Protein 8I79 (pdb70)

Sequence (2198 aa):
LPQEFPEVVPLNIGGAHFTTRLSTLRRYEDTMLAAMFSGRHYIPTDSEGRYFIDRDGTHFGDVLNFLRSGDLPPREHVRAVYKEAQYYAIGPLLEQLENMQPLKGEKVRQAFLGLMPYYKDHLERIVEIARLRAVQRKARFAKLKVCVFKEEVDVSFGPWEAVADVYDLLHCLVTDLSAQGLTVDHQCIGPIYEFKITWWDEKYVNSIWDLLKNAIQEIQRKNNSGLSFEELYRNAYTMVLHKHGEKLYTGLREVVTEHLINKVREDVLNSLNNNFLQTLNQAWNDHQTAMVMIRDILMYMDRVYVQQNNVENVYNLGLIIFRDQVVRYGCIRDHLRQTLLDMIARERKGEVVDRGAIRNACQMLMILGLEGRSVYEEDFEAPFLEMSAEFFQMESQKFLAENSASVYIKKVEARINEEIERVMHCLDKSTEEPIVKVVERELISKLPQEFPEVVPLNIGGAHFTTRLSTLRRYEDTMLAAMFSGRHYIPTDSEGRYFIDRDGTHFGDVLNFLRSGDLPPREHVRAVYKEAQYYAIGPLLEQLENMQPLKGEKVRQAFLGLMPYYKDHLERIVEIARLRAVQRKARFAKLKVCVFKEEVDVSFGPWEAVADVYDLLHCLVTDLSAQGLTVDHQCIGPIYEFKITWWDEKYVNSIWDLLKNAIQEIQRKNNSGLSFEELYRNAYTMVLHKHGEKLYTGLREVVTEHLINKVREDVLNSLNNNFLQTLNQAWNDHQTAMVMIRDILMYMDRVYVQQNNVENVYNLGLIIFRDQVVRYGCIRDHLRQTLLDMIARERKGEDRGAIRNACQMLMILGLEGRSVYEEDFEAPFLEMSAEFFQMESQKFLAENSASVYIKKVEARINEEIERVMHCLDKSTEEPIVKVVERELPQEFPEVVPLNIGGAHFTTRLSTLRRYEDTMLAAMFSGRHYIPTDSEGRYFIDRDGTHFGDVLNFLRSGDLPPREHVRAVYKEAQYYAIGPLLEQLENMQPLKGEKVRQAFLGLMPYYKDHLERIVEIARLRAVQRKARFAKLKVCVFKEEVDVSFGPWEAVADVYDLLHCLVTDLSAQGLTVDHQCIGPIYEFKITWWDEKYVNSIWDLLKNAIQEIQRKNNSGLSFEELYRNAYTMVLHKHGEKLYTGLREVVTEHLINKVREDVLNSLNNNFLQTLNQAWNDHQTAMVMIRDILMYMDRVYVQQNNVENVYNLGLIIFRDQVVRYGCIRDHLRQTLLDMIARERKGEVVDRGAIRNACQMLMILGLEGRSVYEEDFEAPFLEMSAEFFQMESQKFLAENSASVYIKKVEARINEEIERVMHCLDKSTEEPIVKVVERELPQEFPEVVPLNIGGAHFTTRLSTLRRYEDTMLAAMFSGRHYIPTDSEGRYFIDRDGTHFGDVLNFLRSGDLPPREHVRAVYKEAQYYAIGPLLEQLENMQPLKGEKVRQAFLGLMPYYKDHLERIVEIARLRAVQRKARFAKLKVCVFKEEVDVSFGPWEAVADVYDLLHCLVTDLSAQGLTVDHQCIGPIYEFKITWWDEKYVNSIWDLLKNAIQEIQRKNNSGLSFEELYRNAYTMVLHKHGEKLYTGLREVVTEHLINKVREDVLNSLNNNFLQTLNQAWNDHQTAMVMIRDILMYMDRVYVQQNNVENVYNLGLIIFRDQVVRYGCIRDHLRQTLLDMIARERKGEVVDRGAIRNACQMLMILGLEGRSVYEEDFEAPFLEMSAEFFQMESQKFSASVYIKKVEARINEEIERVMHCLDKSTEEPIVKVVERELISKLPQEFPEVVPLNIGGAHFTTRLSTLRRYEDTMLAAMFSGRHYIPTDSEGRYFIDRDGTHFGDVLNFLRSGDLPPREHVRAVYKEAQYYAIGPLLEQLENMQPLKGEKVRQAFLGLMPYYKDHLERIVEIARLRAVQRKARFAKLKVCVFKEEVDVSFGPWEAVADVYDLLHCLVTDLSAQGLTVDHQCIGPIYEFKITWWDEKYVNSIWDLLKNAIQEIQRKNNLSFEELYRNAYTMVLHKHGEKLYTGLREVVTEHLINKVREDVLNSLNNNFLQTLNQAWNDHQTAMVMIRDILMYMDRVYVQQNNVENVYNLGLIIFRDQVVRYGCIRDHLRQTLLDMIARERKGEVVDRGAIRNACQMLMILGLEGRSVYEEDFEAPFLEMSAEFFQMEIKKVEARINEEIERVMHCLDKSTEEPIVKVVEREL

Solvent-accessible surface area: 101714 Å² total; per-residue (Å²): 155,117,40,151,20,61,110,12,0,9,0,4,0,11,19,33,85,31,2,0,5,10,42,2,0,96,71,46,115,80,1,0,0,1,2,0,0,31,7,87,12,134,3,24,72,9,105,84,48,30,18,0,0,2,22,32,6,104,44,0,18,30,0,1,28,13,6,20,22,55,59,71,9,80,104,136,58,2,117,21,0,38,107,12,0,33,2,0,0,0,17,49,0,22,115,83,0,60,91,37,30,32,4,21,5,60,87,0,33,83,21,0,6,53,63,2,114,71,10,143,84,27,10,109,106,0,10,73,42,0,66,78,85,0,47,131,114,60,4,50,68,1,88,1,66,0,20,0,67,55,172,158,47,30,1,40,0,13,80,14,144,14,80,2,75,24,151,20,0,3,61,0,0,34,50,35,0,56,72,75,25,7,80,11,82,81,134,79,101,75,94,31,13,36,0,73,0,38,13,25,117,104,162,63,12,81,71,12,43,79,58,0,69,79,5,1,57,40,19,4,98,134,102,102,34,79,42,13,5,2,11,3,0,19,4,1,15,11,2,12,68,100,165,34,0,95,60,0,29,72,7,3,91,122,8,2,42,67,26,3,61,69,86,19,35,66,63,7,67,120,18,46,134,98,97,14,81,91,30,36,43,98,20,13,67,38,6,52,74,9,4,51,52,0,46,3,4,0,0,8,1,11,57,39,23,2,101,130,72,136,58,35,50,4,62,52,7,1,15,55,16,6,71,51,63,5,18,73,97,42,44,4,60,89,48,30,23,63,36,49,40,62,41,62,61,30,63,90,90,63,57,107,71,68,50,55,33,32,36,30,39,30,62,13,26,48,42,3,8,71,115,35,76,76,2,24,44,60,10,33,39,67,44,55,58,65,44,44,47,65,61,14,60,68,54,18,67,61,24,74,95,98,29,73,90,84,47,27,63,63,44,35,64,64,56,50,62,63,39,61,62,55,14,92,62,28,52,45,91,97,49,28,75,73,51,48,64,46,25,57,58,24,36,82,88,108,176,116,45,154,21,59,89,14,0,14,0,4,0,10,21,33,87,31,2,0,1,12,44,1,0,95,71,45,125,65,2,0,0,4,2,1,0,31,8,94,13,131,4,20,69,7,89,102,43,28,17,0,0,2,30,36,5,98,46,0,15,27,0,0,28,6,5,17,20,57,56,67,8,64,123,131,66,0,103,29,0,26,112,9,0,46,4,0,0,0,18,47,0,27,113,86,0,62,80,40,33,33,4,18,5,59,92,1,33,80,20,0,4,51,64,2,120,64,7,136,81,28,13,99,111,0,5,68,42,0,71,81,81,0,46,131,110,62,6,52,60,0,92,0,70,0,22,0,68,58,174,163,49,31,0,41,0,11,79,15,148,13,81,4,73,22,151,22,0,2,59,0,0,34,50,32,1,54,81,79,23,9,81,11,87,77,113,70,96,77,96,29,15,31,0,76,0,36,16,28,120,109,83,70,16,96,60,10,60,97,58,0,19,76,5,0,74,26,17,15,140,92,108,84,32,80,50,12,6,2,17,3,0,19,5,1,13,12,2,14,69,99,158,37,0,97,44,0,36,73,6,2,74,120,10,5,45,62,51,4,72,80,88,22,8,64,63,7,56,118,18,46,136,98,97,14,78,89,31,24,35,91,23,11,64,89,15,51,73,12,5,50,49,0,47,4,3,0,1,7,1,22,71,55,24,5,109,107,71,134,62,36,51,1,50,51,6,2,7,58,23,1,33,54,66,7,15,103,104,47,44,7,63,86,48,36,20,62,34,55,43,63,52,62,60,37,65,91,89,70,106,115,62,44,32,29,32,68,36,31,64,5,28,50,71,1,5,69,108,31,68,83,2,17,48,81,12,41,37,59,39,55,52,65,45,43,46,66,61,21,57,65,58,45,64,62,21,78,94,96,31,70,92,82,47,28,64,64,46,64,63,62,57,53,63,62,43,64,62,51,16,92,59,27,50,33,92,98,45,30,75,76,51,53,66,43,37,89,94,51,121,120,38,152,19,59,121,13,0,14,0,1,0,10,21,30,85,31,5,0,8,12,48,2,1,85,69,44,122,74,2,0,0,1,2,2,0,33,8,122,21,167,3,29,75,15,112,91,43,34,18,0,0,2,28,40,7,97,38,0,16,25,0,1,28,10,5,20,18,52,59,76,7,66,92,139,68,0,102,28,0,28,118,10,0,43,3,0,0,0,21,44,0,24,114,69,0,64,79,40,32,30,4,19,5,53,87,0,29,81,25,0,6,53,62,2,117,70,9,138,85,28,11,98,106,0,5,82,45,0,76,77,76,1,48,130,133,62,6,54,70,5,91,1,59,0,21,0,65,38,163,161,43,30,0,48,0,12,81,14,145,14,82,4,68,22,150,20,0,4,61,0,0,33,49,35,0,53,76,67,29,9,80,12,79,81,113,85,98,75,95,28,16,21,0,72,0,36,14,28,124,106,164,67,12,86,69,10,46,99,56,1,54,74,2,4,62,14,9,9,128,139,85,105,28,79,41,11,4,2,17,2,1,18,4,2,12,15,2,2,84,111,121,28,0,100,58,0,40,63,6,4,81,106,1,5,32,54,37,2,58,84,98,21,37,66,63,6,66,120,20,45,134,97,94,14,80,88,30,41,42,91,17,12,66,49,13,50,83,11,2,54,43,0,40,4,3,1,1,10,3,22,47,56,7,4,116,100,71,138,54,46,45,5,65,48,12,0,13,44,13,6,62,55,55,4,31,105,94,44,44,9,66,86,44,36,21,62,34,55,43,63,39,64,61,29,63,93,91,62,57,109,65,69,50,56,35,30,34,29,41,30,62,12,26,48,41,3,5,58,112,34,73,76,4,21,45,58,20,44,36,64,38,55,58,66,45,47,44,66,62,20,54,66,58,44,65,62,21,77,95,97,31,72,90,82,48,28,64,63,45,64,63,62,56,53,65,62,40,63,62,53,15,92,61,27,51,45,91,98,49,30,76,75,52,57,68,44,38,91,96,49,141,117,40,153,18,59,120,15,0,20,0,2,0,12,21,32,79,33,3,0,5,10,44,2,1,96,71,47,120,76,2,0,0,2,2,0,0,31,8,83,17,128,4,23,66,11,99,103,49,27,17,0,0,2,26,36,6,101,44,0,22,30,0,1,29,9,5,20,20,63,65,76,5,77,87,141,65,1,108,24,0,30,92,10,0,44,3,0,0,0,11,43,0,25,104,64,0,64,92,32,32,32,3,23,5,62,83,1,33,81,25,0,5,49,60,2,117,73,10,144,92,24,10,100,106,0,6,84,44,0,65,76,78,0,46,130,112,62,5,55,65,0,95,0,67,0,21,0,68,59,173,157,48,31,0,42,0,11,79,14,144,14,74,2,67,21,148,19,0,3,60,0,0,34,49,33,0,53,74,64,29,8,80,13,84,80,130,78,96,75,95,29,17,30,0,70,0,37,12,27,126,105,172,65,10,85,52,9,46,91,54,1,62,88,4,5,56,36,12,5,96,138,105,107,31,77,50,13,7,2,17,3,1,18,5,2,12,13,2,2,84,110,148,31,2,107,62,1,40,56,6,4,87,99,3,4,33,56,31,4,55,80,88,20,47,71,65,6,64,101,22,64,133,90,101,18,75,84,37,39,42,95,21,12,65,46,14,51,82,9,4,40,44,0,54,2,3,0,3,6,2,28,59,49,10,6,107,102,58,131,70,38,53,5,58,47,13,0,15,56,15,6,58,58,55,4,32,81,82,48,58,9,26,63,23,37,28,63,36,58,43,62,34,63,61,29,64,92,90,64,57,109,66,66,52,55,26,32,35,30,40,31,63,13,25,50,43,2,4,61,112,33,76,69,3,22,48,73,33,42,34,58,40,59,52,70,46,36,49,67,65,14,59,70,57,25,94,96,75,105,92,81,59,36,65,63,52,34,64,63,58,49,63,63,39,60,61,52,16,90,62,27,51,43,90,98,48,28,74,72,44,47,63,45,26,55,60,26,38,84,86,111,153,118,44,160,15,59,117,15,0,14,0,2,0,8,18,35,78,31,2,0,5,12,48,2,0,88,70,46,133,77,0,0,0,4,2,0,0,37,6,96,18,123,5,18,70,11,98,98,43,34,22,0,0,3,32,37,5,104,45,0,19,28,0,0,24,10,4,21,24,53,59,76,6,67,105,128,58,0,103,25,0,32,111,13,0,43,3,0,0,0,18,47,0,23,111,79,0,60,92,46,34,34,5,28,6,60,88,0,32,76,25,0,6,52,63,2,119,67,7,132,87,28,10,106,106,0,7,73,40,0,61,79,82,0,46,134,110,58,4,52,68,0,92,0,66,0,22,0,70,61,172,160,43,34,0,53,0,12,80,14,145,15,78,3,67,20,148,20,0,2,59,0,0,34,50,33,0,49,72,74,21,8,85,13,82,81,132,78,101,74,95,29,18,33,0,72,0,33,15,26,101,130,78,68,27,97,70,11,56,96,56,0,21,93,12,2,49,27,43,21,69,98,55,137,127,16,9,4,20,12,1,16,5,0,13,11,2,11,68,110,162,53,0,102,54,0,33,84,6,3,81,57,33,10,48,109,70,19,110,56,52,11,51,70,36,13,83,84,15,50,108,68,103,15,74,85,27,39,38,102,30,13,71,91,14,52,94,12,7,53,17,2,45,6,3,0,2,7,2,27,50,54,13,7,114,118,72,135,64,40,38,5,59,51,8,0,14,48,22,4,56,54,95,19,33,96,144,51,96,18,25,63,24,34,29,64,40,62,44,63,39,62,62,31,63,93,91,63,57,111,64,64,49,55,21,29,37,35,41,28,61,12,26,50,40,1,7,63,114,34,71,66,2,20,50,73,36,44,34,55,42,60,50,70,48,37,51,68,63,20,84,96,118,128,85,86,48,60,66,58,52,64,60,37,61,64,54,13,95,57,33,53,44,91,99,45,30,75,73,46,47,64,46,25,74,91,52,84

B-factor: mean 110.5, std 47.89, range [59.74, 233.87]

InterPro domains:
  IPR000210 BTB/POZ domain [SM00225] (51-149)
  IPR003131 Potassium channel tetramerisation-type BTB domain [PF02214] (53-138)
  IPR011333 SKP1/BTB/POZ domain superfamily [G3DSA:3.30.710.10] (47-147)
  IPR011333 SKP1/BTB/POZ domain superfamily [SSF54695] (51-144)
  IPR057890 KCTD7/14, C-terminal domain [PF25611] (152-288)
  IPR057891 KCTD7, BTB domain [cd18366] (48-139)

Organism: Mus musculus (NCBI:txid10090)

GO terms:
  GO:0005886 plasma membrane (C, IDA)
  GO:0030007 intracellular potassium ion homeostasis (P, IMP)
  GO:0032411 positive regulation of transporter activity (P, IMP)
  GO:0060081 membrane hyperpolarization (P, IMP)

Foldseek 3Di:
DQDDADQWAWAQEQNDTDIDGLCLQCVDCPWQSNVVSVRPDDFDDDVDRYTYDDHDDPPVVQVSVCSVDVDHDPLVCLVVVLVVCVVGVDVVNVVVSCVRPVNVVVVVVCVQCVQPPCVVVLLVQVVVVFVVVCVVVVHQKRKAKEDFDQCVHSGYDDHGDDDQDSVNVVVVSCVVVVVVVWDWDWDPPDVMIMIMTGND/DVVVLVVVLVVLLVQLLCLLVPDDGPDDLVSLLVSLLVCVVVVVVVVSVVSVVVSLCCCPVVPLLVVLVVCLPPPNLPSVLVVLVSLQVSLVSVCSSNVVCVVPVCVVVPHDGSNLVSLQCCCVRVVPDPVNLVSVQVVVLVVVVCVVVPHDDPLVSLQSVQVSQCSSDNNDCPRVCVRHVVSVLVSLLVVLLVVLVVCPVPHDPVSLVVVLVVVLVSLLVSCVRRHPPVCSVVSSVSSCCNNPVD/DQDDADQWAWAQEQNDTDIDGPCLQPVDCPWQSNVCSVRPDDFDDDVDRHTYDHHDDPCVVQVSVCSVDNDHDDPVCLVVVLVVCVVGVPVVSVVVSCVDPVNVVVVVVCVQVVQPPCLVVLLVQVVVVFVVVCVVVVHQKRKAKEDFDQCVHSGYDDHGDDPDDRVVVVVVSCVVCVVVVWDWDWDPPDVIIMIMTGND/DVVVLVVLLVVLLVQLLCLLVPDDGPDDLVVLLVSLLVCVVVVVVVVVVVSVVVSLCCCPVVNVLVVLVVCLPPPNLPSVLVNVVSLQSSQVSVCSSNVVCVVPVCVVVPHHGSNLVSLQVNCVPRVVPDVNLVSVQVVLLVVVVCLVVVHPLQSLQSVQVVQCVSDPVDNPSVCVRHVVSVLVSLLVVLVVVLVVCVVPPDPVRSVVVLVVVLVSLLVSCVRRHPPVCSVVSSVSSVVD/DQDDADQWAWAAEQNDTDIDGPCLQPVDCPWQSNVCSVRPDDFDDDPPRHTYDNHDPPCVVQVSVCSVDVDHDDPVCLVVVLVVCVVGVPVVNVVVSCVDDVNVVVVVVCVQCVQPPCLVVLLVQVVVVFVVVCVVVVHQKRKAKEDFDQCVHSGYDDHGDDPDDSVVVVVVSCVVCVVVVWDWDWDPPDVMIMIMTGND/DVVVLVVLVVVLLVQLLVLLVDDDGPDDLVVLLVSLLVCVVVVVVVVVVVSVVVSLCCCPQVPLVVVLVVCLPPPNLPSVLVVLVSLQSSQVSVCSSNVVCVVPVCVVVVNHGSNLVSLQCCCVRVNPDDVSLVSQQVVLLVVVVCVVVPHDDPLVSLQSVQVSQCSSDNNDCPSSCVRHVVSVLVSLLVVLVVQLVVCVVPPDPVRSVVSLVVVLVSLLVSCVRRHPPVCSVVSSVSSVVD/DQDDADQWAWAAEQNDTDIDGLCLQCVDCPWQSNVVSVRPDDFDDDVDRYTYDDHDCPCVVQVSVCSVDVDADDLVCLVVVCVVCVVGVPVVNVVVSCVDDVNVVVVVVCVQVVQPPCVVVLLVQVVVVFVVVCVVVVHQKRKAKEDFDQCVHSYYDDHGDDPDDSVVVVVVSCVVVVVVVWDWDWDPPDVMIMIMTGND/DVVVLVVLVVVVVCQLLVLLVPDDGPDDLVVLLVSLLVCVVVVNVVVVVVSVVVSLCCCPLVPLLVVLVVCLPPPNLPSVLVVLVSLQVSQVSVCSSNVVCVVPVCVVVPHDGSNLVSLQCCCVRVQPDDVSLVSVLVVLLVVVVCLVVPHDDDLVSLQSVQVSQCSSDPNDCCSCCVRNLVSVLVSLLVVLLVVLVVAVPVRLVVVLVVVLVSLLVSCVRRHPPVSSVVSSVSSCCNNPVD/DQDDADQWAWAQEQNDTDIDGPCLQCVDCPWQSNVVSVRPDDFDDDVDRYTYHNHDDPLVVQVSVVSVDPDHDDDVCLVVVLVVCVVGVPVVNVVVSCVDDVNVVVVVVCVFCVQPPCVVVLLVQVVVVFVVCCVVVVHQKRKAKEDFDQCVHSGYDDHGDDPDDSVVVVVVSCVVCVVVVWDWDWAPPDVMIMIMTGND/DVVVLVVLLVVLLVVLLCLLVVHDPDLVSLLVSLVVCVVVVVVVVSVVSVVVSLVVSCCVQVCVCQVVCLPPCNLVSVLVVLVSLQSSLVSVCSSNVVCVVPVCVVVVHDGSNLVSLQVCCVPQQVDDVSLVSVQVVLLVVVVCVVVPHDDDLVSLQSVQVSQCSSDPNDCCSCVVRNVVSVLVSLLVVLLVHVVRLVVVLVSLLVSCVRRHPPVCSVVSSVSSVVSD

Nearest PDB structures (foldseek):
  8i79-assembly1_J  TM=1.004E+00  e=1.387E-28  Homo sapiens
  8i79-assembly1_H  TM=9.990E-01  e=2.990E-25  Homo sapiens
  8i79-assembly1_E  TM=9.978E-01  e=1.149E-24  Homo sapiens
  6i2m-assembly1_B-2  TM=9.632E-01  e=4.170E-23  Homo sapiens
  4hxi-assembly1_B  TM=9.690E-01  e=6.832E-23  Homo sapiens

Structure (mmCIF, N/CA/C/O backbone):
data_8I79
#
_entry.id   8I79
#
_cell.length_a   1.00
_cell.length_b   1.00
_cell.length_c   1.00
_cell.angle_alpha   90.00
_cell.angle_beta   90.00
_cell.angle_gamma   90.00
#
_symmetry.space_group_name_H-M   'P 1'
#
loop_
_entity.id
_entity.type
_entity.pdbx_description
1 polymer 'BTB/POZ domain-containing protein KCTD7'
2 polymer Cullin-3
#
loop_
_atom_site.group_PDB
_atom_site.id
_atom_site.type_symbol
_atom_site.label_atom_id
_atom_site.label_alt_id
_atom_site.label_comp_id
_atom_site.label_asym_id
_atom_site.label_entity_id
_atom_site.label_seq_id
_atom_site.pdbx_PDB_ins_code
_atom_site.Cartn_x
_atom_site.Cartn_y
_atom_site.Cartn_z
_atom_site.occupancy
_atom_site.B_iso_or_equiv
_atom_site.auth_seq_id
_atom_site.auth_comp_id
_atom_site.auth_asym_id
_atom_site.auth_atom_id
_atom_site.pdbx_PDB_model_num
ATOM 1 N N . LEU A 1 53 ? 136.384 176.097 132.865 1.00 96.41 45 LEU F N 1
ATOM 2 C CA . LEU A 1 53 ? 136.245 174.869 132.091 1.00 96.41 45 LEU F CA 1
ATOM 3 C C . LEU A 1 53 ? 135.961 173.680 133.000 1.00 96.41 45 LEU F C 1
ATOM 4 O O . LEU A 1 53 ? 136.455 173.624 134.125 1.00 96.41 45 LEU F O 1
ATOM 9 N N . PRO A 1 54 ? 135.163 172.727 132.515 1.00 93.87 46 PRO F N 1
ATOM 10 C CA . PRO A 1 54 ? 134.938 171.497 133.285 1.00 93.87 46 PRO F CA 1
ATOM 11 C C . PRO A 1 54 ? 136.171 170.610 133.267 1.00 93.87 46 PRO F C 1
ATOM 12 O O . PRO A 1 54 ? 136.245 169.651 132.492 1.00 93.87 46 PRO F O 1
ATOM 16 N N . GLN A 1 55 ? 137.145 170.931 134.113 1.00 87.18 47 GLN F N 1
ATOM 17 C CA . GLN A 1 55 ? 138.425 170.239 134.088 1.00 87.18 47 GLN F CA 1
ATOM 18 C C . GLN A 1 55 ? 138.262 168.780 134.494 1.00 87.18 47 GLN F C 1
ATOM 19 O O . GLN A 1 55 ? 137.479 168.448 135.387 1.00 87.18 47 GLN F O 1
ATOM 25 N N . GLU A 1 56 ? 139.008 167.906 133.824 1.00 85.94 48 GLU F N 1
ATOM 26 C CA . GLU A 1 56 ? 138.969 166.473 134.079 1.00 85.94 48 GLU F CA 1
ATOM 27 C C . GLU A 1 56 ? 140.185 166.070 134.899 1.00 85.94 48 GLU F C 1
ATOM 28 O O . GLU A 1 56 ? 141.320 166.391 134.534 1.00 85.94 48 GLU F O 1
ATOM 34 N N . PHE A 1 57 ? 139.944 165.371 136.004 1.00 71.75 49 PHE F N 1
ATOM 35 C CA . PHE A 1 57 ? 141.019 164.979 136.894 1.00 71.75 49 PHE F CA 1
ATOM 36 C C . PHE A 1 57 ? 141.306 163.490 136.765 1.00 71.75 49 PHE F C 1
ATOM 37 O O . PHE A 1 57 ? 140.379 162.696 136.571 1.00 71.75 49 PHE F O 1
ATOM 45 N N . PRO A 1 58 ? 142.568 163.083 136.862 1.00 67.65 50 PRO F N 1
ATOM 46 C CA . PRO A 1 58 ? 142.879 161.652 136.849 1.00 67.65 50 PRO F CA 1
ATOM 47 C C . PRO A 1 58 ? 142.338 160.969 138.092 1.00 67.65 50 PRO F C 1
ATOM 48 O O . PRO A 1 58 ? 142.152 161.592 139.138 1.00 67.65 50 PRO F O 1
ATOM 52 N N . GLU A 1 59 ? 142.070 159.668 137.964 1.00 66.45 51 GLU F N 1
ATOM 53 C CA . GLU A 1 59 ? 141.575 158.914 139.111 1.00 66.45 51 GLU F CA 1
ATOM 54 C C . GLU A 1 59 ? 142.601 158.896 140.235 1.00 66.45 51 GLU F C 1
ATOM 55 O O . GLU A 1 59 ? 142.240 158.951 141.416 1.00 66.45 51 GLU F O 1
ATOM 61 N N . VAL A 1 60 ? 143.881 158.822 139.891 1.00 63.80 52 VAL F N 1
ATOM 62 C CA . VAL A 1 60 ? 144.970 158.990 140.843 1.00 63.80 52 VAL F CA 1
ATOM 63 C C . VAL A 1 60 ? 145.479 160.418 140.710 1.00 63.80 52 VAL F C 1
ATOM 64 O O . VAL A 1 60 ? 145.984 160.808 139.651 1.00 63.80 52 VAL F O 1
ATOM 68 N N . VAL A 1 61 ? 145.350 161.199 141.775 1.00 61.92 53 VAL F N 1
ATOM 69 C CA . VAL A 1 61 ? 145.625 162.632 141.745 1.00 61.92 53 VAL F CA 1
ATOM 70 C C . VAL A 1 61 ? 146.957 162.881 142.442 1.00 61.92 53 VAL F C 1
ATOM 71 O O . VAL A 1 61 ? 147.036 162.723 143.669 1.00 61.92 53 VAL F O 1
ATOM 75 N N . PRO A 1 62 ? 148.009 163.261 141.722 1.00 66.30 54 PRO F N 1
ATOM 76 C CA . PRO A 1 62 ? 149.233 163.704 142.394 1.00 66.30 54 PRO F CA 1
ATOM 77 C C . PRO A 1 62 ? 149.037 165.082 142.999 1.00 66.30 54 PRO F C 1
ATOM 78 O O . PRO A 1 62 ? 148.461 165.976 142.376 1.00 66.30 54 PRO F O 1
ATOM 82 N N . LEU A 1 63 ? 149.530 165.254 144.221 1.00 64.85 55 LEU F N 1
ATOM 83 C CA . LEU A 1 63 ? 149.308 166.485 144.964 1.00 64.85 55 LEU F CA 1
ATOM 84 C C . LEU A 1 63 ? 150.641 167.067 145.398 1.00 64.85 55 LEU F C 1
ATOM 85 O O . LEU A 1 63 ? 151.542 166.329 145.802 1.00 64.85 55 LEU F O 1
ATOM 90 N N . ASN A 1 64 ? 150.759 168.385 145.308 1.00 66.04 56 ASN F N 1
ATOM 91 C CA . ASN A 1 64 ? 151.926 169.119 145.779 1.00 66.04 56 ASN F CA 1
ATOM 92 C C . ASN A 1 64 ? 151.437 170.165 146.771 1.00 66.04 56 ASN F C 1
ATOM 93 O O . ASN A 1 64 ? 150.910 171.207 146.372 1.00 66.04 56 ASN F O 1
ATOM 98 N N . ILE A 1 65 ? 151.610 169.888 148.058 1.00 62.96 57 ILE F N 1
ATOM 99 C CA . ILE A 1 65 ? 151.103 170.742 149.124 1.00 62.96 57 ILE F CA 1
ATOM 100 C C . ILE A 1 65 ? 152.287 171.519 149.680 1.00 62.96 57 ILE F C 1
ATOM 101 O O . ILE A 1 65 ? 152.958 171.066 150.613 1.00 62.96 57 ILE F O 1
ATOM 106 N N . GLY A 1 66 ? 152.538 172.698 149.121 1.00 62.02 58 GLY F N 1
ATOM 107 C CA . GLY A 1 66 ? 153.630 173.532 149.596 1.00 62.02 58 GLY F CA 1
ATOM 108 C C . GLY A 1 66 ? 154.990 172.879 149.497 1.00 62.02 58 GLY F C 1
ATOM 109 O O . GLY A 1 66 ? 155.792 172.973 150.433 1.00 62.02 58 GLY F O 1
ATOM 110 N N . GLY A 1 67 ? 155.269 172.213 148.381 1.00 63.62 59 GLY F N 1
ATOM 111 C CA . GLY A 1 67 ? 156.528 171.530 148.191 1.00 63.62 59 GLY F CA 1
ATOM 112 C C . GLY A 1 67 ? 156.572 170.108 148.703 1.00 63.62 59 GLY F C 1
ATOM 113 O O . GLY A 1 67 ? 157.577 169.421 148.481 1.00 63.62 59 GLY F O 1
ATOM 114 N N . ALA A 1 68 ? 155.522 169.642 149.372 1.00 65.72 60 ALA F N 1
ATOM 115 C CA . ALA A 1 68 ? 155.440 168.277 149.871 1.00 65.72 60 ALA F CA 1
ATOM 116 C C . ALA A 1 68 ? 154.592 167.454 148.914 1.00 65.72 60 ALA F C 1
ATOM 117 O O . ALA A 1 68 ? 153.493 167.873 148.537 1.00 65.72 60 ALA F O 1
ATOM 119 N N . HIS A 1 69 ? 155.100 166.290 148.526 1.00 69.86 61 HIS F N 1
ATOM 120 C CA . HIS A 1 69 ? 154.474 165.466 147.500 1.00 69.86 61 HIS F CA 1
ATOM 121 C C . HIS A 1 69 ? 153.572 164.426 148.148 1.00 69.86 61 HIS F C 1
ATOM 122 O O . HIS A 1 69 ? 154.041 163.582 148.919 1.00 69.86 61 HIS F O 1
ATOM 129 N N . PHE A 1 70 ? 152.283 164.491 147.829 1.00 63.68 62 PHE F N 1
ATOM 130 C CA . PHE A 1 70 ? 151.305 163.496 148.237 1.00 63.68 62 PHE F CA 1
ATOM 131 C C . PHE A 1 70 ? 150.598 162.971 147.000 1.00 63.68 62 PHE F C 1
ATOM 132 O O . PHE A 1 70 ? 150.511 163.656 145.979 1.00 63.68 62 PHE F O 1
ATOM 140 N N . THR A 1 71 ? 150.104 161.743 147.093 1.00 64.92 63 THR F N 1
ATOM 141 C CA . THR A 1 71 ? 149.334 161.134 146.019 1.00 64.92 63 THR F CA 1
ATOM 142 C C . THR A 1 71 ? 148.116 160.463 146.627 1.00 64.92 63 THR F C 1
ATOM 143 O O . THR A 1 71 ? 148.239 159.703 147.591 1.00 64.92 63 THR F O 1
ATOM 147 N N . THR A 1 72 ? 146.944 160.750 146.071 1.00 61.64 64 THR F N 1
ATOM 148 C CA . THR A 1 72 ? 145.704 160.191 146.581 1.00 61.64 64 THR F CA 1
ATOM 149 C C . THR A 1 72 ? 144.724 160.017 145.434 1.00 61.64 64 THR F C 1
ATOM 150 O O . THR A 1 72 ? 144.859 160.631 144.374 1.00 61.64 64 THR F O 1
ATOM 154 N N . ARG A 1 73 ? 143.737 159.158 145.656 1.00 64.96 65 ARG F N 1
ATOM 155 C CA . ARG A 1 73 ? 142.711 158.914 144.659 1.00 64.96 65 ARG F CA 1
ATOM 156 C C . ARG A 1 73 ? 141.729 160.079 144.612 1.00 64.96 65 ARG F C 1
ATOM 157 O O . ARG A 1 73 ? 141.561 160.823 145.579 1.00 64.96 65 ARG F O 1
ATOM 165 N N . LEU A 1 74 ? 141.082 160.238 143.457 1.00 61.16 66 LEU F N 1
ATOM 166 C CA . LEU A 1 74 ? 140.106 161.311 143.302 1.00 61.16 66 LEU F CA 1
ATOM 167 C C . LEU A 1 74 ? 138.929 161.135 144.252 1.00 61.16 66 LEU F C 1
ATOM 168 O O . LEU A 1 74 ? 138.441 162.110 144.832 1.00 61.16 66 LEU F O 1
ATOM 173 N N . SER A 1 75 ? 138.456 159.899 144.417 1.00 63.18 67 SER F N 1
ATOM 174 C CA . SER A 1 75 ? 137.310 159.655 145.286 1.00 63.18 67 SER F CA 1
ATOM 175 C C . SER A 1 75 ? 137.625 160.001 146.735 1.00 63.18 67 SER F C 1
ATOM 176 O O . SER A 1 75 ? 136.724 160.346 147.507 1.00 63.18 67 SER F O 1
ATOM 179 N N . THR A 1 76 ? 138.896 159.901 147.128 1.00 61.48 68 THR F N 1
ATOM 180 C CA . THR A 1 76 ? 139.285 160.298 148.477 1.00 61.48 68 THR F CA 1
ATOM 181 C C . THR A 1 76 ? 139.089 161.793 148.689 1.00 61.48 68 THR F C 1
ATOM 182 O O . THR A 1 76 ? 138.589 162.220 149.736 1.00 61.48 68 THR F O 1
ATOM 186 N N . LEU A 1 77 ? 139.468 162.605 147.701 1.00 59.74 69 LEU F N 1
ATOM 187 C CA . LEU A 1 77 ? 139.331 164.052 147.836 1.00 59.74 69 LEU F CA 1
ATOM 188 C C . LEU A 1 77 ? 137.869 164.477 147.803 1.00 59.74 69 LEU F C 1
ATOM 189 O O . LEU A 1 77 ? 137.465 165.389 148.533 1.00 59.74 69 LEU F O 1
ATOM 194 N N . ARG A 1 78 ? 137.061 163.827 146.970 1.00 62.36 70 ARG F N 1
ATOM 195 C CA . ARG A 1 78 ? 135.644 164.137 146.843 1.00 62.36 70 ARG F CA 1
ATOM 196 C C . ARG A 1 78 ? 134.776 163.366 147.829 1.00 62.36 70 ARG F C 1
ATOM 197 O O . ARG A 1 78 ? 133.580 163.195 147.575 1.00 62.36 70 ARG F O 1
ATOM 205 N N . ARG A 1 79 ? 135.343 162.890 148.939 1.00 76.38 71 ARG F N 1
ATOM 206 C CA . ARG A 1 79 ? 134.582 162.032 149.842 1.00 76.38 71 ARG F CA 1
ATOM 207 C C . ARG A 1 79 ? 133.505 162.826 150.573 1.00 76.38 71 ARG F C 1
ATOM 208 O O . ARG A 1 79 ? 132.357 162.381 150.683 1.00 76.38 71 ARG F O 1
ATOM 216 N N . TYR A 1 80 ? 133.855 164.007 151.077 1.00 75.21 72 TYR F N 1
ATOM 217 C CA . TYR A 1 80 ? 132.900 164.924 151.687 1.00 75.21 72 TYR F CA 1
ATOM 218 C C . TYR A 1 80 ? 132.637 166.051 150.701 1.00 75.21 72 TYR F C 1
ATOM 219 O O . TYR A 1 80 ? 133.573 166.742 150.288 1.00 75.21 72 TYR F O 1
ATOM 228 N N . GLU A 1 81 ? 131.369 166.243 150.333 1.00 81.83 73 GLU F N 1
ATOM 229 C CA . GLU A 1 81 ? 131.054 167.168 149.248 1.00 81.83 73 GLU F CA 1
ATOM 230 C C . GLU A 1 81 ? 131.237 168.622 149.669 1.00 81.83 73 GLU F C 1
ATOM 231 O O . GLU A 1 81 ? 131.670 169.455 148.866 1.00 81.83 73 GLU F O 1
ATOM 237 N N . ASP A 1 82 ? 130.907 168.952 150.916 1.00 83.01 74 ASP F N 1
ATOM 238 C CA . ASP A 1 82 ? 131.070 170.317 151.415 1.00 83.01 74 ASP F CA 1
ATOM 239 C C . ASP A 1 82 ? 132.442 170.454 152.076 1.00 83.01 74 ASP F C 1
ATOM 240 O O . ASP A 1 82 ? 132.607 170.359 153.292 1.00 83.01 74 ASP F O 1
ATOM 245 N N . THR A 1 83 ? 133.445 170.683 151.232 1.00 72.43 75 THR F N 1
ATOM 246 C CA . THR A 1 83 ? 134.831 170.756 151.666 1.00 72.43 75 THR F CA 1
ATOM 247 C C . THR A 1 83 ? 135.613 171.586 150.658 1.00 72.43 75 THR F C 1
ATOM 248 O O . THR A 1 83 ? 135.227 171.687 149.491 1.00 72.43 75 THR F O 1
ATOM 252 N N . MET A 1 84 ? 136.705 172.203 151.121 1.00 69.72 76 MET F N 1
ATOM 253 C CA . MET A 1 84 ? 137.637 172.839 150.196 1.00 69.72 76 MET F CA 1
ATOM 254 C C . MET A 1 84 ? 138.109 171.868 149.128 1.00 69.72 76 MET F C 1
ATOM 255 O O . MET A 1 84 ? 138.149 172.212 147.944 1.00 69.72 76 MET F O 1
ATOM 260 N N . LEU A 1 85 ? 138.503 170.661 149.531 1.00 62.31 77 LEU F N 1
ATOM 261 C CA . LEU A 1 85 ? 139.099 169.725 148.586 1.00 62.31 77 LEU F CA 1
ATOM 262 C C . LEU A 1 85 ? 138.082 169.251 147.557 1.00 62.31 77 LEU F C 1
ATOM 263 O O . LEU A 1 85 ? 138.421 169.053 146.386 1.00 62.31 77 LEU F O 1
ATOM 268 N N . ALA A 1 86 ? 136.830 169.055 147.974 1.00 66.11 78 ALA F N 1
ATOM 269 C CA . ALA A 1 86 ? 135.799 168.647 147.028 1.00 66.11 78 ALA F CA 1
ATOM 270 C C . ALA A 1 86 ? 135.482 169.758 146.037 1.00 66.11 78 ALA F C 1
ATOM 271 O O . ALA A 1 86 ? 135.350 169.505 144.836 1.00 66.11 78 ALA F O 1
ATOM 273 N N . ALA A 1 87 ? 135.348 170.994 146.523 1.00 69.47 79 ALA F N 1
ATOM 274 C CA . ALA A 1 87 ? 135.050 172.113 145.633 1.00 69.47 79 ALA F CA 1
ATOM 275 C C . ALA A 1 87 ? 136.210 172.394 144.690 1.00 69.47 79 ALA F C 1
ATOM 276 O O . ALA A 1 87 ? 136.001 172.746 143.524 1.00 69.47 79 ALA F O 1
ATOM 278 N N . MET A 1 88 ? 137.439 172.255 145.186 1.00 66.54 80 MET F N 1
ATOM 279 C CA . MET A 1 88 ? 138.622 172.457 144.358 1.00 66.54 80 MET F CA 1
ATOM 280 C C . MET A 1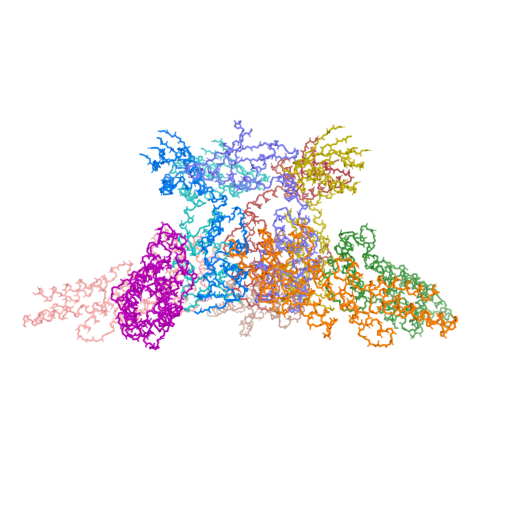 88 ? 138.704 171.421 143.249 1.00 66.54 80 MET F C 1
ATOM 281 O O . MET A 1 88 ? 139.054 171.746 142.109 1.00 66.54 80 MET F O 1
ATOM 286 N N . PHE A 1 89 ? 138.387 170.168 143.565 1.00 62.12 81 PHE F N 1
ATOM 287 C CA . PHE A 1 89 ? 138.467 169.070 142.615 1.00 62.12 81 PHE F CA 1
ATOM 288 C C . PHE A 1 89 ? 137.104 168.654 142.086 1.00 62.12 81 PHE F C 1
ATOM 289 O O . PHE A 1 89 ? 136.960 167.537 141.580 1.00 62.12 81 PHE F O 1
ATOM 297 N N . SER A 1 90 ? 136.099 169.524 142.196 1.00 70.85 82 SER F N 1
ATOM 298 C CA . SER A 1 90 ? 134.794 169.229 141.617 1.00 70.85 82 SER F CA 1
ATOM 299 C C . SER A 1 90 ? 134.816 169.378 140.103 1.00 70.85 82 SER F C 1
ATOM 300 O O . SER A 1 90 ? 133.921 168.879 139.411 1.00 70.85 82 SER F O 1
ATOM 303 N N . GLY A 1 91 ? 135.824 170.060 139.570 1.00 78.50 83 GLY F N 1
ATOM 304 C CA . GLY A 1 91 ? 135.944 170.290 138.146 1.00 78.50 83 GLY F CA 1
ATOM 305 C C . GLY A 1 91 ? 135.430 171.633 137.685 1.00 78.50 83 GLY F C 1
ATOM 306 O O . GLY A 1 91 ? 135.628 171.984 136.516 1.00 78.50 83 GLY F O 1
ATOM 307 N N . ARG A 1 92 ? 134.773 172.396 138.560 1.00 81.37 84 ARG F N 1
ATOM 308 C CA . ARG A 1 92 ? 134.248 173.695 138.157 1.00 81.37 84 ARG F CA 1
ATOM 309 C C . ARG A 1 92 ? 135.356 174.734 138.047 1.00 81.37 84 ARG F C 1
ATOM 310 O O . ARG A 1 92 ? 135.255 175.678 137.254 1.00 81.37 84 ARG F O 1
ATOM 318 N N . HIS A 1 93 ? 136.420 174.581 138.827 1.00 82.98 85 HIS F N 1
ATOM 319 C CA . HIS A 1 93 ? 137.496 175.557 138.882 1.00 82.98 85 HIS F CA 1
ATOM 320 C C . HIS A 1 93 ? 138.747 175.021 138.198 1.00 82.98 85 HIS F C 1
ATOM 321 O O . HIS A 1 93 ? 138.989 173.812 138.163 1.00 82.98 85 HIS F O 1
ATOM 328 N N . TYR A 1 94 ? 139.537 175.941 137.654 1.00 88.19 86 TYR F N 1
ATOM 329 C CA . TYR A 1 94 ? 140.796 175.592 137.011 1.00 88.19 86 TYR F CA 1
ATOM 330 C C . TYR A 1 94 ? 141.893 175.474 138.061 1.00 88.19 86 TYR F C 1
ATOM 331 O O . TYR A 1 94 ? 142.095 176.389 138.865 1.00 88.19 86 TYR F O 1
ATOM 340 N N . ILE A 1 95 ? 142.601 174.355 138.050 1.00 82.22 87 ILE F N 1
ATOM 341 C CA . ILE A 1 95 ? 143.625 174.043 139.045 1.00 82.22 87 ILE F CA 1
ATOM 342 C C . ILE A 1 95 ? 144.984 174.098 138.362 1.00 82.22 87 ILE F C 1
ATOM 343 O O . ILE A 1 95 ? 145.148 173.508 137.289 1.00 82.22 87 ILE F O 1
ATOM 348 N N . PRO A 1 96 ? 145.973 174.786 138.935 1.00 82.85 88 PRO F N 1
ATOM 349 C CA . PRO A 1 96 ? 147.262 174.928 138.249 1.00 82.85 88 PRO F CA 1
ATOM 350 C C . PRO A 1 96 ? 148.224 173.810 138.623 1.00 82.85 88 PRO F C 1
ATOM 351 O O . PRO A 1 96 ? 148.357 173.449 139.794 1.00 82.85 88 PRO F O 1
ATOM 355 N N . THR A 1 97 ? 148.900 173.272 137.616 1.00 83.75 89 THR F N 1
ATOM 356 C CA . THR A 1 97 ? 149.980 172.319 137.811 1.00 83.75 89 THR F CA 1
ATOM 357 C C . THR A 1 97 ? 151.305 173.064 137.944 1.00 83.75 89 THR F C 1
ATOM 358 O O . THR A 1 97 ? 151.424 174.240 137.593 1.00 83.75 89 THR F O 1
ATOM 362 N N . ASP A 1 98 ? 152.315 172.362 138.459 1.00 82.89 90 ASP F N 1
ATOM 363 C CA . ASP A 1 98 ? 153.595 172.976 138.809 1.00 82.89 90 ASP F CA 1
ATOM 364 C C . ASP A 1 98 ? 154.748 172.195 138.168 1.00 82.89 90 ASP F C 1
ATOM 365 O O . ASP A 1 98 ? 155.334 171.297 138.775 1.00 82.89 90 ASP F O 1
ATOM 370 N N . SER A 1 99 ? 155.076 172.549 136.925 1.00 88.49 91 SER F N 1
ATOM 371 C CA . SER A 1 99 ? 156.214 172.031 136.169 1.00 88.49 91 SER F CA 1
ATOM 372 C C . SER A 1 99 ? 156.136 170.527 135.948 1.00 88.49 91 SER F C 1
ATOM 373 O O . SER A 1 99 ? 157.051 169.954 135.345 1.00 88.49 91 SER F O 1
ATOM 376 N N . GLU A 1 100 ? 155.077 169.872 136.412 1.00 85.71 92 GLU F N 1
ATOM 377 C CA . GLU A 1 100 ? 154.911 168.432 136.302 1.00 85.71 92 GLU F CA 1
ATOM 378 C C . GLU A 1 100 ? 153.458 168.115 136.613 1.00 85.71 92 GLU F C 1
ATOM 379 O O . GLU A 1 100 ? 152.672 169.003 136.948 1.00 85.71 92 GLU F O 1
ATOM 385 N N . GLY A 1 101 ? 153.108 166.840 136.503 1.00 83.11 93 GLY F N 1
ATOM 386 C CA . GLY A 1 101 ? 151.720 166.457 136.662 1.00 83.11 93 GLY F CA 1
ATOM 387 C C . GLY A 1 101 ? 151.231 166.448 138.095 1.00 83.11 93 GLY F C 1
ATOM 388 O O . GLY A 1 101 ? 150.548 165.509 138.510 1.00 83.11 93 GLY F O 1
ATOM 389 N N . ARG A 1 102 ? 151.552 167.490 138.856 1.00 74.61 94 ARG F N 1
ATOM 390 C CA . ARG A 1 102 ? 151.118 167.621 140.238 1.00 74.61 94 ARG F CA 1
ATOM 391 C C . ARG A 1 102 ? 150.277 168.877 140.399 1.00 74.61 94 ARG F C 1
ATOM 392 O O . ARG A 1 102 ? 150.525 169.896 139.751 1.00 74.61 94 ARG F O 1
ATOM 400 N N . TYR A 1 103 ? 149.278 168.798 141.271 1.00 68.62 95 TYR F N 1
ATOM 401 C CA . TYR A 1 103 ? 148.382 169.913 141.531 1.00 68.62 95 TYR F CA 1
ATOM 402 C C . TYR A 1 103 ? 148.816 170.633 142.799 1.00 68.62 95 TYR F C 1
ATOM 403 O O . TYR A 1 103 ? 149.050 170.005 143.834 1.00 68.62 95 TYR F O 1
ATOM 412 N N . PHE A 1 104 ? 148.916 171.954 142.712 1.00 65.10 96 PHE F N 1
ATOM 413 C CA . PHE A 1 104 ? 149.559 172.761 143.738 1.00 65.10 96 PHE F CA 1
ATOM 414 C C . PHE A 1 104 ? 148.536 173.349 144.700 1.00 65.10 96 PHE F C 1
ATOM 415 O O . PHE A 1 104 ? 147.528 173.920 144.273 1.00 65.10 96 PHE F O 1
ATOM 423 N N . ILE A 1 105 ? 148.803 173.203 145.997 1.00 64.74 97 ILE F N 1
ATOM 424 C CA . ILE A 1 105 ? 148.079 173.900 147.054 1.00 64.74 97 ILE F CA 1
ATOM 425 C C . ILE A 1 105 ? 149.100 174.636 147.908 1.00 64.74 97 ILE F C 1
ATOM 426 O O . ILE A 1 105 ? 149.977 174.008 148.511 1.00 64.74 97 ILE F O 1
ATOM 431 N N . ASP A 1 106 ? 148.982 175.961 147.966 1.00 68.29 98 ASP F N 1
ATOM 432 C CA . ASP A 1 106 ? 149.953 176.794 148.678 1.00 68.29 98 ASP F CA 1
ATOM 433 C C . ASP A 1 106 ? 149.648 176.759 150.175 1.00 68.29 98 ASP F C 1
ATOM 434 O O . ASP A 1 106 ? 149.105 177.694 150.764 1.00 68.29 98 ASP F O 1
ATOM 439 N N . ARG A 1 107 ? 150.015 175.640 150.790 1.00 69.02 99 ARG F N 1
ATOM 440 C CA . ARG A 1 107 ? 149.784 175.426 152.209 1.00 69.02 99 ARG F CA 1
ATOM 441 C C . ARG A 1 107 ? 150.820 174.439 152.728 1.00 69.02 99 ARG F C 1
ATOM 442 O O . ARG A 1 107 ? 151.348 173.616 151.979 1.00 69.02 99 ARG F O 1
ATOM 450 N N . ASP A 1 108 ? 151.123 174.544 154.019 1.00 71.64 100 ASP F N 1
ATOM 451 C CA . ASP A 1 108 ? 152.083 173.641 154.638 1.00 71.64 100 ASP F CA 1
ATOM 452 C C . ASP A 1 108 ? 151.585 172.204 154.573 1.00 71.64 100 ASP F C 1
ATOM 453 O O . ASP A 1 108 ? 150.434 171.910 154.908 1.00 71.64 100 ASP F O 1
ATOM 458 N N . GLY A 1 109 ? 152.464 171.303 154.146 1.00 69.23 101 GLY F N 1
ATOM 459 C CA . GLY A 1 109 ? 152.126 169.908 153.971 1.00 69.23 101 GLY F CA 1
ATOM 460 C C . GLY A 1 109 ? 152.611 168.973 155.055 1.00 69.23 101 GLY F C 1
ATOM 461 O O . GLY A 1 109 ? 152.550 167.753 154.864 1.00 69.23 101 GLY F O 1
ATOM 462 N N . THR A 1 110 ? 153.096 169.495 156.183 1.00 69.12 102 THR F N 1
ATOM 463 C CA . THR A 1 110 ? 153.595 168.622 157.240 1.00 69.12 102 THR F CA 1
ATOM 464 C C . THR A 1 110 ? 152.480 167.768 157.828 1.00 69.12 102 THR F C 1
ATOM 465 O O . THR A 1 110 ? 152.661 166.565 158.048 1.00 69.12 102 THR F O 1
ATOM 469 N N . HIS A 1 111 ? 151.319 168.367 158.083 1.00 69.29 103 HIS F N 1
ATOM 470 C CA . HIS A 1 111 ? 150.198 167.666 158.694 1.00 69.29 103 HIS F CA 1
ATOM 471 C C . HIS A 1 111 ? 149.066 167.398 157.714 1.00 69.29 103 HIS F C 1
ATOM 472 O O . HIS A 1 111 ? 147.927 167.186 158.141 1.00 69.29 103 HIS F O 1
ATOM 479 N N . PHE A 1 112 ? 149.346 167.414 156.410 1.00 63.10 104 PHE F N 1
ATOM 480 C CA . PHE A 1 112 ? 148.334 167.030 155.435 1.00 63.10 104 PHE F CA 1
ATOM 481 C C . PHE A 1 112 ? 148.162 165.520 155.385 1.00 63.10 104 PHE F C 1
ATOM 482 O O . PHE A 1 112 ? 147.145 165.026 154.884 1.00 63.10 104 PHE F O 1
ATOM 490 N N . GLY A 1 113 ? 149.144 164.775 155.892 1.00 65.87 105 GLY F N 1
ATOM 491 C CA . GLY A 1 113 ? 149.015 163.330 155.935 1.00 65.87 105 GLY F CA 1
ATOM 492 C C . GLY A 1 113 ? 147.848 162.878 156.789 1.00 65.87 105 GLY F C 1
ATOM 493 O O . GLY A 1 113 ? 147.130 161.947 156.428 1.00 65.87 105 GLY F O 1
ATOM 494 N N . ASP A 1 114 ? 147.636 163.538 157.928 1.00 67.95 106 ASP F N 1
ATOM 495 C CA . ASP A 1 114 ? 146.519 163.173 158.793 1.00 67.95 106 ASP F CA 1
ATOM 496 C C . ASP A 1 114 ? 145.184 163.550 158.164 1.00 67.95 106 ASP F C 1
ATOM 497 O O . ASP A 1 114 ? 144.186 162.839 158.332 1.00 67.95 106 ASP F O 1
ATOM 502 N N . VAL A 1 115 ? 145.143 164.666 157.435 1.00 63.08 107 VAL F N 1
ATOM 503 C CA . VAL A 1 115 ? 143.930 165.040 156.714 1.00 63.08 107 VAL F CA 1
ATOM 504 C C . VAL A 1 115 ? 143.601 163.996 155.655 1.00 63.08 107 VAL F C 1
ATOM 505 O O . VAL A 1 115 ? 142.449 163.559 155.522 1.00 63.08 107 VAL F O 1
ATOM 509 N N . LEU A 1 116 ? 144.610 163.567 154.897 1.00 61.45 108 LEU F N 1
ATOM 510 C CA . LEU A 1 116 ? 144.391 162.529 153.897 1.00 61.45 108 LEU F CA 1
ATOM 511 C C . LEU A 1 116 ? 144.001 161.210 154.550 1.00 61.45 108 LEU F C 1
ATOM 512 O O . LEU A 1 116 ? 143.208 160.446 153.992 1.00 61.45 108 LEU F O 1
ATOM 517 N N . ASN A 1 117 ? 144.556 160.924 155.729 1.00 63.51 109 ASN F N 1
ATOM 518 C CA . ASN A 1 117 ? 144.189 159.712 156.451 1.00 63.51 109 ASN F CA 1
ATOM 519 C C . ASN A 1 117 ? 142.729 159.744 156.872 1.00 63.51 109 ASN F C 1
ATOM 520 O O . ASN A 1 117 ? 142.024 158.734 156.771 1.00 63.51 109 ASN F O 1
ATOM 525 N N . PHE A 1 118 ? 142.256 160.894 157.354 1.00 64.79 110 PHE F N 1
ATOM 526 C CA . PHE A 1 118 ? 140.849 161.004 157.722 1.00 64.79 110 PHE F CA 1
ATOM 527 C C . PHE A 1 118 ? 139.951 160.911 156.497 1.00 64.79 110 PHE F C 1
ATOM 528 O O . PHE A 1 118 ? 138.824 160.413 156.581 1.00 64.79 110 PHE F O 1
ATOM 536 N N . LEU A 1 119 ? 140.413 161.419 155.356 1.00 61.40 111 LEU F N 1
ATOM 537 C CA . LEU A 1 119 ? 139.615 161.281 154.143 1.00 61.40 111 LEU F CA 1
ATOM 538 C C . LEU A 1 119 ? 139.549 159.827 153.685 1.00 61.40 111 LEU F C 1
ATOM 539 O O . LEU A 1 119 ? 138.495 159.360 153.240 1.00 61.40 111 LEU F O 1
ATOM 544 N N . ARG A 1 120 ? 140.663 159.098 153.784 1.00 62.07 112 ARG F N 1
ATOM 545 C CA . ARG A 1 120 ? 140.681 157.695 153.376 1.00 62.07 112 ARG F CA 1
ATOM 546 C C . ARG A 1 120 ? 139.820 156.837 154.297 1.00 62.07 112 ARG F C 1
ATOM 547 O O . ARG A 1 120 ? 138.960 156.080 153.835 1.00 62.07 112 ARG F O 1
ATOM 555 N N . SER A 1 121 ? 140.039 156.947 155.605 1.00 70.53 113 SER F N 1
ATOM 556 C CA . SER A 1 121 ? 139.303 156.183 156.600 1.00 70.53 113 SER F CA 1
ATOM 557 C C . SER A 1 121 ? 139.033 157.084 157.794 1.00 70.53 113 SER F C 1
ATOM 558 O O . SER A 1 121 ? 139.504 158.218 157.856 1.00 70.53 113 SER F O 1
ATOM 561 N N . GLY A 1 122 ? 138.296 156.569 158.768 1.00 74.22 114 GLY F N 1
ATOM 562 C CA . GLY A 1 122 ? 137.954 157.384 159.917 1.00 74.22 114 GLY F CA 1
ATOM 563 C C . GLY A 1 122 ? 139.086 157.547 160.911 1.00 74.22 114 GLY F C 1
ATOM 564 O O . GLY A 1 122 ? 138.846 157.702 162.111 1.00 74.22 114 GLY F O 1
ATOM 565 N N . ASP A 1 123 ? 140.325 157.514 160.425 1.00 75.91 115 ASP F N 1
ATOM 566 C CA . ASP A 1 123 ? 141.480 157.639 161.302 1.00 75.91 115 ASP F CA 1
ATOM 567 C C . ASP A 1 123 ? 141.582 159.053 161.856 1.00 75.91 115 ASP F C 1
ATOM 568 O O . ASP A 1 123 ? 141.096 160.017 161.259 1.00 75.91 115 ASP F O 1
ATOM 573 N N . LEU A 1 124 ? 142.228 159.172 163.007 1.00 73.84 116 LEU F N 1
ATOM 574 C CA . LEU A 1 124 ? 142.351 160.426 163.729 1.00 73.84 116 LEU F CA 1
ATOM 575 C C . LEU A 1 124 ? 143.798 160.665 164.140 1.00 73.84 116 LEU F C 1
ATOM 576 O O . LEU A 1 124 ? 144.594 159.722 164.218 1.00 73.84 116 LEU F O 1
ATOM 581 N N . PRO A 1 125 ? 144.176 161.916 164.392 1.00 74.95 117 PRO F N 1
ATOM 582 C CA . PRO A 1 125 ? 145.567 162.232 164.742 1.00 74.95 117 PRO F CA 1
ATOM 583 C C . PRO A 1 125 ? 146.025 161.482 165.980 1.00 74.95 117 PRO F C 1
ATOM 584 O O . PRO A 1 125 ? 145.202 160.986 166.763 1.00 74.95 117 PRO F O 1
ATOM 588 N N . PRO A 1 126 ? 147.343 161.389 166.199 1.00 79.32 118 PRO F N 1
ATOM 589 C CA . PRO A 1 126 ? 147.861 160.554 167.289 1.00 79.32 118 PRO F CA 1
ATOM 590 C C . PRO A 1 126 ? 147.832 161.219 168.656 1.00 79.32 118 PRO F C 1
ATOM 591 O O . PRO A 1 126 ? 148.572 160.804 169.553 1.00 79.32 118 PRO F O 1
ATOM 595 N N . ARG A 1 127 ? 147.022 162.264 168.814 1.00 79.18 119 ARG F N 1
ATOM 596 C CA . ARG A 1 127 ? 146.771 163.010 170.043 1.00 79.18 119 ARG F CA 1
ATOM 597 C C . ARG A 1 127 ? 147.924 163.965 170.376 1.00 79.18 119 ARG F C 1
ATOM 598 O O . ARG A 1 127 ? 147.737 164.871 171.191 1.00 79.18 119 ARG F O 1
ATOM 606 N N . GLU A 1 128 ? 149.066 163.869 169.701 1.00 83.64 120 GLU F N 1
ATOM 607 C CA . GLU A 1 128 ? 150.089 164.899 169.781 1.00 83.64 120 GLU F CA 1
ATOM 608 C C . GLU A 1 128 ? 150.000 165.875 168.620 1.00 83.64 120 GLU F C 1
ATOM 609 O O . GLU A 1 128 ? 150.784 166.829 168.568 1.00 83.64 120 GLU F O 1
ATOM 615 N N . HIS A 1 129 ? 149.064 165.663 167.692 1.00 79.29 121 HIS F N 1
ATOM 616 C CA . HIS A 1 129 ? 148.896 166.514 166.521 1.00 79.29 121 HIS F CA 1
ATOM 617 C C . HIS A 1 129 ? 147.467 167.026 166.397 1.00 79.29 121 HIS F C 1
ATOM 618 O O . HIS A 1 129 ? 147.045 167.398 165.301 1.00 79.29 121 HIS F O 1
ATOM 625 N N . VAL A 1 130 ? 146.712 167.042 167.496 1.00 73.67 122 VAL F N 1
ATOM 626 C CA . VAL A 1 130 ? 145.311 167.443 167.432 1.00 73.67 122 VAL F CA 1
ATOM 627 C C . VAL A 1 130 ? 145.189 168.894 166.991 1.00 73.67 122 VAL F C 1
ATOM 628 O O . VAL A 1 130 ? 144.341 169.237 166.162 1.00 73.67 122 VAL F O 1
ATOM 632 N N . ARG A 1 131 ? 146.033 169.768 167.538 1.00 75.23 123 ARG F N 1
ATOM 633 C CA . ARG A 1 131 ? 145.912 171.193 167.250 1.00 75.23 123 ARG F CA 1
ATOM 634 C C . ARG A 1 131 ? 146.332 171.517 165.820 1.00 75.23 123 ARG F C 1
ATOM 635 O O . ARG A 1 131 ? 145.675 172.314 165.139 1.00 75.23 123 ARG F O 1
ATOM 643 N N . ALA A 1 132 ? 147.421 170.912 165.343 1.00 71.24 124 ALA F N 1
ATOM 644 C CA . ALA A 1 132 ? 147.887 171.192 163.989 1.00 71.24 124 ALA F CA 1
ATOM 645 C C . ALA A 1 132 ? 146.904 170.674 162.947 1.00 71.24 124 ALA F C 1
ATOM 646 O O . ALA A 1 132 ? 146.560 171.379 161.989 1.00 71.24 124 ALA F O 1
ATOM 648 N N . VAL A 1 133 ? 146.443 169.433 163.114 1.00 69.49 125 VAL F N 1
ATOM 649 C CA . VAL A 1 133 ? 145.445 168.895 162.199 1.00 69.49 125 VAL F CA 1
ATOM 650 C C . VAL A 1 133 ? 144.137 169.660 162.332 1.00 69.49 125 VAL F C 1
ATOM 651 O O . VAL A 1 133 ? 143.382 169.784 161.363 1.00 69.49 125 VAL F O 1
ATOM 655 N N . TYR A 1 134 ? 143.852 170.202 163.516 1.00 71.50 126 TYR F N 1
ATOM 656 C CA . TYR A 1 134 ? 142.672 171.043 163.676 1.00 71.50 126 TYR F CA 1
ATOM 657 C C . TYR A 1 134 ? 142.793 172.319 162.857 1.00 71.50 126 TYR F C 1
ATOM 658 O O . TYR A 1 134 ? 141.821 172.759 162.237 1.00 71.50 126 TYR F O 1
ATOM 667 N N . LYS A 1 135 ? 143.978 172.931 162.845 1.00 73.33 127 LYS F N 1
ATOM 668 C CA . LYS A 1 135 ? 144.197 174.097 161.991 1.00 73.33 127 LYS F CA 1
ATOM 669 C C . LYS A 1 135 ? 144.066 173.732 160.516 1.00 73.33 127 LYS F C 1
ATOM 670 O O . LYS A 1 135 ? 143.485 174.487 159.724 1.00 73.33 127 LYS F O 1
ATOM 676 N N . GLU A 1 136 ? 144.605 172.575 160.129 1.00 71.32 128 GLU F N 1
ATOM 677 C CA . GLU A 1 136 ? 144.474 172.133 158.743 1.00 71.32 128 GLU F CA 1
ATOM 678 C C . GLU A 1 136 ? 143.012 171.923 158.365 1.00 71.32 128 GLU F C 1
ATOM 679 O O . GLU A 1 136 ? 142.597 172.271 157.255 1.00 71.32 128 GLU F O 1
ATOM 685 N N . ALA A 1 137 ? 142.217 171.354 159.271 1.00 67.65 129 ALA F N 1
ATOM 686 C CA . ALA A 1 137 ? 140.803 171.137 158.987 1.00 67.65 129 ALA F CA 1
ATOM 687 C C . ALA A 1 137 ? 140.028 172.450 158.983 1.00 67.65 129 ALA F C 1
ATOM 688 O O . ALA A 1 137 ? 139.045 172.593 158.248 1.00 67.65 129 ALA F O 1
ATOM 690 N N . GLN A 1 138 ? 140.438 173.413 159.816 1.00 73.45 130 GLN F N 1
ATOM 691 C CA . GLN A 1 138 ? 139.951 174.781 159.663 1.00 73.45 130 GLN F CA 1
ATOM 692 C C . GLN A 1 138 ? 140.164 175.278 158.244 1.00 73.45 130 GLN F C 1
ATOM 693 O O . GLN A 1 138 ? 139.230 175.775 157.605 1.00 73.45 130 GLN F O 1
ATOM 699 N N . TYR A 1 139 ? 141.390 175.155 157.736 1.00 69.19 131 TYR F N 1
ATOM 700 C CA . TYR A 1 139 ? 141.679 175.690 156.410 1.00 69.19 131 TYR F CA 1
ATOM 701 C C . TYR A 1 139 ? 140.888 174.962 155.331 1.00 69.19 131 TYR F C 1
ATOM 702 O O . TYR A 1 139 ? 140.287 175.598 154.460 1.00 69.19 131 TYR F O 1
ATOM 711 N N . TYR A 1 140 ? 140.857 173.634 155.382 1.00 64.78 132 TYR F N 1
ATOM 712 C CA . TYR A 1 140 ? 140.211 172.834 154.351 1.00 64.78 132 TYR F CA 1
ATOM 713 C C . TYR A 1 140 ? 138.713 172.673 154.568 1.00 64.78 132 TYR F C 1
ATOM 714 O O . TYR A 1 140 ? 138.048 172.054 153.733 1.00 64.78 132 TYR F O 1
ATOM 723 N N . ALA A 1 141 ? 138.175 173.210 155.664 1.00 70.04 133 ALA F N 1
ATOM 724 C CA . ALA A 1 141 ? 136.735 173.226 155.925 1.00 70.04 133 ALA F CA 1
ATOM 725 C C . ALA A 1 141 ? 136.141 171.820 155.915 1.00 70.04 133 ALA F C 1
ATOM 726 O O . ALA A 1 141 ? 135.109 171.561 155.294 1.00 70.04 133 ALA F O 1
ATOM 728 N N . ILE A 1 142 ? 136.802 170.902 156.616 1.00 66.91 134 ILE F N 1
ATOM 729 C CA . ILE A 1 142 ? 136.312 169.536 156.762 1.00 66.91 134 ILE F CA 1
ATOM 730 C C . ILE A 1 142 ? 135.538 169.482 158.075 1.00 66.91 134 ILE F C 1
ATOM 731 O O . ILE A 1 142 ? 136.126 169.383 159.151 1.00 66.91 134 ILE F O 1
ATOM 736 N N . GLY A 1 143 ? 134.203 169.547 157.985 1.00 70.07 135 GLY F N 1
ATOM 737 C CA . GLY A 1 143 ? 133.361 169.567 159.158 1.00 70.07 135 GLY F CA 1
ATOM 738 C C . GLY A 1 143 ? 133.419 168.337 160.034 1.00 70.07 135 GLY F C 1
ATOM 739 O O . GLY A 1 143 ? 133.561 168.465 161.257 1.00 70.07 135 GLY F O 1
ATOM 740 N N . PRO A 1 144 ? 133.277 167.129 159.477 1.00 68.94 136 PRO F N 1
ATOM 741 C CA . PRO A 1 144 ? 133.398 165.928 160.321 1.00 68.94 136 PRO F CA 1
ATOM 742 C C . PRO A 1 144 ? 134.718 165.843 161.062 1.00 68.94 136 PRO F C 1
ATOM 743 O O . PRO A 1 144 ? 134.741 165.467 162.242 1.00 68.94 136 PRO F O 1
ATOM 747 N N . LEU A 1 145 ? 135.824 166.193 160.403 1.00 66.50 137 LEU F N 1
ATOM 748 C CA . LEU A 1 145 ? 137.114 166.176 161.081 1.00 66.50 137 LEU F CA 1
ATOM 749 C C . LEU A 1 145 ? 137.158 167.212 162.191 1.00 66.50 137 LEU F C 1
ATOM 750 O O . LEU A 1 145 ? 137.722 166.959 163.259 1.00 66.50 137 LEU F O 1
ATOM 755 N N . LEU A 1 146 ? 136.564 168.384 161.959 1.00 69.44 138 LEU F N 1
ATOM 756 C CA . LEU A 1 146 ? 136.521 169.405 163.001 1.00 69.44 138 LEU F CA 1
ATOM 757 C C . LEU A 1 146 ? 135.743 168.922 164.216 1.00 69.44 138 LEU F C 1
ATOM 758 O O . LEU A 1 146 ? 136.172 169.126 165.356 1.00 69.44 138 LEU F O 1
ATOM 763 N N . GLU A 1 147 ? 134.598 168.274 163.994 1.00 72.33 139 GLU F N 1
ATOM 764 C CA . GLU A 1 147 ? 133.821 167.749 165.113 1.00 72.33 139 GLU F CA 1
ATOM 765 C C . GLU A 1 147 ? 134.600 166.681 165.869 1.00 72.33 139 GLU F C 1
ATOM 766 O O . GLU A 1 147 ? 134.685 166.709 167.104 1.00 72.33 139 GLU F O 1
ATOM 772 N N . GLN A 1 148 ? 135.191 165.732 165.138 1.00 72.96 140 GLN F N 1
ATOM 773 C CA . GLN A 1 148 ? 135.922 164.651 165.788 1.00 72.96 140 GLN F CA 1
ATOM 774 C C . GLN A 1 148 ? 137.129 165.179 166.553 1.00 72.96 140 GLN F C 1
ATOM 775 O O . GLN A 1 148 ? 137.488 164.637 167.604 1.00 72.96 140 GLN F O 1
ATOM 781 N N . LEU A 1 149 ? 137.770 166.232 166.042 1.00 70.32 141 LEU F N 1
ATOM 782 C CA . LEU A 1 149 ? 138.944 166.779 166.710 1.00 70.32 141 LEU F CA 1
ATOM 783 C C . LEU A 1 149 ? 138.555 167.611 167.923 1.00 70.32 141 LEU F C 1
ATOM 784 O O . LEU A 1 149 ? 139.262 167.611 168.936 1.00 70.32 141 LEU F O 1
ATOM 789 N N . GLU A 1 150 ? 137.438 168.336 167.839 1.00 72.43 142 GLU F N 1
ATOM 790 C CA . GLU A 1 150 ? 136.946 169.063 169.003 1.00 72.43 142 GLU F CA 1
ATOM 791 C C . GLU A 1 150 ? 136.481 168.102 170.086 1.00 72.43 142 GLU F C 1
ATOM 792 O O . GLU A 1 150 ? 136.462 168.451 171.271 1.00 72.43 142 GLU F O 1
ATOM 798 N N . ASN A 1 151 ? 136.094 166.886 169.697 1.00 72.07 143 ASN F N 1
ATOM 799 C CA . ASN A 1 151 ? 135.760 165.871 170.689 1.00 72.07 143 ASN F CA 1
ATOM 800 C C . ASN A 1 151 ? 136.995 165.195 171.266 1.00 72.07 143 ASN F C 1
ATOM 801 O O . ASN A 1 151 ? 136.862 164.348 172.154 1.00 72.07 143 ASN F O 1
ATOM 806 N N . MET A 1 152 ? 138.185 165.522 170.772 1.00 71.17 144 MET F N 1
ATOM 807 C CA . MET A 1 152 ? 139.385 164.885 171.287 1.00 71.17 144 MET F CA 1
ATOM 808 C C . MET A 1 152 ? 140.061 165.801 172.307 1.00 71.17 144 MET F C 1
ATOM 809 O O . MET A 1 152 ? 139.881 167.020 172.300 1.00 71.17 144 MET F O 1
ATOM 814 N N . GLN A 1 153 ? 140.860 165.192 173.184 1.00 71.76 145 GLN F N 1
ATOM 815 C CA . GLN A 1 153 ? 141.156 165.806 174.479 1.00 71.76 145 GLN F CA 1
ATOM 816 C C . GLN A 1 153 ? 141.827 167.171 174.415 1.00 71.76 145 GLN F C 1
ATOM 817 O O . GLN A 1 153 ? 141.365 168.084 175.121 1.00 71.76 145 GLN F O 1
ATOM 823 N N . PRO A 1 154 ? 142.903 167.389 173.647 1.00 69.72 146 PRO F N 1
ATOM 824 C CA . PRO A 1 154 ? 143.591 168.690 173.746 1.00 69.72 146 PRO F CA 1
ATOM 825 C C . PRO A 1 154 ? 142.679 169.877 173.493 1.00 69.72 146 PRO F C 1
ATOM 826 O O . PRO A 1 154 ? 142.962 170.981 173.971 1.00 69.72 146 PRO F O 1
ATOM 830 N N . LEU A 1 155 ? 141.579 169.677 172.766 1.00 71.38 147 LEU F N 1
ATOM 831 C CA . LEU A 1 155 ? 140.645 170.766 172.513 1.00 71.38 147 LEU F CA 1
ATOM 832 C C . LEU A 1 155 ? 139.398 170.680 173.382 1.00 71.38 147 LEU F C 1
ATOM 833 O O . LEU A 1 155 ? 138.713 171.690 173.570 1.00 71.38 147 LEU F O 1
ATOM 838 N N . LYS A 1 156 ? 139.082 169.500 173.918 1.00 70.32 148 LYS F N 1
ATOM 839 C CA . LYS A 1 156 ? 137.866 169.354 174.713 1.00 70.32 148 LYS F CA 1
ATOM 840 C C . LYS A 1 156 ? 137.943 170.156 176.008 1.00 70.32 148 LYS F C 1
ATOM 841 O O . LYS A 1 156 ? 137.010 170.897 176.346 1.00 70.32 148 LYS F O 1
ATOM 847 N N . GLY A 1 157 ? 139.046 170.024 176.745 1.00 70.52 149 GLY F N 1
ATOM 848 C CA . GLY A 1 157 ? 139.214 170.825 177.945 1.00 70.52 149 GLY F CA 1
ATOM 849 C C . GLY A 1 157 ? 139.265 172.309 177.642 1.00 70.52 149 GLY F C 1
ATOM 850 O O . GLY A 1 157 ? 138.813 173.133 178.440 1.00 70.52 149 GLY F O 1
ATOM 851 N N . GLU A 1 158 ? 139.816 172.670 176.483 1.00 73.69 150 GLU F N 1
ATOM 852 C CA . GLU A 1 158 ? 139.842 174.073 176.086 1.00 73.69 150 GLU F CA 1
ATOM 853 C C . GLU A 1 158 ? 138.436 174.607 175.848 1.00 73.69 150 GLU F C 1
ATOM 854 O O . GLU A 1 158 ? 138.122 175.732 176.245 1.00 73.69 150 GLU F O 1
ATOM 860 N N . LYS A 1 159 ? 137.573 173.822 175.200 1.00 71.54 151 LYS F N 1
ATOM 861 C CA . LYS A 1 159 ? 136.180 174.241 175.058 1.00 71.54 151 LYS F CA 1
ATOM 862 C C . LYS A 1 159 ? 135.500 174.355 176.416 1.00 71.54 151 LYS F C 1
ATOM 863 O O . LYS A 1 159 ? 134.729 175.293 176.659 1.00 71.54 151 LYS F O 1
ATOM 869 N N . VAL A 1 160 ? 135.781 173.416 177.320 1.00 70.29 152 VAL F N 1
ATOM 870 C CA . VAL A 1 160 ? 135.156 173.470 178.639 1.00 70.29 152 VAL F CA 1
ATOM 871 C C . VAL A 1 160 ? 135.586 174.725 179.390 1.00 70.29 152 VAL F C 1
ATOM 872 O O . VAL A 1 160 ? 134.779 175.352 180.086 1.00 70.29 152 VAL F O 1
ATOM 876 N N . ARG A 1 161 ? 136.858 175.118 179.267 1.00 70.54 153 ARG F N 1
ATOM 877 C CA . ARG A 1 161 ? 137.308 176.318 179.970 1.00 70.54 153 ARG F CA 1
ATOM 878 C C . ARG A 1 161 ? 136.842 177.591 179.277 1.00 70.54 153 ARG F C 1
ATOM 879 O O . ARG A 1 161 ? 136.600 178.600 179.946 1.00 70.54 153 ARG F O 1
ATOM 887 N N . GLN A 1 162 ? 136.717 177.578 177.946 1.00 70.33 154 GLN F N 1
ATOM 888 C CA . GLN A 1 162 ? 136.126 178.718 177.253 1.00 70.33 154 GLN F CA 1
ATOM 889 C C . GLN A 1 162 ? 134.652 178.878 177.579 1.00 70.33 154 GLN F C 1
ATOM 890 O O . GLN A 1 162 ? 134.109 179.975 177.415 1.00 70.33 154 GLN F O 1
ATOM 896 N N . ALA A 1 163 ? 133.991 177.806 178.017 1.00 70.92 155 ALA F N 1
ATOM 897 C CA . ALA A 1 163 ? 132.637 177.946 178.543 1.00 70.92 155 ALA F CA 1
ATOM 898 C C . ALA A 1 163 ? 132.617 178.891 179.740 1.00 70.92 155 ALA F C 1
ATOM 899 O O . ALA A 1 163 ? 131.648 179.628 179.949 1.00 70.92 155 ALA F O 1
ATOM 901 N N . PHE A 1 164 ? 133.685 178.876 180.540 1.00 70.39 156 PHE F N 1
ATOM 902 C CA . PHE A 1 164 ? 133.780 179.786 181.678 1.00 70.39 156 PHE F CA 1
ATOM 903 C C . PHE A 1 164 ? 134.312 181.149 181.256 1.00 70.39 156 PHE F C 1
ATOM 904 O O . PHE A 1 164 ? 133.715 182.182 181.580 1.00 70.39 156 PHE F O 1
ATOM 912 N N . LEU A 1 165 ? 135.431 181.173 180.533 1.00 68.01 157 LEU F N 1
ATOM 913 C CA . LEU A 1 165 ? 136.048 182.422 180.108 1.00 68.01 157 LEU F CA 1
ATOM 914 C C . LEU A 1 165 ? 135.234 183.159 179.057 1.00 68.01 157 LEU F C 1
ATOM 915 O O . LEU A 1 165 ? 135.541 184.319 178.765 1.00 68.01 157 LEU F O 1
ATOM 920 N N . GLY A 1 166 ? 134.219 182.519 178.475 1.00 69.72 158 GLY F N 1
ATOM 921 C CA . GLY A 1 166 ? 133.348 183.223 177.553 1.00 69.72 158 GLY F CA 1
ATOM 922 C C . GLY A 1 166 ? 132.455 184.228 178.246 1.00 69.72 158 GLY F C 1
ATOM 923 O O . GLY A 1 166 ? 131.906 185.125 177.601 1.00 69.72 158 GLY F O 1
ATOM 924 N N . LEU A 1 167 ? 132.292 184.094 179.563 1.00 71.37 159 LEU F N 1
ATOM 925 C CA . LEU A 1 167 ? 131.590 185.102 180.344 1.00 71.37 159 LEU F CA 1
ATOM 926 C C . LEU A 1 167 ? 132.322 186.433 180.348 1.00 71.37 159 LEU F C 1
ATOM 927 O O . LEU A 1 167 ? 131.693 187.471 180.579 1.00 71.37 159 LEU F O 1
ATOM 932 N N . MET A 1 168 ? 133.630 186.423 180.106 1.00 69.70 160 MET F N 1
ATOM 933 C CA . MET A 1 168 ? 134.448 187.628 180.097 1.00 69.70 160 MET F CA 1
ATOM 934 C C . MET A 1 168 ? 135.093 187.750 178.724 1.00 69.70 160 MET F C 1
ATOM 935 O O . MET A 1 168 ? 136.140 187.118 178.477 1.00 69.70 160 MET F O 1
ATOM 940 N N . PRO A 1 169 ? 134.525 188.530 177.806 1.00 71.96 161 PRO F N 1
ATOM 941 C CA . PRO A 1 169 ? 135.126 188.695 176.476 1.00 71.96 161 PRO F CA 1
ATOM 942 C C . PRO A 1 169 ? 136.389 189.542 176.458 1.00 71.96 161 PRO F C 1
ATOM 943 O O . PRO A 1 169 ? 137.018 189.659 175.401 1.00 71.96 161 PRO F O 1
ATOM 947 N N . TYR A 1 170 ? 136.766 190.130 177.590 1.00 70.84 162 TYR F N 1
ATOM 948 C CA . TYR A 1 170 ? 137.954 190.960 177.704 1.00 70.84 162 TYR F CA 1
ATOM 949 C C . TYR A 1 170 ? 139.143 190.208 178.284 1.00 70.84 162 TYR F C 1
ATOM 950 O O . TYR A 1 170 ? 140.155 190.832 178.614 1.00 70.84 162 TYR F O 1
ATOM 959 N N . TYR A 1 171 ? 139.044 188.886 178.417 1.00 67.21 163 TYR F N 1
ATOM 960 C CA . TYR A 1 171 ? 140.087 188.118 179.089 1.00 67.21 163 TYR F CA 1
ATOM 961 C C . TYR A 1 171 ? 141.418 188.215 178.351 1.00 67.21 163 TYR F C 1
ATOM 962 O O . TYR A 1 171 ? 142.454 188.523 178.954 1.00 67.21 163 TYR F O 1
ATOM 971 N N . LYS A 1 172 ? 141.411 187.963 177.041 1.00 73.69 164 LYS F N 1
ATOM 972 C CA . LYS A 1 172 ? 142.660 187.970 176.285 1.00 73.69 164 LYS F CA 1
ATOM 973 C C . LYS A 1 172 ? 143.252 189.371 176.201 1.00 73.69 164 LYS F C 1
ATOM 974 O O . LYS A 1 172 ? 144.478 189.543 176.249 1.00 73.69 164 LYS F O 1
ATOM 980 N N . ASP A 1 173 ? 142.397 190.388 176.079 1.00 76.35 165 ASP F N 1
ATOM 981 C CA . ASP A 1 173 ? 142.883 191.763 176.093 1.00 76.35 165 ASP F CA 1
ATOM 982 C C . ASP A 1 173 ? 143.563 192.086 177.415 1.00 76.35 165 ASP F C 1
ATOM 983 O O . ASP A 1 173 ? 144.609 192.744 177.438 1.00 76.35 165 ASP F O 1
ATOM 988 N N . HIS A 1 174 ? 142.994 191.621 178.527 1.00 70.94 166 HIS F N 1
ATOM 989 C CA . HIS A 1 174 ? 143.605 191.888 179.823 1.00 70.94 166 HIS F CA 1
ATOM 990 C C . HIS A 1 174 ? 144.903 191.110 180.000 1.00 70.94 166 HIS F C 1
ATOM 991 O O . HIS A 1 174 ? 145.841 191.605 180.632 1.00 70.94 166 HIS F O 1
ATOM 998 N N . LEU A 1 175 ? 144.986 189.893 179.457 1.00 70.73 167 LEU F N 1
ATOM 999 C CA . LEU A 1 175 ? 146.263 189.181 179.479 1.00 70.73 167 LEU F CA 1
ATOM 1000 C C . LEU A 1 175 ? 147.333 189.941 178.708 1.00 70.73 167 LEU F C 1
ATOM 1001 O O . LEU A 1 175 ? 148.471 190.081 179.178 1.00 70.73 167 LEU F O 1
ATOM 1006 N N . GLU A 1 176 ? 146.990 190.430 177.515 1.00 75.40 168 GLU F N 1
ATOM 1007 C CA . GLU A 1 176 ? 147.958 191.196 176.739 1.00 75.40 168 GLU F CA 1
ATOM 1008 C C . GLU A 1 176 ? 148.353 192.473 177.467 1.00 75.40 168 GLU F C 1
ATOM 1009 O O . GLU A 1 176 ? 149.521 192.876 177.440 1.00 75.40 168 GLU F O 1
ATOM 1015 N N . ARG A 1 177 ? 147.393 193.119 178.134 1.00 74.74 169 ARG F N 1
ATOM 1016 C CA . ARG A 1 177 ? 147.710 194.298 178.932 1.00 74.74 169 ARG F CA 1
ATOM 1017 C C . ARG A 1 177 ? 148.667 193.957 180.064 1.00 74.74 169 ARG F C 1
ATOM 1018 O O . ARG A 1 177 ? 149.606 194.711 180.337 1.00 74.74 169 ARG F O 1
ATOM 1026 N N . ILE A 1 178 ? 148.441 192.831 180.742 1.00 69.19 170 ILE F N 1
ATOM 1027 C CA . ILE A 1 178 ? 149.328 192.422 181.829 1.00 69.19 170 ILE F CA 1
ATOM 1028 C C . ILE A 1 178 ? 150.744 192.231 181.307 1.00 69.19 170 ILE F C 1
ATOM 1029 O O . ILE A 1 178 ? 151.714 192.748 181.877 1.00 69.19 170 ILE F O 1
ATOM 1034 N N . VAL A 1 179 ? 150.880 191.494 180.203 1.00 68.75 171 VAL F N 1
ATOM 1035 C CA . VAL A 1 179 ? 152.208 191.209 179.664 1.00 68.75 171 VAL F CA 1
ATOM 1036 C C . VAL A 1 179 ? 152.899 192.498 179.236 1.00 68.75 171 VAL F C 1
ATOM 1037 O O . VAL A 1 179 ? 154.082 192.714 179.527 1.00 68.75 171 VAL F O 1
ATOM 1041 N N . GLU A 1 180 ? 152.172 193.377 178.541 1.00 71.08 172 GLU F N 1
ATOM 1042 C CA . GLU A 1 180 ? 152.783 194.608 178.052 1.00 71.08 172 GLU F CA 1
ATOM 1043 C C . GLU A 1 180 ? 153.167 195.539 179.195 1.00 71.08 172 GLU F C 1
ATOM 1044 O O . GLU A 1 180 ? 154.226 196.170 179.151 1.00 71.08 172 GLU F O 1
ATOM 1050 N N . ILE A 1 181 ? 152.323 195.642 180.224 1.00 68.79 173 ILE F N 1
ATOM 1051 C CA . ILE A 1 181 ? 152.648 196.494 181.364 1.00 68.79 173 ILE F CA 1
ATOM 1052 C C . ILE A 1 181 ? 153.874 195.964 182.092 1.00 68.79 173 ILE F C 1
ATOM 1053 O O . ILE A 1 181 ? 154.766 196.732 182.474 1.00 68.79 173 ILE F O 1
ATOM 1058 N N . ALA A 1 182 ? 153.945 194.645 182.293 1.00 67.89 174 ALA F N 1
ATOM 1059 C CA . ALA A 1 182 ? 155.117 194.070 182.943 1.00 67.89 174 ALA F CA 1
ATOM 1060 C C . ALA A 1 182 ? 156.378 194.315 182.124 1.00 67.89 174 ALA F C 1
ATOM 1061 O O . ALA A 1 182 ? 157.422 194.685 182.674 1.00 67.89 174 ALA F O 1
ATOM 1063 N N . ARG A 1 183 ? 156.299 194.124 180.805 1.00 68.66 175 ARG F N 1
ATOM 1064 C CA . ARG A 1 183 ? 157.465 194.351 179.958 1.00 68.66 175 ARG F CA 1
ATOM 1065 C C . ARG A 1 183 ? 157.902 195.809 179.994 1.00 68.66 175 ARG F C 1
ATOM 1066 O O . ARG A 1 183 ? 159.099 196.102 180.088 1.00 68.66 175 ARG F O 1
ATOM 1074 N N . LEU A 1 184 ? 156.947 196.738 179.919 1.00 69.00 176 LEU F N 1
ATOM 1075 C CA . LEU A 1 184 ? 157.292 198.154 179.955 1.00 69.00 176 LEU F CA 1
ATOM 1076 C C . LEU A 1 184 ? 157.930 198.532 181.281 1.00 69.00 176 LEU F C 1
ATOM 1077 O O . LEU A 1 184 ? 158.919 199.271 181.310 1.00 69.00 176 LEU F O 1
ATOM 1082 N N . ARG A 1 185 ? 157.382 198.038 182.392 1.00 68.28 177 ARG F N 1
ATOM 1083 C CA . ARG A 1 185 ? 157.957 198.359 183.693 1.00 68.28 177 ARG F CA 1
ATOM 1084 C C . ARG A 1 185 ? 159.368 197.800 183.821 1.00 68.28 177 ARG F C 1
ATOM 1085 O O . ARG A 1 185 ? 160.279 198.486 184.296 1.00 68.28 177 ARG F O 1
ATOM 1093 N N . ALA A 1 186 ? 159.570 196.554 183.387 1.00 68.16 178 ALA F N 1
ATOM 1094 C CA . ALA A 1 186 ? 160.893 195.950 183.487 1.00 68.16 178 ALA F CA 1
ATOM 1095 C C . ALA A 1 186 ? 161.907 196.677 182.613 1.00 68.16 178 ALA F C 1
ATOM 1096 O O . ALA A 1 186 ? 163.053 196.881 183.025 1.00 68.16 178 ALA F O 1
ATOM 1098 N N . VAL A 1 187 ? 161.512 197.067 181.399 1.00 68.47 179 VAL F N 1
ATOM 1099 C CA . VAL A 1 187 ? 162.450 197.738 180.502 1.00 68.47 179 VAL F CA 1
ATOM 1100 C C . VAL A 1 187 ? 162.764 199.143 181.001 1.00 68.47 179 VAL F C 1
ATOM 1101 O O . VAL A 1 187 ? 163.928 199.559 181.026 1.00 68.47 179 VAL F O 1
ATOM 1105 N N . GLN A 1 188 ? 161.738 199.897 181.403 1.00 73.39 180 GLN F N 1
ATOM 1106 C CA . GLN A 1 188 ? 161.962 201.263 181.862 1.00 73.39 180 GLN F CA 1
ATOM 1107 C C . GLN A 1 188 ? 162.774 201.292 183.148 1.00 73.39 180 GLN F C 1
ATOM 1108 O O . GLN A 1 188 ? 163.683 202.116 183.298 1.00 73.39 180 GLN F O 1
ATOM 1114 N N . ARG A 1 189 ? 162.461 200.406 184.092 1.00 73.99 181 ARG F N 1
ATOM 1115 C CA . ARG A 1 189 ? 163.198 200.363 185.345 1.00 73.99 181 ARG F CA 1
ATOM 1116 C C . ARG A 1 189 ? 164.499 199.582 185.242 1.00 73.99 181 ARG F C 1
ATOM 1117 O O . ARG A 1 189 ? 165.338 199.699 186.141 1.00 73.99 181 ARG F O 1
ATOM 1125 N N . LYS A 1 190 ? 164.686 198.804 184.176 1.00 71.49 182 LYS F N 1
ATOM 1126 C CA . LYS A 1 190 ? 165.849 197.934 184.008 1.00 71.49 182 LYS F CA 1
ATOM 1127 C C . LYS A 1 190 ? 165.949 196.935 185.162 1.00 71.49 182 LYS F C 1
ATOM 1128 O O . LYS A 1 190 ? 166.906 196.922 185.937 1.00 71.49 182 LYS F O 1
ATOM 1134 N N . ALA A 1 191 ? 164.925 196.089 185.259 1.00 69.98 183 ALA F N 1
ATOM 1135 C CA . ALA A 1 191 ? 164.835 195.070 186.293 1.00 69.98 183 ALA F CA 1
ATOM 1136 C C . ALA A 1 191 ? 164.668 193.709 185.639 1.00 69.98 183 ALA F C 1
ATOM 1137 O O . ALA A 1 191 ? 164.509 193.599 184.421 1.00 69.98 183 ALA F O 1
ATOM 1139 N N . ARG A 1 192 ? 164.719 192.663 186.465 1.00 70.65 184 ARG F N 1
ATOM 1140 C CA . ARG A 1 192 ? 164.441 191.325 185.957 1.00 70.65 184 ARG F CA 1
ATOM 1141 C C . ARG A 1 192 ? 162.971 190.966 186.125 1.00 70.65 184 ARG F C 1
ATOM 1142 O O . ARG A 1 192 ? 162.405 190.245 185.296 1.00 70.65 184 ARG F O 1
ATOM 1150 N N . PHE A 1 193 ? 162.335 191.456 187.185 1.00 69.80 185 PHE F N 1
ATOM 1151 C CA . PHE A 1 193 ? 160.943 191.147 187.471 1.00 69.80 185 PHE F CA 1
ATOM 1152 C C . PHE A 1 193 ? 160.131 192.429 187.554 1.00 69.80 185 PHE F C 1
ATOM 1153 O O . PHE A 1 193 ? 160.613 193.451 188.051 1.00 69.80 185 PHE F O 1
ATOM 1161 N N . ALA A 1 194 ? 158.900 192.368 187.059 1.00 68.40 186 ALA F N 1
ATOM 1162 C CA . ALA A 1 194 ? 157.950 193.466 187.156 1.00 68.40 186 ALA F CA 1
ATOM 1163 C C . ALA A 1 194 ? 156.724 192.989 187.915 1.00 68.40 186 ALA F C 1
ATOM 1164 O O . ALA A 1 194 ? 156.130 191.967 187.560 1.00 68.40 186 ALA F O 1
ATOM 1166 N N . LYS A 1 195 ? 156.347 193.725 188.953 1.00 72.14 187 LYS F N 1
ATOM 1167 C CA . LYS A 1 195 ? 155.200 193.386 189.779 1.00 72.14 187 LYS F CA 1
ATOM 1168 C C . LYS A 1 195 ? 154.044 194.323 189.469 1.00 72.14 187 LYS F C 1
ATOM 1169 O O . LYS A 1 195 ? 154.201 195.547 189.490 1.00 72.14 187 LYS F O 1
ATOM 1175 N N . LEU A 1 196 ? 152.882 193.742 189.185 1.00 72.11 188 LEU F N 1
ATOM 1176 C CA . LEU A 1 196 ? 151.688 194.512 188.880 1.00 72.11 188 LEU F CA 1
ATOM 1177 C C . LEU A 1 196 ? 150.520 193.948 189.671 1.00 72.11 188 LEU F C 1
ATOM 1178 O O . LEU A 1 196 ? 150.488 192.765 190.014 1.00 72.11 188 LEU F O 1
ATOM 1183 N N . LYS A 1 197 ? 149.555 194.814 189.957 1.00 78.05 189 LYS F N 1
ATOM 1184 C CA . LYS A 1 197 ? 148.420 194.475 190.803 1.00 78.05 189 LYS F CA 1
ATOM 1185 C C . LYS A 1 197 ? 147.194 194.211 189.942 1.00 78.05 189 LYS F C 1
ATOM 1186 O O . LYS A 1 197 ? 146.830 195.042 189.104 1.00 78.05 189 LYS F O 1
ATOM 1192 N N . VAL A 1 198 ? 146.564 193.059 190.149 1.00 73.40 190 VAL F N 1
ATOM 1193 C CA . VAL A 1 198 ? 145.328 192.716 189.461 1.00 73.40 190 VAL F CA 1
ATOM 1194 C C . VAL A 1 198 ? 144.234 192.535 190.501 1.00 73.40 190 VAL F C 1
ATOM 1195 O O . VAL A 1 198 ? 144.489 192.118 191.636 1.00 73.40 190 VAL F O 1
ATOM 1199 N N . CYS A 1 199 ? 143.009 192.876 190.115 1.00 75.72 191 CYS F N 1
ATOM 1200 C CA . CYS A 1 199 ? 141.849 192.776 190.988 1.00 75.72 191 CYS F CA 1
ATOM 1201 C C . CYS A 1 199 ? 140.871 191.774 190.400 1.00 75.72 191 CYS F C 1
ATOM 1202 O O . CYS A 1 199 ? 140.321 192.002 189.319 1.00 75.72 191 CYS F O 1
ATOM 1205 N N . VAL A 1 200 ? 140.652 190.675 191.113 1.00 71.68 192 VAL F N 1
ATOM 1206 C CA . VAL A 1 200 ? 139.746 189.618 190.682 1.00 71.68 192 VAL F CA 1
ATOM 1207 C C . VAL A 1 200 ? 138.634 189.523 191.715 1.00 71.68 192 VAL F C 1
ATOM 1208 O O . VAL A 1 200 ? 138.878 189.131 192.863 1.00 71.68 192 VAL F O 1
ATOM 1212 N N . PHE A 1 201 ? 137.419 189.887 191.317 1.00 77.17 193 PHE F N 1
ATOM 1213 C CA . PHE A 1 201 ? 136.244 189.778 192.172 1.00 77.17 193 PHE F CA 1
ATOM 1214 C C . PHE A 1 201 ? 135.151 189.053 191.403 1.00 77.17 193 PHE F C 1
ATOM 1215 O O . PHE A 1 201 ? 134.865 189.397 190.252 1.00 77.17 193 PHE F O 1
ATOM 1223 N N . LYS A 1 202 ? 134.556 188.039 192.033 1.00 79.21 194 LYS F N 1
ATOM 1224 C CA . LYS A 1 202 ? 133.525 187.257 191.359 1.00 79.21 194 LYS F CA 1
ATOM 1225 C C . LYS A 1 202 ? 132.211 188.023 191.273 1.00 79.21 194 LYS F C 1
ATOM 1226 O O . LYS A 1 202 ? 131.541 187.999 190.235 1.00 79.21 194 LYS F O 1
ATOM 1232 N N . GLU A 1 203 ? 131.825 188.703 192.346 1.00 86.59 195 GLU F N 1
ATOM 1233 C CA . GLU A 1 203 ? 130.566 189.439 192.366 1.00 86.59 195 GLU F CA 1
ATOM 1234 C C . GLU A 1 203 ? 130.801 190.937 192.208 1.00 86.59 195 GLU F C 1
ATOM 1235 O O . GLU A 1 203 ? 129.854 191.717 192.111 1.00 86.59 195 GLU F O 1
ATOM 1241 N N . GLU A 1 235 ? 143.671 201.766 191.520 1.00 89.76 227 GLU F N 1
ATOM 1242 C CA . GLU A 1 235 ? 145.117 201.601 191.597 1.00 89.76 227 GLU F CA 1
ATOM 1243 C C . GLU A 1 235 ? 145.546 200.272 190.988 1.00 89.76 227 GLU F C 1
ATOM 1244 O O . GLU A 1 235 ? 146.735 199.959 190.932 1.00 89.76 227 GLU F O 1
ATOM 1250 N N . VAL A 1 236 ? 144.570 199.493 190.534 1.00 82.51 228 VAL F N 1
ATOM 1251 C CA . VAL A 1 236 ? 144.843 198.190 189.938 1.00 82.51 228 VAL F CA 1
ATOM 1252 C C . VAL A 1 236 ? 145.156 198.376 188.459 1.00 82.51 228 VAL F C 1
ATOM 1253 O O . VAL A 1 236 ? 144.472 199.124 187.753 1.00 82.51 228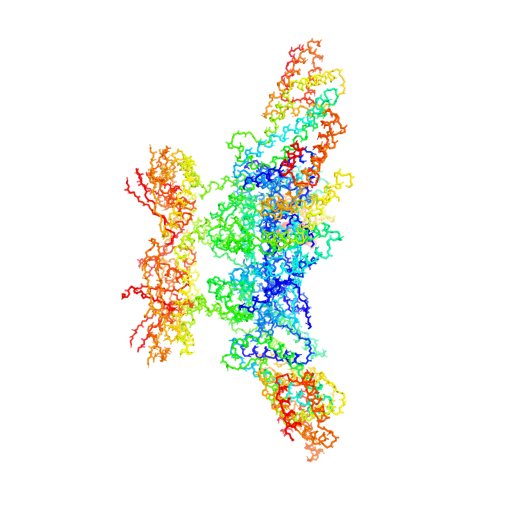 VAL F O 1
ATOM 1257 N N . ASP A 1 237 ? 146.222 197.723 187.995 1.00 79.44 229 ASP F N 1
ATOM 1258 C CA . ASP A 1 237 ? 146.603 197.837 186.593 1.00 79.44 229 ASP F CA 1
ATOM 1259 C C . ASP A 1 237 ? 145.599 197.138 185.687 1.00 79.44 229 ASP F C 1
ATOM 1260 O O . ASP A 1 237 ? 145.202 197.681 184.650 1.00 79.44 229 ASP F O 1
ATOM 1265 N N . VAL A 1 238 ? 145.179 195.933 186.063 1.00 73.62 230 VAL F N 1
ATOM 1266 C CA . VAL A 1 238 ? 144.253 195.127 185.276 1.00 73.62 230 VAL F CA 1
ATOM 1267 C C . VAL A 1 238 ? 143.190 194.573 186.211 1.00 73.62 230 VAL F C 1
ATOM 1268 O O . VAL A 1 238 ? 143.514 194.033 187.272 1.00 73.62 230 VAL F O 1
ATOM 1272 N N . SER A 1 239 ? 141.925 194.710 185.827 1.00 70.93 231 SER F N 1
ATOM 1273 C CA . SER A 1 239 ? 140.805 194.268 186.647 1.00 70.93 231 SER F CA 1
ATOM 1274 C C . SER A 1 239 ? 139.958 193.281 185.860 1.00 70.93 231 SER F C 1
ATOM 1275 O O . SER A 1 239 ? 139.680 193.503 184.677 1.00 70.93 231 SER F O 1
ATOM 1278 N N . PHE A 1 240 ? 139.553 192.196 186.514 1.00 66.59 232 PHE F N 1
ATOM 1279 C CA . PHE A 1 240 ? 138.665 191.201 185.924 1.00 66.59 232 PHE F CA 1
ATOM 1280 C C . PHE A 1 240 ? 137.306 191.294 186.603 1.00 66.59 232 PHE F C 1
ATOM 1281 O O . PHE A 1 240 ? 137.192 191.057 187.810 1.00 66.59 232 PHE F O 1
ATOM 1289 N N . GLY A 1 241 ? 136.280 191.618 185.821 1.00 76.57 233 GLY F N 1
ATOM 1290 C CA . GLY A 1 241 ? 134.995 191.992 186.356 1.00 76.57 233 GLY F CA 1
ATOM 1291 C C . GLY A 1 241 ? 134.183 190.820 186.861 1.00 76.57 233 GLY F C 1
ATOM 1292 O O . GLY A 1 241 ? 134.658 189.683 186.931 1.00 76.57 233 GLY F O 1
ATOM 1293 N N . PRO A 1 242 ? 132.932 191.086 187.232 1.00 77.41 234 PRO F N 1
ATOM 1294 C CA . PRO A 1 242 ? 132.093 190.028 187.801 1.00 77.41 234 PRO F CA 1
ATOM 1295 C C . PRO A 1 242 ? 131.679 189.011 186.750 1.00 77.41 234 PRO F C 1
ATOM 1296 O O . PRO A 1 242 ? 131.587 189.318 185.560 1.00 77.41 234 PRO F O 1
ATOM 1300 N N . TRP A 1 243 ? 131.432 187.787 187.207 1.00 76.48 235 TRP F N 1
ATOM 1301 C CA . TRP A 1 243 ? 130.930 186.719 186.359 1.00 76.48 235 TRP F CA 1
ATOM 1302 C C . TRP A 1 243 ? 129.990 185.847 187.176 1.00 76.48 235 TRP F C 1
ATOM 1303 O O . TRP A 1 243 ? 130.078 185.798 188.405 1.00 76.48 235 TRP F O 1
ATOM 1314 N N . GLU A 1 244 ? 129.082 185.165 186.484 1.00 81.99 236 GLU F N 1
ATOM 1315 C CA . GLU A 1 244 ? 128.116 184.275 187.118 1.00 81.99 236 GLU F CA 1
ATOM 1316 C C . GLU A 1 244 ? 128.413 182.849 186.680 1.00 81.99 236 GLU F C 1
ATOM 1317 O O . GLU A 1 244 ? 128.103 182.463 185.548 1.00 81.99 236 GLU F O 1
ATOM 1323 N N . ALA A 1 245 ? 129.011 182.074 187.576 1.00 75.40 237 ALA F N 1
ATOM 1324 C CA . ALA A 1 245 ? 129.351 180.677 187.335 1.00 75.40 237 ALA F CA 1
ATOM 1325 C C . ALA A 1 245 ? 129.658 180.052 188.688 1.00 75.40 237 ALA F C 1
ATOM 1326 O O . ALA A 1 245 ? 129.451 180.670 189.737 1.00 75.40 237 ALA F O 1
ATOM 1328 N N . VAL A 1 246 ? 130.152 178.813 188.662 1.00 74.11 238 VAL F N 1
ATOM 1329 C CA . VAL A 1 246 ? 130.576 178.141 189.884 1.00 74.11 238 VAL F CA 1
ATOM 1330 C C . VAL A 1 246 ? 132.087 178.110 190.030 1.00 74.11 238 VAL F C 1
ATOM 1331 O O . VAL A 1 246 ? 132.590 177.716 191.090 1.00 74.11 238 VAL F O 1
ATOM 1335 N N . ALA A 1 247 ? 132.827 178.506 188.999 1.00 73.56 239 ALA F N 1
ATOM 1336 C CA . ALA A 1 247 ? 134.270 178.638 189.126 1.00 73.56 239 ALA F CA 1
ATOM 1337 C C . ALA A 1 247 ? 134.603 179.778 190.078 1.00 73.56 239 ALA F C 1
ATOM 1338 O O . ALA A 1 247 ? 134.047 180.875 189.979 1.00 73.56 239 ALA F O 1
ATOM 1340 N N . ASP A 1 248 ? 135.522 179.517 191.001 1.00 77.35 240 ASP F N 1
ATOM 1341 C CA . ASP A 1 248 ? 135.820 180.450 192.073 1.00 77.35 240 ASP F CA 1
ATOM 1342 C C . ASP A 1 248 ? 136.770 181.543 191.591 1.00 77.35 240 ASP F C 1
ATOM 1343 O O . ASP A 1 248 ? 137.223 181.556 190.445 1.00 77.35 240 ASP F O 1
ATOM 1348 N N . VAL A 1 249 ? 137.067 182.484 192.490 1.00 74.82 241 VAL F N 1
ATOM 1349 C CA . VAL A 1 249 ? 138.060 183.513 192.196 1.00 74.82 241 VAL F CA 1
ATOM 1350 C C . VAL A 1 249 ? 139.423 182.877 191.971 1.00 74.82 241 VAL F C 1
ATOM 1351 O O . VAL A 1 249 ? 140.157 183.252 191.049 1.00 74.82 241 VAL F O 1
ATOM 1355 N N . TYR A 1 250 ? 139.779 181.896 192.803 1.00 75.55 242 TYR F N 1
ATOM 1356 C CA . TYR A 1 250 ? 141.064 181.224 192.652 1.00 75.55 242 TYR F CA 1
ATOM 1357 C C . TYR A 1 250 ? 141.132 180.422 191.362 1.00 75.55 242 TYR F C 1
ATOM 1358 O O . TYR A 1 250 ? 142.224 180.052 190.919 1.00 75.55 242 TYR F O 1
ATOM 1367 N N . ASP A 1 251 ? 139.981 180.130 190.753 1.00 72.81 243 ASP F N 1
ATOM 1368 C CA . ASP A 1 251 ? 139.984 179.384 189.501 1.00 72.81 243 ASP F CA 1
ATOM 1369 C C . ASP A 1 251 ? 140.399 180.270 188.335 1.00 72.81 243 ASP F C 1
ATOM 1370 O O . ASP A 1 251 ? 141.092 179.813 187.419 1.00 72.81 243 ASP F O 1
ATOM 1375 N N . LEU A 1 252 ? 139.979 181.537 188.345 1.00 68.61 244 LEU F N 1
ATOM 1376 C CA . LEU A 1 252 ? 140.435 182.468 187.319 1.00 68.61 244 LEU F CA 1
ATOM 1377 C C . LEU A 1 252 ? 141.930 182.722 187.438 1.00 68.61 244 LEU F C 1
ATOM 1378 O O . LEU A 1 252 ? 142.629 182.845 186.426 1.00 68.61 244 LEU F O 1
ATOM 1383 N N . LEU A 1 253 ? 142.439 182.812 188.668 1.00 67.28 245 LEU F N 1
ATOM 1384 C CA . LEU A 1 253 ? 143.873 182.990 188.857 1.00 67.28 245 LEU F CA 1
ATOM 1385 C C . LEU A 1 253 ? 144.646 181.794 188.320 1.00 67.28 245 LEU F C 1
ATOM 1386 O O . LEU A 1 253 ? 145.797 181.932 187.892 1.00 67.28 245 LEU F O 1
ATOM 1391 N N . HIS A 1 254 ? 144.034 180.609 188.340 1.00 67.61 246 HIS F N 1
ATOM 1392 C CA . HIS A 1 254 ? 144.645 179.461 187.681 1.00 67.61 246 HIS F CA 1
ATOM 1393 C C . HIS A 1 254 ? 144.658 179.648 186.171 1.00 67.61 246 HIS F C 1
ATOM 1394 O O . HIS A 1 254 ? 145.618 179.256 185.498 1.00 67.61 246 HIS F O 1
ATOM 1401 N N . CYS A 1 255 ? 143.597 180.240 185.619 1.00 65.80 247 CYS F N 1
ATOM 1402 C CA . CYS A 1 255 ? 143.581 180.550 184.194 1.00 65.80 247 CYS F CA 1
ATOM 1403 C C . CYS A 1 255 ? 144.646 181.580 183.845 1.00 65.80 247 CYS F C 1
ATOM 1404 O O . CYS A 1 255 ? 145.286 181.490 182.793 1.00 65.80 247 CYS F O 1
ATOM 1407 N N . LEU A 1 256 ? 144.843 182.573 184.713 1.00 64.14 248 LEU F N 1
ATOM 1408 C CA . LEU A 1 256 ? 145.846 183.599 184.452 1.00 64.14 248 LEU F CA 1
ATOM 1409 C C . LEU A 1 256 ? 147.252 183.016 184.479 1.00 64.14 248 LEU F C 1
ATOM 1410 O O . LEU A 1 256 ? 148.039 183.224 183.550 1.00 64.14 248 LEU F O 1
ATOM 1415 N N . VAL A 1 257 ? 147.584 182.277 185.538 1.00 64.17 249 VAL F N 1
ATOM 1416 C CA . VAL A 1 257 ? 148.943 181.772 185.693 1.00 64.17 249 VAL F CA 1
ATOM 1417 C C . VAL A 1 257 ? 149.267 180.744 184.617 1.00 64.17 249 VAL F C 1
ATOM 1418 O O . VAL A 1 257 ? 150.362 180.756 184.043 1.00 64.17 249 VAL F O 1
ATOM 1422 N N . THR A 1 258 ? 148.330 179.840 184.325 1.00 66.70 250 THR F N 1
ATOM 1423 C CA . THR A 1 258 ? 148.582 178.832 183.298 1.00 66.70 250 THR F CA 1
ATOM 1424 C C . THR A 1 258 ? 148.727 179.466 181.921 1.00 66.70 250 THR F C 1
ATOM 1425 O O . THR A 1 258 ? 149.588 179.062 181.133 1.00 66.70 250 THR F O 1
ATOM 1429 N N . ASP A 1 259 ? 147.885 180.453 181.607 1.00 67.63 251 ASP F N 1
ATOM 1430 C CA . ASP A 1 259 ? 147.975 181.105 180.305 1.00 67.63 251 ASP F CA 1
ATOM 1431 C C . ASP A 1 259 ? 149.262 181.907 180.174 1.00 67.63 251 ASP F C 1
ATOM 1432 O O . ASP A 1 259 ? 149.889 181.913 179.109 1.00 67.63 251 ASP F O 1
ATOM 1437 N N . LEU A 1 260 ? 149.669 182.598 181.241 1.00 65.56 252 LEU F N 1
ATOM 1438 C CA . LEU A 1 260 ? 150.918 183.350 181.196 1.00 65.56 252 LEU F CA 1
ATOM 1439 C C . LEU A 1 260 ? 152.121 182.419 181.139 1.00 65.56 252 LEU F C 1
ATOM 1440 O O . LEU A 1 260 ? 153.088 182.687 180.418 1.00 65.56 252 LEU F O 1
ATOM 1445 N N . SER A 1 261 ? 152.083 181.318 181.892 1.00 67.35 253 SER F N 1
ATOM 1446 C CA . SER A 1 261 ? 153.173 180.349 181.838 1.00 67.35 253 SER F CA 1
ATOM 1447 C C . SER A 1 261 ? 153.238 179.669 180.478 1.00 67.35 253 SER F C 1
ATOM 1448 O O . SER A 1 261 ? 154.326 179.335 179.996 1.00 67.35 253 SER F O 1
ATOM 1451 N N . ALA A 1 262 ? 152.083 179.441 179.849 1.00 68.31 254 ALA F N 1
ATOM 1452 C CA . ALA A 1 262 ? 152.075 178.892 178.497 1.00 68.31 254 ALA F CA 1
ATOM 1453 C C . ALA A 1 262 ? 152.728 179.853 177.514 1.00 68.31 254 ALA F C 1
ATOM 1454 O O . ALA A 1 262 ? 153.280 179.429 176.492 1.00 68.31 254 ALA F O 1
ATOM 1456 N N . GLN A 1 263 ? 152.668 181.153 177.802 1.00 69.00 255 GLN F N 1
ATOM 1457 C CA . GLN A 1 263 ? 153.362 182.141 176.988 1.00 69.00 255 GLN F CA 1
ATOM 1458 C C . GLN A 1 263 ? 154.860 182.163 177.251 1.00 69.00 255 GLN F C 1
ATOM 1459 O O . GLN A 1 263 ? 155.585 182.853 176.529 1.00 69.00 255 GLN F O 1
ATOM 1465 N N . GLY A 1 264 ? 155.335 181.436 178.260 1.00 70.69 256 GLY F N 1
ATOM 1466 C CA . GLY A 1 264 ? 156.741 181.378 178.589 1.00 70.69 256 GLY F CA 1
ATOM 1467 C C . GLY A 1 264 ? 157.150 182.191 179.797 1.00 70.69 256 GLY F C 1
ATOM 1468 O O . GLY A 1 264 ? 158.265 182.004 180.296 1.00 70.69 256 GLY F O 1
ATOM 1469 N N . LEU A 1 265 ? 156.288 183.076 180.285 1.00 69.61 257 LEU F N 1
ATOM 1470 C CA . LEU A 1 265 ? 156.638 183.907 181.426 1.00 69.61 257 LEU F CA 1
ATOM 1471 C C . LEU A 1 265 ? 156.677 183.080 182.706 1.00 69.61 257 LEU F C 1
ATOM 1472 O O . LEU A 1 265 ? 155.957 182.091 182.857 1.00 69.61 257 LEU F O 1
ATOM 1477 N N . THR A 1 266 ? 157.535 183.497 183.632 1.00 71.09 258 THR F N 1
ATOM 1478 C CA . THR A 1 266 ? 157.617 182.898 184.958 1.00 71.09 258 THR F CA 1
ATOM 1479 C C . THR A 1 266 ? 156.825 183.771 185.921 1.00 71.09 258 THR F C 1
ATOM 1480 O O . THR A 1 266 ? 157.291 184.844 186.315 1.00 71.09 258 THR F O 1
ATOM 1484 N N . VAL A 1 267 ? 155.640 183.308 186.305 1.00 71.96 259 VAL F N 1
ATOM 1485 C CA . VAL A 1 267 ? 154.659 184.134 186.995 1.00 71.96 259 VAL F CA 1
ATOM 1486 C C . VAL A 1 267 ? 154.418 183.587 188.393 1.00 71.96 259 VAL F C 1
ATOM 1487 O O . VAL A 1 267 ? 154.184 182.387 188.572 1.00 71.96 259 VAL F O 1
ATOM 1491 N N . ASP A 1 268 ? 154.478 184.476 189.381 1.00 78.10 260 ASP F N 1
ATOM 1492 C CA . ASP A 1 268 ? 154.083 184.179 190.748 1.00 78.10 260 ASP F CA 1
ATOM 1493 C C . ASP A 1 268 ? 153.088 185.233 191.204 1.00 78.10 260 ASP F C 1
ATOM 1494 O O . ASP A 1 268 ? 153.244 186.419 190.907 1.00 78.10 260 ASP F O 1
ATOM 1499 N N . HIS A 1 269 ? 152.062 184.798 191.929 1.00 78.36 261 HIS F N 1
ATOM 1500 C CA . HIS A 1 269 ? 151.021 185.703 192.388 1.00 78.36 261 HIS F CA 1
ATOM 1501 C C . HIS A 1 269 ? 150.852 185.586 193.894 1.00 78.36 261 HIS F C 1
ATOM 1502 O O . HIS A 1 269 ? 151.093 184.531 194.486 1.00 78.36 261 HIS F O 1
ATOM 1509 N N . GLN A 1 270 ? 150.436 186.692 194.506 1.00 86.46 262 GLN F N 1
ATOM 1510 C CA . GLN A 1 270 ? 150.242 186.762 195.945 1.00 86.46 262 GLN F CA 1
ATOM 1511 C C . GLN A 1 270 ? 149.082 187.703 196.230 1.00 86.46 262 GLN F C 1
ATOM 1512 O O . GLN A 1 270 ? 148.829 188.648 195.479 1.00 86.46 262 GLN F O 1
ATOM 1518 N N . CYS A 1 271 ? 148.378 187.439 197.327 1.00 85.60 263 CYS F N 1
ATOM 1519 C CA . CYS A 1 271 ? 147.247 188.259 197.746 1.00 85.60 263 CYS F CA 1
ATOM 1520 C C . CYS A 1 271 ? 147.768 189.370 198.650 1.00 85.60 263 CYS F C 1
ATOM 1521 O O . CYS A 1 271 ? 147.911 189.178 199.861 1.00 85.60 263 CYS F O 1
ATOM 1524 N N . ILE A 1 272 ? 148.050 190.532 198.058 1.00 89.48 264 ILE F N 1
ATOM 1525 C CA . ILE A 1 272 ? 148.585 191.647 198.832 1.00 89.48 264 ILE F CA 1
ATOM 1526 C C . ILE A 1 272 ? 147.522 192.211 199.768 1.00 89.48 264 ILE F C 1
ATOM 1527 O O . ILE A 1 272 ? 147.838 192.743 200.838 1.00 89.48 264 ILE F O 1
ATOM 1532 N N . GLY A 1 273 ? 146.253 192.101 199.389 1.00 90.78 265 GLY F N 1
ATOM 1533 C CA . GLY A 1 273 ? 145.167 192.598 200.213 1.00 90.78 265 GLY F CA 1
ATOM 1534 C C . GLY A 1 273 ? 144.664 193.963 199.786 1.00 90.78 265 GLY F C 1
ATOM 1535 O O . GLY A 1 273 ? 143.504 194.305 200.012 1.00 90.78 265 GLY F O 1
ATOM 1536 N N . PRO A 1 288 ? 139.681 192.789 196.912 1.00 83.60 280 PRO F N 1
ATOM 1537 C CA . PRO A 1 288 ? 140.716 191.772 196.693 1.00 83.60 280 PRO F CA 1
ATOM 1538 C C . PRO A 1 288 ? 141.671 192.153 195.570 1.00 83.60 280 PRO F C 1
ATOM 1539 O O . PRO A 1 288 ? 141.257 192.232 194.415 1.00 83.60 280 PRO F O 1
ATOM 1543 N N . ILE A 1 289 ? 142.935 192.391 195.908 1.00 80.07 281 ILE F N 1
ATOM 1544 C CA . ILE A 1 289 ? 143.964 192.748 194.939 1.00 80.07 281 ILE F CA 1
ATOM 1545 C C . ILE A 1 289 ? 145.066 191.704 195.006 1.00 80.07 281 ILE F C 1
ATOM 1546 O O . ILE A 1 289 ? 145.594 191.420 196.087 1.00 80.07 281 ILE F O 1
ATOM 1551 N N . TYR A 1 290 ? 145.410 191.136 193.855 1.00 77.43 282 TYR F N 1
ATOM 1552 C CA . TYR A 1 290 ? 146.434 190.106 193.751 1.00 77.43 282 TYR F CA 1
ATOM 1553 C C . TYR A 1 290 ? 147.630 190.684 193.012 1.00 77.43 282 TYR F C 1
ATOM 1554 O O . TYR A 1 290 ? 147.475 191.260 191.930 1.00 77.43 282 TYR F O 1
ATOM 1563 N N . GLU A 1 291 ? 148.814 190.540 193.595 1.00 78.45 283 GLU F N 1
ATOM 1564 C CA . GLU A 1 291 ? 150.033 191.051 192.989 1.00 78.45 283 GLU F CA 1
ATOM 1565 C C . GLU A 1 291 ? 150.714 189.959 192.178 1.00 78.45 283 GLU F C 1
ATOM 1566 O O . GLU A 1 291 ? 151.062 188.901 192.707 1.00 78.45 283 GLU F O 1
ATOM 1572 N N . PHE A 1 292 ? 150.908 190.225 190.890 1.00 70.62 284 PHE F N 1
ATOM 1573 C CA . PHE A 1 292 ? 151.530 189.284 189.971 1.00 70.62 284 PHE F CA 1
ATOM 1574 C C . PHE A 1 292 ? 152.963 189.717 189.708 1.00 70.62 284 PHE F C 1
ATOM 1575 O O . PHE A 1 292 ? 153.205 190.862 189.317 1.00 70.62 284 PHE F O 1
ATOM 1583 N N . LYS A 1 293 ? 153.906 188.806 189.918 1.00 73.37 285 LYS F N 1
ATOM 1584 C CA . LYS A 1 293 ? 155.311 189.055 189.635 1.00 73.37 285 LYS F CA 1
ATOM 1585 C C . LYS A 1 293 ? 155.765 188.178 188.478 1.00 73.37 285 LYS F C 1
ATOM 1586 O O . LYS A 1 293 ? 155.672 186.949 188.546 1.00 73.37 285 LYS F O 1
ATOM 1592 N N . ILE A 1 294 ? 156.264 188.813 187.423 1.00 67.30 286 ILE F N 1
ATOM 1593 C CA . ILE A 1 294 ? 156.721 188.125 186.223 1.00 67.30 286 ILE F CA 1
ATOM 1594 C C . ILE A 1 294 ? 158.229 188.293 186.139 1.00 67.30 286 ILE F C 1
ATOM 1595 O O . ILE A 1 294 ? 158.727 189.422 186.090 1.00 67.30 286 ILE F O 1
ATOM 1600 N N . THR A 1 295 ? 158.951 187.177 186.112 1.00 69.82 287 THR F N 1
ATOM 1601 C CA . THR A 1 295 ? 160.410 187.183 186.092 1.00 69.82 287 THR F CA 1
ATOM 1602 C C . THR A 1 295 ? 160.879 187.005 184.654 1.00 69.82 287 THR F C 1
ATOM 1603 O O . THR A 1 295 ? 160.721 185.929 184.069 1.00 69.82 287 THR F O 1
ATOM 1607 N N . TRP A 1 296 ? 161.455 188.065 184.087 1.00 67.59 288 TRP F N 1
ATOM 1608 C CA . TRP A 1 296 ? 161.899 188.014 182.699 1.00 67.59 288 TRP F CA 1
ATOM 1609 C C . TRP A 1 296 ? 163.204 187.244 182.559 1.00 67.59 288 TRP F C 1
ATOM 1610 O O . TRP A 1 296 ? 163.416 186.547 181.561 1.00 67.59 288 TRP F O 1
ATOM 1621 N N . TRP A 1 297 ? 164.087 187.357 183.544 1.00 69.79 289 TRP F N 1
ATOM 1622 C CA . TRP A 1 297 ? 165.372 186.675 183.501 1.00 69.79 289 TRP F CA 1
ATOM 1623 C C . TRP A 1 297 ? 165.964 186.549 184.896 1.00 69.79 289 TRP F C 1
ATOM 1624 O O . TRP A 1 297 ? 165.497 185.752 185.708 1.00 69.79 289 TRP F O 1
ATOM 1635 N N . ASP B 2 14 ? 156.052 127.174 157.847 1.00 127.50 26 ASP B N 1
ATOM 1636 C CA . ASP B 2 14 ? 157.455 127.026 158.212 1.00 127.50 26 ASP B CA 1
ATOM 1637 C C . ASP B 2 14 ? 158.171 126.054 157.280 1.00 127.50 26 ASP B C 1
ATOM 1638 O O . ASP B 2 14 ? 158.989 126.460 156.457 1.00 127.50 26 ASP B O 1
ATOM 1643 N N . GLU B 2 15 ? 157.848 124.766 157.414 1.00 126.73 27 GLU B N 1
ATOM 1644 C CA . GLU B 2 15 ? 158.550 123.744 156.645 1.00 126.73 27 GLU B CA 1
ATOM 1645 C C . GLU B 2 15 ? 158.197 123.816 155.164 1.00 126.73 27 GLU B C 1
ATOM 1646 O O . GLU B 2 15 ? 159.042 123.537 154.306 1.00 126.73 27 GLU B O 1
ATOM 1652 N N . LYS B 2 16 ? 156.952 124.173 154.842 1.00 123.44 28 LYS B N 1
ATOM 1653 C CA . LYS B 2 16 ? 156.542 124.226 153.440 1.00 123.44 28 LYS B CA 1
ATOM 1654 C C . LYS B 2 16 ? 157.262 125.342 152.687 1.00 123.44 28 LYS B C 1
ATOM 1655 O O . LYS B 2 16 ? 157.725 125.140 151.556 1.00 123.44 28 LYS B O 1
ATOM 1661 N N . TYR B 2 17 ? 157.382 126.522 153.300 1.00 113.96 29 TYR B N 1
ATOM 1662 C CA . TYR B 2 17 ? 158.135 127.606 152.679 1.00 113.96 29 TYR B CA 1
ATOM 1663 C C . TYR B 2 17 ? 159.607 127.242 152.549 1.00 113.96 29 TYR B C 1
ATOM 1664 O O . TYR B 2 17 ? 160.253 127.575 151.546 1.00 113.96 29 TYR B O 1
ATOM 1673 N N . VAL B 2 18 ? 160.154 126.569 153.563 1.00 119.41 30 VAL B N 1
ATOM 1674 C CA . VAL B 2 18 ? 161.544 126.133 153.511 1.00 119.41 30 VAL B CA 1
ATOM 1675 C C . VAL B 2 18 ? 161.754 125.181 152.344 1.00 119.41 30 VAL B C 1
ATOM 1676 O O . VAL B 2 18 ? 162.726 125.305 151.592 1.00 119.41 30 VAL B O 1
ATOM 1680 N N . ASN B 2 19 ? 160.837 124.229 152.160 1.00 121.59 31 ASN B N 1
ATOM 1681 C CA . ASN B 2 19 ? 160.945 123.302 151.038 1.00 121.59 31 ASN B CA 1
ATOM 1682 C C . ASN B 2 19 ? 160.819 124.028 149.705 1.00 121.59 31 ASN B C 1
ATOM 1683 O O . ASN B 2 19 ? 161.525 123.702 148.744 1.00 121.59 31 ASN B O 1
ATOM 1688 N N . SER B 2 20 ? 159.920 125.012 149.622 1.00 119.40 32 SER B N 1
ATOM 1689 C CA . SER B 2 20 ? 159.752 125.749 148.372 1.00 119.40 32 SER B CA 1
ATOM 1690 C C . SER B 2 20 ? 161.019 126.510 147.999 1.00 119.40 32 SER B C 1
ATOM 1691 O O . SER B 2 20 ? 161.501 126.420 146.860 1.00 119.40 32 SER B O 1
ATOM 1694 N N . ILE B 2 21 ? 161.589 127.253 148.949 1.00 115.70 33 ILE B N 1
ATOM 1695 C CA . ILE B 2 21 ? 162.788 128.022 148.633 1.00 115.70 33 ILE B CA 1
ATOM 1696 C C . ILE B 2 21 ? 163.994 127.103 148.488 1.00 115.70 33 ILE B C 1
ATOM 1697 O O . ILE B 2 21 ? 164.977 127.457 147.832 1.00 115.70 33 ILE B O 1
ATOM 1702 N N . TRP B 2 22 ? 163.938 125.902 149.067 1.00 119.66 34 TRP B N 1
ATOM 1703 C CA . TRP B 2 22 ? 164.991 124.931 148.796 1.00 119.66 34 TRP B CA 1
ATOM 1704 C C . TRP B 2 22 ? 164.902 124.414 147.372 1.00 119.66 34 TRP B C 1
ATOM 1705 O O . TRP B 2 22 ? 165.924 124.217 146.715 1.00 119.66 34 TRP B O 1
ATOM 1716 N N . ASP B 2 23 ? 163.689 124.158 146.885 1.00 121.16 35 ASP B N 1
ATOM 1717 C CA . ASP B 2 23 ? 163.537 123.815 145.477 1.00 121.16 35 ASP B CA 1
ATOM 1718 C C . ASP B 2 23 ? 164.073 124.939 144.604 1.00 121.16 35 ASP B C 1
ATOM 1719 O O . ASP B 2 23 ? 164.759 124.694 143.605 1.00 121.16 35 ASP B O 1
ATOM 1724 N N . LEU B 2 24 ? 163.795 126.183 144.997 1.00 117.05 36 LEU B N 1
ATOM 1725 C CA . LEU B 2 24 ? 164.322 127.340 144.278 1.00 117.05 36 LEU B CA 1
ATOM 1726 C C . LEU B 2 24 ? 165.850 127.336 144.257 1.00 117.05 36 LEU B C 1
ATOM 1727 O O . LEU B 2 24 ? 166.471 127.480 143.196 1.00 117.05 36 LEU B O 1
ATOM 1732 N N . LEU B 2 25 ? 166.473 127.163 145.427 1.00 115.31 37 LEU B N 1
ATOM 1733 C CA . LEU B 2 25 ? 167.931 127.195 145.523 1.00 115.31 37 LEU B CA 1
ATOM 1734 C C . LEU B 2 25 ? 168.570 126.024 144.791 1.00 115.31 37 LEU B C 1
ATOM 1735 O O . LEU B 2 25 ? 169.623 126.179 144.169 1.00 115.31 37 LEU B O 1
ATOM 1740 N N . LYS B 2 26 ? 167.971 124.837 144.883 1.00 120.19 38 LYS B N 1
ATOM 1741 C CA . LYS B 2 26 ? 168.495 123.675 144.177 1.00 120.19 38 LYS B CA 1
ATOM 1742 C C . LYS B 2 26 ? 168.406 123.867 142.672 1.00 120.19 38 LYS B C 1
ATOM 1743 O O . LYS B 2 26 ? 169.342 123.522 141.942 1.00 120.19 38 LYS B O 1
ATOM 1749 N N . ASN B 2 27 ? 167.288 124.413 142.189 1.00 121.65 39 ASN B N 1
ATOM 1750 C CA . ASN B 2 27 ? 167.182 124.723 140.770 1.00 121.65 39 ASN B CA 1
ATOM 1751 C C . ASN B 2 27 ? 168.242 125.733 140.357 1.00 121.65 39 ASN B C 1
ATOM 1752 O O . ASN B 2 27 ? 168.864 125.590 139.301 1.00 121.65 39 ASN B O 1
ATOM 1757 N N . ALA B 2 28 ? 168.472 126.755 141.186 1.00 120.79 40 ALA B N 1
ATOM 1758 C CA . ALA B 2 28 ? 169.493 127.749 140.867 1.00 120.79 40 ALA B CA 1
ATOM 1759 C C . ALA B 2 28 ? 170.887 127.133 140.838 1.00 120.79 40 ALA B C 1
ATOM 1760 O O . ALA B 2 28 ? 171.678 127.424 139.936 1.00 120.79 40 ALA B O 1
ATOM 1762 N N . ILE B 2 29 ? 171.205 126.279 141.813 1.00 118.64 41 ILE B N 1
ATOM 1763 C CA . ILE B 2 29 ? 172.527 125.658 141.869 1.00 118.64 41 ILE B CA 1
ATOM 1764 C C . ILE B 2 29 ? 172.739 124.743 140.671 1.00 118.64 41 ILE B C 1
ATOM 1765 O O . ILE B 2 29 ? 173.797 124.770 140.030 1.00 118.64 41 ILE B O 1
ATOM 1770 N N . GLN B 2 30 ? 171.738 123.923 140.346 1.00 125.17 42 GLN B N 1
ATOM 1771 C CA . GLN B 2 30 ? 171.840 123.057 139.177 1.00 125.17 42 GLN B CA 1
ATOM 1772 C C . GLN B 2 30 ? 171.991 123.880 137.905 1.00 125.17 42 GLN B C 1
ATOM 1773 O O . GLN B 2 30 ? 172.832 123.581 137.052 1.00 125.17 42 GLN B O 1
ATOM 1779 N N . GLU B 2 31 ? 171.195 124.941 137.776 1.00 126.29 43 GLU B N 1
ATOM 1780 C CA . GLU B 2 31 ? 171.223 125.770 136.579 1.00 126.29 43 GLU B CA 1
ATOM 1781 C C . GLU B 2 31 ? 172.554 126.500 136.440 1.00 126.29 43 GLU B C 1
ATOM 1782 O O . GLU B 2 31 ? 173.004 126.774 135.322 1.00 126.29 43 GLU B O 1
ATOM 1788 N N . ILE B 2 32 ? 173.196 126.826 137.564 1.00 122.90 44 ILE B N 1
ATOM 1789 C CA . ILE B 2 32 ? 174.555 127.359 137.521 1.00 122.90 44 ILE B CA 1
ATOM 1790 C C . ILE B 2 32 ? 175.532 126.279 137.077 1.00 122.90 44 ILE B C 1
ATOM 1791 O O . ILE B 2 32 ? 176.418 126.521 136.248 1.00 122.90 44 ILE B O 1
ATOM 1796 N N . GLN B 2 33 ? 175.381 125.067 137.616 1.00 128.13 45 GLN B N 1
ATOM 1797 C CA . GLN B 2 33 ? 176.293 123.978 137.283 1.00 128.13 45 GLN B CA 1
ATOM 1798 C C . GLN B 2 33 ? 176.219 123.601 135.809 1.00 128.13 45 GLN B C 1
ATOM 1799 O O . GLN B 2 33 ? 177.175 123.035 135.268 1.00 128.13 45 GLN B O 1
ATOM 1805 N N . ARG B 2 34 ? 175.105 123.902 135.143 1.00 129.30 46 ARG B N 1
ATOM 1806 C CA . ARG B 2 34 ? 174.942 123.625 133.723 1.00 129.30 46 ARG B CA 1
ATOM 1807 C C . ARG B 2 34 ? 175.324 124.815 132.848 1.00 129.30 46 ARG B C 1
ATOM 1808 O O . ARG B 2 34 ? 175.059 124.798 131.641 1.00 129.30 46 ARG B O 1
ATOM 1816 N N . LYS B 2 35 ? 175.934 125.847 133.437 1.00 129.63 47 LYS B N 1
ATOM 1817 C CA . LYS B 2 35 ? 176.512 126.969 132.691 1.00 129.63 47 LYS B CA 1
ATOM 1818 C C . LYS B 2 35 ? 175.468 127.695 131.844 1.00 129.63 47 LYS B C 1
ATOM 1819 O O . LYS B 2 35 ? 175.549 127.721 130.615 1.00 129.63 47 LYS B O 1
ATOM 1825 N N . ASN B 2 36 ? 174.479 128.289 132.505 1.00 130.79 48 ASN B N 1
ATOM 1826 C CA . ASN B 2 36 ? 173.481 129.114 131.843 1.00 130.79 48 ASN B CA 1
ATOM 1827 C C . ASN B 2 36 ? 173.170 130.320 132.721 1.00 130.79 48 ASN B C 1
ATOM 1828 O O . ASN B 2 36 ? 173.475 130.337 133.916 1.00 130.79 48 ASN B O 1
ATOM 1833 N N . ASN B 2 37 ? 172.566 131.338 132.112 1.00 127.49 49 ASN B N 1
ATOM 1834 C CA . ASN B 2 37 ? 172.223 132.547 132.850 1.00 127.49 49 ASN B CA 1
ATOM 1835 C C . ASN B 2 37 ? 171.125 132.262 133.868 1.00 127.49 49 ASN B C 1
ATOM 1836 O O . ASN B 2 37 ? 170.079 131.697 133.537 1.00 127.49 49 ASN B O 1
ATOM 1841 N N . SER B 2 38 ? 171.361 132.681 135.110 1.00 122.37 50 SER B N 1
ATOM 1842 C CA . SER B 2 38 ? 170.444 132.370 136.199 1.00 122.37 50 SER B CA 1
ATOM 1843 C C . SER B 2 38 ? 169.097 133.050 135.987 1.00 122.37 50 SER B C 1
ATOM 1844 O O . SER B 2 38 ? 169.032 134.236 135.648 1.00 122.37 50 SER B O 1
ATOM 1847 N N . GLY B 2 39 ? 168.019 132.291 136.189 1.00 116.83 51 GLY B N 1
ATOM 1848 C CA . GLY B 2 39 ? 166.691 132.872 136.092 1.00 116.83 51 GLY B CA 1
ATOM 1849 C C . GLY B 2 39 ? 166.424 133.899 137.175 1.00 116.83 51 GLY B C 1
ATOM 1850 O O . GLY B 2 39 ? 165.827 134.947 136.916 1.00 116.83 51 GLY B O 1
ATOM 1851 N N . LEU B 2 40 ? 166.861 133.616 138.398 1.00 105.92 52 LEU B N 1
ATOM 1852 C CA . LEU B 2 40 ? 166.683 134.531 139.514 1.00 105.92 52 LEU B CA 1
ATOM 1853 C C . LEU B 2 40 ? 167.871 135.487 139.597 1.00 105.92 52 LEU B C 1
ATOM 1854 O O . LEU B 2 40 ? 168.712 135.556 138.697 1.00 105.92 52 LEU B O 1
ATOM 1859 N N . SER B 2 41 ? 167.944 136.238 140.690 1.00 91.84 53 SER B N 1
ATOM 1860 C CA . SER B 2 41 ? 169.029 137.170 140.942 1.00 91.84 53 SER B CA 1
ATOM 1861 C C . SER B 2 41 ? 169.893 136.668 142.091 1.00 91.84 53 SER B C 1
ATOM 1862 O O . SER B 2 41 ? 169.520 135.749 142.826 1.00 91.84 53 SER B O 1
ATOM 1865 N N . PHE B 2 42 ? 171.067 137.285 142.231 1.00 83.82 54 PHE B N 1
ATOM 1866 C CA . PHE B 2 42 ? 171.969 136.924 143.319 1.00 83.82 54 PHE B CA 1
ATOM 1867 C C . PHE B 2 42 ? 171.346 137.218 144.677 1.00 83.82 54 PHE B C 1
ATOM 1868 O O . PHE B 2 42 ? 171.453 136.408 145.606 1.00 83.82 54 PHE B O 1
ATOM 1876 N N . GLU B 2 43 ? 170.690 138.373 144.810 1.00 83.82 55 GLU B N 1
ATOM 1877 C CA . GLU B 2 43 ? 170.230 138.818 146.121 1.00 83.82 55 GLU B CA 1
ATOM 1878 C C . GLU B 2 43 ? 169.122 137.921 146.657 1.00 83.82 55 GLU B C 1
ATOM 1879 O O . GLU B 2 43 ? 169.070 137.642 147.858 1.00 83.82 55 GLU B O 1
ATOM 1885 N N . GLU B 2 44 ? 168.231 137.450 145.781 1.00 86.69 56 GLU B N 1
ATOM 1886 C CA . GLU B 2 44 ? 167.151 136.577 146.230 1.00 86.69 56 GLU B CA 1
ATOM 1887 C C . GLU B 2 44 ? 167.685 135.248 146.751 1.00 86.69 56 GLU B C 1
ATOM 1888 O O . GLU B 2 44 ? 167.273 134.779 147.820 1.00 86.69 56 GLU B O 1
ATOM 1894 N N . LEU B 2 45 ? 168.601 134.622 146.008 1.00 88.40 57 LEU B N 1
ATOM 1895 C CA . LEU B 2 45 ? 169.183 133.361 146.456 1.00 88.40 57 LEU B CA 1
ATOM 1896 C C . LEU B 2 45 ? 169.987 133.549 147.735 1.00 88.40 57 LEU B C 1
ATOM 1897 O O . LEU B 2 45 ? 169.943 132.700 148.637 1.00 88.40 57 LEU B O 1
ATOM 1902 N N . TYR B 2 46 ? 170.734 134.651 147.830 1.00 83.82 58 TYR B N 1
ATOM 1903 C CA . TYR B 2 46 ? 171.473 134.922 149.056 1.00 83.82 58 TYR B CA 1
ATOM 1904 C C . TYR B 2 46 ? 170.531 135.092 150.239 1.00 83.82 58 TYR B C 1
ATOM 1905 O O . TYR B 2 46 ? 170.811 134.599 151.335 1.00 83.82 58 TYR B O 1
ATOM 1914 N N . ARG B 2 47 ? 169.416 135.802 150.044 1.00 83.82 59 ARG B N 1
ATOM 1915 C CA . ARG B 2 47 ? 168.451 135.967 151.125 1.00 83.82 59 ARG B CA 1
ATOM 1916 C C . ARG B 2 47 ? 167.856 134.629 151.534 1.00 83.82 59 ARG B C 1
ATOM 1917 O O . ARG B 2 47 ? 167.653 134.369 152.726 1.00 83.82 59 ARG B O 1
ATOM 1925 N N . ASN B 2 48 ? 167.562 133.769 150.556 1.00 92.66 60 ASN B N 1
ATOM 1926 C CA . ASN B 2 48 ? 167.036 132.447 150.877 1.00 92.66 60 ASN B CA 1
ATOM 1927 C C . ASN B 2 48 ? 168.023 131.654 151.725 1.00 92.66 60 ASN B C 1
ATOM 1928 O O . ASN B 2 48 ? 167.646 131.079 152.753 1.00 92.66 60 ASN B O 1
ATOM 1933 N N . ALA B 2 49 ? 169.296 131.632 151.323 1.00 91.35 61 ALA B N 1
ATOM 1934 C CA . ALA B 2 49 ? 170.303 130.907 152.097 1.00 91.35 61 ALA B CA 1
ATOM 1935 C C . ALA B 2 49 ? 170.487 131.513 153.484 1.00 91.35 61 ALA B C 1
ATOM 1936 O O . ALA B 2 49 ? 170.662 130.786 154.471 1.00 91.35 61 ALA B O 1
ATOM 1938 N N . TYR B 2 50 ? 170.466 132.843 153.576 1.00 90.02 62 TYR B N 1
ATOM 1939 C CA . TYR B 2 50 ? 170.630 133.516 154.858 1.00 90.02 62 TYR B CA 1
ATOM 1940 C C . TYR B 2 50 ? 169.484 133.180 155.807 1.00 90.02 62 TYR B C 1
ATOM 1941 O O . TYR B 2 50 ? 169.706 132.920 156.996 1.00 90.02 62 TYR B O 1
ATOM 1950 N N . THR B 2 51 ? 168.252 133.161 155.293 1.00 97.49 63 THR B N 1
ATOM 1951 C CA . THR B 2 51 ? 167.112 132.760 156.113 1.00 97.49 63 THR B CA 1
ATOM 1952 C C . THR B 2 51 ? 167.205 131.294 156.513 1.00 97.49 63 THR B C 1
ATOM 1953 O O . THR B 2 51 ? 166.845 130.928 157.638 1.00 97.49 63 THR B O 1
ATOM 1957 N N . MET B 2 52 ? 167.670 130.434 155.602 1.00 105.27 64 MET B N 1
ATOM 1958 C CA . MET B 2 52 ? 167.854 129.027 155.946 1.00 105.27 64 MET B CA 1
ATOM 1959 C C . MET B 2 52 ? 168.828 128.872 157.104 1.00 105.27 64 MET B C 1
ATOM 1960 O O . MET B 2 52 ? 168.590 128.093 158.033 1.00 105.27 64 MET B O 1
ATOM 1965 N N . VAL B 2 53 ? 169.943 129.601 157.055 1.00 103.33 65 VAL B N 1
ATOM 1966 C CA . VAL B 2 53 ? 170.947 129.478 158.107 1.00 103.33 65 VAL B CA 1
ATOM 1967 C C . VAL B 2 53 ? 170.432 130.070 159.416 1.00 103.33 65 VAL B C 1
ATOM 1968 O O . VAL B 2 53 ? 170.692 129.528 160.497 1.00 103.33 65 VAL B O 1
ATOM 1972 N N . LEU B 2 54 ? 169.691 131.182 159.346 1.00 103.82 66 LEU B N 1
ATOM 1973 C CA . LEU B 2 54 ? 169.184 131.799 160.570 1.00 103.82 66 LEU B CA 1
ATOM 1974 C C . LEU B 2 54 ? 168.252 130.863 161.328 1.00 103.82 66 LEU B C 1
ATOM 1975 O O . LEU B 2 54 ? 168.332 130.758 162.558 1.00 103.82 66 LEU B O 1
ATOM 1980 N N . HIS B 2 55 ? 167.361 130.179 160.617 1.00 110.19 67 HIS B N 1
ATOM 1981 C CA . HIS B 2 55 ? 166.397 129.284 161.240 1.00 110.19 67 HIS B CA 1
ATOM 1982 C C . HIS B 2 55 ? 166.984 127.913 161.552 1.00 110.19 67 HIS B C 1
ATOM 1983 O O . HIS B 2 55 ? 166.227 126.978 161.829 1.00 110.19 67 HIS B O 1
ATOM 1990 N N . LYS B 2 56 ? 168.312 127.784 161.521 1.00 113.90 68 LYS B N 1
ATOM 1991 C CA . LYS B 2 56 ? 169.005 126.532 161.829 1.00 113.90 68 LYS B CA 1
ATOM 1992 C C . LYS B 2 56 ? 168.550 125.398 160.913 1.00 113.90 68 LYS B C 1
ATOM 1993 O O . LYS B 2 56 ? 168.445 124.243 161.328 1.00 113.90 68 LYS B O 1
ATOM 1999 N N . HIS B 2 57 ? 168.274 125.735 159.654 1.00 117.08 69 HIS B N 1
ATOM 2000 C CA . HIS B 2 57 ? 168.055 124.748 158.605 1.00 117.08 69 HIS B CA 1
ATOM 2001 C C . HIS B 2 57 ? 169.287 124.578 157.727 1.00 117.08 69 HIS B C 1
ATOM 2002 O O . HIS B 2 57 ? 169.167 124.181 156.564 1.00 117.08 69 HIS B O 1
ATOM 2009 N N . GLY B 2 58 ? 170.470 124.880 158.263 1.00 120.56 70 GLY B N 1
ATOM 2010 C CA . GLY B 2 58 ? 171.681 124.762 157.472 1.00 120.56 70 GLY B CA 1
ATOM 2011 C C . GLY B 2 58 ? 172.053 123.327 157.159 1.00 120.56 70 GLY B C 1
ATOM 2012 O O . GLY B 2 58 ? 172.759 123.067 156.183 1.00 120.56 70 GLY B O 1
ATOM 2013 N N . GLU B 2 59 ? 171.587 122.379 157.976 1.00 122.12 71 GLU B N 1
ATOM 2014 C CA . GLU B 2 59 ? 171.885 120.974 157.720 1.00 122.12 71 GLU B CA 1
ATOM 2015 C C . GLU B 2 59 ? 171.295 120.518 156.394 1.00 122.12 71 GLU B C 1
ATOM 2016 O O . GLU B 2 59 ? 171.978 119.874 155.590 1.00 122.12 71 GLU B O 1
ATOM 2022 N N . LYS B 2 60 ? 170.025 120.842 156.149 1.00 123.86 72 LYS B N 1
ATOM 2023 C CA . LYS B 2 60 ? 169.357 120.375 154.939 1.00 123.86 72 LYS B CA 1
ATOM 2024 C C . LYS B 2 60 ? 169.923 121.046 153.692 1.00 123.86 72 LYS B C 1
ATOM 2025 O O . LYS B 2 60 ? 170.128 120.387 152.668 1.00 123.86 72 LYS B O 1
ATOM 2031 N N . LEU B 2 61 ? 170.184 122.354 153.758 1.00 124.57 73 LEU B N 1
ATOM 2032 C CA . LEU B 2 61 ? 170.825 123.046 152.641 1.00 124.57 73 LEU B CA 1
ATOM 2033 C C . LEU B 2 61 ? 172.220 122.489 152.376 1.00 124.57 73 LEU B C 1
ATOM 2034 O O . LEU B 2 61 ? 172.628 122.320 151.223 1.00 124.57 73 LEU B O 1
ATOM 2039 N N . TYR B 2 62 ? 172.966 122.207 153.444 1.00 127.55 74 TYR B N 1
ATOM 2040 C CA . TYR B 2 62 ? 174.315 121.662 153.322 1.00 127.55 74 TYR B CA 1
ATOM 2041 C C . TYR B 2 62 ? 174.297 120.288 152.658 1.00 127.55 74 TYR B C 1
ATOM 2042 O O . TYR B 2 62 ? 175.072 120.016 151.728 1.00 127.55 74 TYR B O 1
ATOM 2051 N N . THR B 2 63 ? 173.395 119.412 153.109 1.00 128.83 75 THR B N 1
ATOM 2052 C CA . THR B 2 63 ? 173.280 118.091 152.502 1.00 128.83 75 THR B CA 1
ATOM 2053 C C . THR B 2 63 ? 172.783 118.180 151.065 1.00 128.83 75 THR B C 1
ATOM 2054 O O . THR B 2 63 ? 173.207 117.395 150.213 1.00 128.83 75 THR B O 1
ATOM 2058 N N . GLY B 2 64 ? 171.883 119.121 150.774 1.00 128.59 76 GLY B N 1
ATOM 2059 C CA . GLY B 2 64 ? 171.441 119.298 149.401 1.00 128.59 76 GLY B CA 1
ATOM 2060 C C . GLY B 2 64 ? 172.555 119.779 148.494 1.00 128.59 76 GLY B C 1
ATOM 2061 O O . GLY B 2 64 ? 172.652 119.362 147.337 1.00 128.59 76 GLY B O 1
ATOM 2062 N N . LEU B 2 65 ? 173.408 120.667 149.005 1.00 128.45 77 LEU B N 1
ATOM 2063 C CA . LEU B 2 65 ? 174.585 121.079 148.249 1.00 128.45 77 LEU B CA 1
ATOM 2064 C C . LEU B 2 65 ? 175.495 119.892 147.972 1.00 128.45 77 LEU B C 1
ATOM 2065 O O . LEU B 2 65 ? 175.980 119.725 146.845 1.00 128.45 77 LEU B O 1
ATOM 2070 N N . ARG B 2 66 ? 175.736 119.053 148.986 1.00 130.59 78 ARG B N 1
ATOM 2071 C CA . ARG B 2 66 ? 176.517 117.842 148.744 1.00 130.59 78 ARG B CA 1
ATOM 2072 C C . ARG B 2 66 ? 175.865 116.957 147.692 1.00 130.59 78 ARG B C 1
ATOM 2073 O O . ARG B 2 66 ? 176.550 116.424 146.815 1.00 130.59 78 ARG B O 1
ATOM 2081 N N . GLU B 2 67 ? 174.544 116.787 147.761 1.00 134.53 79 GLU B N 1
ATOM 2082 C CA . GLU B 2 67 ? 173.865 115.929 146.795 1.00 134.53 79 GLU B CA 1
ATOM 2083 C C . GLU B 2 67 ? 174.001 116.473 145.380 1.00 134.53 79 GLU B C 1
ATOM 2084 O O . GLU B 2 67 ? 174.262 115.715 144.440 1.00 134.53 79 GLU B O 1
ATOM 2090 N N . VAL B 2 68 ? 173.848 117.787 145.208 1.00 132.84 80 VAL B N 1
ATOM 2091 C CA . VAL B 2 68 ? 173.923 118.363 143.869 1.00 132.84 80 VAL B CA 1
ATOM 2092 C C . VAL B 2 68 ? 175.347 118.292 143.327 1.00 132.84 80 VAL B C 1
ATOM 2093 O O . VAL B 2 68 ? 175.559 117.962 142.153 1.00 132.84 80 VAL B O 1
ATOM 2097 N N . VAL B 2 69 ? 176.348 118.592 144.161 1.00 135.61 81 VAL B N 1
ATOM 2098 C CA . VAL B 2 69 ? 177.726 118.538 143.673 1.00 135.61 81 VAL B CA 1
ATOM 2099 C C . VAL B 2 69 ? 178.135 117.097 143.383 1.00 135.61 81 VAL B C 1
ATOM 2100 O O . VAL B 2 69 ? 178.884 116.833 142.437 1.00 135.61 81 VAL B O 1
ATOM 2104 N N . THR B 2 70 ? 177.647 116.139 144.177 1.00 137.89 82 THR B N 1
ATOM 2105 C CA . THR B 2 70 ? 177.925 114.740 143.875 1.00 137.89 82 THR B CA 1
ATOM 2106 C C . THR B 2 70 ? 177.239 114.314 142.586 1.00 137.89 82 THR B C 1
ATOM 2107 O O . THR B 2 70 ? 177.820 113.579 141.787 1.00 137.89 82 THR B O 1
ATOM 2111 N N . GLU B 2 71 ? 176.012 114.783 142.354 1.00 141.52 83 GLU B N 1
ATOM 2112 C CA . GLU B 2 71 ? 175.345 114.498 141.090 1.00 141.52 83 GLU B CA 1
ATOM 2113 C C . GLU B 2 71 ? 176.128 115.069 139.916 1.00 141.52 83 GLU B C 1
ATOM 2114 O O . GLU B 2 71 ? 176.210 114.446 138.852 1.00 141.52 83 GLU B O 1
ATOM 2120 N N . HIS B 2 72 ? 176.714 116.252 140.092 1.00 140.74 84 HIS B N 1
ATOM 2121 C CA . HIS B 2 72 ? 177.465 116.874 139.011 1.00 140.74 84 HIS B CA 1
ATOM 2122 C C . HIS B 2 72 ? 178.884 116.334 138.877 1.00 140.74 84 HIS B C 1
ATOM 2123 O O . HIS B 2 72 ? 179.516 116.561 137.840 1.00 140.74 84 HIS B O 1
ATOM 2130 N N . LEU B 2 73 ? 179.401 115.622 139.880 1.00 144.64 85 LEU B N 1
ATOM 2131 C CA . LEU B 2 73 ? 180.754 115.094 139.750 1.00 144.64 85 LEU B CA 1
ATOM 2132 C C . LEU B 2 73 ? 180.751 113.584 139.551 1.00 144.64 85 LEU B C 1
ATOM 2133 O O . LEU B 2 73 ? 181.102 113.125 138.463 1.00 144.64 85 LEU B O 1
ATOM 2138 N N . ILE B 2 74 ? 180.234 112.836 140.531 1.00 146.56 86 ILE B N 1
ATOM 2139 C CA . ILE B 2 74 ? 180.238 111.376 140.468 1.00 146.56 86 ILE B CA 1
ATOM 2140 C C . ILE B 2 74 ? 179.409 110.890 139.289 1.00 146.56 86 ILE B C 1
ATOM 2141 O O . ILE B 2 74 ? 179.799 109.965 138.568 1.00 146.56 86 ILE B O 1
ATOM 2146 N N . ASN B 2 75 ? 178.248 111.501 139.081 1.00 146.06 87 ASN B N 1
ATOM 2147 C CA . ASN B 2 75 ? 177.347 111.010 138.054 1.00 146.06 87 ASN B CA 1
ATOM 2148 C C . ASN B 2 75 ? 177.567 111.676 136.703 1.00 146.06 87 ASN B C 1
ATOM 2149 O O . ASN B 2 75 ? 177.094 111.149 135.691 1.00 146.06 87 ASN B O 1
ATOM 2154 N N . LYS B 2 76 ? 178.277 112.806 136.651 1.00 149.54 88 LYS B N 1
ATOM 2155 C CA . LYS B 2 76 ? 178.508 113.493 135.383 1.00 149.54 88 LYS B CA 1
ATOM 2156 C C . LYS B 2 76 ? 179.973 113.490 134.965 1.00 149.54 88 LYS B C 1
ATOM 2157 O O . LYS B 2 76 ? 180.316 112.866 133.957 1.00 149.54 88 LYS B O 1
ATOM 2163 N N . VAL B 2 77 ? 180.871 114.102 135.739 1.00 152.38 89 VAL B N 1
ATOM 2164 C CA . VAL B 2 77 ? 182.222 114.302 135.222 1.00 152.38 89 VAL B CA 1
ATOM 2165 C C . VAL B 2 77 ? 183.081 113.085 135.520 1.00 152.38 89 VAL B C 1
ATOM 2166 O O . VAL B 2 77 ? 184.050 112.802 134.807 1.00 152.38 89 VAL B O 1
ATOM 2170 N N . ARG B 2 78 ? 182.725 112.332 136.561 1.00 153.46 90 ARG B N 1
ATOM 2171 C CA . ARG B 2 78 ? 183.375 111.053 136.808 1.00 153.46 90 ARG B CA 1
ATOM 2172 C C . ARG B 2 78 ? 183.169 110.109 135.631 1.00 153.46 90 ARG B C 1
ATOM 2173 O O . ARG B 2 78 ? 184.119 109.489 135.141 1.00 153.46 90 ARG B O 1
ATOM 2181 N N . GLU B 2 79 ? 181.934 110.015 135.134 1.00 154.70 91 GLU B N 1
ATOM 2182 C CA . GLU B 2 79 ? 181.695 109.154 133.983 1.00 154.70 91 GLU B CA 1
ATOM 2183 C C . GLU B 2 79 ? 182.224 109.791 132.701 1.00 154.70 91 GLU B C 1
ATOM 2184 O O . GLU B 2 79 ? 182.625 109.079 131.774 1.00 154.70 91 GLU B O 1
ATOM 2190 N N . ASP B 2 80 ? 182.256 111.128 132.633 1.00 155.89 92 ASP B N 1
ATOM 2191 C CA . ASP B 2 80 ? 182.867 111.776 131.474 1.00 155.89 92 ASP B CA 1
ATOM 2192 C C . ASP B 2 80 ? 184.342 111.419 131.350 1.00 155.89 92 ASP B C 1
ATOM 2193 O O . ASP B 2 80 ? 184.806 111.042 130.269 1.00 155.89 92 ASP B O 1
ATOM 2198 N N . VAL B 2 81 ? 185.097 111.524 132.446 1.00 158.08 93 VAL B N 1
ATOM 2199 C CA . VAL B 2 81 ? 186.511 111.167 132.395 1.00 158.08 93 VAL B CA 1
ATOM 2200 C C . VAL B 2 81 ? 186.674 109.661 132.214 1.00 158.08 93 VAL B C 1
ATOM 2201 O O . VAL B 2 81 ? 187.609 109.204 131.546 1.00 158.08 93 VAL B O 1
ATOM 2205 N N . LEU B 2 82 ? 185.769 108.863 132.794 1.00 158.23 94 LEU B N 1
ATOM 2206 C CA . LEU B 2 82 ? 185.807 107.424 132.546 1.00 158.23 94 LEU B CA 1
ATOM 2207 C C . LEU B 2 82 ? 185.511 107.103 131.084 1.00 158.23 94 LEU B C 1
ATOM 2208 O O . LEU B 2 82 ? 186.150 106.224 130.495 1.00 158.23 94 LEU B O 1
ATOM 2213 N N . ASN B 2 83 ? 184.544 107.797 130.483 1.00 158.84 95 ASN B N 1
ATOM 2214 C CA . ASN B 2 83 ? 184.232 107.588 129.073 1.00 158.84 95 ASN B CA 1
ATOM 2215 C C . ASN B 2 83 ? 185.147 108.362 128.133 1.00 158.84 95 ASN B C 1
ATOM 2216 O O . ASN B 2 83 ? 185.037 108.192 126.914 1.00 158.84 95 ASN B O 1
ATOM 2221 N N . SER B 2 84 ? 186.036 109.205 128.656 1.00 160.28 96 SER B N 1
ATOM 2222 C CA . SER B 2 84 ? 187.008 109.922 127.839 1.00 160.28 96 SER B CA 1
ATOM 2223 C C . SER B 2 84 ? 188.433 109.649 128.306 1.00 160.28 96 SER B C 1
ATOM 2224 O O . SER B 2 84 ? 189.252 110.566 128.399 1.00 160.28 96 SER B O 1
ATOM 2227 N N . LEU B 2 85 ? 188.738 108.386 128.614 1.00 162.01 97 LEU B N 1
ATOM 2228 C CA . LEU B 2 85 ? 190.091 108.031 129.027 1.00 162.01 97 LEU B CA 1
ATOM 2229 C C . LEU B 2 85 ? 191.091 108.254 127.900 1.00 162.01 97 LEU B C 1
ATOM 2230 O O . LEU B 2 85 ? 192.187 108.776 128.127 1.00 162.01 97 LEU B O 1
ATOM 2235 N N . ASN B 2 86 ? 190.731 107.871 126.676 1.00 161.96 98 ASN B N 1
ATOM 2236 C CA . ASN B 2 86 ? 191.624 107.991 125.533 1.00 161.96 98 ASN B CA 1
ATOM 2237 C C . ASN B 2 86 ? 191.257 109.136 124.600 1.00 161.96 98 ASN B C 1
ATOM 2238 O O . ASN B 2 86 ? 191.891 109.287 123.551 1.00 161.96 98 ASN B O 1
ATOM 2243 N N . ASN B 2 87 ? 190.258 109.943 124.947 1.00 160.83 99 ASN B N 1
ATOM 2244 C CA . ASN B 2 87 ? 189.828 111.066 124.116 1.00 160.83 99 ASN B CA 1
ATOM 2245 C C . ASN B 2 87 ? 190.080 112.359 124.883 1.00 160.83 99 ASN B C 1
ATOM 2246 O O . ASN B 2 87 ? 189.200 112.853 125.593 1.00 160.83 99 ASN B O 1
ATOM 2251 N N . ASN B 2 88 ? 191.286 112.906 124.729 1.00 157.86 100 ASN B N 1
ATOM 2252 C CA . ASN B 2 88 ? 191.674 114.170 125.356 1.00 157.86 100 ASN B CA 1
ATOM 2253 C C . ASN B 2 88 ? 191.472 114.119 126.869 1.00 157.86 100 ASN B C 1
ATOM 2254 O O . ASN B 2 88 ? 190.796 114.964 127.459 1.00 157.86 100 ASN B O 1
ATOM 2259 N N . PHE B 2 89 ? 192.072 113.104 127.497 1.00 158.10 101 PHE B N 1
ATOM 2260 C CA . PHE B 2 89 ? 191.907 112.912 128.936 1.00 158.10 101 PHE B CA 1
ATOM 2261 C C . PHE B 2 89 ? 192.393 114.125 129.719 1.00 158.10 101 PHE B C 1
ATOM 2262 O O . PHE B 2 89 ? 191.696 114.617 130.615 1.00 158.10 101 PHE B O 1
ATOM 2270 N N . LEU B 2 90 ? 193.585 114.627 129.392 1.00 154.48 102 LEU B N 1
ATOM 2271 C CA . LEU B 2 90 ? 194.082 115.825 130.058 1.00 154.48 102 LEU B CA 1
ATOM 2272 C C . LEU B 2 90 ? 193.214 117.035 129.730 1.00 154.48 102 LEU B C 1
ATOM 2273 O O . LEU B 2 90 ? 192.925 117.857 130.607 1.00 154.48 102 LEU B O 1
ATOM 2278 N N . GLN B 2 91 ? 192.769 117.148 128.476 1.00 152.44 103 GLN B N 1
ATOM 2279 C CA . GLN B 2 91 ? 191.939 118.283 128.086 1.00 152.44 103 GLN B CA 1
ATOM 2280 C C . GLN B 2 91 ? 190.585 118.246 128.786 1.00 152.44 103 GLN B C 1
ATOM 2281 O O . GLN B 2 91 ? 190.109 119.274 129.285 1.00 152.44 103 GLN B O 1
ATOM 2287 N N . THR B 2 92 ? 189.946 117.074 128.835 1.00 151.34 104 THR B N 1
ATOM 2288 C CA . THR B 2 92 ? 188.648 116.990 129.497 1.00 151.34 104 THR B CA 1
ATOM 2289 C C . THR B 2 92 ? 188.791 117.172 131.003 1.00 151.34 104 THR B C 1
ATOM 2290 O O . THR B 2 92 ? 187.910 117.751 131.649 1.00 151.34 104 THR B O 1
ATOM 2294 N N . LEU B 2 93 ? 189.903 116.707 131.579 1.00 146.90 105 LEU B N 1
ATOM 2295 C CA . LEU B 2 93 ? 190.144 116.944 132.998 1.00 146.90 105 LEU B CA 1
ATOM 2296 C C . LEU B 2 93 ? 190.318 118.431 133.279 1.00 146.90 105 LEU B C 1
ATOM 2297 O O . LEU B 2 93 ? 189.794 118.947 134.273 1.00 146.90 105 LEU B O 1
ATOM 2302 N N . ASN B 2 94 ? 191.042 119.139 132.408 1.00 145.17 106 ASN B N 1
ATOM 2303 C CA . ASN B 2 94 ? 191.200 120.581 132.574 1.00 145.17 106 ASN B CA 1
ATOM 2304 C C . ASN B 2 94 ? 189.867 121.305 132.432 1.00 145.17 106 ASN B C 1
ATOM 2305 O O . ASN B 2 94 ? 189.578 122.246 133.181 1.00 145.17 106 ASN B O 1
ATOM 2310 N N . GLN B 2 95 ? 189.047 120.889 131.464 1.00 142.01 107 GLN B N 1
ATOM 2311 C CA . GLN B 2 95 ? 187.734 121.504 131.294 1.00 142.01 107 GLN B CA 1
ATOM 2312 C C . GLN B 2 95 ? 186.860 121.282 132.522 1.00 142.01 107 GLN B C 1
ATOM 2313 O O . GLN B 2 95 ? 186.192 122.211 132.995 1.00 142.01 107 GLN B O 1
ATOM 2319 N N . ALA B 2 96 ? 186.864 120.058 133.056 1.00 138.97 108 ALA B N 1
ATOM 2320 C CA . ALA B 2 96 ? 186.100 119.772 134.264 1.00 138.97 108 ALA B CA 1
ATOM 2321 C C . ALA B 2 96 ? 186.617 120.581 135.444 1.00 138.97 108 ALA B C 1
ATOM 2322 O O . ALA B 2 96 ? 185.831 121.062 136.266 1.00 138.97 108 ALA B O 1
ATOM 2324 N N . TRP B 2 97 ? 187.938 120.741 135.545 1.00 135.94 109 TRP B N 1
ATOM 2325 C CA . TRP B 2 97 ? 188.509 121.528 136.633 1.00 135.94 109 TRP B CA 1
ATOM 2326 C C . TRP B 2 97 ? 188.083 122.987 136.545 1.00 135.94 109 TRP B C 1
ATOM 2327 O O . TRP B 2 97 ? 187.707 123.594 137.555 1.00 135.94 109 TRP B O 1
ATOM 2338 N N . ASN B 2 98 ? 188.137 123.568 135.346 1.00 133.72 110 ASN B N 1
ATOM 2339 C CA . ASN B 2 98 ? 187.716 124.956 135.182 1.00 133.72 110 ASN B CA 1
ATOM 2340 C C . ASN B 2 98 ? 186.236 125.121 135.502 1.00 133.72 110 ASN B C 1
ATOM 2341 O O . ASN B 2 98 ? 185.840 126.080 136.183 1.00 133.72 110 ASN B O 1
ATOM 2346 N N . ASP B 2 99 ? 185.404 124.192 135.023 1.00 130.60 111 ASP B N 1
ATOM 2347 C CA . ASP B 2 99 ? 183.976 124.262 135.309 1.00 130.60 111 ASP B CA 1
ATOM 2348 C C . ASP B 2 99 ? 183.711 124.150 136.803 1.00 130.60 111 ASP B C 1
ATOM 2349 O O . ASP B 2 99 ? 182.890 124.894 137.352 1.00 130.60 111 ASP B O 1
ATOM 2354 N N . HIS B 2 100 ? 184.406 123.233 137.479 1.00 124.57 112 HIS B N 1
ATOM 2355 C CA . HIS B 2 100 ? 184.232 123.077 138.917 1.00 124.57 112 HIS B CA 1
ATOM 2356 C C . HIS B 2 100 ? 184.643 124.339 139.659 1.00 124.57 112 HIS B C 1
ATOM 2357 O O . HIS B 2 100 ? 183.946 124.785 140.575 1.00 124.57 112 HIS B O 1
ATOM 2364 N N . GLN B 2 101 ? 185.774 124.934 139.277 1.00 125.06 113 GLN B N 1
ATOM 2365 C CA . GLN B 2 101 ? 186.229 126.139 139.963 1.00 125.06 113 GLN B CA 1
ATOM 2366 C C . GLN B 2 101 ? 185.231 127.277 139.796 1.00 125.06 113 GLN B C 1
ATOM 2367 O O . GLN B 2 101 ? 184.852 127.930 140.774 1.00 125.06 113 GLN B O 1
ATOM 2373 N N . THR B 2 102 ? 184.776 127.519 138.563 1.00 116.61 114 THR B N 1
ATOM 2374 C CA . THR B 2 102 ? 183.822 128.604 138.343 1.00 116.61 114 THR B CA 1
ATOM 2375 C C . THR B 2 102 ? 182.510 128.351 139.080 1.00 116.61 114 THR B C 1
ATOM 2376 O O . THR B 2 102 ? 181.972 129.253 139.746 1.00 116.61 114 THR B O 1
ATOM 2380 N N . ALA B 2 103 ? 181.984 127.128 138.981 1.00 112.06 115 ALA B N 1
ATOM 2381 C CA . ALA B 2 103 ? 180.729 126.811 139.645 1.00 112.06 115 ALA B CA 1
ATOM 2382 C C . ALA B 2 103 ? 180.848 126.970 141.152 1.00 112.06 115 ALA B C 1
ATOM 2383 O O . ALA B 2 103 ? 179.966 127.557 141.783 1.00 112.06 115 ALA B O 1
ATOM 2385 N N . MET B 2 104 ? 181.934 126.469 141.747 1.00 111.14 116 MET B N 1
ATOM 2386 C CA . MET B 2 104 ? 182.089 126.582 143.191 1.00 111.14 116 MET B CA 1
ATOM 2387 C C . MET B 2 104 ? 182.303 128.021 143.625 1.00 111.14 116 MET B C 1
ATOM 2388 O O . MET B 2 104 ? 181.876 128.399 144.718 1.00 111.14 116 MET B O 1
ATOM 2393 N N . VAL B 2 105 ? 182.937 128.847 142.789 1.00 104.15 117 VAL B N 1
ATOM 2394 C CA . VAL B 2 105 ? 183.027 130.267 143.116 1.00 104.15 117 VAL B CA 1
ATOM 2395 C C . VAL B 2 105 ? 181.636 130.882 143.184 1.00 104.15 117 VAL B C 1
ATOM 2396 O O . VAL B 2 105 ? 181.306 131.606 144.134 1.00 104.15 117 VAL B O 1
ATOM 2400 N N . MET B 2 106 ? 180.787 130.583 142.197 1.00 100.60 118 MET B N 1
ATOM 2401 C CA . MET B 2 106 ? 179.437 131.146 142.223 1.00 100.60 118 MET B CA 1
ATOM 2402 C C . MET B 2 106 ? 178.629 130.630 143.414 1.00 100.60 118 MET B C 1
ATOM 2403 O O . MET B 2 106 ? 177.941 131.407 144.088 1.00 100.60 118 MET B O 1
ATOM 2408 N N . ILE B 2 107 ? 178.708 129.327 143.698 1.00 98.87 119 ILE B N 1
ATOM 2409 C CA . ILE B 2 107 ? 177.963 128.776 144.830 1.00 98.87 119 ILE B CA 1
ATOM 2410 C C . ILE B 2 107 ? 178.461 129.362 146.144 1.00 98.87 119 ILE B C 1
ATOM 2411 O O . ILE B 2 107 ? 177.668 129.655 147.047 1.00 98.87 119 ILE B O 1
ATOM 2416 N N . ARG B 2 108 ? 179.777 129.535 146.283 1.00 98.62 120 ARG B N 1
ATOM 2417 C CA . ARG B 2 108 ? 180.312 130.142 147.494 1.00 98.62 120 ARG B CA 1
ATOM 2418 C C . ARG B 2 108 ? 179.832 131.578 147.631 1.00 98.62 120 ARG B C 1
ATOM 2419 O O . ARG B 2 108 ? 179.572 132.049 148.743 1.00 98.62 120 ARG B O 1
ATOM 2427 N N . ASP B 2 109 ? 179.703 132.290 146.507 1.00 90.83 121 ASP B N 1
ATOM 2428 C CA . ASP B 2 109 ? 179.117 133.626 146.547 1.00 90.83 121 ASP B CA 1
ATOM 2429 C C . ASP B 2 109 ? 177.675 133.577 147.035 1.00 90.83 121 ASP B C 1
ATOM 2430 O O . ASP B 2 109 ? 177.239 134.448 147.795 1.00 90.83 121 ASP B O 1
ATOM 2435 N N . ILE B 2 110 ? 176.917 132.568 146.603 1.00 89.06 122 ILE B N 1
ATOM 2436 C CA . ILE B 2 110 ? 175.515 132.465 147.005 1.00 89.06 122 ILE B CA 1
ATOM 2437 C C . ILE B 2 110 ? 175.394 132.181 148.501 1.00 89.06 122 ILE B C 1
ATOM 2438 O O . ILE B 2 110 ? 174.477 132.676 149.168 1.00 89.06 122 ILE B O 1
ATOM 2443 N N . LEU B 2 111 ? 176.318 131.400 149.055 1.00 97.29 123 LEU B N 1
ATOM 2444 C CA . LEU B 2 111 ? 176.195 130.858 150.407 1.00 97.29 123 LEU B CA 1
ATOM 2445 C C . LEU B 2 111 ? 177.257 131.406 151.360 1.00 97.29 123 LEU B C 1
ATOM 2446 O O . LEU B 2 111 ? 177.893 130.651 152.096 1.00 97.29 123 LEU B O 1
ATOM 2451 N N . MET B 2 112 ? 177.468 132.723 151.359 1.00 96.54 124 MET B N 1
ATOM 2452 C CA . MET B 2 112 ? 178.523 133.297 152.191 1.00 96.54 124 MET B CA 1
ATOM 2453 C C . MET B 2 112 ? 178.150 133.315 153.669 1.00 96.54 124 MET B C 1
ATOM 2454 O O . MET B 2 112 ? 179.028 133.212 154.533 1.00 96.54 124 MET B O 1
ATOM 2459 N N . TYR B 2 113 ? 176.863 133.465 153.992 1.00 96.80 125 TYR B N 1
ATOM 2460 C CA . TYR B 2 113 ? 176.476 133.426 155.400 1.00 96.80 125 TYR B CA 1
ATOM 2461 C C . TYR B 2 113 ? 176.727 132.052 156.003 1.00 96.80 125 TYR B C 1
ATOM 2462 O O . TYR B 2 113 ? 177.072 131.940 157.192 1.00 96.80 125 TYR B O 1
ATOM 2471 N N . MET B 2 114 ? 176.549 130.998 155.203 1.00 106.56 126 MET B N 1
ATOM 2472 C CA . MET B 2 114 ? 176.970 129.673 155.632 1.00 106.56 126 MET B CA 1
ATOM 2473 C C . MET B 2 114 ? 178.432 129.686 156.046 1.00 106.56 126 MET B C 1
ATOM 2474 O O . MET B 2 114 ? 178.767 129.240 157.147 1.00 106.56 126 MET B O 1
ATOM 2479 N N . ASP B 2 115 ? 179.298 130.267 155.209 1.00 106.94 127 ASP B N 1
ATOM 2480 C CA . ASP B 2 115 ? 180.713 130.383 155.546 1.00 106.94 127 ASP B CA 1
ATOM 2481 C C . ASP B 2 115 ? 180.917 131.167 156.833 1.00 106.94 127 ASP B C 1
ATOM 2482 O O . ASP B 2 115 ? 181.774 130.818 157.650 1.00 106.94 127 ASP B O 1
ATOM 2487 N N . ARG B 2 116 ? 180.151 132.241 157.021 1.00 100.94 128 ARG B N 1
ATOM 2488 C CA . ARG B 2 116 ? 180.355 133.090 158.190 1.00 100.94 128 ARG B CA 1
ATOM 2489 C C . ARG B 2 116 ? 180.037 132.356 159.482 1.00 100.94 128 ARG B C 1
ATOM 2490 O O . ARG B 2 116 ? 180.770 132.484 160.470 1.00 100.94 128 ARG B O 1
ATOM 2498 N N . VAL B 2 117 ? 178.952 131.586 159.507 1.00 110.60 129 VAL B N 1
ATOM 2499 C CA . VAL B 2 117 ? 178.574 130.960 160.773 1.00 110.60 129 VAL B CA 1
ATOM 2500 C C . VAL B 2 117 ? 178.489 129.437 160.681 1.00 110.60 129 VAL B C 1
ATOM 2501 O O . VAL B 2 117 ? 179.235 128.729 161.372 1.00 110.60 129 VAL B O 1
ATOM 2505 N N . TYR B 2 118 ? 177.646 128.926 159.779 1.00 117.33 130 TYR B N 1
ATOM 2506 C CA . TYR B 2 118 ? 177.188 127.543 159.880 1.00 117.33 130 TYR B CA 1
ATOM 2507 C C . TYR B 2 118 ? 178.337 126.555 159.772 1.00 117.33 130 TYR B C 1
ATOM 2508 O O . TYR B 2 118 ? 178.427 125.608 160.561 1.00 117.33 130 TYR B O 1
ATOM 2517 N N . VAL B 2 119 ? 179.225 126.753 158.798 1.00 120.39 131 VAL B N 1
ATOM 2518 C CA . VAL B 2 119 ? 180.338 125.828 158.621 1.00 120.39 131 VAL B CA 1
ATOM 2519 C C . VAL B 2 119 ? 181.434 126.077 159.643 1.00 120.39 131 VAL B C 1
ATOM 2520 O O . VAL B 2 119 ? 182.352 125.257 159.774 1.00 120.39 131 VAL B O 1
ATOM 2524 N N . GLN B 2 120 ? 181.348 127.174 160.396 1.00 120.92 132 GLN B N 1
ATOM 2525 C CA . GLN B 2 120 ? 182.355 127.518 161.390 1.00 120.92 132 GLN B CA 1
ATOM 2526 C C . GLN B 2 120 ? 182.018 127.017 162.787 1.00 120.92 132 GLN B C 1
ATOM 2527 O O . GLN B 2 120 ? 182.940 126.721 163.554 1.00 120.92 132 GLN B O 1
ATOM 2533 N N . GLN B 2 121 ? 180.738 126.911 163.148 1.00 122.82 133 GLN B N 1
ATOM 2534 C CA . GLN B 2 121 ? 180.426 126.190 164.379 1.00 122.82 133 GLN B CA 1
ATOM 2535 C C . GLN B 2 121 ? 180.659 124.693 164.245 1.00 122.82 133 GLN B C 1
ATOM 2536 O O . GLN B 2 121 ? 180.982 124.030 165.234 1.00 122.82 133 GLN B O 1
ATOM 2542 N N . ASN B 2 122 ? 180.501 124.144 163.039 1.00 125.21 134 ASN B N 1
ATOM 2543 C CA . ASN B 2 122 ? 180.834 122.746 162.799 1.00 125.21 134 ASN B CA 1
ATOM 2544 C C . ASN B 2 122 ? 182.314 122.539 162.504 1.00 125.21 134 ASN B C 1
ATOM 2545 O O . ASN B 2 122 ? 182.738 121.389 162.345 1.00 125.21 134 ASN B O 1
ATOM 2550 N N . ASN B 2 123 ? 183.095 123.617 162.408 1.00 126.51 135 ASN B N 1
ATOM 2551 C CA . ASN B 2 123 ? 184.537 123.581 162.171 1.00 126.51 135 ASN B CA 1
ATOM 2552 C C . ASN B 2 123 ? 184.906 122.949 160.834 1.00 126.51 135 ASN B C 1
ATOM 2553 O O . ASN B 2 123 ? 186.082 122.666 160.585 1.00 126.51 135 ASN B O 1
ATOM 2558 N N . VAL B 2 124 ? 183.923 122.720 159.961 1.00 126.92 136 VAL B N 1
ATOM 2559 C CA . VAL B 2 124 ? 184.212 122.159 158.648 1.00 126.92 136 VAL B CA 1
ATOM 2560 C C . VAL B 2 124 ? 184.835 123.232 157.756 1.00 126.92 136 VAL B C 1
ATOM 2561 O O . VAL B 2 124 ? 184.694 124.438 157.986 1.00 126.92 136 VAL B O 1
ATOM 2565 N N . GLU B 2 125 ? 185.565 122.781 156.739 1.00 129.07 137 GLU B N 1
ATOM 2566 C CA . GLU B 2 125 ? 186.165 123.692 155.778 1.00 129.07 137 GLU B CA 1
ATOM 2567 C C . GLU B 2 125 ? 185.081 124.380 154.945 1.00 129.07 137 GLU B C 1
ATOM 2568 O O . GLU B 2 125 ? 183.971 123.869 154.772 1.00 129.07 137 GLU B O 1
ATOM 2570 N N . ASN B 2 126 ? 185.425 125.552 154.413 1.00 127.31 138 ASN B N 1
ATOM 2571 C CA . ASN B 2 126 ? 184.457 126.393 153.721 1.00 127.31 138 ASN B CA 1
ATOM 2572 C C . ASN B 2 126 ? 183.949 125.724 152.444 1.00 127.31 138 ASN B C 1
ATOM 2573 O O . ASN B 2 126 ? 184.401 124.646 152.050 1.00 127.31 138 ASN B O 1
ATOM 2578 N N . VAL B 2 127 ? 182.996 126.395 151.790 1.00 122.38 139 VAL B N 1
ATOM 2579 C CA . VAL B 2 127 ? 182.321 125.809 150.631 1.00 122.38 139 VAL B CA 1
ATOM 2580 C C . VAL B 2 127 ? 183.307 125.559 149.498 1.00 122.38 139 VAL B C 1
ATOM 2581 O O . VAL B 2 127 ? 183.260 124.519 148.835 1.00 122.38 139 VAL B O 1
ATOM 2585 N N . TYR B 2 128 ? 184.201 126.514 149.239 1.00 127.07 140 TYR B N 1
ATOM 2586 C CA . TYR B 2 128 ? 185.217 126.275 148.218 1.00 127.07 140 TYR B CA 1
ATOM 2587 C C . TYR B 2 128 ? 186.183 125.182 148.652 1.00 127.07 140 TYR B C 1
ATOM 2588 O O . TYR B 2 128 ? 186.547 124.312 147.852 1.00 127.07 140 TYR B O 1
ATOM 2597 N N . ASN B 2 129 ? 186.607 125.205 149.918 1.00 130.81 141 ASN B N 1
ATOM 2598 C CA . ASN B 2 129 ? 187.452 124.129 150.425 1.00 130.81 141 ASN B CA 1
ATOM 2599 C C . ASN B 2 129 ? 186.704 122.804 150.436 1.00 130.81 141 ASN B C 1
ATOM 2600 O O . ASN B 2 129 ? 187.288 121.753 150.153 1.00 130.81 141 ASN B O 1
ATOM 2605 N N . LEU B 2 130 ? 185.411 122.831 150.768 1.00 131.52 142 LEU B N 1
ATOM 2606 C CA . LEU B 2 130 ? 184.616 121.610 150.707 1.00 131.52 142 LEU B CA 1
ATOM 2607 C C . LEU B 2 130 ? 184.558 121.065 149.288 1.00 131.52 142 LEU B C 1
ATOM 2608 O O . LEU B 2 130 ? 184.681 119.855 149.077 1.00 131.52 142 LEU B O 1
ATOM 2613 N N . GLY B 2 131 ? 184.358 121.941 148.304 1.00 133.95 143 GLY B N 1
ATOM 2614 C CA . GLY B 2 131 ? 184.337 121.495 146.922 1.00 133.95 143 GLY B CA 1
ATOM 2615 C C . GLY B 2 131 ? 185.680 120.956 146.475 1.00 133.95 143 GLY B C 1
ATOM 2616 O O . GLY B 2 131 ? 185.746 119.980 145.725 1.00 133.95 143 GLY B O 1
ATOM 2617 N N . LEU B 2 132 ? 186.768 121.575 146.939 1.00 137.06 144 LEU B N 1
ATOM 2618 C CA . LEU B 2 132 ? 188.099 121.058 146.637 1.00 137.06 144 LEU B CA 1
ATOM 2619 C C . LEU B 2 132 ? 188.299 119.671 147.234 1.00 137.06 144 LEU B C 1
ATOM 2620 O O . LEU B 2 132 ? 188.843 118.777 146.577 1.00 137.06 144 LEU B O 1
ATOM 2625 N N . ILE B 2 133 ? 187.866 119.476 148.481 1.00 138.40 145 ILE B N 1
ATOM 2626 C CA . ILE B 2 133 ? 188.006 118.175 149.129 1.00 138.40 145 ILE B CA 1
ATOM 2627 C C . ILE B 2 133 ? 187.156 117.124 148.427 1.00 138.40 145 ILE B C 1
ATOM 2628 O O . ILE B 2 133 ? 187.601 115.992 148.217 1.00 138.40 145 ILE B O 1
ATOM 2633 N N . ILE B 2 134 ? 185.917 117.468 148.067 1.00 138.77 146 ILE B N 1
ATOM 2634 C CA . ILE B 2 134 ? 185.071 116.520 147.345 1.00 138.77 146 ILE B CA 1
ATOM 2635 C C . ILE B 2 134 ? 185.694 116.165 146.005 1.00 138.77 146 ILE B C 1
ATOM 2636 O O . ILE B 2 134 ? 185.737 114.992 145.617 1.00 138.77 146 ILE B O 1
ATOM 2641 N N . PHE B 2 135 ? 186.187 117.169 145.276 1.00 140.65 147 PHE B N 1
ATOM 2642 C CA . PHE B 2 135 ? 186.860 116.900 144.013 1.00 140.65 147 PHE B CA 1
ATOM 2643 C C . PHE B 2 135 ? 188.030 115.950 144.208 1.00 140.65 147 PHE B C 1
ATOM 2644 O O . PHE B 2 135 ? 188.117 114.919 143.532 1.00 140.65 147 PHE B O 1
ATOM 2652 N N . ARG B 2 136 ? 188.913 116.250 145.162 1.00 146.74 148 ARG B N 1
ATOM 2653 C CA . ARG B 2 136 ? 190.085 115.405 145.358 1.00 146.74 148 ARG B CA 1
ATOM 2654 C C . ARG B 2 136 ? 189.670 113.983 145.733 1.00 146.74 148 ARG B C 1
ATOM 2655 O O . ARG B 2 136 ? 190.006 113.030 145.018 1.00 146.74 148 ARG B O 1
ATOM 2663 N N . ASP B 2 137 ? 188.835 113.841 146.769 1.00 145.94 149 ASP B N 1
ATOM 2664 C CA . ASP B 2 137 ? 188.408 112.522 147.237 1.00 145.94 149 ASP B CA 1
ATOM 2665 C C . ASP B 2 137 ? 187.774 111.704 146.120 1.00 145.94 149 ASP B C 1
ATOM 2666 O O . ASP B 2 137 ? 188.117 110.531 145.924 1.00 145.94 149 ASP B O 1
ATOM 2671 N N . GLN B 2 138 ? 186.856 112.308 145.366 1.00 146.26 150 GLN B N 1
ATOM 2672 C CA . GLN B 2 138 ? 186.042 111.520 144.452 1.00 146.26 150 GLN B CA 1
ATOM 2673 C C . GLN B 2 138 ? 186.710 111.379 143.094 1.00 146.26 150 GLN B C 1
ATOM 2674 O O . GLN B 2 138 ? 186.984 110.260 142.647 1.00 146.26 150 GLN B O 1
ATOM 2680 N N . VAL B 2 139 ? 186.996 112.495 142.430 1.00 148.87 151 VAL B N 1
ATOM 2681 C CA . VAL B 2 139 ? 187.524 112.467 141.072 1.00 148.87 151 VAL B CA 1
ATOM 2682 C C . VAL B 2 139 ? 189.016 112.778 141.014 1.00 148.87 151 VAL B C 1
ATOM 2683 O O . VAL B 2 139 ? 189.510 113.199 139.957 1.00 148.87 151 VAL B O 1
ATOM 2687 N N . VAL B 2 140 ? 189.763 112.576 142.101 1.00 152.73 152 VAL B N 1
ATOM 2688 C CA . VAL B 2 140 ? 191.218 112.553 142.008 1.00 152.73 152 VAL B CA 1
ATOM 2689 C C . VAL B 2 140 ? 191.727 111.209 142.516 1.00 152.73 152 VAL B C 1
ATOM 2690 O O . VAL B 2 140 ? 192.670 110.640 141.957 1.00 152.73 152 VAL B O 1
ATOM 2694 N N . ARG B 2 141 ? 191.101 110.689 143.572 1.00 155.86 153 ARG B N 1
ATOM 2695 C CA . ARG B 2 141 ? 191.558 109.490 144.267 1.00 155.86 153 ARG B CA 1
ATOM 2696 C C . ARG B 2 141 ? 190.957 108.183 143.754 1.00 155.86 153 ARG B C 1
ATOM 2697 O O . ARG B 2 141 ? 191.168 107.143 144.386 1.00 155.86 153 ARG B O 1
ATOM 2705 N N . TYR B 2 142 ? 190.222 108.188 142.646 1.00 161.70 154 TYR B N 1
ATOM 2706 C CA . TYR B 2 142 ? 189.767 106.912 142.109 1.00 161.70 154 TYR B CA 1
ATOM 2707 C C . TYR B 2 142 ? 190.929 106.177 141.453 1.00 161.70 154 TYR B C 1
ATOM 2708 O O . TYR B 2 142 ? 191.730 106.772 140.730 1.00 161.70 154 TYR B O 1
ATOM 2717 N N . GLY B 2 143 ? 191.001 104.865 141.689 1.00 165.01 155 GLY B N 1
ATOM 2718 C CA . GLY B 2 143 ? 192.151 104.102 141.229 1.00 165.01 155 GLY B CA 1
ATOM 2719 C C . GLY B 2 143 ? 192.334 104.139 139.724 1.00 165.01 155 GLY B C 1
ATOM 2720 O O . GLY B 2 143 ? 193.453 104.313 139.231 1.00 165.01 155 GLY B O 1
ATOM 2721 N N . CYS B 2 144 ? 191.242 103.976 138.973 1.00 166.08 156 CYS B N 1
ATOM 2722 C CA . CYS B 2 144 ? 191.342 103.958 137.517 1.00 166.08 156 CYS B CA 1
ATOM 2723 C C . CYS B 2 144 ? 191.871 105.281 136.979 1.00 166.08 156 CYS B C 1
ATOM 2724 O O . CYS B 2 144 ? 192.801 105.304 136.162 1.00 166.08 156 CYS B O 1
ATOM 2727 N N . ILE B 2 145 ? 191.299 106.396 137.435 1.00 164.42 157 ILE B N 1
ATOM 2728 C CA . ILE B 2 145 ? 191.736 107.694 136.935 1.00 164.42 157 ILE B CA 1
ATOM 2729 C C . ILE B 2 145 ? 193.136 108.020 137.440 1.00 164.42 157 ILE B C 1
ATOM 2730 O O . ILE B 2 145 ? 193.919 108.667 136.740 1.00 164.42 157 ILE B O 1
ATOM 2735 N N . ARG B 2 146 ? 193.486 107.565 138.650 1.00 165.61 158 ARG B N 1
ATOM 2736 C CA . ARG B 2 146 ? 194.860 107.735 139.121 1.00 165.61 158 ARG B CA 1
ATOM 2737 C C . ARG B 2 146 ? 195.856 107.030 138.211 1.00 165.61 158 ARG B C 1
ATOM 2738 O O . ARG B 2 146 ? 196.855 107.627 137.792 1.00 165.61 158 ARG B O 1
ATOM 2746 N N . ASP B 2 147 ? 195.617 105.752 137.905 1.00 168.81 159 ASP B N 1
ATOM 2747 C CA . ASP B 2 147 ? 196.573 105.044 137.060 1.00 168.81 159 ASP B CA 1
ATOM 2748 C C . ASP B 2 147 ? 196.606 105.640 135.660 1.00 168.81 159 ASP B C 1
ATOM 2749 O O . ASP B 2 147 ? 197.678 105.741 135.051 1.00 168.81 159 ASP B O 1
ATOM 2754 N N . HIS B 2 148 ? 195.451 106.065 135.139 1.00 166.74 160 HIS B N 1
ATOM 2755 C CA . HIS B 2 148 ? 195.444 106.660 133.807 1.00 166.74 160 HIS B CA 1
ATOM 2756 C C . HIS B 2 148 ? 196.191 107.989 133.780 1.00 166.74 160 HIS B C 1
ATOM 2757 O O . HIS B 2 148 ? 196.932 108.265 132.830 1.00 166.74 160 HIS B O 1
ATOM 2764 N N . LEU B 2 149 ? 196.012 108.832 134.802 1.00 169.25 161 LEU B N 1
ATOM 2765 C CA . LEU B 2 149 ? 196.713 110.111 134.818 1.00 169.25 161 LEU B CA 1
ATOM 2766 C C . LEU B 2 149 ? 198.207 109.909 135.024 1.00 169.25 161 LEU B C 1
ATOM 2767 O O . LEU B 2 149 ? 199.023 110.625 134.433 1.00 169.25 161 LEU B O 1
ATOM 2772 N N . ARG B 2 150 ? 198.586 108.933 135.853 1.00 170.87 162 ARG B N 1
ATOM 2773 C CA . ARG B 2 150 ? 200.001 108.615 136.009 1.00 170.87 162 ARG B CA 1
ATOM 2774 C C . ARG B 2 150 ? 200.601 108.146 134.691 1.00 170.87 162 ARG B C 1
ATOM 2775 O O . ARG B 2 150 ? 201.698 108.573 134.312 1.00 170.87 162 ARG B O 1
ATOM 2777 N N . GLN B 2 151 ? 199.886 107.276 133.970 1.00 173.15 163 GLN B N 1
ATOM 2778 C CA . GLN B 2 151 ? 200.372 106.804 132.678 1.00 173.15 163 GLN B CA 1
ATOM 2779 C C . GLN B 2 151 ? 200.486 107.946 131.677 1.00 173.15 163 GLN B C 1
ATOM 2780 O O . GLN B 2 151 ? 201.468 108.026 130.932 1.00 173.15 163 GLN B O 1
ATOM 2782 N N . THR B 2 152 ? 199.492 108.837 131.641 1.00 174.07 164 THR B N 1
ATOM 2783 C CA . THR B 2 152 ? 199.532 109.957 130.706 1.00 174.07 164 THR B CA 1
ATOM 2784 C C . THR B 2 152 ? 200.683 110.903 131.023 1.00 174.07 164 THR B C 1
ATOM 2785 O O . THR B 2 152 ? 201.391 111.357 130.115 1.00 174.07 164 THR B O 1
ATOM 2787 N N . LEU B 2 153 ? 200.887 111.213 132.306 1.00 175.60 165 LEU B N 1
ATOM 2788 C CA . LEU B 2 153 ? 201.993 112.082 132.692 1.00 175.60 165 LEU B CA 1
ATOM 2789 C C . LEU B 2 153 ? 203.336 111.442 132.366 1.00 175.60 165 LEU B C 1
ATOM 2790 O O . LEU B 2 153 ? 204.246 112.114 131.864 1.00 175.60 165 LEU B O 1
ATOM 2792 N N . LEU B 2 154 ? 203.478 110.143 132.641 1.00 177.59 166 LEU B N 1
ATOM 2793 C CA . LEU B 2 154 ? 204.723 109.453 132.322 1.00 177.59 166 LEU B CA 1
ATOM 2794 C C . LEU B 2 154 ? 204.973 109.435 130.820 1.00 177.59 166 LEU B C 1
ATOM 2795 O O . LEU B 2 154 ? 206.108 109.632 130.372 1.00 177.59 166 LEU B O 1
ATOM 2797 N N . ASP B 2 155 ? 203.926 109.199 130.027 1.00 177.96 167 ASP B N 1
ATOM 2798 C CA . ASP B 2 155 ? 204.079 109.191 128.576 1.00 177.96 167 ASP B CA 1
ATOM 2799 C C . ASP B 2 155 ? 204.470 110.567 128.056 1.00 177.96 167 ASP B C 1
ATOM 2800 O O . ASP B 2 155 ? 205.324 110.683 127.171 1.00 177.96 167 ASP B O 1
ATOM 2802 N N . MET B 2 156 ? 203.854 111.623 128.593 1.00 179.76 168 MET B N 1
ATOM 2803 C CA . MET B 2 156 ? 204.217 112.976 128.182 1.00 179.76 168 MET B CA 1
ATOM 2804 C C . MET B 2 156 ? 205.661 113.294 128.549 1.00 179.76 168 MET B C 1
ATOM 2805 O O . MET B 2 156 ? 206.399 113.886 127.750 1.00 179.76 168 MET B O 1
ATOM 2807 N N . ILE B 2 157 ? 206.084 112.904 129.754 1.00 179.51 169 ILE B N 1
ATOM 2808 C CA . ILE B 2 157 ? 207.459 113.152 130.180 1.00 179.51 169 ILE B CA 1
ATOM 2809 C C . ILE B 2 157 ? 208.439 112.396 129.291 1.00 179.51 169 ILE B C 1
ATOM 2810 O O . ILE B 2 157 ? 209.481 112.932 128.895 1.00 179.51 169 ILE B O 1
ATOM 2812 N N . ALA B 2 158 ? 208.126 111.138 128.971 1.00 180.32 170 ALA B N 1
ATOM 2813 C CA . ALA B 2 158 ? 209.000 110.351 128.106 1.00 180.32 170 ALA B CA 1
ATOM 2814 C C . ALA B 2 158 ? 209.068 110.942 126.704 1.00 180.32 170 ALA B C 1
ATOM 2815 O O . ALA B 2 158 ? 210.144 110.992 126.096 1.00 180.32 170 ALA B O 1
ATOM 2817 N N . ARG B 2 159 ? 207.929 111.390 126.171 1.00 181.20 171 ARG B N 1
ATOM 2818 C CA . ARG B 2 159 ? 207.918 112.005 124.849 1.00 181.20 171 ARG B CA 1
ATOM 2819 C C . ARG B 2 159 ? 208.743 113.284 124.831 1.00 181.20 171 ARG B C 1
ATOM 2820 O O . ARG B 2 159 ? 209.472 113.548 123.867 1.00 181.20 171 ARG B O 1
ATOM 2822 N N . GLU B 2 160 ? 208.637 114.096 125.886 1.00 181.33 172 GLU B N 1
ATOM 2823 C CA . GLU B 2 160 ? 209.472 115.288 125.981 1.00 181.33 172 GLU B CA 1
ATOM 2824 C C . GLU B 2 160 ? 210.948 114.917 126.056 1.00 181.33 172 GLU B C 1
ATOM 2825 O O . GLU B 2 160 ? 211.790 115.551 125.408 1.00 181.33 172 GLU B O 1
ATOM 2827 N N . ARG B 2 161 ? 211.282 113.893 126.845 1.00 181.74 173 ARG B N 1
ATOM 2828 C CA . ARG B 2 161 ? 212.663 113.430 126.919 1.00 181.74 173 ARG B CA 1
ATOM 2829 C C . ARG B 2 161 ? 213.118 112.833 125.592 1.00 181.74 173 ARG B C 1
ATOM 2830 O O . ARG B 2 161 ? 214.254 113.058 125.159 1.00 181.74 173 ARG B O 1
ATOM 2832 N N . LYS B 2 162 ? 212.245 112.068 124.933 1.00 181.94 174 LYS B N 1
ATOM 2833 C CA . LYS B 2 162 ? 212.587 111.449 123.659 1.00 181.94 174 LYS B CA 1
ATOM 2834 C C . LYS B 2 162 ? 212.666 112.450 122.514 1.00 181.94 174 LYS B C 1
ATOM 2835 O O . LYS B 2 162 ? 213.113 112.080 121.423 1.00 181.94 174 LYS B O 1
ATOM 2837 N N . GLY B 2 163 ? 212.249 113.696 122.730 1.00 182.24 175 GLY B N 1
ATOM 2838 C CA . GLY B 2 163 ? 212.274 114.713 121.703 1.00 182.24 175 GLY B CA 1
ATOM 2839 C C . GLY B 2 163 ? 210.925 115.047 121.103 1.00 182.24 175 GLY B C 1
ATOM 2840 O O . GLY B 2 163 ? 210.815 116.057 120.397 1.00 182.24 175 GLY B O 1
ATOM 2841 N N . GLU B 2 164 ? 209.903 114.233 121.356 1.00 181.80 176 GLU B N 1
ATOM 2842 C CA . GLU B 2 164 ? 208.568 114.541 120.863 1.00 181.80 176 GLU B CA 1
ATOM 2843 C C . GLU B 2 164 ? 208.036 115.802 121.532 1.00 181.80 176 GLU B C 1
ATOM 2844 O O . GLU B 2 164 ? 208.289 116.052 122.714 1.00 181.80 176 GLU B O 1
ATOM 2846 N N . VAL B 2 165 ? 207.294 116.598 120.768 1.00 180.76 177 VAL B N 1
ATOM 2847 C CA . VAL B 2 165 ? 206.769 117.878 121.228 1.00 180.76 177 VAL B CA 1
ATOM 2848 C C . VAL B 2 165 ? 205.306 117.693 121.601 1.00 180.76 177 VAL B C 1
ATOM 2849 O O . VAL B 2 165 ? 204.498 117.247 120.777 1.00 180.76 177 VAL B O 1
ATOM 2851 N N . VAL B 2 166 ? 204.967 118.037 122.844 1.00 179.81 178 VAL B N 1
ATOM 2852 C CA . VAL B 2 166 ? 203.605 117.956 123.348 1.00 179.81 178 VAL B CA 1
ATOM 2853 C C . VAL B 2 166 ? 203.230 119.308 123.940 1.00 179.81 178 VAL B C 1
ATOM 2854 O O . VAL B 2 166 ? 204.057 120.212 124.059 1.00 179.81 178 VAL B O 1
ATOM 2856 N N . ASP B 2 167 ? 201.959 119.435 124.313 1.00 179.12 179 ASP B N 1
ATOM 2857 C CA . ASP B 2 167 ? 201.454 120.681 124.880 1.00 179.12 179 ASP B CA 1
ATOM 2858 C C . ASP B 2 167 ? 201.994 120.851 126.294 1.00 179.12 179 ASP B C 1
ATOM 2859 O O . ASP B 2 167 ? 201.491 120.235 127.239 1.00 179.12 179 ASP B O 1
ATOM 2861 N N . ARG B 2 168 ? 203.025 121.687 126.442 1.00 178.26 180 ARG B N 1
ATOM 2862 C CA . ARG B 2 168 ? 203.573 121.953 127.767 1.00 178.26 180 ARG B CA 1
ATOM 2863 C C . ARG B 2 168 ? 202.595 122.740 128.628 1.00 178.26 180 ARG B C 1
ATOM 2864 O O . ARG B 2 168 ? 202.554 122.549 129.850 1.00 178.26 180 ARG B O 1
ATOM 2866 N N . GLY B 2 169 ? 201.807 123.626 128.016 1.00 175.36 181 GLY B N 1
ATOM 2867 C CA . GLY B 2 169 ? 200.817 124.369 128.778 1.00 175.36 181 GLY B CA 1
ATOM 2868 C C . GLY B 2 169 ? 199.748 123.474 129.372 1.00 175.36 181 GLY B C 1
ATOM 2869 O O . GLY B 2 169 ? 199.271 123.714 130.483 1.00 175.36 181 GLY B O 1
ATOM 2870 N N . ALA B 2 170 ? 199.359 122.427 128.642 1.00 172.94 182 ALA B N 1
ATOM 2871 C CA . ALA B 2 170 ? 198.383 121.480 129.173 1.00 172.94 182 ALA B CA 1
ATOM 2872 C C . ALA B 2 170 ? 198.933 120.744 130.389 1.00 172.94 182 ALA B C 1
ATOM 2873 O O . ALA B 2 170 ? 198.222 120.551 131.383 1.00 172.94 182 ALA B O 1
ATOM 2875 N N . ILE B 2 171 ? 200.200 120.329 130.331 1.00 172.89 183 ILE B N 1
ATOM 2876 C CA . ILE B 2 171 ? 200.807 119.655 131.474 1.00 172.89 183 ILE B CA 1
ATOM 2877 C C . ILE B 2 171 ? 200.953 120.617 132.646 1.00 172.89 183 ILE B C 1
ATOM 2878 O O . ILE B 2 171 ? 200.794 120.228 133.809 1.00 172.89 183 ILE B O 1
ATOM 2880 N N . ARG B 2 172 ? 201.258 121.886 132.364 1.00 172.82 184 ARG B N 1
ATOM 2881 C CA . ARG B 2 172 ? 201.322 122.883 133.429 1.00 172.82 184 ARG B CA 1
ATOM 2882 C C . ARG B 2 172 ? 199.959 123.076 134.084 1.00 172.82 184 ARG B C 1
ATOM 2883 O O . ARG B 2 172 ? 199.862 123.197 135.310 1.00 172.82 184 ARG B O 1
ATOM 2885 N N . ASN B 2 173 ? 198.896 123.112 133.278 1.00 166.44 185 ASN B N 1
ATOM 2886 C CA . ASN B 2 173 ? 197.548 123.221 133.828 1.00 166.44 185 ASN B CA 1
ATOM 2887 C C . ASN B 2 173 ? 197.198 122.001 134.671 1.00 166.44 185 ASN B C 1
ATOM 2888 O O . ASN B 2 173 ? 196.571 122.126 135.729 1.00 166.44 185 ASN B O 1
ATOM 2890 N N . ALA B 2 174 ? 197.589 120.810 134.211 1.00 164.61 186 ALA B N 1
ATOM 2891 C CA . ALA B 2 174 ? 197.347 119.600 134.991 1.00 164.61 186 ALA B CA 1
ATOM 2892 C C . ALA B 2 174 ? 198.093 119.643 136.319 1.00 164.61 186 ALA B C 1
ATOM 2893 O O . ALA B 2 174 ? 197.553 119.244 137.358 1.00 164.61 186 ALA B O 1
ATOM 2895 N N . CYS B 2 175 ? 199.339 120.122 136.304 1.00 164.71 187 CYS B N 1
ATOM 2896 C CA . CYS B 2 175 ? 200.100 120.249 137.542 1.00 164.71 187 CYS B CA 1
ATOM 2897 C C . CYS B 2 175 ? 199.458 121.261 138.482 1.00 164.71 187 CYS B C 1
ATOM 2898 O O . CYS B 2 175 ? 199.414 121.049 139.700 1.00 164.71 187 CYS B O 1
ATOM 2900 N N . GLN B 2 176 ? 198.962 122.373 137.935 1.00 161.55 188 GLN B N 1
ATOM 2901 C CA . GLN B 2 176 ? 198.278 123.363 138.761 1.00 161.55 188 GLN B CA 1
ATOM 2902 C C . GLN B 2 176 ? 197.013 122.782 139.381 1.00 161.55 188 GLN B C 1
ATOM 2903 O O . GLN B 2 176 ? 196.711 123.038 140.552 1.00 161.55 188 GLN B O 1
ATOM 2905 N N . MET B 2 177 ? 196.257 122.002 138.605 1.00 155.61 189 MET B N 1
ATOM 2906 C CA . MET B 2 177 ? 195.066 121.351 139.141 1.00 155.61 189 MET B CA 1
ATOM 2907 C C . MET B 2 177 ? 195.427 120.363 140.243 1.00 155.61 189 MET B C 1
ATOM 2908 O O . MET B 2 177 ? 194.749 120.295 141.274 1.00 155.61 189 MET B O 1
ATOM 2910 N N . LEU B 2 178 ? 196.493 119.586 140.040 1.00 159.94 190 LEU B N 1
ATOM 2911 C CA . LEU B 2 178 ? 196.912 118.623 141.054 1.00 159.94 190 LEU B CA 1
ATOM 2912 C C . LEU B 2 178 ? 197.358 119.323 142.332 1.00 159.94 190 LEU B C 1
ATOM 2913 O O . LEU B 2 178 ? 197.052 118.865 143.439 1.00 159.94 190 LEU B O 1
ATOM 2915 N N . MET B 2 179 ? 198.089 120.432 142.199 1.00 158.11 191 MET B N 1
ATOM 2916 C CA . MET B 2 179 ? 198.555 121.159 143.376 1.00 158.11 191 MET B CA 1
ATOM 2917 C C . MET B 2 179 ? 197.390 121.743 144.167 1.00 158.11 191 MET B C 1
ATOM 2918 O O . MET B 2 179 ? 197.395 121.713 145.403 1.00 158.11 191 MET B O 1
ATOM 2920 N N . ILE B 2 180 ? 196.382 122.278 143.474 1.00 155.31 192 ILE B N 1
ATOM 2921 C CA . ILE B 2 180 ? 195.238 122.901 144.130 1.00 155.31 192 ILE B CA 1
ATOM 2922 C C . ILE B 2 180 ? 194.191 121.889 144.563 1.00 155.31 192 ILE B C 1
ATOM 2923 O O . ILE B 2 180 ? 193.271 122.246 145.310 1.00 155.31 192 ILE B O 1
ATOM 2925 N N . LEU B 2 181 ? 194.296 120.636 144.111 1.00 155.32 193 LEU B N 1
ATOM 2926 C CA . LEU B 2 181 ? 193.329 119.622 144.522 1.00 155.32 193 LEU B CA 1
ATOM 2927 C C . LEU B 2 181 ? 193.408 119.363 146.021 1.00 155.32 193 LEU B C 1
ATOM 2928 O O . LEU B 2 181 ? 192.379 119.191 146.684 1.00 155.32 193 LEU B O 1
ATOM 2930 N N . GLY B 2 182 ? 194.619 119.327 146.573 1.00 159.32 194 GLY B N 1
ATOM 2931 C CA . GLY B 2 182 ? 194.771 119.187 148.006 1.00 159.32 194 GLY B CA 1
ATOM 2932 C C . GLY B 2 182 ? 194.431 120.471 148.740 1.00 159.32 194 GLY B C 1
ATOM 2933 O O . GLY B 2 182 ? 194.473 121.567 148.184 1.00 159.32 194 GLY B O 1
ATOM 2934 N N . LEU B 2 183 ? 194.092 120.325 150.018 1.00 161.30 195 LEU B N 1
ATOM 2935 C CA . LEU B 2 183 ? 193.696 121.462 150.845 1.00 161.30 195 LEU B CA 1
ATOM 2936 C C . LEU B 2 183 ? 194.945 122.246 151.225 1.00 161.30 195 LEU B C 1
ATOM 2937 O O . LEU B 2 183 ? 195.474 122.097 152.329 1.00 161.30 195 LEU B O 1
ATOM 2939 N N . GLU B 2 184 ? 195.412 123.091 150.303 1.00 163.59 196 GLU B N 1
ATOM 2940 C CA . GLU B 2 184 ? 196.597 123.925 150.514 1.00 163.59 196 GLU B CA 1
ATOM 2941 C C . GLU B 2 184 ? 197.801 123.083 150.927 1.00 163.59 196 GLU B C 1
ATOM 2942 O O . GLU B 2 184 ? 198.579 123.459 151.806 1.00 163.59 196 GLU B O 1
ATOM 2944 N N . GLY B 2 185 ? 197.954 121.934 150.286 1.00 167.64 197 GLY B N 1
ATOM 2945 C CA . GLY B 2 185 ? 199.045 121.032 150.602 1.00 167.64 197 GLY B CA 1
ATOM 2946 C C . GLY B 2 185 ? 199.547 120.333 149.359 1.00 167.64 197 GLY B C 1
ATOM 2947 O O . GLY B 2 185 ? 198.820 120.160 148.379 1.00 167.64 197 GLY B O 1
ATOM 2948 N N . ARG B 2 186 ? 200.813 119.926 149.412 1.00 171.14 198 ARG B N 1
ATOM 2949 C CA . ARG B 2 186 ? 201.459 119.225 148.313 1.00 171.14 198 ARG B CA 1
ATOM 2950 C C . ARG B 2 186 ? 201.249 117.718 148.374 1.00 171.14 198 ARG B C 1
ATOM 2951 O O . ARG B 2 186 ? 201.787 116.996 147.529 1.00 171.14 198 ARG B O 1
ATOM 2953 N N . SER B 2 187 ? 200.487 117.232 149.356 1.00 171.98 199 SER B N 1
ATOM 2954 C CA . SER B 2 187 ? 200.266 115.795 149.488 1.00 171.98 199 SER B CA 1
ATOM 2955 C C . SER B 2 187 ? 199.529 115.236 148.277 1.00 171.98 199 SER B C 1
ATOM 2956 O O . SER B 2 187 ? 199.862 114.155 147.778 1.00 171.98 199 SER B O 1
ATOM 2958 N N . VAL B 2 188 ? 198.517 115.960 147.793 1.00 170.56 200 VAL B N 1
ATOM 2959 C CA . VAL B 2 188 ? 197.739 115.472 146.659 1.00 170.56 200 VAL B CA 1
ATOM 2960 C C . VAL B 2 188 ? 198.612 115.355 145.418 1.00 170.56 200 VAL B C 1
ATOM 2961 O O . VAL B 2 188 ? 198.662 114.298 144.778 1.00 170.56 200 VAL B O 1
ATOM 2963 N N . TYR B 2 189 ? 199.334 116.425 145.075 1.00 174.03 201 TYR B N 1
ATOM 2964 C CA . TYR B 2 189 ? 200.186 116.400 143.890 1.00 174.03 201 TYR B CA 1
ATOM 2965 C C . TYR B 2 189 ? 201.268 115.338 144.022 1.00 174.03 201 TYR B C 1
ATOM 2966 O O . TYR B 2 189 ? 201.545 114.593 143.072 1.00 174.03 201 TYR B O 1
ATOM 2968 N N . GLU B 2 190 ? 201.886 115.251 145.203 1.00 177.62 202 GLU B N 1
ATOM 2969 C CA . GLU B 2 190 ? 202.903 114.232 145.434 1.00 177.62 202 GLU B CA 1
ATOM 2970 C C . GLU B 2 190 ? 202.344 112.839 145.185 1.00 177.62 202 GLU B C 1
ATOM 2971 O O . GLU B 2 190 ? 202.721 112.185 144.207 1.00 177.62 202 GLU B O 1
ATOM 2973 N N . GLU B 2 191 ? 201.373 112.419 146.001 1.00 176.17 203 GLU B N 1
ATOM 2974 C CA . GLU B 2 191 ? 200.881 111.046 145.950 1.00 176.17 203 GLU B CA 1
ATOM 2975 C C . GLU B 2 191 ? 200.171 110.750 144.634 1.00 176.17 203 GLU B C 1
ATOM 2976 O O . GLU B 2 191 ? 199.934 109.585 144.296 1.00 176.17 203 GLU B O 1
ATOM 2978 N N . ASP B 2 192 ? 199.819 111.788 143.874 1.00 178.40 204 ASP B N 1
ATOM 2979 C CA . ASP B 2 192 ? 199.168 111.586 142.590 1.00 178.40 204 ASP B CA 1
ATOM 2980 C C . ASP B 2 192 ? 200.145 111.416 141.436 1.00 178.40 204 ASP B C 1
ATOM 2981 O O . ASP B 2 192 ? 199.961 110.502 140.625 1.00 178.40 204 ASP B O 1
ATOM 2983 N N . PHE B 2 193 ? 201.173 112.259 141.336 1.00 185.84 205 PHE B N 1
ATOM 2984 C CA . PHE B 2 193 ? 202.047 112.198 140.172 1.00 185.84 205 PHE B CA 1
ATOM 2985 C C . PHE B 2 193 ? 203.521 112.097 140.545 1.00 185.84 205 PHE B C 1
ATOM 2986 O O . PHE B 2 193 ? 204.288 111.418 139.856 1.00 185.84 205 PHE B O 1
ATOM 2988 N N . GLU B 2 194 ? 203.927 112.762 141.631 1.00 190.06 206 GLU B N 1
ATOM 2989 C CA . GLU B 2 194 ? 205.353 112.946 141.886 1.00 190.06 206 GLU B CA 1
ATOM 2990 C C . GLU B 2 194 ? 206.049 111.617 142.145 1.00 190.06 206 GLU B C 1
ATOM 2991 O O . GLU B 2 194 ? 207.146 111.375 141.631 1.00 190.06 206 GLU B O 1
ATOM 2993 N N . ALA B 2 195 ? 205.430 110.745 142.941 1.00 193.42 207 ALA B N 1
ATOM 2994 C CA . ALA B 2 195 ? 206.007 109.423 143.160 1.00 193.42 207 ALA B CA 1
ATOM 2995 C C . ALA B 2 195 ? 206.130 108.628 141.868 1.00 193.42 207 ALA B C 1
ATOM 2996 O O . ALA B 2 195 ? 207.226 108.106 141.598 1.00 193.42 207 ALA B O 1
ATOM 2998 N N . PRO B 2 196 ? 205.084 108.489 141.048 1.00 195.14 208 PRO B N 1
ATOM 2999 C CA . PRO B 2 196 ? 205.287 107.870 139.728 1.00 195.14 208 PRO B CA 1
ATOM 3000 C C . PRO B 2 196 ? 206.273 108.635 138.865 1.00 195.14 208 PRO B C 1
ATOM 3001 O O . PRO B 2 196 ? 207.081 108.021 138.158 1.00 195.14 208 PRO B O 1
ATOM 3003 N N . PHE B 2 197 ? 206.238 109.970 138.918 1.00 197.80 209 PHE B N 1
ATOM 3004 C CA . PHE B 2 197 ? 207.204 110.764 138.166 1.00 197.80 209 PHE B CA 1
ATOM 3005 C C . PHE B 2 197 ? 208.618 110.543 138.685 1.00 197.80 209 PHE B C 1
ATOM 3006 O O . PHE B 2 197 ? 209.564 110.437 137.898 1.00 197.80 209 PHE B O 1
ATOM 3008 N N . LEU B 2 198 ? 208.781 110.472 140.008 1.00 200.28 210 LEU B N 1
ATOM 3009 C CA . LEU B 2 198 ? 210.101 110.219 140.577 1.00 200.28 210 LEU B CA 1
ATOM 3010 C C . LEU B 2 198 ? 210.624 108.851 140.156 1.00 200.28 210 LEU B C 1
ATOM 3011 O O . LEU B 2 198 ? 211.797 108.707 139.800 1.00 200.28 210 LEU B O 1
ATOM 3013 N N . GLU B 2 199 ? 209.760 107.832 140.185 1.00 203.86 211 GLU B N 1
ATOM 3014 C CA . GLU B 2 199 ? 210.182 106.495 139.779 1.00 203.86 211 GLU B CA 1
ATOM 3015 C C . GLU B 2 199 ? 210.549 106.450 138.299 1.00 203.86 211 GLU B C 1
ATOM 3016 O O . GLU B 2 199 ? 211.561 105.843 137.922 1.00 203.86 211 GLU B O 1
ATOM 3018 N N . MET B 2 200 ? 209.740 107.085 137.446 1.00 206.24 212 MET B N 1
ATOM 3019 C CA . MET B 2 200 ? 210.042 107.108 136.019 1.00 206.24 212 MET B CA 1
ATOM 3020 C C . MET B 2 200 ? 211.346 107.844 135.744 1.00 206.24 212 MET B C 1
ATOM 3021 O O . MET B 2 200 ? 212.163 107.395 134.931 1.00 206.24 212 MET B O 1
ATOM 3023 N N . SER B 2 201 ? 211.560 108.980 136.415 1.00 208.71 213 SER B N 1
ATOM 3024 C CA . SER B 2 201 ? 212.803 109.721 136.245 1.00 208.71 213 SER B CA 1
ATOM 3025 C C . SER B 2 201 ? 213.996 108.910 136.730 1.00 208.71 213 SER B C 1
ATOM 3026 O O . SER B 2 201 ? 215.061 108.931 136.107 1.00 208.71 213 SER B O 1
ATOM 3028 N N . ALA B 2 202 ? 213.838 108.190 137.844 1.00 211.64 214 ALA B N 1
ATOM 3029 C CA . ALA B 2 202 ? 214.924 107.357 138.346 1.00 211.64 214 ALA B CA 1
ATOM 3030 C C . ALA B 2 202 ? 215.271 106.250 137.360 1.00 211.64 214 ALA B C 1
ATOM 3031 O O . ALA B 2 202 ? 216.451 105.989 137.104 1.00 211.64 214 ALA B O 1
ATOM 3033 N N . GLU B 2 203 ? 214.258 105.593 136.790 1.00 213.96 215 GLU B N 1
ATOM 3034 C CA . GLU B 2 203 ? 214.520 104.538 135.812 1.00 213.96 215 GLU B CA 1
ATOM 3035 C C . GLU B 2 203 ? 215.189 105.101 134.562 1.00 213.96 215 GLU B C 1
ATOM 3036 O O . GLU B 2 203 ? 216.153 104.521 134.038 1.00 213.96 215 GLU B O 1
ATOM 3038 N N . PHE B 2 204 ? 214.691 106.239 134.070 1.00 216.23 216 PHE B N 1
ATOM 3039 C CA . PHE B 2 204 ? 215.275 106.854 132.883 1.00 216.23 216 PHE B CA 1
ATOM 3040 C C . PHE B 2 204 ? 216.719 107.268 133.131 1.00 216.23 216 PHE B C 1
ATOM 3041 O O . PHE B 2 204 ? 217.584 107.064 132.273 1.00 216.23 216 PHE B O 1
ATOM 3043 N N . PHE B 2 205 ? 217.001 107.844 134.302 1.00 218.87 217 PHE B N 1
ATOM 3044 C CA . PHE B 2 205 ? 218.364 108.253 134.619 1.00 218.87 217 PHE B CA 1
ATOM 3045 C C . PHE B 2 205 ? 219.273 107.046 134.808 1.00 218.87 217 PHE B C 1
ATOM 3046 O O . PHE B 2 205 ? 220.450 107.087 134.438 1.00 218.87 217 PHE B O 1
ATOM 3048 N N . GLN B 2 206 ? 218.748 105.960 135.381 1.00 219.03 218 GLN B N 1
ATOM 3049 C CA . GLN B 2 206 ? 219.543 104.745 135.526 1.00 219.03 218 GLN B CA 1
ATOM 3050 C C . GLN B 2 206 ? 219.929 104.178 134.167 1.00 219.03 218 GLN B C 1
ATOM 3051 O O . GLN B 2 206 ? 221.069 103.741 133.969 1.00 219.03 218 GLN B O 1
ATOM 3053 N N . MET B 2 207 ? 218.989 104.169 133.218 1.00 220.97 219 MET B N 1
ATOM 3054 C CA . MET B 2 207 ? 219.324 103.730 131.866 1.00 220.97 219 MET B CA 1
ATOM 3055 C C . MET B 2 207 ? 220.315 104.683 131.201 1.00 220.97 219 MET B C 1
ATOM 3056 O O . MET B 2 207 ? 221.288 104.245 130.569 1.00 220.97 219 MET B O 1
ATOM 3058 N N . GLU B 2 208 ? 220.089 105.992 131.346 1.00 222.60 220 GLU B N 1
ATOM 3059 C CA . GLU B 2 208 ? 220.902 106.976 130.641 1.00 222.60 220 GLU B CA 1
ATOM 3060 C C . GLU B 2 208 ? 222.325 107.018 131.180 1.00 222.60 220 GLU B C 1
ATOM 3061 O O . GLU B 2 208 ? 223.266 107.296 130.432 1.00 222.60 220 GLU B O 1
ATOM 3063 N N . SER B 2 209 ? 222.505 106.755 132.476 1.00 224.45 221 SER B N 1
ATOM 3064 C CA . SER B 2 209 ? 223.848 106.743 133.047 1.00 224.45 221 SER B CA 1
ATOM 3065 C C . SER B 2 209 ? 224.695 105.646 132.416 1.00 224.45 221 SER B C 1
ATOM 3066 O O . SER B 2 209 ? 225.832 105.887 131.996 1.00 224.45 221 SER B O 1
ATOM 3068 N N . GLN B 2 210 ? 224.147 104.431 132.331 1.00 225.24 222 GLN B N 1
ATOM 3069 C CA . GLN B 2 210 ? 224.861 103.342 131.674 1.00 225.24 222 GLN B CA 1
ATOM 3070 C C . GLN B 2 210 ? 225.078 103.639 130.196 1.00 225.24 222 GLN B C 1
ATOM 3071 O O . GLN B 2 210 ? 226.160 103.372 129.657 1.00 225.24 222 GLN B O 1
ATOM 3073 N N . LYS B 2 211 ? 224.065 104.199 129.526 1.00 225.95 223 LYS B N 1
ATOM 3074 C CA . LYS B 2 211 ? 224.208 104.509 128.106 1.00 225.95 223 LYS B CA 1
ATOM 3075 C C . LYS B 2 211 ? 225.332 105.512 127.867 1.00 225.95 223 LYS B C 1
ATOM 3076 O O . LYS B 2 211 ? 226.144 105.339 126.950 1.00 225.95 223 LYS B O 1
ATOM 3078 N N . PHE B 2 212 ? 225.404 106.560 128.691 1.00 226.91 224 PHE B N 1
ATOM 3079 C CA . PHE B 2 212 ? 226.434 107.577 128.517 1.00 226.91 224 PHE B CA 1
ATOM 3080 C C . PHE B 2 212 ? 227.806 107.051 128.917 1.00 226.91 224 PHE B C 1
ATOM 3081 O O . PHE B 2 212 ? 228.816 107.397 128.294 1.00 226.91 224 PHE B O 1
ATOM 3083 N N . LEU B 2 213 ? 227.868 106.219 129.960 1.00 227.51 225 LEU B N 1
ATOM 3084 C CA . LEU B 2 213 ? 229.143 105.636 130.362 1.00 227.51 225 LEU B CA 1
ATOM 3085 C C . LEU B 2 213 ? 229.701 104.741 129.264 1.00 227.51 225 LEU B C 1
ATOM 3086 O O . LEU B 2 213 ? 230.908 104.746 128.995 1.00 227.51 225 LEU B O 1
ATOM 3088 N N . ALA B 2 214 ? 228.833 103.960 128.617 1.00 227.61 226 ALA B N 1
ATOM 3089 C CA . ALA B 2 214 ? 229.294 103.083 127.547 1.00 227.61 226 ALA B CA 1
ATOM 3090 C C . ALA B 2 214 ? 229.648 103.869 126.289 1.00 227.61 226 ALA B C 1
ATOM 3091 O O . ALA B 2 214 ? 230.684 103.614 125.664 1.00 227.61 226 ALA B O 1
ATOM 3093 N N . GLU B 2 215 ? 228.805 104.830 125.903 1.00 228.17 227 GLU B N 1
ATOM 3094 C CA . GLU B 2 215 ? 228.984 105.490 124.613 1.00 228.17 227 GLU B CA 1
ATOM 3095 C C . GLU B 2 215 ? 229.944 106.671 124.704 1.00 228.17 227 GLU B C 1
ATOM 3096 O O . GLU B 2 215 ? 230.719 106.919 123.773 1.00 228.17 227 GLU B O 1
ATOM 3098 N N . ASN B 2 216 ? 229.911 107.411 125.809 1.00 229.08 228 ASN B N 1
ATOM 3099 C CA . ASN B 2 216 ? 230.616 108.679 125.913 1.00 229.08 228 ASN B CA 1
ATOM 3100 C C . ASN B 2 216 ? 231.799 108.569 126.866 1.00 229.08 228 ASN B C 1
ATOM 3101 O O . ASN B 2 216 ? 231.811 107.752 127.791 1.00 229.08 228 ASN B O 1
ATOM 3103 N N . SER B 2 217 ? 232.802 109.412 126.623 1.00 229.74 229 SER B N 1
ATOM 3104 C CA . SER B 2 217 ? 233.970 109.481 127.486 1.00 229.74 229 SER B CA 1
ATOM 3105 C C . SER B 2 217 ? 233.653 110.296 128.739 1.00 229.74 229 SER B C 1
ATOM 3106 O O . SER B 2 217 ? 232.535 110.778 128.934 1.00 229.74 229 SER B O 1
ATOM 3108 N N . ALA B 2 218 ? 234.668 110.454 129.595 1.00 229.92 230 ALA B N 1
ATOM 3109 C CA . ALA B 2 218 ? 234.462 111.114 130.882 1.00 229.92 230 ALA B CA 1
ATOM 3110 C C . ALA B 2 218 ? 233.957 112.542 130.707 1.00 229.92 230 ALA B C 1
ATOM 3111 O O . ALA B 2 218 ? 232.936 112.923 131.293 1.00 229.92 230 ALA B O 1
ATOM 3113 N N . SER B 2 219 ? 234.653 113.346 129.900 1.00 229.65 231 SER B N 1
ATOM 3114 C CA . SER B 2 219 ? 234.184 114.701 129.629 1.00 229.65 231 SER B CA 1
ATOM 3115 C C . SER B 2 219 ? 232.860 114.683 128.876 1.00 229.65 231 SER B C 1
ATOM 3116 O O . SER B 2 219 ? 231.964 115.488 129.160 1.00 229.65 231 SER B O 1
ATOM 3118 N N . VAL B 2 220 ? 232.719 113.769 127.914 1.00 228.97 232 VAL B N 1
ATOM 3119 C CA . VAL B 2 220 ? 231.471 113.661 127.164 1.00 228.97 232 VAL B CA 1
ATOM 3120 C C . VAL B 2 220 ? 230.334 113.217 128.078 1.00 228.97 232 VAL B C 1
ATOM 3121 O O . VAL B 2 220 ? 229.203 113.704 127.964 1.00 228.97 232 VAL B O 1
ATOM 3123 N N . TYR B 2 221 ? 230.610 112.282 128.992 1.00 228.81 233 TYR B N 1
ATOM 3124 C CA . TYR B 2 221 ? 229.585 111.860 129.944 1.00 228.81 233 TYR B CA 1
ATOM 3125 C C . TYR B 2 221 ? 229.190 113.002 130.872 1.00 228.81 233 TYR B C 1
ATOM 3126 O O . TYR B 2 221 ? 228.011 113.158 131.208 1.00 228.81 233 TYR B O 1
ATOM 3128 N N . ILE B 2 222 ? 230.165 113.806 131.303 1.00 228.88 234 ILE B N 1
ATOM 3129 C CA . ILE B 2 222 ? 229.857 114.961 132.144 1.00 228.88 234 ILE B CA 1
ATOM 3130 C C . ILE B 2 222 ? 228.984 115.952 131.385 1.00 228.88 234 ILE B C 1
ATOM 3131 O O . ILE B 2 222 ? 228.020 116.503 131.934 1.00 228.88 234 ILE B O 1
ATOM 3133 N N . LYS B 2 223 ? 229.310 116.198 130.114 1.00 228.38 235 LYS B N 1
ATOM 3134 C CA . LYS B 2 223 ? 228.497 117.098 129.300 1.00 228.38 235 LYS B CA 1
ATOM 3135 C C . LYS B 2 223 ? 227.084 116.555 129.120 1.00 228.38 235 LYS B C 1
ATOM 3136 O O . LYS B 2 223 ? 226.109 117.313 129.173 1.00 228.38 235 LYS B O 1
ATOM 3138 N N . LYS B 2 224 ? 226.955 115.244 128.904 1.00 227.45 236 LYS B N 1
ATOM 3139 C CA . LYS B 2 224 ? 225.633 114.640 128.758 1.00 227.45 236 LYS B CA 1
ATOM 3140 C C . LYS B 2 224 ? 224.829 114.751 130.047 1.00 227.45 236 LYS B C 1
ATOM 3141 O O . LYS B 2 224 ? 223.622 115.018 130.014 1.00 227.45 236 LYS B O 1
ATOM 3143 N N . VAL B 2 225 ? 225.479 114.543 131.194 1.00 226.43 237 VAL B N 1
ATOM 3144 C CA . VAL B 2 225 ? 224.791 114.671 132.477 1.00 226.43 237 VAL B CA 1
ATOM 3145 C C . VAL B 2 225 ? 224.341 116.109 132.698 1.00 226.43 237 VAL B C 1
ATOM 3146 O O . VAL B 2 225 ? 223.232 116.361 133.184 1.00 226.43 237 VAL B O 1
ATOM 3148 N N . GLU B 2 226 ? 225.197 117.075 132.352 1.00 225.49 238 GLU B N 1
ATOM 3149 C CA . GLU B 2 226 ? 224.817 118.479 132.478 1.00 225.49 238 GLU B CA 1
ATOM 3150 C C . GLU B 2 226 ? 223.644 118.815 131.566 1.00 225.49 238 GLU B C 1
ATOM 3151 O O . GLU B 2 226 ? 222.730 119.549 131.962 1.00 225.49 238 GLU B O 1
ATOM 3153 N N . ALA B 2 227 ? 223.654 118.290 130.339 1.00 224.21 239 ALA B N 1
ATOM 3154 C CA . ALA B 2 227 ? 222.541 118.520 129.423 1.00 224.21 239 ALA B CA 1
ATOM 3155 C C . ALA B 2 227 ? 221.251 117.909 129.955 1.00 224.21 239 ALA B C 1
ATOM 3156 O O . ALA B 2 227 ? 220.179 118.514 129.847 1.00 224.21 239 ALA B O 1
ATOM 3158 N N . ARG B 2 228 ? 221.335 116.707 130.530 1.00 222.73 240 ARG B N 1
ATOM 3159 C CA . ARG B 2 228 ? 220.152 116.078 131.109 1.00 222.73 240 ARG B CA 1
ATOM 3160 C C . ARG B 2 228 ? 219.621 116.883 132.288 1.00 222.73 240 ARG B C 1
ATOM 3161 O O . ARG B 2 228 ? 218.404 117.041 132.445 1.00 222.73 240 ARG B O 1
ATOM 3163 N N . ILE B 2 229 ? 220.519 117.399 133.130 1.00 221.04 241 ILE B N 1
ATOM 3164 C CA . ILE B 2 229 ? 220.095 118.221 134.261 1.00 221.04 241 ILE B CA 1
ATOM 3165 C C . ILE B 2 229 ? 219.425 119.499 133.770 1.00 221.04 241 ILE B C 1
ATOM 3166 O O . ILE B 2 229 ? 218.398 119.927 134.311 1.00 221.04 241 ILE B O 1
ATOM 3168 N N . ASN B 2 230 ? 220.000 120.131 132.744 1.00 219.63 242 ASN B N 1
ATOM 3169 C CA . ASN B 2 230 ? 219.400 121.340 132.187 1.00 219.63 242 ASN B CA 1
ATOM 3170 C C . ASN B 2 230 ? 218.029 121.050 131.588 1.00 219.63 242 ASN B C 1
ATOM 3171 O O . ASN B 2 230 ? 217.095 121.844 131.745 1.00 219.63 242 ASN B O 1
ATOM 3173 N N . GLU B 2 231 ? 217.892 119.919 130.892 1.00 218.04 243 GLU B N 1
ATOM 3174 C CA . GLU B 2 231 ? 216.600 119.546 130.327 1.00 218.04 243 GLU B CA 1
ATOM 3175 C C . GLU B 2 231 ? 215.572 119.292 131.421 1.00 218.04 243 GLU B C 1
ATOM 3176 O O . GLU B 2 231 ? 214.407 119.684 131.292 1.00 218.04 243 GLU B O 1
ATOM 3178 N N . GLU B 2 232 ? 215.983 118.630 132.506 1.00 215.30 244 GLU B N 1
ATOM 3179 C CA . GLU B 2 232 ? 215.074 118.405 133.625 1.00 215.30 244 GLU B CA 1
ATOM 3180 C C . GLU B 2 232 ? 214.646 119.722 134.260 1.00 215.30 244 GLU B C 1
ATOM 3181 O O . GLU B 2 232 ? 213.474 119.900 134.608 1.00 215.30 244 GLU B O 1
ATOM 3183 N N . ILE B 2 233 ? 215.586 120.657 134.416 1.00 213.06 245 ILE B N 1
ATOM 3184 C CA . ILE B 2 233 ? 215.253 121.962 134.982 1.00 213.06 245 ILE B CA 1
ATOM 3185 C C . ILE B 2 233 ? 214.279 122.705 134.077 1.00 213.06 245 ILE B C 1
ATOM 3186 O O . ILE B 2 233 ? 213.320 123.329 134.549 1.00 213.06 245 ILE B O 1
ATOM 3188 N N . GLU B 2 234 ? 214.515 122.660 132.763 1.00 210.64 246 GLU B N 1
ATOM 3189 C CA . GLU B 2 234 ? 213.614 123.318 131.823 1.00 210.64 246 GLU B CA 1
ATOM 3190 C C . GLU B 2 234 ? 212.224 122.695 131.860 1.00 210.64 246 GLU B C 1
ATOM 3191 O O . GLU B 2 234 ? 211.215 123.408 131.815 1.00 210.64 246 GLU B O 1
ATOM 3193 N N . ARG B 2 235 ? 212.151 121.364 131.940 1.00 208.27 247 ARG B N 1
ATOM 3194 C CA . ARG B 2 235 ? 210.856 120.696 132.027 1.00 208.27 247 ARG B CA 1
ATOM 3195 C C . ARG B 2 235 ? 210.132 121.065 133.315 1.00 208.27 247 ARG B C 1
ATOM 3196 O O . ARG B 2 235 ? 208.912 121.264 133.316 1.00 208.27 247 ARG B O 1
ATOM 3198 N N . VAL B 2 236 ? 210.869 121.157 134.424 1.00 207.10 248 VAL B N 1
ATOM 3199 C CA . VAL B 2 236 ? 210.263 121.556 135.692 1.00 207.10 248 VAL B CA 1
ATOM 3200 C C . VAL B 2 236 ? 209.726 122.978 135.599 1.00 207.10 248 VAL B C 1
ATOM 3201 O O . VAL B 2 236 ? 208.627 123.281 136.077 1.00 207.10 248 VAL B O 1
ATOM 3203 N N . MET B 2 237 ? 210.500 123.875 134.985 1.00 205.09 249 MET B N 1
ATOM 3204 C CA . MET B 2 237 ? 210.071 125.263 134.851 1.00 205.09 249 MET B CA 1
ATOM 3205 C C . MET B 2 237 ? 208.847 125.381 133.950 1.00 205.09 249 MET B C 1
ATOM 3206 O O . MET B 2 237 ? 207.947 126.189 134.209 1.00 205.09 249 MET B O 1
ATOM 3208 N N . HIS B 2 238 ? 208.795 124.582 132.882 1.00 201.52 250 HIS B N 1
ATOM 3209 C CA . HIS B 2 238 ? 207.735 124.748 131.893 1.00 201.52 250 HIS B CA 1
ATOM 3210 C C . HIS B 2 238 ? 206.447 124.053 132.318 1.00 201.52 250 HIS B C 1
ATOM 3211 O O . HIS B 2 238 ? 205.377 124.673 132.324 1.00 201.52 250 HIS B O 1
ATOM 3213 N N . CYS B 2 239 ? 206.522 122.768 132.676 1.00 196.94 251 CYS B N 1
ATOM 3214 C CA . CYS B 2 239 ? 205.322 121.971 132.906 1.00 196.94 251 CYS B CA 1
ATOM 3215 C C . CYS B 2 239 ? 205.414 121.116 134.166 1.00 196.94 251 CYS B C 1
ATOM 3216 O O . CYS B 2 239 ? 205.053 119.935 134.131 1.00 196.94 251 CYS B O 1
ATOM 3218 N N . LEU B 2 240 ? 205.887 121.678 135.276 1.00 205.27 252 LEU B N 1
ATOM 3219 C CA . LEU B 2 240 ? 205.941 120.946 136.533 1.00 205.27 252 LEU B CA 1
ATOM 3220 C C . LEU B 2 240 ? 205.978 121.939 137.686 1.00 205.27 252 LEU B C 1
ATOM 3221 O O . LEU B 2 240 ? 206.203 123.137 137.498 1.00 205.27 252 LEU B O 1
ATOM 3223 N N . ASP B 2 241 ? 205.745 121.423 138.890 1.00 212.28 253 ASP B N 1
ATOM 3224 C CA . ASP B 2 241 ? 205.761 122.260 140.081 1.00 212.28 253 ASP B CA 1
ATOM 3225 C C . ASP B 2 241 ? 207.180 122.712 140.401 1.00 212.28 253 ASP B C 1
ATOM 3226 O O . ASP B 2 241 ? 208.139 121.945 140.273 1.00 212.28 253 ASP B O 1
ATOM 3228 N N . LYS B 2 242 ? 207.310 123.972 140.822 1.00 215.61 254 LYS B N 1
ATOM 3229 C CA . LYS B 2 242 ? 208.624 124.508 141.160 1.00 215.61 254 LYS B CA 1
ATOM 3230 C C . LYS B 2 242 ? 209.129 123.950 142.485 1.00 215.61 254 LYS B C 1
ATOM 3231 O O . LYS B 2 242 ? 210.339 123.784 142.674 1.00 215.61 254 LYS B O 1
ATOM 3233 N N . SER B 2 243 ? 208.217 123.665 143.418 1.00 216.90 255 SER B N 1
ATOM 3234 C CA . SER B 2 243 ? 208.625 123.163 144.727 1.00 216.90 255 SER B CA 1
ATOM 3235 C C . SER B 2 243 ? 209.288 121.795 144.619 1.00 216.90 255 SER B C 1
ATOM 3236 O O . SER B 2 243 ? 210.287 121.526 145.295 1.00 216.90 255 SER B O 1
ATOM 3238 N N . THR B 2 244 ? 208.748 120.918 143.774 1.00 218.36 256 THR B N 1
ATOM 3239 C CA . THR B 2 244 ? 209.276 119.568 143.623 1.00 218.36 256 THR B CA 1
ATOM 3240 C C . THR B 2 244 ? 210.433 119.486 142.636 1.00 218.36 256 THR B C 1
ATOM 3241 O O . THR B 2 244 ? 210.970 118.392 142.430 1.00 218.36 256 THR B O 1
ATOM 3243 N N . GLU B 2 245 ? 210.822 120.605 142.020 1.00 219.75 257 GLU B N 1
ATOM 3244 C CA . GLU B 2 245 ? 211.915 120.579 141.052 1.00 219.75 257 GLU B CA 1
ATOM 3245 C C . GLU B 2 245 ? 213.232 120.181 141.707 1.00 219.75 257 GLU B C 1
ATOM 3246 O O . GLU B 2 245 ? 214.020 119.427 141.123 1.00 219.75 257 GLU B O 1
ATOM 3248 N N . GLU B 2 246 ? 213.495 120.689 142.911 1.00 221.13 258 GLU B N 1
ATOM 3249 C CA . GLU B 2 246 ? 214.757 120.386 143.579 1.00 221.13 258 GLU B CA 1
ATOM 3250 C C . GLU B 2 246 ? 214.932 118.904 143.881 1.00 221.13 258 GLU B C 1
ATOM 3251 O O . GLU B 2 246 ? 216.025 118.374 143.612 1.00 221.13 258 GLU B O 1
ATOM 3253 N N . PRO B 2 247 ? 213.952 118.198 144.454 1.00 221.94 259 PRO B N 1
ATOM 3254 C CA . PRO B 2 247 ? 214.139 116.753 144.671 1.00 221.94 259 PRO B CA 1
ATOM 3255 C C . PRO B 2 247 ? 214.344 115.975 143.384 1.00 221.94 259 PRO B C 1
ATOM 3256 O O . PRO B 2 247 ? 215.151 115.037 143.351 1.00 221.94 259 PRO B O 1
ATOM 3258 N N . ILE B 2 248 ? 213.640 116.349 142.313 1.00 222.47 260 ILE B N 1
ATOM 3259 C CA . ILE B 2 248 ? 213.810 115.665 141.035 1.00 222.47 260 ILE B CA 1
ATOM 3260 C C . ILE B 2 248 ? 215.216 115.890 140.496 1.00 222.47 260 ILE B C 1
ATOM 3261 O O . ILE B 2 248 ? 215.864 114.960 139.998 1.00 222.47 260 ILE B O 1
ATOM 3263 N N . VAL B 2 249 ? 215.709 117.127 140.586 1.00 223.20 261 VAL B N 1
ATOM 3264 C CA . VAL B 2 249 ? 217.061 117.428 140.123 1.00 223.20 261 VAL B CA 1
ATOM 3265 C C . VAL B 2 249 ? 218.089 116.663 140.945 1.00 223.20 261 VAL B C 1
ATOM 3266 O O . VAL B 2 249 ? 219.069 116.135 140.405 1.00 223.20 261 VAL B O 1
ATOM 3268 N N . LYS B 2 250 ? 217.887 116.596 142.263 1.00 223.87 262 LYS B N 1
ATOM 3269 C CA . LYS B 2 250 ? 218.815 115.861 143.117 1.00 223.87 262 LYS B CA 1
ATOM 3270 C C . LYS B 2 250 ? 218.827 114.377 142.772 1.00 223.87 262 LYS B C 1
ATOM 3271 O O . LYS B 2 250 ? 219.895 113.757 142.706 1.00 223.87 262 LYS B O 1
ATOM 3273 N N . VAL B 2 251 ? 217.649 113.792 142.542 1.00 224.01 263 VAL B N 1
ATOM 3274 C CA . VAL B 2 251 ? 217.577 112.377 142.187 1.00 224.01 263 VAL B CA 1
ATOM 3275 C C . VAL B 2 251 ? 218.250 112.128 140.843 1.00 224.01 263 VAL B C 1
ATOM 3276 O O . VAL B 2 251 ? 218.970 111.137 140.666 1.00 224.01 263 VAL B O 1
ATOM 3278 N N . VAL B 2 252 ? 218.023 113.020 139.875 1.00 224.81 264 VAL B N 1
ATOM 3279 C CA . VAL B 2 252 ? 218.640 112.867 138.560 1.00 224.81 264 VAL B CA 1
ATOM 3280 C C . VAL B 2 252 ? 220.156 112.955 138.667 1.00 224.81 264 VAL B C 1
ATOM 3281 O O . VAL B 2 252 ? 220.884 112.173 138.042 1.00 224.81 264 VAL B O 1
ATOM 3283 N N . GLU B 2 253 ? 220.658 113.909 139.456 1.00 225.48 265 GLU B N 1
ATOM 3284 C CA . GLU B 2 253 ? 222.100 114.041 139.633 1.00 225.48 265 GLU B CA 1
ATOM 3285 C C . GLU B 2 253 ? 222.688 112.817 140.323 1.00 225.48 265 GLU B C 1
ATOM 3286 O O . GLU B 2 253 ? 223.767 112.343 139.948 1.00 225.48 265 GLU B O 1
ATOM 3288 N N . ARG B 2 254 ? 221.996 112.294 141.338 1.00 226.09 266 ARG B N 1
ATOM 3289 C CA . ARG B 2 254 ? 222.493 111.119 142.047 1.00 226.09 266 ARG B CA 1
ATOM 3290 C C . ARG B 2 254 ? 222.534 109.900 141.132 1.00 226.09 266 ARG B C 1
ATOM 3291 O O . ARG B 2 254 ? 223.503 109.132 141.143 1.00 226.09 266 ARG B O 1
ATOM 3293 N N . GLU B 2 255 ? 221.487 109.706 140.329 1.00 225.97 267 GLU B N 1
ATOM 3294 C CA . GLU B 2 255 ? 221.430 108.530 139.466 1.00 225.97 267 GLU B CA 1
ATOM 3295 C C . GLU B 2 255 ? 222.419 108.640 138.311 1.00 225.97 267 GLU B C 1
ATOM 3296 O O . GLU B 2 255 ? 223.047 107.648 137.923 1.00 225.97 267 GLU B O 1
ATOM 3298 N N . LEU B 2 256 ? 222.567 109.839 137.743 1.00 227.13 268 LEU B N 1
ATOM 3299 C CA . LEU B 2 256 ? 223.423 109.998 136.571 1.00 227.13 268 LEU B CA 1
ATOM 3300 C C . LEU B 2 256 ? 224.901 110.002 136.946 1.00 227.13 268 LEU B C 1
ATOM 3301 O O . LEU B 2 256 ? 225.731 109.447 136.216 1.00 227.13 268 LEU B O 1
ATOM 3303 N N . ILE B 2 257 ? 225.251 110.618 138.072 1.00 227.85 269 ILE B N 1
ATOM 3304 C CA . ILE B 2 257 ? 226.649 110.830 138.424 1.00 227.85 269 ILE B CA 1
ATOM 3305 C C . ILE B 2 257 ? 227.173 109.829 139.447 1.00 227.85 269 ILE B C 1
ATOM 3306 O O . ILE B 2 257 ? 228.288 109.315 139.264 1.00 227.85 269 ILE B O 1
ATOM 3308 N N . SER B 2 258 ? 226.422 109.532 140.509 1.00 227.45 270 SER B N 1
ATOM 3309 C CA . SER B 2 258 ? 226.934 108.663 141.561 1.00 227.45 270 SER B CA 1
ATOM 3310 C C . SER B 2 258 ? 226.862 107.186 141.200 1.00 227.45 270 SER B C 1
ATOM 3311 O O . SER B 2 258 ? 227.394 106.356 141.946 1.00 227.45 270 SER B O 1
ATOM 3313 N N . LYS B 2 259 ? 226.226 106.839 140.087 1.00 226.52 271 LYS B N 1
ATOM 3314 C CA . LYS B 2 259 ? 226.146 105.446 139.659 1.00 226.52 271 LYS B CA 1
ATOM 3315 C C . LYS B 2 259 ? 227.358 105.066 138.815 1.00 226.52 271 LYS B C 1
ATOM 3316 O O . LYS B 2 259 ? 228.479 104.994 139.319 1.00 226.52 271 LYS B O 1
ATOM 3318 N N . LEU C 1 53 ? 142.180 141.533 132.545 1.00 99.07 45 LEU A N 1
ATOM 3319 C CA . LEU C 1 53 ? 143.391 141.127 131.840 1.00 99.07 45 LEU A CA 1
ATOM 3320 C C . LEU C 1 53 ? 144.445 140.619 132.813 1.00 99.07 45 LEU A C 1
ATOM 3321 O O . LEU C 1 53 ? 144.629 141.192 133.886 1.00 99.07 45 LEU A O 1
ATOM 3326 N N . PRO C 1 54 ? 145.139 139.541 132.443 1.00 96.65 46 PRO A N 1
ATOM 3327 C CA . PRO C 1 54 ? 146.259 139.075 133.270 1.00 96.65 46 PRO A CA 1
ATOM 3328 C C . PRO C 1 54 ? 147.441 140.021 133.159 1.00 96.65 46 PRO A C 1
ATOM 3329 O O . PRO C 1 54 ? 148.133 140.044 132.137 1.00 96.65 46 PRO A O 1
ATOM 3333 N N . GLN C 1 55 ? 147.681 140.806 134.205 1.00 88.24 47 GLN A N 1
ATOM 3334 C CA . GLN C 1 55 ? 148.703 141.840 134.139 1.00 88.24 47 GLN A CA 1
ATOM 3335 C C . GLN C 1 55 ? 150.064 141.266 134.508 1.00 88.24 47 GLN A C 1
ATOM 3336 O O . GLN C 1 55 ? 150.188 140.496 135.464 1.00 88.24 47 GLN A O 1
ATOM 3342 N N . GLU C 1 56 ? 151.085 141.640 133.742 1.00 87.06 48 GLU A N 1
ATOM 3343 C CA . GLU C 1 56 ? 152.445 141.174 133.973 1.00 87.06 48 GLU A CA 1
ATOM 3344 C C . GLU C 1 56 ? 153.183 142.194 134.830 1.00 87.06 48 GLU A C 1
ATOM 3345 O O . GLU C 1 56 ? 153.265 143.373 134.469 1.00 87.06 48 GLU A O 1
ATOM 3351 N N . PHE C 1 57 ? 153.716 141.741 135.958 1.00 72.36 49 PHE A N 1
ATOM 3352 C CA . PHE C 1 57 ? 154.397 142.626 136.882 1.00 72.36 49 PHE A CA 1
ATOM 3353 C C . PHE C 1 57 ? 155.906 142.460 136.768 1.00 72.36 49 PHE A C 1
ATOM 3354 O O . PHE C 1 57 ? 156.392 141.339 136.584 1.00 72.36 49 PHE A O 1
ATOM 3362 N N . PRO C 1 58 ? 156.668 143.545 136.864 1.00 67.54 50 PRO A N 1
ATOM 3363 C CA . PRO C 1 58 ? 158.127 143.417 136.864 1.00 67.54 50 PRO A CA 1
ATOM 3364 C C . PRO C 1 58 ? 158.606 142.689 138.106 1.00 67.54 50 PRO A C 1
ATOM 3365 O O . PRO C 1 58 ? 157.952 142.700 139.151 1.00 67.54 50 PRO A O 1
ATOM 3369 N N . GLU C 1 59 ? 159.762 142.035 137.981 1.00 66.39 51 GLU A N 1
ATOM 3370 C CA . GLU C 1 59 ? 160.324 141.333 139.130 1.00 66.39 51 GLU A CA 1
ATOM 3371 C C . GLU C 1 59 ? 160.666 142.306 140.250 1.00 66.39 51 GLU A C 1
ATOM 3372 O O . GLU C 1 59 ? 160.496 141.989 141.431 1.00 66.39 51 GLU A O 1
ATOM 3378 N N . VAL C 1 60 ? 161.151 143.491 139.899 1.00 62.43 52 VAL A N 1
ATOM 3379 C CA . VAL C 1 60 ? 161.384 144.568 140.853 1.00 62.43 52 VAL A CA 1
ATOM 3380 C C . VAL C 1 60 ? 160.202 145.522 140.753 1.00 62.43 52 VAL A C 1
ATOM 3381 O O . VAL C 1 60 ? 160.072 146.265 139.775 1.00 62.43 52 VAL A O 1
ATOM 3385 N N . VAL C 1 61 ? 159.334 145.505 141.760 1.00 60.44 53 VAL A N 1
ATOM 3386 C CA . VAL C 1 61 ? 158.105 146.293 141.732 1.00 60.44 53 VAL A CA 1
ATOM 3387 C C . VAL C 1 61 ? 158.331 147.635 142.417 1.00 60.44 53 VAL A C 1
ATOM 3388 O O . VAL C 1 61 ? 158.629 147.673 143.618 1.00 60.44 53 VAL A O 1
ATOM 3392 N N . PRO C 1 62 ? 158.206 148.751 141.704 1.00 63.78 54 PRO A N 1
ATOM 3393 C CA . PRO C 1 62 ? 158.194 150.054 142.376 1.00 63.78 54 PRO A CA 1
ATOM 3394 C C . PRO C 1 62 ? 156.832 150.336 142.983 1.00 63.78 54 PRO A C 1
ATOM 3395 O O . PRO C 1 62 ? 155.806 150.069 142.353 1.00 63.78 54 PRO A O 1
ATOM 3399 N N . LEU C 1 63 ? 156.800 150.869 144.200 1.00 63.52 55 LEU A N 1
ATOM 3400 C CA . LEU C 1 63 ? 155.554 151.056 144.926 1.00 63.52 55 LEU A CA 1
ATOM 3401 C C . LEU C 1 63 ? 155.398 152.511 145.332 1.00 63.52 55 LEU A C 1
ATOM 3402 O O . LEU C 1 63 ? 156.379 153.187 145.653 1.00 63.52 55 LEU A O 1
ATOM 3407 N N . ASN C 1 64 ? 154.158 152.983 145.317 1.00 65.55 56 ASN A N 1
ATOM 3408 C CA . ASN C 1 64 ? 153.803 154.323 145.764 1.00 65.55 56 ASN A CA 1
ATOM 3409 C C . ASN C 1 64 ? 152.674 154.175 146.774 1.00 65.55 56 ASN A C 1
ATOM 3410 O O . ASN C 1 64 ? 151.537 153.872 146.400 1.00 65.55 56 ASN A O 1
ATOM 3415 N N . ILE C 1 65 ? 152.983 154.385 148.047 1.00 62.48 57 ILE A N 1
ATOM 3416 C CA . ILE C 1 65 ? 152.034 154.170 149.131 1.00 62.48 57 ILE A CA 1
ATOM 3417 C C . ILE C 1 65 ? 151.645 155.544 149.659 1.00 62.48 57 ILE A C 1
ATOM 3418 O O . ILE C 1 65 ? 152.276 156.068 150.582 1.00 62.48 57 ILE A O 1
ATOM 3423 N N . GLY C 1 66 ? 150.593 156.123 149.088 1.00 62.29 58 GLY A N 1
ATOM 3424 C CA . GLY C 1 66 ? 150.131 157.431 149.526 1.00 62.29 58 GLY A CA 1
ATOM 3425 C C . GLY C 1 66 ? 151.183 158.514 149.436 1.00 62.29 58 GLY A C 1
ATOM 3426 O O . GLY C 1 66 ? 151.313 159.327 150.359 1.00 62.29 58 GLY A O 1
ATOM 3427 N N . GLY C 1 67 ? 151.940 158.543 148.344 1.00 64.72 59 GLY A N 1
ATOM 3428 C CA . GLY C 1 67 ? 153.003 159.508 148.176 1.00 64.72 59 GLY A CA 1
ATOM 3429 C C . GLY C 1 67 ? 154.352 159.080 148.706 1.00 64.72 59 GLY A C 1
ATOM 3430 O O . GLY C 1 67 ? 155.331 159.813 148.517 1.00 64.72 59 GLY A O 1
ATOM 3431 N N . ALA C 1 68 ? 154.442 157.924 149.356 1.00 65.45 60 ALA A N 1
ATOM 3432 C CA . ALA C 1 68 ? 155.698 157.393 149.866 1.00 65.45 60 ALA A CA 1
ATOM 3433 C C . ALA C 1 68 ? 156.216 156.339 148.900 1.00 65.45 60 ALA A C 1
ATOM 3434 O O . ALA C 1 68 ? 155.465 155.450 148.488 1.00 65.45 60 ALA A O 1
ATOM 3436 N N . HIS C 1 69 ? 157.492 156.439 148.543 1.00 68.52 61 HIS A N 1
ATOM 3437 C CA . HIS C 1 69 ? 158.084 155.596 147.514 1.00 68.52 61 HIS A CA 1
ATOM 3438 C C . HIS C 1 69 ? 158.805 154.417 148.154 1.00 68.52 61 HIS A C 1
ATOM 3439 O O . HIS C 1 69 ? 159.751 154.604 148.925 1.00 68.52 61 HIS A O 1
ATOM 3446 N N . PHE C 1 70 ? 158.357 153.208 147.825 1.00 62.27 62 PHE A N 1
ATOM 3447 C CA . PHE C 1 70 ? 159.017 151.977 148.223 1.00 62.27 62 PHE A CA 1
ATOM 3448 C C . PHE C 1 70 ? 159.291 151.144 146.983 1.00 62.27 62 PHE A C 1
ATOM 3449 O O . PHE C 1 70 ? 158.579 151.242 145.982 1.00 62.27 62 PHE A O 1
ATOM 3457 N N . THR C 1 71 ? 160.341 150.334 147.049 1.00 63.63 63 THR A N 1
ATOM 3458 C CA . THR C 1 71 ? 160.673 149.406 145.979 1.00 63.63 63 THR A CA 1
ATOM 3459 C C . THR C 1 71 ? 160.930 148.043 146.596 1.00 63.63 63 THR A C 1
ATOM 3460 O O . THR C 1 71 ? 161.682 147.932 147.568 1.00 63.63 63 THR A O 1
ATOM 3464 N N . THR C 1 72 ? 160.304 147.012 146.039 1.00 61.76 64 THR A N 1
ATOM 3465 C CA . THR C 1 72 ? 160.449 145.664 146.559 1.00 61.76 64 THR A CA 1
ATOM 3466 C C . THR C 1 72 ? 160.300 144.669 145.420 1.00 61.76 64 THR A C 1
ATOM 3467 O O . THR C 1 72 ? 159.733 144.983 144.372 1.00 61.76 64 THR A O 1
ATOM 3471 N N . ARG C 1 73 ? 160.831 143.470 145.631 1.00 65.31 65 ARG A N 1
ATOM 3472 C CA . ARG C 1 73 ? 160.724 142.423 144.631 1.00 65.31 65 ARG A CA 1
ATOM 3473 C C . ARG C 1 73 ? 159.306 141.861 144.600 1.00 65.31 65 ARG A C 1
ATOM 3474 O O . ARG C 1 73 ? 158.564 141.923 145.581 1.00 65.31 65 ARG A O 1
ATOM 3482 N N . LEU C 1 74 ? 158.932 141.310 143.444 1.00 62.42 66 LEU A N 1
ATOM 3483 C CA . LEU C 1 74 ? 157.616 140.695 143.316 1.00 62.42 66 LEU A CA 1
ATOM 3484 C C . LEU C 1 74 ? 157.468 139.492 144.234 1.00 62.42 66 LEU A C 1
ATOM 3485 O O . LEU C 1 74 ? 156.362 139.200 144.699 1.00 62.42 66 LEU A O 1
ATOM 3490 N N . SER C 1 75 ? 158.563 138.781 144.499 1.00 65.37 67 SER A N 1
ATOM 3491 C CA . SER C 1 75 ? 158.501 137.625 145.385 1.00 65.37 67 SER A CA 1
ATOM 3492 C C . SER C 1 75 ? 158.136 138.038 146.804 1.00 65.37 67 SER A C 1
ATOM 3493 O O . SER C 1 75 ? 157.441 137.302 147.513 1.00 65.37 67 SER A O 1
ATOM 3496 N N . THR C 1 76 ? 158.612 139.205 147.240 1.00 62.61 68 THR A N 1
ATOM 3497 C CA . THR C 1 76 ? 158.299 139.682 148.582 1.00 62.61 68 THR A CA 1
ATOM 3498 C C . THR C 1 76 ? 156.807 139.933 148.749 1.00 62.61 68 THR A C 1
ATOM 3499 O O . THR C 1 76 ? 156.222 139.584 149.781 1.00 62.61 68 THR A O 1
ATOM 3503 N N . LEU C 1 77 ? 156.169 140.527 147.739 1.00 60.90 69 LEU A N 1
ATOM 3504 C CA . LEU C 1 77 ? 154.747 140.835 147.841 1.00 60.90 69 LEU A CA 1
ATOM 3505 C C . LEU C 1 77 ? 153.898 139.570 147.801 1.00 60.90 69 LEU A C 1
ATOM 3506 O O . LEU C 1 77 ? 152.872 139.485 148.484 1.00 60.90 69 LEU A O 1
ATOM 3511 N N . ARG C 1 78 ? 154.309 138.578 147.015 1.00 62.53 70 ARG A N 1
ATOM 3512 C CA . ARG C 1 78 ? 153.586 137.321 146.894 1.00 62.53 70 ARG A CA 1
ATOM 3513 C C . ARG C 1 78 ? 154.059 136.271 147.889 1.00 62.53 70 ARG A C 1
ATOM 3514 O O . ARG C 1 78 ? 153.781 135.084 147.694 1.00 62.53 70 ARG A O 1
ATOM 3522 N N . ARG C 1 79 ? 154.773 136.673 148.942 1.00 77.30 71 ARG A N 1
ATOM 3523 C CA . ARG C 1 79 ? 155.353 135.696 149.859 1.00 77.30 71 ARG A CA 1
ATOM 3524 C C . ARG C 1 79 ? 154.269 134.917 150.593 1.00 77.30 71 ARG A C 1
ATOM 3525 O O . ARG C 1 79 ? 154.350 133.690 150.723 1.00 77.30 71 ARG A O 1
ATOM 3533 N N . TYR C 1 80 ? 153.241 135.610 151.075 1.00 75.57 72 TYR A N 1
ATOM 3534 C CA . TYR C 1 80 ? 152.086 134.979 151.700 1.00 75.57 72 TYR A CA 1
ATOM 3535 C C . TYR C 1 80 ? 150.939 135.008 150.703 1.00 75.57 72 TYR A C 1
ATOM 3536 O O . TYR C 1 80 ? 150.548 136.083 150.240 1.00 75.57 72 TYR A O 1
ATOM 3545 N N . GLU C 1 81 ? 150.401 133.832 150.380 1.00 83.78 73 GLU A N 1
ATOM 3546 C CA . GLU C 1 81 ? 149.417 133.738 149.305 1.00 83.78 73 GLU A CA 1
ATOM 3547 C C . GLU C 1 81 ? 148.112 134.434 149.669 1.00 83.78 73 GLU A C 1
ATOM 3548 O O . GLU C 1 81 ? 147.459 135.029 148.805 1.00 83.78 73 GLU A O 1
ATOM 3554 N N . ASP C 1 82 ? 147.709 134.365 150.934 1.00 86.59 74 ASP A N 1
ATOM 3555 C CA . ASP C 1 82 ? 146.430 134.926 151.364 1.00 86.59 74 ASP A CA 1
ATOM 3556 C C . ASP C 1 82 ? 146.677 136.263 152.051 1.00 86.59 74 ASP A C 1
ATOM 3557 O O . ASP C 1 82 ? 146.686 136.361 153.278 1.00 86.59 74 ASP A O 1
ATOM 3562 N N . THR C 1 83 ? 146.863 137.312 151.251 1.00 72.17 75 THR A N 1
ATOM 3563 C CA . THR C 1 83 ? 147.027 138.668 151.760 1.00 72.17 75 THR A CA 1
ATOM 3564 C C . THR C 1 83 ? 146.457 139.643 150.741 1.00 72.17 75 THR A C 1
ATOM 3565 O O . THR C 1 83 ? 146.151 139.266 149.608 1.00 72.17 75 THR A O 1
ATOM 3569 N N . MET C 1 84 ? 146.306 140.901 151.160 1.00 69.78 76 MET A N 1
ATOM 3570 C CA . MET C 1 84 ? 145.956 141.951 150.209 1.00 69.78 76 MET A CA 1
ATOM 3571 C C . MET C 1 84 ? 147.013 142.095 149.127 1.00 69.78 76 MET A C 1
ATOM 3572 O O . MET C 1 84 ? 146.684 142.234 147.946 1.00 69.78 76 MET A O 1
ATOM 3577 N N . LEU C 1 85 ? 148.289 142.091 149.514 1.00 62.93 77 LEU A N 1
ATOM 3578 C CA . LEU C 1 85 ? 149.351 142.361 148.553 1.00 62.93 77 LEU A CA 1
ATOM 3579 C C . LEU C 1 85 ? 149.497 141.223 147.553 1.00 62.93 77 LEU A C 1
ATOM 3580 O O . LEU C 1 85 ? 149.839 141.453 146.388 1.00 62.93 77 LEU A O 1
ATOM 3585 N N . ALA C 1 86 ? 149.252 139.987 147.988 1.00 66.40 78 ALA A N 1
ATOM 3586 C CA . ALA C 1 86 ? 149.316 138.862 147.063 1.00 66.40 78 ALA A CA 1
ATOM 3587 C C . ALA C 1 86 ? 148.168 138.900 146.067 1.00 66.40 78 ALA A C 1
ATOM 3588 O O . ALA C 1 86 ? 148.377 138.713 144.864 1.00 66.40 78 ALA A O 1
ATOM 3590 N N . ALA C 1 87 ? 146.945 139.136 146.549 1.00 69.39 79 ALA A N 1
ATOM 3591 C CA . ALA C 1 87 ? 145.793 139.198 145.655 1.00 69.39 79 ALA A CA 1
ATOM 3592 C C . ALA C 1 87 ? 145.898 140.380 144.702 1.00 69.39 79 ALA A C 1
ATOM 3593 O O . ALA C 1 87 ? 145.526 140.278 143.528 1.00 69.39 79 ALA A O 1
ATOM 3595 N N . MET C 1 88 ? 146.395 141.513 145.197 1.00 67.34 80 MET A N 1
ATOM 3596 C CA . MET C 1 88 ? 146.568 142.697 144.365 1.00 67.34 80 MET A CA 1
ATOM 3597 C C . MET C 1 88 ? 147.583 142.454 143.258 1.00 67.34 80 MET A C 1
ATOM 3598 O O . MET C 1 88 ? 147.372 142.865 142.113 1.00 67.34 80 MET A O 1
ATOM 3603 N N . PHE C 1 89 ? 148.688 141.786 143.581 1.00 63.08 81 PHE A N 1
ATOM 3604 C CA . PHE C 1 89 ? 149.758 141.528 142.631 1.00 63.08 81 PHE A CA 1
ATOM 3605 C C . PHE C 1 89 ? 149.752 140.097 142.113 1.00 63.08 81 PHE A C 1
ATOM 3606 O O . PHE C 1 89 ? 150.761 139.642 141.569 1.00 63.08 81 PHE A O 1
ATOM 3614 N N . SER C 1 90 ? 148.640 139.378 142.277 1.00 70.57 82 SER A N 1
ATOM 3615 C CA . SER C 1 90 ? 148.538 138.034 141.720 1.00 70.57 82 SER A CA 1
ATOM 3616 C C . SER C 1 90 ? 148.473 138.068 140.201 1.00 70.57 82 SER A C 1
ATOM 3617 O O . SER C 1 90 ? 148.919 137.128 139.533 1.00 70.57 82 SER A O 1
ATOM 3620 N N . GLY C 1 91 ? 147.918 139.137 139.638 1.00 78.42 83 GLY A N 1
ATOM 3621 C CA . GLY C 1 91 ? 147.768 139.267 138.204 1.00 78.42 83 GLY A CA 1
ATOM 3622 C C . GLY C 1 91 ? 146.343 139.185 137.712 1.00 78.42 83 GLY A C 1
ATOM 3623 O O . GLY C 1 91 ? 146.115 139.329 136.506 1.00 78.42 83 GLY A O 1
ATOM 3624 N N . ARG C 1 92 ? 145.376 138.959 138.598 1.00 82.36 84 ARG A N 1
ATOM 3625 C CA . ARG C 1 92 ? 143.973 138.895 138.219 1.00 82.36 84 ARG A CA 1
ATOM 3626 C C . ARG C 1 92 ? 143.286 140.252 138.249 1.00 82.36 84 ARG A C 1
ATOM 3627 O O . ARG C 1 92 ? 142.129 140.351 137.829 1.00 82.36 84 ARG A O 1
ATOM 3635 N N . HIS C 1 93 ? 143.963 141.290 138.727 1.00 83.76 85 HIS A N 1
ATOM 3636 C CA . HIS C 1 93 ? 143.376 142.613 138.865 1.00 83.76 85 HIS A CA 1
ATOM 3637 C C . HIS C 1 93 ? 144.254 143.635 138.162 1.00 83.76 85 HIS A C 1
ATOM 3638 O O . HIS C 1 93 ? 145.477 143.486 138.113 1.00 83.76 85 HIS A O 1
ATOM 3645 N N . TYR C 1 94 ? 143.622 144.671 137.618 1.00 87.72 86 TYR A N 1
ATOM 3646 C CA . TYR C 1 94 ? 144.336 145.764 136.975 1.00 87.72 86 TYR A CA 1
ATOM 3647 C C . TYR C 1 94 ? 144.761 146.768 138.039 1.00 87.72 86 TYR A C 1
ATOM 3648 O O . TYR C 1 94 ? 143.932 147.237 138.826 1.00 87.72 86 TYR A O 1
ATOM 3657 N N . ILE C 1 95 ? 146.044 147.095 138.059 1.00 82.44 87 ILE A N 1
ATOM 3658 C CA . ILE C 1 95 ? 146.632 147.976 139.065 1.00 82.44 87 ILE A CA 1
ATOM 3659 C C . ILE C 1 95 ? 146.986 149.296 138.393 1.00 82.44 87 ILE A C 1
ATOM 3660 O O . ILE C 1 95 ? 147.642 149.287 137.345 1.00 82.44 87 ILE A O 1
ATOM 3665 N N . PRO C 1 96 ? 146.579 150.439 138.950 1.00 82.83 88 PRO A N 1
ATOM 3666 C CA . PRO C 1 96 ? 146.840 151.730 138.299 1.00 82.83 88 PRO A CA 1
ATOM 3667 C C . PRO C 1 96 ? 148.220 152.262 138.659 1.00 82.83 88 PRO A C 1
ATOM 3668 O O . PRO C 1 96 ? 148.604 152.289 139.830 1.00 82.83 88 PRO A O 1
ATOM 3672 N N . THR C 1 97 ? 148.968 152.682 137.643 1.00 83.86 89 THR A N 1
ATOM 3673 C CA . THR C 1 97 ? 150.193 153.427 137.867 1.00 83.86 89 THR A CA 1
ATOM 3674 C C . THR C 1 97 ? 149.879 154.916 137.983 1.00 83.86 89 THR A C 1
ATOM 3675 O O . THR C 1 97 ? 148.795 155.378 137.618 1.00 83.86 89 THR A O 1
ATOM 3679 N N . ASP C 1 98 ? 150.846 155.675 138.499 1.00 81.84 90 ASP A N 1
ATOM 3680 C CA . ASP C 1 98 ? 150.646 157.089 138.811 1.00 81.84 90 ASP A CA 1
ATOM 3681 C C . ASP C 1 98 ? 151.762 157.929 138.179 1.00 81.84 90 ASP A C 1
ATOM 3682 O O . ASP C 1 98 ? 152.770 158.242 138.815 1.00 81.84 90 ASP A O 1
ATOM 3687 N N . SER C 1 99 ? 151.567 158.304 136.915 1.00 86.10 91 SER A N 1
ATOM 3688 C CA . SER C 1 99 ? 152.442 159.200 136.162 1.00 86.10 91 SER A CA 1
ATOM 3689 C C . SER C 1 99 ? 153.880 158.705 136.091 1.00 86.10 91 SER A C 1
ATOM 3690 O O . SER C 1 99 ? 154.761 159.445 135.637 1.00 86.10 91 SER A O 1
ATOM 3693 N N . GLU C 1 100 ? 154.140 157.476 136.521 1.00 84.66 92 GLU A N 1
ATOM 3694 C CA . GLU C 1 100 ? 155.478 156.903 136.549 1.00 84.66 92 GLU A CA 1
ATOM 3695 C C . GLU C 1 100 ? 155.330 155.393 136.444 1.00 84.66 92 GLU A C 1
ATOM 3696 O O . GLU C 1 100 ? 154.269 154.877 136.084 1.00 84.66 92 GLU A O 1
ATOM 3702 N N . GLY C 1 101 ? 156.405 154.684 136.756 1.00 79.79 93 GLY A N 1
ATOM 3703 C CA . GLY C 1 101 ? 156.295 153.250 136.888 1.00 79.79 93 GLY A CA 1
ATOM 3704 C C . GLY C 1 101 ? 155.760 152.784 138.219 1.00 79.79 93 GLY A C 1
ATOM 3705 O O . GLY C 1 101 ? 155.516 151.588 138.397 1.00 79.79 93 GLY A O 1
ATOM 3706 N N . ARG C 1 102 ? 155.564 153.706 139.159 1.00 71.99 94 ARG A N 1
ATOM 3707 C CA . ARG C 1 102 ? 155.126 153.344 140.498 1.00 71.99 94 ARG A CA 1
ATOM 3708 C C . ARG C 1 102 ? 153.722 152.757 140.469 1.00 71.99 94 ARG A C 1
ATOM 3709 O O . ARG C 1 102 ? 152.877 153.164 139.669 1.00 71.99 94 ARG A O 1
ATOM 3717 N N . TYR C 1 103 ? 153.480 151.788 141.344 1.00 67.58 95 TYR A N 1
ATOM 3718 C CA . TYR C 1 103 ? 152.145 151.255 141.561 1.00 67.58 95 TYR A CA 1
ATOM 3719 C C . TYR C 1 103 ? 151.552 151.869 142.821 1.00 67.58 95 TYR A C 1
ATOM 3720 O O . TYR C 1 103 ? 152.216 151.973 143.855 1.00 67.58 95 TYR A O 1
ATOM 3729 N N . PHE C 1 104 ? 150.291 152.275 142.729 1.00 64.74 96 PHE A N 1
ATOM 3730 C CA . PHE C 1 104 ? 149.678 153.147 143.720 1.00 64.74 96 PHE A CA 1
ATOM 3731 C C . PHE C 1 104 ? 148.789 152.362 144.674 1.00 64.74 96 PHE A C 1
ATOM 3732 O O . PHE C 1 104 ? 147.903 151.620 144.239 1.00 64.74 96 PHE A O 1
ATOM 3740 N N . ILE C 1 105 ? 149.035 152.532 145.971 1.00 64.32 97 ILE A N 1
ATOM 3741 C CA . ILE C 1 105 ? 148.144 152.080 147.033 1.00 64.32 97 ILE A CA 1
ATOM 3742 C C . ILE C 1 105 ? 147.794 153.290 147.884 1.00 64.32 97 ILE A C 1
ATOM 3743 O O . ILE C 1 105 ? 148.688 153.955 148.419 1.00 64.32 97 ILE A O 1
ATOM 3748 N N . ASP C 1 106 ? 146.498 153.573 148.015 1.00 66.75 98 ASP A N 1
ATOM 3749 C CA . ASP C 1 106 ? 146.035 154.789 148.683 1.00 66.75 98 ASP A CA 1
ATOM 3750 C C . ASP C 1 106 ? 145.968 154.543 150.187 1.00 66.75 98 ASP A C 1
ATOM 3751 O O . ASP C 1 106 ? 144.907 154.322 150.772 1.00 66.75 98 ASP A O 1
ATOM 3756 N N . ARG C 1 107 ? 147.136 154.592 150.822 1.00 67.44 99 ARG A N 1
ATOM 3757 C CA . ARG C 1 107 ? 147.212 154.501 152.273 1.00 67.44 99 ARG A CA 1
ATOM 3758 C C . ARG C 1 107 ? 148.494 155.168 152.744 1.00 67.44 99 ARG A C 1
ATOM 3759 O O . ARG C 1 107 ? 149.403 155.436 151.956 1.00 67.44 99 ARG A O 1
ATOM 3767 N N . ASP C 1 108 ? 148.548 155.442 154.045 1.00 71.10 100 ASP A N 1
ATOM 3768 C CA . ASP C 1 108 ? 149.731 156.045 154.639 1.00 71.10 100 ASP A CA 1
ATOM 3769 C C . ASP C 1 108 ? 150.908 155.080 154.579 1.00 71.10 100 ASP A C 1
ATOM 3770 O O . ASP C 1 108 ? 150.790 153.906 154.938 1.00 71.10 100 ASP A O 1
ATOM 3775 N N . GLY C 1 109 ? 152.054 155.587 154.128 1.00 69.30 101 GLY A N 1
ATOM 3776 C CA . GLY C 1 109 ? 153.247 154.780 153.984 1.00 69.30 101 GLY A CA 1
ATOM 3777 C C . GLY C 1 109 ? 154.275 154.919 155.081 1.00 69.30 101 GLY A C 1
ATOM 3778 O O . GLY C 1 109 ? 155.411 154.462 154.900 1.00 69.30 101 GLY A O 1
ATOM 3779 N N . THR C 1 110 ? 153.934 155.537 156.214 1.00 69.02 102 THR A N 1
ATOM 3780 C CA . THR C 1 110 ? 154.913 155.711 157.281 1.00 69.02 102 THR A CA 1
ATOM 3781 C C . THR C 1 110 ? 155.348 154.371 157.859 1.00 69.02 102 THR A C 1
ATOM 3782 O O . THR C 1 110 ? 156.541 154.143 158.087 1.00 69.02 102 THR A O 1
ATOM 3786 N N . HIS C 1 111 ? 154.396 153.468 158.097 1.00 70.15 103 HIS A N 1
ATOM 3787 C CA . HIS C 1 111 ? 154.684 152.171 158.694 1.00 70.15 103 HIS A CA 1
ATOM 3788 C C . HIS C 1 111 ? 154.545 151.027 157.697 1.00 70.15 103 HIS A C 1
ATOM 3789 O O . HIS C 1 111 ? 154.367 149.875 158.104 1.00 70.15 103 HIS A O 1
ATOM 3796 N N . PHE C 1 112 ? 154.610 151.321 156.398 1.00 63.83 104 PHE A N 1
ATOM 3797 C CA . PHE C 1 112 ? 154.676 150.253 155.408 1.00 63.83 104 PHE A CA 1
ATOM 3798 C C . PHE C 1 112 ? 156.067 149.642 155.349 1.00 63.83 104 PHE A C 1
ATOM 3799 O O . PHE C 1 112 ? 156.233 148.520 154.856 1.00 63.83 104 PHE A O 1
ATOM 3807 N N . GLY C 1 113 ? 157.074 150.366 155.838 1.00 65.56 105 GLY A N 1
ATOM 3808 C CA . GLY C 1 113 ? 158.416 149.816 155.874 1.00 65.56 105 GLY A CA 1
ATOM 3809 C C . GLY C 1 113 ? 158.507 148.571 156.732 1.00 65.56 105 GLY A C 1
ATOM 3810 O O . GLY C 1 113 ? 159.173 147.603 156.367 1.00 65.56 105 GLY A O 1
ATOM 3811 N N . ASP C 1 114 ? 157.824 148.570 157.878 1.00 67.69 106 ASP A N 1
ATOM 3812 C CA . ASP C 1 114 ? 157.839 147.394 158.741 1.00 67.69 106 ASP A CA 1
ATOM 3813 C C . ASP C 1 114 ? 157.064 146.239 158.118 1.00 67.69 106 ASP A C 1
ATOM 3814 O O . ASP C 1 114 ? 157.424 145.071 158.304 1.00 67.69 106 ASP A O 1
ATOM 3819 N N . VAL C 1 115 ? 155.999 146.543 157.374 1.00 64.16 107 VAL A N 1
ATOM 3820 C CA . VAL C 1 115 ? 155.271 145.498 156.661 1.00 64.16 107 VAL A CA 1
ATOM 3821 C C . VAL C 1 115 ? 156.168 144.844 155.618 1.00 64.16 107 VAL A C 1
ATOM 3822 O O . VAL C 1 115 ? 156.231 143.611 155.511 1.00 64.16 107 VAL A O 1
ATOM 3826 N N . LEU C 1 116 ? 156.886 145.658 154.841 1.00 61.12 108 LEU A N 1
ATOM 3827 C CA . LEU C 1 116 ? 157.827 145.105 153.874 1.00 61.12 108 LEU A CA 1
ATOM 3828 C C . LEU C 1 116 ? 158.939 144.331 154.567 1.00 61.12 108 LEU A C 1
ATOM 3829 O O . LEU C 1 116 ? 159.384 143.294 154.065 1.00 61.12 108 LEU A O 1
ATOM 3834 N N . ASN C 1 117 ? 159.405 144.821 155.718 1.00 62.72 109 ASN A N 1
ATOM 3835 C CA . ASN C 1 117 ? 160.448 144.117 156.454 1.00 62.72 109 ASN A CA 1
ATOM 3836 C C . ASN C 1 117 ? 159.975 142.741 156.890 1.00 62.72 109 ASN A C 1
ATOM 3837 O O . ASN C 1 117 ? 160.719 141.761 156.782 1.00 62.72 109 ASN A O 1
ATOM 3842 N N . PHE C 1 118 ? 158.741 142.645 157.388 1.00 64.15 110 PHE A N 1
ATOM 3843 C CA . PHE C 1 118 ? 158.204 141.339 157.750 1.00 64.15 110 PHE A CA 1
ATOM 3844 C C . PHE C 1 118 ? 158.056 140.439 156.534 1.00 64.15 110 PHE A C 1
ATOM 3845 O O . PHE C 1 118 ? 158.330 139.237 156.617 1.00 64.15 110 PHE A O 1
ATOM 3853 N N . LEU C 1 119 ? 157.608 140.988 155.405 1.00 61.35 111 LEU A N 1
ATOM 3854 C CA . LEU C 1 119 ? 157.466 140.158 154.213 1.00 61.35 111 LEU A CA 1
ATOM 3855 C C . LEU C 1 119 ? 158.812 139.635 153.723 1.00 61.35 111 LEU A C 1
ATOM 3856 O O . LEU C 1 119 ? 158.904 138.491 153.267 1.00 61.35 111 LEU A O 1
ATOM 3861 N N . ARG C 1 120 ? 159.863 140.455 153.801 1.00 62.10 112 ARG A N 1
ATOM 3862 C CA . ARG C 1 120 ? 161.191 140.001 153.396 1.00 62.10 112 ARG A CA 1
ATOM 3863 C C . ARG C 1 120 ? 161.713 138.913 154.327 1.00 62.10 112 ARG A C 1
ATOM 3864 O O . ARG C 1 120 ? 162.191 137.870 153.867 1.00 62.10 112 ARG A O 1
ATOM 3872 N N . SER C 1 121 ? 161.630 139.138 155.636 1.00 67.62 113 SER A N 1
ATOM 3873 C CA . SER C 1 121 ? 162.058 138.166 156.631 1.00 67.62 113 SER A CA 1
ATOM 3874 C C . SER C 1 121 ? 161.237 138.380 157.892 1.00 67.62 113 SER A C 1
ATOM 3875 O O . SER C 1 121 ? 160.645 139.440 158.091 1.00 67.62 113 SER A O 1
ATOM 3878 N N . GLY C 1 122 ? 161.229 137.380 158.764 1.00 71.97 114 GLY A N 1
ATOM 3879 C CA . GLY C 1 122 ? 160.385 137.471 159.939 1.00 71.97 114 GLY A CA 1
ATOM 3880 C C . GLY C 1 122 ? 160.899 138.471 160.953 1.00 71.97 114 GLY A C 1
ATOM 3881 O O . GLY C 1 122 ? 161.308 138.098 162.056 1.00 71.97 114 GLY A O 1
ATOM 3882 N N . ASP C 1 123 ? 160.876 139.750 160.588 1.00 74.16 115 ASP A N 1
ATOM 3883 C CA . ASP C 1 123 ? 161.378 140.833 161.423 1.00 74.16 115 ASP A CA 1
ATOM 3884 C C . ASP C 1 123 ? 160.200 141.542 162.072 1.00 74.16 115 ASP A C 1
ATOM 3885 O O . ASP C 1 123 ? 159.257 141.943 161.382 1.00 74.16 115 ASP A O 1
ATOM 3890 N N . LEU C 1 124 ? 160.256 141.699 163.378 1.00 74.17 116 LEU A N 1
ATOM 3891 C CA . LEU C 1 124 ? 159.126 142.348 164.020 1.00 74.17 116 LEU A CA 1
ATOM 3892 C C . LEU C 1 124 ? 159.472 143.787 164.393 1.00 74.17 116 LEU A C 1
ATOM 3893 O O . LEU C 1 124 ? 160.638 144.109 164.638 1.00 74.17 116 LEU A O 1
ATOM 3898 N N . PRO C 1 125 ? 158.478 144.669 164.435 1.00 75.15 117 PRO A N 1
ATOM 3899 C CA . PRO C 1 125 ? 158.740 146.075 164.753 1.00 75.15 117 PRO A CA 1
ATOM 3900 C C . PRO C 1 125 ? 159.102 146.246 166.216 1.00 75.15 117 PRO A C 1
ATOM 3901 O O . PRO C 1 125 ? 158.877 145.339 167.030 1.00 75.15 117 PRO A O 1
ATOM 3905 N N . PRO C 1 126 ? 159.673 147.388 166.590 1.00 79.54 118 PRO A N 1
ATOM 3906 C CA . PRO C 1 126 ? 159.867 147.687 168.013 1.00 79.54 118 PRO A CA 1
ATOM 3907 C C . PRO C 1 126 ? 158.530 147.854 168.721 1.00 79.54 118 PRO A C 1
ATOM 3908 O O . PRO C 1 126 ? 157.466 147.908 168.104 1.00 79.54 118 PRO A O 1
ATOM 3912 N N . ARG C 1 127 ? 158.600 147.939 170.051 1.00 82.26 119 ARG A N 1
ATOM 3913 C CA . ARG C 1 127 ? 157.383 147.973 170.858 1.00 82.26 119 ARG A CA 1
ATOM 3914 C C . ARG C 1 127 ? 156.537 149.203 170.554 1.00 82.26 119 ARG A C 1
ATOM 3915 O O . ARG C 1 127 ? 155.304 149.127 170.516 1.00 82.26 119 ARG A O 1
ATOM 3923 N N . GLU C 1 128 ? 157.179 150.352 170.343 1.00 85.42 120 GLU A N 1
ATOM 3924 C CA . GLU C 1 128 ? 156.417 151.573 170.100 1.00 85.42 120 GLU A CA 1
ATOM 3925 C C . GLU C 1 128 ? 155.716 151.538 168.746 1.00 85.42 120 GLU A C 1
ATOM 3926 O O . GLU C 1 128 ? 154.739 152.264 168.531 1.00 85.42 120 GLU A O 1
ATOM 3932 N N . HIS C 1 129 ? 156.194 150.703 167.821 1.00 80.18 121 HIS A N 1
ATOM 3933 C CA . HIS C 1 129 ? 155.558 150.622 166.510 1.00 80.18 121 HIS A CA 1
ATOM 3934 C C . HIS C 1 129 ? 154.662 149.398 166.379 1.00 80.18 121 HIS A C 1
ATOM 3935 O O . HIS C 1 129 ? 154.207 149.088 165.275 1.00 80.18 121 HIS A O 1
ATOM 3942 N N . VAL C 1 130 ? 154.402 148.686 167.477 1.00 74.01 122 VAL A N 1
ATOM 3943 C CA . VAL C 1 130 ? 153.590 147.473 167.399 1.00 74.01 122 VAL A CA 1
ATOM 3944 C C . VAL C 1 130 ? 152.174 147.804 166.944 1.00 74.01 122 VAL A C 1
ATOM 3945 O O . VAL C 1 130 ? 151.596 147.108 166.104 1.00 74.01 122 VAL A O 1
ATOM 3949 N N . ARG C 1 131 ? 151.597 148.876 167.487 1.00 74.34 123 ARG A N 1
ATOM 3950 C CA . ARG C 1 131 ? 150.185 149.157 167.241 1.00 74.34 123 ARG A CA 1
ATOM 3951 C C . ARG C 1 131 ? 149.949 149.683 165.828 1.00 74.34 123 ARG A C 1
ATOM 3952 O O . ARG C 1 131 ? 148.986 149.282 165.160 1.00 74.34 123 ARG A O 1
ATOM 3960 N N . ALA C 1 132 ? 150.811 150.583 165.351 1.00 71.73 124 ALA A N 1
ATOM 3961 C CA . ALA C 1 132 ? 150.644 151.115 164.002 1.00 71.73 124 ALA A CA 1
ATOM 3962 C C . ALA C 1 132 ? 150.853 150.034 162.948 1.00 71.73 124 ALA A C 1
ATOM 3963 O O . ALA C 1 132 ? 150.071 149.921 161.994 1.00 71.73 124 ALA A O 1
ATOM 3965 N N . VAL C 1 133 ? 151.907 149.231 163.100 1.00 69.60 125 VAL A N 1
ATOM 3966 C CA . VAL C 1 133 ? 152.123 148.127 162.174 1.00 69.60 125 VAL A CA 1
ATOM 3967 C C . VAL C 1 133 ? 151.014 147.095 162.313 1.00 69.60 125 VAL A C 1
ATOM 3968 O O . VAL C 1 133 ? 150.674 146.409 161.346 1.00 69.60 125 VAL A O 1
ATOM 3972 N N . TYR C 1 134 ? 150.413 146.982 163.497 1.00 71.34 126 TYR A N 1
ATOM 3973 C CA . TYR C 1 134 ? 149.263 146.102 163.659 1.00 71.34 126 TYR A CA 1
ATOM 3974 C C . TYR C 1 134 ? 148.086 146.588 162.826 1.00 71.34 126 TYR A C 1
ATOM 3975 O O . TYR C 1 134 ? 147.414 145.796 162.160 1.00 71.34 126 TYR A O 1
ATOM 3984 N N . LYS C 1 135 ? 147.831 147.897 162.844 1.00 73.90 127 LYS A N 1
ATOM 3985 C CA . LYS C 1 135 ? 146.768 148.453 162.009 1.00 73.90 127 LYS A CA 1
ATOM 3986 C C . LYS C 1 135 ? 147.061 148.229 160.530 1.00 73.90 127 LYS A C 1
ATOM 3987 O O . LYS C 1 135 ? 146.163 147.876 159.750 1.00 73.90 127 LYS A O 1
ATOM 3993 N N . GLU C 1 136 ? 148.317 148.428 160.129 1.00 70.87 128 GLU A N 1
ATOM 3994 C CA . GLU C 1 136 ? 148.698 148.176 158.742 1.00 70.87 128 GLU A CA 1
ATOM 3995 C C . GLU C 1 136 ? 148.474 146.716 158.367 1.00 70.87 128 GLU A C 1
ATOM 3996 O O . GLU C 1 136 ? 147.984 146.416 157.273 1.00 70.87 128 GLU A O 1
ATOM 4002 N N . ALA C 1 137 ? 148.822 145.793 159.265 1.00 67.23 129 ALA A N 1
ATOM 4003 C CA . ALA C 1 137 ? 148.627 144.374 158.991 1.00 67.23 129 ALA A CA 1
ATOM 4004 C C . ALA C 1 137 ? 147.147 144.026 158.896 1.00 67.23 129 ALA A C 1
ATOM 4005 O O . ALA C 1 137 ? 146.757 143.180 158.085 1.00 67.23 129 ALA A O 1
ATOM 4007 N N . GLN C 1 138 ? 146.308 144.655 159.725 1.00 71.97 130 GLN A N 1
ATOM 4008 C CA . GLN C 1 138 ? 144.868 144.460 159.575 1.00 71.97 130 GLN A CA 1
ATOM 4009 C C . GLN C 1 138 ? 144.394 144.926 158.209 1.00 71.97 130 GLN A C 1
ATOM 4010 O O . GLN C 1 138 ? 143.595 144.244 157.559 1.00 71.97 130 GLN A O 1
ATOM 4016 N N . TYR C 1 139 ? 144.866 146.090 157.757 1.00 68.91 131 TYR A N 1
ATOM 4017 C CA . TYR C 1 139 ? 144.447 146.562 156.441 1.00 68.91 131 TYR A CA 1
ATOM 4018 C C . TYR C 1 139 ? 144.897 145.610 155.342 1.00 68.91 131 TYR A C 1
ATOM 4019 O O . TYR C 1 139 ? 144.112 145.260 154.455 1.00 68.91 131 TYR A O 1
ATOM 4028 N N . TYR C 1 140 ? 146.150 145.171 155.389 1.00 64.87 132 TYR A N 1
ATOM 4029 C CA . TYR C 1 140 ? 146.704 144.314 154.350 1.00 64.87 132 TYR A CA 1
ATOM 4030 C C . TYR C 1 140 ? 146.381 142.842 154.556 1.00 64.87 132 TYR A C 1
ATOM 4031 O O . TYR C 1 140 ? 146.774 142.017 153.726 1.00 64.87 132 TYR A O 1
ATOM 4040 N N . ALA C 1 141 ? 145.678 142.499 155.636 1.00 69.78 133 ALA A N 1
ATOM 4041 C CA . ALA C 1 141 ? 145.213 141.135 155.888 1.00 69.78 133 ALA A CA 1
ATOM 4042 C C . ALA C 1 141 ? 146.367 140.138 155.907 1.00 69.78 133 ALA A C 1
ATOM 4043 O O . ALA C 1 141 ? 146.290 139.054 155.326 1.00 69.78 133 ALA A O 1
ATOM 4045 N N . ILE C 1 142 ? 147.449 140.505 156.584 1.00 67.33 134 ILE A N 1
ATOM 4046 C CA . ILE C 1 142 ? 148.607 139.635 156.750 1.00 67.33 134 ILE A CA 1
ATOM 4047 C C . ILE C 1 142 ? 148.421 138.900 158.071 1.00 67.33 134 ILE A C 1
ATOM 4048 O O . ILE C 1 142 ? 148.751 139.422 159.138 1.00 67.33 134 ILE A O 1
ATOM 4053 N N . GLY C 1 143 ? 147.890 137.672 158.002 1.00 69.69 135 GLY A N 1
ATOM 4054 C CA . GLY C 1 143 ? 147.605 136.894 159.185 1.00 69.69 135 GLY A CA 1
ATOM 4055 C C . GLY C 1 143 ? 148.790 136.566 160.064 1.00 69.69 135 GLY A C 1
ATOM 4056 O O . GLY C 1 143 ? 148.714 136.752 161.286 1.00 69.69 135 GLY A O 1
ATOM 4057 N N . PRO C 1 144 ? 149.898 136.058 159.511 1.00 68.88 136 PRO A N 1
ATOM 4058 C CA . PRO C 1 144 ? 151.074 135.806 160.360 1.00 68.88 136 PRO A CA 1
ATOM 4059 C C . PRO C 1 144 ? 151.577 137.045 161.076 1.00 68.88 136 PRO A C 1
ATOM 4060 O O . PRO C 1 144 ? 151.944 136.967 162.256 1.00 68.88 136 PRO A O 1
ATOM 4064 N N . LEU C 1 145 ? 151.592 138.193 160.397 1.00 66.56 137 LEU A N 1
ATOM 4065 C CA . LEU C 1 145 ? 152.005 139.425 161.057 1.00 66.56 137 LEU A CA 1
ATOM 4066 C C . LEU C 1 145 ? 151.052 139.780 162.187 1.00 66.56 137 LEU A C 1
ATOM 4067 O O . LEU C 1 145 ? 151.486 140.222 163.255 1.00 66.56 137 LEU A O 1
ATOM 4072 N N . LEU C 1 146 ? 149.749 139.580 161.974 1.00 69.61 138 LEU A N 1
ATOM 4073 C CA . LEU C 1 146 ? 148.781 139.850 163.031 1.00 69.61 138 LEU A CA 1
ATOM 4074 C C . LEU C 1 146 ? 149.024 138.959 164.241 1.00 69.61 138 LEU A C 1
ATOM 4075 O O . LEU C 1 146 ? 148.961 139.424 165.383 1.00 69.61 138 LEU A O 1
ATOM 4080 N N . GLU C 1 147 ? 149.314 137.675 164.012 1.00 73.53 139 GLU A N 1
ATOM 4081 C CA . GLU C 1 147 ? 149.591 136.780 165.133 1.00 73.53 139 GLU A CA 1
ATOM 4082 C C . GLU C 1 147 ? 150.841 137.208 165.893 1.00 73.53 139 GLU A C 1
ATOM 4083 O O . GLU C 1 147 ? 150.813 137.343 167.125 1.00 73.53 139 GLU A O 1
ATOM 4089 N N . GLN C 1 148 ? 151.945 137.439 165.178 1.00 73.56 140 GLN A N 1
ATOM 4090 C CA . GLN C 1 148 ? 153.185 137.803 165.860 1.00 73.56 140 GLN A CA 1
ATOM 4091 C C . GLN C 1 148 ? 153.053 139.139 166.579 1.00 73.56 140 GLN A C 1
ATOM 4092 O O . GLN C 1 148 ? 153.675 139.344 167.627 1.00 73.56 140 GLN A O 1
ATOM 4098 N N . LEU C 1 149 ? 152.254 140.060 166.040 1.00 70.72 141 LEU A N 1
ATOM 4099 C CA . LEU C 1 149 ? 152.044 141.337 166.705 1.00 70.72 141 LEU A CA 1
ATOM 4100 C C . LEU C 1 149 ? 151.093 141.236 167.888 1.00 70.72 141 LEU A C 1
ATOM 4101 O O . LEU C 1 149 ? 151.216 142.029 168.825 1.00 70.72 141 LEU A O 1
ATOM 4106 N N . GLU C 1 150 ? 150.154 140.294 167.870 1.00 74.09 142 GLU A N 1
ATOM 4107 C CA . GLU C 1 150 ? 149.307 140.039 169.025 1.00 74.09 142 GLU A CA 1
ATOM 4108 C C . GLU C 1 150 ? 150.016 139.233 170.101 1.00 74.09 142 GLU A C 1
ATOM 4109 O O . GLU C 1 150 ? 149.516 139.159 171.227 1.00 74.09 142 GLU A O 1
ATOM 4115 N N . ASN C 1 151 ? 151.158 138.624 169.786 1.00 74.95 143 ASN A N 1
ATOM 4116 C CA . ASN C 1 151 ? 152.001 138.009 170.803 1.00 74.95 143 ASN A CA 1
ATOM 4117 C C . ASN C 1 151 ? 153.097 138.942 171.304 1.00 74.95 143 ASN A C 1
ATOM 4118 O O . ASN C 1 151 ? 154.033 138.479 171.961 1.00 74.95 143 ASN A O 1
ATOM 4123 N N . MET C 1 152 ? 153.013 140.234 171.004 1.00 71.77 144 MET A N 1
ATOM 4124 C CA . MET C 1 152 ? 153.942 141.218 171.536 1.00 71.77 144 MET A CA 1
ATOM 4125 C C . MET C 1 152 ? 153.249 142.081 172.585 1.00 71.77 144 MET A C 1
ATOM 4126 O O . MET C 1 152 ? 152.024 142.210 172.606 1.00 71.77 144 MET A O 1
ATOM 4131 N N . GLN C 1 153 ? 154.060 142.678 173.458 1.00 71.12 145 GLN A N 1
ATOM 4132 C CA . GLN C 1 153 ? 153.541 143.184 174.727 1.00 71.12 145 GLN A CA 1
ATOM 4133 C C . GLN C 1 153 ? 152.467 144.260 174.614 1.00 71.12 145 GLN A C 1
ATOM 4134 O O . GLN C 1 153 ? 151.459 144.147 175.334 1.00 71.12 145 GLN A O 1
ATOM 4140 N N . PRO C 1 154 ? 152.601 145.310 173.793 1.00 69.03 146 PRO A N 1
ATOM 4141 C CA . PRO C 1 154 ? 151.566 146.359 173.814 1.00 69.03 146 PRO A CA 1
ATOM 4142 C C . PRO C 1 154 ? 150.170 145.829 173.542 1.00 69.03 146 PRO A C 1
ATOM 4143 O O . PRO C 1 154 ? 149.187 146.416 174.008 1.00 69.03 146 PRO A O 1
ATOM 4147 N N . LEU C 1 155 ? 150.057 144.723 172.810 1.00 70.89 147 LEU A N 1
ATOM 4148 C CA . LEU C 1 155 ? 148.761 144.122 172.532 1.00 70.89 147 LEU A CA 1
ATOM 4149 C C . LEU C 1 155 ? 148.478 142.895 173.387 1.00 70.89 147 LEU A C 1
ATOM 4150 O O . LEU C 1 155 ? 147.310 142.544 173.580 1.00 70.89 147 LEU A O 1
ATOM 4155 N N . LYS C 1 156 ? 149.512 142.234 173.910 1.00 69.91 148 LYS A N 1
ATOM 4156 C CA . LYS C 1 156 ? 149.287 141.035 174.712 1.00 69.91 148 LYS A CA 1
ATOM 4157 C C . LYS C 1 156 ? 148.534 141.359 175.998 1.00 69.91 148 LYS A C 1
ATOM 4158 O O . LYS C 1 156 ? 147.536 140.704 176.327 1.00 69.91 148 LYS A O 1
ATOM 4164 N N . GLY C 1 157 ? 148.990 142.374 176.733 1.00 69.71 149 GLY A N 1
ATOM 4165 C CA . GLY C 1 157 ? 148.277 142.780 177.932 1.00 69.71 149 GLY A CA 1
ATOM 4166 C C . GLY C 1 157 ? 146.885 143.299 177.630 1.00 69.71 149 GLY A C 1
ATOM 4167 O O . GLY C 1 157 ? 145.960 143.126 178.427 1.00 69.71 149 GLY A O 1
ATOM 4168 N N . GLU C 1 158 ? 146.718 143.945 176.476 1.00 72.38 150 GLU A N 1
ATOM 4169 C CA . GLU C 1 158 ? 145.397 144.423 176.086 1.00 72.38 150 GLU A CA 1
ATOM 4170 C C . GLU C 1 158 ? 144.439 143.264 175.842 1.00 72.38 150 GLU A C 1
ATOM 4171 O O . GLU C 1 158 ? 143.274 143.323 176.244 1.00 72.38 150 GLU A O 1
ATOM 4177 N N . LYS C 1 159 ? 144.907 142.201 175.185 1.00 71.38 151 LYS A N 1
ATOM 4178 C CA . LYS C 1 159 ? 144.073 141.009 175.038 1.00 71.38 151 LYS A CA 1
ATOM 4179 C C . LYS C 1 159 ? 143.765 140.380 176.392 1.00 71.38 151 LYS A C 1
ATOM 4180 O O . LYS C 1 159 ? 142.636 139.934 176.639 1.00 71.38 151 LYS A O 1
ATOM 4186 N N . VAL C 1 160 ? 144.753 140.342 177.287 1.00 69.43 152 VAL A N 1
ATOM 4187 C CA . VAL C 1 160 ? 144.521 139.753 178.603 1.00 69.43 152 VAL A CA 1
ATOM 4188 C C . VAL C 1 160 ? 143.453 140.531 179.363 1.00 69.43 152 VAL A C 1
ATOM 4189 O O . VAL C 1 160 ? 142.587 139.939 180.019 1.00 69.43 152 VAL A O 1
ATOM 4193 N N . ARG C 1 161 ? 143.489 141.865 179.292 1.00 70.13 153 ARG A N 1
ATOM 4194 C CA . ARG C 1 161 ? 142.486 142.653 180.006 1.00 70.13 153 ARG A CA 1
ATOM 4195 C C . ARG C 1 161 ? 141.138 142.614 179.295 1.00 70.13 153 ARG A C 1
ATOM 4196 O O . ARG C 1 161 ? 140.090 142.705 179.942 1.00 70.13 153 ARG A O 1
ATOM 4204 N N . GLN C 1 162 ? 141.141 142.491 177.965 1.00 70.48 154 GLN A N 1
ATOM 4205 C CA . GLN C 1 162 ? 139.892 142.324 177.234 1.00 70.48 154 GLN A CA 1
ATOM 4206 C C . GLN C 1 162 ? 139.233 140.994 177.550 1.00 70.48 154 GLN A C 1
ATOM 4207 O O . GLN C 1 162 ? 138.020 140.853 177.365 1.00 70.48 154 GLN A O 1
ATOM 4213 N N . ALA C 1 163 ? 140.012 140.011 178.004 1.00 70.13 155 ALA A N 1
ATOM 4214 C CA . ALA C 1 163 ? 139.417 138.781 178.515 1.00 70.13 155 ALA A CA 1
ATOM 4215 C C . ALA C 1 163 ? 138.510 139.073 179.705 1.00 70.13 155 ALA A C 1
ATOM 4216 O O . ALA C 1 163 ? 137.466 138.434 179.878 1.00 70.13 155 ALA A O 1
ATOM 4218 N N . PHE C 1 164 ? 138.900 140.036 180.544 1.00 70.48 156 PHE A N 1
ATOM 4219 C CA . PHE C 1 164 ? 138.072 140.416 181.685 1.00 70.48 156 PHE A CA 1
ATOM 4220 C C . PHE C 1 164 ? 136.944 141.349 181.261 1.00 70.48 156 PHE A C 1
ATOM 4221 O O . PHE C 1 164 ? 135.774 141.110 181.580 1.00 70.48 156 PHE A O 1
ATOM 4229 N N . LEU C 1 165 ? 137.276 142.418 180.539 1.00 68.23 157 LEU A N 1
ATOM 4230 C CA . LEU C 1 165 ? 136.279 143.376 180.078 1.00 68.23 157 LEU A CA 1
ATOM 4231 C C . LEU C 1 165 ? 135.345 142.800 179.024 1.00 68.23 157 LEU A C 1
ATOM 4232 O O . LEU C 1 165 ? 134.332 143.433 178.710 1.00 68.23 157 LEU A O 1
ATOM 4237 N N . GLY C 1 166 ? 135.657 141.630 178.468 1.00 69.94 158 GLY A N 1
ATOM 4238 C CA . GLY C 1 166 ? 134.741 140.999 177.535 1.00 69.94 158 GLY A CA 1
ATOM 4239 C C . GLY C 1 166 ? 133.490 140.475 178.207 1.00 69.94 158 GLY A C 1
ATOM 4240 O O . GLY C 1 166 ? 132.482 140.226 177.541 1.00 69.94 158 GLY A O 1
ATOM 4241 N N . LEU C 1 167 ? 133.537 140.292 179.527 1.00 71.68 159 LEU A N 1
ATOM 4242 C CA . LEU C 1 167 ? 132.353 139.924 180.290 1.00 71.68 159 LEU A CA 1
ATOM 4243 C C . LEU C 1 167 ? 131.296 141.017 180.283 1.00 71.68 159 LEU A C 1
ATOM 4244 O O . LEU C 1 167 ? 130.122 140.725 180.532 1.00 71.68 159 LEU A O 1
ATOM 4249 N N . MET C 1 168 ? 131.686 142.261 180.013 1.00 68.57 160 MET A N 1
ATOM 4250 C CA . MET C 1 168 ? 130.776 143.400 180.005 1.00 68.57 160 MET A CA 1
ATOM 4251 C C . MET C 1 168 ? 130.867 144.072 178.643 1.00 68.57 160 MET A C 1
ATOM 4252 O O . MET C 1 168 ? 131.783 144.889 178.420 1.00 68.57 160 MET A O 1
ATOM 4257 N N . PRO C 1 169 ? 129.967 143.772 177.709 1.00 71.05 161 PRO A N 1
ATOM 4258 C CA . PRO C 1 169 ? 129.996 144.424 176.394 1.00 71.05 161 PRO A CA 1
ATOM 4259 C C . PRO C 1 169 ? 129.559 145.880 176.404 1.00 71.05 161 PRO A C 1
ATOM 4260 O O . PRO C 1 169 ? 129.606 146.529 175.353 1.00 71.05 161 PRO A O 1
ATOM 4264 N N . TYR C 1 170 ? 129.140 146.402 177.554 1.00 69.80 162 TYR A N 1
ATOM 4265 C CA . TYR C 1 170 ? 128.719 147.786 177.701 1.00 69.80 162 TYR A CA 1
ATOM 4266 C C . TYR C 1 170 ? 129.801 148.664 178.312 1.00 69.80 162 TYR A C 1
ATOM 4267 O O . TYR C 1 170 ? 129.508 149.784 178.738 1.00 69.80 162 TYR A O 1
ATOM 4276 N N . TYR C 1 171 ? 131.038 148.173 178.384 1.00 67.27 163 TYR A N 1
ATOM 4277 C CA . TYR C 1 171 ? 132.088 148.906 179.080 1.00 67.27 163 TYR A CA 1
ATOM 4278 C C . TYR C 1 171 ? 132.423 150.215 178.375 1.00 67.27 163 TYR A C 1
ATOM 4279 O O . TYR C 1 171 ? 132.456 151.278 179.008 1.00 67.27 163 TYR A O 1
ATOM 4288 N N . LYS C 1 172 ? 132.669 150.164 177.065 1.00 74.39 164 LYS A N 1
ATOM 4289 C CA . LYS C 1 172 ? 133.050 151.369 176.336 1.00 74.39 164 LYS A CA 1
ATOM 4290 C C . LYS C 1 172 ? 131.908 152.371 176.239 1.00 74.39 164 LYS A C 1
ATOM 4291 O O . LYS C 1 172 ? 132.143 153.584 176.314 1.00 74.39 164 LYS A O 1
ATOM 4297 N N . ASP C 1 173 ? 130.674 151.889 176.086 1.00 76.91 165 ASP A N 1
ATOM 4298 C CA . ASP C 1 173 ? 129.527 152.789 176.109 1.00 76.91 165 ASP A CA 1
ATOM 4299 C C . ASP C 1 173 ? 129.428 153.508 177.445 1.00 76.91 165 ASP A C 1
ATOM 4300 O O . ASP C 1 173 ? 129.104 154.699 177.492 1.00 76.91 165 ASP A O 1
ATOM 4305 N N . HIS C 1 174 ? 129.693 152.799 178.542 1.00 70.67 166 HIS A N 1
ATOM 4306 C CA . HIS C 1 174 ? 129.627 153.424 179.857 1.00 70.67 166 HIS A CA 1
ATOM 4307 C C . HIS C 1 174 ? 130.771 154.409 180.064 1.00 70.67 166 HIS A C 1
ATOM 4308 O O . HIS C 1 174 ? 130.583 155.461 180.687 1.00 70.67 166 HIS A O 1
ATOM 4315 N N . LEU C 1 175 ? 131.963 154.102 179.541 1.00 70.57 167 LEU A N 1
ATOM 4316 C CA . LEU C 1 175 ? 133.032 155.098 179.571 1.00 70.57 167 LEU A CA 1
ATOM 4317 C C . LEU C 1 175 ? 132.620 156.364 178.839 1.00 70.57 167 LEU A C 1
ATOM 4318 O O . LEU C 1 175 ? 132.818 157.476 179.345 1.00 70.57 167 LEU A O 1
ATOM 4323 N N . GLU C 1 176 ? 132.054 156.218 177.640 1.00 75.04 168 GLU A N 1
ATOM 4324 C CA . GLU C 1 176 ? 131.594 157.397 176.918 1.00 75.04 168 GLU A CA 1
ATOM 4325 C C . GLU C 1 176 ? 130.561 158.154 177.737 1.00 75.04 168 GLU A C 1
ATOM 4326 O O . GLU C 1 176 ? 130.764 159.329 178.061 1.00 75.04 168 GLU A O 1
ATOM 4332 N N . ARG C 1 177 ? 129.519 157.460 178.202 1.00 74.82 169 ARG A N 1
ATOM 4333 C CA . ARG C 1 177 ? 128.499 158.115 179.013 1.00 74.82 169 ARG A CA 1
ATOM 4334 C C . ARG C 1 177 ? 129.130 158.907 180.149 1.00 74.82 169 ARG A C 1
ATOM 4335 O O . ARG C 1 177 ? 128.745 160.053 180.394 1.00 74.82 169 ARG A O 1
ATOM 4343 N N . ILE C 1 178 ? 130.142 158.342 180.808 1.00 68.47 170 ILE A N 1
ATOM 4344 C CA . ILE C 1 178 ? 130.858 159.078 181.849 1.00 68.47 170 ILE A CA 1
ATOM 4345 C C . ILE C 1 178 ? 131.456 160.360 181.280 1.00 68.47 170 ILE A C 1
ATOM 4346 O O . ILE C 1 178 ? 131.303 161.448 181.852 1.00 68.47 170 ILE A O 1
ATOM 4351 N N . VAL C 1 179 ? 132.144 160.251 180.141 1.00 69.23 171 VAL A N 1
ATOM 4352 C CA . VAL C 1 179 ? 132.893 161.396 179.620 1.00 69.23 171 VAL A CA 1
ATOM 4353 C C . VAL C 1 179 ? 131.952 162.530 179.221 1.00 69.23 171 VAL A C 1
ATOM 4354 O O . VAL C 1 179 ? 132.145 163.683 179.624 1.00 69.23 171 VAL A O 1
ATOM 4358 N N . GLU C 1 180 ? 130.923 162.229 178.423 1.00 72.09 172 GLU A N 1
ATOM 4359 C CA . GLU C 1 180 ? 130.013 163.302 178.023 1.00 72.09 172 GLU A CA 1
ATOM 4360 C C . GLU C 1 180 ? 129.103 163.766 179.157 1.00 72.09 172 GLU A C 1
ATOM 4361 O O . GLU C 1 180 ? 128.681 164.925 179.157 1.00 72.09 172 GLU A O 1
ATOM 4367 N N . ILE C 1 181 ? 128.807 162.927 180.151 1.00 68.62 173 ILE A N 1
ATOM 4368 C CA . ILE C 1 181 ? 128.068 163.441 181.304 1.00 68.62 173 ILE A CA 1
ATOM 4369 C C . ILE C 1 181 ? 128.912 164.454 182.067 1.00 68.62 173 ILE A C 1
ATOM 4370 O O . ILE C 1 181 ? 128.428 165.531 182.443 1.00 68.62 173 ILE A O 1
ATOM 4375 N N . ALA C 1 182 ? 130.190 164.137 182.294 1.00 67.46 174 ALA A N 1
ATOM 4376 C CA . ALA C 1 182 ? 131.076 165.089 182.956 1.00 67.46 174 ALA A CA 1
ATOM 4377 C C . ALA C 1 182 ? 131.230 166.363 182.136 1.00 67.46 174 ALA A C 1
ATOM 4378 O O . ALA C 1 182 ? 131.204 167.471 182.685 1.00 67.46 174 ALA A O 1
ATOM 4380 N N . ARG C 1 183 ? 131.387 166.225 180.817 1.00 67.84 175 ARG A N 1
ATOM 4381 C CA . ARG C 1 183 ? 131.519 167.398 179.960 1.00 67.84 175 ARG A CA 1
ATOM 4382 C C . ARG C 1 183 ? 130.269 168.265 180.005 1.00 67.84 175 ARG A C 1
ATOM 4383 O O . ARG C 1 183 ? 130.362 169.494 180.104 1.00 67.84 175 ARG A O 1
ATOM 4391 N N . LEU C 1 184 ? 129.089 167.647 179.929 1.00 67.78 176 LEU A N 1
ATOM 4392 C CA . LEU C 1 184 ? 127.849 168.408 179.970 1.00 67.78 176 LEU A CA 1
ATOM 4393 C C . LEU C 1 184 ? 127.693 169.130 181.296 1.00 67.78 176 LEU A C 1
ATOM 4394 O O . LEU C 1 184 ? 127.298 170.299 181.327 1.00 67.78 176 LEU A O 1
ATOM 4399 N N . ARG C 1 185 ? 127.998 168.455 182.407 1.00 67.82 177 ARG A N 1
ATOM 4400 C CA . ARG C 1 185 ? 127.883 169.116 183.702 1.00 67.82 177 ARG A CA 1
ATOM 4401 C C . ARG C 1 185 ? 128.849 170.288 183.813 1.00 67.82 177 ARG A C 1
ATOM 4402 O O . ARG C 1 185 ? 128.466 171.377 184.259 1.00 67.82 177 ARG A O 1
ATOM 4410 N N . ALA C 1 186 ? 130.101 170.092 183.396 1.00 67.19 178 ALA A N 1
ATOM 4411 C CA . ALA C 1 186 ? 131.086 171.163 183.496 1.00 67.19 178 ALA A CA 1
ATOM 4412 C C . ALA C 1 186 ? 130.710 172.350 182.620 1.00 67.19 178 ALA A C 1
ATOM 4413 O O . ALA C 1 186 ? 130.867 173.503 183.031 1.00 67.19 178 ALA A O 1
ATOM 4415 N N . VAL C 1 187 ? 130.222 172.094 181.404 1.00 67.69 179 VAL A N 1
ATOM 4416 C CA . VAL C 1 187 ? 129.864 173.192 180.510 1.00 67.69 179 VAL A CA 1
ATOM 4417 C C . VAL C 1 187 ? 128.617 173.912 181.008 1.00 67.69 179 VAL A C 1
ATOM 4418 O O . VAL C 1 187 ? 128.561 175.147 181.018 1.00 67.69 179 VAL A O 1
ATOM 4422 N N . GLN C 1 188 ? 127.597 173.158 181.426 1.00 73.08 180 GLN A N 1
ATOM 4423 C CA . GLN C 1 188 ? 126.352 173.773 181.870 1.00 73.08 180 GLN A CA 1
ATOM 4424 C C . GLN C 1 188 ? 126.558 174.597 183.132 1.00 73.08 180 GLN A C 1
ATOM 4425 O O . GLN C 1 188 ? 126.036 175.712 183.244 1.00 73.08 180 GLN A O 1
ATOM 4431 N N . ARG C 1 189 ? 127.305 174.068 184.097 1.00 73.90 181 ARG A N 1
ATOM 4432 C CA . ARG C 1 189 ? 127.561 174.798 185.329 1.00 73.90 181 ARG A CA 1
ATOM 4433 C C . ARG C 1 189 ? 128.710 175.787 185.207 1.00 73.90 181 ARG A C 1
ATOM 4434 O O . ARG C 1 189 ? 128.848 176.657 186.072 1.00 73.90 181 ARG A O 1
ATOM 4442 N N . LYS C 1 190 ? 129.520 175.687 184.152 1.00 71.64 182 LYS A N 1
ATOM 4443 C CA . LYS C 1 190 ? 130.724 176.499 183.982 1.00 71.64 182 LYS A CA 1
ATOM 4444 C C . LYS C 1 190 ? 131.687 176.293 185.153 1.00 71.64 182 LYS A C 1
ATOM 4445 O O . LYS C 1 190 ? 132.006 177.212 185.908 1.00 71.64 182 LYS A O 1
ATOM 4451 N N . ALA C 1 191 ? 132.145 175.051 185.289 1.00 69.50 183 ALA A N 1
ATOM 4452 C CA . ALA C 1 191 ? 133.097 174.661 186.316 1.00 69.50 183 ALA A CA 1
ATOM 4453 C C . ALA C 1 191 ? 134.347 174.100 185.658 1.00 69.50 183 ALA A C 1
ATOM 4454 O O . ALA C 1 191 ? 134.399 173.909 184.441 1.00 69.50 183 ALA A O 1
ATOM 4456 N N . ARG C 1 192 ? 135.368 173.850 186.478 1.00 71.04 184 ARG A N 1
ATOM 4457 C CA . ARG C 1 192 ? 136.570 173.205 185.961 1.00 71.04 184 ARG A CA 1
ATOM 4458 C C . ARG C 1 192 ? 136.469 171.690 186.063 1.00 71.04 184 ARG A C 1
ATOM 4459 O O . ARG C 1 192 ? 137.035 170.968 185.235 1.00 71.04 184 ARG A O 1
ATOM 4467 N N . PHE C 1 193 ? 135.753 171.190 187.065 1.00 68.77 185 PHE A N 1
ATOM 4468 C CA . PHE C 1 193 ? 135.643 169.762 187.313 1.00 68.77 185 PHE A CA 1
ATOM 4469 C C . PHE C 1 193 ? 134.181 169.358 187.420 1.00 68.77 185 PHE A C 1
ATOM 4470 O O . PHE C 1 193 ? 133.330 170.161 187.813 1.00 68.77 185 PHE A O 1
ATOM 4478 N N . ALA C 1 194 ? 133.897 168.112 187.058 1.00 67.22 186 ALA A N 1
ATOM 4479 C CA . ALA C 1 194 ? 132.567 167.538 187.167 1.00 67.22 186 ALA A CA 1
ATOM 4480 C C . ALA C 1 194 ? 132.639 166.252 187.973 1.00 67.22 186 ALA A C 1
ATOM 4481 O O . ALA C 1 194 ? 133.476 165.387 187.704 1.00 67.22 186 ALA A O 1
ATOM 4483 N N . LYS C 1 195 ? 131.758 166.128 188.959 1.00 71.12 187 LYS A N 1
ATOM 4484 C CA . LYS C 1 195 ? 131.727 164.972 189.841 1.00 71.12 187 LYS A CA 1
ATOM 4485 C C . LYS C 1 195 ? 130.483 164.148 189.553 1.00 71.12 187 LYS A C 1
ATOM 4486 O O . LYS C 1 195 ? 129.361 164.657 189.616 1.00 71.12 187 LYS A O 1
ATOM 4492 N N . LEU C 1 196 ? 130.687 162.871 189.241 1.00 70.76 188 LEU A N 1
ATOM 4493 C CA . LEU C 1 196 ? 129.591 161.969 188.928 1.00 70.76 188 LEU A CA 1
ATOM 4494 C C . LEU C 1 196 ? 129.763 160.680 189.714 1.00 70.76 188 LEU A C 1
ATOM 4495 O O . LEU C 1 196 ? 130.883 160.266 190.021 1.00 70.76 188 LEU A O 1
ATOM 4500 N N . LYS C 1 197 ? 128.638 160.050 190.036 1.00 76.50 189 LYS A N 1
ATOM 4501 C CA . LYS C 1 197 ? 128.610 158.862 190.877 1.00 76.50 189 LYS A CA 1
ATOM 4502 C C . LYS C 1 197 ? 128.459 157.629 189.999 1.00 76.50 189 LYS A C 1
ATOM 4503 O O . LYS C 1 197 ? 127.556 157.570 189.158 1.00 76.50 189 LYS A O 1
ATOM 4509 N N . VAL C 1 198 ? 129.339 156.650 190.191 1.00 72.40 190 VAL A N 1
ATOM 4510 C CA . VAL C 1 198 ? 129.268 155.379 189.485 1.00 72.40 190 VAL A CA 1
ATOM 4511 C C . VAL C 1 198 ? 129.150 154.263 190.512 1.00 72.40 190 VAL A C 1
ATOM 4512 O O . VAL C 1 198 ? 129.728 154.342 191.601 1.00 72.40 190 VAL A O 1
ATOM 4516 N N . CYS C 1 199 ? 128.371 153.240 190.177 1.00 74.82 191 CYS A N 1
ATOM 4517 C CA . CYS C 1 199 ? 128.164 152.087 191.039 1.00 74.82 191 CYS A CA 1
ATOM 4518 C C . CYS C 1 199 ? 128.831 150.871 190.418 1.00 74.82 191 CYS A C 1
ATOM 4519 O O . CYS C 1 199 ? 128.463 150.454 189.315 1.00 74.82 191 CYS A O 1
ATOM 4522 N N . VAL C 1 200 ? 129.804 150.305 191.124 1.00 70.78 192 VAL A N 1
ATOM 4523 C CA . VAL C 1 200 ? 130.514 149.112 190.681 1.00 70.78 192 VAL A CA 1
ATOM 4524 C C . VAL C 1 200 ? 130.262 148.025 191.712 1.00 70.78 192 VAL A C 1
ATOM 4525 O O . VAL C 1 200 ? 130.738 148.117 192.850 1.00 70.78 192 VAL A O 1
ATOM 4529 N N . PHE C 1 201 ? 129.514 146.997 191.322 1.00 76.03 193 PHE A N 1
ATOM 4530 C CA . PHE C 1 201 ? 129.260 145.841 192.172 1.00 76.03 193 PHE A CA 1
ATOM 4531 C C . PHE C 1 201 ? 129.641 144.587 191.402 1.00 76.03 193 PHE A C 1
ATOM 4532 O O . PHE C 1 201 ? 129.225 144.409 190.253 1.00 76.03 193 PHE A O 1
ATOM 4540 N N . LYS C 1 202 ? 130.446 143.730 192.031 1.00 78.25 194 LYS A N 1
ATOM 4541 C CA . LYS C 1 202 ? 130.905 142.520 191.359 1.00 78.25 194 LYS A CA 1
ATOM 4542 C C . LYS C 1 202 ? 129.800 141.477 191.274 1.00 78.25 194 LYS A C 1
ATOM 4543 O O . LYS C 1 202 ? 129.637 140.820 190.240 1.00 78.25 194 LYS A O 1
ATOM 4549 N N . GLU C 1 203 ? 129.034 141.308 192.346 1.00 86.28 195 GLU A N 1
ATOM 4550 C CA . GLU C 1 203 ? 127.968 140.315 192.371 1.00 86.28 195 GLU A CA 1
ATOM 4551 C C . GLU C 1 203 ? 126.596 140.979 192.327 1.00 86.28 195 GLU A C 1
ATOM 4552 O O . GLU C 1 203 ? 125.571 140.302 192.258 1.00 86.28 195 GLU A O 1
ATOM 4558 N N . GLU C 1 235 ? 120.264 156.453 191.538 1.00 89.36 227 GLU A N 1
ATOM 4559 C CA . GLU C 1 235 ? 120.811 157.803 191.586 1.00 89.36 227 GLU A CA 1
ATOM 4560 C C . GLU C 1 235 ? 122.219 157.837 191.006 1.00 89.36 227 GLU A C 1
ATOM 4561 O O . GLU C 1 235 ? 122.917 158.845 191.103 1.00 89.36 227 GLU A O 1
ATOM 4567 N N . VAL C 1 236 ? 122.630 156.727 190.401 1.00 82.12 228 VAL A N 1
ATOM 4568 C CA . VAL C 1 236 ? 123.961 156.588 189.825 1.00 82.12 228 VAL A CA 1
ATOM 4569 C C . VAL C 1 236 ? 123.891 156.941 188.348 1.00 82.12 228 VAL A C 1
ATOM 4570 O O . VAL C 1 236 ? 122.982 156.500 187.634 1.00 82.12 228 VAL A O 1
ATOM 4574 N N . ASP C 1 237 ? 124.848 157.748 187.890 1.00 78.76 229 ASP A N 1
ATOM 4575 C CA . ASP C 1 237 ? 124.875 158.139 186.487 1.00 78.76 229 ASP A CA 1
ATOM 4576 C C . ASP C 1 237 ? 125.239 156.958 185.598 1.00 78.76 229 ASP A C 1
ATOM 4577 O O . ASP C 1 237 ? 124.599 156.719 184.568 1.00 78.76 229 ASP A O 1
ATOM 4582 N N . VAL C 1 238 ? 126.268 156.209 185.985 1.00 73.72 230 VAL A N 1
ATOM 4583 C CA . VAL C 1 238 ? 126.782 155.085 185.212 1.00 73.72 230 VAL A CA 1
ATOM 4584 C C . VAL C 1 238 ? 126.979 153.908 186.155 1.00 73.72 230 VAL A C 1
ATOM 4585 O O . VAL C 1 238 ? 127.578 154.060 187.223 1.00 73.72 230 VAL A O 1
ATOM 4589 N N . SER C 1 239 ? 126.473 152.742 185.768 1.00 71.09 231 SER A N 1
ATOM 4590 C CA . SER C 1 239 ? 126.538 151.545 186.594 1.00 71.09 231 SER A CA 1
ATOM 4591 C C . SER C 1 239 ? 127.209 150.419 185.822 1.00 71.09 231 SER A C 1
ATOM 4592 O O . SER C 1 239 ? 126.859 150.159 184.666 1.00 71.09 231 SER A O 1
ATOM 4595 N N . PHE C 1 240 ? 128.169 149.753 186.462 1.00 65.46 232 PHE A N 1
ATOM 4596 C CA . PHE C 1 240 ? 128.847 148.594 185.890 1.00 65.46 232 PHE A CA 1
ATOM 4597 C C . PHE C 1 240 ? 128.354 147.345 186.609 1.00 65.46 232 PHE A C 1
ATOM 4598 O O . PHE C 1 240 ? 128.605 147.166 187.804 1.00 65.46 232 PHE A O 1
ATOM 4606 N N . GLY C 1 241 ? 127.670 146.475 185.871 1.00 75.42 233 GLY A N 1
ATOM 4607 C CA . GLY C 1 241 ? 126.925 145.389 186.458 1.00 75.42 233 GLY A CA 1
ATOM 4608 C C . GLY C 1 241 ? 127.785 144.227 186.903 1.00 75.42 233 GLY A C 1
ATOM 4609 O O . GLY C 1 241 ? 129.015 144.316 186.963 1.00 75.42 233 GLY A O 1
ATOM 4610 N N . PRO C 1 242 ? 127.143 143.108 187.231 1.00 76.27 234 PRO A N 1
ATOM 4611 C CA . PRO C 1 242 ? 127.881 141.971 187.787 1.00 76.27 234 PRO A CA 1
ATOM 4612 C C . PRO C 1 242 ? 128.710 141.264 186.727 1.00 76.27 234 PRO A C 1
ATOM 4613 O O . PRO C 1 242 ? 128.422 141.338 185.531 1.00 76.27 234 PRO A O 1
ATOM 4617 N N . TRP C 1 243 ? 129.750 140.575 187.185 1.00 75.97 235 TRP A N 1
ATOM 4618 C CA . TRP C 1 243 ? 130.599 139.767 186.326 1.00 75.97 235 TRP A CA 1
ATOM 4619 C C . TRP C 1 243 ? 131.139 138.596 187.131 1.00 75.97 235 TRP A C 1
ATOM 4620 O O . TRP C 1 243 ? 131.234 138.661 188.359 1.00 75.97 235 TRP A O 1
ATOM 4631 N N . GLU C 1 244 ? 131.488 137.521 186.431 1.00 83.36 236 GLU A N 1
ATOM 4632 C CA . GLU C 1 244 ? 132.033 136.319 187.056 1.00 83.36 236 GLU A CA 1
ATOM 4633 C C . GLU C 1 244 ? 133.492 136.186 186.636 1.00 83.36 236 GLU A C 1
ATOM 4634 O O . GLU C 1 244 ? 133.792 135.695 185.543 1.00 83.36 236 GLU A O 1
ATOM 4640 N N . ALA C 1 245 ? 134.392 136.627 187.508 1.00 74.83 237 ALA A N 1
ATOM 4641 C CA . ALA C 1 245 ? 135.826 136.550 187.273 1.00 74.83 237 ALA A CA 1
ATOM 4642 C C . ALA C 1 245 ? 136.520 136.679 188.619 1.00 74.83 237 ALA A C 1
ATOM 4643 O O . ALA C 1 245 ? 135.879 136.903 189.648 1.00 74.83 237 ALA A O 1
ATOM 4645 N N . VAL C 1 246 ? 137.845 136.522 188.607 1.00 73.65 238 VAL A N 1
ATOM 4646 C CA . VAL C 1 246 ? 138.606 136.670 189.847 1.00 73.65 238 VAL A CA 1
ATOM 4647 C C . VAL C 1 246 ? 139.107 138.087 190.058 1.00 73.65 238 VAL A C 1
ATOM 4648 O O . VAL C 1 246 ? 139.669 138.381 191.120 1.00 73.65 238 VAL A O 1
ATOM 4652 N N . ALA C 1 247 ? 138.928 138.972 189.082 1.00 73.52 239 ALA A N 1
ATOM 4653 C CA . ALA C 1 247 ? 139.231 140.379 189.289 1.00 73.52 239 ALA A CA 1
ATOM 4654 C C . ALA C 1 247 ? 138.218 141.003 190.243 1.00 73.52 239 ALA A C 1
ATOM 4655 O O . ALA C 1 247 ? 137.012 140.765 190.147 1.00 73.52 239 ALA A O 1
ATOM 4657 N N . ASP C 1 248 ? 138.720 141.817 191.165 1.00 77.09 240 ASP A N 1
ATOM 4658 C CA . ASP C 1 248 ? 137.903 142.433 192.195 1.00 77.09 240 ASP A CA 1
ATOM 4659 C C . ASP C 1 248 ? 137.269 143.718 191.671 1.00 77.09 240 ASP A C 1
ATOM 4660 O O . ASP C 1 248 ? 137.426 144.095 190.508 1.00 77.09 240 ASP A O 1
ATOM 4665 N N . VAL C 1 249 ? 136.528 144.393 192.552 1.00 74.28 241 VAL A N 1
ATOM 4666 C CA . VAL C 1 249 ? 135.908 145.663 192.189 1.00 74.28 241 VAL A CA 1
ATOM 4667 C C . VAL C 1 249 ? 136.972 146.708 191.882 1.00 74.28 241 VAL A C 1
ATOM 4668 O O . VAL C 1 249 ? 136.861 147.461 190.908 1.00 74.28 241 VAL A O 1
ATOM 4672 N N . TYR C 1 250 ? 138.024 146.763 192.701 1.00 75.52 242 TYR A N 1
ATOM 4673 C CA . TYR C 1 250 ? 139.033 147.805 192.541 1.00 75.52 242 TYR A CA 1
ATOM 4674 C C . TYR C 1 250 ? 139.819 147.627 191.250 1.00 75.52 242 TYR A C 1
ATOM 4675 O O . TYR C 1 250 ? 140.473 148.564 190.779 1.00 75.52 242 TYR A O 1
ATOM 4684 N N . ASP C 1 251 ? 139.780 146.428 190.668 1.00 72.71 243 ASP A N 1
ATOM 4685 C CA . ASP C 1 251 ? 140.466 146.210 189.400 1.00 72.71 243 ASP A CA 1
ATOM 4686 C C . ASP C 1 251 ? 139.708 146.853 188.248 1.00 72.71 243 ASP A C 1
ATOM 4687 O O . ASP C 1 251 ? 140.321 147.362 187.304 1.00 72.71 243 ASP A O 1
ATOM 4692 N N . LEU C 1 252 ? 138.375 146.829 188.298 1.00 69.24 244 LEU A N 1
ATOM 4693 C CA . LEU C 1 252 ? 137.593 147.566 187.311 1.00 69.24 244 LEU A CA 1
ATOM 4694 C C . LEU C 1 252 ? 137.833 149.063 187.437 1.00 69.24 244 LEU A C 1
ATOM 4695 O O . LEU C 1 252 ? 137.925 149.772 186.429 1.00 69.24 244 LEU A O 1
ATOM 4700 N N . LEU C 1 253 ? 137.919 149.564 188.670 1.00 66.66 245 LEU A N 1
ATOM 4701 C CA . LEU C 1 253 ? 138.204 150.979 188.875 1.00 66.66 245 LEU A CA 1
ATOM 4702 C C . LEU C 1 253 ? 139.577 151.344 188.331 1.00 66.66 245 LEU A C 1
ATOM 4703 O O . LEU C 1 253 ? 139.804 152.483 187.911 1.00 66.66 245 LEU A O 1
ATOM 4708 N N . HIS C 1 254 ? 140.510 150.391 188.341 1.00 67.54 246 HIS A N 1
ATOM 4709 C CA . HIS C 1 254 ? 141.791 150.616 187.682 1.00 67.54 246 HIS A CA 1
ATOM 4710 C C . HIS C 1 254 ? 141.615 150.691 186.171 1.00 67.54 246 HIS A C 1
ATOM 4711 O O . HIS C 1 254 ? 142.293 151.476 185.499 1.00 67.54 246 HIS A O 1
ATOM 4718 N N . CYS C 1 255 ? 140.713 149.876 185.617 1.00 64.90 247 CYS A N 1
ATOM 4719 C CA . CYS C 1 255 ? 140.395 149.977 184.196 1.00 64.90 247 CYS A CA 1
ATOM 4720 C C . CYS C 1 255 ? 139.733 151.309 183.873 1.00 64.90 247 CYS A C 1
ATOM 4721 O O . CYS C 1 255 ? 140.003 151.906 182.826 1.00 64.90 247 CYS A O 1
ATOM 4724 N N . LEU C 1 256 ? 138.849 151.785 184.754 1.00 62.87 248 LEU A N 1
ATOM 4725 C CA . LEU C 1 256 ? 138.173 153.055 184.510 1.00 62.87 248 LEU A CA 1
ATOM 4726 C C . LEU C 1 256 ? 139.161 154.212 184.505 1.00 62.87 248 LEU A C 1
ATOM 4727 O O . LEU C 1 256 ? 139.194 155.012 183.565 1.00 62.87 248 LEU A O 1
ATOM 4732 N N . VAL C 1 257 ? 139.979 154.313 185.552 1.00 63.16 249 VAL A N 1
ATOM 4733 C CA . VAL C 1 257 ? 140.886 155.447 185.680 1.00 63.16 249 VAL A CA 1
ATOM 4734 C C . VAL C 1 257 ? 141.947 155.421 184.588 1.00 63.16 249 VAL A C 1
ATOM 4735 O O . VAL C 1 257 ? 142.256 156.454 183.983 1.00 63.16 249 VAL A O 1
ATOM 4739 N N . THR C 1 258 ? 142.521 154.248 184.312 1.00 65.16 250 THR A N 1
ATOM 4740 C CA . THR C 1 258 ? 143.566 154.167 183.295 1.00 65.16 250 THR A CA 1
ATOM 4741 C C . THR C 1 258 ? 143.021 154.484 181.908 1.00 65.16 250 THR A C 1
ATOM 4742 O O . THR C 1 258 ? 143.673 155.185 181.128 1.00 65.16 250 THR A O 1
ATOM 4746 N N . ASP C 1 259 ? 141.834 153.971 181.579 1.00 66.27 251 ASP A N 1
ATOM 4747 C CA . ASP C 1 259 ? 141.243 154.273 180.280 1.00 66.27 251 ASP A CA 1
ATOM 4748 C C . ASP C 1 259 ? 140.894 155.749 180.163 1.00 66.27 251 ASP A C 1
ATOM 4749 O O . ASP C 1 259 ? 141.108 156.361 179.111 1.00 66.27 251 ASP A O 1
ATOM 4754 N N . LEU C 1 260 ? 140.348 156.336 181.230 1.00 63.06 252 LEU A N 1
ATOM 4755 C CA . LEU C 1 260 ? 140.043 157.762 181.210 1.00 63.06 252 LEU A CA 1
ATOM 4756 C C . LEU C 1 260 ? 141.316 158.598 181.166 1.00 63.06 252 LEU A C 1
ATOM 4757 O O . LEU C 1 260 ? 141.374 159.617 180.470 1.00 63.06 252 LEU A O 1
ATOM 4762 N N . SER C 1 261 ? 142.348 158.183 181.904 1.00 64.88 253 SER A N 1
ATOM 4763 C CA . SER C 1 261 ? 143.621 158.896 181.858 1.00 64.88 253 SER A CA 1
ATOM 4764 C C . SER C 1 261 ? 144.288 158.748 180.498 1.00 64.88 253 SER A C 1
ATOM 4765 O O . SER C 1 261 ? 144.952 159.675 180.023 1.00 64.88 253 SER A O 1
ATOM 4768 N N . ALA C 1 262 ? 144.133 157.585 179.859 1.00 65.08 254 ALA A N 1
ATOM 4769 C CA . ALA C 1 262 ? 144.659 157.412 178.510 1.00 65.08 254 ALA A CA 1
ATOM 4770 C C . ALA C 1 262 ? 143.963 158.333 177.520 1.00 65.08 254 ALA A C 1
ATOM 4771 O O . ALA C 1 262 ? 144.502 158.609 176.443 1.00 65.08 254 ALA A O 1
ATOM 4773 N N . GLN C 1 263 ? 142.767 158.812 177.862 1.00 65.93 255 GLN A N 1
ATOM 4774 C CA . GLN C 1 263 ? 142.070 159.780 177.028 1.00 65.93 255 GLN A CA 1
ATOM 4775 C C . GLN C 1 263 ? 142.511 161.209 177.299 1.00 65.93 255 GLN A C 1
ATOM 4776 O O . GLN C 1 263 ? 141.966 162.128 176.683 1.00 65.93 255 GLN A O 1
ATOM 4782 N N . GLY C 1 264 ? 143.460 161.419 178.207 1.00 69.77 256 GLY A N 1
ATOM 4783 C CA . GLY C 1 264 ? 143.936 162.742 178.544 1.00 69.77 256 GLY A CA 1
ATOM 4784 C C . GLY C 1 264 ? 143.238 163.386 179.721 1.00 69.77 256 GLY A C 1
ATOM 4785 O O . GLY C 1 264 ? 143.657 164.466 180.152 1.00 69.77 256 GLY A O 1
ATOM 4786 N N . LEU C 1 265 ? 142.192 162.762 180.250 1.00 67.88 257 LEU A N 1
ATOM 4787 C CA . LEU C 1 265 ? 141.449 163.328 181.362 1.00 67.88 257 LEU A CA 1
ATOM 4788 C C . LEU C 1 265 ? 142.211 163.156 182.670 1.00 67.88 257 LEU A C 1
ATOM 4789 O O . LEU C 1 265 ? 142.984 162.211 182.845 1.00 67.88 257 LEU A O 1
ATOM 4794 N N . THR C 1 266 ? 141.984 164.087 183.592 1.00 70.66 258 THR A N 1
ATOM 4795 C CA . THR C 1 266 ? 142.527 164.013 184.944 1.00 70.66 258 THR A CA 1
ATOM 4796 C C . THR C 1 266 ? 141.416 163.525 185.864 1.00 70.66 258 THR A C 1
ATOM 4797 O O . THR C 1 266 ? 140.503 164.284 186.201 1.00 70.66 258 THR A O 1
ATOM 4801 N N . VAL C 1 267 ? 141.496 162.263 186.275 1.00 70.72 259 VAL A N 1
ATOM 4802 C CA . VAL C 1 267 ? 140.405 161.590 186.965 1.00 70.72 259 VAL A CA 1
ATOM 4803 C C . VAL C 1 267 ? 140.859 161.176 188.356 1.00 70.72 259 VAL A C 1
ATOM 4804 O O . VAL C 1 267 ? 141.918 160.561 188.518 1.00 70.72 259 VAL A O 1
ATOM 4808 N N . ASP C 1 268 ? 140.053 161.519 189.356 1.00 77.27 260 ASP A N 1
ATOM 4809 C CA . ASP C 1 268 ? 140.233 161.047 190.719 1.00 77.27 260 ASP A CA 1
ATOM 4810 C C . ASP C 1 268 ? 138.926 160.440 191.202 1.00 77.27 260 ASP A C 1
ATOM 4811 O O . ASP C 1 268 ? 137.850 161.001 190.984 1.00 77.27 260 ASP A O 1
ATOM 4816 N N . HIS C 1 269 ? 139.022 159.291 191.864 1.00 76.58 261 HIS A N 1
ATOM 4817 C CA . HIS C 1 269 ? 137.842 158.594 192.350 1.00 76.58 261 HIS A CA 1
ATOM 4818 C C . HIS C 1 269 ? 137.935 158.404 193.855 1.00 76.58 261 HIS A C 1
ATOM 4819 O O . HIS C 1 269 ? 139.015 158.148 194.395 1.00 76.58 261 HIS A O 1
ATOM 4826 N N . GLN C 1 270 ? 136.795 158.543 194.525 1.00 84.37 262 GLN A N 1
ATOM 4827 C CA . GLN C 1 270 ? 136.706 158.394 195.968 1.00 84.37 262 GLN A CA 1
ATOM 4828 C C . GLN C 1 270 ? 135.407 157.676 196.303 1.00 84.37 262 GLN A C 1
ATOM 4829 O O . GLN C 1 270 ? 134.367 157.912 195.684 1.00 84.37 262 GLN A O 1
ATOM 4835 N N . CYS C 1 271 ? 135.474 156.791 197.293 1.00 82.83 263 CYS A N 1
ATOM 4836 C CA . CYS C 1 271 ? 134.335 155.967 197.684 1.00 82.83 263 CYS A CA 1
ATOM 4837 C C . CYS C 1 271 ? 133.436 156.782 198.605 1.00 82.83 263 CYS A C 1
ATOM 4838 O O . CYS C 1 271 ? 133.675 156.851 199.815 1.00 82.83 263 CYS A O 1
ATOM 4841 N N . ILE C 1 272 ? 132.402 157.399 198.030 1.00 87.46 264 ILE A N 1
ATOM 4842 C CA . ILE C 1 272 ? 131.486 158.210 198.825 1.00 87.46 264 ILE A CA 1
ATOM 4843 C C . ILE C 1 272 ? 130.645 157.329 199.742 1.00 87.46 264 ILE A C 1
ATOM 4844 O O . ILE C 1 272 ? 130.203 157.767 200.811 1.00 87.46 264 ILE A O 1
ATOM 4849 N N . GLY C 1 273 ? 130.412 156.081 199.348 1.00 89.03 265 GLY A N 1
ATOM 4850 C CA . GLY C 1 273 ? 129.625 155.164 200.151 1.00 89.03 265 GLY A CA 1
ATOM 4851 C C . GLY C 1 273 ? 128.137 155.254 199.883 1.00 89.03 265 GLY A C 1
ATOM 4852 O O . GLY C 1 273 ? 127.413 154.267 200.008 1.00 89.03 265 GLY A O 1
ATOM 4853 N N . PRO C 1 288 ? 127.667 149.994 196.980 1.00 82.12 280 PRO A N 1
ATOM 4854 C CA . PRO C 1 288 ? 128.961 150.639 196.735 1.00 82.12 280 PRO A CA 1
ATOM 4855 C C . PRO C 1 288 ? 128.876 151.684 195.631 1.00 82.12 280 PRO A C 1
ATOM 4856 O O . PRO C 1 288 ? 128.689 151.329 194.470 1.00 82.12 280 PRO A O 1
ATOM 4860 N N . ILE C 1 289 ? 129.008 152.958 195.988 1.00 79.36 281 ILE A N 1
ATOM 4861 C CA . ILE C 1 289 ? 128.940 154.056 195.033 1.00 79.36 281 ILE A CA 1
ATOM 4862 C C . ILE C 1 289 ? 130.272 154.788 195.056 1.00 79.36 281 ILE A C 1
ATOM 4863 O O . ILE C 1 289 ? 130.720 155.239 196.116 1.00 79.36 281 ILE A O 1
ATOM 4868 N N . TYR C 1 290 ? 130.899 154.907 193.890 1.00 76.20 282 TYR A N 1
ATOM 4869 C CA . TYR C 1 290 ? 132.186 155.570 193.746 1.00 76.20 282 TYR A CA 1
ATOM 4870 C C . TYR C 1 290 ? 131.989 156.875 192.993 1.00 76.20 282 TYR A C 1
ATOM 4871 O O . TYR C 1 290 ? 131.293 156.908 191.974 1.00 76.20 282 TYR A O 1
ATOM 4880 N N . GLU C 1 291 ? 132.589 157.946 193.500 1.00 77.77 283 GLU A N 1
ATOM 4881 C CA . GLU C 1 291 ? 132.439 159.263 192.904 1.00 77.77 283 GLU A CA 1
ATOM 4882 C C . GLU C 1 291 ? 133.696 159.638 192.131 1.00 77.77 283 GLU A C 1
ATOM 4883 O O . GLU C 1 291 ? 134.797 159.660 192.686 1.00 77.77 283 GLU A O 1
ATOM 4889 N N . PHE C 1 292 ? 133.522 159.936 190.848 1.00 69.21 284 PHE A N 1
ATOM 4890 C CA . PHE C 1 292 ? 134.623 160.265 189.953 1.00 69.21 284 PHE A CA 1
ATOM 4891 C C . PHE C 1 292 ? 134.656 161.767 189.719 1.00 69.21 284 PHE A C 1
ATOM 4892 O O . PHE C 1 292 ? 133.641 162.362 189.345 1.00 69.21 284 PHE A O 1
ATOM 4900 N N . LYS C 1 293 ? 135.817 162.376 189.938 1.00 72.71 285 LYS A N 1
ATOM 4901 C CA . LYS C 1 293 ? 136.021 163.796 189.688 1.00 72.71 285 LYS A CA 1
ATOM 4902 C C . LYS C 1 293 ? 136.962 163.967 188.506 1.00 72.71 285 LYS A C 1
ATOM 4903 O O . LYS C 1 293 ? 138.134 163.588 188.582 1.00 72.71 285 LYS A O 1
ATOM 4909 N N . ILE C 1 294 ? 136.452 164.547 187.424 1.00 66.55 286 ILE A N 1
ATOM 4910 C CA . ILE C 1 294 ? 137.223 164.773 186.208 1.00 66.55 286 ILE A CA 1
ATOM 4911 C C . ILE C 1 294 ? 137.489 166.265 186.099 1.00 66.55 286 ILE A C 1
ATOM 4912 O O . ILE C 1 294 ? 136.548 167.060 186.009 1.00 66.55 286 ILE A O 1
ATOM 4917 N N . THR C 1 295 ? 138.764 166.643 186.099 1.00 68.81 287 THR A N 1
ATOM 4918 C CA . THR C 1 295 ? 139.171 168.043 186.051 1.00 68.81 287 THR A CA 1
ATOM 4919 C C . THR C 1 295 ? 139.522 168.401 184.612 1.00 68.81 287 THR A C 1
ATOM 4920 O O . THR C 1 295 ? 140.467 167.850 184.039 1.00 68.81 287 THR A O 1
ATOM 4924 N N . TRP C 1 296 ? 138.755 169.323 184.030 1.00 67.44 288 TRP A N 1
ATOM 4925 C CA . TRP C 1 296 ? 138.980 169.709 182.642 1.00 67.44 288 TRP A CA 1
ATOM 4926 C C . TRP C 1 296 ? 140.116 170.714 182.525 1.00 67.44 288 TRP A C 1
ATOM 4927 O O . TRP C 1 296 ? 140.852 170.723 181.532 1.00 67.44 288 TRP A O 1
ATOM 4938 N N . TRP C 1 297 ? 140.274 171.570 183.528 1.00 70.41 289 TRP A N 1
ATOM 4939 C CA . TRP C 1 297 ? 141.335 172.566 183.522 1.00 70.41 289 TRP A CA 1
ATOM 4940 C C . TRP C 1 297 ? 141.635 173.039 184.937 1.00 70.41 289 TRP A C 1
ATOM 4941 O O . TRP C 1 297 ? 142.384 172.396 185.670 1.00 70.41 289 TRP A O 1
ATOM 4952 N N . ASP D 2 14 ? 195.293 145.264 158.077 1.00 125.64 26 ASP C N 1
ATOM 4953 C CA . ASP D 2 14 ? 195.793 146.599 158.380 1.00 125.64 26 ASP C CA 1
ATOM 4954 C C . ASP D 2 14 ? 196.870 147.019 157.385 1.00 125.64 26 ASP C C 1
ATOM 4955 O O . ASP D 2 14 ? 196.622 147.830 156.494 1.00 125.64 26 ASP C O 1
ATOM 4960 N N . GLU D 2 15 ? 198.070 146.457 157.546 1.00 124.41 27 GLU C N 1
ATOM 4961 C CA . GLU D 2 15 ? 199.178 146.811 156.665 1.00 124.41 27 GLU C CA 1
ATOM 4962 C C . GLU D 2 15 ? 198.945 146.306 155.246 1.00 124.41 27 GLU C C 1
ATOM 4963 O O . GLU D 2 15 ? 199.478 146.871 154.285 1.00 124.41 27 GLU C O 1
ATOM 4969 N N . LYS D 2 16 ? 198.159 145.238 155.095 1.00 119.34 28 LYS C N 1
ATOM 4970 C CA . LYS D 2 16 ? 197.863 144.725 153.760 1.00 119.34 28 LYS C CA 1
ATOM 4971 C C . LYS D 2 16 ? 197.091 145.747 152.935 1.00 119.34 28 LYS C C 1
ATOM 4972 O O . LYS D 2 16 ? 197.381 145.947 151.749 1.00 119.34 28 LYS C O 1
ATOM 4974 N N . TYR D 2 17 ? 196.101 146.401 153.545 1.00 112.61 29 TYR C N 1
ATOM 4975 C CA . TYR D 2 17 ? 195.355 147.444 152.846 1.00 112.61 29 TYR C CA 1
ATOM 4976 C C . TYR D 2 17 ? 196.192 148.708 152.695 1.00 112.61 29 TYR C C 1
ATOM 4977 O O . TYR D 2 17 ? 196.056 149.437 151.703 1.00 112.61 29 TYR C O 1
ATOM 4986 N N . VAL D 2 18 ? 197.057 148.985 153.674 1.00 118.24 30 VAL C N 1
ATOM 4987 C CA . VAL D 2 18 ? 197.935 150.149 153.597 1.00 118.24 30 VAL C CA 1
ATOM 4988 C C . VAL D 2 18 ? 198.863 150.034 152.396 1.00 118.24 30 VAL C C 1
ATOM 4989 O O . VAL D 2 18 ? 199.082 151.007 151.667 1.00 118.24 30 VAL C O 1
ATOM 4993 N N . ASN D 2 19 ? 199.420 148.843 152.170 1.00 120.63 31 ASN C N 1
ATOM 4994 C CA . ASN D 2 19 ? 200.290 148.645 151.016 1.00 120.63 31 ASN C CA 1
ATOM 4995 C C . ASN D 2 19 ? 199.532 148.853 149.712 1.00 120.63 31 ASN C C 1
ATOM 4996 O O . ASN D 2 19 ? 200.060 149.450 148.768 1.00 120.63 31 ASN C O 1
ATOM 5001 N N . SER D 2 20 ? 198.290 148.369 149.641 1.00 118.86 32 SER C N 1
ATOM 5002 C CA . SER D 2 20 ? 197.504 148.533 148.421 1.00 118.86 32 SER C CA 1
ATOM 5003 C C . SER D 2 20 ? 197.204 150.002 148.144 1.00 118.86 32 SER C C 1
ATOM 5004 O O . SER D 2 20 ? 197.357 150.472 147.009 1.00 118.86 32 SER C O 1
ATOM 5007 N N . ILE D 2 21 ? 196.781 150.747 149.169 1.00 115.74 33 ILE C N 1
ATOM 5008 C CA . ILE D 2 21 ? 196.463 152.155 148.942 1.00 115.74 33 ILE C CA 1
ATOM 5009 C C . ILE D 2 21 ? 197.729 152.952 148.659 1.00 115.74 33 ILE C C 1
ATOM 5010 O O . ILE D 2 21 ? 197.698 153.930 147.907 1.00 115.74 33 ILE C O 1
ATOM 5015 N N . TRP D 2 22 ? 198.863 152.557 149.246 1.00 119.06 34 TRP C N 1
ATOM 5016 C CA . TRP D 2 22 ? 200.111 153.229 148.901 1.00 119.06 34 TRP C CA 1
ATOM 5017 C C . TRP D 2 22 ? 200.507 152.945 147.461 1.00 119.06 34 TRP C C 1
ATOM 5018 O O . TRP D 2 22 ? 201.002 153.833 146.767 1.00 119.06 34 TRP C O 1
ATOM 5029 N N . ASP D 2 23 ? 200.319 151.710 146.997 1.00 121.27 35 ASP C N 1
ATOM 5030 C CA . ASP D 2 23 ? 200.604 151.417 145.598 1.00 121.27 35 ASP C CA 1
ATOM 5031 C C . ASP D 2 23 ? 199.717 152.267 144.700 1.00 121.27 35 ASP C C 1
ATOM 5032 O O . ASP D 2 23 ? 200.183 152.834 143.704 1.00 121.27 35 ASP C O 1
ATOM 5037 N N . LEU D 2 24 ? 198.441 152.397 145.066 1.00 117.08 36 LEU C N 1
ATOM 5038 C CA . LEU D 2 24 ? 197.520 153.225 144.294 1.00 117.08 36 LEU C CA 1
ATOM 5039 C C . LEU D 2 24 ? 197.962 154.687 144.276 1.00 117.08 36 LEU C C 1
ATOM 5040 O O . LEU D 2 24 ? 197.993 155.323 143.214 1.00 117.08 36 LEU C O 1
ATOM 5045 N N . LEU D 2 25 ? 198.323 155.231 145.441 1.00 114.67 37 LEU C N 1
ATOM 5046 C CA . LEU D 2 25 ? 198.734 156.630 145.520 1.00 114.67 37 LEU C CA 1
ATOM 5047 C C . LEU D 2 25 ? 200.051 156.871 144.796 1.00 114.67 37 LEU C C 1
ATOM 5048 O O . LEU D 2 25 ? 200.230 157.915 144.166 1.00 114.67 37 LEU C O 1
ATOM 5053 N N . LYS D 2 26 ? 200.997 155.937 144.901 1.00 117.65 38 LYS C N 1
ATOM 5054 C CA . LYS D 2 26 ? 202.264 156.081 144.197 1.00 117.65 38 LYS C CA 1
ATOM 5055 C C . LYS D 2 26 ? 202.058 156.029 142.693 1.00 117.65 38 LYS C C 1
ATOM 5056 O O . LYS D 2 26 ? 202.683 156.791 141.948 1.00 117.65 38 LYS C O 1
ATOM 5058 N N . ASN D 2 27 ? 201.179 155.140 142.226 1.00 120.84 39 ASN C N 1
ATOM 5059 C CA . ASN D 2 27 ? 200.845 155.123 140.808 1.00 120.84 39 ASN C CA 1
ATOM 5060 C C . ASN D 2 27 ? 200.222 156.444 140.380 1.00 120.84 39 ASN C C 1
ATOM 5061 O O . ASN D 2 27 ? 200.571 156.987 139.327 1.00 120.84 39 ASN C O 1
ATOM 5066 N N . ALA D 2 28 ? 199.308 156.984 141.192 1.00 119.47 40 ALA C N 1
ATOM 5067 C CA . ALA D 2 28 ? 198.682 158.259 140.854 1.00 119.47 40 ALA C CA 1
ATOM 5068 C C . ALA D 2 28 ? 199.699 159.394 140.824 1.00 119.47 40 ALA C C 1
ATOM 5069 O O . ALA D 2 28 ? 199.673 160.232 139.917 1.00 119.47 40 ALA C O 1
ATOM 5071 N N . ILE D 2 29 ? 200.601 159.438 141.806 1.00 117.40 41 ILE C N 1
ATOM 5072 C CA . ILE D 2 29 ? 201.609 160.494 141.859 1.00 117.40 41 ILE C CA 1
ATOM 5073 C C . ILE D 2 29 ? 202.551 160.394 140.668 1.00 117.40 41 ILE C C 1
ATOM 5074 O O . ILE D 2 29 ? 202.858 161.399 140.019 1.00 117.40 41 ILE C O 1
ATOM 5079 N N . GLN D 2 30 ? 203.018 159.184 140.356 1.00 123.60 42 GLN C N 1
ATOM 5080 C CA . GLN D 2 30 ? 203.901 159.004 139.209 1.00 123.60 42 GLN C CA 1
ATOM 5081 C C . GLN D 2 30 ? 203.193 159.379 137.915 1.00 123.60 42 GLN C C 1
ATOM 5082 O O . GLN D 2 30 ? 203.786 159.994 137.022 1.00 123.60 42 GLN C O 1
ATOM 5088 N N . GLU D 2 31 ? 201.915 159.018 137.800 1.00 124.30 43 GLU C N 1
ATOM 5089 C CA . GLU D 2 31 ? 201.153 159.311 136.594 1.00 124.30 43 GLU C CA 1
ATOM 5090 C C . GLU D 2 31 ? 200.913 160.808 136.439 1.00 124.30 43 GLU C C 1
ATOM 5091 O O . GLU D 2 31 ? 200.894 161.327 135.317 1.00 124.30 43 GLU C O 1
ATOM 5097 N N . ILE D 2 32 ? 200.723 161.518 137.554 1.00 121.74 44 ILE C N 1
ATOM 5098 C CA . ILE D 2 32 ? 200.635 162.975 137.507 1.00 121.74 44 ILE C CA 1
ATOM 5099 C C . ILE D 2 32 ? 201.974 163.572 137.099 1.00 121.74 44 ILE C C 1
ATOM 5100 O O . ILE D 2 32 ? 202.041 164.479 136.260 1.00 121.74 44 ILE C O 1
ATOM 5105 N N . GLN D 2 33 ? 203.063 163.053 137.669 1.00 125.46 45 GLN C N 1
ATOM 5106 C CA . GLN D 2 33 ? 204.390 163.603 137.420 1.00 125.46 45 GLN C CA 1
ATOM 5107 C C . GLN D 2 33 ? 204.835 163.386 135.979 1.00 125.46 45 GLN C C 1
ATOM 5108 O O . GLN D 2 33 ? 205.832 163.973 135.545 1.00 125.46 45 GLN C O 1
ATOM 5114 N N . ARG D 2 34 ? 204.121 162.550 135.227 1.00 126.31 46 ARG C N 1
ATOM 5115 C CA . ARG D 2 34 ? 204.368 162.367 133.804 1.00 126.31 46 ARG C CA 1
ATOM 5116 C C . ARG D 2 34 ? 203.359 163.112 132.936 1.00 126.31 46 ARG C C 1
ATOM 5117 O O . ARG D 2 34 ? 203.280 162.852 131.730 1.00 126.31 46 ARG C O 1
ATOM 5125 N N . LYS D 2 35 ? 202.586 164.025 133.529 1.00 125.77 47 LYS C N 1
ATOM 5126 C CA . LYS D 2 35 ? 201.714 164.941 132.788 1.00 125.77 47 LYS C CA 1
ATOM 5127 C C . LYS D 2 35 ? 200.680 164.196 131.947 1.00 125.77 47 LYS C C 1
ATOM 5128 O O . LYS D 2 35 ? 200.690 164.260 130.716 1.00 125.77 47 LYS C O 1
ATOM 5130 N N . ASN D 2 36 ? 199.779 163.482 132.614 1.00 127.11 48 ASN C N 1
ATOM 5131 C CA . ASN D 2 36 ? 198.686 162.783 131.959 1.00 127.11 48 ASN C CA 1
ATOM 5132 C C . ASN D 2 36 ? 197.456 162.787 132.859 1.00 127.11 48 ASN C C 1
ATOM 5133 O O . ASN D 2 36 ? 197.547 163.004 134.071 1.00 127.11 48 ASN C O 1
ATOM 5138 N N . ASN D 2 37 ? 196.296 162.551 132.249 1.00 124.20 49 ASN C N 1
ATOM 5139 C CA . ASN D 2 37 ? 195.046 162.536 133.000 1.00 124.20 49 ASN C CA 1
ATOM 5140 C C . ASN D 2 37 ? 194.997 161.340 133.943 1.00 124.20 49 ASN C C 1
ATOM 5141 O O . ASN D 2 37 ? 195.207 160.195 133.534 1.00 124.20 49 ASN C O 1
ATOM 5146 N N . SER D 2 38 ? 194.694 161.611 135.211 1.00 120.60 50 SER C N 1
ATOM 5147 C CA . SER D 2 38 ? 194.682 160.564 136.224 1.00 120.60 50 SER C CA 1
ATOM 5148 C C . SER D 2 38 ? 193.547 159.581 135.971 1.00 120.60 50 SER C C 1
ATOM 5149 O O . SER D 2 38 ? 192.422 159.980 135.654 1.00 120.60 50 SER C O 1
ATOM 5152 N N . GLY D 2 39 ? 193.847 158.289 136.113 1.00 114.63 51 GLY C N 1
ATOM 5153 C CA . GLY D 2 39 ? 192.810 157.281 135.969 1.00 114.63 51 GLY C CA 1
ATOM 5154 C C . GLY D 2 39 ? 191.758 157.370 137.058 1.00 114.63 51 GLY C C 1
ATOM 5155 O O . GLY D 2 39 ? 190.564 157.199 136.796 1.00 114.63 51 GLY C O 1
ATOM 5156 N N . LEU D 2 40 ? 192.182 157.640 138.290 1.00 104.04 52 LEU C N 1
ATOM 5157 C CA . LEU D 2 40 ? 191.266 157.763 139.410 1.00 104.04 52 LEU C CA 1
ATOM 5158 C C . LEU D 2 40 ? 190.720 159.185 139.504 1.00 104.04 52 LEU C C 1
ATOM 5159 O O . LEU D 2 40 ? 190.860 160.001 138.590 1.00 104.04 52 LEU C O 1
ATOM 5164 N N . SER D 2 41 ? 190.087 159.480 140.632 1.00 91.05 53 SER C N 1
ATOM 5165 C CA . SER D 2 41 ? 189.521 160.788 140.914 1.00 91.05 53 SER C CA 1
ATOM 5166 C C . SER D 2 41 ? 190.265 161.443 142.071 1.00 91.05 53 SER C C 1
ATOM 5167 O O . SER D 2 41 ? 191.030 160.803 142.798 1.00 91.05 53 SER C O 1
ATOM 5170 N N . PHE D 2 42 ? 190.034 162.747 142.225 1.00 83.82 54 PHE C N 1
ATOM 5171 C CA . PHE D 2 42 ? 190.651 163.490 143.318 1.00 83.82 54 PHE C CA 1
ATOM 5172 C C . PHE D 2 42 ? 190.187 162.975 144.674 1.00 83.82 54 PHE C C 1
ATOM 5173 O O . PHE D 2 42 ? 190.993 162.830 145.602 1.00 83.82 54 PHE C O 1
ATOM 5181 N N . GLU D 2 43 ? 188.889 162.692 144.807 1.00 83.82 55 GLU C N 1
ATOM 5182 C CA . GLU D 2 43 ? 188.328 162.379 146.117 1.00 83.82 55 GLU C CA 1
ATOM 5183 C C . GLU D 2 43 ? 188.859 161.056 146.653 1.00 83.82 55 GLU C C 1
ATOM 5184 O O . GLU D 2 43 ? 189.113 160.930 147.855 1.00 83.82 55 GLU C O 1
ATOM 5190 N N . GLU D 2 44 ? 189.039 160.060 145.783 1.00 87.15 56 GLU C N 1
ATOM 5191 C CA . GLU D 2 44 ? 189.532 158.765 146.242 1.00 87.15 56 GLU C CA 1
ATOM 5192 C C . GLU D 2 44 ? 190.964 158.864 146.755 1.00 87.15 56 GLU C C 1
ATOM 5193 O O . GLU D 2 44 ? 191.291 158.321 147.819 1.00 87.15 56 GLU C O 1
ATOM 5199 N N . LEU D 2 45 ? 191.832 159.557 146.015 1.00 88.59 57 LEU C N 1
ATOM 5200 C CA . LEU D 2 45 ? 193.209 159.738 146.462 1.00 88.59 57 LEU C CA 1
ATOM 5201 C C . LEU D 2 45 ? 193.270 160.563 147.741 1.00 88.59 57 LEU C C 1
ATOM 5202 O O . LEU D 2 45 ? 194.065 160.266 148.645 1.00 88.59 57 LEU C O 1
ATOM 5207 N N . TYR D 2 46 ? 192.439 161.604 147.836 1.00 83.82 58 TYR C N 1
ATOM 5208 C CA . TYR D 2 46 ? 192.399 162.389 149.062 1.00 83.82 58 TYR C CA 1
ATOM 5209 C C . TYR D 2 46 ? 191.966 161.534 150.243 1.00 83.82 58 TYR C C 1
ATOM 5210 O O . TYR D 2 46 ? 192.528 161.647 151.337 1.00 83.82 58 TYR C O 1
ATOM 5219 N N . ARG D 2 47 ? 190.956 160.681 150.047 1.00 84.15 59 ARG C N 1
ATOM 5220 C CA . ARG D 2 47 ? 190.507 159.810 151.126 1.00 84.15 59 ARG C CA 1
ATOM 5221 C C . ARG D 2 47 ? 191.601 158.838 151.536 1.00 84.15 59 ARG C C 1
ATOM 5222 O O . ARG D 2 47 ? 191.784 158.566 152.727 1.00 84.15 59 ARG C O 1
ATOM 5230 N N . ASN D 2 48 ? 192.336 158.297 150.561 1.00 92.72 60 ASN C N 1
ATOM 5231 C CA . ASN D 2 48 ? 193.432 157.391 150.889 1.00 92.72 60 ASN C CA 1
ATOM 5232 C C . ASN D 2 48 ? 194.490 158.090 151.733 1.00 92.72 60 ASN C C 1
ATOM 5233 O O . ASN D 2 48 ? 194.927 157.558 152.763 1.00 92.72 60 ASN C O 1
ATOM 5238 N N . ALA D 2 49 ? 194.900 159.293 151.324 1.00 91.79 61 ALA C N 1
ATOM 5239 C CA . ALA D 2 49 ? 195.902 160.029 152.094 1.00 91.79 61 ALA C CA 1
ATOM 5240 C C . ALA D 2 49 ? 195.387 160.387 153.483 1.00 91.79 61 ALA C C 1
ATOM 5241 O O . ALA D 2 49 ? 196.127 160.299 154.470 1.00 91.79 61 ALA C O 1
ATOM 5243 N N . TYR D 2 50 ? 194.122 160.799 153.577 1.00 91.31 62 TYR C N 1
ATOM 5244 C CA . TYR D 2 50 ? 193.541 161.177 154.861 1.00 91.31 62 TYR C CA 1
ATOM 5245 C C . TYR D 2 50 ? 193.464 159.985 155.808 1.00 91.31 62 TYR C C 1
ATOM 5246 O O . TYR D 2 50 ? 193.771 160.107 157.000 1.00 91.31 62 TYR C O 1
ATOM 5255 N N . THR D 2 51 ? 193.071 158.817 155.292 1.00 98.99 63 THR C N 1
ATOM 5256 C CA . THR D 2 51 ? 193.049 157.613 156.115 1.00 98.99 63 THR C CA 1
ATOM 5257 C C . THR D 2 51 ? 194.453 157.215 156.548 1.00 98.99 63 THR C C 1
ATOM 5258 O O . THR D 2 51 ? 194.657 156.780 157.688 1.00 98.99 63 THR C O 1
ATOM 5262 N N . MET D 2 52 ? 195.434 157.346 155.651 1.00 107.29 64 MET C N 1
ATOM 5263 C CA . MET D 2 52 ? 196.811 157.046 156.030 1.00 107.29 64 MET C CA 1
ATOM 5264 C C . MET D 2 52 ? 197.286 157.951 157.156 1.00 107.29 64 MET C C 1
ATOM 5265 O O . MET D 2 52 ? 197.926 157.490 158.107 1.00 107.29 64 MET C O 1
ATOM 5270 N N . VAL D 2 53 ? 196.985 159.245 157.065 1.00 105.69 65 VAL C N 1
ATOM 5271 C CA . VAL D 2 53 ? 197.434 160.171 158.098 1.00 105.69 65 VAL C CA 1
ATOM 5272 C C . VAL D 2 53 ? 196.707 159.905 159.413 1.00 105.69 65 VAL C C 1
ATOM 5273 O O . VAL D 2 53 ? 197.294 160.029 160.494 1.00 105.69 65 VAL C O 1
ATOM 5277 N N . LEU D 2 54 ? 195.423 159.539 159.348 1.00 106.11 66 LEU C N 1
ATOM 5278 C CA . LEU D 2 54 ? 194.692 159.230 160.576 1.00 106.11 66 LEU C CA 1
ATOM 5279 C C . LEU D 2 54 ? 195.300 158.040 161.307 1.00 106.11 66 LEU C C 1
ATOM 5280 O O . LEU D 2 54 ? 195.467 158.072 162.531 1.00 106.11 66 LEU C O 1
ATOM 5285 N N . HIS D 2 55 ? 195.635 156.980 160.576 1.00 112.94 67 HIS C N 1
ATOM 5286 C CA . HIS D 2 55 ? 196.174 155.765 161.168 1.00 112.94 67 HIS C CA 1
ATOM 5287 C C . HIS D 2 55 ? 197.671 155.855 161.435 1.00 112.94 67 HIS C C 1
ATOM 5288 O O . HIS D 2 55 ? 198.314 154.820 161.639 1.00 112.94 67 HIS C O 1
ATOM 5295 N N . LYS D 2 56 ? 198.232 157.066 161.432 1.00 117.28 68 LYS C N 1
ATOM 5296 C CA . LYS D 2 56 ? 199.651 157.292 161.709 1.00 117.28 68 LYS C CA 1
ATOM 5297 C C . LYS D 2 56 ? 200.535 156.516 160.737 1.00 117.28 68 LYS C C 1
ATOM 5298 O O . LYS D 2 56 ? 201.632 156.074 161.081 1.00 117.28 68 LYS C O 1
ATOM 5304 N N . HIS D 2 57 ? 200.045 156.347 159.509 1.00 119.63 69 HIS C N 1
ATOM 5305 C CA . HIS D 2 57 ? 200.822 155.774 158.419 1.00 119.63 69 HIS C CA 1
ATOM 5306 C C . HIS D 2 57 ? 201.432 156.855 157.539 1.00 119.63 69 HIS C C 1
ATOM 5307 O O . HIS D 2 57 ? 201.799 156.586 156.391 1.00 119.63 69 HIS C O 1
ATOM 5314 N N . GLY D 2 58 ? 201.542 158.079 158.057 1.00 123.02 70 GLY C N 1
ATOM 5315 C CA . GLY D 2 58 ? 202.055 159.172 157.253 1.00 123.02 70 GLY C CA 1
ATOM 5316 C C . GLY D 2 58 ? 203.528 159.038 156.934 1.00 123.02 70 GLY C C 1
ATOM 5317 O O . GLY D 2 58 ? 204.020 159.668 155.996 1.00 123.02 70 GLY C O 1
ATOM 5318 N N . GLU D 2 59 ? 204.254 158.228 157.707 1.00 124.88 71 GLU C N 1
ATOM 5319 C CA . GLU D 2 59 ? 205.666 158.003 157.417 1.00 124.88 71 GLU C CA 1
ATOM 5320 C C . GLU D 2 59 ? 205.851 157.318 156.069 1.00 124.88 71 GLU C C 1
ATOM 5321 O O . GLU D 2 59 ? 206.704 157.724 155.272 1.00 124.88 71 GLU C O 1
ATOM 5327 N N . LYS D 2 60 ? 205.059 156.279 155.796 1.00 126.67 72 LYS C N 1
ATOM 5328 C CA . LYS D 2 60 ? 205.189 155.569 154.527 1.00 126.67 72 LYS C CA 1
ATOM 5329 C C . LYS D 2 60 ? 204.864 156.479 153.351 1.00 126.67 72 LYS C C 1
ATOM 5330 O O . LYS D 2 60 ? 205.616 156.530 152.371 1.00 126.67 72 LYS C O 1
ATOM 5332 N N . LEU D 2 61 ? 203.761 157.224 153.443 1.00 125.93 73 LEU C N 1
ATOM 5333 C CA . LEU D 2 61 ? 203.378 158.138 152.370 1.00 125.93 73 LEU C CA 1
ATOM 5334 C C . LEU D 2 61 ? 204.420 159.234 152.182 1.00 125.93 73 LEU C C 1
ATOM 5335 O O . LEU D 2 61 ? 204.754 159.603 151.053 1.00 125.93 73 LEU C O 1
ATOM 5340 N N . TYR D 2 62 ? 204.943 159.765 153.286 1.00 129.92 74 TYR C N 1
ATOM 5341 C CA . TYR D 2 62 ? 205.913 160.853 153.227 1.00 129.92 74 TYR C CA 1
ATOM 5342 C C . TYR D 2 62 ? 207.217 160.394 152.582 1.00 129.92 74 TYR C C 1
ATOM 5343 O O . TYR D 2 62 ? 207.752 161.058 151.682 1.00 129.92 74 TYR C O 1
ATOM 5352 N N . THR D 2 63 ? 207.735 159.243 153.021 1.00 130.62 75 THR C N 1
ATOM 5353 C CA . THR D 2 63 ? 208.959 158.713 152.433 1.00 130.62 75 THR C CA 1
ATOM 5354 C C . THR D 2 63 ? 208.747 158.315 150.980 1.00 130.62 75 THR C C 1
ATOM 5355 O O . THR D 2 63 ? 209.648 158.482 150.154 1.00 130.62 75 THR C O 1
ATOM 5359 N N . GLY D 2 64 ? 207.569 157.787 150.644 1.00 129.50 76 GLY C N 1
ATOM 5360 C CA . GLY D 2 64 ? 207.292 157.462 149.256 1.00 129.50 76 GLY C CA 1
ATOM 5361 C C . GLY D 2 64 ? 207.202 158.692 148.375 1.00 129.50 76 GLY C C 1
ATOM 5362 O O . GLY D 2 64 ? 207.627 158.671 147.218 1.00 129.50 76 GLY C O 1
ATOM 5363 N N . LEU D 2 65 ? 206.629 159.775 148.903 1.00 129.37 77 LEU C N 1
ATOM 5364 C CA . LEU D 2 65 ? 206.638 161.041 148.182 1.00 129.37 77 LEU C CA 1
ATOM 5365 C C . LEU D 2 65 ? 208.062 161.510 147.935 1.00 129.37 77 LEU C C 1
ATOM 5366 O O . LEU D 2 65 ? 208.402 161.921 146.819 1.00 129.37 77 LEU C O 1
ATOM 5371 N N . ARG D 2 66 ? 208.911 161.451 148.967 1.00 132.37 78 ARG C N 1
ATOM 5372 C CA . ARG D 2 66 ? 210.328 161.743 148.763 1.00 132.37 78 ARG C CA 1
ATOM 5373 C C . ARG D 2 66 ? 210.930 160.867 147.674 1.00 132.37 78 ARG C C 1
ATOM 5374 O O . ARG D 2 66 ? 211.644 161.364 146.799 1.00 132.37 78 ARG C O 1
ATOM 5382 N N . GLU D 2 67 ? 210.659 159.563 147.711 1.00 135.42 79 GLU C N 1
ATOM 5383 C CA . GLU D 2 67 ? 211.263 158.659 146.738 1.00 135.42 79 GLU C CA 1
ATOM 5384 C C . GLU D 2 67 ? 210.825 159.004 145.320 1.00 135.42 79 GLU C C 1
ATOM 5385 O O . GLU D 2 67 ? 211.647 159.055 144.399 1.00 135.42 79 GLU C O 1
ATOM 5391 N N . VAL D 2 68 ? 209.533 159.272 145.131 1.00 132.40 80 VAL C N 1
ATOM 5392 C CA . VAL D 2 68 ? 209.027 159.551 143.790 1.00 132.40 80 VAL C CA 1
ATOM 5393 C C . VAL D 2 68 ? 209.553 160.888 143.279 1.00 132.40 80 VAL C C 1
ATOM 5394 O O . VAL D 2 68 ? 209.962 161.003 142.116 1.00 132.40 80 VAL C O 1
ATOM 5398 N N . VAL D 2 69 ? 209.562 161.921 144.130 1.00 135.85 81 VAL C N 1
ATOM 5399 C CA . VAL D 2 69 ? 210.044 163.221 143.670 1.00 135.85 81 VAL C CA 1
ATOM 5400 C C . VAL D 2 69 ? 211.545 163.174 143.411 1.00 135.85 81 VAL C C 1
ATOM 5401 O O . VAL D 2 69 ? 212.043 163.810 142.478 1.00 135.85 81 VAL C O 1
ATOM 5405 N N . THR D 2 70 ? 212.293 162.416 144.217 1.00 137.64 82 THR C N 1
ATOM 5406 C CA . THR D 2 70 ? 213.720 162.269 143.954 1.00 137.64 82 THR C CA 1
ATOM 5407 C C . THR D 2 70 ? 213.958 161.512 142.657 1.00 137.64 82 THR C C 1
ATOM 5408 O O . THR D 2 70 ? 214.859 161.858 141.890 1.00 137.64 82 THR C O 1
ATOM 5412 N N . GLU D 2 71 ? 213.152 160.484 142.388 1.00 141.89 83 GLU C N 1
ATOM 5413 C CA . GLU D 2 71 ? 213.284 159.761 141.129 1.00 141.89 83 GLU C CA 1
ATOM 5414 C C . GLU D 2 71 ? 212.987 160.680 139.952 1.00 141.89 83 GLU C C 1
ATOM 5415 O O . GLU D 2 71 ? 213.633 160.587 138.903 1.00 141.89 83 GLU C O 1
ATOM 5421 N N . HIS D 2 72 ? 212.015 161.575 140.104 1.00 141.16 84 HIS C N 1
ATOM 5422 C CA . HIS D 2 72 ? 211.704 162.490 139.013 1.00 141.16 84 HIS C CA 1
ATOM 5423 C C . HIS D 2 72 ? 212.643 163.688 138.936 1.00 141.16 84 HIS C C 1
ATOM 5424 O O . HIS D 2 72 ? 212.652 164.371 137.908 1.00 141.16 84 HIS C O 1
ATOM 5431 N N . LEU D 2 73 ? 213.428 163.969 139.977 1.00 145.09 85 LEU C N 1
ATOM 5432 C CA . LEU D 2 73 ? 214.351 165.091 139.860 1.00 145.09 85 LEU C CA 1
ATOM 5433 C C . LEU D 2 73 ? 215.778 164.624 139.611 1.00 145.09 85 LEU C C 1
ATOM 5434 O O . LEU D 2 73 ? 216.291 164.836 138.512 1.00 145.09 85 LEU C O 1
ATOM 5439 N N . ILE D 2 74 ? 216.359 163.878 140.555 1.00 147.44 86 ILE C N 1
ATOM 5440 C CA . ILE D 2 74 ? 217.747 163.442 140.424 1.00 147.44 86 ILE C CA 1
ATOM 5441 C C . ILE D 2 74 ? 217.902 162.483 139.256 1.00 147.44 86 ILE C C 1
ATOM 5442 O O . ILE D 2 74 ? 218.872 162.560 138.492 1.00 147.44 86 ILE C O 1
ATOM 5447 N N . ASN D 2 75 ? 216.957 161.566 139.096 1.00 146.79 87 ASN C N 1
ATOM 5448 C CA . ASN D 2 75 ? 217.080 160.548 138.068 1.00 146.79 87 ASN C CA 1
ATOM 5449 C C . ASN D 2 75 ? 216.506 160.980 136.726 1.00 146.79 87 ASN C C 1
ATOM 5450 O O . ASN D 2 75 ? 216.859 160.381 135.706 1.00 146.79 87 ASN C O 1
ATOM 5455 N N . LYS D 2 76 ? 215.649 162.004 136.690 1.00 150.11 88 LYS C N 1
ATOM 5456 C CA . LYS D 2 76 ? 215.063 162.447 135.428 1.00 150.11 88 LYS C CA 1
ATOM 5457 C C . LYS D 2 76 ? 215.514 163.845 135.025 1.00 150.11 88 LYS C C 1
ATOM 5458 O O . LYS D 2 76 ? 216.191 163.993 134.004 1.00 150.11 88 LYS C O 1
ATOM 5464 N N . VAL D 2 77 ? 215.234 164.878 135.823 1.00 153.39 89 VAL C N 1
ATOM 5465 C CA . VAL D 2 77 ? 215.443 166.233 135.319 1.00 153.39 89 VAL C CA 1
ATOM 5466 C C . VAL D 2 77 ? 216.860 166.694 135.620 1.00 153.39 89 VAL C C 1
ATOM 5467 O O . VAL D 2 77 ? 217.411 167.546 134.915 1.00 153.39 89 VAL C O 1
ATOM 5471 N N . ARG D 2 78 ? 217.484 166.122 136.651 1.00 154.53 90 ARG C N 1
ATOM 5472 C CA . ARG D 2 78 ? 218.901 166.382 136.870 1.00 154.53 90 ARG C CA 1
ATOM 5473 C C . ARG D 2 78 ? 219.721 165.896 135.684 1.00 154.53 90 ARG C C 1
ATOM 5474 O O . ARG D 2 78 ? 220.604 166.606 135.193 1.00 154.53 90 ARG C O 1
ATOM 5476 N N . GLU D 2 79 ? 219.422 164.698 135.182 1.00 156.54 91 GLU C N 1
ATOM 5477 C CA . GLU D 2 79 ? 220.151 164.216 134.015 1.00 156.54 91 GLU C CA 1
ATOM 5478 C C . GLU D 2 79 ? 219.688 164.922 132.744 1.00 156.54 91 GLU C C 1
ATOM 5479 O O . GLU D 2 79 ? 220.474 165.094 131.807 1.00 156.54 91 GLU C O 1
ATOM 5485 N N . ASP D 2 80 ? 218.422 165.355 132.694 1.00 158.20 92 ASP C N 1
ATOM 5486 C CA . ASP D 2 80 ? 217.978 166.149 131.550 1.00 158.20 92 ASP C CA 1
ATOM 5487 C C . ASP D 2 80 ? 218.761 167.452 131.439 1.00 158.20 92 ASP C C 1
ATOM 5488 O O . ASP D 2 80 ? 219.218 167.815 130.351 1.00 158.20 92 ASP C O 1
ATOM 5493 N N . VAL D 2 81 ? 218.929 168.168 132.552 1.00 161.08 93 VAL C N 1
ATOM 5494 C CA . VAL D 2 81 ? 219.699 169.407 132.510 1.00 161.08 93 VAL C CA 1
ATOM 5495 C C . VAL D 2 81 ? 221.183 169.107 132.315 1.00 161.08 93 VAL C C 1
ATOM 5496 O O . VAL D 2 81 ? 221.905 169.881 131.677 1.00 161.08 93 VAL C O 1
ATOM 5500 N N . LEU D 2 82 ? 221.662 167.977 132.848 1.00 161.42 94 LEU C N 1
ATOM 5501 C CA . LEU D 2 82 ? 223.050 167.590 132.610 1.00 161.42 94 LEU C CA 1
ATOM 5502 C C . LEU D 2 82 ? 223.277 167.191 131.157 1.00 161.42 94 LEU C C 1
ATOM 5503 O O . LEU D 2 82 ? 224.312 167.527 130.570 1.00 161.42 94 LEU C O 1
ATOM 5508 N N . ASN D 2 83 ? 222.329 166.469 130.559 1.00 161.99 95 ASN C N 1
ATOM 5509 C CA . ASN D 2 83 ? 222.458 166.068 129.162 1.00 161.99 95 ASN C CA 1
ATOM 5510 C C . ASN D 2 83 ? 221.976 167.132 128.185 1.00 161.99 95 ASN C C 1
ATOM 5511 O O . ASN D 2 83 ? 222.050 166.911 126.971 1.00 161.99 95 ASN C O 1
ATOM 5516 N N . SER D 2 84 ? 221.482 168.269 128.672 1.00 164.49 96 SER C N 1
ATOM 5517 C CA . SER D 2 84 ? 221.083 169.381 127.817 1.00 164.49 96 SER C CA 1
ATOM 5518 C C . SER D 2 84 ? 221.751 170.681 128.252 1.00 164.49 96 SER C C 1
ATOM 5519 O O . SER D 2 84 ? 221.116 171.738 128.275 1.00 164.49 96 SER C O 1
ATOM 5522 N N . LEU D 2 85 ? 223.035 170.611 128.612 1.00 167.49 97 LEU C N 1
ATOM 5523 C CA . LEU D 2 85 ? 223.768 171.818 128.979 1.00 167.49 97 LEU C CA 1
ATOM 5524 C C . LEU D 2 85 ? 223.883 172.777 127.802 1.00 167.49 97 LEU C C 1
ATOM 5525 O O . LEU D 2 85 ? 223.702 173.990 127.959 1.00 167.49 97 LEU C O 1
ATOM 5530 N N . ASN D 2 86 ? 224.181 172.257 126.614 1.00 167.27 98 ASN C N 1
ATOM 5531 C CA . ASN D 2 86 ? 224.361 173.083 125.428 1.00 167.27 98 ASN C CA 1
ATOM 5532 C C . ASN D 2 86 ? 223.160 173.058 124.493 1.00 167.27 98 ASN C C 1
ATOM 5533 O O . ASN D 2 86 ? 223.240 173.611 123.392 1.00 167.27 98 ASN C O 1
ATOM 5538 N N . ASN D 2 87 ? 222.055 172.437 124.896 1.00 166.37 99 ASN C N 1
ATOM 5539 C CA . ASN D 2 87 ? 220.850 172.349 124.076 1.00 166.37 99 ASN C CA 1
ATOM 5540 C C . ASN D 2 87 ? 219.685 172.943 124.861 1.00 166.37 99 ASN C C 1
ATOM 5541 O O . ASN D 2 87 ? 218.980 172.227 125.578 1.00 166.37 99 ASN C O 1
ATOM 5546 N N . ASN D 2 88 ? 219.489 174.255 124.714 1.00 164.01 100 ASN C N 1
ATOM 5547 C CA . ASN D 2 88 ? 218.380 174.967 125.349 1.00 164.01 100 ASN C CA 1
ATOM 5548 C C . ASN D 2 88 ? 218.373 174.752 126.860 1.00 164.01 100 ASN C C 1
ATOM 5549 O O . ASN D 2 88 ? 217.352 174.395 127.451 1.00 164.01 100 ASN C O 1
ATOM 5554 N N . PHE D 2 89 ? 219.531 174.976 127.490 1.00 163.99 101 PHE C N 1
ATOM 5555 C CA . PHE D 2 89 ? 219.655 174.776 128.932 1.00 163.99 101 PHE C CA 1
ATOM 5556 C C . PHE D 2 89 ? 218.637 175.607 129.702 1.00 163.99 101 PHE C C 1
ATOM 5557 O O . PHE D 2 89 ? 217.912 175.082 130.555 1.00 163.99 101 PHE C O 1
ATOM 5565 N N . LEU D 2 90 ? 218.563 176.906 129.411 1.00 160.23 102 LEU C N 1
ATOM 5566 C CA . LEU D 2 90 ? 217.580 177.754 130.076 1.00 160.23 102 LEU C CA 1
ATOM 5567 C C . LEU D 2 90 ? 216.158 177.354 129.695 1.00 160.23 102 LEU C C 1
ATOM 5568 O O . LEU D 2 90 ? 215.258 177.351 130.542 1.00 160.23 102 LEU C O 1
ATOM 5573 N N . GLN D 2 91 ? 215.941 176.989 128.429 1.00 158.19 103 GLN C N 1
ATOM 5574 C CA . GLN D 2 91 ? 214.605 176.603 127.983 1.00 158.19 103 GLN C CA 1
ATOM 5575 C C . GLN D 2 91 ? 214.149 175.307 128.646 1.00 158.19 103 GLN C C 1
ATOM 5576 O O . GLN D 2 91 ? 213.017 175.217 129.141 1.00 158.19 103 GLN C O 1
ATOM 5582 N N . THR D 2 92 ? 215.017 174.291 128.674 1.00 157.06 104 THR C N 1
ATOM 5583 C CA . THR D 2 92 ? 214.639 173.037 129.316 1.00 157.06 104 THR C CA 1
ATOM 5584 C C . THR D 2 92 ? 214.498 173.217 130.822 1.00 157.06 104 THR C C 1
ATOM 5585 O O . THR D 2 92 ? 213.648 172.578 131.452 1.00 157.06 104 THR C O 1
ATOM 5589 N N . LEU D 2 93 ? 215.312 174.094 131.416 1.00 153.30 105 LEU C N 1
ATOM 5590 C CA . LEU D 2 93 ? 215.171 174.377 132.838 1.00 153.30 105 LEU C CA 1
ATOM 5591 C C . LEU D 2 93 ? 213.826 175.029 133.133 1.00 153.30 105 LEU C C 1
ATOM 5592 O O . LEU D 2 93 ? 213.168 174.692 134.122 1.00 153.30 105 LEU C O 1
ATOM 5597 N N . ASN D 2 94 ? 213.397 175.960 132.276 1.00 151.35 106 ASN C N 1
ATOM 5598 C CA . ASN D 2 94 ? 212.093 176.589 132.457 1.00 151.35 106 ASN C CA 1
ATOM 5599 C C . ASN D 2 94 ? 210.962 175.581 132.291 1.00 151.35 106 ASN C C 1
ATOM 5600 O O . ASN D 2 94 ? 209.982 175.606 133.046 1.00 151.35 106 ASN C O 1
ATOM 5605 N N . GLN D 2 95 ? 211.071 174.693 131.298 1.00 147.65 107 GLN C N 1
ATOM 5606 C CA . GLN D 2 95 ? 210.051 173.661 131.126 1.00 147.65 107 GLN C CA 1
ATOM 5607 C C . GLN D 2 95 ? 209.977 172.749 132.344 1.00 147.65 107 GLN C C 1
ATOM 5608 O O . GLN D 2 95 ? 208.880 172.428 132.825 1.00 147.65 107 GLN C O 1
ATOM 5614 N N . ALA D 2 96 ? 211.135 172.330 132.859 1.00 143.91 108 ALA C N 1
ATOM 5615 C CA . ALA D 2 96 ? 211.158 171.494 134.052 1.00 143.91 108 ALA C CA 1
ATOM 5616 C C . ALA D 2 96 ? 210.569 172.230 135.245 1.00 143.91 108 ALA C C 1
ATOM 5617 O O . ALA D 2 96 ? 209.851 171.636 136.054 1.00 143.91 108 ALA C O 1
ATOM 5619 N N . TRP D 2 97 ? 210.855 173.528 135.366 1.00 140.89 109 TRP C N 1
ATOM 5620 C CA . TRP D 2 97 ? 210.314 174.307 136.474 1.00 140.89 109 TRP C CA 1
ATOM 5621 C C . TRP D 2 97 ? 208.795 174.393 136.400 1.00 140.89 109 TRP C C 1
ATOM 5622 O O . TRP D 2 97 ? 208.102 174.218 137.409 1.00 140.89 109 TRP C O 1
ATOM 5633 N N . ASN D 2 98 ? 208.257 174.667 135.210 1.00 138.16 110 ASN C N 1
ATOM 5634 C CA . ASN D 2 98 ? 206.807 174.754 135.065 1.00 138.16 110 ASN C CA 1
ATOM 5635 C C . ASN D 2 98 ? 206.142 173.415 135.360 1.00 138.16 110 ASN C C 1
ATOM 5636 O O . ASN D 2 98 ? 205.125 173.355 136.068 1.00 138.16 110 ASN C O 1
ATOM 5641 N N . ASP D 2 99 ? 206.711 172.326 134.835 1.00 133.99 111 ASP C N 1
ATOM 5642 C CA . ASP D 2 99 ? 206.141 171.007 135.088 1.00 133.99 111 ASP C CA 1
ATOM 5643 C C . ASP D 2 99 ? 206.211 170.654 136.568 1.00 133.99 111 ASP C C 1
ATOM 5644 O O . ASP D 2 99 ? 205.262 170.088 137.125 1.00 133.99 111 ASP C O 1
ATOM 5649 N N . HIS D 2 100 ? 207.325 170.987 137.224 1.00 126.83 112 HIS C N 1
ATOM 5650 C CA . HIS D 2 100 ? 207.458 170.731 138.652 1.00 126.83 112 HIS C CA 1
ATOM 5651 C C . HIS D 2 100 ? 206.431 171.517 139.451 1.00 126.83 112 HIS C C 1
ATOM 5652 O O . HIS D 2 100 ? 205.829 170.990 140.392 1.00 126.83 112 HIS C O 1
ATOM 5659 N N . GLN D 2 101 ? 206.221 172.786 139.100 1.00 128.03 113 GLN C N 1
ATOM 5660 C CA . GLN D 2 101 ? 205.244 173.590 139.827 1.00 128.03 113 GLN C CA 1
ATOM 5661 C C . GLN D 2 101 ? 203.843 173.015 139.677 1.00 128.03 113 GLN C C 1
ATOM 5662 O O . GLN D 2 101 ? 203.107 172.886 140.661 1.00 128.03 113 GLN C O 1
ATOM 5668 N N . THR D 2 102 ? 203.461 172.643 138.452 1.00 118.48 114 THR C N 1
ATOM 5669 C CA . THR D 2 102 ? 202.131 172.071 138.253 1.00 118.48 114 THR C CA 1
ATOM 5670 C C . THR D 2 102 ? 201.969 170.758 139.015 1.00 118.48 114 THR C C 1
ATOM 5671 O O . THR D 2 102 ? 200.949 170.536 139.690 1.00 118.48 114 THR C O 1
ATOM 5675 N N . ALA D 2 103 ? 202.968 169.876 138.922 1.00 114.35 115 ALA C N 1
ATOM 5676 C CA . ALA D 2 103 ? 202.887 168.591 139.603 1.00 114.35 115 ALA C CA 1
ATOM 5677 C C . ALA D 2 103 ? 202.814 168.767 141.113 1.00 114.35 115 ALA C C 1
ATOM 5678 O O . ALA D 2 103 ? 202.030 168.085 141.781 1.00 114.35 115 ALA C O 1
ATOM 5680 N N . MET D 2 104 ? 203.612 169.682 141.670 1.00 113.26 116 MET C N 1
ATOM 5681 C CA . MET D 2 104 ? 203.572 169.901 143.110 1.00 113.26 116 MET C CA 1
ATOM 5682 C C . MET D 2 104 ? 202.261 170.532 143.547 1.00 113.26 116 MET C C 1
ATOM 5683 O O . MET D 2 104 ? 201.776 170.238 144.642 1.00 113.26 116 MET C O 1
ATOM 5688 N N . VAL D 2 105 ? 201.665 171.389 142.715 1.00 106.32 117 VAL C N 1
ATOM 5689 C CA . VAL D 2 105 ? 200.356 171.937 143.059 1.00 106.32 117 VAL C CA 1
ATOM 5690 C C . VAL D 2 105 ? 199.318 170.826 143.141 1.00 106.32 117 VAL C C 1
ATOM 5691 O O . VAL D 2 105 ? 198.550 170.743 144.109 1.00 106.32 117 VAL C O 1
ATOM 5695 N N . MET D 2 106 ? 199.295 169.937 142.143 1.00 102.42 118 MET C N 1
ATOM 5696 C CA . MET D 2 106 ? 198.328 168.840 142.182 1.00 102.42 118 MET C CA 1
ATOM 5697 C C . MET D 2 106 ? 198.581 167.909 143.366 1.00 102.42 118 MET C C 1
ATOM 5698 O O . MET D 2 106 ? 197.637 167.480 144.043 1.00 102.42 118 MET C O 1
ATOM 5703 N N . ILE D 2 107 ? 199.847 167.592 143.638 1.00 100.70 119 ILE C N 1
ATOM 5704 C CA . ILE D 2 107 ? 200.167 166.689 144.740 1.00 100.70 119 ILE C CA 1
ATOM 5705 C C . ILE D 2 107 ? 199.797 167.316 146.080 1.00 100.70 119 ILE C C 1
ATOM 5706 O O . ILE D 2 107 ? 199.275 166.638 146.973 1.00 100.70 119 ILE C O 1
ATOM 5711 N N . ARG D 2 108 ? 200.056 168.616 146.244 1.00 101.33 120 ARG C N 1
ATOM 5712 C CA . ARG D 2 108 ? 199.636 169.305 147.458 1.00 101.33 120 ARG C CA 1
ATOM 5713 C C . ARG D 2 108 ? 198.121 169.300 147.593 1.00 101.33 120 ARG C C 1
ATOM 5714 O O . ARG D 2 108 ? 197.591 169.214 148.706 1.00 101.33 120 ARG C O 1
ATOM 5722 N N . ASP D 2 109 ? 197.408 169.402 146.469 1.00 92.51 121 ASP C N 1
ATOM 5723 C CA . ASP D 2 109 ? 195.956 169.271 146.509 1.00 92.51 121 ASP C CA 1
ATOM 5724 C C . ASP D 2 109 ? 195.546 167.896 147.018 1.00 92.51 121 ASP C C 1
ATOM 5725 O O . ASP D 2 109 ? 194.603 167.773 147.807 1.00 92.51 121 ASP C O 1
ATOM 5730 N N . ILE D 2 110 ? 196.243 166.848 146.575 1.00 90.72 122 ILE C N 1
ATOM 5731 C CA . ILE D 2 110 ? 195.890 165.491 146.988 1.00 90.72 122 ILE C CA 1
ATOM 5732 C C . ILE D 2 110 ? 196.234 165.259 148.457 1.00 90.72 122 ILE C C 1
ATOM 5733 O O . ILE D 2 110 ? 195.468 164.631 149.197 1.00 90.72 122 ILE C O 1
ATOM 5738 N N . LEU D 2 111 ? 197.379 165.772 148.908 1.00 99.51 123 LEU C N 1
ATOM 5739 C CA . LEU D 2 111 ? 197.907 165.486 150.239 1.00 99.51 123 LEU C CA 1
ATOM 5740 C C . LEU D 2 111 ? 197.682 166.633 151.219 1.00 99.51 123 LEU C C 1
ATOM 5741 O O . LEU D 2 111 ? 198.576 166.959 152.006 1.00 99.51 123 LEU C O 1
ATOM 5746 N N . MET D 2 112 ? 196.505 167.259 151.184 1.00 100.00 124 MET C N 1
ATOM 5747 C CA . MET D 2 112 ? 196.290 168.475 151.963 1.00 100.00 124 MET C CA 1
ATOM 5748 C C . MET D 2 112 ? 196.164 168.183 153.456 1.00 100.00 124 MET C C 1
ATOM 5749 O O . MET D 2 112 ? 196.591 168.992 154.290 1.00 100.00 124 MET C O 1
ATOM 5754 N N . TYR D 2 113 ? 195.581 167.038 153.820 1.00 98.68 125 TYR C N 1
ATOM 5755 C CA . TYR D 2 113 ? 195.491 166.696 155.237 1.00 98.68 125 TYR C CA 1
ATOM 5756 C C . TYR D 2 113 ? 196.872 166.497 155.847 1.00 98.68 125 TYR C C 1
ATOM 5757 O O . TYR D 2 113 ? 197.073 166.759 157.043 1.00 98.68 125 TYR C O 1
ATOM 5766 N N . MET D 2 114 ? 197.831 166.032 155.044 1.00 109.44 126 MET C N 1
ATOM 5767 C CA . MET D 2 114 ? 199.212 165.996 155.504 1.00 109.44 126 MET C CA 1
ATOM 5768 C C . MET D 2 114 ? 199.674 167.385 155.918 1.00 109.44 126 MET C C 1
ATOM 5769 O O . MET D 2 114 ? 200.203 167.557 157.019 1.00 109.44 126 MET C O 1
ATOM 5774 N N . ASP D 2 115 ? 199.418 168.393 155.080 1.00 109.32 127 ASP C N 1
ATOM 5775 C CA . ASP D 2 115 ? 199.728 169.771 155.447 1.00 109.32 127 ASP C CA 1
ATOM 5776 C C . ASP D 2 115 ? 199.020 170.168 156.733 1.00 109.32 127 ASP C C 1
ATOM 5777 O O . ASP D 2 115 ? 199.597 170.846 157.590 1.00 109.32 127 ASP C O 1
ATOM 5782 N N . ARG D 2 116 ? 197.760 169.760 156.878 1.00 102.71 128 ARG C N 1
ATOM 5783 C CA . ARG D 2 116 ? 196.986 170.182 158.039 1.00 102.71 128 ARG C CA 1
ATOM 5784 C C . ARG D 2 116 ? 197.554 169.641 159.344 1.00 102.71 128 ARG C C 1
ATOM 5785 O O . ARG D 2 116 ? 197.585 170.363 160.346 1.00 102.71 128 ARG C O 1
ATOM 5793 N N . VAL D 2 117 ? 197.998 168.386 159.367 1.00 112.13 129 VAL C N 1
ATOM 5794 C CA . VAL D 2 117 ? 198.422 167.822 160.648 1.00 112.13 129 VAL C CA 1
ATOM 5795 C C . VAL D 2 117 ? 199.850 167.275 160.640 1.00 112.13 129 VAL C C 1
ATOM 5796 O O . VAL D 2 117 ? 200.649 167.609 161.523 1.00 112.13 129 VAL C O 1
ATOM 5800 N N . TYR D 2 118 ? 200.186 166.439 159.655 1.00 120.91 130 TYR C N 1
ATOM 5801 C CA . TYR D 2 118 ? 201.392 165.619 159.757 1.00 120.91 130 TYR C CA 1
ATOM 5802 C C . TYR D 2 118 ? 202.657 166.468 159.730 1.00 120.91 130 TYR C C 1
ATOM 5803 O O . TYR D 2 118 ? 203.521 166.338 160.605 1.00 120.91 130 TYR C O 1
ATOM 5812 N N . VAL D 2 119 ? 202.787 167.346 158.735 1.00 124.14 131 VAL C N 1
ATOM 5813 C CA . VAL D 2 119 ? 203.993 168.162 158.651 1.00 124.14 131 VAL C CA 1
ATOM 5814 C C . VAL D 2 119 ? 203.959 169.282 159.682 1.00 124.14 131 VAL C C 1
ATOM 5815 O O . VAL D 2 119 ? 205.006 169.837 160.035 1.00 124.14 131 VAL C O 1
ATOM 5819 N N . GLN D 2 120 ? 202.772 169.634 160.178 1.00 125.65 132 GLN C N 1
ATOM 5820 C CA . GLN D 2 120 ? 202.674 170.700 161.169 1.00 125.65 132 GLN C CA 1
ATOM 5821 C C . GLN D 2 120 ? 203.170 170.222 162.528 1.00 125.65 132 GLN C C 1
ATOM 5822 O O . GLN D 2 120 ? 203.880 170.955 163.226 1.00 125.65 132 GLN C O 1
ATOM 5828 N N . GLN D 2 121 ? 202.812 168.996 162.922 1.00 126.57 133 GLN C N 1
ATOM 5829 C CA . GLN D 2 121 ? 203.238 168.504 164.230 1.00 126.57 133 GLN C CA 1
ATOM 5830 C C . GLN D 2 121 ? 204.719 168.136 164.226 1.00 126.57 133 GLN C C 1
ATOM 5831 O O . GLN D 2 121 ? 205.354 168.085 165.286 1.00 126.57 133 GLN C O 1
ATOM 5837 N N . ASN D 2 122 ? 205.284 167.871 163.047 1.00 128.24 134 ASN C N 1
ATOM 5838 C CA . ASN D 2 122 ? 206.730 167.757 162.888 1.00 128.24 134 ASN C CA 1
ATOM 5839 C C . ASN D 2 122 ? 207.408 169.101 162.665 1.00 128.24 134 ASN C C 1
ATOM 5840 O O . ASN D 2 122 ? 208.640 169.141 162.563 1.00 128.24 134 ASN C O 1
ATOM 5845 N N . ASN D 2 123 ? 206.640 170.185 162.569 1.00 130.36 135 ASN C N 1
ATOM 5846 C CA . ASN D 2 123 ? 207.120 171.532 162.269 1.00 130.36 135 ASN C CA 1
ATOM 5847 C C . ASN D 2 123 ? 207.784 171.632 160.900 1.00 130.36 135 ASN C C 1
ATOM 5848 O O . ASN D 2 123 ? 208.370 172.672 160.576 1.00 130.36 135 ASN C O 1
ATOM 5853 N N . VAL D 2 124 ? 207.709 170.576 160.086 1.00 131.03 136 VAL C N 1
ATOM 5854 C CA . VAL D 2 124 ? 208.263 170.628 158.739 1.00 131.03 136 VAL C CA 1
ATOM 5855 C C . VAL D 2 124 ? 207.370 171.487 157.846 1.00 131.03 136 VAL C C 1
ATOM 5856 O O . VAL D 2 124 ? 206.152 171.583 158.036 1.00 131.03 136 VAL C O 1
ATOM 5860 N N . GLU D 2 125 ? 207.993 172.132 156.864 1.00 133.26 137 GLU C N 1
ATOM 5861 C CA . GLU D 2 125 ? 207.264 172.980 155.935 1.00 133.26 137 GLU C CA 1
ATOM 5862 C C . GLU D 2 125 ? 206.311 172.150 155.073 1.00 133.26 137 GLU C C 1
ATOM 5863 O O . GLU D 2 125 ? 206.391 170.920 155.012 1.00 133.26 137 GLU C O 1
ATOM 5865 N N . ASN D 2 126 ? 205.398 172.848 154.400 1.00 130.69 138 ASN C N 1
ATOM 5866 C CA . ASN D 2 126 ? 204.355 172.195 153.623 1.00 130.69 138 ASN C CA 1
ATOM 5867 C C . ASN D 2 126 ? 204.938 171.470 152.412 1.00 130.69 138 ASN C C 1
ATOM 5868 O O . ASN D 2 126 ? 206.135 171.543 152.124 1.00 130.69 138 ASN C O 1
ATOM 5873 N N . VAL D 2 127 ? 204.062 170.763 151.695 1.00 125.29 139 VAL C N 1
ATOM 5874 C CA . VAL D 2 127 ? 204.459 169.951 150.549 1.00 125.29 139 VAL C CA 1
ATOM 5875 C C . VAL D 2 127 ? 205.032 170.815 149.434 1.00 125.29 139 VAL C C 1
ATOM 5876 O O . VAL D 2 127 ? 206.005 170.425 148.784 1.00 125.29 139 VAL C O 1
ATOM 5880 N N . TYR D 2 128 ? 204.431 171.978 149.178 1.00 129.39 140 TYR C N 1
ATOM 5881 C CA . TYR D 2 128 ? 204.996 172.854 148.156 1.00 129.39 140 TYR C CA 1
ATOM 5882 C C . TYR D 2 128 ? 206.335 173.427 148.604 1.00 129.39 140 TYR C C 1
ATOM 5883 O O . TYR D 2 128 ? 207.292 173.474 147.822 1.00 129.39 140 TYR C O 1
ATOM 5892 N N . ASN D 2 129 ? 206.427 173.857 149.865 1.00 134.54 141 ASN C N 1
ATOM 5893 C CA . ASN D 2 129 ? 207.717 174.281 150.400 1.00 134.54 141 ASN C CA 1
ATOM 5894 C C . ASN D 2 129 ? 208.704 173.120 150.431 1.00 134.54 141 ASN C C 1
ATOM 5895 O O . ASN D 2 129 ? 209.901 173.309 150.194 1.00 134.54 141 ASN C O 1
ATOM 5900 N N . LEU D 2 130 ? 208.217 171.909 150.716 1.00 135.05 142 LEU C N 1
ATOM 5901 C CA . LEU D 2 130 ? 209.077 170.731 150.649 1.00 135.05 142 LEU C CA 1
ATOM 5902 C C . LEU D 2 130 ? 209.635 170.539 149.246 1.00 135.05 142 LEU C C 1
ATOM 5903 O O . LEU D 2 130 ? 210.826 170.258 149.077 1.00 135.05 142 LEU C O 1
ATOM 5908 N N . GLY D 2 131 ? 208.786 170.681 148.229 1.00 138.50 143 GLY C N 1
ATOM 5909 C CA . GLY D 2 131 ? 209.252 170.544 146.861 1.00 138.50 143 GLY C CA 1
ATOM 5910 C C . GLY D 2 131 ? 210.235 171.630 146.477 1.00 138.50 143 GLY C C 1
ATOM 5911 O O . GLY D 2 131 ? 211.204 171.376 145.761 1.00 138.50 143 GLY C O 1
ATOM 5912 N N . LEU D 2 132 ? 210.000 172.857 146.950 1.00 142.37 144 LEU C N 1
ATOM 5913 C CA . LEU D 2 132 ? 210.947 173.938 146.692 1.00 142.37 144 LEU C CA 1
ATOM 5914 C C . LEU D 2 132 ? 212.303 173.655 147.328 1.00 142.37 144 LEU C C 1
ATOM 5915 O O . LEU D 2 132 ? 213.346 173.846 146.691 1.00 142.37 144 LEU C O 1
ATOM 5920 N N . ILE D 2 133 ? 212.306 173.198 148.583 1.00 144.10 145 ILE C N 1
ATOM 5921 C CA . ILE D 2 133 ? 213.560 172.879 149.258 1.00 144.10 145 ILE C CA 1
ATOM 5922 C C . ILE D 2 133 ? 214.286 171.751 148.539 1.00 144.10 145 ILE C C 1
ATOM 5923 O O . ILE D 2 133 ? 215.492 171.841 148.275 1.00 144.10 145 ILE C O 1
ATOM 5928 N N . ILE D 2 134 ? 213.567 170.679 148.200 1.00 144.61 146 ILE C N 1
ATOM 5929 C CA . ILE D 2 134 ? 214.196 169.572 147.490 1.00 144.61 146 ILE C CA 1
ATOM 5930 C C . ILE D 2 134 ? 214.766 170.045 146.163 1.00 144.61 146 ILE C C 1
ATOM 5931 O O . ILE D 2 134 ? 215.915 169.742 145.825 1.00 144.61 146 ILE C O 1
ATOM 5936 N N . PHE D 2 135 ? 213.991 170.815 145.399 1.00 148.13 147 PHE C N 1
ATOM 5937 C CA . PHE D 2 135 ? 214.453 171.214 144.078 1.00 148.13 147 PHE C CA 1
ATOM 5938 C C . PHE D 2 135 ? 215.687 172.098 144.182 1.00 148.13 147 PHE C C 1
ATOM 5939 O O . PHE D 2 135 ? 216.690 171.848 143.502 1.00 148.13 147 PHE C O 1
ATOM 5947 N N . ARG D 2 136 ? 215.662 173.101 145.067 1.00 151.48 148 ARG C N 1
ATOM 5948 C CA . ARG D 2 136 ? 216.808 173.996 145.165 1.00 151.48 148 ARG C CA 1
ATOM 5949 C C . ARG D 2 136 ? 218.043 173.244 145.645 1.00 151.48 148 ARG C C 1
ATOM 5950 O O . ARG D 2 136 ? 219.106 173.328 145.018 1.00 151.48 148 ARG C O 1
ATOM 5958 N N . ASP D 2 137 ? 217.913 172.455 146.717 1.00 151.89 149 ASP C N 1
ATOM 5959 C CA . ASP D 2 137 ? 219.073 171.746 147.248 1.00 151.89 149 ASP C CA 1
ATOM 5960 C C . ASP D 2 137 ? 219.651 170.770 146.231 1.00 151.89 149 ASP C C 1
ATOM 5961 O O . ASP D 2 137 ? 220.858 170.787 145.963 1.00 151.89 149 ASP C O 1
ATOM 5966 N N . GLN D 2 138 ? 218.813 169.906 145.652 1.00 151.68 150 GLN C N 1
ATOM 5967 C CA . GLN D 2 138 ? 219.341 168.881 144.759 1.00 151.68 150 GLN C CA 1
ATOM 5968 C C . GLN D 2 138 ? 219.845 169.464 143.444 1.00 151.68 150 GLN C C 1
ATOM 5969 O O . GLN D 2 138 ? 220.968 169.160 143.026 1.00 151.68 150 GLN C O 1
ATOM 5975 N N . VAL D 2 139 ? 219.051 170.300 142.772 1.00 156.72 151 VAL C N 1
ATOM 5976 C CA . VAL D 2 139 ? 219.396 170.761 141.431 1.00 156.72 151 VAL C CA 1
ATOM 5977 C C . VAL D 2 139 ? 220.124 172.096 141.424 1.00 156.72 151 VAL C C 1
ATOM 5978 O O . VAL D 2 139 ? 221.147 172.219 140.729 1.00 156.72 151 VAL C O 1
ATOM 5982 N N . VAL D 2 140 ? 219.646 173.097 142.163 1.00 159.16 152 VAL C N 1
ATOM 5983 C CA . VAL D 2 140 ? 220.256 174.420 142.117 1.00 159.16 152 VAL C CA 1
ATOM 5984 C C . VAL D 2 140 ? 221.628 174.452 142.786 1.00 159.16 152 VAL C C 1
ATOM 5985 O O . VAL D 2 140 ? 222.536 175.127 142.275 1.00 159.16 152 VAL C O 1
ATOM 5989 N N . ARG D 2 141 ? 221.814 173.738 143.895 1.00 161.66 153 ARG C N 1
ATOM 5990 C CA . ARG D 2 141 ? 223.119 173.584 144.524 1.00 161.66 153 ARG C CA 1
ATOM 5991 C C . ARG D 2 141 ? 223.991 172.540 143.838 1.00 161.66 153 ARG C C 1
ATOM 5992 O O . ARG D 2 141 ? 225.152 172.372 144.226 1.00 161.66 153 ARG C O 1
ATOM 6000 N N . TYR D 2 142 ? 223.465 171.829 142.843 1.00 166.47 154 TYR C N 1
ATOM 6001 C CA . TYR D 2 142 ? 224.272 170.870 142.100 1.00 166.47 154 TYR C CA 1
ATOM 6002 C C . TYR D 2 142 ? 225.367 171.617 141.349 1.00 166.47 154 TYR C C 1
ATOM 6003 O O . TYR D 2 142 ? 225.101 172.628 140.694 1.00 166.47 154 TYR C O 1
ATOM 6012 N N . GLY D 2 143 ? 226.601 171.115 141.449 1.00 171.74 155 GLY C N 1
ATOM 6013 C CA . GLY D 2 143 ? 227.746 171.885 140.987 1.00 171.74 155 GLY C CA 1
ATOM 6014 C C . GLY D 2 143 ? 227.712 172.195 139.502 1.00 171.74 155 GLY C C 1
ATOM 6015 O O . GLY D 2 143 ? 227.919 173.342 139.095 1.00 171.74 155 GLY C O 1
ATOM 6016 N N . CYS D 2 144 ? 227.454 171.180 138.672 1.00 173.78 156 CYS C N 1
ATOM 6017 C CA . CYS D 2 144 ? 227.475 171.391 137.228 1.00 173.78 156 CYS C CA 1
ATOM 6018 C C . CYS D 2 144 ? 226.369 172.344 136.794 1.00 173.78 156 CYS C C 1
ATOM 6019 O O . CYS D 2 144 ? 226.607 173.267 136.004 1.00 173.78 156 CYS C O 1
ATOM 6022 N N . ILE D 2 145 ? 225.154 172.137 137.307 1.00 173.32 157 ILE C N 1
ATOM 6023 C CA . ILE D 2 145 ? 224.049 173.033 136.984 1.00 173.32 157 ILE C CA 1
ATOM 6024 C C . ILE D 2 145 ? 224.348 174.440 137.480 1.00 173.32 157 ILE C C 1
ATOM 6025 O O . ILE D 2 145 ? 224.065 175.426 136.793 1.00 173.32 157 ILE C O 1
ATOM 6027 N N . ARG D 2 146 ? 224.935 174.552 138.674 1.00 174.91 158 ARG C N 1
ATOM 6028 C CA . ARG D 2 146 ? 225.310 175.858 139.209 1.00 174.91 158 ARG C CA 1
ATOM 6029 C C . ARG D 2 146 ? 226.266 176.596 138.278 1.00 174.91 158 ARG C C 1
ATOM 6030 O O . ARG D 2 146 ? 226.014 177.748 137.896 1.00 174.91 158 ARG C O 1
ATOM 6038 N N . ASP D 2 147 ? 227.371 175.949 137.897 1.00 175.27 159 ASP C N 1
ATOM 6039 C CA . ASP D 2 147 ? 228.360 176.646 137.083 1.00 175.27 159 ASP C CA 1
ATOM 6040 C C . ASP D 2 147 ? 227.812 176.959 135.697 1.00 175.27 159 ASP C C 1
ATOM 6041 O O . ASP D 2 147 ? 228.070 178.041 135.155 1.00 175.27 159 ASP C O 1
ATOM 6046 N N . HIS D 2 148 ? 227.044 176.038 135.107 1.00 173.12 160 HIS C N 1
ATOM 6047 C CA . HIS D 2 148 ? 226.508 176.305 133.777 1.00 173.12 160 HIS C CA 1
ATOM 6048 C C . HIS D 2 148 ? 225.465 177.415 133.812 1.00 173.12 160 HIS C C 1
ATOM 6049 O O . HIS D 2 148 ? 225.397 178.235 132.890 1.00 173.12 160 HIS C O 1
ATOM 6056 N N . LEU D 2 149 ? 224.642 177.462 134.863 1.00 175.30 161 LEU C N 1
ATOM 6057 C CA . LEU D 2 149 ? 223.674 178.545 134.991 1.00 175.30 161 LEU C CA 1
ATOM 6058 C C . LEU D 2 149 ? 224.373 179.884 135.164 1.00 175.30 161 LEU C C 1
ATOM 6059 O O . LEU D 2 149 ? 223.971 180.886 134.560 1.00 175.30 161 LEU C O 1
ATOM 6061 N N . ARG D 2 150 ? 225.427 179.922 135.984 1.00 177.55 162 ARG C N 1
ATOM 6062 C CA . ARG D 2 150 ? 226.184 181.159 136.149 1.00 177.55 162 ARG C CA 1
ATOM 6063 C C . ARG D 2 150 ? 226.797 181.602 134.826 1.00 177.55 162 ARG C C 1
ATOM 6064 O O . ARG D 2 150 ? 226.734 182.783 134.461 1.00 177.55 162 ARG C O 1
ATOM 6066 N N . GLN D 2 151 ? 227.387 180.658 134.087 1.00 178.90 163 GLN C N 1
ATOM 6067 C CA . GLN D 2 151 ? 227.997 180.990 132.804 1.00 178.90 163 GLN C CA 1
ATOM 6068 C C . GLN D 2 151 ? 226.959 181.489 131.806 1.00 178.90 163 GLN C C 1
ATOM 6069 O O . GLN D 2 151 ? 227.206 182.458 131.081 1.00 178.90 163 GLN C O 1
ATOM 6071 N N . THR D 2 152 ? 225.794 180.838 131.751 1.00 179.02 164 THR C N 1
ATOM 6072 C CA . THR D 2 152 ? 224.750 181.260 130.823 1.00 179.02 164 THR C CA 1
ATOM 6073 C C . THR D 2 152 ? 224.224 182.645 131.175 1.00 179.02 164 THR C C 1
ATOM 6074 O O . THR D 2 152 ? 224.002 183.476 130.286 1.00 179.02 164 THR C O 1
ATOM 6076 N N . LEU D 2 153 ? 224.015 182.913 132.467 1.00 179.73 165 LEU C N 1
ATOM 6077 C CA . LEU D 2 153 ? 223.553 184.233 132.881 1.00 179.73 165 LEU C CA 1
ATOM 6078 C C . LEU D 2 153 ? 224.582 185.304 132.541 1.00 179.73 165 LEU C C 1
ATOM 6079 O O . LEU D 2 153 ? 224.234 186.384 132.047 1.00 179.73 165 LEU C O 1
ATOM 6081 N N . LEU D 2 154 ? 225.863 185.017 132.790 1.00 180.96 166 LEU C N 1
ATOM 6082 C CA . LEU D 2 154 ? 226.910 185.980 132.466 1.00 180.96 166 LEU C CA 1
ATOM 6083 C C . LEU D 2 154 ? 226.988 186.227 130.965 1.00 180.96 166 LEU C C 1
ATOM 6084 O O . LEU D 2 154 ? 227.155 187.370 130.525 1.00 180.96 166 LEU C O 1
ATOM 6086 N N . ASP D 2 155 ? 226.871 185.165 130.163 1.00 181.30 167 ASP C N 1
ATOM 6087 C CA . ASP D 2 155 ? 226.914 185.321 128.713 1.00 181.30 167 ASP C CA 1
ATOM 6088 C C . ASP D 2 155 ? 225.728 186.132 128.210 1.00 181.30 167 ASP C C 1
ATOM 6089 O O . ASP D 2 155 ? 225.878 186.979 127.322 1.00 181.30 167 ASP C O 1
ATOM 6091 N N . MET D 2 156 ? 224.538 185.885 128.763 1.00 182.40 168 MET C N 1
ATOM 6092 C CA . MET D 2 156 ? 223.366 186.663 128.374 1.00 182.40 168 MET C CA 1
ATOM 6093 C C . MET D 2 156 ? 223.533 188.130 128.745 1.00 182.40 168 MET C C 1
ATOM 6094 O O . MET D 2 156 ? 223.188 189.021 127.959 1.00 182.40 168 MET C O 1
ATOM 6096 N N . ILE D 2 157 ? 224.066 188.401 129.939 1.00 182.79 169 ILE C N 1
ATOM 6097 C CA . ILE D 2 157 ? 224.288 189.783 130.359 1.00 182.79 169 ILE C CA 1
ATOM 6098 C C . ILE D 2 157 ? 225.295 190.465 129.441 1.00 182.79 169 ILE C C 1
ATOM 6099 O O . ILE D 2 157 ? 225.113 191.623 129.045 1.00 182.79 169 ILE C O 1
ATOM 6101 N N . ALA D 2 158 ? 226.376 189.761 129.092 1.00 182.85 170 ALA C N 1
ATOM 6102 C CA . ALA D 2 158 ? 227.382 190.335 128.204 1.00 182.85 170 ALA C CA 1
ATOM 6103 C C . ALA D 2 158 ? 226.810 190.601 126.817 1.00 182.85 170 ALA C C 1
ATOM 6104 O O . ALA D 2 158 ? 227.102 191.636 126.205 1.00 182.85 170 ALA C O 1
ATOM 6106 N N . ARG D 2 159 ? 226.001 189.674 126.299 1.00 183.82 171 ARG C N 1
ATOM 6107 C CA . ARG D 2 159 ? 225.379 189.876 124.995 1.00 183.82 171 ARG C CA 1
ATOM 6108 C C . ARG D 2 159 ? 224.427 191.064 125.018 1.00 183.82 171 ARG C C 1
ATOM 6109 O O . ARG D 2 159 ? 224.370 191.842 124.058 1.00 183.82 171 ARG C O 1
ATOM 6111 N N . GLU D 2 160 ? 223.663 191.215 126.103 1.00 183.50 172 GLU C N 1
ATOM 6112 C CA . GLU D 2 160 ? 222.791 192.378 126.233 1.00 183.50 172 GLU C CA 1
ATOM 6113 C C . GLU D 2 160 ? 223.601 193.667 126.285 1.00 183.50 172 GLU C C 1
ATOM 6114 O O . GLU D 2 160 ? 223.221 194.673 125.674 1.00 183.50 172 GLU C O 1
ATOM 6116 N N . ARG D 2 161 ? 224.719 193.657 127.014 1.00 183.93 173 ARG C N 1
ATOM 6117 C CA . ARG D 2 161 ? 225.595 194.824 127.045 1.00 183.93 173 ARG C CA 1
ATOM 6118 C C . ARG D 2 161 ? 226.184 195.104 125.668 1.00 183.93 173 ARG C C 1
ATOM 6119 O O . ARG D 2 161 ? 226.282 196.264 125.250 1.00 183.93 173 ARG C O 1
ATOM 6121 N N . LYS D 2 162 ? 226.584 194.053 124.949 1.00 184.13 174 LYS C N 1
ATOM 6122 C CA . LYS D 2 162 ? 227.121 194.213 123.603 1.00 184.13 174 LYS C CA 1
ATOM 6123 C C . LYS D 2 162 ? 226.042 194.501 122.567 1.00 184.13 174 LYS C C 1
ATOM 6124 O O . LYS D 2 162 ? 226.379 194.817 121.421 1.00 184.13 174 LYS C O 1
ATOM 6126 N N . GLY D 2 163 ? 224.768 194.399 122.935 1.00 184.45 175 GLY C N 1
ATOM 6127 C CA . GLY D 2 163 ? 223.682 194.647 122.012 1.00 184.45 175 GLY C CA 1
ATOM 6128 C C . GLY D 2 163 ? 223.141 193.428 121.303 1.00 184.45 175 GLY C C 1
ATOM 6129 O O . GLY D 2 163 ? 222.295 193.576 120.413 1.00 184.45 175 GLY C O 1
ATOM 6130 N N . GLU D 2 164 ? 223.595 192.232 121.663 1.00 184.64 176 GLU C N 1
ATOM 6131 C CA . GLU D 2 164 ? 223.116 191.009 121.030 1.00 184.64 176 GLU C CA 1
ATOM 6132 C C . GLU D 2 164 ? 222.325 190.157 122.016 1.00 184.64 176 GLU C C 1
ATOM 6133 O O . GLU D 2 164 ? 221.879 190.645 123.054 1.00 184.64 176 GLU C O 1
ATOM 6135 N N . ASP D 2 167 ? 217.041 185.422 125.076 1.00 182.93 179 ASP C N 1
ATOM 6136 C CA . ASP D 2 167 ? 215.982 186.424 125.082 1.00 182.93 179 ASP C CA 1
ATOM 6137 C C . ASP D 2 167 ? 215.819 187.040 126.468 1.00 182.93 179 ASP C C 1
ATOM 6138 O O . ASP D 2 167 ? 216.097 186.396 127.480 1.00 182.93 179 ASP C O 1
ATOM 6140 N N . ARG D 2 168 ? 215.371 188.297 126.502 1.00 183.02 180 ARG C N 1
ATOM 6141 C CA . ARG D 2 168 ? 215.156 188.971 127.779 1.00 183.02 180 ARG C CA 1
ATOM 6142 C C . ARG D 2 168 ? 214.053 188.295 128.582 1.00 183.02 180 ARG C C 1
ATOM 6143 O O . ARG D 2 168 ? 214.146 188.187 129.811 1.00 183.02 180 ARG C O 1
ATOM 6145 N N . GLY D 2 169 ? 212.996 187.838 127.906 1.00 180.18 181 GLY C N 1
ATOM 6146 C CA . GLY D 2 169 ? 211.909 187.177 128.610 1.00 180.18 181 GLY C CA 1
ATOM 6147 C C . GLY D 2 169 ? 212.342 185.890 129.285 1.00 180.18 181 GLY C C 1
ATOM 6148 O O . GLY D 2 169 ? 211.910 185.586 130.399 1.00 180.18 181 GLY C O 1
ATOM 6149 N N . ALA D 2 170 ? 213.199 185.114 128.620 1.00 177.94 182 ALA C N 1
ATOM 6150 C CA . ALA D 2 170 ? 213.698 183.882 129.222 1.00 177.94 182 ALA C CA 1
ATOM 6151 C C . ALA D 2 170 ? 214.552 184.173 130.452 1.00 177.94 182 ALA C C 1
ATOM 6152 O O . ALA D 2 170 ? 214.474 183.457 131.458 1.00 177.94 182 ALA C O 1
ATOM 6154 N N . ILE D 2 171 ? 215.376 185.220 130.389 1.00 178.69 183 ILE C N 1
ATOM 6155 C CA . ILE D 2 171 ? 216.182 185.594 131.548 1.00 178.69 183 ILE C CA 1
ATOM 6156 C C . ILE D 2 171 ? 215.288 186.076 132.683 1.00 178.69 183 ILE C C 1
ATOM 6157 O O . ILE D 2 171 ? 215.564 185.823 133.861 1.00 178.69 183 ILE C O 1
ATOM 6159 N N . ARG D 2 172 ? 214.202 186.777 132.348 1.00 178.49 184 ARG C N 1
ATOM 6160 C CA . ARG D 2 172 ? 213.237 187.175 133.370 1.00 178.49 184 ARG C CA 1
ATOM 6161 C C . ARG D 2 172 ? 212.578 185.956 134.006 1.00 178.49 184 ARG C C 1
ATOM 6162 O O . ARG D 2 172 ? 212.341 185.929 135.219 1.00 178.49 184 ARG C O 1
ATOM 6164 N N . ASN D 2 173 ? 212.260 184.945 133.195 1.00 173.37 185 ASN C N 1
ATOM 6165 C CA . ASN D 2 173 ? 211.708 183.706 133.733 1.00 173.37 185 ASN C CA 1
ATOM 6166 C C . ASN D 2 173 ? 212.695 183.033 134.678 1.00 173.37 185 ASN C C 1
ATOM 6167 O O . ASN D 2 173 ? 212.311 182.549 135.748 1.00 173.37 185 ASN C O 1
ATOM 6172 N N . ALA D 2 174 ? 213.972 182.996 134.295 1.00 171.92 186 ALA C N 1
ATOM 6173 C CA . ALA D 2 174 ? 214.993 182.411 135.160 1.00 171.92 186 ALA C CA 1
ATOM 6174 C C . ALA D 2 174 ? 215.133 183.195 136.460 1.00 171.92 186 ALA C C 1
ATOM 6175 O O . ALA D 2 174 ? 215.349 182.612 137.529 1.00 171.92 186 ALA C O 1
ATOM 6177 N N . CYS D 2 175 ? 215.034 184.524 136.384 1.00 174.52 187 CYS C N 1
ATOM 6178 C CA . CYS D 2 175 ? 215.107 185.341 137.591 1.00 174.52 187 CYS C CA 1
ATOM 6179 C C . CYS D 2 175 ? 213.917 185.084 138.508 1.00 174.52 187 CYS C C 1
ATOM 6180 O O . CYS D 2 175 ? 214.078 184.971 139.728 1.00 174.52 187 CYS C O 1
ATOM 6183 N N . GLN D 2 176 ? 212.712 184.993 137.938 1.00 168.39 188 GLN C N 1
ATOM 6184 C CA . GLN D 2 176 ? 211.534 184.679 138.743 1.00 168.39 188 GLN C CA 1
ATOM 6185 C C . GLN D 2 176 ? 211.658 183.297 139.370 1.00 168.39 188 GLN C C 1
ATOM 6186 O O . GLN D 2 176 ? 211.229 183.079 140.509 1.00 168.39 188 GLN C O 1
ATOM 6188 N N . MET D 2 177 ? 212.230 182.348 138.626 1.00 161.76 189 MET C N 1
ATOM 6189 C CA . MET D 2 177 ? 212.583 181.048 139.185 1.00 161.76 189 MET C CA 1
ATOM 6190 C C . MET D 2 177 ? 213.472 181.197 140.414 1.00 161.76 189 MET C C 1
ATOM 6191 O O . MET D 2 177 ? 213.074 180.839 141.531 1.00 161.76 189 MET C O 1
ATOM 6196 N N . LEU D 2 178 ? 214.662 181.772 140.231 1.00 166.34 190 LEU C N 1
ATOM 6197 C CA . LEU D 2 178 ? 215.641 181.829 141.313 1.00 166.34 190 LEU C CA 1
ATOM 6198 C C . LEU D 2 178 ? 215.125 182.652 142.489 1.00 166.34 190 LEU C C 1
ATOM 6199 O O . LEU D 2 178 ? 215.593 182.489 143.622 1.00 166.34 190 LEU C O 1
ATOM 6204 N N . MET D 2 179 ? 214.164 183.544 142.240 1.00 163.92 191 MET C N 1
ATOM 6205 C CA . MET D 2 179 ? 213.567 184.307 143.330 1.00 163.92 191 MET C CA 1
ATOM 6206 C C . MET D 2 179 ? 212.737 183.414 144.245 1.00 163.92 191 MET C C 1
ATOM 6207 O O . MET D 2 179 ? 212.665 183.651 145.456 1.00 163.92 191 MET C O 1
ATOM 6209 N N . ILE D 2 180 ? 212.098 182.381 143.684 1.00 159.85 192 ILE C N 1
ATOM 6210 C CA . ILE D 2 180 ? 211.174 181.556 144.455 1.00 159.85 192 ILE C CA 1
ATOM 6211 C C . ILE D 2 180 ? 211.779 180.215 144.856 1.00 159.85 192 ILE C C 1
ATOM 6212 O O . ILE D 2 180 ? 211.182 179.496 145.669 1.00 159.85 192 ILE C O 1
ATOM 6217 N N . LEU D 2 181 ? 212.959 179.861 144.336 1.00 158.89 193 LEU C N 1
ATOM 6218 C CA . LEU D 2 181 ? 213.662 178.699 144.885 1.00 158.89 193 LEU C CA 1
ATOM 6219 C C . LEU D 2 181 ? 213.965 178.868 146.370 1.00 158.89 193 LEU C C 1
ATOM 6220 O O . LEU D 2 181 ? 214.145 177.877 147.087 1.00 158.89 193 LEU C O 1
ATOM 6225 N N . GLY D 2 182 ? 214.030 180.105 146.851 1.00 163.62 194 GLY C N 1
ATOM 6226 C CA . GLY D 2 182 ? 214.211 180.330 148.270 1.00 163.62 194 GLY C CA 1
ATOM 6227 C C . GLY D 2 182 ? 212.928 180.111 149.049 1.00 163.62 194 GLY C C 1
ATOM 6228 O O . GLY D 2 182 ? 211.822 180.282 148.539 1.00 163.62 194 GLY C O 1
ATOM 6229 N N . LEU D 2 183 ? 213.085 179.722 150.311 1.00 166.85 195 LEU C N 1
ATOM 6230 C CA . LEU D 2 183 ? 211.946 179.552 151.210 1.00 166.85 195 LEU C CA 1
ATOM 6231 C C . LEU D 2 183 ? 211.471 180.938 151.623 1.00 166.85 195 LEU C C 1
ATOM 6232 O O . LEU D 2 183 ? 211.709 181.380 152.750 1.00 166.85 195 LEU C O 1
ATOM 6234 N N . GLU D 2 184 ? 210.797 181.626 150.700 1.00 169.09 196 GLU C N 1
ATOM 6235 C CA . GLU D 2 184 ? 210.412 183.027 150.874 1.00 169.09 196 GLU C CA 1
ATOM 6236 C C . GLU D 2 184 ? 211.630 183.887 151.198 1.00 169.09 196 GLU C C 1
ATOM 6237 O O . GLU D 2 184 ? 211.578 184.792 152.034 1.00 169.09 196 GLU C O 1
ATOM 6239 N N . GLY D 2 185 ? 212.735 183.599 150.526 1.00 171.08 197 GLY C N 1
ATOM 6240 C CA . GLY D 2 185 ? 213.972 184.323 150.751 1.00 171.08 197 GLY C CA 1
ATOM 6241 C C . GLY D 2 185 ? 214.765 184.438 149.468 1.00 171.08 197 GLY C C 1
ATOM 6242 O O . GLY D 2 185 ? 214.627 183.625 148.551 1.00 171.08 197 GLY C O 1
ATOM 6243 N N . ARG D 2 186 ? 215.607 185.466 149.414 1.00 174.57 198 ARG C N 1
ATOM 6244 C CA . ARG D 2 186 ? 216.422 185.753 148.242 1.00 174.57 198 ARG C CA 1
ATOM 6245 C C . ARG D 2 186 ? 217.850 185.237 148.370 1.00 174.57 198 ARG C C 1
ATOM 6246 O O . ARG D 2 186 ? 218.717 185.662 147.600 1.00 174.57 198 ARG C O 1
ATOM 6248 N N . SER D 2 187 ? 218.113 184.339 149.322 1.00 175.14 199 SER C N 1
ATOM 6249 C CA . SER D 2 187 ? 219.471 183.836 149.511 1.00 175.14 199 SER C CA 1
ATOM 6250 C C . SER D 2 187 ? 219.946 183.062 148.289 1.00 175.14 199 SER C C 1
ATOM 6251 O O . SER D 2 187 ? 221.064 183.274 147.800 1.00 175.14 199 SER C O 1
ATOM 6254 N N . VAL D 2 188 ? 219.104 182.161 147.776 1.00 173.23 200 VAL C N 1
ATOM 6255 C CA . VAL D 2 188 ? 219.472 181.386 146.596 1.00 173.23 200 VAL C CA 1
ATOM 6256 C C . VAL D 2 188 ? 219.722 182.304 145.406 1.00 173.23 200 VAL C C 1
ATOM 6257 O O . VAL D 2 188 ? 220.760 182.203 144.739 1.00 173.23 200 VAL C O 1
ATOM 6261 N N . TYR D 2 189 ? 218.801 183.236 145.147 1.00 176.69 201 TYR C N 1
ATOM 6262 C CA . TYR D 2 189 ? 218.959 184.146 144.019 1.00 176.69 201 TYR C CA 1
ATOM 6263 C C . TYR D 2 189 ? 220.228 184.968 144.170 1.00 176.69 201 TYR C C 1
ATOM 6264 O O . TYR D 2 189 ? 221.017 185.092 143.227 1.00 176.69 201 TYR C O 1
ATOM 6266 N N . GLU D 2 190 ? 220.463 185.499 145.373 1.00 179.50 202 GLU C N 1
ATOM 6267 C CA . GLU D 2 190 ? 221.680 186.261 145.622 1.00 179.50 202 GLU C CA 1
ATOM 6268 C C . GLU D 2 190 ? 222.921 185.438 145.307 1.00 179.50 202 GLU C C 1
ATOM 6269 O O . GLU D 2 190 ? 223.610 185.713 144.319 1.00 179.50 202 GLU C O 1
ATOM 6271 N N . GLU D 2 191 ? 223.168 184.372 146.073 1.00 176.96 203 GLU C N 1
ATOM 6272 C CA . GLU D 2 191 ? 224.466 183.706 146.007 1.00 176.96 203 GLU C CA 1
ATOM 6273 C C . GLU D 2 191 ? 224.586 182.823 144.768 1.00 176.96 203 GLU C C 1
ATOM 6274 O O . GLU D 2 191 ? 225.635 182.211 144.534 1.00 176.96 203 GLU C O 1
ATOM 6280 N N . ASP D 2 192 ? 223.532 182.746 143.954 1.00 177.74 204 ASP C N 1
ATOM 6281 C CA . ASP D 2 192 ? 223.601 181.984 142.717 1.00 177.74 204 ASP C CA 1
ATOM 6282 C C . ASP D 2 192 ? 223.646 182.843 141.461 1.00 177.74 204 ASP C C 1
ATOM 6283 O O . ASP D 2 192 ? 224.194 182.395 140.449 1.00 177.74 204 ASP C O 1
ATOM 6288 N N . PHE D 2 193 ? 223.091 184.054 141.483 1.00 186.60 205 PHE C N 1
ATOM 6289 C CA . PHE D 2 193 ? 223.158 184.899 140.300 1.00 186.60 205 PHE C CA 1
ATOM 6290 C C . PHE D 2 193 ? 223.862 186.216 140.597 1.00 186.60 205 PHE C C 1
ATOM 6291 O O . PHE D 2 193 ? 224.776 186.609 139.866 1.00 186.60 205 PHE C O 1
ATOM 6293 N N . GLU D 2 194 ? 223.457 186.890 141.677 1.00 191.39 206 GLU C N 1
ATOM 6294 C CA . GLU D 2 194 ? 223.877 188.272 141.884 1.00 191.39 206 GLU C CA 1
ATOM 6295 C C . GLU D 2 194 ? 225.380 188.374 142.100 1.00 191.39 206 GLU C C 1
ATOM 6296 O O . GLU D 2 194 ? 226.032 189.261 141.538 1.00 191.39 206 GLU C O 1
ATOM 6298 N N . ALA D 2 195 ? 225.949 187.478 142.905 1.00 194.75 207 ALA C N 1
ATOM 6299 C CA . ALA D 2 195 ? 227.386 187.531 143.157 1.00 194.75 207 ALA C CA 1
ATOM 6300 C C . ALA D 2 195 ? 228.208 187.364 141.887 1.00 194.75 207 ALA C C 1
ATOM 6301 O O . ALA D 2 195 ? 229.073 188.220 141.626 1.00 194.75 207 ALA C O 1
ATOM 6303 N N . PRO D 2 196 ? 228.008 186.323 141.073 1.00 196.80 208 PRO C N 1
ATOM 6304 C CA . PRO D 2 196 ? 228.668 186.309 139.758 1.00 196.80 208 PRO C CA 1
ATOM 6305 C C . PRO D 2 196 ? 228.272 187.492 138.895 1.00 196.80 208 PRO C C 1
ATOM 6306 O O . PRO D 2 196 ? 229.119 188.058 138.190 1.00 196.80 208 PRO C O 1
ATOM 6308 N N . PHE D 2 197 ? 226.999 187.895 138.950 1.00 199.25 209 PHE C N 1
ATOM 6309 C CA . PHE D 2 197 ? 226.567 189.080 138.217 1.00 199.25 209 PHE C CA 1
ATOM 6310 C C . PHE D 2 197 ? 227.246 190.332 138.750 1.00 199.25 209 PHE C C 1
ATOM 6311 O O . PHE D 2 197 ? 227.643 191.202 137.970 1.00 199.25 209 PHE C O 1
ATOM 6313 N N . LEU D 2 198 ? 227.387 190.445 140.074 1.00 201.77 210 LEU C N 1
ATOM 6314 C CA . LEU D 2 198 ? 228.070 191.604 140.642 1.00 201.77 210 LEU C CA 1
ATOM 6315 C C . LEU D 2 198 ? 229.527 191.656 140.203 1.00 201.77 210 LEU C C 1
ATOM 6316 O O . LEU D 2 198 ? 230.033 192.724 139.843 1.00 201.77 210 LEU C O 1
ATOM 6318 N N . GLU D 2 199 ? 230.216 190.512 140.218 1.00 205.60 211 GLU C N 1
ATOM 6319 C CA . GLU D 2 199 ? 231.615 190.491 139.796 1.00 205.60 211 GLU C CA 1
ATOM 6320 C C . GLU D 2 199 ? 231.757 190.836 138.317 1.00 205.60 211 GLU C C 1
ATOM 6321 O O . GLU D 2 199 ? 232.627 191.634 137.938 1.00 205.60 211 GLU C O 1
ATOM 6323 N N . MET D 2 200 ? 230.912 190.246 137.466 1.00 208.23 212 MET C N 1
ATOM 6324 C CA . MET D 2 200 ? 230.973 190.544 136.039 1.00 208.23 212 MET C CA 1
ATOM 6325 C C . MET D 2 200 ? 230.649 192.007 135.769 1.00 208.23 212 MET C C 1
ATOM 6326 O O . MET D 2 200 ? 231.297 192.650 134.934 1.00 208.23 212 MET C O 1
ATOM 6328 N N . SER D 2 201 ? 229.648 192.550 136.466 1.00 210.44 213 SER C N 1
ATOM 6329 C CA . SER D 2 201 ? 229.290 193.951 136.293 1.00 210.44 213 SER C CA 1
ATOM 6330 C C . SER D 2 201 ? 230.414 194.866 136.755 1.00 210.44 213 SER C C 1
ATOM 6331 O O . SER D 2 201 ? 230.679 195.892 136.124 1.00 210.44 213 SER C O 1
ATOM 6333 N N . ALA D 2 202 ? 231.085 194.516 137.854 1.00 213.15 214 ALA C N 1
ATOM 6334 C CA . ALA D 2 202 ? 232.206 195.325 138.320 1.00 213.15 214 ALA C CA 1
ATOM 6335 C C . ALA D 2 202 ? 233.348 195.317 137.312 1.00 213.15 214 ALA C C 1
ATOM 6336 O O . ALA D 2 202 ? 233.932 196.366 137.016 1.00 213.15 214 ALA C O 1
ATOM 6338 N N . GLU D 2 203 ? 233.675 194.142 136.765 1.00 215.41 215 GLU C N 1
ATOM 6339 C CA . GLU D 2 203 ? 234.739 194.072 135.765 1.00 215.41 215 GLU C CA 1
ATOM 6340 C C . GLU D 2 203 ? 234.375 194.863 134.512 1.00 215.41 215 GLU C C 1
ATOM 6341 O O . GLU D 2 203 ? 235.198 195.625 133.983 1.00 215.41 215 GLU C O 1
ATOM 6343 N N . PHE D 2 204 ? 233.140 194.701 134.028 1.00 217.71 216 PHE C N 1
ATOM 6344 C CA . PHE D 2 204 ? 232.703 195.426 132.841 1.00 217.71 216 PHE C CA 1
ATOM 6345 C C . PHE D 2 204 ? 232.679 196.928 133.088 1.00 217.71 216 PHE C C 1
ATOM 6346 O O . PHE D 2 204 ? 233.048 197.711 132.207 1.00 217.71 216 PHE C O 1
ATOM 6348 N N . PHE D 2 205 ? 232.245 197.348 134.279 1.00 220.30 217 PHE C N 1
ATOM 6349 C CA . PHE D 2 205 ? 232.214 198.768 134.606 1.00 220.30 217 PHE C CA 1
ATOM 6350 C C . PHE D 2 205 ? 233.619 199.344 134.685 1.00 220.30 217 PHE C C 1
ATOM 6351 O O . PHE D 2 205 ? 233.858 200.466 134.232 1.00 220.30 217 PHE C O 1
ATOM 6353 N N . GLN D 2 206 ? 234.564 198.593 135.256 1.00 221.52 218 GLN C N 1
ATOM 6354 C CA . GLN D 2 206 ? 235.946 199.062 135.292 1.00 221.52 218 GLN C CA 1
ATOM 6355 C C . GLN D 2 206 ? 236.509 199.216 133.884 1.00 221.52 218 GLN C C 1
ATOM 6356 O O . GLN D 2 206 ? 237.139 200.234 133.565 1.00 221.52 218 GLN C O 1
ATOM 6358 N N . MET D 2 207 ? 236.275 198.221 133.022 1.00 223.31 219 MET C N 1
ATOM 6359 C CA . MET D 2 207 ? 236.768 198.309 131.650 1.00 223.31 219 MET C CA 1
ATOM 6360 C C . MET D 2 207 ? 236.133 199.479 130.905 1.00 223.31 219 MET C C 1
ATOM 6361 O O . MET D 2 207 ? 236.824 200.232 130.206 1.00 223.31 219 MET C O 1
ATOM 6363 N N . GLU D 2 208 ? 234.817 199.654 131.052 1.00 224.69 220 GLU C N 1
ATOM 6364 C CA . GLU D 2 208 ? 234.124 200.735 130.360 1.00 224.69 220 GLU C CA 1
ATOM 6365 C C . GLU D 2 208 ? 234.561 202.097 130.882 1.00 224.69 220 GLU C C 1
ATOM 6366 O O . GLU D 2 208 ? 234.692 203.050 130.108 1.00 224.69 220 GLU C O 1
ATOM 6368 N N . SER D 2 209 ? 234.781 202.213 132.194 1.00 226.04 221 SER C N 1
ATOM 6369 C CA . SER D 2 209 ? 235.254 203.470 132.759 1.00 226.04 221 SER C CA 1
ATOM 6370 C C . SER D 2 209 ? 236.648 203.807 132.253 1.00 226.04 221 SER C C 1
ATOM 6371 O O . SER D 2 209 ? 236.931 204.964 131.921 1.00 226.04 221 SER C O 1
ATOM 6373 N N . GLN D 2 210 ? 237.536 202.810 132.185 1.00 227.43 222 GLN C N 1
ATOM 6374 C CA . GLN D 2 210 ? 238.863 203.054 131.629 1.00 227.43 222 GLN C CA 1
ATOM 6375 C C . GLN D 2 210 ? 238.773 203.497 130.173 1.00 227.43 222 GLN C C 1
ATOM 6376 O O . GLN D 2 210 ? 239.438 204.458 129.765 1.00 227.43 222 GLN C O 1
ATOM 6378 N N . LYS D 2 211 ? 237.938 202.819 129.380 1.00 228.55 223 LYS C N 1
ATOM 6379 C CA . LYS D 2 211 ? 237.795 203.179 127.972 1.00 228.55 223 LYS C CA 1
ATOM 6380 C C . LYS D 2 211 ? 237.234 204.588 127.812 1.00 228.55 223 LYS C C 1
ATOM 6381 O O . LYS D 2 211 ? 237.697 205.355 126.959 1.00 228.55 223 LYS C O 1
ATOM 6383 N N . PHE D 2 212 ? 236.235 204.946 128.622 1.00 229.95 224 PHE C N 1
ATOM 6384 C CA . PHE D 2 212 ? 235.626 206.268 128.514 1.00 229.95 224 PHE C CA 1
ATOM 6385 C C . PHE D 2 212 ? 236.585 207.359 128.971 1.00 229.95 224 PHE C C 1
ATOM 6386 O O . PHE D 2 212 ? 236.623 208.446 128.383 1.00 229.95 224 PHE C O 1
ATOM 6388 N N . LEU D 2 213 ? 237.363 207.094 130.022 1.00 230.34 225 LEU C N 1
ATOM 6389 C CA . LEU D 2 213 ? 238.358 208.064 130.466 1.00 230.34 225 LEU C CA 1
ATOM 6390 C C . LEU D 2 213 ? 239.432 208.263 129.405 1.00 230.34 225 LEU C C 1
ATOM 6391 O O . LEU D 2 213 ? 239.906 209.383 129.185 1.00 230.34 225 LEU C O 1
ATOM 6393 N N . ALA D 2 214 ? 239.831 207.179 128.735 1.00 230.72 226 ALA C N 1
ATOM 6394 C CA . ALA D 2 214 ? 240.852 207.292 127.700 1.00 230.72 226 ALA C CA 1
ATOM 6395 C C . ALA D 2 214 ? 240.325 208.013 126.463 1.00 230.72 226 ALA C C 1
ATOM 6396 O O . ALA D 2 214 ? 241.045 208.813 125.853 1.00 230.72 226 ALA C O 1
ATOM 6398 N N . GLU D 2 215 ? 239.075 207.747 126.076 1.00 231.60 227 GLU C N 1
ATOM 6399 C CA . GLU D 2 215 ? 238.593 208.229 124.784 1.00 231.60 227 GLU C CA 1
ATOM 6400 C C . GLU D 2 215 ? 237.705 209.461 124.926 1.00 231.60 227 GLU C C 1
ATOM 6401 O O . GLU D 2 215 ? 237.797 210.392 124.118 1.00 231.60 227 GLU C O 1
ATOM 6403 N N . ASN D 2 216 ? 236.842 209.490 125.938 1.00 232.14 228 ASN C N 1
ATOM 6404 C CA . ASN D 2 216 ? 235.802 210.502 126.041 1.00 232.14 228 ASN C CA 1
ATOM 6405 C C . ASN D 2 216 ? 236.227 211.623 126.982 1.00 232.14 228 ASN C C 1
ATOM 6406 O O . ASN D 2 216 ? 236.991 211.417 127.929 1.00 232.14 228 ASN C O 1
ATOM 6408 N N . SER D 2 217 ? 235.716 212.821 126.702 1.00 233.41 229 SER C N 1
ATOM 6409 C CA . SER D 2 217 ? 235.972 213.977 127.544 1.00 233.41 229 SER C CA 1
ATOM 6410 C C . SER D 2 217 ? 235.106 213.917 128.802 1.00 233.41 229 SER C C 1
ATOM 6411 O O . SER D 2 217 ? 234.320 212.989 129.004 1.00 233.41 229 SER C O 1
ATOM 6413 N N . ALA D 2 218 ? 235.258 214.935 129.655 1.00 233.48 230 ALA C N 1
ATOM 6414 C CA . ALA D 2 218 ? 234.555 214.944 130.936 1.00 233.48 230 ALA C CA 1
ATOM 6415 C C . ALA D 2 218 ? 233.044 214.888 130.747 1.00 233.48 230 ALA C C 1
ATOM 6416 O O . ALA D 2 218 ? 232.368 214.036 131.337 1.00 233.48 230 ALA C O 1
ATOM 6418 N N . SER D 2 219 ? 232.495 215.784 129.924 1.00 233.87 231 SER C N 1
ATOM 6419 C CA . SER D 2 219 ? 231.066 215.733 129.630 1.00 233.87 231 SER C CA 1
ATOM 6420 C C . SER D 2 219 ? 230.705 214.455 128.883 1.00 233.87 231 SER C C 1
ATOM 6421 O O . SER D 2 219 ? 229.666 213.841 129.154 1.00 233.87 231 SER C O 1
ATOM 6423 N N . VAL D 2 220 ? 231.554 214.040 127.940 1.00 233.21 232 VAL C N 1
ATOM 6424 C CA . VAL D 2 220 ? 231.301 212.809 127.198 1.00 233.21 232 VAL C CA 1
ATOM 6425 C C . VAL D 2 220 ? 231.364 211.601 128.126 1.00 233.21 232 VAL C C 1
ATOM 6426 O O . VAL D 2 220 ? 230.555 210.672 128.012 1.00 233.21 232 VAL C O 1
ATOM 6428 N N . TYR D 2 221 ? 232.327 211.588 129.052 1.00 232.83 233 TYR C N 1
ATOM 6429 C CA . TYR D 2 221 ? 232.408 210.490 130.013 1.00 232.83 233 TYR C CA 1
ATOM 6430 C C . TYR D 2 221 ? 231.189 210.466 130.927 1.00 232.83 233 TYR C C 1
ATOM 6431 O O . TYR D 2 221 ? 230.678 209.392 131.263 1.00 232.83 233 TYR C O 1
ATOM 6433 N N . ILE D 2 222 ? 230.714 211.642 131.346 1.00 232.52 234 ILE C N 1
ATOM 6434 C CA . ILE D 2 222 ? 229.512 211.703 132.174 1.00 232.52 234 ILE C CA 1
ATOM 6435 C C . ILE D 2 222 ? 228.311 211.165 131.408 1.00 232.52 234 ILE C C 1
ATOM 6436 O O . ILE D 2 222 ? 227.490 210.416 131.953 1.00 232.52 234 ILE C O 1
ATOM 6438 N N . LYS D 2 223 ? 228.186 211.542 130.133 1.00 232.20 235 LYS C N 1
ATOM 6439 C CA . LYS D 2 223 ? 227.090 211.036 129.312 1.00 232.20 235 LYS C CA 1
ATOM 6440 C C . LYS D 2 223 ? 227.181 209.524 129.140 1.00 232.20 235 LYS C C 1
ATOM 6441 O O . LYS D 2 223 ? 226.162 208.825 129.186 1.00 232.20 235 LYS C O 1
ATOM 6443 N N . LYS D 2 224 ? 228.393 209.002 128.937 1.00 230.98 236 LYS C N 1
ATOM 6444 C CA . LYS D 2 224 ? 228.569 207.559 128.799 1.00 230.98 236 LYS C CA 1
ATOM 6445 C C . LYS D 2 224 ? 228.206 206.832 130.088 1.00 230.98 236 LYS C C 1
ATOM 6446 O O . LYS D 2 224 ? 227.582 205.765 130.054 1.00 230.98 236 LYS C O 1
ATOM 6448 N N . VAL D 2 225 ? 228.595 207.391 131.236 1.00 229.91 237 VAL C N 1
ATOM 6449 C CA . VAL D 2 225 ? 228.253 206.779 132.518 1.00 229.91 237 VAL C CA 1
ATOM 6450 C C . VAL D 2 225 ? 226.744 206.793 132.729 1.00 229.91 237 VAL C C 1
ATOM 6451 O O . VAL D 2 225 ? 226.161 205.816 133.215 1.00 229.91 237 VAL C O 1
ATOM 6453 N N . GLU D 2 226 ? 226.090 207.902 132.375 1.00 228.94 238 GLU C N 1
ATOM 6454 C CA . GLU D 2 226 ? 224.637 207.972 132.490 1.00 228.94 238 GLU C CA 1
ATOM 6455 C C . GLU D 2 226 ? 223.962 206.956 131.577 1.00 228.94 238 GLU C C 1
ATOM 6456 O O . GLU D 2 226 ? 222.978 206.316 131.967 1.00 228.94 238 GLU C O 1
ATOM 6458 N N . ALA D 2 227 ? 224.475 206.797 130.355 1.00 227.14 239 ALA C N 1
ATOM 6459 C CA . ALA D 2 227 ? 223.921 205.805 129.439 1.00 227.14 239 ALA C CA 1
ATOM 6460 C C . ALA D 2 227 ? 224.102 204.393 129.980 1.00 227.14 239 ALA C C 1
ATOM 6461 O O . ALA D 2 227 ? 223.198 203.558 129.870 1.00 227.14 239 ALA C O 1
ATOM 6463 N N . ARG D 2 228 ? 225.269 204.105 130.562 1.00 225.40 240 ARG C N 1
ATOM 6464 C CA . ARG D 2 228 ? 225.498 202.790 131.155 1.00 225.40 240 ARG C CA 1
ATOM 6465 C C . ARG D 2 228 ? 224.555 202.540 132.325 1.00 225.40 240 ARG C C 1
ATOM 6466 O O . ARG D 2 228 ? 224.026 201.434 132.481 1.00 225.40 240 ARG C O 1
ATOM 6468 N N . ILE D 2 229 ? 224.333 203.559 133.159 1.00 223.51 241 ILE C N 1
ATOM 6469 C CA . ILE D 2 229 ? 223.411 203.416 134.283 1.00 223.51 241 ILE C CA 1
ATOM 6470 C C . ILE D 2 229 ? 221.993 203.170 133.783 1.00 223.51 241 ILE C C 1
ATOM 6471 O O . ILE D 2 229 ? 221.263 202.330 134.324 1.00 223.51 241 ILE C O 1
ATOM 6473 N N . ASN D 2 230 ? 221.579 203.903 132.746 1.00 221.92 242 ASN C N 1
ATOM 6474 C CA . ASN D 2 230 ? 220.247 203.706 132.182 1.00 221.92 242 ASN C CA 1
ATOM 6475 C C . ASN D 2 230 ? 220.102 202.311 131.586 1.00 221.92 242 ASN C C 1
ATOM 6476 O O . ASN D 2 230 ? 219.055 201.671 131.733 1.00 221.92 242 ASN C O 1
ATOM 6478 N N . GLU D 2 231 ? 221.142 201.827 130.902 1.00 220.21 243 GLU C N 1
ATOM 6479 C CA . GLU D 2 231 ? 221.102 200.478 130.346 1.00 220.21 243 GLU C CA 1
ATOM 6480 C C . GLU D 2 231 ? 221.016 199.430 131.449 1.00 220.21 243 GLU C C 1
ATOM 6481 O O . GLU D 2 231 ? 220.284 198.443 131.320 1.00 220.21 243 GLU C O 1
ATOM 6483 N N . GLU D 2 232 ? 221.762 199.627 132.539 1.00 217.62 244 GLU C N 1
ATOM 6484 C CA . GLU D 2 232 ? 221.683 198.702 133.665 1.00 217.62 244 GLU C CA 1
ATOM 6485 C C . GLU D 2 232 ? 220.292 198.707 134.285 1.00 217.62 244 GLU C C 1
ATOM 6486 O O . GLU D 2 232 ? 219.757 197.650 134.639 1.00 217.62 244 GLU C O 1
ATOM 6488 N N . ILE D 2 233 ? 219.688 199.890 134.421 1.00 215.15 245 ILE C N 1
ATOM 6489 C CA . ILE D 2 233 ? 218.339 199.981 134.975 1.00 215.15 245 ILE C CA 1
ATOM 6490 C C . ILE D 2 233 ? 217.339 199.280 134.064 1.00 215.15 245 ILE C C 1
ATOM 6491 O O . ILE D 2 233 ? 216.441 198.569 134.531 1.00 215.15 245 ILE C O 1
ATOM 6493 N N . GLU D 2 234 ? 217.470 199.479 132.750 1.00 212.97 246 GLU C N 1
ATOM 6494 C CA . GLU D 2 234 ? 216.577 198.817 131.804 1.00 212.97 246 GLU C CA 1
ATOM 6495 C C . GLU D 2 234 ? 216.739 197.303 131.857 1.00 212.97 246 GLU C C 1
ATOM 6496 O O . GLU D 2 234 ? 215.749 196.563 131.807 1.00 212.97 246 GLU C O 1
ATOM 6498 N N . ARG D 2 235 ? 217.981 196.824 131.957 1.00 210.22 247 ARG C N 1
ATOM 6499 C CA . ARG D 2 235 ? 218.216 195.387 132.063 1.00 210.22 247 ARG C CA 1
ATOM 6500 C C . ARG D 2 235 ? 217.627 194.828 133.351 1.00 210.22 247 ARG C C 1
ATOM 6501 O O . ARG D 2 235 ? 217.067 193.726 133.360 1.00 210.22 247 ARG C O 1
ATOM 6503 N N . VAL D 2 236 ? 217.748 195.572 134.452 1.00 208.23 248 VAL C N 1
ATOM 6504 C CA . VAL D 2 236 ? 217.164 195.136 135.718 1.00 208.23 248 VAL C CA 1
ATOM 6505 C C . VAL D 2 236 ? 215.647 195.060 135.603 1.00 208.23 248 VAL C C 1
ATOM 6506 O O . VAL D 2 236 ? 215.015 194.113 136.084 1.00 208.23 248 VAL C O 1
ATOM 6508 N N . MET D 2 237 ? 215.041 196.065 134.969 1.00 206.87 249 MET C N 1
ATOM 6509 C CA . MET D 2 237 ? 213.590 196.082 134.815 1.00 206.87 249 MET C CA 1
ATOM 6510 C C . MET D 2 237 ? 213.113 194.940 133.924 1.00 206.87 249 MET C C 1
ATOM 6511 O O . MET D 2 237 ? 212.065 194.336 134.180 1.00 206.87 249 MET C O 1
ATOM 6513 N N . HIS D 2 238 ? 213.870 194.631 132.870 1.00 203.05 250 HIS C N 1
ATOM 6514 C CA . HIS D 2 238 ? 213.399 193.657 131.890 1.00 203.05 250 HIS C CA 1
ATOM 6515 C C . HIS D 2 238 ? 213.665 192.225 132.340 1.00 203.05 250 HIS C C 1
ATOM 6516 O O . HIS D 2 238 ? 212.750 191.393 132.346 1.00 203.05 250 HIS C O 1
ATOM 6518 N N . CYS D 2 239 ? 214.907 191.914 132.720 1.00 197.84 251 CYS C N 1
ATOM 6519 C CA . CYS D 2 239 ? 215.304 190.533 132.965 1.00 197.84 251 CYS C CA 1
ATOM 6520 C C . CYS D 2 239 ? 216.136 190.352 134.230 1.00 197.84 251 CYS C C 1
ATOM 6521 O O . CYS D 2 239 ? 217.093 189.569 134.216 1.00 197.84 251 CYS C O 1
ATOM 6523 N N . LEU D 2 240 ? 215.809 191.046 135.318 1.00 203.21 252 LEU C N 1
ATOM 6524 C CA . LEU D 2 240 ? 216.516 190.874 136.578 1.00 203.21 252 LEU C CA 1
ATOM 6525 C C . LEU D 2 240 ? 215.579 191.201 137.732 1.00 203.21 252 LEU C C 1
ATOM 6526 O O . LEU D 2 240 ? 214.501 191.772 137.547 1.00 203.21 252 LEU C O 1
ATOM 6528 N N . ASP D 2 241 ? 216.000 190.817 138.935 1.00 206.99 253 ASP C N 1
ATOM 6529 C CA . ASP D 2 241 ? 215.199 191.069 140.124 1.00 206.99 253 ASP C CA 1
ATOM 6530 C C . ASP D 2 241 ? 215.161 192.559 140.442 1.00 206.99 253 ASP C C 1
ATOM 6531 O O . ASP D 2 241 ? 216.172 193.259 140.346 1.00 206.99 253 ASP C O 1
ATOM 6533 N N . LYS D 2 242 ? 213.976 193.041 140.824 1.00 210.47 254 LYS C N 1
ATOM 6534 C CA . LYS D 2 242 ? 213.832 194.449 141.183 1.00 210.47 254 LYS C CA 1
ATOM 6535 C C . LYS D 2 242 ? 214.499 194.753 142.519 1.00 210.47 254 LYS C C 1
ATOM 6536 O O . LYS D 2 242 ? 215.046 195.845 142.711 1.00 210.47 254 LYS C O 1
ATOM 6538 N N . SER D 2 243 ? 214.456 193.803 143.457 1.00 211.47 255 SER C N 1
ATOM 6539 C CA . SER D 2 243 ? 215.044 194.032 144.773 1.00 211.47 255 SER C CA 1
ATOM 6540 C C . SER D 2 243 ? 216.556 194.203 144.686 1.00 211.47 255 SER C C 1
ATOM 6541 O O . SER D 2 243 ? 217.130 195.065 145.362 1.00 211.47 255 SER C O 1
ATOM 6543 N N . THR D 2 244 ? 217.217 193.396 143.860 1.00 212.52 256 THR C N 1
ATOM 6544 C CA . THR D 2 244 ? 218.666 193.441 143.719 1.00 212.52 256 THR C CA 1
ATOM 6545 C C . THR D 2 244 ? 219.135 194.489 142.719 1.00 212.52 256 THR C C 1
ATOM 6546 O O . THR D 2 244 ? 220.346 194.630 142.516 1.00 212.52 256 THR C O 1
ATOM 6548 N N . GLU D 2 245 ? 218.212 195.216 142.086 1.00 214.55 257 GLU C N 1
ATOM 6549 C CA . GLU D 2 245 ? 218.603 196.227 141.109 1.00 214.55 257 GLU C CA 1
ATOM 6550 C C . GLU D 2 245 ? 219.412 197.345 141.756 1.00 214.55 257 GLU C C 1
ATOM 6551 O O . GLU D 2 245 ? 220.407 197.811 141.187 1.00 214.55 257 GLU C O 1
ATOM 6553 N N . GLU D 2 246 ? 218.996 197.794 142.940 1.00 215.91 258 GLU C N 1
ATOM 6554 C CA . GLU D 2 246 ? 219.698 198.891 143.600 1.00 215.91 258 GLU C CA 1
ATOM 6555 C C . GLU D 2 246 ? 221.146 198.560 143.932 1.00 215.91 258 GLU C C 1
ATOM 6556 O O . GLU D 2 246 ? 222.021 199.402 143.659 1.00 215.91 258 GLU C O 1
ATOM 6558 N N . PRO D 2 247 ? 221.470 197.402 144.516 1.00 217.11 259 PRO C N 1
ATOM 6559 C CA . PRO D 2 247 ? 222.887 197.114 144.807 1.00 217.11 259 PRO C CA 1
ATOM 6560 C C . PRO D 2 247 ? 223.762 197.073 143.565 1.00 217.11 259 PRO C C 1
ATOM 6561 O O . PRO D 2 247 ? 224.934 197.468 143.619 1.00 217.11 259 PRO C O 1
ATOM 6563 N N . ILE D 2 248 ? 223.223 196.599 142.441 1.00 217.74 260 ILE C N 1
ATOM 6564 C CA . ILE D 2 248 ? 224.003 196.546 141.208 1.00 217.74 260 ILE C CA 1
ATOM 6565 C C . ILE D 2 248 ? 224.255 197.950 140.674 1.00 217.74 260 ILE C C 1
ATOM 6566 O O . ILE D 2 248 ? 225.342 198.251 140.163 1.00 217.74 260 ILE C O 1
ATOM 6568 N N . VAL D 2 249 ? 223.255 198.829 140.777 1.00 218.77 261 VAL C N 1
ATOM 6569 C CA . VAL D 2 249 ? 223.394 200.187 140.256 1.00 218.77 261 VAL C CA 1
ATOM 6570 C C . VAL D 2 249 ? 224.464 200.951 141.024 1.00 218.77 261 VAL C C 1
ATOM 6571 O O . VAL D 2 249 ? 225.255 201.699 140.436 1.00 218.77 261 VAL C O 1
ATOM 6573 N N . LYS D 2 250 ? 224.500 200.786 142.348 1.00 219.31 262 LYS C N 1
ATOM 6574 C CA . LYS D 2 250 ? 225.484 201.497 143.158 1.00 219.31 262 LYS C CA 1
ATOM 6575 C C . LYS D 2 250 ? 226.905 201.083 142.794 1.00 219.31 262 LYS C C 1
ATOM 6576 O O . LYS D 2 250 ? 227.807 201.926 142.730 1.00 219.31 262 LYS C O 1
ATOM 6578 N N . VAL D 2 251 ? 227.124 199.788 142.559 1.00 219.28 263 VAL C N 1
ATOM 6579 C CA . VAL D 2 251 ? 228.452 199.316 142.174 1.00 219.28 263 VAL C CA 1
ATOM 6580 C C . VAL D 2 251 ? 228.841 199.873 140.811 1.00 219.28 263 VAL C C 1
ATOM 6581 O O . VAL D 2 251 ? 230.008 200.207 140.570 1.00 219.28 263 VAL C O 1
ATOM 6583 N N . VAL D 2 252 ? 227.875 199.973 139.895 1.00 220.08 264 VAL C N 1
ATOM 6584 C CA . VAL D 2 252 ? 228.154 200.526 138.572 1.00 220.08 264 VAL C CA 1
ATOM 6585 C C . VAL D 2 252 ? 228.569 201.987 138.680 1.00 220.08 264 VAL C C 1
ATOM 6586 O O . VAL D 2 252 ? 229.525 202.427 138.029 1.00 220.08 264 VAL C O 1
ATOM 6588 N N . GLU D 2 253 ? 227.854 202.765 139.497 1.00 219.97 265 GLU C N 1
ATOM 6589 C CA . GLU D 2 253 ? 228.208 204.169 139.680 1.00 219.97 265 GLU C CA 1
ATOM 6590 C C . GLU D 2 253 ? 229.555 204.314 140.377 1.00 219.97 265 GLU C C 1
ATOM 6591 O O . GLU D 2 253 ? 230.352 205.193 140.027 1.00 219.97 265 GLU C O 1
ATOM 6593 N N . ARG D 2 254 ? 229.824 203.466 141.373 1.00 220.28 266 ARG C N 1
ATOM 6594 C CA . ARG D 2 254 ? 231.092 203.542 142.091 1.00 220.28 266 ARG C CA 1
ATOM 6595 C C . ARG D 2 254 ? 232.269 203.240 141.172 1.00 220.28 266 ARG C C 1
ATOM 6596 O O . ARG D 2 254 ? 233.300 203.921 141.225 1.00 220.28 266 ARG C O 1
ATOM 6598 N N . GLU D 2 255 ? 232.136 202.225 140.324 1.00 220.60 267 GLU C N 1
ATOM 6599 C CA . GLU D 2 255 ? 233.206 201.851 139.407 1.00 220.60 267 GLU C CA 1
ATOM 6600 C C . GLU D 2 255 ? 233.235 202.775 138.195 1.00 220.60 267 GLU C C 1
ATOM 6601 O O . GLU D 2 255 ? 234.059 202.610 137.296 1.00 220.60 267 GLU C O 1
ATOM 6603 N N . LEU E 1 53 ? 167.263 192.892 132.641 1.00 95.70 45 LEU D N 1
ATOM 6604 C CA . LEU E 1 53 ? 166.039 192.669 131.881 1.00 95.70 45 LEU D CA 1
ATOM 6605 C C . LEU E 1 53 ? 164.887 192.303 132.809 1.00 95.70 45 LEU D C 1
ATOM 6606 O O . LEU E 1 53 ? 165.096 191.653 133.831 1.00 95.70 45 LEU D O 1
ATOM 6608 N N . PRO E 1 54 ? 163.669 192.722 132.455 1.00 94.33 46 PRO D N 1
ATOM 6609 C CA . PRO E 1 54 ? 162.508 192.382 133.289 1.00 94.33 46 PRO D CA 1
ATOM 6610 C C . PRO E 1 54 ? 162.169 190.905 133.202 1.00 94.33 46 PRO D C 1
ATOM 6611 O O . PRO E 1 54 ? 161.645 190.438 132.185 1.00 94.33 46 PRO D O 1
ATOM 6615 N N . GLN E 1 55 ? 162.464 190.161 134.263 1.00 86.81 47 GLN D N 1
ATOM 6616 C CA . GLN E 1 55 ? 162.236 188.724 134.253 1.00 86.81 47 GLN D CA 1
ATOM 6617 C C . GLN E 1 55 ? 160.781 188.411 134.576 1.00 86.81 47 GLN D C 1
ATOM 6618 O O . GLN E 1 55 ? 160.172 189.035 135.449 1.00 86.81 47 GLN D O 1
ATOM 6624 N N . GLU E 1 56 ? 160.223 187.440 133.860 1.00 85.67 48 GLU D N 1
ATOM 6625 C CA . GLU E 1 56 ? 158.850 187.001 134.063 1.00 85.67 48 GLU D CA 1
ATOM 6626 C C . GLU E 1 56 ? 158.847 185.711 134.870 1.00 85.67 48 GLU D C 1
ATOM 6627 O O . GLU E 1 56 ? 159.530 184.746 134.509 1.00 85.67 48 GLU D O 1
ATOM 6633 N N . PHE E 1 57 ? 158.083 185.697 135.959 1.00 71.84 49 PHE D N 1
ATOM 6634 C CA . PHE E 1 57 ? 158.042 184.539 136.831 1.00 71.84 49 PHE D CA 1
ATOM 6635 C C . PHE E 1 57 ? 156.718 183.802 136.684 1.00 71.84 49 PHE D C 1
ATOM 6636 O O . PHE E 1 57 ? 155.686 184.430 136.428 1.00 71.84 49 PHE D O 1
ATOM 6644 N N . PRO E 1 58 ? 156.715 182.481 136.834 1.00 68.09 50 PRO D N 1
ATOM 6645 C CA . PRO E 1 58 ? 155.447 181.749 136.837 1.00 68.09 50 PRO D CA 1
ATOM 6646 C C . PRO E 1 58 ? 154.625 182.101 138.063 1.00 68.09 50 PRO D C 1
ATOM 6647 O O . PRO E 1 58 ? 155.155 182.521 139.093 1.00 68.09 50 PRO D O 1
ATOM 6651 N N . GLU E 1 59 ? 153.307 181.939 137.939 1.00 67.89 51 GLU D N 1
ATOM 6652 C CA . GLU E 1 59 ? 152.435 182.196 139.080 1.00 67.89 51 GLU D CA 1
ATOM 6653 C C . GLU E 1 59 ? 152.734 181.233 140.220 1.00 67.89 51 GLU D C 1
ATOM 6654 O O . GLU E 1 59 ? 152.678 181.612 141.394 1.00 67.89 51 GLU D O 1
ATOM 6660 N N . VAL E 1 60 ? 153.048 179.984 139.893 1.00 63.68 52 VAL D N 1
ATOM 6661 C CA . VAL E 1 60 ? 153.547 179.019 140.864 1.00 63.68 52 VAL D CA 1
ATOM 6662 C C . VAL E 1 60 ? 155.065 178.999 140.738 1.00 63.68 52 VAL D C 1
ATOM 6663 O O . VAL E 1 60 ? 155.605 178.536 139.730 1.00 63.68 52 VAL D O 1
ATOM 6667 N N . VAL E 1 61 ? 155.755 179.499 141.755 1.00 61.27 53 VAL D N 1
ATOM 6668 C CA . VAL E 1 61 ? 157.203 179.684 141.715 1.00 61.27 53 VAL D CA 1
ATOM 6669 C C . VAL E 1 61 ? 157.859 178.464 142.351 1.00 61.27 53 VAL D C 1
ATOM 6670 O O . VAL E 1 61 ? 157.688 178.245 143.558 1.00 61.27 53 VAL D O 1
ATOM 6674 N N . PRO E 1 62 ? 158.598 177.654 141.593 1.00 65.20 54 PRO D N 1
ATOM 6675 C CA . PRO E 1 62 ? 159.364 176.557 142.197 1.00 65.20 54 PRO D CA 1
ATOM 6676 C C . PRO E 1 62 ? 160.627 177.101 142.849 1.00 65.20 54 PRO D C 1
ATOM 6677 O O . PRO E 1 62 ? 161.335 177.921 142.263 1.00 65.20 54 PRO D O 1
ATOM 6681 N N . LEU E 1 63 ? 160.917 176.635 144.061 1.00 63.89 55 LEU D N 1
ATOM 6682 C CA . LEU E 1 63 ? 162.009 177.183 144.852 1.00 63.89 55 LEU D CA 1
ATOM 6683 C C . LEU E 1 63 ? 162.980 176.091 145.271 1.00 63.89 55 LEU D C 1
ATOM 6684 O O . LEU E 1 63 ? 162.571 174.983 145.626 1.00 63.89 55 LEU D O 1
ATOM 6689 N N . ASN E 1 64 ? 164.268 176.415 145.225 1.00 65.71 56 ASN D N 1
ATOM 6690 C CA . ASN E 1 64 ? 165.330 175.572 145.759 1.00 65.71 56 ASN D CA 1
ATOM 6691 C C . ASN E 1 64 ? 166.122 176.398 146.760 1.00 65.71 56 ASN D C 1
ATOM 6692 O O . ASN E 1 64 ? 166.781 177.370 146.378 1.00 65.71 56 ASN D O 1
ATOM 6697 N N . ILE E 1 65 ? 166.059 176.017 148.028 1.00 62.25 57 ILE D N 1
ATOM 6698 C CA . ILE E 1 65 ? 166.682 176.777 149.109 1.00 62.25 57 ILE D CA 1
ATOM 6699 C C . ILE E 1 65 ? 167.810 175.912 149.657 1.00 62.25 57 ILE D C 1
ATOM 6700 O O . ILE E 1 65 ? 167.617 175.124 150.587 1.00 62.25 57 ILE D O 1
ATOM 6705 N N . GLY E 1 66 ? 169.003 176.068 149.094 1.00 60.98 58 GLY D N 1
ATOM 6706 C CA . GLY E 1 66 ? 170.152 175.303 149.552 1.00 60.98 58 GLY D CA 1
ATOM 6707 C C . GLY E 1 66 ? 169.965 173.804 149.477 1.00 60.98 58 GLY D C 1
ATOM 6708 O O . GLY E 1 66 ? 170.359 173.084 150.402 1.00 60.98 58 GLY D O 1
ATOM 6709 N N . GLY E 1 67 ? 169.368 173.316 148.394 1.00 63.14 59 GLY D N 1
ATOM 6710 C CA . GLY E 1 67 ? 169.095 171.905 148.241 1.00 63.14 59 GLY D CA 1
ATOM 6711 C C . GLY E 1 67 ? 167.759 171.448 148.782 1.00 63.14 59 GLY D C 1
ATOM 6712 O O . GLY E 1 67 ? 167.389 170.288 148.565 1.00 63.14 59 GLY D O 1
ATOM 6713 N N . ALA E 1 68 ? 167.025 172.315 149.472 1.00 65.09 60 ALA D N 1
ATOM 6714 C CA . ALA E 1 68 ? 165.702 171.995 149.987 1.00 65.09 60 ALA D CA 1
ATOM 6715 C C . ALA E 1 68 ? 164.657 172.442 148.977 1.00 65.09 60 ALA D C 1
ATOM 6716 O O . ALA E 1 68 ? 164.759 173.537 148.416 1.00 65.09 60 ALA D O 1
ATOM 6718 N N . HIS E 1 69 ? 163.661 171.596 148.746 1.00 69.09 61 HIS D N 1
ATOM 6719 C CA . HIS E 1 69 ? 162.681 171.809 147.691 1.00 69.09 61 HIS D CA 1
ATOM 6720 C C . HIS E 1 69 ? 161.406 172.404 148.274 1.00 69.09 61 HIS D C 1
ATOM 6721 O O . HIS E 1 69 ? 160.742 171.772 149.102 1.00 69.09 61 HIS D O 1
ATOM 6728 N N . PHE E 1 70 ? 161.069 173.614 147.834 1.00 63.45 62 PHE D N 1
ATOM 6729 C CA . PHE E 1 70 ? 159.849 174.298 148.229 1.00 63.45 62 PHE D CA 1
ATOM 6730 C C . PHE E 1 70 ? 159.131 174.800 146.987 1.00 63.45 62 PHE D C 1
ATOM 6731 O O . PHE E 1 70 ? 159.743 174.999 145.936 1.00 63.45 62 PHE D O 1
ATOM 6739 N N . THR E 1 71 ? 157.826 174.998 147.118 1.00 64.38 63 THR D N 1
ATOM 6740 C CA . THR E 1 71 ? 157.006 175.541 146.047 1.00 64.38 63 THR D CA 1
ATOM 6741 C C . THR E 1 71 ? 155.986 176.493 146.648 1.00 64.38 63 THR D C 1
ATOM 6742 O O . THR E 1 71 ? 155.352 176.178 147.658 1.00 64.38 63 THR D O 1
ATOM 6746 N N . THR E 1 72 ? 155.837 177.659 146.028 1.00 62.77 64 THR D N 1
ATOM 6747 C CA . THR E 1 72 ? 154.917 178.668 146.525 1.00 62.77 64 THR D CA 1
ATOM 6748 C C . THR E 1 72 ? 154.494 179.556 145.367 1.00 62.77 64 THR D C 1
ATOM 6749 O O . THR E 1 72 ? 155.108 179.549 144.298 1.00 62.77 64 THR D O 1
ATOM 6753 N N . ARG E 1 73 ? 153.427 180.312 145.586 1.00 66.04 65 ARG D N 1
ATOM 6754 C CA . ARG E 1 73 ? 152.921 181.221 144.571 1.00 66.04 65 ARG D CA 1
ATOM 6755 C C . ARG E 1 73 ? 153.731 182.509 144.558 1.00 66.04 65 ARG D C 1
ATOM 6756 O O . ARG E 1 73 ? 154.354 182.892 145.549 1.00 66.04 65 ARG D O 1
ATOM 6764 N N . LEU E 1 74 ? 153.716 183.178 143.405 1.00 61.50 66 LEU D N 1
ATOM 6765 C CA . LEU E 1 74 ? 154.393 184.464 143.290 1.00 61.50 66 LEU D CA 1
ATOM 6766 C C . LEU E 1 74 ? 153.782 185.501 144.220 1.00 61.50 66 LEU D C 1
ATOM 6767 O O . LEU E 1 74 ? 154.491 186.376 144.724 1.00 61.50 66 LEU D O 1
ATOM 6772 N N . SER E 1 75 ? 152.472 185.420 144.455 1.00 64.24 67 SER D N 1
ATOM 6773 C CA . SER E 1 75 ? 151.816 186.360 145.356 1.00 64.24 67 SER D CA 1
ATOM 6774 C C . SER E 1 75 ? 152.338 186.216 146.778 1.00 64.24 67 SER D C 1
ATOM 6775 O O . SER E 1 75 ? 152.463 187.208 147.505 1.00 64.24 67 SER D O 1
ATOM 6778 N N . THR E 1 76 ? 152.630 184.985 147.199 1.00 62.76 68 THR D N 1
ATOM 6779 C CA . THR E 1 76 ? 153.158 184.760 148.540 1.00 62.76 68 THR D CA 1
ATOM 6780 C C . THR E 1 76 ? 154.510 185.436 148.723 1.00 62.76 68 THR D C 1
ATOM 6781 O O . THR E 1 76 ? 154.768 186.057 149.760 1.00 62.76 68 THR D O 1
ATOM 6785 N N . LEU E 1 77 ? 155.383 185.337 147.720 1.00 60.89 69 LEU D N 1
ATOM 6786 C CA . LEU E 1 77 ? 156.713 185.925 147.835 1.00 60.89 69 LEU D CA 1
ATOM 6787 C C . LEU E 1 77 ? 156.655 187.447 147.795 1.00 60.89 69 LEU D C 1
ATOM 6788 O O . LEU E 1 77 ? 157.454 188.121 148.455 1.00 60.89 69 LEU D O 1
ATOM 6793 N N . ARG E 1 78 ? 155.718 188.006 147.031 1.00 62.72 70 ARG D N 1
ATOM 6794 C CA . ARG E 1 78 ? 155.584 189.447 146.870 1.00 62.72 70 ARG D CA 1
ATOM 6795 C C . ARG E 1 78 ? 154.604 190.058 147.865 1.00 62.72 70 ARG D C 1
ATOM 6796 O O . ARG E 1 78 ? 154.110 191.165 147.633 1.00 62.72 70 ARG D O 1
ATOM 6804 N N . ARG E 1 79 ? 154.304 189.359 148.961 1.00 77.71 71 ARG D N 1
ATOM 6805 C CA . ARG E 1 79 ? 153.262 189.828 149.870 1.00 77.71 71 ARG D CA 1
ATOM 6806 C C . ARG E 1 79 ? 153.694 191.099 150.594 1.00 77.71 71 ARG D C 1
ATOM 6807 O O . ARG E 1 79 ? 152.912 192.048 150.725 1.00 77.71 71 ARG D O 1
ATOM 6815 N N . TYR E 1 80 ? 154.936 191.140 151.068 1.00 75.60 72 TYR D N 1
ATOM 6816 C CA . TYR E 1 80 ? 155.520 192.338 151.660 1.00 75.60 72 TYR D CA 1
ATOM 6817 C C . TYR E 1 80 ? 156.510 192.919 150.662 1.00 75.60 72 TYR D C 1
ATOM 6818 O O . TYR E 1 80 ? 157.482 192.253 150.296 1.00 75.60 72 TYR D O 1
ATOM 6827 N N . GLU E 1 81 ? 156.272 194.161 150.236 1.00 80.25 73 GLU D N 1
ATOM 6828 C CA . GLU E 1 81 ? 157.065 194.731 149.151 1.00 80.25 73 GLU D CA 1
ATOM 6829 C C . GLU E 1 81 ? 158.501 195.006 149.582 1.00 80.25 73 GLU D C 1
ATOM 6830 O O . GLU E 1 81 ? 159.435 194.825 148.792 1.00 80.25 73 GLU D O 1
ATOM 6836 N N . ASP E 1 82 ? 158.700 195.454 150.819 1.00 83.36 74 ASP D N 1
ATOM 6837 C CA . ASP E 1 82 ? 160.045 195.722 151.326 1.00 83.36 74 ASP D CA 1
ATOM 6838 C C . ASP E 1 82 ? 160.590 194.466 152.009 1.00 83.36 74 ASP D C 1
ATOM 6839 O O . ASP E 1 82 ? 160.545 194.301 153.228 1.00 83.36 74 ASP D O 1
ATOM 6844 N N . THR E 1 83 ? 161.117 193.568 151.181 1.00 73.13 75 THR D N 1
ATOM 6845 C CA . THR E 1 83 ? 161.619 192.285 151.648 1.00 73.13 75 THR D CA 1
ATOM 6846 C C . THR E 1 83 ? 162.632 191.774 150.633 1.00 73.13 75 THR D C 1
ATOM 6847 O O . THR E 1 83 ? 162.597 192.148 149.459 1.00 73.13 75 THR D O 1
ATOM 6851 N N . MET E 1 84 ? 163.560 190.933 151.102 1.00 70.99 76 MET D N 1
ATOM 6852 C CA . MET E 1 84 ? 164.451 190.234 150.181 1.00 70.99 76 MET D CA 1
ATOM 6853 C C . MET E 1 84 ? 163.673 189.468 149.125 1.00 70.99 76 MET D C 1
ATOM 6854 O O . MET E 1 84 ? 164.010 189.519 147.939 1.00 70.99 76 MET D O 1
ATOM 6859 N N . LEU E 1 85 ? 162.646 188.729 149.542 1.00 62.55 77 LEU D N 1
ATOM 6860 C CA . LEU E 1 85 ? 161.947 187.852 148.612 1.00 62.55 77 LEU D CA 1
ATOM 6861 C C . LEU E 1 85 ? 161.156 188.652 147.585 1.00 62.55 77 LEU D C 1
ATOM 6862 O O . LEU E 1 85 ? 161.020 188.231 146.432 1.00 62.55 77 LEU D O 1
ATOM 6867 N N . ALA E 1 86 ? 160.623 189.806 147.984 1.00 65.58 78 ALA D N 1
ATOM 6868 C CA . ALA E 1 86 ? 159.922 190.655 147.028 1.00 65.58 78 ALA D CA 1
ATOM 6869 C C . ALA E 1 86 ? 160.893 191.312 146.058 1.00 65.58 78 ALA D C 1
ATOM 6870 O O . ALA E 1 86 ? 160.638 191.353 144.851 1.00 65.58 78 ALA D O 1
ATOM 6872 N N . ALA E 1 87 ? 162.010 191.837 146.569 1.00 68.81 79 ALA D N 1
ATOM 6873 C CA . ALA E 1 87 ? 162.987 192.494 145.705 1.00 68.81 79 ALA D CA 1
ATOM 6874 C C . ALA E 1 87 ? 163.608 191.511 144.724 1.00 68.81 79 ALA D C 1
ATOM 6875 O O . ALA E 1 87 ? 163.835 191.845 143.556 1.00 68.81 79 ALA D O 1
ATOM 6877 N N . MET E 1 88 ? 163.903 190.296 145.189 1.00 67.59 80 MET D N 1
ATOM 6878 C CA . MET E 1 88 ? 164.452 189.266 144.317 1.00 67.59 80 MET D CA 1
ATOM 6879 C C . MET E 1 88 ? 163.472 188.893 143.217 1.00 67.59 80 MET D C 1
ATOM 6880 O O . MET E 1 88 ? 163.853 188.778 142.048 1.00 67.59 80 MET D O 1
ATOM 6885 N N . PHE E 1 89 ? 162.203 188.713 143.569 1.00 62.47 81 PHE D N 1
ATOM 6886 C CA . PHE E 1 89 ? 161.177 188.296 142.627 1.00 62.47 81 PHE D CA 1
ATOM 6887 C C . PHE E 1 89 ? 160.356 189.463 142.099 1.00 62.47 81 PHE D C 1
ATOM 6888 O O . PHE E 1 89 ? 159.267 189.245 141.562 1.00 62.47 81 PHE D O 1
ATOM 6896 N N . SER E 1 90 ? 160.851 190.693 142.247 1.00 70.18 82 SER D N 1
ATOM 6897 C CA . SER E 1 90 ? 160.159 191.845 141.683 1.00 70.18 82 SER D CA 1
ATOM 6898 C C . SER E 1 90 ? 160.269 191.879 140.166 1.00 70.18 82 SER D C 1
ATOM 6899 O O . SER E 1 90 ? 159.453 192.525 139.501 1.00 70.18 82 SER D O 1
ATOM 6902 N N . GLY E 1 91 ? 161.263 191.199 139.604 1.00 77.31 83 GLY D N 1
ATOM 6903 C CA . GLY E 1 91 ? 161.486 191.202 138.177 1.00 77.31 83 GLY D CA 1
ATOM 6904 C C . GLY E 1 91 ? 162.589 192.119 137.705 1.00 77.31 83 GLY D C 1
ATOM 6905 O O . GLY E 1 91 ? 162.885 192.135 136.505 1.00 77.31 83 GLY D O 1
ATOM 6906 N N . ARG E 1 92 ? 163.205 192.882 138.604 1.00 79.54 84 ARG D N 1
ATOM 6907 C CA . ARG E 1 92 ? 164.292 193.777 138.238 1.00 79.54 84 ARG D CA 1
ATOM 6908 C C . ARG E 1 92 ? 165.654 193.097 138.248 1.00 79.54 84 ARG D C 1
ATOM 6909 O O . ARG E 1 92 ? 166.639 193.716 137.835 1.00 79.54 84 ARG D O 1
ATOM 6917 N N . HIS E 1 93 ? 165.733 191.850 138.700 1.00 81.06 85 HIS D N 1
ATOM 6918 C CA . HIS E 1 93 ? 166.994 191.136 138.813 1.00 81.06 85 HIS D CA 1
ATOM 6919 C C . HIS E 1 93 ? 166.891 189.799 138.098 1.00 81.06 85 HIS D C 1
ATOM 6920 O O . HIS E 1 93 ? 165.795 189.276 137.880 1.00 81.06 85 HIS D O 1
ATOM 6927 N N . TYR E 1 94 ? 168.045 189.253 137.728 1.00 87.73 86 TYR D N 1
ATOM 6928 C CA . TYR E 1 94 ? 168.113 187.962 137.057 1.00 87.73 86 TYR D CA 1
ATOM 6929 C C . TYR E 1 94 ? 168.485 186.888 138.072 1.00 87.73 86 TYR D C 1
ATOM 6930 O O . TYR E 1 94 ? 169.504 187.003 138.760 1.00 87.73 86 TYR D O 1
ATOM 6939 N N . ILE E 1 95 ? 167.665 185.852 138.160 1.00 82.69 87 ILE D N 1
ATOM 6940 C CA . ILE E 1 95 ? 167.805 184.798 139.163 1.00 82.69 87 ILE D CA 1
ATOM 6941 C C . ILE E 1 95 ? 168.177 183.502 138.454 1.00 82.69 87 ILE D C 1
ATOM 6942 O O . ILE E 1 95 ? 167.517 183.135 137.475 1.00 82.69 87 ILE D O 1
ATOM 6947 N N . PRO E 1 96 ? 169.213 182.794 138.902 1.00 82.46 88 PRO D N 1
ATOM 6948 C CA . PRO E 1 96 ? 169.610 181.556 138.224 1.00 82.46 88 PRO D CA 1
ATOM 6949 C C . PRO E 1 96 ? 168.628 180.425 138.481 1.00 82.46 88 PRO D C 1
ATOM 6950 O O . PRO E 1 96 ? 167.931 180.397 139.497 1.00 82.46 88 PRO D O 1
ATOM 6954 N N . THR E 1 97 ? 168.588 179.481 137.544 1.00 83.09 89 THR D N 1
ATOM 6955 C CA . THR E 1 97 ? 167.807 178.258 137.674 1.00 83.09 89 THR D CA 1
ATOM 6956 C C . THR E 1 97 ? 168.761 177.073 137.695 1.00 83.09 89 THR D C 1
ATOM 6957 O O . THR E 1 97 ? 169.699 177.013 136.893 1.00 83.09 89 THR D O 1
ATOM 6961 N N . ASP E 1 98 ? 168.523 176.134 138.610 1.00 83.15 90 ASP D N 1
ATOM 6962 C CA . ASP E 1 98 ? 169.490 175.072 138.894 1.00 83.15 90 ASP D CA 1
ATOM 6963 C C . ASP E 1 98 ? 169.142 173.795 138.125 1.00 83.15 90 ASP D C 1
ATOM 6964 O O . ASP E 1 98 ? 168.817 172.749 138.690 1.00 83.15 90 ASP D O 1
ATOM 6969 N N . SER E 1 99 ? 169.200 173.908 136.797 1.00 91.58 91 SER D N 1
ATOM 6970 C CA . SER E 1 99 ? 169.208 172.755 135.900 1.00 91.58 91 SER D CA 1
ATOM 6971 C C . SER E 1 99 ? 167.900 171.971 135.902 1.00 91.58 91 SER D C 1
ATOM 6972 O O . SER E 1 99 ? 167.760 170.998 135.155 1.00 91.58 91 SER D O 1
ATOM 6975 N N . GLU E 1 100 ? 166.941 172.373 136.730 1.00 85.43 92 GLU D N 1
ATOM 6976 C CA . GLU E 1 100 ? 165.649 171.704 136.787 1.00 85.43 92 GLU D CA 1
ATOM 6977 C C . GLU E 1 100 ? 164.485 172.677 136.888 1.00 85.43 92 GLU D C 1
ATOM 6978 O O . GLU E 1 100 ? 163.370 172.256 137.213 1.00 85.43 92 GLU D O 1
ATOM 6984 N N . GLY E 1 101 ? 164.714 173.958 136.617 1.00 80.76 93 GLY D N 1
ATOM 6985 C CA . GLY E 1 101 ? 163.667 174.952 136.655 1.00 80.76 93 GLY D CA 1
ATOM 6986 C C . GLY E 1 101 ? 163.450 175.607 137.998 1.00 80.76 93 GLY D C 1
ATOM 6987 O O . GLY E 1 101 ? 162.694 176.582 138.076 1.00 80.76 93 GLY D O 1
ATOM 6988 N N . ARG E 1 102 ? 164.082 175.109 139.055 1.00 72.42 94 ARG D N 1
ATOM 6989 C CA . ARG E 1 102 ? 163.936 175.722 140.363 1.00 72.42 94 ARG D CA 1
ATOM 6990 C C . ARG E 1 102 ? 164.713 177.031 140.421 1.00 72.42 94 ARG D C 1
ATOM 6991 O O . ARG E 1 102 ? 165.654 177.257 139.660 1.00 72.42 94 ARG D O 1
ATOM 6999 N N . TYR E 1 103 ? 164.304 177.902 141.336 1.00 66.99 95 TYR D N 1
ATOM 7000 C CA . TYR E 1 103 ? 164.998 179.157 141.580 1.00 66.99 95 TYR D CA 1
ATOM 7001 C C . TYR E 1 103 ? 165.835 179.014 142.842 1.00 66.99 95 TYR D C 1
ATOM 7002 O O . TYR E 1 103 ? 165.318 178.630 143.895 1.00 66.99 95 TYR D O 1
ATOM 7011 N N . PHE E 1 104 ? 167.122 179.323 142.732 1.00 64.81 96 PHE D N 1
ATOM 7012 C CA . PHE E 1 104 ? 168.104 178.951 143.740 1.00 64.81 96 PHE D CA 1
ATOM 7013 C C . PHE E 1 104 ? 168.364 180.095 144.710 1.00 64.81 96 PHE D C 1
ATOM 7014 O O . PHE E 1 104 ? 168.563 181.240 144.293 1.00 64.81 96 PHE D O 1
ATOM 7022 N N . ILE E 1 105 ? 168.352 179.775 146.002 1.00 64.48 97 ILE D N 1
ATOM 7023 C CA . ILE E 1 105 ? 168.794 180.672 147.062 1.00 64.48 97 ILE D CA 1
ATOM 7024 C C . ILE E 1 105 ? 169.812 179.923 147.908 1.00 64.48 97 ILE D C 1
ATOM 7025 O O . ILE E 1 105 ? 169.477 178.913 148.536 1.00 64.48 97 ILE D O 1
ATOM 7030 N N . ASP E 1 106 ? 171.049 180.418 147.930 1.00 67.21 98 ASP D N 1
ATOM 7031 C CA . ASP E 1 106 ? 172.134 179.749 148.649 1.00 67.21 98 ASP D CA 1
ATOM 7032 C C . ASP E 1 106 ? 171.981 180.043 150.137 1.00 67.21 98 ASP D C 1
ATOM 7033 O O . ASP E 1 106 ? 172.694 180.857 150.726 1.00 67.21 98 ASP D O 1
ATOM 7038 N N . ARG E 1 107 ? 171.024 179.355 150.751 1.00 67.44 99 ARG D N 1
ATOM 7039 C CA . ARG E 1 107 ? 170.723 179.545 152.160 1.00 67.44 99 ARG D CA 1
ATOM 7040 C C . ARG E 1 107 ? 170.140 178.250 152.705 1.00 67.44 99 ARG D C 1
ATOM 7041 O O . ARG E 1 107 ? 169.572 177.445 151.964 1.00 67.44 99 ARG D O 1
ATOM 7049 N N . ASP E 1 108 ? 170.302 178.050 154.010 1.00 70.18 100 ASP D N 1
ATOM 7050 C CA . ASP E 1 108 ? 169.774 176.853 154.647 1.00 70.18 100 ASP D CA 1
ATOM 7051 C C . ASP E 1 108 ? 168.253 176.836 154.575 1.00 70.18 100 ASP D C 1
ATOM 7052 O O . ASP E 1 108 ? 167.583 177.800 154.955 1.00 70.18 100 ASP D O 1
ATOM 7057 N N . GLY E 1 109 ? 167.708 175.725 154.090 1.00 68.40 101 GLY D N 1
ATOM 7058 C CA . GLY E 1 109 ? 166.281 175.566 153.917 1.00 68.40 101 GLY D CA 1
ATOM 7059 C C . GLY E 1 109 ? 165.567 174.843 155.035 1.00 68.40 101 GLY D C 1
ATOM 7060 O O . GLY E 1 109 ? 164.414 174.438 154.849 1.00 68.40 101 GLY D O 1
ATOM 7061 N N . THR E 1 110 ? 166.212 174.657 156.189 1.00 69.08 102 THR D N 1
ATOM 7062 C CA . THR E 1 110 ? 165.581 173.920 157.278 1.00 69.08 102 THR D CA 1
ATOM 7063 C C . THR E 1 110 ? 164.354 174.650 157.808 1.00 69.08 102 THR D C 1
ATOM 7064 O O . THR E 1 110 ? 163.286 174.049 157.966 1.00 69.08 102 THR D O 1
ATOM 7068 N N . HIS E 1 111 ? 164.484 175.947 158.081 1.00 70.49 103 HIS D N 1
ATOM 7069 C CA . HIS E 1 111 ? 163.408 176.733 158.669 1.00 70.49 103 HIS D CA 1
ATOM 7070 C C . HIS E 1 111 ? 162.796 177.724 157.690 1.00 70.49 103 HIS D C 1
ATOM 7071 O O . HIS E 1 111 ? 162.157 178.688 158.120 1.00 70.49 103 HIS D O 1
ATOM 7078 N N . PHE E 1 112 ? 162.978 177.517 156.385 1.00 63.65 104 PHE D N 1
ATOM 7079 C CA . PHE E 1 112 ? 162.303 178.365 155.411 1.00 63.65 104 PHE D CA 1
ATOM 7080 C C . PHE E 1 112 ? 160.819 178.039 155.328 1.00 63.65 104 PHE D C 1
ATOM 7081 O O . PHE E 1 112 ? 160.032 178.844 154.815 1.00 63.65 104 PHE D O 1
ATOM 7089 N N . GLY E 1 113 ? 160.420 176.868 155.826 1.00 66.50 105 GLY D N 1
ATOM 7090 C CA . GLY E 1 113 ? 159.008 176.532 155.856 1.00 66.50 105 GLY D CA 1
ATOM 7091 C C . GLY E 1 113 ? 158.203 177.486 156.714 1.00 66.50 105 GLY D C 1
ATOM 7092 O O . GLY E 1 113 ? 157.096 177.880 156.348 1.00 66.50 105 GLY D O 1
ATOM 7093 N N . ASP E 1 114 ? 158.751 177.881 157.864 1.00 67.92 106 ASP D N 1
ATOM 7094 C CA . ASP E 1 114 ? 158.050 178.827 158.726 1.00 67.92 106 ASP D CA 1
ATOM 7095 C C . ASP E 1 114 ? 158.009 180.217 158.105 1.00 67.92 106 ASP D C 1
ATOM 7096 O O . ASP E 1 114 ? 157.041 180.963 158.294 1.00 67.92 106 ASP D O 1
ATOM 7101 N N . VAL E 1 115 ? 159.052 180.586 157.359 1.00 64.52 107 VAL D N 1
ATOM 7102 C CA . VAL E 1 115 ? 159.030 181.853 156.635 1.00 64.52 107 VAL D CA 1
ATOM 7103 C C . VAL E 1 115 ? 157.922 181.846 155.591 1.00 64.52 107 VAL D C 1
ATOM 7104 O O . VAL E 1 115 ? 157.155 182.810 155.467 1.00 64.52 107 VAL D O 1
ATOM 7108 N N . LEU E 1 116 ? 157.807 180.751 154.836 1.00 63.09 108 LEU D N 1
ATOM 7109 C CA . LEU E 1 116 ? 156.716 180.641 153.874 1.00 63.09 108 LEU D CA 1
ATOM 7110 C C . LEU E 1 116 ? 155.363 180.633 154.571 1.00 63.09 108 LEU D C 1
ATOM 7111 O O . LEU E 1 116 ? 154.386 181.171 154.042 1.00 63.09 108 LEU D O 1
ATOM 7116 N N . ASN E 1 117 ? 155.283 180.020 155.753 1.00 63.95 109 ASN D N 1
ATOM 7117 C CA . ASN E 1 117 ? 154.030 180.012 156.501 1.00 63.95 109 ASN D CA 1
ATOM 7118 C C . ASN E 1 117 ? 153.625 181.420 156.911 1.00 63.95 109 ASN D C 1
ATOM 7119 O O . ASN E 1 117 ? 152.447 181.784 156.825 1.00 63.95 109 ASN D O 1
ATOM 7124 N N . PHE E 1 118 ? 154.584 182.225 157.369 1.00 65.48 110 PHE D N 1
ATOM 7125 C CA . PHE E 1 118 ? 154.267 183.601 157.731 1.00 65.48 110 PHE D CA 1
ATOM 7126 C C . PHE E 1 118 ? 153.940 184.436 156.501 1.00 65.48 110 PHE D C 1
ATOM 7127 O O . PHE E 1 118 ? 153.211 185.430 156.591 1.00 65.48 110 PHE D O 1
ATOM 7135 N N . LEU E 1 119 ? 154.498 184.077 155.347 1.00 62.35 111 LEU D N 1
ATOM 7136 C CA . LEU E 1 119 ? 154.146 184.805 154.134 1.00 62.35 111 LEU D CA 1
ATOM 7137 C C . LEU E 1 119 ? 152.745 184.441 153.655 1.00 62.35 111 LEU D C 1
ATOM 7138 O O . LEU E 1 119 ? 152.025 185.293 153.123 1.00 62.35 111 LEU D O 1
ATOM 7143 N N . ARG E 1 120 ? 152.340 183.183 153.836 1.00 63.24 112 ARG D N 1
ATOM 7144 C CA . ARG E 1 120 ? 151.005 182.759 153.424 1.00 63.24 112 ARG D CA 1
ATOM 7145 C C . ARG E 1 120 ? 149.941 183.302 154.370 1.00 63.24 112 ARG D C 1
ATOM 7146 O O . ARG E 1 120 ? 149.059 184.064 153.960 1.00 63.24 112 ARG D O 1
ATOM 7154 N N . SER E 1 121 ? 150.006 182.913 155.640 1.00 70.24 113 SER D N 1
ATOM 7155 C CA . SER E 1 121 ? 149.090 183.372 156.673 1.00 70.24 113 SER D CA 1
ATOM 7156 C C . SER E 1 121 ? 149.891 184.094 157.749 1.00 70.24 113 SER D C 1
ATOM 7157 O O . SER E 1 121 ? 151.090 184.328 157.606 1.00 70.24 113 SER D O 1
ATOM 7160 N N . GLY E 1 122 ? 149.227 184.439 158.844 1.00 72.72 114 GLY D N 1
ATOM 7161 C CA . GLY E 1 122 ? 149.913 185.098 159.937 1.00 72.72 114 GLY D CA 1
ATOM 7162 C C . GLY E 1 122 ? 150.531 184.113 160.905 1.00 72.72 114 GLY D C 1
ATOM 7163 O O . GLY E 1 122 ? 150.862 184.472 162.039 1.00 72.72 114 GLY D O 1
ATOM 7164 N N . ASP E 1 123 ? 150.684 182.865 160.466 1.00 76.45 115 ASP D N 1
ATOM 7165 C CA . ASP E 1 123 ? 151.158 181.805 161.344 1.00 76.45 115 ASP D CA 1
ATOM 7166 C C . ASP E 1 123 ? 152.555 182.112 161.866 1.00 76.45 115 ASP D C 1
ATOM 7167 O O . ASP E 1 123 ? 153.410 182.628 161.142 1.00 76.45 115 ASP D O 1
ATOM 7172 N N . LEU E 1 124 ? 152.782 181.785 163.132 1.00 74.28 116 LEU D N 1
ATOM 7173 C CA . LEU E 1 124 ? 154.048 182.019 163.796 1.00 74.28 116 LEU D CA 1
ATOM 7174 C C . LEU E 1 124 ? 154.689 180.698 164.209 1.00 74.28 116 LEU D C 1
ATOM 7175 O O . LEU E 1 124 ? 153.987 179.713 164.457 1.00 74.28 116 LEU D O 1
ATOM 7180 N N . PRO E 1 125 ? 156.015 180.642 164.285 1.00 74.57 117 PRO D N 1
ATOM 7181 C CA . PRO E 1 125 ? 156.694 179.381 164.584 1.00 74.57 117 PRO D CA 1
ATOM 7182 C C . PRO E 1 125 ? 156.411 178.926 166.002 1.00 74.57 117 PRO D C 1
ATOM 7183 O O . PRO E 1 125 ? 156.021 179.734 166.858 1.00 74.57 117 PRO D O 1
ATOM 7187 N N . PRO E 1 126 ? 156.583 177.639 166.289 1.00 78.12 118 PRO D N 1
ATOM 7188 C CA . PRO E 1 126 ? 156.477 177.168 167.672 1.00 78.12 118 PRO D CA 1
ATOM 7189 C C . PRO E 1 126 ? 157.582 177.755 168.539 1.00 78.12 118 PRO D C 1
ATOM 7190 O O . PRO E 1 126 ? 158.457 178.491 168.083 1.00 78.12 118 PRO D O 1
ATOM 7194 N N . ARG E 1 127 ? 157.527 177.403 169.824 1.00 80.94 119 ARG D N 1
ATOM 7195 C CA . ARG E 1 127 ? 158.412 178.020 170.807 1.00 80.94 119 ARG D CA 1
ATOM 7196 C C . ARG E 1 127 ? 159.876 177.720 170.510 1.00 80.94 119 ARG D C 1
ATOM 7197 O O . ARG E 1 127 ? 160.735 178.599 170.638 1.00 80.94 119 ARG D O 1
ATOM 7205 N N . GLU E 1 128 ? 160.180 176.482 170.122 1.00 85.50 120 GLU D N 1
ATOM 7206 C CA . GLU E 1 128 ? 161.566 176.091 169.885 1.00 85.50 120 GLU D CA 1
ATOM 7207 C C . GLU E 1 128 ? 162.143 176.805 168.669 1.00 85.50 120 GLU D C 1
ATOM 7208 O O . GLU E 1 128 ? 163.328 177.156 168.642 1.00 85.50 120 GLU D O 1
ATOM 7214 N N . HIS E 1 129 ? 161.316 177.028 167.646 1.00 79.95 121 HIS D N 1
ATOM 7215 C CA . HIS E 1 129 ? 161.829 177.525 166.375 1.00 79.95 121 HIS D CA 1
ATOM 7216 C C . HIS E 1 129 ? 161.851 179.044 166.311 1.00 79.95 121 HIS D C 1
ATOM 7217 O O . HIS E 1 129 ? 162.087 179.612 165.241 1.00 79.95 121 HIS D O 1
ATOM 7224 N N . VAL E 1 130 ? 161.598 179.721 167.431 1.00 74.21 122 VAL D N 1
ATOM 7225 C CA . VAL E 1 130 ? 161.538 181.181 167.417 1.00 74.21 122 VAL D CA 1
ATOM 7226 C C . VAL E 1 130 ? 162.880 181.767 167.000 1.00 74.21 122 VAL D C 1
ATOM 7227 O O . VAL E 1 130 ? 162.950 182.673 166.164 1.00 74.21 122 VAL D O 1
ATOM 7231 N N . ARG E 1 131 ? 163.968 181.247 167.568 1.00 75.12 123 ARG D N 1
ATOM 7232 C CA . ARG E 1 131 ? 165.277 181.851 167.346 1.00 75.12 123 ARG D CA 1
ATOM 7233 C C . ARG E 1 131 ? 165.793 181.570 165.938 1.00 75.12 123 ARG D C 1
ATOM 7234 O O . ARG E 1 131 ? 166.340 182.463 165.280 1.00 75.12 123 ARG D O 1
ATOM 7242 N N . ALA E 1 132 ? 165.626 180.338 165.455 1.00 71.66 124 ALA D N 1
ATOM 7243 C CA . ALA E 1 132 ? 166.084 180.009 164.109 1.00 71.66 124 ALA D CA 1
ATOM 7244 C C . ALA E 1 132 ? 165.290 180.751 163.043 1.00 71.66 124 ALA D C 1
ATOM 7245 O O . ALA E 1 132 ? 165.871 181.270 162.081 1.00 71.66 124 ALA D O 1
ATOM 7247 N N . VAL E 1 133 ? 163.966 180.813 163.189 1.00 69.96 125 VAL D N 1
ATOM 7248 C CA . VAL E 1 133 ? 163.166 181.568 162.233 1.00 69.96 125 VAL D CA 1
ATOM 7249 C C . VAL E 1 133 ? 163.459 183.056 162.352 1.00 69.96 125 VAL D C 1
ATOM 7250 O O . VAL E 1 133 ? 163.373 183.790 161.365 1.00 69.96 125 VAL D O 1
ATOM 7254 N N . TYR E 1 134 ? 163.820 183.528 163.546 1.00 71.87 126 TYR D N 1
ATOM 7255 C CA . TYR E 1 134 ? 164.263 184.910 163.682 1.00 71.87 126 TYR D CA 1
ATOM 7256 C C . TYR E 1 134 ? 165.534 185.158 162.883 1.00 71.87 126 TYR D C 1
ATOM 7257 O O . TYR E 1 134 ? 165.661 186.181 162.201 1.00 71.87 126 TYR D O 1
ATOM 7266 N N . LYS E 1 135 ? 166.482 184.222 162.949 1.00 73.91 127 LYS D N 1
ATOM 7267 C CA . LYS E 1 135 ? 167.699 184.344 162.154 1.00 73.91 127 LYS D CA 1
ATOM 7268 C C . LYS E 1 135 ? 167.383 184.350 160.663 1.00 73.91 127 LYS D C 1
ATOM 7269 O O . LYS E 1 135 ? 167.977 185.117 159.898 1.00 73.91 127 LYS D O 1
ATOM 7275 N N . GLU E 1 136 ? 166.455 183.493 160.233 1.00 71.82 128 GLU D N 1
ATOM 7276 C CA . GLU E 1 136 ? 166.072 183.458 158.823 1.00 71.82 128 GLU D CA 1
ATOM 7277 C C . GLU E 1 136 ? 165.415 184.767 158.394 1.00 71.82 128 GLU D C 1
ATOM 7278 O O . GLU E 1 136 ? 165.723 185.312 157.327 1.00 71.82 128 GLU D O 1
ATOM 7284 N N . ALA E 1 137 ? 164.502 185.286 159.217 1.00 67.58 129 ALA D N 1
ATOM 7285 C CA . ALA E 1 137 ? 163.805 186.522 158.882 1.00 67.58 129 ALA D CA 1
ATOM 7286 C C . ALA E 1 137 ? 164.759 187.705 158.858 1.00 67.58 129 ALA D C 1
ATOM 7287 O O . ALA E 1 137 ? 164.551 188.665 158.108 1.00 67.58 129 ALA D O 1
ATOM 7289 N N . GLN E 1 138 ? 165.805 187.664 159.686 1.00 72.31 130 GLN D N 1
ATOM 7290 C CA . GLN E 1 138 ? 166.836 188.691 159.605 1.00 72.31 130 GLN D CA 1
ATOM 7291 C C . GLN E 1 138 ? 167.506 188.682 158.239 1.00 72.31 130 GLN D C 1
ATOM 7292 O O . GLN E 1 138 ? 167.726 189.740 157.640 1.00 72.31 130 GLN D O 1
ATOM 7298 N N . TYR E 1 139 ? 167.838 187.494 157.731 1.00 69.72 131 TYR D N 1
ATOM 7299 C CA . TYR E 1 139 ? 168.444 187.401 156.408 1.00 69.72 131 TYR D CA 1
ATOM 7300 C C . TYR E 1 139 ? 167.485 187.881 155.328 1.00 69.72 131 TYR D C 1
ATOM 7301 O O . TYR E 1 139 ? 167.879 188.635 154.433 1.00 69.72 131 TYR D O 1
ATOM 7310 N N . TYR E 1 140 ? 166.224 187.468 155.399 1.00 65.87 132 TYR D N 1
ATOM 7311 C CA . TYR E 1 140 ? 165.250 187.815 154.373 1.00 65.87 132 TYR D CA 1
ATOM 7312 C C . TYR E 1 140 ? 164.638 189.194 154.578 1.00 65.87 132 TYR D C 1
ATOM 7313 O O . TYR E 1 140 ? 163.834 189.624 153.747 1.00 65.87 132 TYR D O 1
ATOM 7322 N N . ALA E 1 141 ? 165.002 189.890 155.657 1.00 70.93 133 ALA D N 1
ATOM 7323 C CA . ALA E 1 141 ? 164.567 191.265 155.909 1.00 70.93 133 ALA D CA 1
ATOM 7324 C C . ALA E 1 141 ? 163.046 191.385 155.939 1.00 70.93 133 ALA D C 1
ATOM 7325 O O . ALA E 1 141 ? 162.471 192.339 155.411 1.00 70.93 133 ALA D O 1
ATOM 7327 N N . ILE E 1 142 ? 162.385 190.414 156.564 1.00 68.11 134 ILE D N 1
ATOM 7328 C CA . ILE E 1 142 ? 160.934 190.430 156.720 1.00 68.11 134 ILE D CA 1
ATOM 7329 C C . ILE E 1 142 ? 160.632 191.164 158.022 1.00 68.11 134 ILE D C 1
ATOM 7330 O O . ILE E 1 142 ? 160.762 190.603 159.109 1.00 68.11 134 ILE D O 1
ATOM 7335 N N . GLY E 1 143 ? 160.226 192.437 157.911 1.00 71.19 135 GLY D N 1
ATOM 7336 C CA . GLY E 1 143 ? 159.995 193.271 159.067 1.00 71.19 135 GLY D CA 1
ATOM 7337 C C . GLY E 1 143 ? 158.898 192.821 160.005 1.00 71.19 135 GLY D C 1
ATOM 7338 O O . GLY E 1 143 ? 159.142 192.692 161.212 1.00 71.19 135 GLY D O 1
ATOM 7339 N N . PRO E 1 144 ? 157.673 192.587 159.519 1.00 70.14 136 PRO D N 1
ATOM 7340 C CA . PRO E 1 144 ? 156.614 192.113 160.426 1.00 70.14 136 PRO D CA 1
ATOM 7341 C C . PRO E 1 144 ? 156.962 190.816 161.129 1.00 70.14 136 PRO D C 1
ATOM 7342 O O . PRO E 1 144 ? 156.642 190.651 162.313 1.00 70.14 136 PRO D O 1
ATOM 7346 N N . LEU E 1 145 ? 157.611 189.886 160.427 1.00 67.75 137 LEU D N 1
ATOM 7347 C CA . LEU E 1 145 ? 158.042 188.655 161.076 1.00 67.75 137 LEU D CA 1
ATOM 7348 C C . LEU E 1 145 ? 159.031 188.946 162.191 1.00 67.75 137 LEU D C 1
ATOM 7349 O O . LEU E 1 145 ? 158.947 188.354 163.271 1.00 67.75 137 LEU D O 1
ATOM 7354 N N . LEU E 1 146 ? 159.968 189.867 161.956 1.00 70.62 138 LEU D N 1
ATOM 7355 C CA . LEU E 1 146 ? 160.925 190.227 162.996 1.00 70.62 138 LEU D CA 1
ATOM 7356 C C . LEU E 1 146 ? 160.226 190.831 164.205 1.00 70.62 138 LEU D C 1
ATOM 7357 O O . LEU E 1 146 ? 160.570 190.516 165.349 1.00 70.62 138 LEU D O 1
ATOM 7362 N N . GLU E 1 147 ? 159.239 191.700 163.974 1.00 74.59 139 GLU D N 1
ATOM 7363 C CA . GLU E 1 147 ? 158.498 192.290 165.085 1.00 74.59 139 GLU D CA 1
ATOM 7364 C C . GLU E 1 147 ? 157.771 191.220 165.890 1.00 74.59 139 GLU D C 1
ATOM 7365 O O . GLU E 1 147 ? 157.881 191.165 167.122 1.00 74.59 139 GLU D O 1
ATOM 7371 N N . GLN E 1 148 ? 157.026 190.350 165.205 1.00 72.84 140 GLN D N 1
ATOM 7372 C CA . GLN E 1 148 ? 156.227 189.355 165.912 1.00 72.84 140 GLN D CA 1
ATOM 7373 C C . GLN E 1 148 ? 157.103 188.305 166.582 1.00 72.84 140 GLN D C 1
ATOM 7374 O O . GLN E 1 148 ? 156.683 187.676 167.559 1.00 72.84 140 GLN D O 1
ATOM 7380 N N . LEU E 1 149 ? 158.319 188.092 166.073 1.00 70.17 141 LEU D N 1
ATOM 7381 C CA . LEU E 1 149 ? 159.229 187.154 166.720 1.00 70.17 141 LEU D CA 1
ATOM 7382 C C . LEU E 1 149 ? 159.918 187.778 167.924 1.00 70.17 141 LEU D C 1
ATOM 7383 O O . LEU E 1 149 ? 160.096 187.111 168.948 1.00 70.17 141 LEU D O 1
ATOM 7388 N N . GLU E 1 150 ? 160.319 189.048 167.825 1.00 73.30 142 GLU D N 1
ATOM 7389 C CA . GLU E 1 150 ? 160.834 189.762 168.985 1.00 73.30 142 GLU D CA 1
ATOM 7390 C C . GLU E 1 150 ? 159.775 189.964 170.053 1.00 73.30 142 GLU D C 1
ATOM 7391 O O . GLU E 1 150 ? 160.125 190.220 171.209 1.00 73.30 142 GLU D O 1
ATOM 7397 N N . ASN E 1 151 ? 158.499 189.865 169.696 1.00 72.82 143 ASN D N 1
ATOM 7398 C CA . ASN E 1 151 ? 157.417 189.931 170.665 1.00 72.82 143 ASN D CA 1
ATOM 7399 C C . ASN E 1 151 ? 157.107 188.580 171.295 1.00 72.82 143 ASN D C 1
ATOM 7400 O O . ASN E 1 151 ? 156.200 188.497 172.129 1.00 72.82 143 ASN D O 1
ATOM 7405 N N . MET E 1 152 ? 157.825 187.527 170.921 1.00 71.15 144 MET D N 1
ATOM 7406 C CA . MET E 1 152 ? 157.585 186.194 171.451 1.00 71.15 144 MET D CA 1
ATOM 7407 C C . MET E 1 152 ? 158.656 185.854 172.484 1.00 71.15 144 MET D C 1
ATOM 7408 O O . MET E 1 152 ? 159.733 186.450 172.517 1.00 71.15 144 MET D O 1
ATOM 7413 N N . GLN E 1 153 ? 158.346 184.870 173.331 1.00 71.55 145 GLN D N 1
ATOM 7414 C CA . GLN E 1 153 ? 159.018 184.767 174.627 1.00 71.55 145 GLN D CA 1
ATOM 7415 C C . GLN E 1 153 ? 160.529 184.594 174.559 1.00 71.55 145 GLN D C 1
ATOM 7416 O O . GLN E 1 153 ? 161.235 185.326 175.275 1.00 71.55 145 GLN D O 1
ATOM 7422 N N . PRO E 1 154 ? 161.097 183.668 173.773 1.00 69.58 146 PRO D N 1
ATOM 7423 C CA . PRO E 1 154 ? 162.558 183.486 173.843 1.00 69.58 146 PRO D CA 1
ATOM 7424 C C . PRO E 1 154 ? 163.332 184.758 173.561 1.00 69.58 146 PRO D C 1
ATOM 7425 O O . PRO E 1 154 ? 164.431 184.942 174.096 1.00 69.58 146 PRO D O 1
ATOM 7429 N N . LEU E 1 155 ? 162.777 185.657 172.748 1.00 70.99 147 LEU D N 1
ATOM 7430 C CA . LEU E 1 155 ? 163.476 186.898 172.439 1.00 70.99 147 LEU D CA 1
ATOM 7431 C C . LEU E 1 155 ? 162.989 188.048 173.311 1.00 70.99 147 LEU D C 1
ATOM 7432 O O . LEU E 1 155 ? 163.716 189.024 173.515 1.00 70.99 147 LEU D O 1
ATOM 7437 N N . LYS E 1 156 ? 161.771 187.952 173.847 1.00 69.68 148 LYS D N 1
ATOM 7438 C CA . LYS E 1 156 ? 161.246 189.042 174.666 1.00 69.68 148 LYS D CA 1
ATOM 7439 C C . LYS E 1 156 ? 162.019 189.175 175.975 1.00 69.68 148 LYS D C 1
ATOM 7440 O O . LYS E 1 156 ? 162.422 190.281 176.362 1.00 69.68 148 LYS D O 1
ATOM 7446 N N . GLY E 1 157 ? 162.247 188.057 176.665 1.00 70.44 149 GLY D N 1
ATOM 7447 C CA . GLY E 1 157 ? 163.051 188.102 177.875 1.00 70.44 149 GLY D CA 1
ATOM 7448 C C . GLY E 1 157 ? 164.480 188.529 177.605 1.00 70.44 149 GLY D C 1
ATOM 7449 O O . GLY E 1 157 ? 165.098 189.220 178.419 1.00 70.44 149 GLY D O 1
ATOM 7450 N N . GLU E 1 158 ? 165.026 188.126 176.456 1.00 72.87 150 GLU D N 1
ATOM 7451 C CA . GLU E 1 158 ? 166.377 188.544 176.103 1.00 72.87 150 GLU D CA 1
ATOM 7452 C C . GLU E 1 158 ? 166.446 190.044 175.853 1.00 72.87 150 GLU D C 1
ATOM 7453 O O . GLU E 1 158 ? 167.424 190.693 176.231 1.00 72.87 150 GLU D O 1
ATOM 7459 N N . LYS E 1 159 ? 165.425 190.618 175.213 1.00 70.97 151 LYS D N 1
ATOM 7460 C CA . LYS E 1 159 ? 165.381 192.071 175.067 1.00 70.97 151 LYS D CA 1
ATOM 7461 C C . LYS E 1 159 ? 165.285 192.755 176.425 1.00 70.97 151 LYS D C 1
ATOM 7462 O O . LYS E 1 159 ? 165.951 193.770 176.670 1.00 70.97 151 LYS D O 1
ATOM 7468 N N . VAL E 1 160 ? 164.474 192.203 177.328 1.00 69.56 152 VAL D N 1
ATOM 7469 C CA . VAL E 1 160 ? 164.351 192.801 178.654 1.00 69.56 152 VAL D CA 1
ATOM 7470 C C . VAL E 1 160 ? 165.687 192.767 179.391 1.00 69.56 152 VAL D C 1
ATOM 7471 O O . VAL E 1 160 ? 166.052 193.729 180.076 1.00 69.56 152 VAL D O 1
ATOM 7475 N N . ARG E 1 161 ? 166.440 191.669 179.267 1.00 69.65 153 ARG D N 1
ATOM 7476 C CA . ARG E 1 161 ? 167.725 191.603 179.963 1.00 69.65 153 ARG D CA 1
ATOM 7477 C C . ARG E 1 161 ? 168.790 192.447 179.272 1.00 69.65 153 ARG D C 1
ATOM 7478 O O . ARG E 1 161 ? 169.670 192.994 179.945 1.00 69.65 153 ARG D O 1
ATOM 7486 N N . GLN E 1 162 ? 168.740 192.567 177.942 1.00 69.67 154 GLN D N 1
ATOM 7487 C CA . GLN E 1 162 ? 169.651 193.469 177.247 1.00 69.67 154 GLN D CA 1
ATOM 7488 C C . GLN E 1 162 ? 169.360 194.922 177.572 1.00 69.67 154 GLN D C 1
ATOM 7489 O O . GLN E 1 162 ? 170.235 195.774 177.391 1.00 69.67 154 GLN D O 1
ATOM 7495 N N . ALA E 1 163 ? 168.144 195.227 178.027 1.00 69.34 155 ALA D N 1
ATOM 7496 C CA . ALA E 1 163 ? 167.889 196.557 178.568 1.00 69.34 155 ALA D CA 1
ATOM 7497 C C . ALA E 1 163 ? 168.786 196.833 179.769 1.00 69.34 155 ALA D C 1
ATOM 7498 O O . ALA E 1 163 ? 169.327 197.936 179.908 1.00 69.34 155 ALA D O 1
ATOM 7500 N N . PHE E 1 164 ? 168.951 195.844 180.650 1.00 69.44 156 PHE D N 1
ATOM 7501 C CA . PHE E 1 164 ? 169.865 195.993 181.778 1.00 69.44 156 PHE D CA 1
ATOM 7502 C C . PHE E 1 164 ? 171.318 195.979 181.321 1.00 69.44 156 PHE D C 1
ATOM 7503 O O . PHE E 1 164 ? 172.111 196.842 181.713 1.00 69.44 156 PHE D O 1
ATOM 7511 N N . LEU E 1 165 ? 171.686 195.006 180.489 1.00 66.73 157 LEU D N 1
ATOM 7512 C CA . LEU E 1 165 ? 173.075 194.853 180.074 1.00 66.73 157 LEU D CA 1
ATOM 7513 C C . LEU E 1 165 ? 173.494 195.858 179.013 1.00 66.73 157 LEU D C 1
ATOM 7514 O O . LEU E 1 165 ? 174.675 195.897 178.657 1.00 66.73 157 LEU D O 1
ATOM 7519 N N . GLY E 1 166 ? 172.563 196.657 178.491 1.00 69.06 158 GLY D N 1
ATOM 7520 C CA . GLY E 1 166 ? 172.942 197.707 177.563 1.00 69.06 158 GLY D CA 1
ATOM 7521 C C . GLY E 1 166 ? 173.711 198.827 178.231 1.00 69.06 158 GLY D C 1
ATOM 7522 O O . GLY E 1 166 ? 174.420 199.583 177.561 1.00 69.06 158 GLY D O 1
ATOM 7523 N N . LEU E 1 167 ? 173.581 198.953 179.553 1.00 70.90 159 LEU D N 1
ATOM 7524 C CA . LEU E 1 167 ? 174.374 199.925 180.294 1.00 70.90 159 LEU D CA 1
ATOM 7525 C C . LEU E 1 167 ? 175.853 199.574 180.283 1.00 70.90 159 LEU D C 1
ATOM 7526 O O . LEU E 1 167 ? 176.686 200.424 180.615 1.00 70.90 159 LEU D O 1
ATOM 7531 N N . MET E 1 168 ? 176.190 198.345 179.922 1.00 67.25 160 MET D N 1
ATOM 7532 C CA . MET E 1 168 ? 177.564 197.852 179.957 1.00 67.25 160 MET D CA 1
ATOM 7533 C C . MET E 1 168 ? 177.939 197.287 178.598 1.00 67.25 160 MET D C 1
ATOM 7534 O O . MET E 1 168 ? 177.725 196.085 178.351 1.00 67.25 160 MET D O 1
ATOM 7539 N N . PRO E 1 169 ? 178.489 198.092 177.685 1.00 69.77 161 PRO D N 1
ATOM 7540 C CA . PRO E 1 169 ? 178.867 197.562 176.365 1.00 69.77 161 PRO D CA 1
ATOM 7541 C C . PRO E 1 169 ? 180.039 196.599 176.408 1.00 69.77 161 PRO D C 1
ATOM 7542 O O . PRO E 1 169 ? 180.316 195.945 175.394 1.00 69.77 161 PRO D O 1
ATOM 7546 N N . TYR E 1 170 ? 180.735 196.494 177.535 1.00 69.29 162 TYR D N 1
ATOM 7547 C CA . TYR E 1 170 ? 181.880 195.610 177.680 1.00 69.29 162 TYR D CA 1
ATOM 7548 C C . TYR E 1 170 ? 181.511 194.255 178.266 1.00 69.29 162 TYR D C 1
ATOM 7549 O O . TYR E 1 170 ? 182.406 193.471 178.591 1.00 69.29 162 TYR D O 1
ATOM 7558 N N . TYR E 1 171 ? 180.218 193.964 178.408 1.00 66.22 163 TYR D N 1
ATOM 7559 C CA . TYR E 1 171 ? 179.797 192.751 179.100 1.00 66.22 163 TYR D CA 1
ATOM 7560 C C . TYR E 1 171 ? 180.275 191.494 178.382 1.00 66.22 163 TYR D C 1
ATOM 7561 O O . TYR E 1 171 ? 180.880 190.612 179.001 1.00 66.22 163 TYR D O 1
ATOM 7570 N N . LYS E 1 172 ? 180.016 191.392 177.078 1.00 73.21 164 LYS D N 1
ATOM 7571 C CA . LYS E 1 172 ? 180.409 190.196 176.340 1.00 73.21 164 LYS D CA 1
ATOM 7572 C C . LYS E 1 172 ? 181.922 190.053 176.240 1.00 73.21 164 LYS D C 1
ATOM 7573 O O . LYS E 1 172 ? 182.440 188.930 176.298 1.00 73.21 164 LYS D O 1
ATOM 7579 N N . ASP E 1 173 ? 182.641 191.168 176.102 1.00 75.84 165 ASP D N 1
ATOM 7580 C CA . ASP E 1 173 ? 184.098 191.115 176.114 1.00 75.84 165 ASP D CA 1
ATOM 7581 C C . ASP E 1 173 ? 184.610 190.566 177.437 1.00 75.84 165 ASP D C 1
ATOM 7582 O O . ASP E 1 173 ? 185.552 189.768 177.466 1.00 75.84 165 ASP D O 1
ATOM 7587 N N . HIS E 1 174 ? 183.996 190.978 178.548 1.00 70.53 166 HIS D N 1
ATOM 7588 C CA . HIS E 1 174 ? 184.436 190.486 179.848 1.00 70.53 166 HIS D CA 1
ATOM 7589 C C . HIS E 1 174 ? 184.060 189.023 180.052 1.00 70.53 166 HIS D C 1
ATOM 7590 O O . HIS E 1 174 ? 184.811 188.274 180.685 1.00 70.53 166 HIS D O 1
ATOM 7597 N N . LEU E 1 175 ? 182.909 188.589 179.531 1.00 70.40 167 LEU D N 1
ATOM 7598 C CA . LEU E 1 175 ? 182.597 187.161 179.576 1.00 70.40 167 LEU D CA 1
ATOM 7599 C C . LEU E 1 175 ? 183.639 186.349 178.824 1.00 70.40 167 LEU D C 1
ATOM 7600 O O . LEU E 1 175 ? 184.140 185.335 179.334 1.00 70.40 167 LEU D O 1
ATOM 7605 N N . GLU E 1 176 ? 183.982 186.778 177.608 1.00 74.32 168 GLU D N 1
ATOM 7606 C CA . GLU E 1 176 ? 185.040 186.089 176.884 1.00 74.32 168 GLU D CA 1
ATOM 7607 C C . GLU E 1 176 ? 186.325 186.075 177.699 1.00 74.32 168 GLU D C 1
ATOM 7608 O O . GLU E 1 176 ? 186.850 185.000 178.006 1.00 74.32 168 GLU D O 1
ATOM 7614 N N . ARG E 1 177 ? 186.766 187.246 178.167 1.00 74.22 169 ARG D N 1
ATOM 7615 C CA . ARG E 1 177 ? 187.983 187.319 178.967 1.00 74.22 169 ARG D CA 1
ATOM 7616 C C . ARG E 1 177 ? 187.952 186.321 180.114 1.00 74.22 169 ARG D C 1
ATOM 7617 O O . ARG E 1 177 ? 188.941 185.631 180.361 1.00 74.22 169 ARG D O 1
ATOM 7625 N N . ILE E 1 178 ? 186.818 186.205 180.804 1.00 69.14 170 ILE D N 1
ATOM 7626 C CA . ILE E 1 178 ? 186.695 185.196 181.853 1.00 69.14 170 ILE D CA 1
ATOM 7627 C C . ILE E 1 178 ? 186.973 183.811 181.288 1.00 69.14 170 ILE D C 1
ATOM 7628 O O . ILE E 1 178 ? 187.745 183.029 181.862 1.00 69.14 170 ILE D O 1
ATOM 7633 N N . VAL E 1 179 ? 186.371 183.497 180.138 1.00 69.34 171 VAL D N 1
ATOM 7634 C CA . VAL E 1 179 ? 186.504 182.149 179.586 1.00 69.34 171 VAL D CA 1
ATOM 7635 C C . VAL E 1 179 ? 187.957 181.835 179.239 1.00 69.34 171 VAL D C 1
ATOM 7636 O O . VAL E 1 179 ? 188.475 180.776 179.610 1.00 69.34 171 VAL D O 1
ATOM 7640 N N . GLU E 1 180 ? 188.644 182.737 178.528 1.00 71.97 172 GLU D N 1
ATOM 7641 C CA . GLU E 1 180 ? 190.029 182.420 178.167 1.00 71.97 172 GLU D CA 1
ATOM 7642 C C . GLU E 1 180 ? 190.996 182.514 179.345 1.00 71.97 172 GLU D C 1
ATOM 7643 O O . GLU E 1 180 ? 191.966 181.755 179.389 1.00 71.97 172 GLU D O 1
ATOM 7649 N N . ILE E 1 181 ? 190.784 183.402 180.318 1.00 68.59 173 ILE D N 1
ATOM 7650 C CA . ILE E 1 181 ? 191.662 183.332 181.487 1.00 68.59 173 ILE D CA 1
ATOM 7651 C C . ILE E 1 181 ? 191.498 181.996 182.198 1.00 68.59 173 ILE D C 1
ATOM 7652 O O . ILE E 1 181 ? 192.489 181.359 182.579 1.00 68.59 173 ILE D O 1
ATOM 7657 N N . ALA E 1 182 ? 190.257 181.526 182.354 1.00 67.69 174 ALA D N 1
ATOM 7658 C CA . ALA E 1 182 ? 190.050 180.212 182.956 1.00 67.69 174 ALA D CA 1
ATOM 7659 C C . ALA E 1 182 ? 190.716 179.117 182.128 1.00 67.69 174 ALA D C 1
ATOM 7660 O O . ALA E 1 182 ? 191.369 178.221 182.673 1.00 67.69 174 ALA D O 1
ATOM 7662 N N . ARG E 1 183 ? 190.571 179.184 180.802 1.00 68.03 175 ARG D N 1
ATOM 7663 C CA . ARG E 1 183 ? 191.113 178.135 179.945 1.00 68.03 175 ARG D CA 1
ATOM 7664 C C . ARG E 1 183 ? 192.635 178.098 179.991 1.00 68.03 175 ARG D C 1
ATOM 7665 O O . ARG E 1 183 ? 193.228 177.025 180.140 1.00 68.03 175 ARG D O 1
ATOM 7673 N N . LEU E 1 184 ? 193.288 179.254 179.846 1.00 68.69 176 LEU D N 1
ATOM 7674 C CA . LEU E 1 184 ? 194.745 179.286 179.920 1.00 68.69 176 LEU D CA 1
ATOM 7675 C C . LEU E 1 184 ? 195.251 178.879 181.295 1.00 68.69 176 LEU D C 1
ATOM 7676 O O . LEU E 1 184 ? 196.267 178.187 181.396 1.00 68.69 176 LEU D O 1
ATOM 7681 N N . ARG E 1 185 ? 194.573 179.291 182.369 1.00 67.59 177 ARG D N 1
ATOM 7682 C CA . ARG E 1 185 ? 195.017 178.857 183.690 1.00 67.59 177 ARG D CA 1
ATOM 7683 C C . ARG E 1 185 ? 194.928 177.343 183.826 1.00 67.59 177 ARG D C 1
ATOM 7684 O O . ARG E 1 185 ? 195.878 176.691 184.278 1.00 67.59 177 ARG D O 1
ATOM 7692 N N . ALA E 1 186 ? 193.803 176.759 183.410 1.00 66.70 178 ALA D N 1
ATOM 7693 C CA . ALA E 1 186 ? 193.640 175.314 183.525 1.00 66.70 178 ALA D CA 1
ATOM 7694 C C . ALA E 1 186 ? 194.649 174.570 182.661 1.00 66.70 178 ALA D C 1
ATOM 7695 O O . ALA E 1 186 ? 195.186 173.539 183.076 1.00 66.70 178 ALA D O 1
ATOM 7697 N N . VAL E 1 187 ? 194.910 175.065 181.450 1.00 67.46 179 VAL D N 1
ATOM 7698 C CA . VAL E 1 187 ? 195.843 174.384 180.556 1.00 67.46 179 VAL D CA 1
ATOM 7699 C C . VAL E 1 187 ? 197.271 174.494 181.078 1.00 67.46 179 VAL D C 1
ATOM 7700 O O . VAL E 1 187 ? 198.004 173.500 181.131 1.00 67.46 179 VAL D O 1
ATOM 7704 N N . GLN E 1 188 ? 197.691 175.699 181.469 1.00 71.88 180 GLN D N 1
ATOM 7705 C CA . GLN E 1 188 ? 199.064 175.907 181.914 1.00 71.88 180 GLN D CA 1
ATOM 7706 C C . GLN E 1 188 ? 199.345 175.163 183.212 1.00 71.88 180 GLN D C 1
ATOM 7707 O O . GLN E 1 188 ? 200.399 174.536 183.363 1.00 71.88 180 GLN D O 1
ATOM 7713 N N . ARG E 1 189 ? 198.418 175.224 184.168 1.00 74.07 181 ARG D N 1
ATOM 7714 C CA . ARG E 1 189 ? 198.606 174.491 185.411 1.00 74.07 181 ARG D CA 1
ATOM 7715 C C . ARG E 1 189 ? 198.264 173.014 185.282 1.00 74.07 181 ARG D C 1
ATOM 7716 O O . ARG E 1 189 ? 198.641 172.234 186.161 1.00 74.07 181 ARG D O 1
ATOM 7724 N N . LYS E 1 190 ? 197.582 172.617 184.207 1.00 70.88 182 LYS D N 1
ATOM 7725 C CA . LYS E 1 190 ? 197.112 171.246 184.012 1.00 70.88 182 LYS D CA 1
ATOM 7726 C C . LYS E 1 190 ? 196.199 170.820 185.163 1.00 70.88 182 LYS D C 1
ATOM 7727 O O . LYS E 1 190 ? 196.475 169.876 185.904 1.00 70.88 182 LYS D O 1
ATOM 7733 N N . ALA E 1 191 ? 195.094 171.549 185.296 1.00 69.79 183 ALA D N 1
ATOM 7734 C CA . ALA E 1 191 ? 194.100 171.309 186.329 1.00 69.79 183 ALA D CA 1
ATOM 7735 C C . ALA E 1 191 ? 192.775 170.942 185.683 1.00 69.79 183 ALA D C 1
ATOM 7736 O O . ALA E 1 191 ? 192.633 170.953 184.458 1.00 69.79 183 ALA D O 1
ATOM 7738 N N . ARG E 1 192 ? 191.801 170.599 186.526 1.00 71.75 184 ARG D N 1
ATOM 7739 C CA . ARG E 1 192 ? 190.448 170.392 186.025 1.00 71.75 184 ARG D CA 1
ATOM 7740 C C . ARG E 1 192 ? 189.618 171.661 186.149 1.00 71.75 184 ARG D C 1
ATOM 7741 O O . ARG E 1 192 ? 188.726 171.909 185.331 1.00 71.75 184 ARG D O 1
ATOM 7749 N N . PHE E 1 193 ? 189.897 172.478 187.161 1.00 69.06 185 PHE D N 1
ATOM 7750 C CA . PHE E 1 193 ? 189.138 173.690 187.420 1.00 69.06 185 PHE D CA 1
ATOM 7751 C C . PHE E 1 193 ? 190.072 174.888 187.495 1.00 69.06 185 PHE D C 1
ATOM 7752 O O . PHE E 1 193 ? 191.218 174.769 187.937 1.00 69.06 185 PHE D O 1
ATOM 7760 N N . ALA E 1 194 ? 189.574 176.037 187.052 1.00 67.15 186 ALA D N 1
ATOM 7761 C CA . ALA E 1 194 ? 190.297 177.297 187.127 1.00 67.15 186 ALA D CA 1
ATOM 7762 C C . ALA E 1 194 ? 189.490 178.279 187.959 1.00 67.15 186 ALA D C 1
ATOM 7763 O O . ALA E 1 194 ? 188.292 178.459 187.721 1.00 67.15 186 ALA D O 1
ATOM 7765 N N . LYS E 1 195 ? 190.143 178.910 188.928 1.00 71.16 187 LYS D N 1
ATOM 7766 C CA . LYS E 1 195 ? 189.498 179.863 189.819 1.00 71.16 187 LYS D CA 1
ATOM 7767 C C . LYS E 1 195 ? 190.012 181.260 189.513 1.00 71.16 187 LYS D C 1
ATOM 7768 O O . LYS E 1 195 ? 191.221 181.504 189.563 1.00 71.16 187 LYS D O 1
ATOM 7774 N N . LEU E 1 196 ? 189.095 182.171 189.201 1.00 70.87 188 LEU D N 1
ATOM 7775 C CA . LEU E 1 196 ? 189.445 183.549 188.901 1.00 70.87 188 LEU D CA 1
ATOM 7776 C C . LEU E 1 196 ? 188.533 184.479 189.685 1.00 70.87 188 LEU D C 1
ATOM 7777 O O . LEU E 1 196 ? 187.386 184.141 189.985 1.00 70.87 188 LEU D O 1
ATOM 7782 N N . LYS E 1 197 ? 189.056 185.654 190.015 1.00 75.52 189 LYS D N 1
ATOM 7783 C CA . LYS E 1 197 ? 188.351 186.627 190.837 1.00 75.52 189 LYS D CA 1
ATOM 7784 C C . LYS E 1 197 ? 187.760 187.718 189.958 1.00 75.52 189 LYS D C 1
ATOM 7785 O O . LYS E 1 197 ? 188.442 188.245 189.074 1.00 75.52 189 LYS D O 1
ATOM 7791 N N . VAL E 1 198 ? 186.495 188.051 190.200 1.00 73.00 190 VAL D N 1
ATOM 7792 C CA . VAL E 1 198 ? 185.813 189.130 189.498 1.00 73.00 190 VAL D CA 1
ATOM 7793 C C . VAL E 1 198 ? 185.256 190.099 190.530 1.00 73.00 190 VAL D C 1
ATOM 7794 O O . VAL E 1 198 ? 184.831 189.690 191.617 1.00 73.00 190 VAL D O 1
ATOM 7798 N N . CYS E 1 199 ? 185.287 191.385 190.201 1.00 75.45 191 CYS D N 1
ATOM 7799 C CA . CYS E 1 199 ? 184.787 192.439 191.073 1.00 75.45 191 CYS D CA 1
ATOM 7800 C C . CYS E 1 199 ? 183.534 193.032 190.448 1.00 75.45 191 CYS D C 1
ATOM 7801 O O . CYS E 1 199 ? 183.587 193.569 189.337 1.00 75.45 191 CYS D O 1
ATOM 7804 N N . VAL E 1 200 ? 182.415 192.937 191.159 1.00 71.73 192 VAL D N 1
ATOM 7805 C CA . VAL E 1 200 ? 181.137 193.471 190.703 1.00 71.73 192 VAL D CA 1
ATOM 7806 C C . VAL E 1 200 ? 180.674 194.486 191.736 1.00 71.73 192 VAL D C 1
ATOM 7807 O O . VAL E 1 200 ? 180.442 194.135 192.899 1.00 71.73 192 VAL D O 1
ATOM 7811 N N . PHE E 1 201 ? 180.537 195.741 191.316 1.00 76.89 193 PHE D N 1
ATOM 7812 C CA . PHE E 1 201 ? 180.062 196.810 192.185 1.00 76.89 193 PHE D CA 1
ATOM 7813 C C . PHE E 1 201 ? 179.043 197.640 191.422 1.00 76.89 193 PHE D C 1
ATOM 7814 O O . PHE E 1 201 ? 179.277 198.003 190.265 1.00 76.89 193 PHE D O 1
ATOM 7822 N N . LYS E 1 202 ? 177.909 197.925 192.064 1.00 79.17 194 LYS D N 1
ATOM 7823 C CA . LYS E 1 202 ? 176.868 198.708 191.410 1.00 79.17 194 LYS D CA 1
ATOM 7824 C C . LYS E 1 202 ? 177.257 200.178 191.312 1.00 79.17 194 LYS D C 1
ATOM 7825 O O . LYS E 1 202 ? 177.061 200.808 190.268 1.00 79.17 194 LYS D O 1
ATOM 7831 N N . GLU E 1 203 ? 177.804 200.739 192.385 1.00 88.11 195 GLU D N 1
ATOM 7832 C CA . GLU E 1 203 ? 178.228 202.135 192.386 1.00 88.11 195 GLU D CA 1
ATOM 7833 C C . GLU E 1 203 ? 179.734 202.252 192.182 1.00 88.11 195 GLU D C 1
ATOM 7834 O O . GLU E 1 203 ? 180.326 203.298 192.447 1.00 88.11 195 GLU D O 1
ATOM 7840 N N . GLU E 1 235 ? 194.223 193.250 191.519 1.00 90.06 227 GLU D N 1
ATOM 7841 C CA . GLU E 1 235 ? 194.361 191.804 191.640 1.00 90.06 227 GLU D CA 1
ATOM 7842 C C . GLU E 1 235 ? 193.134 191.096 191.082 1.00 90.06 227 GLU D C 1
ATOM 7843 O O . GLU E 1 235 ? 193.028 189.871 191.145 1.00 90.06 227 GLU D O 1
ATOM 7849 N N . VAL E 1 236 ? 192.210 191.877 190.533 1.00 82.24 228 VAL D N 1
ATOM 7850 C CA . VAL E 1 236 ? 190.967 191.349 189.984 1.00 82.24 228 VAL D CA 1
ATOM 7851 C C . VAL E 1 236 ? 191.163 191.099 188.495 1.00 82.24 228 VAL D C 1
ATOM 7852 O O . VAL E 1 236 ? 191.581 191.995 187.755 1.00 82.24 228 VAL D O 1
ATOM 7856 N N . ASP E 1 237 ? 190.860 189.877 188.056 1.00 79.26 229 ASP D N 1
ATOM 7857 C CA . ASP E 1 237 ? 191.060 189.519 186.657 1.00 79.26 229 ASP D CA 1
ATOM 7858 C C . ASP E 1 237 ? 190.082 190.257 185.752 1.00 79.26 229 ASP D C 1
ATOM 7859 O O . ASP E 1 237 ? 190.475 190.842 184.736 1.00 79.26 229 ASP D O 1
ATOM 7864 N N . VAL E 1 238 ? 188.799 190.240 186.106 1.00 73.46 230 VAL D N 1
ATOM 7865 C CA . VAL E 1 238 ? 187.742 190.839 185.299 1.00 73.46 230 VAL D CA 1
ATOM 7866 C C . VAL E 1 238 ? 186.861 191.680 186.209 1.00 73.46 230 VAL D C 1
ATOM 7867 O O . VAL E 1 238 ? 186.390 191.196 187.241 1.00 73.46 230 VAL D O 1
ATOM 7871 N N . SER E 1 239 ? 186.628 192.932 185.828 1.00 70.87 231 SER D N 1
ATOM 7872 C CA . SER E 1 239 ? 185.853 193.864 186.636 1.00 70.87 231 SER D CA 1
ATOM 7873 C C . SER E 1 239 ? 184.649 194.351 185.845 1.00 70.87 231 SER D C 1
ATOM 7874 O O . SER E 1 239 ? 184.775 194.694 184.665 1.00 70.87 231 SER D O 1
ATOM 7877 N N . PHE E 1 240 ? 183.487 194.378 186.495 1.00 65.94 232 PHE D N 1
ATOM 7878 C CA . PHE E 1 240 ? 182.256 194.893 185.906 1.00 65.94 232 PHE D CA 1
ATOM 7879 C C . PHE E 1 240 ? 181.899 196.205 186.591 1.00 65.94 232 PHE D C 1
ATOM 7880 O O . PHE E 1 240 ? 181.581 196.221 187.785 1.00 65.94 232 PHE D O 1
ATOM 7888 N N . GLY E 1 241 ? 181.929 197.293 185.827 1.00 76.17 233 GLY D N 1
ATOM 7889 C CA . GLY E 1 241 ? 181.888 198.624 186.383 1.00 76.17 233 GLY D CA 1
ATOM 7890 C C . GLY E 1 241 ? 180.517 199.047 186.862 1.00 76.17 233 GLY D C 1
ATOM 7891 O O . GLY E 1 241 ? 179.572 198.255 186.907 1.00 76.17 233 GLY D O 1
ATOM 7892 N N . PRO E 1 242 ? 180.391 200.318 187.239 1.00 76.02 234 PRO D N 1
ATOM 7893 C CA . PRO E 1 242 ? 179.124 200.799 187.796 1.00 76.02 234 PRO D CA 1
ATOM 7894 C C . PRO E 1 242 ? 178.042 200.894 186.733 1.00 76.02 234 PRO D C 1
ATOM 7895 O O . PRO E 1 242 ? 178.321 201.060 185.544 1.00 76.02 234 PRO D O 1
ATOM 7899 N N . TRP E 1 243 ? 176.794 200.784 187.179 1.00 75.39 235 TRP D N 1
ATOM 7900 C CA . TRP E 1 243 ? 175.636 200.934 186.315 1.00 75.39 235 TRP D CA 1
ATOM 7901 C C . TRP E 1 243 ? 174.511 201.579 187.109 1.00 75.39 235 TRP D C 1
ATOM 7902 O O . TRP E 1 243 ? 174.465 201.480 188.338 1.00 75.39 235 TRP D O 1
ATOM 7913 N N . GLU E 1 244 ? 173.605 202.243 186.398 1.00 82.15 236 GLU D N 1
ATOM 7914 C CA . GLU E 1 244 ? 172.454 202.898 187.009 1.00 82.15 236 GLU D CA 1
ATOM 7915 C C . GLU E 1 244 ? 171.197 202.150 186.587 1.00 82.15 236 GLU D C 1
ATOM 7916 O O . GLU E 1 244 ? 170.711 202.325 185.465 1.00 82.15 236 GLU D O 1
ATOM 7922 N N . ALA E 1 245 ? 170.680 201.322 187.487 1.00 74.58 237 ALA D N 1
ATOM 7923 C CA . ALA E 1 245 ? 169.475 200.540 187.252 1.00 74.58 237 ALA D CA 1
ATOM 7924 C C . ALA E 1 245 ? 168.974 200.069 188.608 1.00 74.58 237 ALA D C 1
ATOM 7925 O O . ALA E 1 245 ? 169.561 200.381 189.647 1.00 74.58 237 ALA D O 1
ATOM 7927 N N . VAL E 1 246 ? 167.870 199.316 188.591 1.00 74.03 238 VAL D N 1
ATOM 7928 C CA . VAL E 1 246 ? 167.336 198.753 189.826 1.00 74.03 238 VAL D CA 1
ATOM 7929 C C . VAL E 1 246 ? 167.739 197.299 190.018 1.00 74.03 238 VAL D C 1
ATOM 7930 O O . VAL E 1 246 ? 167.385 196.698 191.042 1.00 74.03 238 VAL D O 1
ATOM 7934 N N . ALA E 1 247 ? 168.463 196.713 189.070 1.00 73.18 239 ALA D N 1
ATOM 7935 C CA . ALA E 1 247 ? 169.005 195.380 189.258 1.00 73.18 239 ALA D CA 1
ATOM 7936 C C . ALA E 1 247 ? 170.235 195.437 190.159 1.00 73.18 239 ALA D C 1
ATOM 7937 O O . ALA E 1 247 ? 171.137 196.257 189.976 1.00 73.18 239 ALA D O 1
ATOM 7939 N N . ASP E 1 248 ? 170.267 194.538 191.137 1.00 76.08 240 ASP D N 1
ATOM 7940 C CA . ASP E 1 248 ? 171.293 194.538 192.165 1.00 76.08 240 ASP D CA 1
ATOM 7941 C C . ASP E 1 248 ? 172.556 193.856 191.649 1.00 76.08 240 ASP D C 1
ATOM 7942 O O . ASP E 1 248 ? 172.638 193.417 190.500 1.00 76.08 240 ASP D O 1
ATOM 7947 N N . VAL E 1 249 ? 173.562 193.778 192.522 1.00 74.05 241 VAL D N 1
ATOM 7948 C CA . VAL E 1 249 ? 174.807 193.102 192.172 1.00 74.05 241 VAL D CA 1
ATOM 7949 C C . VAL E 1 249 ? 174.552 191.624 191.913 1.00 74.05 241 VAL D C 1
ATOM 7950 O O . VAL E 1 249 ? 175.093 191.041 190.966 1.00 74.05 241 VAL D O 1
ATOM 7954 N N . TYR E 1 250 ? 173.714 190.999 192.742 1.00 74.37 242 TYR D N 1
ATOM 7955 C CA . TYR E 1 250 ? 173.460 189.570 192.606 1.00 74.37 242 TYR D CA 1
ATOM 7956 C C . TYR E 1 250 ? 172.734 189.242 191.310 1.00 74.37 242 TYR D C 1
ATOM 7957 O O . TYR E 1 250 ? 172.750 188.089 190.867 1.00 74.37 242 TYR D O 1
ATOM 7966 N N . ASP E 1 251 ? 172.086 190.231 190.692 1.00 72.02 243 ASP D N 1
ATOM 7967 C CA . ASP E 1 251 ? 171.417 189.981 189.420 1.00 72.02 243 ASP D CA 1
ATOM 7968 C C . ASP E 1 251 ? 172.422 189.902 188.281 1.00 72.02 243 ASP D C 1
ATOM 7969 O O . ASP E 1 251 ? 172.221 189.152 187.319 1.00 72.02 243 ASP D O 1
ATOM 7974 N N . LEU E 1 252 ? 173.507 190.674 188.363 1.00 69.15 244 LEU D N 1
ATOM 7975 C CA . LEU E 1 252 ? 174.578 190.533 187.383 1.00 69.15 244 LEU D CA 1
ATOM 7976 C C . LEU E 1 252 ? 175.232 189.163 187.485 1.00 69.15 244 LEU D C 1
ATOM 7977 O O . LEU E 1 252 ? 175.554 188.544 186.465 1.00 69.15 244 LEU D O 1
ATOM 7982 N N . LEU E 1 253 ? 175.450 188.680 188.709 1.00 66.65 245 LEU D N 1
ATOM 7983 C CA . LEU E 1 253 ? 176.035 187.355 188.883 1.00 66.65 245 LEU D CA 1
ATOM 7984 C C . LEU E 1 253 ? 175.127 186.278 188.308 1.00 66.65 245 LEU D C 1
ATOM 7985 O O . LEU E 1 253 ? 175.603 185.230 187.861 1.00 66.65 245 LEU D O 1
ATOM 7990 N N . HIS E 1 254 ? 173.815 186.515 188.316 1.00 66.59 246 HIS D N 1
ATOM 7991 C CA . HIS E 1 254 ? 172.906 185.609 187.625 1.00 66.59 246 HIS D CA 1
ATOM 7992 C C . HIS E 1 254 ? 173.138 185.650 186.121 1.00 66.59 246 HIS D C 1
ATOM 7993 O O . HIS E 1 254 ? 173.075 184.615 185.449 1.00 66.59 246 HIS D O 1
ATOM 8000 N N . CYS E 1 255 ? 173.398 186.839 185.572 1.00 64.85 247 CYS D N 1
ATOM 8001 C CA . CYS E 1 255 ? 173.718 186.943 184.152 1.00 64.85 247 CYS D CA 1
ATOM 8002 C C . CYS E 1 255 ? 175.028 186.239 183.830 1.00 64.85 247 CYS D C 1
ATOM 8003 O O . CYS E 1 255 ? 175.155 185.600 182.781 1.00 64.85 247 CYS D O 1
ATOM 8006 N N . LEU E 1 256 ? 176.021 186.357 184.714 1.00 63.25 248 LEU D N 1
ATOM 8007 C CA . LEU E 1 256 ? 177.308 185.719 184.459 1.00 63.25 248 LEU D CA 1
ATOM 8008 C C . LEU E 1 256 ? 177.189 184.202 184.471 1.00 63.25 248 LEU D C 1
ATOM 8009 O O . LEU E 1 256 ? 177.645 183.532 183.539 1.00 63.25 248 LEU D O 1
ATOM 8014 N N . VAL E 1 257 ? 176.577 183.642 185.515 1.00 63.66 249 VAL D N 1
ATOM 8015 C CA . VAL E 1 257 ? 176.515 182.191 185.643 1.00 63.66 249 VAL D CA 1
ATOM 8016 C C . VAL E 1 257 ? 175.623 181.590 184.564 1.00 63.66 249 VAL D C 1
ATOM 8017 O O . VAL E 1 257 ? 175.960 180.559 183.972 1.00 63.66 249 VAL D O 1
ATOM 8021 N N . THR E 1 258 ? 174.478 182.217 184.288 1.00 65.75 250 THR D N 1
ATOM 8022 C CA . THR E 1 258 ? 173.586 181.691 183.257 1.00 65.75 250 THR D CA 1
ATOM 8023 C C . THR E 1 258 ? 174.231 181.752 181.879 1.00 65.75 250 THR D C 1
ATOM 8024 O O . THR E 1 258 ? 174.118 180.805 181.093 1.00 65.75 250 THR D O 1
ATOM 8028 N N . ASP E 1 259 ? 174.903 182.860 181.563 1.00 66.51 251 ASP D N 1
ATOM 8029 C CA . ASP E 1 259 ? 175.565 182.972 180.267 1.00 66.51 251 ASP D CA 1
ATOM 8030 C C . ASP E 1 259 ? 176.724 181.992 180.154 1.00 66.51 251 ASP D C 1
ATOM 8031 O O . ASP E 1 259 ? 176.925 181.382 179.098 1.00 66.51 251 ASP D O 1
ATOM 8036 N N . LEU E 1 260 ? 177.503 181.835 181.226 1.00 63.88 252 LEU D N 1
ATOM 8037 C CA . LEU E 1 260 ? 178.605 180.881 181.199 1.00 63.88 252 LEU D CA 1
ATOM 8038 C C . LEU E 1 260 ? 178.091 179.448 181.152 1.00 63.88 252 LEU D C 1
ATOM 8039 O O . LEU E 1 260 ? 178.661 178.599 180.459 1.00 63.88 252 LEU D O 1
ATOM 8044 N N . SER E 1 261 ? 177.014 179.158 181.885 1.00 65.70 253 SER D N 1
ATOM 8045 C CA . SER E 1 261 ? 176.418 177.826 181.825 1.00 65.70 253 SER D CA 1
ATOM 8046 C C . SER E 1 261 ? 175.806 177.556 180.458 1.00 65.70 253 SER D C 1
ATOM 8047 O O . SER E 1 261 ? 175.859 176.426 179.961 1.00 65.70 253 SER D O 1
ATOM 8050 N N . ALA E 1 262 ? 175.212 178.578 179.838 1.00 66.74 254 ALA D N 1
ATOM 8051 C CA . ALA E 1 262 ? 174.678 178.414 178.489 1.00 66.74 254 ALA D CA 1
ATOM 8052 C C . ALA E 1 262 ? 175.789 178.114 177.494 1.00 66.74 254 ALA D C 1
ATOM 8053 O O . ALA E 1 262 ? 175.538 177.562 176.417 1.00 66.74 254 ALA D O 1
ATOM 8055 N N . GLN E 1 263 ? 177.026 178.475 177.834 1.00 67.21 255 GLN D N 1
ATOM 8056 C CA . GLN E 1 263 ? 178.171 178.129 177.006 1.00 67.21 255 GLN D CA 1
ATOM 8057 C C . GLN E 1 263 ? 178.640 176.700 177.233 1.00 67.21 255 GLN D C 1
ATOM 8058 O O . GLN E 1 263 ? 179.593 176.271 176.578 1.00 67.21 255 GLN D O 1
ATOM 8064 N N . GLY E 1 264 ? 178.005 175.964 178.143 1.00 68.47 256 GLY D N 1
ATOM 8065 C CA . GLY E 1 264 ? 178.384 174.604 178.453 1.00 68.47 256 GLY D CA 1
ATOM 8066 C C . GLY E 1 264 ? 179.315 174.463 179.635 1.00 68.47 256 GLY D C 1
ATOM 8067 O O . GLY E 1 264 ? 179.553 173.336 180.085 1.00 68.47 256 GLY D O 1
ATOM 8068 N N . LEU E 1 265 ? 179.842 175.567 180.150 1.00 67.10 257 LEU D N 1
ATOM 8069 C CA . LEU E 1 265 ? 180.764 175.539 181.272 1.00 67.10 257 LEU D CA 1
ATOM 8070 C C . LEU E 1 265 ? 180.023 175.226 182.569 1.00 67.10 257 LEU D C 1
ATOM 8071 O O . LEU E 1 265 ? 178.818 175.451 182.698 1.00 67.10 257 LEU D O 1
ATOM 8076 N N . THR E 1 266 ? 180.765 174.695 183.536 1.00 69.22 258 THR D N 1
ATOM 8077 C CA . THR E 1 266 ? 180.254 174.422 184.874 1.00 69.22 258 THR D CA 1
ATOM 8078 C C . THR E 1 266 ? 180.843 175.452 185.826 1.00 69.22 258 THR D C 1
ATOM 8079 O O . THR E 1 266 ? 182.040 175.409 186.124 1.00 69.22 258 THR D O 1
ATOM 8083 N N . VAL E 1 267 ? 180.004 176.363 186.312 1.00 71.10 259 VAL D N 1
ATOM 8084 C CA . VAL E 1 267 ? 180.472 177.552 187.010 1.00 71.10 259 VAL D CA 1
ATOM 8085 C C . VAL E 1 267 ? 179.905 177.594 188.421 1.00 71.10 259 VAL D C 1
ATOM 8086 O O . VAL E 1 267 ? 178.709 177.383 188.641 1.00 71.10 259 VAL D O 1
ATOM 8090 N N . ASP E 1 268 ? 180.784 177.871 189.382 1.00 77.37 260 ASP D N 1
ATOM 8091 C CA . ASP E 1 268 ? 180.402 178.132 190.761 1.00 77.37 260 ASP D CA 1
ATOM 8092 C C . ASP E 1 268 ? 181.083 179.413 191.214 1.00 77.37 260 ASP D C 1
ATOM 8093 O O . ASP E 1 268 ? 182.216 179.698 190.820 1.00 77.37 260 ASP D O 1
ATOM 8098 N N . HIS E 1 269 ? 180.389 180.186 192.044 1.00 78.35 261 HIS D N 1
ATOM 8099 C CA . HIS E 1 269 ? 180.919 181.451 192.528 1.00 78.35 261 HIS D CA 1
ATOM 8100 C C . HIS E 1 269 ? 180.672 181.591 194.022 1.00 78.35 261 HIS D C 1
ATOM 8101 O O . HIS E 1 269 ? 179.739 181.004 194.574 1.00 78.35 261 HIS D O 1
ATOM 8108 N N . GLN E 1 270 ? 181.529 182.376 194.670 1.00 85.16 262 GLN D N 1
ATOM 8109 C CA . GLN E 1 270 ? 181.384 182.690 196.083 1.00 85.16 262 GLN D CA 1
ATOM 8110 C C . GLN E 1 270 ? 182.013 184.050 196.342 1.00 85.16 262 GLN D C 1
ATOM 8111 O O . GLN E 1 270 ? 182.837 184.532 195.562 1.00 85.16 262 GLN D O 1
ATOM 8117 N N . CYS E 1 271 ? 181.615 184.668 197.450 1.00 85.41 263 CYS D N 1
ATOM 8118 C CA . CYS E 1 271 ? 182.110 185.985 197.833 1.00 85.41 263 CYS D CA 1
ATOM 8119 C C . CYS E 1 271 ? 183.343 185.806 198.711 1.00 85.41 263 CYS D C 1
ATOM 8120 O O . CYS E 1 271 ? 183.226 185.601 199.923 1.00 85.41 263 CYS D O 1
ATOM 8123 N N . ILE E 1 272 ? 184.525 185.884 198.096 1.00 88.52 264 ILE D N 1
ATOM 8124 C CA . ILE E 1 272 ? 185.764 185.737 198.854 1.00 88.52 264 ILE D CA 1
ATOM 8125 C C . ILE E 1 272 ? 185.980 186.937 199.770 1.00 88.52 264 ILE D C 1
ATOM 8126 O O . ILE E 1 272 ? 186.604 186.819 200.831 1.00 88.52 264 ILE D O 1
ATOM 8131 N N . GLY E 1 273 ? 185.469 188.102 199.384 1.00 89.94 265 GLY D N 1
ATOM 8132 C CA . GLY E 1 273 ? 185.621 189.302 200.185 1.00 89.94 265 GLY D CA 1
ATOM 8133 C C . GLY E 1 273 ? 186.847 190.116 199.822 1.00 89.94 265 GLY D C 1
ATOM 8134 O O . GLY E 1 273 ? 186.873 191.333 200.008 1.00 89.94 265 GLY D O 1
ATOM 8135 N N . PRO E 1 288 ? 184.165 194.445 196.933 1.00 84.19 280 PRO D N 1
ATOM 8136 C CA . PRO E 1 288 ? 183.440 193.191 196.701 1.00 84.19 280 PRO D CA 1
ATOM 8137 C C . PRO E 1 288 ? 184.037 192.383 195.556 1.00 84.19 280 PRO D C 1
ATOM 8138 O O . PRO E 1 288 ? 183.835 192.728 194.393 1.00 84.19 280 PRO D O 1
ATOM 8142 N N . ILE E 1 289 ? 184.766 191.321 195.885 1.00 80.28 281 ILE D N 1
ATOM 8143 C CA . ILE E 1 289 ? 185.413 190.464 194.900 1.00 80.28 281 ILE D CA 1
ATOM 8144 C C . ILE E 1 289 ? 184.786 189.082 194.980 1.00 80.28 281 ILE D C 1
ATOM 8145 O O . ILE E 1 289 ? 184.722 188.486 196.060 1.00 80.28 281 ILE D O 1
ATOM 8150 N N . TYR E 1 290 ? 184.325 188.577 193.839 1.00 77.55 282 TYR D N 1
ATOM 8151 C CA . TYR E 1 290 ? 183.682 187.274 193.749 1.00 77.55 282 TYR D CA 1
ATOM 8152 C C . TYR E 1 290 ? 184.604 186.315 193.015 1.00 77.55 282 TYR D C 1
ATOM 8153 O O . TYR E 1 290 ? 185.135 186.653 191.952 1.00 77.55 282 TYR D O 1
ATOM 8162 N N . GLU E 1 291 ? 184.794 185.128 193.578 1.00 78.07 283 GLU D N 1
ATOM 8163 C CA . GLU E 1 291 ? 185.665 184.126 192.985 1.00 78.07 283 GLU D CA 1
ATOM 8164 C C . GLU E 1 291 ? 184.838 183.138 192.176 1.00 78.07 283 GLU D C 1
ATOM 8165 O O . GLU E 1 291 ? 183.935 182.491 192.713 1.00 78.07 283 GLU D O 1
ATOM 8171 N N . PHE E 1 292 ? 185.153 183.020 190.891 1.00 69.53 284 PHE D N 1
ATOM 8172 C CA . PHE E 1 292 ? 184.465 182.112 189.985 1.00 69.53 284 PHE D CA 1
ATOM 8173 C C . PHE E 1 292 ? 185.333 180.888 189.743 1.00 69.53 284 PHE D C 1
ATOM 8174 O O . PHE E 1 292 ? 186.495 181.018 189.349 1.00 69.53 284 PHE D O 1
ATOM 8182 N N . LYS E 1 293 ? 184.770 179.707 189.972 1.00 72.38 285 LYS D N 1
ATOM 8183 C CA . LYS E 1 293 ? 185.450 178.448 189.705 1.00 72.38 285 LYS D CA 1
ATOM 8184 C C . LYS E 1 293 ? 184.751 177.738 188.557 1.00 72.38 285 LYS D C 1
ATOM 8185 O O . LYS E 1 293 ? 183.554 177.446 188.641 1.00 72.38 285 LYS D O 1
ATOM 8191 N N . ILE E 1 294 ? 185.498 177.454 187.495 1.00 65.82 286 ILE D N 1
ATOM 8192 C CA . ILE E 1 294 ? 184.968 176.798 186.307 1.00 65.82 286 ILE D CA 1
ATOM 8193 C C . ILE E 1 294 ? 185.611 175.426 186.205 1.00 65.82 286 ILE D C 1
ATOM 8194 O O . ILE E 1 294 ? 186.840 175.318 186.136 1.00 65.82 286 ILE D O 1
ATOM 8199 N N . THR E 1 295 ? 184.787 174.383 186.179 1.00 68.72 287 THR D N 1
ATOM 8200 C CA . THR E 1 295 ? 185.259 173.004 186.116 1.00 68.72 287 THR D CA 1
ATOM 8201 C C . THR E 1 295 ? 185.189 172.530 184.670 1.00 68.72 287 THR D C 1
ATOM 8202 O O . THR E 1 295 ? 184.104 172.456 184.085 1.00 68.72 287 THR D O 1
ATOM 8206 N N . TRP E 1 296 ? 186.349 172.217 184.095 1.00 67.18 288 TRP D N 1
ATOM 8207 C CA . TRP E 1 296 ? 186.397 171.788 182.702 1.00 67.18 288 TRP D CA 1
ATOM 8208 C C . TRP E 1 296 ? 186.049 170.313 182.566 1.00 67.18 288 TRP D C 1
ATOM 8209 O O . TRP E 1 296 ? 185.447 169.896 181.569 1.00 67.18 288 TRP D O 1
ATOM 8220 N N . TRP E 1 297 ? 186.422 169.507 183.553 1.00 70.48 289 TRP D N 1
ATOM 8221 C CA . TRP E 1 297 ? 186.132 168.080 183.523 1.00 70.48 289 TRP D CA 1
ATOM 8222 C C . TRP E 1 297 ? 186.124 167.500 184.930 1.00 70.48 289 TRP D C 1
ATOM 8223 O O . TRP E 1 297 ? 185.130 167.604 185.648 1.00 70.48 289 TRP D O 1
ATOM 8234 N N . ASP F 2 14 ? 126.770 158.541 158.024 1.00 127.86 26 ASP E N 1
ATOM 8235 C CA . ASP F 2 14 ? 127.051 157.144 158.330 1.00 127.86 26 ASP E CA 1
ATOM 8236 C C . ASP F 2 14 ? 126.353 156.211 157.346 1.00 127.86 26 ASP E C 1
ATOM 8237 O O . ASP F 2 14 ? 126.983 155.673 156.436 1.00 127.86 26 ASP E O 1
ATOM 8242 N N . GLU F 2 15 ? 125.043 156.033 157.531 1.00 126.42 27 GLU E N 1
ATOM 8243 C CA . GLU F 2 15 ? 124.299 155.090 156.703 1.00 126.42 27 GLU E CA 1
ATOM 8244 C C . GLU F 2 15 ? 124.215 155.561 155.256 1.00 126.42 27 GLU E C 1
ATOM 8245 O O . GLU F 2 15 ? 124.183 154.742 154.331 1.00 126.42 27 GLU E O 1
ATOM 8251 N N . LYS F 2 16 ? 124.168 156.878 155.040 1.00 121.56 28 LYS E N 1
ATOM 8252 C CA . LYS F 2 16 ? 124.048 157.401 153.682 1.00 121.56 28 LYS E CA 1
ATOM 8253 C C . LYS F 2 16 ? 125.285 157.084 152.847 1.00 121.56 28 LYS E C 1
ATOM 8254 O O . LYS F 2 16 ? 125.170 156.688 151.681 1.00 121.56 28 LYS E O 1
ATOM 8260 N N . TYR F 2 17 ? 126.477 157.250 153.425 1.00 114.23 29 TYR E N 1
ATOM 8261 C CA . TYR F 2 17 ? 127.701 156.874 152.722 1.00 114.23 29 TYR E CA 1
ATOM 8262 C C . TYR F 2 17 ? 127.818 155.361 152.583 1.00 114.23 29 TYR E C 1
ATOM 8263 O O . TYR F 2 17 ? 128.359 154.860 151.586 1.00 114.23 29 TYR E O 1
ATOM 8272 N N . VAL F 2 18 ? 127.338 154.621 153.585 1.00 119.64 30 VAL E N 1
ATOM 8273 C CA . VAL F 2 18 ? 127.353 153.164 153.510 1.00 119.64 30 VAL E CA 1
ATOM 8274 C C . VAL F 2 18 ? 126.524 152.691 152.326 1.00 119.64 30 VAL E C 1
ATOM 8275 O O . VAL F 2 18 ? 126.926 151.783 151.592 1.00 119.64 30 VAL E O 1
ATOM 8279 N N . ASN F 2 19 ? 125.363 153.308 152.110 1.00 121.14 31 ASN E N 1
ATOM 8280 C CA . ASN F 2 19 ? 124.532 152.943 150.966 1.00 121.14 31 ASN E CA 1
ATOM 8281 C C . ASN F 2 19 ? 125.227 153.263 149.647 1.00 121.14 31 ASN E C 1
ATOM 8282 O O . ASN F 2 19 ? 125.066 152.535 148.659 1.00 121.14 31 ASN E O 1
ATOM 8287 N N . SER F 2 20 ? 125.986 154.360 149.602 1.00 119.00 32 SER E N 1
ATOM 8288 C CA . SER F 2 20 ? 126.698 154.715 148.377 1.00 119.00 32 SER E CA 1
ATOM 8289 C C . SER F 2 20 ? 127.784 153.696 148.054 1.00 119.00 32 SER E C 1
ATOM 8290 O O . SER F 2 20 ? 127.872 153.208 146.917 1.00 119.00 32 SER E O 1
ATOM 8293 N N . ILE F 2 21 ? 128.616 153.353 149.042 1.00 116.21 33 ILE E N 1
ATOM 8294 C CA . ILE F 2 21 ? 129.639 152.339 148.791 1.00 116.21 33 ILE E CA 1
ATOM 8295 C C . ILE F 2 21 ? 128.993 150.982 148.536 1.00 116.21 33 ILE E C 1
ATOM 8296 O O . ILE F 2 21 ? 129.556 150.139 147.828 1.00 116.21 33 ILE E O 1
ATOM 8301 N N . TRP F 2 22 ? 127.794 150.755 149.077 1.00 120.77 34 TRP E N 1
ATOM 8302 C CA . TRP F 2 22 ? 127.008 149.597 148.664 1.00 120.77 34 TRP E CA 1
ATOM 8303 C C . TRP F 2 22 ? 126.657 149.596 147.188 1.00 120.77 34 TRP E C 1
ATOM 8304 O O . TRP F 2 22 ? 126.817 148.575 146.521 1.00 120.77 34 TRP E O 1
ATOM 8315 N N . ASP F 2 23 ? 126.117 150.691 146.669 1.00 121.92 35 ASP E N 1
ATOM 8316 C CA . ASP F 2 23 ? 125.777 150.678 145.251 1.00 121.92 35 ASP E CA 1
ATOM 8317 C C . ASP F 2 23 ? 127.035 150.463 144.423 1.00 121.92 35 ASP E C 1
ATOM 8318 O O . ASP F 2 23 ? 127.020 149.745 143.412 1.00 121.92 35 ASP E O 1
ATOM 8323 N N . LEU F 2 24 ? 128.152 151.027 144.885 1.00 117.51 36 LEU E N 1
ATOM 8324 C CA . LEU F 2 24 ? 129.418 150.871 144.181 1.00 117.51 36 LEU E CA 1
ATOM 8325 C C . LEU F 2 24 ? 129.869 149.411 144.150 1.00 117.51 36 LEU E C 1
ATOM 8326 O O . LEU F 2 24 ? 130.170 148.869 143.078 1.00 117.51 36 LEU E O 1
ATOM 8331 N N . LEU F 2 25 ? 129.906 148.752 145.313 1.00 115.68 37 LEU E N 1
ATOM 8332 C CA . LEU F 2 25 ? 130.324 147.351 145.368 1.00 115.68 37 LEU E CA 1
ATOM 8333 C C . LEU F 2 25 ? 129.321 146.443 144.668 1.00 115.68 37 LEU E C 1
ATOM 8334 O O . LEU F 2 25 ? 129.700 145.422 144.089 1.00 115.68 37 LEU E O 1
ATOM 8339 N N . LYS F 2 26 ? 128.036 146.786 144.734 1.00 121.89 38 LYS E N 1
ATOM 8340 C CA . LYS F 2 26 ? 127.008 146.024 144.040 1.00 121.89 38 LYS E CA 1
ATOM 8341 C C . LYS F 2 26 ? 127.258 146.031 142.541 1.00 121.89 38 LYS E C 1
ATOM 8342 O O . LYS F 2 26 ? 127.262 144.974 141.895 1.00 121.89 38 LYS E O 1
ATOM 8348 N N . ASN F 2 27 ? 127.502 147.217 141.977 1.00 122.24 39 ASN E N 1
ATOM 8349 C CA . ASN F 2 27 ? 127.828 147.314 140.560 1.00 122.24 39 ASN E CA 1
ATOM 8350 C C . ASN F 2 27 ? 129.117 146.570 140.237 1.00 122.24 39 ASN E C 1
ATOM 8351 O O . ASN F 2 27 ? 129.206 145.891 139.207 1.00 122.24 39 ASN E O 1
ATOM 8356 N N . ALA F 2 28 ? 130.130 146.690 141.101 1.00 120.94 40 ALA E N 1
ATOM 8357 C CA . ALA F 2 28 ? 131.397 146.014 140.840 1.00 120.94 40 ALA E CA 1
ATOM 8358 C C . ALA F 2 28 ? 131.225 144.500 140.811 1.00 120.94 40 ALA E C 1
ATOM 8359 O O . ALA F 2 28 ? 131.739 143.827 139.911 1.00 120.94 40 ALA E O 1
ATOM 8361 N N . ILE F 2 29 ? 130.489 143.948 141.777 1.00 118.61 41 ILE E N 1
ATOM 8362 C CA . ILE F 2 29 ? 130.285 142.504 141.824 1.00 118.61 41 ILE E CA 1
ATOM 8363 C C . ILE F 2 29 ? 129.460 142.048 140.628 1.00 118.61 41 ILE E C 1
ATOM 8364 O O . ILE F 2 29 ? 129.738 141.002 140.028 1.00 118.61 41 ILE E O 1
ATOM 8369 N N . GLN F 2 30 ? 128.439 142.827 140.251 1.00 125.13 42 GLN E N 1
ATOM 8370 C CA . GLN F 2 30 ? 127.655 142.466 139.074 1.00 125.13 42 GLN E CA 1
ATOM 8371 C C . GLN F 2 30 ? 128.509 142.444 137.813 1.00 125.13 42 GLN E C 1
ATOM 8372 O O . GLN F 2 30 ? 128.407 141.512 137.007 1.00 125.13 42 GLN E O 1
ATOM 8378 N N . GLU F 2 31 ? 129.356 143.457 137.617 1.00 125.22 43 GLU E N 1
ATOM 8379 C CA . GLU F 2 31 ? 130.139 143.514 136.386 1.00 125.22 43 GLU E CA 1
ATOM 8380 C C . GLU F 2 31 ? 131.246 142.466 136.389 1.00 125.22 43 GLU E C 1
ATOM 8381 O O . GLU F 2 31 ? 131.694 142.024 135.325 1.00 125.22 43 GLU E O 1
ATOM 8387 N N . ILE F 2 32 ? 131.712 142.065 137.575 1.00 122.14 44 ILE E N 1
ATOM 8388 C CA . ILE F 2 32 ? 132.618 140.921 137.657 1.00 122.14 44 ILE E CA 1
ATOM 8389 C C . ILE F 2 32 ? 131.900 139.644 137.243 1.00 122.14 44 ILE E C 1
ATOM 8390 O O . ILE F 2 32 ? 132.419 138.850 136.450 1.00 122.14 44 ILE E O 1
ATOM 8395 N N . GLN F 2 33 ? 130.691 139.430 137.767 1.00 127.02 45 GLN E N 1
ATOM 8396 C CA . GLN F 2 33 ? 129.952 138.216 137.441 1.00 127.02 45 GLN E CA 1
ATOM 8397 C C . GLN F 2 33 ? 129.518 138.188 135.981 1.00 127.02 45 GLN E C 1
ATOM 8398 O O . GLN F 2 33 ? 129.178 137.121 135.458 1.00 127.02 45 GLN E O 1
ATOM 8404 N N . ARG F 2 34 ? 129.525 139.338 135.308 1.00 128.89 46 ARG E N 1
ATOM 8405 C CA . ARG F 2 34 ? 129.170 139.422 133.898 1.00 128.89 46 ARG E CA 1
ATOM 8406 C C . ARG F 2 34 ? 130.398 139.476 132.995 1.00 128.89 46 ARG E C 1
ATOM 8407 O O . ARG F 2 34 ? 130.273 139.763 131.800 1.00 128.89 46 ARG E O 1
ATOM 8415 N N . LYS F 2 35 ? 131.584 139.213 133.551 1.00 129.06 47 LYS E N 1
ATOM 8416 C CA . LYS F 2 35 ? 132.823 139.088 132.778 1.00 129.06 47 LYS E CA 1
ATOM 8417 C C . LYS F 2 35 ? 133.153 140.370 132.016 1.00 129.06 47 LYS E C 1
ATOM 8418 O O . LYS F 2 35 ? 133.204 140.387 130.784 1.00 129.06 47 LYS E O 1
ATOM 8424 N N . ASN F 2 36 ? 133.379 141.452 132.755 1.00 129.16 48 ASN E N 1
ATOM 8425 C CA . ASN F 2 36 ? 133.818 142.718 132.189 1.00 129.16 48 ASN E CA 1
ATOM 8426 C C . ASN F 2 36 ? 134.902 143.318 133.072 1.00 129.16 48 ASN E C 1
ATOM 8427 O O . ASN F 2 36 ? 135.000 143.016 134.265 1.00 129.16 48 ASN E O 1
ATOM 8432 N N . ASN F 2 37 ? 135.731 144.164 132.465 1.00 127.23 49 ASN E N 1
ATOM 8433 C CA . ASN F 2 37 ? 136.763 144.866 133.215 1.00 127.23 49 ASN E CA 1
ATOM 8434 C C . ASN F 2 37 ? 136.134 145.818 134.223 1.00 127.23 49 ASN E C 1
ATOM 8435 O O . ASN F 2 37 ? 135.192 146.549 133.908 1.00 127.23 49 ASN E O 1
ATOM 8440 N N . SER F 2 38 ? 136.652 145.791 135.448 1.00 121.76 50 SER E N 1
ATOM 8441 C CA . SER F 2 38 ? 136.137 146.658 136.498 1.00 121.76 50 SER E CA 1
ATOM 8442 C C . SER F 2 38 ? 136.362 148.122 136.142 1.00 121.76 50 SER E C 1
ATOM 8443 O O . SER F 2 38 ? 137.459 148.512 135.730 1.00 121.76 50 SER E O 1
ATOM 8446 N N . GLY F 2 39 ? 135.316 148.934 136.298 1.00 116.70 51 GLY E N 1
ATOM 8447 C CA . GLY F 2 39 ? 135.485 150.369 136.153 1.00 116.70 51 GLY E CA 1
ATOM 8448 C C . GLY F 2 39 ? 136.374 150.952 137.234 1.00 116.70 51 GLY E C 1
ATOM 8449 O O . GLY F 2 39 ? 137.141 151.886 136.985 1.00 116.70 51 GLY E O 1
ATOM 8450 N N . LEU F 2 40 ? 136.283 150.411 138.444 1.00 105.31 52 LEU E N 1
ATOM 8451 C CA . LEU F 2 40 ? 137.119 150.834 139.555 1.00 105.31 52 LEU E CA 1
ATOM 8452 C C . LEU F 2 40 ? 138.399 150.004 139.585 1.00 105.31 52 LEU E C 1
ATOM 8453 O O . LEU F 2 40 ? 138.720 149.273 138.644 1.00 105.31 52 LEU E O 1
ATOM 8458 N N . SER F 2 41 ? 139.144 150.113 140.679 1.00 92.14 53 SER E N 1
ATOM 8459 C CA . SER F 2 41 ? 140.347 149.332 140.904 1.00 92.14 53 SER E CA 1
ATOM 8460 C C . SER F 2 41 ? 140.124 148.372 142.065 1.00 92.14 53 SER E C 1
ATOM 8461 O O . SER F 2 41 ? 139.133 148.458 142.795 1.00 92.14 53 SER E O 1
ATOM 8464 N N . PHE F 2 42 ? 141.063 147.438 142.222 1.00 83.82 54 PHE E N 1
ATOM 8465 C CA . PHE F 2 42 ? 140.979 146.480 143.319 1.00 83.82 54 PHE E CA 1
ATOM 8466 C C . PHE F 2 42 ? 141.070 147.175 144.671 1.00 83.82 54 PHE E C 1
ATOM 8467 O O . PHE F 2 42 ? 140.333 146.832 145.604 1.00 83.82 54 PHE E O 1
ATOM 8475 N N . GLU F 2 43 ? 141.969 148.153 144.795 1.00 83.82 55 GLU E N 1
ATOM 8476 C CA . GLU F 2 43 ? 142.248 148.747 146.098 1.00 83.82 55 GLU E CA 1
ATOM 8477 C C . GLU F 2 43 ? 141.044 149.506 146.640 1.00 83.82 55 GLU E C 1
ATOM 8478 O O . GLU F 2 43 ? 140.767 149.455 147.842 1.00 83.82 55 GLU E O 1
ATOM 8484 N N . GLU F 2 44 ? 140.315 150.213 145.776 1.00 86.66 56 GLU E N 1
ATOM 8485 C CA . GLU F 2 44 ? 139.164 150.982 146.241 1.00 86.66 56 GLU E CA 1
ATOM 8486 C C . GLU F 2 44 ? 138.057 150.066 146.752 1.00 86.66 56 GLU E C 1
ATOM 8487 O O . GLU F 2 44 ? 137.470 150.313 147.813 1.00 86.66 56 GLU E O 1
ATOM 8493 N N . LEU F 2 45 ? 137.757 148.999 146.008 1.00 88.30 57 LEU E N 1
ATOM 8494 C CA . LEU F 2 45 ? 136.736 148.053 146.448 1.00 88.30 57 LEU E CA 1
ATOM 8495 C C . LEU F 2 45 ? 137.160 147.338 147.724 1.00 88.30 57 LEU E C 1
ATOM 8496 O O . LEU F 2 45 ? 136.338 147.116 148.625 1.00 88.30 57 LEU E O 1
ATOM 8501 N N . TYR F 2 46 ? 138.438 146.965 147.821 1.00 83.82 58 TYR E N 1
ATOM 8502 C CA . TYR F 2 46 ? 138.924 146.345 149.046 1.00 83.82 58 TYR E CA 1
ATOM 8503 C C . TYR F 2 46 ? 138.794 147.294 150.229 1.00 83.82 58 TYR E C 1
ATOM 8504 O O . TYR F 2 46 ? 138.413 146.874 151.326 1.00 83.82 58 TYR E O 1
ATOM 8513 N N . ARG F 2 47 ? 139.127 148.572 150.035 1.00 83.82 59 ARG E N 1
ATOM 8514 C CA . ARG F 2 47 ? 138.989 149.544 151.114 1.00 83.82 59 ARG E CA 1
ATOM 8515 C C . ARG F 2 47 ? 137.535 149.699 151.526 1.00 83.82 59 ARG E C 1
ATOM 8516 O O . ARG F 2 47 ? 137.227 149.807 152.719 1.00 83.82 59 ARG E O 1
ATOM 8524 N N . ASN F 2 48 ? 136.625 149.719 150.549 1.00 92.49 60 ASN E N 1
ATOM 8525 C CA . ASN F 2 48 ? 135.205 149.806 150.871 1.00 92.49 60 ASN E CA 1
ATOM 8526 C C . ASN F 2 48 ? 134.764 148.622 151.720 1.00 92.49 60 ASN E C 1
ATOM 8527 O O . ASN F 2 48 ? 134.099 148.800 152.746 1.00 92.49 60 ASN E O 1
ATOM 8532 N N . ALA F 2 49 ? 135.147 147.405 151.323 1.00 91.77 61 ALA E N 1
ATOM 8533 C CA . ALA F 2 49 ? 134.773 146.224 152.100 1.00 91.77 61 ALA E CA 1
ATOM 8534 C C . ALA F 2 49 ? 135.402 146.244 153.490 1.00 91.77 61 ALA E C 1
ATOM 8535 O O . ALA F 2 49 ? 134.762 145.862 154.477 1.00 91.77 61 ALA E O 1
ATOM 8537 N N . TYR F 2 50 ? 136.660 146.675 153.584 1.00 90.61 62 TYR E N 1
ATOM 8538 C CA . TYR F 2 50 ? 137.356 146.702 154.866 1.00 90.61 62 TYR E CA 1
ATOM 8539 C C . TYR F 2 50 ? 136.711 147.697 155.825 1.00 90.61 62 TYR E C 1
ATOM 8540 O O . TYR F 2 50 ? 136.527 147.398 157.012 1.00 90.61 62 TYR E O 1
ATOM 8549 N N . THR F 2 51 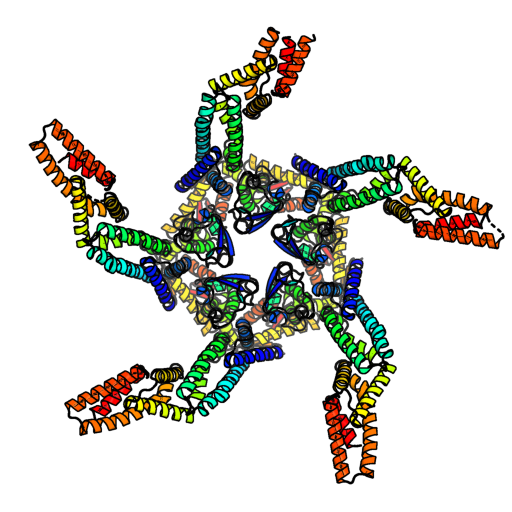? 136.339 148.878 155.324 1.00 98.27 63 THR E N 1
ATOM 8550 C CA . THR F 2 51 ? 135.614 149.840 156.150 1.00 98.27 63 THR E CA 1
ATOM 8551 C C . THR F 2 51 ? 134.235 149.315 156.526 1.00 98.27 63 THR E C 1
ATOM 8552 O O . THR F 2 51 ? 133.764 149.539 157.647 1.00 98.27 63 THR E O 1
ATOM 8556 N N . MET F 2 52 ? 133.564 148.631 155.594 1.00 106.41 64 MET E N 1
ATOM 8557 C CA . MET F 2 52 ? 132.267 148.038 155.898 1.00 106.41 64 MET E CA 1
ATOM 8558 C C . MET F 2 52 ? 132.377 147.068 157.064 1.00 106.41 64 MET E C 1
ATOM 8559 O O . MET F 2 52 ? 131.540 147.077 157.973 1.00 106.41 64 MET E O 1
ATOM 8564 N N . VAL F 2 53 ? 133.406 146.217 157.049 1.00 104.50 65 VAL E N 1
ATOM 8565 C CA . VAL F 2 53 ? 133.583 145.243 158.122 1.00 104.50 65 VAL E CA 1
ATOM 8566 C C . VAL F 2 53 ? 133.985 145.933 159.422 1.00 104.50 65 VAL E C 1
ATOM 8567 O O . VAL F 2 53 ? 133.551 145.530 160.507 1.00 104.50 65 VAL E O 1
ATOM 8571 N N . LEU F 2 54 ? 134.819 146.976 159.341 1.00 104.89 66 LEU E N 1
ATOM 8572 C CA . LEU F 2 54 ? 135.282 147.638 160.560 1.00 104.89 66 LEU E CA 1
ATOM 8573 C C . LEU F 2 54 ? 134.126 148.228 161.356 1.00 104.89 66 LEU E C 1
ATOM 8574 O O . LEU F 2 54 ? 134.079 148.097 162.585 1.00 104.89 66 LEU E O 1
ATOM 8579 N N . HIS F 2 55 ? 133.190 148.883 160.678 1.00 111.61 67 HIS E N 1
ATOM 8580 C CA . HIS F 2 55 ? 132.068 149.535 161.338 1.00 111.61 67 HIS E CA 1
ATOM 8581 C C . HIS F 2 55 ? 130.937 148.571 161.664 1.00 111.61 67 HIS E C 1
ATOM 8582 O O . HIS F 2 55 ? 129.842 149.018 162.020 1.00 111.61 67 HIS E O 1
ATOM 8589 N N . LYS F 2 56 ? 131.185 147.264 161.562 1.00 114.35 68 LYS E N 1
ATOM 8590 C CA . LYS F 2 56 ? 130.184 146.233 161.837 1.00 114.35 68 LYS E CA 1
ATOM 8591 C C . LYS F 2 56 ? 128.975 146.363 160.915 1.00 114.35 68 LYS E C 1
ATOM 8592 O O . LYS F 2 56 ? 127.828 146.212 161.338 1.00 114.35 68 LYS E O 1
ATOM 8598 N N . HIS F 2 57 ? 129.236 146.654 159.640 1.00 117.44 69 HIS E N 1
ATOM 8599 C CA . HIS F 2 57 ? 128.228 146.561 158.593 1.00 117.44 69 HIS E CA 1
ATOM 8600 C C . HIS F 2 57 ? 128.418 145.318 157.734 1.00 117.44 69 HIS E C 1
ATOM 8601 O O . HIS F 2 57 ? 127.985 145.294 156.578 1.00 117.44 69 HIS E O 1
ATOM 8608 N N . GLY F 2 58 ? 129.057 144.281 158.279 1.00 121.00 70 GLY E N 1
ATOM 8609 C CA . GLY F 2 58 ? 129.306 143.078 157.505 1.00 121.00 70 GLY E CA 1
ATOM 8610 C C . GLY F 2 58 ? 128.057 142.295 157.160 1.00 121.00 70 GLY E C 1
ATOM 8611 O O . GLY F 2 58 ? 128.063 141.537 156.185 1.00 121.00 70 GLY E O 1
ATOM 8612 N N . GLU F 2 59 ? 126.981 142.465 157.936 1.00 122.77 71 GLU E N 1
ATOM 8613 C CA . GLU F 2 59 ? 125.736 141.750 157.660 1.00 122.77 71 GLU E CA 1
ATOM 8614 C C . GLU F 2 59 ? 125.166 142.135 156.303 1.00 122.77 71 GLU E C 1
ATOM 8615 O O . GLU F 2 59 ? 124.761 141.266 155.522 1.00 122.77 71 GLU E O 1
ATOM 8621 N N . LYS F 2 60 ? 125.124 143.435 156.007 1.00 123.52 72 LYS E N 1
ATOM 8622 C CA . LYS F 2 60 ? 124.492 143.898 154.776 1.00 123.52 72 LYS E CA 1
ATOM 8623 C C . LYS F 2 60 ? 125.319 143.523 153.553 1.00 123.52 72 LYS E C 1
ATOM 8624 O O . LYS F 2 60 ? 124.766 143.106 152.530 1.00 123.52 72 LYS E O 1
ATOM 8630 N N . LEU F 2 61 ? 126.646 143.672 153.633 1.00 123.93 73 LEU E N 1
ATOM 8631 C CA . LEU F 2 61 ? 127.504 143.267 152.520 1.00 123.93 73 LEU E CA 1
ATOM 8632 C C . LEU F 2 61 ? 127.439 141.761 152.310 1.00 123.93 73 LEU E C 1
ATOM 8633 O O . LEU F 2 61 ? 127.369 141.285 151.171 1.00 123.93 73 LEU E O 1
ATOM 8638 N N . TYR F 2 62 ? 127.425 140.998 153.407 1.00 128.11 74 TYR E N 1
ATOM 8639 C CA . TYR F 2 62 ? 127.245 139.548 153.331 1.00 128.11 74 TYR E CA 1
ATOM 8640 C C . TYR F 2 62 ? 125.955 139.180 152.610 1.00 128.11 74 TYR E C 1
ATOM 8641 O O . TYR F 2 62 ? 125.967 138.418 151.635 1.00 128.11 74 TYR E O 1
ATOM 8650 N N . THR F 2 63 ? 124.827 139.723 153.071 1.00 129.01 75 THR E N 1
ATOM 8651 C CA . THR F 2 63 ? 123.552 139.313 152.496 1.00 129.01 75 THR E CA 1
ATOM 8652 C C . THR F 2 63 ? 123.403 139.822 151.068 1.00 129.01 75 THR E C 1
ATOM 8653 O O . THR F 2 63 ? 122.752 139.175 150.245 1.00 129.01 75 THR E O 1
ATOM 8657 N N . GLY F 2 64 ? 124.007 140.967 150.744 1.00 128.81 76 GLY E N 1
ATOM 8658 C CA . GLY F 2 64 ? 123.990 141.430 149.368 1.00 128.81 76 GLY E CA 1
ATOM 8659 C C . GLY F 2 64 ? 124.829 140.568 148.445 1.00 128.81 76 GLY E C 1
ATOM 8660 O O . GLY F 2 64 ? 124.458 140.337 147.293 1.00 128.81 76 GLY E O 1
ATOM 8661 N N . LEU F 2 65 ? 125.986 140.107 148.924 1.00 129.27 77 LEU E N 1
ATOM 8662 C CA . LEU F 2 65 ? 126.752 139.127 148.164 1.00 129.27 77 LEU E CA 1
ATOM 8663 C C . LEU F 2 65 ? 125.928 137.873 147.932 1.00 129.27 77 LEU E C 1
ATOM 8664 O O . LEU F 2 65 ? 125.937 137.304 146.834 1.00 129.27 77 LEU E O 1
ATOM 8669 N N . ARG F 2 66 ? 125.205 137.431 148.962 1.00 131.79 78 ARG E N 1
ATOM 8670 C CA . ARG F 2 66 ? 124.311 136.291 148.799 1.00 131.79 78 ARG E CA 1
ATOM 8671 C C . ARG F 2 66 ? 123.250 136.574 147.743 1.00 131.79 78 ARG E C 1
ATOM 8672 O O . ARG F 2 66 ? 122.967 135.724 146.893 1.00 131.79 78 ARG E O 1
ATOM 8680 N N . GLU F 2 67 ? 122.667 137.774 147.767 1.00 134.99 79 GLU E N 1
ATOM 8681 C CA . GLU F 2 67 ? 121.650 138.133 146.783 1.00 134.99 79 GLU E CA 1
ATOM 8682 C C . GLU F 2 67 ? 122.223 138.135 145.370 1.00 134.99 79 GLU E C 1
ATOM 8683 O O . GLU F 2 67 ? 121.581 137.659 144.428 1.00 134.99 79 GLU E O 1
ATOM 8689 N N . VAL F 2 68 ? 123.433 138.667 145.203 1.00 133.20 80 VAL E N 1
ATOM 8690 C CA . VAL F 2 68 ? 124.011 138.766 143.868 1.00 133.20 80 VAL E CA 1
ATOM 8691 C C . VAL F 2 68 ? 124.382 137.386 143.341 1.00 133.20 80 VAL E C 1
ATOM 8692 O O . VAL F 2 68 ? 124.124 137.062 142.173 1.00 133.20 80 VAL E O 1
ATOM 8696 N N . VAL F 2 69 ? 124.988 136.545 144.183 1.00 135.86 81 VAL E N 1
ATOM 8697 C CA . VAL F 2 69 ? 125.331 135.203 143.726 1.00 135.86 81 VAL E CA 1
ATOM 8698 C C . VAL F 2 69 ? 124.067 134.401 143.446 1.00 135.86 81 VAL E C 1
ATOM 8699 O O . VAL F 2 69 ? 124.028 133.594 142.512 1.00 135.86 81 VAL E O 1
ATOM 8703 N N . THR F 2 70 ? 122.997 134.633 144.215 1.00 137.28 82 THR E N 1
ATOM 8704 C CA . THR F 2 70 ? 121.749 133.936 143.929 1.00 137.28 82 THR E CA 1
ATOM 8705 C C . THR F 2 70 ? 121.147 134.399 142.610 1.00 137.28 82 THR E C 1
ATOM 8706 O O . THR F 2 70 ? 120.691 133.575 141.818 1.00 137.28 82 THR E O 1
ATOM 8710 N N . GLU F 2 71 ? 121.138 135.707 142.345 1.00 140.62 83 GLU E N 1
ATOM 8711 C CA . GLU F 2 71 ? 120.535 136.162 141.096 1.00 140.62 83 GLU E CA 1
ATOM 8712 C C . GLU F 2 71 ? 121.358 135.698 139.900 1.00 140.62 83 GLU E C 1
ATOM 8713 O O . GLU F 2 71 ? 120.806 135.419 138.831 1.00 140.62 83 GLU E O 1
ATOM 8719 N N . HIS F 2 72 ? 122.682 135.610 140.056 1.00 140.37 84 HIS E N 1
ATOM 8720 C CA . HIS F 2 72 ? 123.515 135.117 138.966 1.00 140.37 84 HIS E CA 1
ATOM 8721 C C . HIS F 2 72 ? 123.554 133.596 138.875 1.00 140.37 84 HIS E C 1
ATOM 8722 O O . HIS F 2 72 ? 123.995 133.068 137.848 1.00 140.37 84 HIS E O 1
ATOM 8729 N N . LEU F 2 73 ? 123.096 132.875 139.898 1.00 144.25 85 LEU E N 1
ATOM 8730 C CA . LEU F 2 73 ? 123.171 131.424 139.833 1.00 144.25 85 LEU E CA 1
ATOM 8731 C C . LEU F 2 73 ? 121.783 130.838 139.620 1.00 144.25 85 LEU E C 1
ATOM 8732 O O . LEU F 2 73 ? 121.498 130.331 138.532 1.00 144.25 85 LEU E O 1
ATOM 8737 N N . ILE F 2 74 ? 120.886 131.061 140.585 1.00 146.16 86 ILE E N 1
ATOM 8738 C CA . ILE F 2 74 ? 119.542 130.495 140.542 1.00 146.16 86 ILE E CA 1
ATOM 8739 C C . ILE F 2 74 ? 118.725 131.137 139.430 1.00 146.16 86 ILE E C 1
ATOM 8740 O O . ILE F 2 74 ? 117.914 130.476 138.771 1.00 146.16 86 ILE E O 1
ATOM 8745 N N . ASN F 2 75 ? 118.912 132.432 139.211 1.00 145.43 87 ASN E N 1
ATOM 8746 C CA . ASN F 2 75 ? 118.118 133.134 138.218 1.00 145.43 87 ASN E CA 1
ATOM 8747 C C . ASN F 2 75 ? 118.783 133.198 136.850 1.00 145.43 87 ASN E C 1
ATOM 8748 O O . ASN F 2 75 ? 118.101 133.513 135.870 1.00 145.43 87 ASN E O 1
ATOM 8753 N N . LYS F 2 76 ? 120.082 132.904 136.746 1.00 149.62 88 LYS E N 1
ATOM 8754 C CA . LYS F 2 76 ? 120.761 132.934 135.454 1.00 149.62 88 LYS E CA 1
ATOM 8755 C C . LYS F 2 76 ? 121.226 131.557 134.997 1.00 149.62 88 LYS E C 1
ATOM 8756 O O . LYS F 2 76 ? 120.732 131.057 133.983 1.00 149.62 88 LYS E O 1
ATOM 8762 N N . VAL F 2 77 ? 122.116 130.890 135.733 1.00 152.47 89 VAL E N 1
ATOM 8763 C CA . VAL F 2 77 ? 122.724 129.688 135.174 1.00 152.47 89 VAL E CA 1
ATOM 8764 C C . VAL F 2 77 ? 121.845 128.480 135.454 1.00 152.47 89 VAL E C 1
ATOM 8765 O O . VAL F 2 77 ? 121.865 127.493 134.711 1.00 152.47 89 VAL E O 1
ATOM 8769 N N . ARG F 2 78 ? 121.043 128.550 136.516 1.00 152.67 90 ARG E N 1
ATOM 8770 C CA . ARG F 2 78 ? 120.029 127.532 136.757 1.00 152.67 90 ARG E CA 1
ATOM 8771 C C . ARG F 2 78 ? 119.024 127.479 135.615 1.00 152.67 90 ARG E C 1
ATOM 8772 O O . ARG F 2 78 ? 118.683 126.398 135.123 1.00 152.67 90 ARG E O 1
ATOM 8780 N N . GLU F 2 79 ? 118.557 128.640 135.152 1.00 154.97 91 GLU E N 1
ATOM 8781 C CA . GLU F 2 79 ? 117.631 128.630 134.026 1.00 154.97 91 GLU E CA 1
ATOM 8782 C C . GLU F 2 79 ? 118.361 128.342 132.718 1.00 154.97 91 GLU E C 1
ATOM 8783 O O . GLU F 2 79 ? 117.780 127.756 131.798 1.00 154.97 91 GLU E O 1
ATOM 8789 N N . ASP F 2 80 ? 119.639 128.728 132.617 1.00 156.33 92 ASP E N 1
ATOM 8790 C CA . ASP F 2 80 ? 120.415 128.367 131.433 1.00 156.33 92 ASP E CA 1
ATOM 8791 C C . ASP F 2 80 ? 120.531 126.855 131.283 1.00 156.33 92 ASP E C 1
ATOM 8792 O O . ASP F 2 80 ? 120.289 126.314 130.199 1.00 156.33 92 ASP E O 1
ATOM 8797 N N . VAL F 2 81 ? 120.895 126.155 132.359 1.00 158.80 93 VAL E N 1
ATOM 8798 C CA . VAL F 2 81 ? 120.988 124.701 132.288 1.00 158.80 93 VAL E CA 1
ATOM 8799 C C . VAL F 2 81 ? 119.600 124.086 132.135 1.00 158.80 93 VAL E C 1
ATOM 8800 O O . VAL F 2 81 ? 119.433 123.065 131.456 1.00 158.80 93 VAL E O 1
ATOM 8804 N N . LEU F 2 82 ? 118.581 124.697 132.749 1.00 158.82 94 LEU E N 1
ATOM 8805 C CA . LEU F 2 82 ? 117.214 124.231 132.536 1.00 158.82 94 LEU E CA 1
ATOM 8806 C C . LEU F 2 82 ? 116.774 124.444 131.093 1.00 158.82 94 LEU E C 1
ATOM 8807 O O . LEU F 2 82 ? 116.088 123.593 130.515 1.00 158.82 94 LEU E O 1
ATOM 8812 N N . ASN F 2 83 ? 117.151 125.573 130.494 1.00 159.64 95 ASN E N 1
ATOM 8813 C CA . ASN F 2 83 ? 116.812 125.840 129.101 1.00 159.64 95 ASN E CA 1
ATOM 8814 C C . ASN F 2 83 ? 117.811 125.247 128.117 1.00 159.64 95 ASN E C 1
ATOM 8815 O O . ASN F 2 83 ? 117.619 125.391 126.905 1.00 159.64 95 ASN E O 1
ATOM 8820 N N . SER F 2 84 ? 118.868 124.594 128.598 1.00 161.37 96 SER E N 1
ATOM 8821 C CA . SER F 2 84 ? 119.824 123.906 127.740 1.00 161.37 96 SER E CA 1
ATOM 8822 C C . SER F 2 84 ? 120.031 122.463 128.189 1.00 161.37 96 SER E C 1
ATOM 8823 O O . SER F 2 84 ? 121.160 121.972 128.230 1.00 161.37 96 SER E O 1
ATOM 8826 N N . LEU F 2 85 ? 118.939 121.779 128.540 1.00 163.59 97 LEU E N 1
ATOM 8827 C CA . LEU F 2 85 ? 119.038 120.382 128.949 1.00 163.59 97 LEU E CA 1
ATOM 8828 C C . LEU F 2 85 ? 119.517 119.500 127.803 1.00 163.59 97 LEU E C 1
ATOM 8829 O O . LEU F 2 85 ? 120.340 118.600 128.005 1.00 163.59 97 LEU E O 1
ATOM 8834 N N . ASN F 2 86 ? 119.013 119.739 126.594 1.00 164.06 98 ASN E N 1
ATOM 8835 C CA . ASN F 2 86 ? 119.361 118.934 125.432 1.00 164.06 98 ASN E CA 1
ATOM 8836 C C . ASN F 2 86 ? 120.363 119.611 124.509 1.00 164.06 98 ASN E C 1
ATOM 8837 O O . ASN F 2 86 ? 120.678 119.058 123.450 1.00 164.06 98 ASN E O 1
ATOM 8842 N N . ASN F 2 87 ? 120.872 120.785 124.872 1.00 163.28 99 ASN E N 1
ATOM 8843 C CA . ASN F 2 87 ? 121.837 121.519 124.056 1.00 163.28 99 ASN E CA 1
ATOM 8844 C C . ASN F 2 87 ? 123.119 121.694 124.862 1.00 163.28 99 ASN E C 1
ATOM 8845 O O . ASN F 2 87 ? 123.277 122.683 125.585 1.00 163.28 99 ASN E O 1
ATOM 8850 N N . ASN F 2 88 ? 124.033 120.731 124.726 1.00 159.91 100 ASN E N 1
ATOM 8851 C CA . ASN F 2 88 ? 125.341 120.782 125.379 1.00 159.91 100 ASN E CA 1
ATOM 8852 C C . ASN F 2 88 ? 125.202 120.958 126.889 1.00 159.91 100 ASN E C 1
ATOM 8853 O O . ASN F 2 88 ? 125.783 121.866 127.485 1.00 159.91 100 ASN E O 1
ATOM 8858 N N . PHE F 2 89 ? 124.416 120.074 127.512 1.00 160.18 101 PHE E N 1
ATOM 8859 C CA . PHE F 2 89 ? 124.170 120.171 128.949 1.00 160.18 101 PHE E CA 1
ATOM 8860 C C . PHE F 2 89 ? 125.468 120.092 129.743 1.00 160.18 101 PHE E C 1
ATOM 8861 O O . PHE F 2 89 ? 125.722 120.927 130.619 1.00 160.18 101 PHE E O 1
ATOM 8869 N N . LEU F 2 90 ? 126.306 119.097 129.448 1.00 155.88 102 LEU E N 1
ATOM 8870 C CA . LEU F 2 90 ? 127.592 118.994 130.128 1.00 155.88 102 LEU E CA 1
ATOM 8871 C C . LEU F 2 90 ? 128.494 120.173 129.779 1.00 155.88 102 LEU E C 1
ATOM 8872 O O . LEU F 2 90 ? 129.205 120.699 130.643 1.00 155.88 102 LEU E O 1
ATOM 8877 N N . GLN F 2 91 ? 128.463 120.615 128.519 1.00 153.09 103 GLN E N 1
ATOM 8878 C CA . GLN F 2 91 ? 129.306 121.731 128.101 1.00 153.09 103 GLN E CA 1
ATOM 8879 C C . GLN F 2 91 ? 128.884 123.031 128.778 1.00 153.09 103 GLN E C 1
ATOM 8880 O O . GLN F 2 91 ? 129.732 123.787 129.272 1.00 153.09 103 GLN E O 1
ATOM 8886 N N . THR F 2 92 ? 127.578 123.306 128.826 1.00 152.10 104 THR E N 1
ATOM 8887 C CA . THR F 2 92 ? 127.120 124.525 129.485 1.00 152.10 104 THR E CA 1
ATOM 8888 C C . THR F 2 92 ? 127.339 124.448 130.991 1.00 152.10 104 THR E C 1
ATOM 8889 O O . THR F 2 92 ? 127.634 125.462 131.634 1.00 152.10 104 THR E O 1
ATOM 8893 N N . LEU F 2 93 ? 127.216 123.250 131.572 1.00 148.10 105 LEU E N 1
ATOM 8894 C CA . LEU F 2 93 ? 127.520 123.092 132.990 1.00 148.10 105 LEU E CA 1
ATOM 8895 C C . LEU F 2 93 ? 128.990 123.378 133.268 1.00 148.10 105 LEU E C 1
ATOM 8896 O O . LEU F 2 93 ? 129.326 124.028 134.264 1.00 148.10 105 LEU E O 1
ATOM 8901 N N . ASN F 2 94 ? 129.881 122.905 132.393 1.00 146.58 106 ASN E N 1
ATOM 8902 C CA . ASN F 2 94 ? 131.305 123.185 132.557 1.00 146.58 106 ASN E CA 1
ATOM 8903 C C . ASN F 2 94 ? 131.597 124.674 132.420 1.00 146.58 106 ASN E C 1
ATOM 8904 O O . ASN F 2 94 ? 132.406 125.228 133.175 1.00 146.58 106 ASN E O 1
ATOM 8909 N N . GLN F 2 95 ? 130.959 125.336 131.451 1.00 142.96 107 GLN E N 1
ATOM 8910 C CA . GLN F 2 95 ? 131.143 126.779 131.307 1.00 142.96 107 GLN E CA 1
ATOM 8911 C C . GLN F 2 95 ? 130.668 127.521 132.549 1.00 142.96 107 GLN E C 1
ATOM 8912 O O . GLN F 2 95 ? 131.347 128.438 133.031 1.00 142.96 107 GLN E O 1
ATOM 8918 N N . ALA F 2 96 ? 129.506 127.135 133.081 1.00 139.83 108 ALA E N 1
ATOM 8919 C CA . ALA F 2 96 ? 129.002 127.764 134.296 1.00 139.83 108 ALA E CA 1
ATOM 8920 C C . ALA F 2 96 ? 129.941 127.523 135.467 1.00 139.83 108 ALA E C 1
ATOM 8921 O O . ALA F 2 96 ? 130.170 128.423 136.281 1.00 139.83 108 ALA E O 1
ATOM 8923 N N . TRP F 2 97 ? 130.497 126.315 135.568 1.00 137.15 109 TRP E N 1
ATOM 8924 C CA . TRP F 2 97 ? 131.424 126.008 136.652 1.00 137.15 109 TRP E CA 1
ATOM 8925 C C . TRP F 2 97 ? 132.684 126.859 136.560 1.00 137.15 109 TRP E C 1
ATOM 8926 O O . TRP F 2 97 ? 133.150 127.411 137.564 1.00 137.15 109 TRP E O 1
ATOM 8937 N N . ASN F 2 98 ? 133.252 126.976 135.358 1.00 134.37 110 ASN E N 1
ATOM 8938 C CA . ASN F 2 98 ? 134.455 127.785 135.191 1.00 134.37 110 ASN E CA 1
ATOM 8939 C C . ASN F 2 98 ? 134.180 129.250 135.506 1.00 134.37 110 ASN E C 1
ATOM 8940 O O . ASN F 2 98 ? 134.979 129.910 136.188 1.00 134.37 110 ASN E O 1
ATOM 8945 N N . ASP F 2 99 ? 133.050 129.773 135.023 1.00 130.88 111 ASP E N 1
ATOM 8946 C CA . ASP F 2 99 ? 132.708 131.164 135.296 1.00 130.88 111 ASP E CA 1
ATOM 8947 C C . ASP F 2 99 ? 132.488 131.394 136.785 1.00 130.88 111 ASP E C 1
ATOM 8948 O O . ASP F 2 99 ? 132.934 132.407 137.335 1.00 130.88 111 ASP E O 1
ATOM 8953 N N . HIS F 2 100 ? 131.811 130.459 137.455 1.00 124.93 112 HIS E N 1
ATOM 8954 C CA . HIS F 2 100 ? 131.589 130.583 138.891 1.00 124.93 112 HIS E CA 1
ATOM 8955 C C . HIS F 2 100 ? 132.906 130.573 139.652 1.00 124.93 112 HIS E C 1
ATOM 8956 O O . HIS F 2 100 ? 133.109 131.372 140.573 1.00 124.93 112 HIS E O 1
ATOM 8963 N N . GLN F 2 101 ? 133.820 129.676 139.276 1.00 125.98 113 GLN E N 1
ATOM 8964 C CA . GLN F 2 101 ? 135.103 129.616 139.965 1.00 125.98 113 GLN E CA 1
ATOM 8965 C C . GLN F 2 101 ? 135.889 130.908 139.788 1.00 125.98 113 GLN E C 1
ATOM 8966 O O . GLN F 2 101 ? 136.395 131.466 140.768 1.00 125.98 113 GLN E O 1
ATOM 8972 N N . THR F 2 102 ? 135.988 131.412 138.555 1.00 116.91 114 THR E N 1
ATOM 8973 C CA . THR F 2 102 ? 136.738 132.647 138.333 1.00 116.91 114 THR E CA 1
ATOM 8974 C C . THR F 2 102 ? 136.101 133.823 139.066 1.00 116.91 114 THR E C 1
ATOM 8975 O O . THR F 2 102 ? 136.797 134.618 139.722 1.00 116.91 114 THR E O 1
ATOM 8979 N N . ALA F 2 103 ? 134.774 133.946 138.974 1.00 112.75 115 ALA E N 1
ATOM 8980 C CA . ALA F 2 103 ? 134.087 135.056 139.614 1.00 112.75 115 ALA E CA 1
ATOM 8981 C C . ALA F 2 103 ? 134.265 135.016 141.122 1.00 112.75 115 ALA E C 1
ATOM 8982 O O . ALA F 2 103 ? 134.538 136.048 141.743 1.00 112.75 115 ALA E O 1
ATOM 8984 N N . MET F 2 104 ? 134.133 133.836 141.731 1.00 111.64 116 MET E N 1
ATOM 8985 C CA . MET F 2 104 ? 134.294 133.752 143.176 1.00 111.64 116 MET E CA 1
ATOM 8986 C C . MET F 2 104 ? 135.740 133.948 143.603 1.00 111.64 116 MET E C 1
ATOM 8987 O O . MET F 2 104 ? 135.983 134.467 144.694 1.00 111.64 116 MET E O 1
ATOM 8992 N N . VAL F 2 105 ? 136.711 133.569 142.769 1.00 104.74 117 VAL E N 1
ATOM 8993 C CA . VAL F 2 105 ? 138.099 133.893 143.091 1.00 104.74 117 VAL E CA 1
ATOM 8994 C C . VAL F 2 105 ? 138.287 135.402 143.163 1.00 104.74 117 VAL E C 1
ATOM 8995 O O . VAL F 2 105 ? 138.860 135.927 144.128 1.00 104.74 117 VAL E O 1
ATOM 8999 N N . MET F 2 106 ? 137.777 136.128 142.165 1.00 101.04 118 MET E N 1
ATOM 9000 C CA . MET F 2 106 ? 137.929 137.583 142.186 1.00 101.04 118 MET E CA 1
ATOM 9001 C C . MET F 2 106 ? 137.175 138.211 143.357 1.00 101.04 118 MET E C 1
ATOM 9002 O O . MET F 2 106 ? 137.692 139.113 144.032 1.00 101.04 118 MET E O 1
ATOM 9007 N N . ILE F 2 107 ? 135.955 137.741 143.620 1.00 99.93 119 ILE E N 1
ATOM 9008 C CA . ILE F 2 107 ? 135.155 138.304 144.703 1.00 99.93 119 ILE E CA 1
ATOM 9009 C C . ILE F 2 107 ? 135.808 138.038 146.054 1.00 99.93 119 ILE E C 1
ATOM 9010 O O . ILE F 2 107 ? 135.861 138.922 146.917 1.00 99.93 119 ILE E O 1
ATOM 9015 N N . ARG F 2 108 ? 136.316 136.821 146.262 1.00 99.50 120 ARG E N 1
ATOM 9016 C CA . ARG F 2 108 ? 137.021 136.505 147.497 1.00 99.50 120 ARG E CA 1
ATOM 9017 C C . ARG F 2 108 ? 138.285 137.342 147.627 1.00 99.50 120 ARG E C 1
ATOM 9018 O O . ARG F 2 108 ? 138.696 137.687 148.741 1.00 99.50 120 ARG E O 1
ATOM 9026 N N . ASP F 2 109 ? 138.918 137.675 146.499 1.00 90.61 121 ASP E N 1
ATOM 9027 C CA . ASP F 2 109 ? 140.035 138.612 146.536 1.00 90.61 121 ASP E CA 1
ATOM 9028 C C . ASP F 2 109 ? 139.590 139.977 147.044 1.00 90.61 121 ASP E C 1
ATOM 9029 O O . ASP F 2 109 ? 140.291 140.607 147.844 1.00 90.61 121 ASP E O 1
ATOM 9034 N N . ILE F 2 110 ? 138.432 140.454 146.585 1.00 88.71 122 ILE E N 1
ATOM 9035 C CA . ILE F 2 110 ? 137.957 141.768 147.019 1.00 88.71 122 ILE E CA 1
ATOM 9036 C C . ILE F 2 110 ? 137.504 141.738 148.477 1.00 88.71 122 ILE E C 1
ATOM 9037 O O . ILE F 2 110 ? 137.778 142.668 149.244 1.00 88.71 122 ILE E O 1
ATOM 9042 N N . LEU F 2 111 ? 136.819 140.671 148.888 1.00 98.26 123 LEU E N 1
ATOM 9043 C CA . LEU F 2 111 ? 136.187 140.600 150.202 1.00 98.26 123 LEU E CA 1
ATOM 9044 C C . LEU F 2 111 ? 136.999 139.769 151.191 1.00 98.26 123 LEU E C 1
ATOM 9045 O O . LEU F 2 111 ? 136.438 139.001 151.975 1.00 98.26 123 LEU E O 1
ATOM 9050 N N . MET F 2 112 ? 138.324 139.915 151.160 1.00 98.36 124 MET E N 1
ATOM 9051 C CA . MET F 2 112 ? 139.191 139.066 151.971 1.00 98.36 124 MET E CA 1
ATOM 9052 C C . MET F 2 112 ? 139.066 139.380 153.459 1.00 98.36 124 MET E C 1
ATOM 9053 O O . MET F 2 112 ? 139.337 138.520 154.309 1.00 98.36 124 MET E O 1
ATOM 9058 N N . TYR F 2 113 ? 138.663 140.605 153.805 1.00 97.55 125 TYR E N 1
ATOM 9059 C CA . TYR F 2 113 ? 138.654 140.967 155.218 1.00 97.55 125 TYR E CA 1
ATOM 9060 C C . TYR F 2 113 ? 137.568 140.225 155.988 1.00 97.55 125 TYR E C 1
ATOM 9061 O O . TYR F 2 113 ? 137.757 139.910 157.170 1.00 97.55 125 TYR E O 1
ATOM 9070 N N . MET F 2 114 ? 136.426 139.936 155.357 1.00 109.09 126 MET E N 1
ATOM 9071 C CA . MET F 2 114 ? 135.498 139.013 156.000 1.00 109.09 126 MET E CA 1
ATOM 9072 C C . MET F 2 114 ? 136.128 137.649 156.200 1.00 109.09 126 MET E C 1
ATOM 9073 O O . MET F 2 114 ? 135.999 137.074 157.283 1.00 109.09 126 MET E O 1
ATOM 9078 N N . ASP F 2 115 ? 136.849 137.149 155.196 1.00 106.45 127 ASP E N 1
ATOM 9079 C CA . ASP F 2 115 ? 137.582 135.900 155.361 1.00 106.45 127 ASP E CA 1
ATOM 9080 C C . ASP F 2 115 ? 138.491 135.953 156.580 1.00 106.45 127 ASP E C 1
ATOM 9081 O O . ASP F 2 115 ? 138.739 134.927 157.224 1.00 106.45 127 ASP E O 1
ATOM 9086 N N . ARG F 2 116 ? 139.003 137.139 156.914 1.00 100.78 128 ARG E N 1
ATOM 9087 C CA . ARG F 2 116 ? 139.846 137.245 158.101 1.00 100.78 128 ARG E CA 1
ATOM 9088 C C . ARG F 2 116 ? 139.044 137.288 159.398 1.00 100.78 128 ARG E C 1
ATOM 9089 O O . ARG F 2 116 ? 139.416 136.620 160.369 1.00 100.78 128 ARG E O 1
ATOM 9097 N N . VAL F 2 117 ? 137.965 138.068 159.455 1.00 110.75 129 VAL E N 1
ATOM 9098 C CA . VAL F 2 117 ? 137.315 138.290 160.747 1.00 110.75 129 VAL E CA 1
ATOM 9099 C C . VAL F 2 117 ? 135.836 137.907 160.754 1.00 110.75 129 VAL E C 1
ATOM 9100 O O . VAL F 2 117 ? 135.361 137.262 161.695 1.00 110.75 129 VAL E O 1
ATOM 9104 N N . TYR F 2 118 ? 135.098 138.305 159.717 1.00 118.35 130 TYR E N 1
ATOM 9105 C CA . TYR F 2 118 ? 133.639 138.232 159.775 1.00 118.35 130 TYR E CA 1
ATOM 9106 C C . TYR F 2 118 ? 133.132 136.800 159.700 1.00 118.35 130 TYR E C 1
ATOM 9107 O O . TYR F 2 118 ? 132.288 136.392 160.506 1.00 118.35 130 TYR E O 1
ATOM 9116 N N . VAL F 2 119 ? 133.614 136.023 158.728 1.00 121.08 131 VAL E N 1
ATOM 9117 C CA . VAL F 2 119 ? 133.182 134.633 158.646 1.00 121.08 131 VAL E CA 1
ATOM 9118 C C . VAL F 2 119 ? 133.723 133.849 159.830 1.00 121.08 131 VAL E C 1
ATOM 9119 O O . VAL F 2 119 ? 133.184 132.795 160.190 1.00 121.08 131 VAL E O 1
ATOM 9123 N N . GLN F 2 120 ? 134.793 134.346 160.453 1.00 121.35 132 GLN E N 1
ATOM 9124 C CA . GLN F 2 120 ? 135.349 133.681 161.625 1.00 121.35 132 GLN E CA 1
ATOM 9125 C C . GLN F 2 120 ? 134.453 133.873 162.843 1.00 121.35 132 GLN E C 1
ATOM 9126 O O . GLN F 2 120 ? 134.171 132.918 163.577 1.00 121.35 132 GLN E O 1
ATOM 9132 N N . GLN F 2 121 ? 133.995 135.106 163.077 1.00 123.59 133 GLN E N 1
ATOM 9133 C CA . GLN F 2 121 ? 133.160 135.366 164.247 1.00 123.59 133 GLN E CA 1
ATOM 9134 C C . GLN F 2 121 ? 131.777 134.746 164.088 1.00 123.59 133 GLN E C 1
ATOM 9135 O O . GLN F 2 121 ? 131.180 134.288 165.068 1.00 123.59 133 GLN E O 1
ATOM 9141 N N . ASN F 2 122 ? 131.251 134.723 162.863 1.00 124.12 134 ASN E N 1
ATOM 9142 C CA . ASN F 2 122 ? 129.966 134.089 162.601 1.00 124.12 134 ASN E CA 1
ATOM 9143 C C . ASN F 2 122 ? 130.093 132.602 162.299 1.00 124.12 134 ASN E C 1
ATOM 9144 O O . ASN F 2 122 ? 129.076 131.957 162.020 1.00 124.12 134 ASN E O 1
ATOM 9149 N N . ASN F 2 123 ? 131.310 132.056 162.327 1.00 127.13 135 ASN E N 1
ATOM 9150 C CA . ASN F 2 123 ? 131.613 130.642 162.115 1.00 127.13 135 ASN E CA 1
ATOM 9151 C C . ASN F 2 123 ? 131.253 130.155 160.718 1.00 127.13 135 ASN E C 1
ATOM 9152 O O . ASN F 2 123 ? 131.384 128.957 160.436 1.00 127.13 135 ASN E O 1
ATOM 9157 N N . VAL F 2 124 ? 130.803 131.046 159.833 1.00 127.66 136 VAL E N 1
ATOM 9158 C CA . VAL F 2 124 ? 130.512 130.649 158.462 1.00 127.66 136 VAL E CA 1
ATOM 9159 C C . VAL F 2 124 ? 131.817 130.359 157.723 1.00 127.66 136 VAL E C 1
ATOM 9160 O O . VAL F 2 124 ? 132.865 130.961 157.985 1.00 127.66 136 VAL E O 1
ATOM 9164 N N . GLU F 2 125 ? 131.756 129.397 156.805 1.00 129.76 137 GLU E N 1
ATOM 9165 C CA . GLU F 2 125 ? 132.910 129.072 155.981 1.00 129.76 137 GLU E CA 1
ATOM 9166 C C . GLU F 2 125 ? 133.307 130.275 155.121 1.00 129.76 137 GLU E C 1
ATOM 9167 O O . GLU F 2 125 ? 132.590 131.275 155.026 1.00 129.76 137 GLU E O 1
ATOM 9169 N N . ASN F 2 126 ? 134.470 130.164 154.482 1.00 129.00 138 ASN E N 1
ATOM 9170 C CA . ASN F 2 126 ? 135.019 131.286 153.734 1.00 129.00 138 ASN E CA 1
ATOM 9171 C C . ASN F 2 126 ? 134.146 131.623 152.528 1.00 129.00 138 ASN E C 1
ATOM 9172 O O . ASN F 2 126 ? 133.182 130.925 152.204 1.00 129.00 138 ASN E O 1
ATOM 9177 N N . VAL F 2 127 ? 134.505 132.722 151.858 1.00 124.77 139 VAL E N 1
ATOM 9178 C CA . VAL F 2 127 ? 133.705 133.218 150.740 1.00 124.77 139 VAL E CA 1
ATOM 9179 C C . VAL F 2 127 ? 133.681 132.208 149.602 1.00 124.77 139 VAL E C 1
ATOM 9180 O O . VAL F 2 127 ? 132.630 131.947 149.006 1.00 124.77 139 VAL E O 1
ATOM 9184 N N . TYR F 2 128 ? 134.839 131.633 149.272 1.00 128.41 140 TYR E N 1
ATOM 9185 C CA . TYR F 2 128 ? 134.870 130.620 148.222 1.00 128.41 140 TYR E CA 1
ATOM 9186 C C . TYR F 2 128 ? 134.107 129.371 148.645 1.00 128.41 140 TYR E C 1
ATOM 9187 O O . TYR F 2 128 ? 133.377 128.778 147.842 1.00 128.41 140 TYR E O 1
ATOM 9196 N N . ASN F 2 129 ? 134.255 128.959 149.907 1.00 132.12 141 ASN E N 1
ATOM 9197 C CA . ASN F 2 129 ? 133.463 127.839 150.403 1.00 132.12 141 ASN E CA 1
ATOM 9198 C C . ASN F 2 129 ? 131.981 128.178 150.426 1.00 132.12 141 ASN E C 1
ATOM 9199 O O . ASN F 2 129 ? 131.139 127.312 150.177 1.00 132.12 141 ASN E O 1
ATOM 9204 N N . LEU F 2 130 ? 131.638 129.431 150.734 1.00 132.50 142 LEU E N 1
ATOM 9205 C CA . LEU F 2 130 ? 130.240 129.842 150.654 1.00 132.50 142 LEU E CA 1
ATOM 9206 C C . LEU F 2 130 ? 129.712 129.709 149.232 1.00 132.50 142 LEU E C 1
ATOM 9207 O O . LEU F 2 130 ? 128.596 129.223 149.018 1.00 132.50 142 LEU E O 1
ATOM 9212 N N . GLY F 2 131 ? 130.499 130.147 148.250 1.00 134.52 143 GLY E N 1
ATOM 9213 C CA . GLY F 2 131 ? 130.099 129.978 146.864 1.00 134.52 143 GLY E CA 1
ATOM 9214 C C . GLY F 2 131 ? 129.945 128.519 146.489 1.00 134.52 143 GLY E C 1
ATOM 9215 O O . GLY F 2 131 ? 129.034 128.154 145.748 1.00 134.52 143 GLY E O 1
ATOM 9216 N N . LEU F 2 132 ? 130.830 127.664 147.005 1.00 137.56 144 LEU E N 1
ATOM 9217 C CA . LEU F 2 132 ? 130.724 126.230 146.747 1.00 137.56 144 LEU E CA 1
ATOM 9218 C C . LEU F 2 132 ? 129.453 125.644 147.354 1.00 137.56 144 LEU E C 1
ATOM 9219 O O . LEU F 2 132 ? 128.775 124.826 146.719 1.00 137.56 144 LEU E O 1
ATOM 9224 N N . ILE F 2 133 ? 129.126 126.037 148.587 1.00 139.37 145 ILE E N 1
ATOM 9225 C CA . ILE F 2 133 ? 127.910 125.548 149.230 1.00 139.37 145 ILE E CA 1
ATOM 9226 C C . ILE F 2 133 ? 126.683 125.995 148.450 1.00 139.37 145 ILE E C 1
ATOM 9227 O O . ILE F 2 133 ? 125.763 125.205 148.205 1.00 139.37 145 ILE E O 1
ATOM 9232 N N . ILE F 2 134 ? 126.647 127.268 148.053 1.00 139.11 146 ILE E N 1
ATOM 9233 C CA . ILE F 2 134 ? 125.522 127.765 147.269 1.00 139.11 146 ILE E CA 1
ATOM 9234 C C . ILE F 2 134 ? 125.428 127.015 145.949 1.00 139.11 146 ILE E C 1
ATOM 9235 O O . ILE F 2 134 ? 124.338 126.611 145.527 1.00 139.11 146 ILE E O 1
ATOM 9240 N N . PHE F 2 135 ? 126.566 126.797 145.286 1.00 140.58 147 PHE E N 1
ATOM 9241 C CA . PHE F 2 135 ? 126.554 126.065 144.027 1.00 140.58 147 PHE E CA 1
ATOM 9242 C C . PHE F 2 135 ? 125.969 124.673 144.203 1.00 140.58 147 PHE E C 1
ATOM 9243 O O . PHE F 2 135 ? 125.022 124.307 143.500 1.00 140.58 147 PHE E O 1
ATOM 9251 N N . ARG F 2 136 ? 126.479 123.896 145.161 1.00 144.73 148 ARG E N 1
ATOM 9252 C CA . ARG F 2 136 ? 125.956 122.542 145.306 1.00 144.73 148 ARG E CA 1
ATOM 9253 C C . ARG F 2 136 ? 124.469 122.573 145.645 1.00 144.73 148 ARG E C 1
ATOM 9254 O O . ARG F 2 136 ? 123.656 121.979 144.926 1.00 144.73 148 ARG E O 1
ATOM 9262 N N . ASP F 2 137 ? 124.084 123.347 146.668 1.00 145.16 149 ASP E N 1
ATOM 9263 C CA . ASP F 2 137 ? 122.703 123.336 147.142 1.00 145.16 149 ASP E CA 1
ATOM 9264 C C . ASP F 2 137 ? 121.727 123.757 146.050 1.00 145.16 149 ASP E C 1
ATOM 9265 O O . ASP F 2 137 ? 120.676 123.130 145.873 1.00 145.16 149 ASP E O 1
ATOM 9270 N N . GLN F 2 138 ? 122.050 124.814 145.300 1.00 145.80 150 GLN E N 1
ATOM 9271 C CA . GLN F 2 138 ? 121.088 125.319 144.329 1.00 145.80 150 GLN E CA 1
ATOM 9272 C C . GLN F 2 138 ? 121.219 124.612 142.986 1.00 145.80 150 GLN E C 1
ATOM 9273 O O . GLN F 2 138 ? 120.254 124.007 142.505 1.00 145.80 150 GLN E O 1
ATOM 9279 N N . VAL F 2 139 ? 122.393 124.670 142.363 1.00 148.45 151 VAL E N 1
ATOM 9280 C CA . VAL F 2 139 ? 122.562 124.186 140.998 1.00 148.45 151 VAL E CA 1
ATOM 9281 C C . VAL F 2 139 ? 123.259 122.831 140.934 1.00 148.45 151 VAL E C 1
ATOM 9282 O O . VAL F 2 139 ? 123.818 122.484 139.882 1.00 148.45 151 VAL E O 1
ATOM 9286 N N . VAL F 2 140 ? 123.240 122.037 142.007 1.00 151.13 152 VAL E N 1
ATOM 9287 C CA . VAL F 2 140 ? 123.641 120.638 141.906 1.00 151.13 152 VAL E CA 1
ATOM 9288 C C . VAL F 2 140 ? 122.521 119.759 142.448 1.00 151.13 152 VAL E C 1
ATOM 9289 O O . VAL F 2 140 ? 122.174 118.734 141.850 1.00 151.13 152 VAL E O 1
ATOM 9293 N N . ARG F 2 141 ? 121.946 120.159 143.581 1.00 155.23 153 ARG E N 1
ATOM 9294 C CA . ARG F 2 141 ? 121.004 119.334 144.323 1.00 155.23 153 ARG E CA 1
ATOM 9295 C C . ARG F 2 141 ? 119.569 119.437 143.815 1.00 155.23 153 ARG E C 1
ATOM 9296 O O . ARG F 2 141 ? 118.688 118.763 144.358 1.00 155.23 153 ARG E O 1
ATOM 9304 N N . TYR F 2 142 ? 119.305 120.256 142.798 1.00 161.87 154 TYR E N 1
ATOM 9305 C CA . TYR F 2 142 ? 117.958 120.317 142.244 1.00 161.87 154 TYR E CA 1
ATOM 9306 C C . TYR F 2 142 ? 117.612 119.000 141.561 1.00 161.87 154 TYR E C 1
ATOM 9307 O O . TYR F 2 142 ? 118.462 118.372 140.926 1.00 161.87 154 TYR E O 1
ATOM 9316 N N . GLY F 2 143 ? 116.346 118.593 141.679 1.00 165.49 155 GLY E N 1
ATOM 9317 C CA . GLY F 2 143 ? 115.951 117.278 141.196 1.00 165.49 155 GLY E CA 1
ATOM 9318 C C . GLY F 2 143 ? 116.086 117.112 139.694 1.00 165.49 155 GLY E C 1
ATOM 9319 O O . GLY F 2 143 ? 116.606 116.099 139.219 1.00 165.49 155 GLY E O 1
ATOM 9320 N N . CYS F 2 144 ? 115.613 118.096 138.923 1.00 167.35 156 CYS E N 1
ATOM 9321 C CA . CYS F 2 144 ? 115.609 117.954 137.468 1.00 167.35 156 CYS E CA 1
ATOM 9322 C C . CYS F 2 144 ? 117.024 117.871 136.910 1.00 167.35 156 CYS E C 1
ATOM 9323 O O . CYS F 2 144 ? 117.339 116.971 136.121 1.00 167.35 156 CYS E O 1
ATOM 9326 N N . ILE F 2 145 ? 117.889 118.805 137.302 1.00 165.97 157 ILE E N 1
ATOM 9327 C CA . ILE F 2 145 ? 119.268 118.774 136.829 1.00 165.97 157 ILE E CA 1
ATOM 9328 C C . ILE F 2 145 ? 119.996 117.559 137.388 1.00 165.97 157 ILE E C 1
ATOM 9329 O O . ILE F 2 14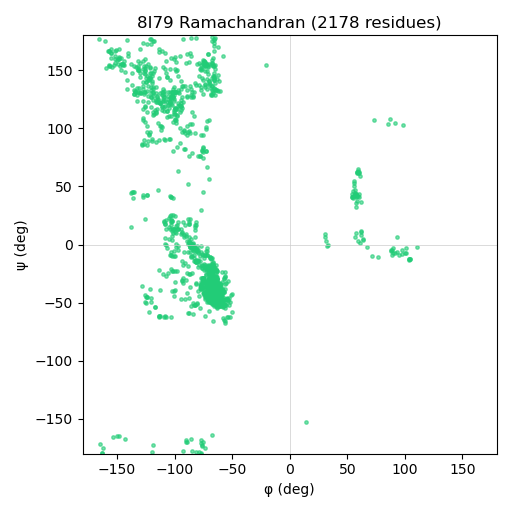5 ? 120.880 116.999 136.734 1.00 165.97 157 ILE E O 1
ATOM 9334 N N . ARG F 2 146 ? 119.622 117.116 138.592 1.00 170.15 158 ARG E N 1
ATOM 9335 C CA . ARG F 2 146 ? 120.179 115.879 139.135 1.00 170.15 158 ARG E CA 1
ATOM 9336 C C . ARG F 2 146 ? 119.886 114.690 138.228 1.00 170.15 158 ARG E C 1
ATOM 9337 O O . ARG F 2 146 ? 120.800 113.948 137.843 1.00 170.15 158 ARG E O 1
ATOM 9345 N N . ASP F 2 147 ? 118.613 114.490 137.875 1.00 169.95 159 ASP E N 1
ATOM 9346 C CA . ASP F 2 147 ? 118.272 113.336 137.051 1.00 169.95 159 ASP E CA 1
ATOM 9347 C C . ASP F 2 147 ? 118.853 113.472 135.650 1.00 169.95 159 ASP E C 1
ATOM 9348 O O . ASP F 2 147 ? 119.288 112.478 135.059 1.00 169.95 159 ASP E O 1
ATOM 9353 N N . HIS F 2 148 ? 118.885 114.691 135.105 1.00 167.88 160 HIS E N 1
ATOM 9354 C CA . HIS F 2 148 ? 119.463 114.869 133.777 1.00 167.88 160 HIS E CA 1
ATOM 9355 C C . HIS F 2 148 ? 120.961 114.586 133.784 1.00 167.88 160 HIS E C 1
ATOM 9356 O O . HIS F 2 148 ? 121.483 113.965 132.852 1.00 167.88 160 HIS E O 1
ATOM 9363 N N . LEU F 2 149 ? 121.672 115.034 134.822 1.00 170.50 161 LEU E N 1
ATOM 9364 C CA . LEU F 2 149 ? 123.099 114.755 134.917 1.00 170.50 161 LEU E CA 1
ATOM 9365 C C . LEU F 2 149 ? 123.356 113.265 135.086 1.00 170.50 161 LEU E C 1
ATOM 9366 O O . LEU F 2 149 ? 124.279 112.714 134.475 1.00 170.50 161 LEU E O 1
ATOM 9368 N N . ARG F 2 150 ? 122.547 112.595 135.911 1.00 173.07 162 ARG E N 1
ATOM 9369 C CA . ARG F 2 150 ? 122.695 111.153 136.074 1.00 173.07 162 ARG E CA 1
ATOM 9370 C C . ARG F 2 150 ? 122.462 110.431 134.753 1.00 173.07 162 ARG E C 1
ATOM 9371 O O . ARG F 2 150 ? 123.221 109.528 134.381 1.00 173.07 162 ARG E O 1
ATOM 9373 N N . GLN F 2 151 ? 121.417 110.829 134.022 1.00 174.44 163 GLN E N 1
ATOM 9374 C CA . GLN F 2 151 ? 121.120 110.198 132.741 1.00 174.44 163 GLN E CA 1
ATOM 9375 C C . GLN F 2 151 ? 122.233 110.443 131.731 1.00 174.44 163 GLN E C 1
ATOM 9376 O O . GLN F 2 151 ? 122.618 109.532 130.992 1.00 174.44 163 GLN E O 1
ATOM 9378 N N . THR F 2 152 ? 122.760 111.669 131.681 1.00 175.44 164 THR E N 1
ATOM 9379 C CA . THR F 2 152 ? 123.836 111.976 130.744 1.00 175.44 164 THR E CA 1
ATOM 9380 C C . THR F 2 152 ? 125.097 111.189 131.073 1.00 175.44 164 THR E C 1
ATOM 9381 O O . THR F 2 152 ? 125.757 110.656 130.172 1.00 175.44 164 THR E O 1
ATOM 9383 N N . LEU F 2 153 ? 125.449 111.103 132.359 1.00 176.86 165 LEU E N 1
ATOM 9384 C CA . LEU F 2 153 ? 126.623 110.331 132.751 1.00 176.86 165 LEU E CA 1
ATOM 9385 C C . LEU F 2 153 ? 126.446 108.854 132.424 1.00 176.86 165 LEU E C 1
ATOM 9386 O O . LEU F 2 153 ? 127.371 108.207 131.916 1.00 176.86 165 LEU E O 1
ATOM 9388 N N . LEU F 2 154 ? 125.260 108.303 132.700 1.00 178.60 166 LEU E N 1
ATOM 9389 C CA . LEU F 2 154 ? 125.007 106.901 132.388 1.00 178.60 166 LEU E CA 1
ATOM 9390 C C . LEU F 2 154 ? 125.064 106.651 130.886 1.00 178.60 166 LEU E C 1
ATOM 9391 O O . LEU F 2 154 ? 125.617 105.638 130.442 1.00 178.60 166 LEU E O 1
ATOM 9393 N N . ASP F 2 155 ? 124.497 107.560 130.089 1.00 179.24 167 ASP E N 1
ATOM 9394 C CA . ASP F 2 155 ? 124.530 107.403 128.640 1.00 179.24 167 ASP E CA 1
ATOM 9395 C C . ASP F 2 155 ? 125.955 107.476 128.110 1.00 179.24 167 ASP E C 1
ATOM 9396 O O . ASP F 2 155 ? 126.334 106.704 127.223 1.00 179.24 167 ASP E O 1
ATOM 9398 N N . MET F 2 156 ? 126.760 108.402 128.638 1.00 180.61 168 MET E N 1
ATOM 9399 C CA . MET F 2 156 ? 128.155 108.493 128.219 1.00 180.61 168 MET E CA 1
ATOM 9400 C C . MET F 2 156 ? 128.923 107.230 128.586 1.00 180.61 168 MET E C 1
ATOM 9401 O O . MET F 2 156 ? 129.716 106.720 127.784 1.00 180.61 168 MET E O 1
ATOM 9403 N N . ILE F 2 157 ? 128.697 106.707 129.794 1.00 181.24 169 ILE E N 1
ATOM 9404 C CA . ILE F 2 157 ? 129.377 105.486 130.217 1.00 181.24 169 ILE E CA 1
ATOM 9405 C C . ILE F 2 157 ? 128.974 104.315 129.328 1.00 181.24 169 ILE E C 1
ATOM 9406 O O . ILE F 2 157 ? 129.818 103.507 128.922 1.00 181.24 169 ILE E O 1
ATOM 9408 N N . ALA F 2 158 ? 127.680 104.203 129.018 1.00 181.56 170 ALA E N 1
ATOM 9409 C CA . ALA F 2 158 ? 127.213 103.122 128.157 1.00 181.56 170 ALA E CA 1
ATOM 9410 C C . ALA F 2 158 ? 127.786 103.244 126.750 1.00 181.56 170 ALA E C 1
ATOM 9411 O O . ALA F 2 158 ? 128.182 102.241 126.146 1.00 181.56 170 ALA E O 1
ATOM 9413 N N . ARG F 2 159 ? 127.834 104.465 126.210 1.00 182.70 171 ARG E N 1
ATOM 9414 C CA . ARG F 2 159 ? 128.400 104.670 124.882 1.00 182.70 171 ARG E CA 1
ATOM 9415 C C . ARG F 2 159 ? 129.879 104.311 124.854 1.00 182.70 171 ARG E C 1
ATOM 9416 O O . ARG F 2 159 ? 130.362 103.709 123.887 1.00 182.70 171 ARG E O 1
ATOM 9418 N N . GLU F 2 160 ? 130.619 104.680 125.903 1.00 182.48 172 GLU E N 1
ATOM 9419 C CA . GLU F 2 160 ? 132.021 104.285 125.989 1.00 182.48 172 GLU E CA 1
ATOM 9420 C C . GLU F 2 160 ? 132.159 102.769 126.065 1.00 182.48 172 GLU E C 1
ATOM 9421 O O . GLU F 2 160 ? 133.033 102.184 125.414 1.00 182.48 172 GLU E O 1
ATOM 9423 N N . ARG F 2 161 ? 131.305 102.117 126.857 1.00 182.75 173 ARG E N 1
ATOM 9424 C CA . ARG F 2 161 ? 131.332 100.660 126.937 1.00 182.75 173 ARG E CA 1
ATOM 9425 C C . ARG F 2 161 ? 130.898 100.027 125.620 1.00 182.75 173 ARG E C 1
ATOM 9426 O O . ARG F 2 161 ? 131.469 99.018 125.190 1.00 182.75 173 ARG E O 1
ATOM 9428 N N . LYS F 2 162 ? 129.888 100.604 124.966 1.00 183.45 174 LYS E N 1
ATOM 9429 C CA . LYS F 2 162 ? 129.398 100.070 123.700 1.00 183.45 174 LYS E CA 1
ATOM 9430 C C . LYS F 2 162 ? 130.357 100.311 122.543 1.00 183.45 174 LYS E C 1
ATOM 9431 O O . LYS F 2 162 ? 130.139 99.761 121.458 1.00 183.45 174 LYS E O 1
ATOM 9433 N N . GLY F 2 163 ? 131.403 101.111 122.740 1.00 183.34 175 GLY E N 1
ATOM 9434 C CA . GLY F 2 163 ? 132.356 101.415 121.696 1.00 183.34 175 GLY E CA 1
ATOM 9435 C C . GLY F 2 163 ? 132.203 102.786 121.072 1.00 183.34 175 GLY E C 1
ATOM 9436 O O . GLY F 2 163 ? 133.100 103.215 120.337 1.00 183.34 175 GLY E O 1
ATOM 9437 N N . GLU F 2 164 ? 131.097 103.479 121.336 1.00 183.24 176 GLU E N 1
ATOM 9438 C CA . GLU F 2 164 ? 130.920 104.825 120.811 1.00 183.24 176 GLU E CA 1
ATOM 9439 C C . GLU F 2 164 ? 131.948 105.770 121.421 1.00 183.24 176 GLU E C 1
ATOM 9440 O O . GLU F 2 164 ? 132.281 105.674 122.605 1.00 183.24 176 GLU E O 1
ATOM 9442 N N . VAL F 2 165 ? 132.450 106.690 120.602 1.00 182.04 177 VAL E N 1
ATOM 9443 C CA . VAL F 2 165 ? 133.491 107.629 121.003 1.00 182.04 177 VAL E CA 1
ATOM 9444 C C . VAL F 2 165 ? 132.827 108.905 121.495 1.00 182.04 177 VAL E C 1
ATOM 9445 O O . VAL F 2 165 ? 132.053 109.534 120.763 1.00 182.04 177 VAL E O 1
ATOM 9447 N N . VAL F 2 166 ? 133.129 109.285 122.737 1.00 180.89 178 VAL E N 1
ATOM 9448 C CA . VAL F 2 166 ? 132.607 110.499 123.346 1.00 180.89 178 VAL E CA 1
ATOM 9449 C C . VAL F 2 166 ? 133.772 111.276 123.946 1.00 180.89 178 VAL E C 1
ATOM 9450 O O . VAL F 2 166 ? 134.889 110.771 124.070 1.00 180.89 178 VAL E O 1
ATOM 9452 N N . ASP F 2 167 ? 133.495 112.523 124.318 1.00 180.59 179 ASP E N 1
ATOM 9453 C CA . ASP F 2 167 ? 134.518 113.391 124.891 1.00 180.59 179 ASP E CA 1
ATOM 9454 C C . ASP F 2 167 ? 134.839 112.931 126.308 1.00 180.59 179 ASP E C 1
ATOM 9455 O O . ASP F 2 167 ? 134.112 113.251 127.254 1.00 180.59 179 ASP E O 1
ATOM 9457 N N . ARG F 2 168 ? 135.931 112.176 126.457 1.00 180.17 180 ARG E N 1
ATOM 9458 C CA . ARG F 2 168 ? 136.345 111.734 127.784 1.00 180.17 180 ARG E CA 1
ATOM 9459 C C . ARG F 2 168 ? 136.812 112.902 128.640 1.00 180.17 180 ARG E C 1
ATOM 9460 O O . ARG F 2 168 ? 136.611 112.897 129.861 1.00 180.17 180 ARG E O 1
ATOM 9462 N N . GLY F 2 169 ? 137.439 113.906 128.025 1.00 177.61 181 GLY E N 1
ATOM 9463 C CA . GLY F 2 169 ? 137.866 115.072 128.780 1.00 177.61 181 GLY E CA 1
ATOM 9464 C C . GLY F 2 169 ? 136.702 115.837 129.379 1.00 177.61 181 GLY E C 1
ATOM 9465 O O . GLY F 2 169 ? 136.800 116.369 130.486 1.00 177.61 181 GLY E O 1
ATOM 9466 N N . ALA F 2 170 ? 135.583 115.901 128.655 1.00 174.57 182 ALA E N 1
ATOM 9467 C CA . ALA F 2 170 ? 134.397 116.562 129.189 1.00 174.57 182 ALA E CA 1
ATOM 9468 C C . ALA F 2 170 ? 133.858 115.827 130.410 1.00 174.57 182 ALA E C 1
ATOM 9469 O O . ALA F 2 170 ? 133.463 116.454 131.401 1.00 174.57 182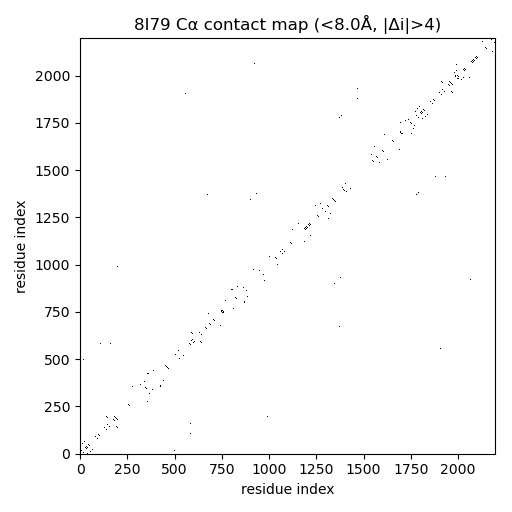 ALA E O 1
ATOM 9471 N N . ILE F 2 171 ? 133.839 114.493 130.362 1.00 173.96 183 ILE E N 1
ATOM 9472 C CA . ILE F 2 171 ? 133.378 113.718 131.510 1.00 173.96 183 ILE E CA 1
ATOM 9473 C C . ILE F 2 171 ? 134.344 113.873 132.678 1.00 173.96 183 ILE E C 1
ATOM 9474 O O . ILE F 2 171 ? 133.932 113.914 133.843 1.00 173.96 183 ILE E O 1
ATOM 9476 N N . ARG F 2 172 ? 135.645 113.959 132.387 1.00 173.63 184 ARG E N 1
ATOM 9477 C CA . ARG F 2 172 ? 136.622 114.201 133.444 1.00 173.63 184 ARG E CA 1
ATOM 9478 C C . ARG F 2 172 ? 136.404 115.563 134.092 1.00 173.63 184 ARG E C 1
ATOM 9479 O O . ARG F 2 172 ? 136.497 115.700 135.318 1.00 173.63 184 ARG E O 1
ATOM 9481 N N . ASN F 2 173 ? 136.118 116.584 133.282 1.00 167.56 185 ASN E N 1
ATOM 9482 C CA . ASN F 2 173 ? 135.822 117.906 133.825 1.00 167.56 185 ASN E CA 1
ATOM 9483 C C . ASN F 2 173 ? 134.558 117.880 134.675 1.00 167.56 185 ASN E C 1
ATOM 9484 O O . ASN F 2 173 ? 134.495 118.523 135.729 1.00 167.56 185 ASN E O 1
ATOM 9486 N N . ALA F 2 174 ? 133.537 117.148 134.225 1.00 165.82 186 ALA E N 1
ATOM 9487 C CA . ALA F 2 174 ? 132.314 117.019 135.012 1.00 165.82 186 ALA E CA 1
ATOM 9488 C C . ALA F 2 174 ? 132.584 116.328 136.343 1.00 165.82 186 ALA E C 1
ATOM 9489 O O . ALA F 2 174 ? 132.042 116.725 137.381 1.00 165.82 186 ALA E O 1
ATOM 9491 N N . CYS F 2 175 ? 133.418 115.285 136.331 1.00 165.36 187 CYS E N 1
ATOM 9492 C CA . CYS F 2 175 ? 133.773 114.605 137.572 1.00 165.36 187 CYS E CA 1
ATOM 9493 C C . CYS F 2 175 ? 134.549 115.528 138.503 1.00 165.36 187 CYS E C 1
ATOM 9494 O O . CYS F 2 175 ? 134.338 115.515 139.722 1.00 165.36 187 CYS E O 1
ATOM 9496 N N . GLN F 2 176 ? 135.458 116.332 137.947 1.00 161.36 188 GLN E N 1
ATOM 9497 C CA . GLN F 2 176 ? 136.197 117.290 138.763 1.00 161.36 188 GLN E CA 1
ATOM 9498 C C . GLN F 2 176 ? 135.261 118.323 139.379 1.00 161.36 188 GLN E C 1
ATOM 9499 O O . GLN F 2 176 ? 135.419 118.698 140.547 1.00 161.36 188 GLN E O 1
ATOM 9501 N N . MET F 2 177 ? 134.284 118.798 138.604 1.00 155.71 189 MET E N 1
ATOM 9502 C CA . MET F 2 177 ? 133.302 119.737 139.138 1.00 155.71 189 MET E CA 1
ATOM 9503 C C . MET F 2 177 ? 132.476 119.100 140.246 1.00 155.71 189 MET E C 1
ATOM 9504 O O . MET F 2 177 ? 132.205 119.733 141.272 1.00 155.71 189 MET E O 1
ATOM 9506 N N . LEU F 2 178 ? 132.062 117.845 140.055 1.00 159.40 190 LEU E N 1
ATOM 9507 C CA . LEU F 2 178 ? 131.272 117.162 141.073 1.00 159.40 190 LEU E CA 1
ATOM 9508 C C . LEU F 2 178 ? 132.076 116.953 142.351 1.00 159.40 190 LEU E C 1
ATOM 9509 O O . LEU F 2 178 ? 131.542 117.087 143.458 1.00 159.40 190 LEU E O 1
ATOM 9511 N N . MET F 2 179 ? 133.361 116.617 142.217 1.00 157.18 191 MET E N 1
ATOM 9512 C CA . MET F 2 179 ? 134.195 116.396 143.395 1.00 157.18 191 MET E CA 1
ATOM 9513 C C . MET F 2 179 ? 134.364 117.675 144.206 1.00 157.18 191 MET E C 1
ATOM 9514 O O . MET F 2 179 ? 134.328 117.644 145.441 1.00 157.18 191 MET E O 1
ATOM 9516 N N . ILE F 2 180 ? 134.549 118.811 143.529 1.00 154.33 192 ILE E N 1
ATOM 9517 C CA . ILE F 2 180 ? 134.762 120.085 144.205 1.00 154.33 192 ILE E CA 1
ATOM 9518 C C . ILE F 2 180 ? 133.459 120.768 144.587 1.00 154.33 192 ILE E C 1
ATOM 9519 O O . ILE F 2 180 ? 133.487 121.769 145.314 1.00 154.33 192 ILE E O 1
ATOM 9521 N N . LEU F 2 181 ? 132.317 120.265 144.112 1.00 154.24 193 LEU E N 1
ATOM 9522 C CA . LEU F 2 181 ? 131.038 120.858 144.491 1.00 154.24 193 LEU E CA 1
ATOM 9523 C C . LEU F 2 181 ? 130.792 120.722 145.988 1.00 154.24 193 LEU E C 1
ATOM 9524 O O . LEU F 2 181 ? 130.300 121.656 146.631 1.00 154.24 193 LEU E O 1
ATOM 9526 N N . GLY F 2 182 ? 131.123 119.567 146.559 1.00 157.61 194 GLY E N 1
ATOM 9527 C CA . GLY F 2 182 ? 131.023 119.400 147.994 1.00 157.61 194 GLY E CA 1
ATOM 9528 C C . GLY F 2 182 ? 132.137 120.124 148.728 1.00 157.61 194 GLY E C 1
ATOM 9529 O O . GLY F 2 182 ? 133.194 120.420 148.174 1.00 157.61 194 GLY E O 1
ATOM 9530 N N . LEU F 2 183 ? 131.888 120.410 150.003 1.00 160.12 195 LEU E N 1
ATOM 9531 C CA . LEU F 2 183 ? 132.845 121.143 150.829 1.00 160.12 195 LEU E CA 1
ATOM 9532 C C . LEU F 2 183 ? 133.976 120.200 151.217 1.00 160.12 195 LEU E C 1
ATOM 9533 O O . LEU F 2 183 ? 134.001 119.666 152.329 1.00 160.12 195 LEU E O 1
ATOM 9535 N N . GLU F 2 184 ? 134.920 120.002 150.295 1.00 162.50 196 GLU E N 1
ATOM 9536 C CA . GLU F 2 184 ? 136.081 119.138 150.515 1.00 162.50 196 GLU E CA 1
ATOM 9537 C C . GLU F 2 184 ? 135.657 117.740 150.956 1.00 162.50 196 GLU E C 1
ATOM 9538 O O . GLU F 2 184 ? 136.263 117.131 151.841 1.00 162.50 196 GLU E O 1
ATOM 9540 N N . GLY F 2 185 ? 134.606 117.228 150.333 1.00 165.78 197 GLY E N 1
ATOM 9541 C CA . GLY F 2 185 ? 134.092 115.915 150.674 1.00 165.78 197 GLY E CA 1
ATOM 9542 C C . GLY F 2 185 ? 133.580 115.200 149.445 1.00 165.78 197 GLY E C 1
ATOM 9543 O O . GLY F 2 185 ? 133.192 115.820 148.452 1.00 165.78 197 GLY E O 1
ATOM 9544 N N . ARG F 2 186 ? 133.581 113.872 149.523 1.00 169.99 198 ARG E N 1
ATOM 9545 C CA . ARG F 2 186 ? 133.120 113.025 148.434 1.00 169.99 198 ARG E CA 1
ATOM 9546 C C . ARG F 2 186 ? 131.624 112.752 148.495 1.00 169.99 198 ARG E C 1
ATOM 9547 O O . ARG F 2 186 ? 131.102 112.043 147.630 1.00 169.99 198 ARG E O 1
ATOM 9549 N N . SER F 2 187 ? 130.926 113.296 149.495 1.00 171.05 199 SER E N 1
ATOM 9550 C CA . SER F 2 187 ? 129.493 113.049 149.626 1.00 171.05 199 SER E CA 1
ATOM 9551 C C . SER F 2 187 ? 128.732 113.575 148.416 1.00 171.05 199 SER E C 1
ATOM 9552 O O . SER F 2 187 ? 127.842 112.899 147.886 1.00 171.05 199 SER E O 1
ATOM 9554 N N . VAL F 2 188 ? 129.071 114.783 147.963 1.00 169.43 200 VAL E N 1
ATOM 9555 C CA . VAL F 2 188 ? 128.410 115.341 146.788 1.00 169.43 200 VAL E CA 1
ATOM 9556 C C . VAL F 2 188 ? 128.693 114.487 145.561 1.00 169.43 200 VAL E C 1
ATOM 9557 O O . VAL F 2 188 ? 127.770 114.082 144.845 1.00 169.43 200 VAL E O 1
ATOM 9559 N N . TYR F 2 189 ? 129.969 114.180 145.312 1.00 172.99 201 TYR E N 1
ATOM 9560 C CA . TYR F 2 189 ? 130.331 113.376 144.148 1.00 172.99 201 TYR E CA 1
ATOM 9561 C C . TYR F 2 189 ? 129.698 111.994 144.220 1.00 172.99 201 TYR E C 1
ATOM 9562 O O . TYR F 2 189 ? 129.164 111.490 143.224 1.00 172.99 201 TYR E O 1
ATOM 9564 N N . GLU F 2 190 ? 129.746 111.366 145.399 1.00 176.34 202 GLU E N 1
ATOM 9565 C CA . GLU F 2 190 ? 129.116 110.061 145.569 1.00 176.34 202 GLU E CA 1
ATOM 9566 C C . GLU F 2 190 ? 127.633 110.125 145.235 1.00 176.34 202 GLU E C 1
ATOM 9567 O O . GLU F 2 190 ? 127.190 109.523 144.252 1.00 176.34 202 GLU E O 1
ATOM 9569 N N . GLU F 2 191 ? 126.870 110.911 146.000 1.00 175.16 203 GLU E N 1
ATOM 9570 C CA . GLU F 2 191 ? 125.417 110.929 145.856 1.00 175.16 203 GLU E CA 1
ATOM 9571 C C . GLU F 2 191 ? 124.991 111.455 144.490 1.00 175.16 203 GLU E C 1
ATOM 9572 O O . GLU F 2 191 ? 123.848 111.248 144.067 1.00 175.16 203 GLU E O 1
ATOM 9574 N N . ASP F 2 192 ? 125.889 112.144 143.783 1.00 176.73 204 ASP E N 1
ATOM 9575 C CA . ASP F 2 192 ? 125.562 112.676 142.470 1.00 176.73 204 ASP E CA 1
ATOM 9576 C C . ASP F 2 192 ? 125.846 111.706 141.332 1.00 176.73 204 ASP E C 1
ATOM 9577 O O . ASP F 2 192 ? 125.033 111.611 140.407 1.00 176.73 204 ASP E O 1
ATOM 9579 N N . PHE F 2 193 ? 126.970 110.992 141.363 1.00 183.38 205 PHE E N 1
ATOM 9580 C CA . PHE F 2 193 ? 127.316 110.129 140.242 1.00 183.38 205 PHE E CA 1
ATOM 9581 C C . PHE F 2 193 ? 127.448 108.670 140.656 1.00 183.38 205 PHE E C 1
ATOM 9582 O O . PHE F 2 193 ? 126.904 107.783 139.991 1.00 183.38 205 PHE E O 1
ATOM 9584 N N . GLU F 2 194 ? 128.151 108.418 141.764 1.00 188.28 206 GLU E N 1
ATOM 9585 C CA . GLU F 2 194 ? 128.633 107.069 142.048 1.00 188.28 206 GLU E CA 1
ATOM 9586 C C . GLU F 2 194 ? 127.485 106.088 142.241 1.00 188.28 206 GLU E C 1
ATOM 9587 O O . GLU F 2 194 ? 127.514 104.980 141.694 1.00 188.28 206 GLU E O 1
ATOM 9589 N N . ALA F 2 195 ? 126.467 106.472 143.011 1.00 191.76 207 ALA E N 1
ATOM 9590 C CA . ALA F 2 195 ? 125.340 105.570 143.231 1.00 191.76 207 ALA E CA 1
ATOM 9591 C C . ALA F 2 195 ? 124.620 105.211 141.939 1.00 191.76 207 ALA E C 1
ATOM 9592 O O . ALA F 2 195 ? 124.450 104.007 141.672 1.00 191.76 207 ALA E O 1
ATOM 9594 N N . PRO F 2 196 ? 124.178 106.164 141.114 1.00 193.62 208 PRO E N 1
ATOM 9595 C CA . PRO F 2 196 ? 123.663 105.781 139.790 1.00 193.62 208 PRO E CA 1
ATOM 9596 C C . PRO F 2 196 ? 124.698 105.062 138.946 1.00 193.62 208 PRO E C 1
ATOM 9597 O O . PRO F 2 196 ? 124.363 104.106 138.235 1.00 193.62 208 PRO E O 1
ATOM 9599 N N . PHE F 2 197 ? 125.962 105.491 139.022 1.00 196.22 209 PHE E N 1
ATOM 9600 C CA . PHE F 2 197 ? 127.021 104.797 138.299 1.00 196.22 209 PHE E CA 1
ATOM 9601 C C . PHE F 2 197 ? 127.207 103.383 138.826 1.00 196.22 209 PHE E C 1
ATOM 9602 O O . PHE F 2 197 ? 127.405 102.448 138.046 1.00 196.22 209 PHE E O 1
ATOM 9604 N N . LEU F 2 198 ? 127.147 103.205 140.149 1.00 198.72 210 LEU E N 1
ATOM 9605 C CA . LEU F 2 198 ? 127.276 101.865 140.715 1.00 198.72 210 LEU E CA 1
ATOM 9606 C C . LEU F 2 198 ? 126.136 100.962 140.262 1.00 198.72 210 LEU E C 1
ATOM 9607 O O . LEU F 2 198 ? 126.363 99.803 139.899 1.00 198.72 210 LEU E O 1
ATOM 9609 N N . GLU F 2 199 ? 124.903 101.477 140.269 1.00 202.08 211 GLU E N 1
ATOM 9610 C CA . GLU F 2 199 ? 123.767 100.666 139.837 1.00 202.08 211 GLU E CA 1
ATOM 9611 C C . GLU F 2 199 ? 123.868 100.307 138.358 1.00 202.08 211 GLU E C 1
ATOM 9612 O O . GLU F 2 199 ? 123.639 99.149 137.975 1.00 202.08 211 GLU E O 1
ATOM 9614 N N . MET F 2 200 ? 124.209 101.283 137.512 1.00 204.77 212 MET E N 1
ATOM 9615 C CA . MET F 2 200 ? 124.347 101.010 136.085 1.00 204.77 212 MET E CA 1
ATOM 9616 C C . MET F 2 200 ? 125.475 100.021 135.822 1.00 204.77 212 MET E C 1
ATOM 9617 O O . MET F 2 200 ? 125.339 99.123 134.983 1.00 204.77 212 MET E O 1
ATOM 9619 N N . SER F 2 201 ? 126.597 100.171 136.530 1.00 206.88 213 SER E N 1
ATOM 9620 C CA . SER F 2 201 ? 127.713 99.251 136.365 1.00 206.88 213 SER E CA 1
ATOM 9621 C C . SER F 2 201 ? 127.339 97.847 136.816 1.00 206.88 213 SER E C 1
ATOM 9622 O O . SER F 2 201 ? 127.731 96.865 136.183 1.00 206.88 213 SER E O 1
ATOM 9624 N N . ALA F 2 202 ? 126.581 97.730 137.909 1.00 210.23 214 ALA E N 1
ATOM 9625 C CA . ALA F 2 202 ? 126.147 96.413 138.364 1.00 210.23 214 ALA E CA 1
ATOM 9626 C C . ALA F 2 202 ? 125.229 95.752 137.345 1.00 210.23 214 ALA E C 1
ATOM 9627 O O . ALA F 2 202 ? 125.378 94.561 137.044 1.00 210.23 214 ALA E O 1
ATOM 9629 N N . GLU F 2 203 ? 124.276 96.510 136.794 1.00 212.20 215 GLU E N 1
ATOM 9630 C CA . GLU F 2 203 ? 123.382 95.944 135.786 1.00 212.20 215 GLU E CA 1
ATOM 9631 C C . GLU F 2 203 ? 124.151 95.525 134.536 1.00 212.20 215 GLU E C 1
ATOM 9632 O O . GLU F 2 203 ? 123.935 94.428 133.999 1.00 212.20 215 GLU E O 1
ATOM 9634 N N . PHE F 2 204 ? 125.059 96.384 134.064 1.00 214.26 216 PHE E N 1
ATOM 9635 C CA . PHE F 2 204 ? 125.847 96.059 132.880 1.00 214.26 216 PHE E CA 1
ATOM 9636 C C . PHE F 2 204 ? 126.746 94.857 133.130 1.00 214.26 216 PHE E C 1
ATOM 9637 O O . PHE F 2 204 ? 126.915 94.008 132.249 1.00 214.26 216 PHE E O 1
ATOM 9639 N N . PHE F 2 205 ? 127.337 94.771 134.324 1.00 216.70 217 PHE E N 1
ATOM 9640 C CA . PHE F 2 205 ? 128.187 93.636 134.659 1.00 216.70 217 PHE E CA 1
ATOM 9641 C C . PHE F 2 205 ? 127.385 92.345 134.710 1.00 216.70 217 PHE E C 1
ATOM 9642 O O . PHE F 2 205 ? 127.852 91.303 134.242 1.00 216.70 217 PHE E O 1
ATOM 9644 N N . GLN F 2 206 ? 126.176 92.391 135.276 1.00 218.14 218 GLN E N 1
ATOM 9645 C CA . GLN F 2 206 ? 125.334 91.198 135.295 1.00 218.14 218 GLN E CA 1
ATOM 9646 C C . GLN F 2 206 ? 124.982 90.752 133.882 1.00 218.14 218 GLN E C 1
ATOM 9647 O O . GLN F 2 206 ? 125.085 89.561 133.553 1.00 218.14 218 GLN E O 1
ATOM 9649 N N . MET F 2 207 ? 124.582 91.697 133.025 1.00 219.76 219 MET E N 1
ATOM 9650 C CA . MET F 2 207 ? 124.237 91.343 131.650 1.00 219.76 219 MET E CA 1
ATOM 9651 C C . MET F 2 207 ? 125.441 90.779 130.903 1.00 219.76 219 MET E C 1
ATOM 9652 O O . MET F 2 207 ? 125.330 89.765 130.201 1.00 219.76 219 MET E O 1
ATOM 9654 N N . GLU F 2 208 ? 126.605 91.418 131.050 1.00 220.93 220 GLU E N 1
ATOM 9655 C CA . GLU F 2 208 ? 127.803 90.961 130.355 1.00 220.93 220 GLU E CA 1
ATOM 9656 C C . GLU F 2 208 ? 128.260 89.603 130.869 1.00 220.93 220 GLU E C 1
ATOM 9657 O O . GLU F 2 208 ? 128.715 88.763 130.087 1.00 220.93 220 GLU E O 1
ATOM 9659 N N . SER F 2 209 ? 128.157 89.371 132.180 1.00 222.20 221 SER E N 1
ATOM 9660 C CA . SER F 2 209 ? 128.525 88.074 132.735 1.00 222.20 221 SER E CA 1
ATOM 9661 C C . SER F 2 209 ? 127.600 86.979 132.226 1.00 222.20 221 SER E C 1
ATOM 9662 O O . SER F 2 209 ? 128.057 85.882 131.885 1.00 222.20 221 SER E O 1
ATOM 9664 N N . GLN F 2 210 ? 126.294 87.257 132.164 1.00 223.67 222 GLN E N 1
ATOM 9665 C CA . GLN F 2 210 ? 125.368 86.277 131.606 1.00 223.67 222 GLN E CA 1
ATOM 9666 C C . GLN F 2 210 ? 125.695 85.980 130.148 1.00 223.67 222 GLN E C 1
ATOM 9667 O O . GLN F 2 210 ? 125.725 84.814 129.733 1.00 223.67 222 GLN E O 1
ATOM 9669 N N . LYS F 2 211 ? 125.963 87.024 129.359 1.00 224.86 223 LYS E N 1
ATOM 9670 C CA . LYS F 2 211 ? 126.282 86.828 127.947 1.00 224.86 223 LYS E CA 1
ATOM 9671 C C . LYS F 2 211 ? 127.568 86.025 127.777 1.00 224.86 223 LYS E C 1
ATOM 9672 O O . LYS F 2 211 ? 127.649 85.134 126.925 1.00 224.86 223 LYS E O 1
ATOM 9674 N N . PHE F 2 212 ? 128.588 86.332 128.583 1.00 225.84 224 PHE E N 1
ATOM 9675 C CA . PHE F 2 212 ? 129.860 85.626 128.477 1.00 225.84 224 PHE E CA 1
ATOM 9676 C C . PHE F 2 212 ? 129.725 84.172 128.910 1.00 225.84 224 PHE E C 1
ATOM 9677 O O . PHE F 2 212 ? 130.318 83.278 128.297 1.00 225.84 224 PHE E O 1
ATOM 9679 N N . LEU F 2 213 ? 128.955 83.915 129.969 1.00 226.05 225 LEU E N 1
ATOM 9680 C CA . LEU F 2 213 ? 128.728 82.540 130.400 1.00 226.05 225 LEU E CA 1
ATOM 9681 C C . LEU F 2 213 ? 127.983 81.753 129.329 1.00 226.05 225 LEU E C 1
ATOM 9682 O O . LEU F 2 213 ? 128.285 80.581 129.080 1.00 226.05 225 LEU E O 1
ATOM 9684 N N . ALA F 2 214 ? 126.999 82.386 128.686 1.00 226.11 226 ALA E N 1
ATOM 9685 C CA . ALA F 2 214 ? 126.233 81.699 127.651 1.00 226.11 226 ALA E CA 1
ATOM 9686 C C . ALA F 2 214 ? 127.081 81.427 126.413 1.00 226.11 226 ALA E C 1
ATOM 9687 O O . ALA F 2 214 ? 126.997 80.347 125.816 1.00 226.11 226 ALA E O 1
ATOM 9689 N N . GLU F 2 215 ? 127.908 82.395 126.009 1.00 227.06 227 GLU E N 1
ATOM 9690 C CA . GLU F 2 215 ? 128.576 82.293 124.714 1.00 227.06 227 GLU E CA 1
ATOM 9691 C C . GLU F 2 215 ? 130.018 81.814 124.849 1.00 227.06 227 GLU E C 1
ATOM 9692 O O . GLU F 2 215 ? 130.486 81.008 124.037 1.00 227.06 227 GLU E O 1
ATOM 9694 N N . ASN F 2 216 ? 130.738 82.293 125.860 1.00 228.09 228 ASN E N 1
ATOM 9695 C CA . ASN F 2 216 ? 132.172 82.073 125.964 1.00 228.09 228 ASN E CA 1
ATOM 9696 C C . ASN F 2 216 ? 132.476 80.919 126.911 1.00 228.09 228 ASN E C 1
ATOM 9697 O O . ASN F 2 216 ? 131.744 80.661 127.871 1.00 228.09 228 ASN E O 1
ATOM 9699 N N . SER F 2 217 ? 133.574 80.223 126.623 1.00 229.07 229 SER E N 1
ATOM 9700 C CA . SER F 2 217 ? 134.026 79.126 127.464 1.00 229.07 229 SER E CA 1
ATOM 9701 C C . SER F 2 217 ? 134.698 79.668 128.725 1.00 229.07 229 SER E C 1
ATOM 9702 O O . SER F 2 217 ? 134.795 80.878 128.939 1.00 229.07 229 SER E O 1
ATOM 9704 N N . ALA F 2 218 ? 135.174 78.744 129.565 1.00 229.19 230 ALA E N 1
ATOM 9705 C CA . ALA F 2 218 ? 135.748 79.134 130.852 1.00 229.19 230 ALA E CA 1
ATOM 9706 C C . ALA F 2 218 ? 136.942 80.065 130.674 1.00 229.19 230 ALA E C 1
ATOM 9707 O O . ALA F 2 218 ? 136.987 81.148 131.270 1.00 229.19 230 ALA E O 1
ATOM 9709 N N . SER F 2 219 ? 137.916 79.665 129.854 1.00 229.17 231 SER E N 1
ATOM 9710 C CA . SER F 2 219 ? 139.046 80.544 129.573 1.00 229.17 231 SER E CA 1
ATOM 9711 C C . SER F 2 219 ? 138.595 81.793 128.825 1.00 229.17 231 SER E C 1
ATOM 9712 O O . SER F 2 219 ? 139.081 82.898 129.096 1.00 229.17 231 SER E O 1
ATOM 9714 N N . VAL F 2 220 ? 137.662 81.636 127.883 1.00 228.46 232 VAL E N 1
ATOM 9715 C CA . VAL F 2 220 ? 137.148 82.785 127.144 1.00 228.46 232 VAL E CA 1
ATOM 9716 C C . VAL F 2 220 ? 136.390 83.725 128.074 1.00 228.46 232 VAL E C 1
ATOM 9717 O O . VAL F 2 220 ? 136.501 84.951 127.963 1.00 228.46 232 VAL E O 1
ATOM 9719 N N . TYR F 2 221 ? 135.601 83.169 128.999 1.00 228.19 233 TYR E N 1
ATOM 9720 C CA . TYR F 2 221 ? 134.896 84.009 129.964 1.00 228.19 233 TYR E CA 1
ATOM 9721 C C . TYR F 2 221 ? 135.872 84.736 130.880 1.00 228.19 233 TYR E C 1
ATOM 9722 O O . TYR F 2 221 ? 135.658 85.904 131.224 1.00 228.19 233 TYR E O 1
ATOM 9724 N N . ILE F 2 222 ? 136.947 84.059 131.292 1.00 227.78 234 ILE E N 1
ATOM 9725 C CA . ILE F 2 222 ? 137.960 84.708 132.121 1.00 227.78 234 ILE E CA 1
ATOM 9726 C C . ILE F 2 222 ? 138.617 85.852 131.359 1.00 227.78 234 ILE E C 1
ATOM 9727 O O . ILE F 2 222 ? 138.844 86.937 131.909 1.00 227.78 234 ILE E O 1
ATOM 9729 N N . LYS F 2 223 ? 138.935 85.626 130.082 1.00 226.89 235 LYS E N 1
ATOM 9730 C CA . LYS F 2 223 ? 139.524 86.682 129.265 1.00 226.89 235 LYS E CA 1
ATOM 9731 C C . LYS F 2 223 ? 138.564 87.855 129.101 1.00 226.89 235 LYS E C 1
ATOM 9732 O O . LYS F 2 223 ? 138.979 89.018 129.151 1.00 226.89 235 LYS E O 1
ATOM 9734 N N . LYS F 2 224 ? 137.276 87.567 128.900 1.00 226.03 236 LYS E N 1
ATOM 9735 C CA . LYS F 2 224 ? 136.287 88.634 128.771 1.00 226.03 236 LYS E CA 1
ATOM 9736 C C . LYS F 2 224 ? 136.159 89.430 130.064 1.00 226.03 236 LYS E C 1
ATOM 9737 O O . LYS F 2 224 ? 136.038 90.660 130.035 1.00 226.03 236 LYS E O 1
ATOM 9739 N N . VAL F 2 225 ? 136.177 88.744 131.209 1.00 224.73 237 VAL E N 1
ATOM 9740 C CA . VAL F 2 225 ? 136.102 89.434 132.494 1.00 224.73 237 VAL E CA 1
ATOM 9741 C C . VAL F 2 225 ? 137.332 90.307 132.703 1.00 224.73 237 VAL E C 1
ATOM 9742 O O . VAL F 2 225 ? 137.233 91.438 133.196 1.00 224.73 237 VAL E O 1
ATOM 9744 N N . GLU F 2 226 ? 138.511 89.794 132.342 1.00 223.87 238 GLU E N 1
ATOM 9745 C CA . GLU F 2 226 ? 139.729 90.590 132.456 1.00 223.87 238 GLU E CA 1
ATOM 9746 C C . GLU F 2 226 ? 139.675 91.814 131.551 1.00 223.87 238 GLU E C 1
ATOM 9747 O O . GLU F 2 226 ? 140.095 92.908 131.946 1.00 223.87 238 GLU E O 1
ATOM 9749 N N . ALA F 2 227 ? 139.165 91.647 130.328 1.00 222.16 239 ALA E N 1
ATOM 9750 C CA . ALA F 2 227 ? 139.027 92.780 129.419 1.00 222.16 239 ALA E CA 1
ATOM 9751 C C . ALA F 2 227 ? 138.052 93.813 129.968 1.00 222.16 239 ALA E C 1
ATOM 9752 O O . ALA F 2 227 ? 138.293 95.021 129.863 1.00 222.16 239 ALA E O 1
ATOM 9754 N N . ARG F 2 228 ? 136.941 93.358 130.550 1.00 220.83 240 ARG E N 1
ATOM 9755 C CA . ARG F 2 228 ? 135.983 94.283 131.149 1.00 220.83 240 ARG E CA 1
ATOM 9756 C C . ARG F 2 228 ? 136.601 95.034 132.321 1.00 220.83 240 ARG E C 1
ATOM 9757 O O . ARG F 2 228 ? 136.376 96.239 132.484 1.00 220.83 240 ARG E O 1
ATOM 9759 N N . ILE F 2 229 ? 137.381 94.338 133.151 1.00 219.22 241 ILE E N 1
ATOM 9760 C CA . ILE F 2 229 ? 138.044 94.992 134.277 1.00 219.22 241 ILE E CA 1
ATOM 9761 C C . ILE F 2 229 ? 139.044 96.028 133.779 1.00 219.22 241 ILE E C 1
ATOM 9762 O O . ILE F 2 229 ? 139.136 97.136 134.322 1.00 219.22 241 ILE E O 1
ATOM 9764 N N . ASN F 2 230 ? 139.814 95.681 132.745 1.00 217.46 242 ASN E N 1
ATOM 9765 C CA . ASN F 2 230 ? 140.772 96.628 132.182 1.00 217.46 242 ASN E CA 1
ATOM 9766 C C . ASN F 2 230 ? 140.066 97.844 131.594 1.00 217.46 242 ASN E C 1
ATOM 9767 O O . ASN F 2 230 ? 140.532 98.978 131.752 1.00 217.46 242 ASN E O 1
ATOM 9769 N N . GLU F 2 231 ? 138.943 97.625 130.907 1.00 215.65 243 GLU E N 1
ATOM 9770 C CA . GLU F 2 231 ? 138.181 98.740 130.353 1.00 215.65 243 GLU E CA 1
ATOM 9771 C C . GLU F 2 231 ? 137.627 99.633 131.455 1.00 215.65 243 GLU E C 1
ATOM 9772 O O . GLU F 2 231 ? 137.637 100.862 131.329 1.00 215.65 243 GLU E O 1
ATOM 9774 N N . GLU F 2 232 ? 137.135 99.033 132.542 1.00 213.05 244 GLU E N 1
ATOM 9775 C CA . GLU F 2 232 ? 136.646 99.825 133.667 1.00 213.05 244 GLU E CA 1
ATOM 9776 C C . GLU F 2 232 ? 137.770 100.639 134.295 1.00 213.05 244 GLU E C 1
ATOM 9777 O O . GLU F 2 232 ? 137.577 101.809 134.647 1.00 213.05 244 GLU E O 1
ATOM 9779 N N . ILE F 2 233 ? 138.953 100.037 134.442 1.00 210.97 245 ILE E N 1
ATOM 9780 C CA . ILE F 2 233 ? 140.093 100.759 135.001 1.00 210.97 245 ILE E CA 1
ATOM 9781 C C . ILE F 2 233 ? 140.489 101.918 134.095 1.00 210.97 245 ILE E C 1
ATOM 9782 O O . ILE F 2 233 ? 140.784 103.023 134.566 1.00 210.97 245 ILE E O 1
ATOM 9784 N N . GLU F 2 234 ? 140.512 101.681 132.781 1.00 208.68 246 GLU E N 1
ATOM 9785 C CA . GLU F 2 234 ? 140.852 102.743 131.839 1.00 208.68 246 GLU E CA 1
ATOM 9786 C C . GLU F 2 234 ? 139.828 103.870 131.884 1.00 208.68 246 GLU E C 1
ATOM 9787 O O . GLU F 2 234 ? 140.192 105.051 131.838 1.00 208.68 246 GLU E O 1
ATOM 9789 N N . ARG F 2 235 ? 138.541 103.525 131.971 1.00 206.48 247 ARG E N 1
ATOM 9790 C CA . ARG F 2 235 ? 137.503 104.547 132.065 1.00 206.48 247 ARG E CA 1
ATOM 9791 C C . ARG F 2 235 ? 137.634 105.347 133.354 1.00 206.48 247 ARG E C 1
ATOM 9792 O O . ARG F 2 235 ? 137.442 106.568 133.357 1.00 206.48 247 ARG E O 1
ATOM 9794 N N . VAL F 2 236 ? 137.957 104.675 134.460 1.00 205.26 248 VAL E N 1
ATOM 9795 C CA . VAL F 2 236 ? 138.152 105.372 135.728 1.00 205.26 248 VAL E CA 1
ATOM 9796 C C . VAL F 2 236 ? 139.335 106.328 135.630 1.00 205.26 248 VAL E C 1
ATOM 9797 O O . VAL F 2 236 ? 139.280 107.466 136.110 1.00 205.26 248 VAL E O 1
ATOM 9799 N N . MET F 2 237 ? 140.426 105.874 135.012 1.00 203.17 249 MET E N 1
ATOM 9800 C CA . MET F 2 237 ? 141.610 106.716 134.875 1.00 203.17 249 MET E CA 1
ATOM 9801 C C . MET F 2 237 ? 141.337 107.916 133.975 1.00 203.17 249 MET E C 1
ATOM 9802 O O . MET F 2 237 ? 141.818 109.024 134.239 1.00 203.17 249 MET E O 1
ATOM 9804 N N . HIS F 2 238 ? 140.566 107.715 132.904 1.00 199.40 250 HIS E N 1
ATOM 9805 C CA . HIS F 2 238 ? 140.399 108.773 131.913 1.00 199.40 250 HIS E CA 1
ATOM 9806 C C . HIS F 2 238 ? 139.325 109.773 132.324 1.00 199.40 250 HIS E C 1
ATOM 9807 O O . HIS F 2 238 ? 139.571 110.985 132.332 1.00 199.40 250 HIS E O 1
ATOM 9809 N N . CYS F 2 239 ? 138.126 109.293 132.667 1.00 195.41 251 CYS E N 1
ATOM 9810 C CA . CYS F 2 239 ? 136.992 110.185 132.871 1.00 195.41 251 CYS E CA 1
ATOM 9811 C C . CYS F 2 239 ? 136.190 109.824 134.118 1.00 195.41 251 CYS E C 1
ATOM 9812 O O . CYS F 2 239 ? 134.956 109.781 134.072 1.00 195.41 251 CYS E O 1
ATOM 9814 N N . LEU F 2 240 ? 136.865 109.560 135.233 1.00 202.29 252 LEU E N 1
ATOM 9815 C CA . LEU F 2 240 ? 136.176 109.282 136.486 1.00 202.29 252 LEU E CA 1
ATOM 9816 C C . LEU F 2 240 ? 137.118 109.589 137.641 1.00 202.29 252 LEU E C 1
ATOM 9817 O O . LEU F 2 240 ? 138.324 109.772 137.456 1.00 202.29 252 LEU E O 1
ATOM 9819 N N . ASP F 2 241 ? 136.545 109.652 138.841 1.00 207.83 253 ASP E N 1
ATOM 9820 C CA . ASP F 2 241 ? 137.337 109.922 140.033 1.00 207.83 253 ASP E CA 1
ATOM 9821 C C . ASP F 2 241 ? 138.228 108.732 140.365 1.00 207.83 253 ASP E C 1
ATOM 9822 O O . ASP F 2 241 ? 137.821 107.574 140.241 1.00 207.83 253 ASP E O 1
ATOM 9824 N N . LYS F 2 242 ? 139.458 109.027 140.791 1.00 210.06 254 LYS E N 1
ATOM 9825 C CA . LYS F 2 242 ? 140.394 107.964 141.144 1.00 210.06 254 LYS E CA 1
ATOM 9826 C C . LYS F 2 242 ? 140.040 107.337 142.487 1.00 210.06 254 LYS E C 1
ATOM 9827 O O . LYS F 2 242 ? 140.286 106.145 142.705 1.00 210.06 254 LYS E O 1
ATOM 9829 N N . SER F 2 243 ? 139.473 108.126 143.403 1.00 211.32 255 SER E N 1
ATOM 9830 C CA . SER F 2 243 ? 139.133 107.606 144.724 1.00 211.32 255 SER E CA 1
ATOM 9831 C C . SER F 2 243 ? 138.059 106.528 144.640 1.00 211.32 255 SER E C 1
ATOM 9832 O O . SER F 2 243 ? 138.132 105.512 145.341 1.00 211.32 255 SER E O 1
ATOM 9834 N N . THR F 2 244 ? 137.057 106.729 143.788 1.00 212.41 256 THR E N 1
ATOM 9835 C CA . THR F 2 244 ? 135.955 105.787 143.645 1.00 212.41 256 THR E CA 1
ATOM 9836 C C . THR F 2 244 ? 136.247 104.677 142.644 1.00 212.41 256 THR E C 1
ATOM 9837 O O . THR F 2 244 ? 135.379 103.828 142.414 1.00 212.41 256 THR E O 1
ATOM 9839 N N . GLU F 2 245 ? 137.438 104.667 142.041 1.00 214.22 257 GLU E N 1
ATOM 9840 C CA . GLU F 2 245 ? 137.771 103.630 141.069 1.00 214.22 257 GLU E CA 1
ATOM 9841 C C . GLU F 2 245 ? 137.798 102.250 141.714 1.00 214.22 257 GLU E C 1
ATOM 9842 O O . GLU F 2 245 ? 137.308 101.275 141.132 1.00 214.22 257 GLU E O 1
ATOM 9844 N N . GLU F 2 246 ? 138.373 102.146 142.912 1.00 214.90 258 GLU E N 1
ATOM 9845 C CA . GLU F 2 246 ? 138.466 100.849 143.576 1.00 214.90 258 GLU E CA 1
ATOM 9846 C C . GLU F 2 246 ? 137.106 100.236 143.880 1.00 214.90 258 GLU E C 1
ATOM 9847 O O . GLU F 2 246 ? 136.928 99.035 143.612 1.00 214.90 258 GLU E O 1
ATOM 9849 N N . PRO F 2 247 ? 136.132 100.965 144.434 1.00 215.72 259 PRO E N 1
ATOM 9850 C CA . PRO F 2 247 ? 134.828 100.336 144.712 1.00 215.72 259 PRO E CA 1
ATOM 9851 C C . PRO F 2 247 ? 134.129 99.816 143.468 1.00 215.72 259 PRO E C 1
ATOM 9852 O O . PRO F 2 247 ? 133.416 98.806 143.539 1.00 215.72 259 PRO E O 1
ATOM 9854 N N . ILE F 2 248 ? 134.308 100.483 142.327 1.00 216.44 260 ILE E N 1
ATOM 9855 C CA . ILE F 2 248 ? 133.670 100.029 141.093 1.00 216.44 260 ILE E CA 1
ATOM 9856 C C . ILE F 2 248 ? 134.284 98.716 140.625 1.00 216.44 260 ILE E C 1
ATOM 9857 O O . ILE F 2 248 ? 133.586 97.839 140.100 1.00 216.44 260 ILE E O 1
ATOM 9859 N N . VAL F 2 249 ? 135.599 98.563 140.799 1.00 217.31 261 VAL E N 1
ATOM 9860 C CA . VAL F 2 249 ? 136.279 97.353 140.343 1.00 217.31 261 VAL E CA 1
ATOM 9861 C C . VAL F 2 249 ? 135.788 96.135 141.115 1.00 217.31 261 VAL E C 1
ATOM 9862 O O . VAL F 2 249 ? 135.593 95.056 140.541 1.00 217.31 261 VAL E O 1
ATOM 9864 N N . LYS F 2 250 ? 135.592 96.283 142.427 1.00 217.98 262 LYS E N 1
ATOM 9865 C CA . LYS F 2 250 ? 135.142 95.158 143.242 1.00 217.98 262 LYS E CA 1
ATOM 9866 C C . LYS F 2 250 ? 133.761 94.679 142.812 1.00 217.98 262 LYS E C 1
ATOM 9867 O O . LYS F 2 250 ? 133.504 93.470 142.757 1.00 217.98 262 LYS E O 1
ATOM 9869 N N . VAL F 2 251 ? 132.856 95.612 142.508 1.00 217.66 263 VAL E N 1
ATOM 9870 C CA . VAL F 2 251 ? 131.523 95.233 142.048 1.00 217.66 263 VAL E CA 1
ATOM 9871 C C . VAL F 2 251 ? 131.603 94.542 140.693 1.00 217.66 263 VAL E C 1
ATOM 9872 O O . VAL F 2 251 ? 130.833 93.618 140.404 1.00 217.66 263 VAL E O 1
ATOM 9874 N N . VAL F 2 252 ? 132.527 94.986 139.838 1.00 218.54 264 VAL E N 1
ATOM 9875 C CA . VAL F 2 252 ? 132.695 94.362 138.528 1.00 218.54 264 VAL E CA 1
ATOM 9876 C C . VAL F 2 252 ? 133.147 92.915 138.677 1.00 218.54 264 VAL E C 1
ATOM 9877 O O . VAL F 2 252 ? 132.660 92.021 137.975 1.00 218.54 264 VAL E O 1
ATOM 9879 N N . GLU F 2 253 ? 134.092 92.663 139.587 1.00 218.32 265 GLU E N 1
ATOM 9880 C CA . GLU F 2 253 ? 134.563 91.299 139.807 1.00 218.32 265 GLU E CA 1
ATOM 9881 C C . GLU F 2 253 ? 133.452 90.412 140.356 1.00 218.32 265 GLU E C 1
ATOM 9882 O O . GLU F 2 253 ? 133.314 89.253 139.947 1.00 218.32 265 GLU E O 1
ATOM 9884 N N . ARG F 2 254 ? 132.654 90.937 141.289 1.00 218.12 266 ARG E N 1
ATOM 9885 C CA . ARG F 2 254 ? 131.558 90.154 141.851 1.00 218.12 266 ARG E CA 1
ATOM 9886 C C . ARG F 2 254 ? 130.510 89.829 140.793 1.00 218.12 266 ARG E C 1
ATOM 9887 O O . ARG F 2 254 ? 130.005 88.702 140.734 1.00 218.12 266 ARG E O 1
ATOM 9889 N N . GLU F 2 255 ? 130.173 90.800 139.951 1.00 218.73 267 GLU E N 1
ATOM 9890 C CA . GLU F 2 255 ? 129.177 90.596 138.907 1.00 218.73 267 GLU E CA 1
ATOM 9891 C C . GLU F 2 255 ? 129.829 90.536 137.530 1.00 218.73 267 GLU E C 1
ATOM 9892 O O . GLU F 2 255 ? 129.974 89.461 136.947 1.00 218.73 267 GLU E O 1
ATOM 9894 N N . LEU G 1 53 ? 192.457 168.143 133.153 1.00 95.78 45 LEU G N 1
ATOM 9895 C CA . LEU G 1 53 ? 191.787 169.120 132.303 1.00 95.78 45 LEU G CA 1
ATOM 9896 C C . LEU G 1 53 ? 191.280 170.299 133.124 1.00 95.78 45 LEU G C 1
ATOM 9897 O O . LEU G 1 53 ? 190.867 170.128 134.269 1.00 95.78 45 LEU G O 1
ATOM 9902 N N . PRO G 1 54 ? 191.312 171.498 132.540 1.00 93.40 46 PRO G N 1
ATOM 9903 C CA . PRO G 1 54 ? 190.753 172.666 133.233 1.00 93.40 46 PRO G CA 1
ATOM 9904 C C . PRO G 1 54 ? 189.235 172.616 133.262 1.00 93.40 46 PRO G C 1
ATOM 9905 O O . PRO G 1 54 ? 188.570 173.259 132.443 1.00 93.40 46 PRO G O 1
ATOM 9909 N N . GLN G 1 55 ? 188.682 171.845 134.196 1.00 86.55 47 GLN G N 1
ATOM 9910 C CA . GLN G 1 55 ? 187.241 171.652 134.254 1.00 86.55 47 GLN G CA 1
ATOM 9911 C C . GLN G 1 55 ? 186.531 172.961 134.572 1.00 86.55 47 GLN G C 1
ATOM 9912 O O . GLN G 1 55 ? 186.986 173.749 135.404 1.00 86.55 47 GLN G O 1
ATOM 9918 N N . GLU G 1 56 ? 185.408 173.190 133.897 1.00 86.23 48 GLU G N 1
ATOM 9919 C CA . GLU G 1 56 ? 184.593 174.380 134.101 1.00 86.23 48 GLU G CA 1
ATOM 9920 C C . GLU G 1 56 ? 183.362 173.999 134.912 1.00 86.23 48 GLU G C 1
ATOM 9921 O O . GLU G 1 56 ? 182.625 173.081 134.535 1.00 86.23 48 GLU G O 1
ATOM 9927 N N . PHE G 1 57 ? 183.143 174.701 136.018 1.00 71.28 49 PHE G N 1
ATOM 9928 C CA . PHE G 1 57 ? 182.030 174.403 136.899 1.00 71.28 49 PHE G CA 1
ATOM 9929 C C . PHE G 1 57 ? 180.942 175.461 136.765 1.00 71.28 49 PHE G C 1
ATOM 9930 O O . PHE G 1 57 ? 181.237 176.644 136.573 1.00 71.28 49 PHE G O 1
ATOM 9938 N N . PRO G 1 58 ? 179.675 175.068 136.855 1.00 66.85 50 PRO G N 1
ATOM 9939 C CA . PRO G 1 58 ? 178.597 176.059 136.833 1.00 66.85 50 PRO G CA 1
ATOM 9940 C C . PRO G 1 58 ? 178.633 176.925 138.079 1.00 66.85 50 PRO G C 1
ATOM 9941 O O . PRO G 1 58 ? 179.169 176.534 139.118 1.00 66.85 50 PRO G O 1
ATOM 9945 N N . GLU G 1 59 ? 178.068 178.128 137.962 1.00 66.99 51 GLU G N 1
ATOM 9946 C CA . GLU G 1 59 ? 178.015 179.019 139.115 1.00 66.99 51 GLU G CA 1
ATOM 9947 C C . GLU G 1 59 ? 177.190 178.408 140.239 1.00 66.99 51 GLU G C 1
ATOM 9948 O O . GLU G 1 59 ? 177.563 178.500 141.413 1.00 66.99 51 GLU G O 1
ATOM 9954 N N . VAL G 1 60 ? 176.071 177.782 139.900 1.00 62.20 52 VAL G N 1
ATOM 9955 C CA . VAL G 1 60 ? 175.286 176.993 140.841 1.00 62.20 52 VAL G CA 1
ATOM 9956 C C . VAL G 1 60 ? 175.737 175.546 140.696 1.00 62.20 52 VAL G C 1
ATOM 9957 O O . VAL G 1 60 ? 175.560 174.936 139.636 1.00 62.20 52 VAL G O 1
ATOM 9961 N N . VAL G 1 61 ? 176.317 174.992 141.752 1.00 60.61 53 VAL G N 1
ATOM 9962 C CA . VAL G 1 61 ? 176.929 173.666 141.716 1.00 60.61 53 VAL G CA 1
ATOM 9963 C C . VAL G 1 61 ? 175.984 172.684 142.398 1.00 60.61 53 VAL G C 1
ATOM 9964 O O . VAL G 1 61 ? 175.817 172.759 143.624 1.00 60.61 53 VAL G O 1
ATOM 9968 N N . PRO G 1 62 ? 175.355 171.767 141.665 1.00 63.97 54 PRO G N 1
ATOM 9969 C CA . PRO G 1 62 ? 174.606 170.694 142.324 1.00 63.97 54 PRO G CA 1
ATOM 9970 C C . PRO G 1 62 ? 175.556 169.681 142.938 1.00 63.97 54 PRO G C 1
ATOM 9971 O O . PRO G 1 62 ? 176.535 169.265 142.316 1.00 63.97 54 PRO G O 1
ATOM 9975 N N . LEU G 1 63 ? 175.261 169.283 144.170 1.00 62.93 55 LEU G N 1
ATOM 9976 C CA . LEU G 1 63 ? 176.148 168.419 144.933 1.00 62.93 55 LEU G CA 1
ATOM 9977 C C . LEU G 1 63 ? 175.413 167.158 145.354 1.00 62.93 55 LEU G C 1
ATOM 9978 O O . LEU G 1 63 ? 174.232 167.203 145.707 1.00 62.93 55 LEU G O 1
ATOM 9983 N N . ASN G 1 64 ? 176.120 166.034 145.312 1.00 63.98 56 ASN G N 1
ATOM 9984 C CA . ASN G 1 64 ? 175.610 164.752 145.778 1.00 63.98 56 ASN G CA 1
ATOM 9985 C C . ASN G 1 64 ? 176.621 164.178 146.757 1.00 63.98 56 ASN G C 1
ATOM 9986 O O . ASN G 1 64 ? 177.708 163.756 146.351 1.00 63.98 56 ASN G O 1
ATOM 9991 N N . ILE G 1 65 ? 176.268 164.166 148.038 1.00 61.74 57 ILE G N 1
ATOM 9992 C CA . ILE G 1 65 ? 177.181 163.773 149.105 1.00 61.74 57 ILE G CA 1
ATOM 9993 C C . ILE G 1 65 ? 176.696 162.431 149.632 1.00 61.74 57 ILE G C 1
ATOM 9994 O O . ILE G 1 65 ? 175.882 162.378 150.561 1.00 61.74 57 ILE G O 1
ATOM 9999 N N . GLY G 1 66 ? 177.204 161.345 149.059 1.00 61.09 58 GLY G N 1
ATOM 10000 C CA . GLY G 1 66 ? 176.819 160.016 149.508 1.00 61.09 58 GLY G CA 1
ATOM 10001 C C . GLY G 1 66 ? 175.333 159.750 149.429 1.00 61.09 58 GLY G C 1
ATOM 10002 O O . GLY G 1 66 ? 174.755 159.184 150.365 1.00 61.09 58 GLY G O 1
ATOM 10003 N N . GLY G 1 67 ? 174.697 160.149 148.332 1.00 62.37 59 GLY G N 1
ATOM 10004 C CA . GLY G 1 67 ? 173.271 159.980 148.171 1.00 62.37 59 GLY G CA 1
ATOM 10005 C C . GLY G 1 67 ? 172.422 161.107 148.713 1.00 62.37 59 GLY G C 1
ATOM 10006 O O . GLY G 1 67 ? 171.198 161.075 148.535 1.00 62.37 59 GLY G O 1
ATOM 10007 N N . ALA G 1 68 ? 173.023 162.098 149.363 1.00 63.40 60 ALA G N 1
ATOM 10008 C CA . ALA G 1 68 ? 172.311 163.259 149.878 1.00 63.40 60 ALA G CA 1
ATOM 10009 C C . ALA G 1 68 ? 172.500 164.418 148.912 1.00 63.40 60 ALA G C 1
ATOM 10010 O O . ALA G 1 68 ? 173.627 164.712 148.504 1.00 63.40 60 ALA G O 1
ATOM 10012 N N . HIS G 1 69 ? 171.401 165.071 148.550 1.00 67.03 61 HIS G N 1
ATOM 10013 C CA . HIS G 1 69 ? 171.410 166.100 147.521 1.00 67.03 61 HIS G CA 1
ATOM 10014 C C . HIS G 1 69 ? 171.521 167.480 148.152 1.00 67.03 61 HIS G C 1
ATOM 10015 O O . HIS G 1 69 ? 170.661 167.882 148.941 1.00 67.03 61 HIS G O 1
ATOM 10022 N N . PHE G 1 70 ? 172.580 168.199 147.793 1.00 61.51 62 PHE G N 1
ATOM 10023 C CA . PHE G 1 70 ? 172.797 169.572 148.214 1.00 61.51 62 PHE G CA 1
ATOM 10024 C C . PHE G 1 70 ? 173.040 170.427 146.982 1.00 61.51 62 PHE G C 1
ATOM 10025 O O . PHE G 1 70 ? 173.495 169.935 145.947 1.00 61.51 62 PHE G O 1
ATOM 10033 N N . THR G 1 71 ? 172.719 171.708 147.093 1.00 63.21 63 THR G N 1
ATOM 10034 C CA . THR G 1 71 ? 172.971 172.662 146.026 1.00 63.21 63 THR G CA 1
ATOM 10035 C C . THR G 1 71 ? 173.590 173.912 146.628 1.00 63.21 63 THR G C 1
ATOM 10036 O O . THR G 1 71 ? 173.099 174.438 147.630 1.00 63.21 63 THR G O 1
ATOM 10040 N N . THR G 1 72 ? 174.672 174.380 146.017 1.00 61.53 64 THR G N 1
ATOM 10041 C CA . THR G 1 72 ? 175.392 175.534 146.527 1.00 61.53 64 THR G CA 1
ATOM 10042 C C . THR G 1 72 ? 176.058 176.246 145.361 1.00 61.53 64 THR G C 1
ATOM 10043 O O . THR G 1 72 ? 176.137 175.721 144.249 1.00 61.53 64 THR G O 1
ATOM 10047 N N . ARG G 1 73 ? 176.527 177.456 145.626 1.00 65.16 65 ARG G N 1
ATOM 10048 C CA . ARG G 1 73 ? 177.190 178.273 144.625 1.00 65.16 65 ARG G CA 1
ATOM 10049 C C . ARG G 1 73 ? 178.679 177.954 144.588 1.00 65.16 65 ARG G C 1
ATOM 10050 O O . ARG G 1 73 ? 179.251 177.445 145.553 1.00 65.16 65 ARG G O 1
ATOM 10058 N N . LEU G 1 74 ? 179.302 178.252 143.448 1.00 61.64 66 LEU G N 1
ATOM 10059 C CA . LEU G 1 74 ? 180.731 177.993 143.303 1.00 61.64 66 LEU G CA 1
ATOM 10060 C C . LEU G 1 74 ? 181.545 178.825 144.283 1.00 61.64 66 LEU G C 1
ATOM 10061 O O . LEU G 1 74 ? 182.532 178.341 144.848 1.00 61.64 66 LEU G O 1
ATOM 10066 N N . SER G 1 75 ? 181.152 180.082 144.492 1.00 63.64 67 SER G N 1
ATOM 10067 C CA . SER G 1 75 ? 181.902 180.951 145.392 1.00 63.64 67 SER G CA 1
ATOM 10068 C C . SER G 1 75 ? 181.852 180.441 146.826 1.00 63.64 67 SER G C 1
ATOM 10069 O O . SER G 1 75 ? 182.793 180.652 147.599 1.00 63.64 67 SER G O 1
ATOM 10072 N N . THR G 1 76 ? 180.757 179.781 147.207 1.00 62.28 68 THR G N 1
ATOM 10073 C CA . THR G 1 76 ? 180.676 179.196 148.541 1.00 62.28 68 THR G CA 1
ATOM 10074 C C . THR G 1 76 ? 181.719 178.102 148.728 1.00 62.28 68 THR G C 1
ATOM 10075 O O . THR G 1 76 ? 182.390 178.044 149.764 1.00 62.28 68 THR G O 1
ATOM 10079 N N . LEU G 1 77 ? 181.874 177.230 147.731 1.00 60.38 69 LEU G N 1
ATOM 10080 C CA . LEU G 1 77 ? 182.842 176.144 147.836 1.00 60.38 69 LEU G CA 1
ATOM 10081 C C . LEU G 1 77 ? 184.272 176.669 147.806 1.00 60.38 69 LEU G C 1
ATOM 10082 O O . LEU G 1 77 ? 185.136 176.174 148.538 1.00 60.38 69 LEU G O 1
ATOM 10087 N N . ARG G 1 78 ? 184.537 177.669 146.972 1.00 62.65 70 ARG G N 1
ATOM 10088 C CA . ARG G 1 78 ? 185.862 178.251 146.825 1.00 62.65 70 ARG G CA 1
ATOM 10089 C C . ARG G 1 78 ? 186.135 179.366 147.825 1.00 62.65 70 ARG G C 1
ATOM 10090 O O . ARG G 1 78 ? 187.034 180.179 147.591 1.00 62.65 70 ARG G O 1
ATOM 10098 N N . ARG G 1 79 ? 185.381 179.431 148.923 1.00 76.55 71 ARG G N 1
ATOM 10099 C CA . ARG G 1 79 ? 185.488 180.576 149.822 1.00 76.55 71 ARG G CA 1
ATOM 10100 C C . ARG G 1 79 ? 186.824 180.575 150.558 1.00 76.55 71 ARG G C 1
ATOM 10101 O O . ARG G 1 79 ? 187.493 181.609 150.653 1.00 76.55 71 ARG G O 1
ATOM 10109 N N . TYR G 1 80 ? 187.230 179.422 151.082 1.00 76.23 72 TYR G N 1
ATOM 10110 C CA . TYR G 1 80 ? 188.532 179.254 151.715 1.00 76.23 72 TYR G CA 1
ATOM 10111 C C . TYR G 1 80 ? 189.439 178.522 150.738 1.00 76.23 72 TYR G C 1
ATOM 10112 O O . TYR G 1 80 ? 189.131 177.400 150.329 1.00 76.23 72 TYR G O 1
ATOM 10121 N N . GLU G 1 81 ? 190.558 179.152 150.375 1.00 83.39 73 GLU G N 1
ATOM 10122 C CA . GLU G 1 81 ? 191.377 178.632 149.284 1.00 83.39 73 GLU G CA 1
ATOM 10123 C C . GLU G 1 81 ? 192.057 177.319 149.658 1.00 83.39 73 GLU G C 1
ATOM 10124 O O . GLU G 1 81 ? 192.191 176.424 148.816 1.00 83.39 73 GLU G O 1
ATOM 10130 N N . ASP G 1 82 ? 192.502 177.183 150.907 1.00 85.43 74 ASP G N 1
ATOM 10131 C CA . ASP G 1 82 ? 193.158 175.956 151.359 1.00 85.43 74 ASP G CA 1
ATOM 10132 C C . ASP G 1 82 ? 192.113 175.066 152.025 1.00 85.43 74 ASP G C 1
ATOM 10133 O O . ASP G 1 82 ? 191.888 175.104 153.235 1.00 85.43 74 ASP G O 1
ATOM 10138 N N . THR G 1 83 ? 191.455 174.254 151.202 1.00 73.03 75 THR G N 1
ATOM 10139 C CA . THR G 1 83 ? 190.374 173.394 151.657 1.00 73.03 75 THR G CA 1
ATOM 10140 C C . THR G 1 83 ? 190.193 172.282 150.634 1.00 73.03 75 THR G C 1
ATOM 10141 O O . THR G 1 83 ? 190.512 172.456 149.455 1.00 73.03 75 THR G O 1
ATOM 10145 N N . MET G 1 84 ? 189.708 171.126 151.097 1.00 70.16 76 MET G N 1
ATOM 10146 C CA . MET G 1 84 ? 189.322 170.068 150.170 1.00 70.16 76 MET G CA 1
ATOM 10147 C C . MET G 1 84 ? 188.357 170.577 149.114 1.00 70.16 76 MET G C 1
ATOM 10148 O O . MET G 1 84 ? 188.511 170.274 147.927 1.00 70.16 76 MET G O 1
ATOM 10153 N N . LEU G 1 85 ? 187.342 171.335 149.527 1.00 62.30 77 LEU G N 1
ATOM 10154 C CA . LEU G 1 85 ? 186.305 171.751 148.591 1.00 62.30 77 LEU G CA 1
ATOM 10155 C C . LEU G 1 85 ? 186.841 172.753 147.578 1.00 62.30 77 LEU G C 1
ATOM 10156 O O . LEU G 1 85 ? 186.419 172.758 146.417 1.00 62.30 77 LEU G O 1
ATOM 10161 N N . ALA G 1 86 ? 187.769 173.616 147.997 1.00 65.77 78 ALA G N 1
ATOM 10162 C CA . ALA G 1 86 ? 188.358 174.567 147.063 1.00 65.77 78 ALA G CA 1
ATOM 10163 C C . ALA G 1 86 ? 189.261 173.870 146.057 1.00 65.77 78 ALA G C 1
ATOM 10164 O O . ALA G 1 86 ? 189.184 174.141 144.855 1.00 65.77 78 ALA G O 1
ATOM 10166 N N . ALA G 1 87 ? 190.130 172.974 146.532 1.00 69.56 79 ALA G N 1
ATOM 10167 C CA . ALA G 1 87 ? 191.030 172.258 145.632 1.00 69.56 79 ALA G CA 1
ATOM 10168 C C . ALA G 1 87 ? 190.260 171.349 144.686 1.00 69.56 79 ALA G C 1
ATOM 10169 O O . ALA G 1 87 ? 190.614 171.223 143.509 1.00 69.56 79 ALA G O 1
ATOM 10171 N N . MET G 1 88 ? 189.214 170.697 145.192 1.00 66.07 80 MET G N 1
ATOM 10172 C CA . MET G 1 88 ? 188.384 169.833 144.362 1.00 66.07 80 MET G CA 1
ATOM 10173 C C . MET G 1 88 ? 187.670 170.628 143.279 1.00 66.07 80 MET G C 1
ATOM 10174 O O . MET G 1 88 ? 187.576 170.181 142.131 1.00 66.07 80 MET G O 1
ATOM 10179 N N . PHE G 1 89 ? 187.167 171.813 143.624 1.00 61.93 81 PHE G N 1
ATOM 10180 C CA . PHE G 1 89 ? 186.442 172.666 142.694 1.00 61.93 81 PHE G CA 1
ATOM 10181 C C . PHE G 1 89 ? 187.288 173.823 142.183 1.00 61.93 81 PHE G C 1
ATOM 10182 O O . PHE G 1 89 ? 186.741 174.859 141.794 1.00 61.93 81 PHE G O 1
ATOM 10190 N N . SER G 1 90 ? 188.611 173.670 142.180 1.00 70.74 82 SER G N 1
ATOM 10191 C CA . SER G 1 90 ? 189.497 174.672 141.607 1.00 70.74 82 SER G CA 1
ATOM 10192 C C . SER G 1 90 ? 189.644 174.536 140.099 1.00 70.74 82 SER G C 1
ATOM 10193 O O . SER G 1 90 ? 190.225 175.424 139.468 1.00 70.74 82 SER G O 1
ATOM 10196 N N . GLY G 1 91 ? 189.133 173.460 139.512 1.00 78.93 83 GLY G N 1
ATOM 10197 C CA . GLY G 1 91 ? 189.248 173.236 138.089 1.00 78.93 83 GLY G CA 1
ATOM 10198 C C . GLY G 1 91 ? 190.484 172.484 137.654 1.00 78.93 83 GLY G C 1
ATOM 10199 O O . GLY G 1 91 ? 190.626 172.201 136.459 1.00 78.93 83 GLY G O 1
ATOM 10200 N N . ARG G 1 92 ? 191.382 172.149 138.578 1.00 82.93 84 ARG G N 1
ATOM 10201 C CA . ARG G 1 92 ? 192.585 171.402 138.245 1.00 82.93 84 ARG G CA 1
ATOM 10202 C C . ARG G 1 92 ? 192.374 169.895 138.246 1.00 82.93 84 ARG G C 1
ATOM 10203 O O . ARG G 1 92 ? 193.258 169.163 137.790 1.00 82.93 84 ARG G O 1
ATOM 10211 N N . HIS G 1 93 ? 191.235 169.417 138.736 1.00 83.45 85 HIS G N 1
ATOM 10212 C CA . HIS G 1 93 ? 190.969 167.992 138.848 1.00 83.45 85 HIS G CA 1
ATOM 10213 C C . HIS G 1 93 ? 189.662 167.662 138.147 1.00 83.45 85 HIS G C 1
ATOM 10214 O O . HIS G 1 93 ? 188.749 168.490 138.095 1.00 83.45 85 HIS G O 1
ATOM 10221 N N . TYR G 1 94 ? 189.579 166.450 137.607 1.00 88.01 86 TYR G N 1
ATOM 10222 C CA . TYR G 1 94 ? 188.360 165.989 136.960 1.00 88.01 86 TYR G CA 1
ATOM 10223 C C . TYR G 1 94 ? 187.422 165.406 138.010 1.00 88.01 86 TYR G C 1
ATOM 10224 O O . TYR G 1 94 ? 187.812 164.524 138.781 1.00 88.01 86 TYR G O 1
ATOM 10233 N N . ILE G 1 95 ? 186.192 165.896 138.037 1.00 81.56 87 ILE G N 1
ATOM 10234 C CA . ILE G 1 95 ? 185.205 165.534 139.052 1.00 81.56 87 ILE G CA 1
ATOM 10235 C C . ILE G 1 95 ? 184.127 164.690 138.386 1.00 81.56 87 ILE G C 1
ATOM 10236 O O . ILE G 1 95 ? 183.615 165.082 137.332 1.00 81.56 87 ILE G O 1
ATOM 10241 N N . PRO G 1 96 ? 183.759 163.540 138.953 1.00 82.37 88 PRO G N 1
ATOM 10242 C CA . PRO G 1 96 ? 182.780 162.673 138.287 1.00 82.37 88 PRO G CA 1
ATOM 10243 C C . PRO G 1 96 ? 181.355 163.020 138.691 1.00 82.37 88 PRO G C 1
ATOM 10244 O O . PRO G 1 96 ? 181.046 163.171 139.874 1.00 82.37 88 PRO G O 1
ATOM 10248 N N . THR G 1 97 ? 180.486 163.132 137.694 1.00 82.10 89 THR G N 1
ATOM 10249 C CA . THR G 1 97 ? 179.055 163.267 137.910 1.00 82.10 89 THR G CA 1
ATOM 10250 C C . THR G 1 97 ? 178.427 161.885 138.057 1.00 82.10 89 THR G C 1
ATOM 10251 O O . THR G 1 97 ? 179.013 160.869 137.676 1.00 82.10 89 THR G O 1
ATOM 10255 N N . ASP G 1 98 ? 177.216 161.855 138.615 1.00 81.52 90 ASP G N 1
ATOM 10256 C CA . ASP G 1 98 ? 176.535 160.600 138.935 1.00 81.52 90 ASP G CA 1
ATOM 10257 C C . ASP G 1 98 ? 175.155 160.542 138.266 1.00 81.52 90 ASP G C 1
ATOM 10258 O O . ASP G 1 98 ? 174.122 160.867 138.850 1.00 81.52 90 ASP G O 1
ATOM 10263 N N . SER G 1 99 ? 175.140 160.086 137.013 1.00 88.50 91 SER G N 1
ATOM 10264 C CA . SER G 1 99 ? 173.941 159.860 136.209 1.00 88.50 91 SER G CA 1
ATOM 10265 C C . SER G 1 99 ? 173.123 161.128 136.014 1.00 88.50 91 SER G C 1
ATOM 10266 O O . SER G 1 99 ? 172.056 161.073 135.393 1.00 88.50 91 SER G O 1
ATOM 10269 N N . GLU G 1 100 ? 173.590 162.267 136.516 1.00 87.61 92 GLU G N 1
ATOM 10270 C CA . GLU G 1 100 ? 172.876 163.532 136.442 1.00 87.61 92 GLU G CA 1
ATOM 10271 C C . GLU G 1 100 ? 173.918 164.635 136.347 1.00 87.61 92 GLU G C 1
ATOM 10272 O O . GLU G 1 100 ? 175.091 164.384 136.064 1.00 87.61 92 GLU G O 1
ATOM 10278 N N . GLY G 1 101 ? 173.474 165.866 136.583 1.00 81.43 93 GLY G N 1
ATOM 10279 C CA . GLY G 1 101 ? 174.411 166.969 136.641 1.00 81.43 93 GLY G CA 1
ATOM 10280 C C . GLY G 1 101 ? 175.137 167.103 137.961 1.00 81.43 93 GLY G C 1
ATOM 10281 O O . GLY G 1 101 ? 176.028 167.951 138.073 1.00 81.43 93 GLY G O 1
ATOM 10282 N N . ARG G 1 102 ? 174.784 166.291 138.954 1.00 72.00 94 ARG G N 1
ATOM 10283 C CA . ARG G 1 102 ? 175.329 166.465 140.292 1.00 72.00 94 ARG G CA 1
ATOM 10284 C C . ARG G 1 102 ? 176.736 165.896 140.397 1.00 72.00 94 ARG G C 1
ATOM 10285 O O . ARG G 1 102 ? 177.067 164.889 139.770 1.00 72.00 94 ARG G O 1
ATOM 10293 N N . TYR G 1 103 ? 177.564 166.556 141.200 1.00 67.71 95 TYR G N 1
ATOM 10294 C CA . TYR G 1 103 ? 178.915 166.090 141.465 1.00 67.71 95 TYR G CA 1
ATOM 10295 C C . TYR G 1 103 ? 178.935 165.259 142.740 1.00 67.71 95 TYR G C 1
ATOM 10296 O O . TYR G 1 103 ? 178.271 165.581 143.728 1.00 67.71 95 TYR G O 1
ATOM 10305 N N . PHE G 1 104 ? 179.711 164.180 142.714 1.00 64.81 96 PHE G N 1
ATOM 10306 C CA . PHE G 1 104 ? 179.631 163.139 143.729 1.00 64.81 96 PHE G CA 1
ATOM 10307 C C . PHE G 1 104 ? 180.814 163.215 144.682 1.00 64.81 96 PHE G C 1
ATOM 10308 O O . PHE G 1 104 ? 181.966 163.312 144.246 1.00 64.81 96 PHE G O 1
ATOM 10316 N N . ILE G 1 105 ? 180.521 163.173 145.980 1.00 64.33 97 ILE G N 1
ATOM 10317 C CA . ILE G 1 105 ? 181.521 163.035 147.033 1.00 64.33 97 ILE G CA 1
ATOM 10318 C C . ILE G 1 105 ? 181.128 161.844 147.893 1.00 64.33 97 ILE G C 1
ATOM 10319 O O . ILE G 1 105 ? 180.064 161.851 148.520 1.00 64.33 97 ILE G O 1
ATOM 10324 N N . ASP G 1 106 ? 181.988 160.827 147.931 1.00 67.06 98 ASP G N 1
ATOM 10325 C CA . ASP G 1 106 ? 181.696 159.595 148.666 1.00 67.06 98 ASP G CA 1
ATOM 10326 C C . ASP G 1 106 ? 181.930 159.824 150.159 1.00 67.06 98 ASP G C 1
ATOM 10327 O O . ASP G 1 106 ? 182.924 159.400 150.749 1.00 67.06 98 ASP G O 1
ATOM 10332 N N . ARG G 1 107 ? 180.975 160.521 150.769 1.00 68.23 99 ARG G N 1
ATOM 10333 C CA . ARG G 1 107 ? 181.046 160.860 152.180 1.00 68.23 99 ARG G CA 1
ATOM 10334 C C . ARG G 1 107 ? 179.629 160.986 152.724 1.00 68.23 99 ARG G C 1
ATOM 10335 O O . ARG G 1 107 ? 178.678 161.221 151.977 1.00 68.23 99 ARG G O 1
ATOM 10343 N N . ASP G 1 108 ? 179.495 160.808 154.035 1.00 71.13 100 ASP G N 1
ATOM 10344 C CA . ASP G 1 108 ? 178.198 160.949 154.679 1.00 71.13 100 ASP G CA 1
ATOM 10345 C C . ASP G 1 108 ? 177.727 162.396 154.612 1.00 71.13 100 ASP G C 1
ATOM 10346 O O . ASP G 1 108 ? 178.462 163.324 154.961 1.00 71.13 100 ASP G O 1
ATOM 10351 N N . GLY G 1 109 ? 176.489 162.586 154.167 1.00 68.72 101 GLY G N 1
ATOM 10352 C CA . GLY G 1 109 ? 175.975 163.923 153.949 1.00 68.72 101 GLY G CA 1
ATOM 10353 C C . GLY G 1 109 ? 175.007 164.411 155.005 1.00 68.72 101 GLY G C 1
ATOM 10354 O O . GLY G 1 109 ? 174.326 165.418 154.799 1.00 68.72 101 GLY G O 1
ATOM 10355 N N . THR G 1 110 ? 174.929 163.709 156.137 1.00 69.58 102 THR G N 1
ATOM 10356 C CA . THR G 1 110 ? 174.001 164.117 157.186 1.00 69.58 102 THR G CA 1
ATOM 10357 C C . THR G 1 110 ? 174.388 165.468 157.774 1.00 69.58 102 THR G C 1
ATOM 10358 O O . THR G 1 110 ? 173.527 166.327 157.995 1.00 69.58 102 THR G O 1
ATOM 10362 N N . HIS G 1 111 ? 175.679 165.677 158.029 1.00 70.53 103 HIS G N 1
ATOM 10363 C CA . HIS G 1 111 ? 176.165 166.908 158.637 1.00 70.53 103 HIS G CA 1
ATOM 10364 C C . HIS G 1 111 ? 176.927 167.790 157.658 1.00 70.53 103 HIS G C 1
ATOM 10365 O O . HIS G 1 111 ? 177.671 168.674 158.089 1.00 70.53 103 HIS G O 1
ATOM 10372 N N . PHE G 1 112 ? 176.768 167.567 156.352 1.00 63.91 104 PHE G N 1
ATOM 10373 C CA . PHE G 1 112 ? 177.355 168.480 155.379 1.00 63.91 104 PHE G CA 1
ATOM 10374 C C . PHE G 1 112 ? 176.592 169.795 155.324 1.00 63.91 104 PHE G C 1
ATOM 10375 O O . PHE G 1 112 ? 177.123 170.802 154.841 1.00 63.91 104 PHE G O 1
ATOM 10383 N N . GLY G 1 113 ? 175.350 169.803 155.809 1.00 65.45 105 GLY G N 1
ATOM 10384 C CA . GLY G 1 113 ? 174.592 171.040 155.849 1.00 65.45 105 GLY G CA 1
ATOM 10385 C C . GLY G 1 113 ? 175.247 172.092 156.719 1.00 65.45 105 GLY G C 1
ATOM 10386 O O . GLY G 1 113 ? 175.267 173.272 156.370 1.00 65.45 105 GLY G O 1
ATOM 10387 N N . ASP G 1 114 ? 175.809 171.678 157.856 1.00 67.44 106 ASP G N 1
ATOM 10388 C CA . ASP G 1 114 ? 176.478 172.631 158.735 1.00 67.44 106 ASP G CA 1
ATOM 10389 C C . ASP G 1 114 ? 177.782 173.129 158.124 1.00 67.44 106 ASP G C 1
ATOM 10390 O O . ASP G 1 114 ? 178.159 174.292 158.308 1.00 67.44 106 ASP G O 1
ATOM 10395 N N . VAL G 1 115 ? 178.486 172.263 157.393 1.00 63.90 107 VAL G N 1
ATOM 10396 C CA . VAL G 1 115 ? 179.693 172.694 156.693 1.00 63.90 107 VAL G CA 1
ATOM 10397 C C . VAL G 1 115 ? 179.347 173.740 155.641 1.00 63.90 107 VAL G C 1
ATOM 10398 O O . VAL G 1 115 ? 180.014 174.778 155.526 1.00 63.90 107 VAL G O 1
ATOM 10402 N N . LEU G 1 116 ? 178.287 173.492 154.868 1.00 61.88 108 LEU G N 1
ATOM 10403 C CA . LEU G 1 116 ? 177.850 174.475 153.883 1.00 61.88 108 LEU G CA 1
ATOM 10404 C C . LEU G 1 116 ? 177.384 175.759 154.556 1.00 61.88 108 LEU G C 1
ATOM 10405 O O . LEU G 1 116 ? 177.608 176.856 154.033 1.00 61.88 108 LEU G O 1
ATOM 10410 N N . ASN G 1 117 ? 176.727 175.642 155.711 1.00 63.02 109 ASN G N 1
ATOM 10411 C CA . ASN G 1 117 ? 176.294 176.826 156.443 1.00 63.02 109 ASN G CA 1
ATOM 10412 C C . ASN G 1 117 ? 177.483 177.667 156.874 1.00 63.02 109 ASN G C 1
ATOM 10413 O O . ASN G 1 117 ? 177.456 178.896 156.754 1.00 63.02 109 ASN G O 1
ATOM 10418 N N . PHE G 1 118 ? 178.538 177.024 157.379 1.00 64.57 110 PHE G N 1
ATOM 10419 C CA . PHE G 1 118 ? 179.737 177.767 157.750 1.00 64.57 110 PHE G CA 1
ATOM 10420 C C . PHE G 1 118 ? 180.379 178.415 156.533 1.00 64.57 110 PHE G C 1
ATOM 10421 O O . PHE G 1 118 ? 180.861 179.551 156.608 1.00 64.57 110 PHE G O 1
ATOM 10429 N N . LEU G 1 119 ? 180.413 177.704 155.406 1.00 61.99 111 LEU G N 1
ATOM 10430 C CA . LEU G 1 119 ? 181.009 178.279 154.204 1.00 61.99 111 LEU G CA 1
ATOM 10431 C C . LEU G 1 119 ? 180.226 179.494 153.722 1.00 61.99 111 LEU G C 1
ATOM 10432 O O . LEU G 1 119 ? 180.816 180.480 153.267 1.00 61.99 111 LEU G O 1
ATOM 10437 N N . ARG G 1 120 ? 178.894 179.440 153.804 1.00 62.56 112 ARG G N 1
ATOM 10438 C CA . ARG G 1 120 ? 178.076 180.584 153.406 1.00 62.56 112 ARG G CA 1
ATOM 10439 C C . ARG G 1 120 ? 178.284 181.767 154.345 1.00 62.56 112 ARG G C 1
ATOM 10440 O O . ARG G 1 120 ? 178.534 182.892 153.899 1.00 62.56 112 ARG G O 1
ATOM 10448 N N . SER G 1 121 ? 178.183 181.530 155.651 1.00 70.39 113 SER G N 1
ATOM 10449 C CA . SER G 1 121 ? 178.364 182.565 156.657 1.00 70.39 113 SER G CA 1
ATOM 10450 C C . SER G 1 121 ? 178.949 181.923 157.904 1.00 70.39 113 SER G C 1
ATOM 10451 O O . SER G 1 121 ? 178.850 180.711 158.091 1.00 70.39 113 SER G O 1
ATOM 10454 N N . GLY G 1 122 ? 179.533 182.738 158.772 1.00 71.79 114 GLY G N 1
ATOM 10455 C CA . GLY G 1 122 ? 180.211 182.185 159.928 1.00 71.79 114 GLY G CA 1
ATOM 10456 C C . GLY G 1 122 ? 179.276 181.578 160.955 1.00 71.79 114 GLY G C 1
ATOM 10457 O O . GLY G 1 122 ? 179.293 181.969 162.126 1.00 71.79 114 GLY G O 1
ATOM 10458 N N . ASP G 1 123 ? 178.461 180.618 160.530 1.00 74.02 115 ASP G N 1
ATOM 10459 C CA . ASP G 1 123 ? 177.527 179.935 161.409 1.00 74.02 115 ASP G CA 1
ATOM 10460 C C . ASP G 1 123 ? 178.182 178.707 162.025 1.00 74.02 115 ASP G C 1
ATOM 10461 O O . ASP G 1 123 ? 179.133 178.146 161.477 1.00 74.02 115 ASP G O 1
ATOM 10466 N N . LEU G 1 124 ? 177.659 178.289 163.174 1.00 73.81 116 LEU G N 1
ATOM 10467 C CA . LEU G 1 124 ? 178.272 177.201 163.913 1.00 73.81 116 LEU G CA 1
ATOM 10468 C C . LEU G 1 124 ? 177.229 176.168 164.327 1.00 73.81 116 LEU G C 1
ATOM 10469 O O . LEU G 1 124 ? 176.046 176.495 164.465 1.00 73.81 116 LEU G O 1
ATOM 10474 N N . PRO G 1 125 ? 177.636 174.914 164.520 1.00 74.89 117 PRO G N 1
ATOM 10475 C CA . PRO G 1 125 ? 176.670 173.882 164.879 1.00 74.89 117 PRO G CA 1
ATOM 10476 C C . PRO G 1 125 ? 176.068 174.155 166.240 1.00 74.89 117 PRO G C 1
ATOM 10477 O O . PRO G 1 125 ? 176.685 174.822 167.092 1.00 74.89 117 PRO G O 1
ATOM 10481 N N . PRO G 1 126 ? 174.853 173.662 166.494 1.00 79.70 118 PRO G N 1
ATOM 10482 C CA . PRO G 1 126 ? 174.137 173.988 167.744 1.00 79.70 118 PRO G CA 1
ATOM 10483 C C . PRO G 1 126 ? 174.433 173.040 168.904 1.00 79.70 118 PRO G C 1
ATOM 10484 O O . PRO G 1 126 ? 173.531 172.462 169.522 1.00 79.70 118 PRO G O 1
ATOM 10488 N N . ARG G 1 127 ? 175.721 172.843 169.188 1.00 79.60 119 ARG G N 1
ATOM 10489 C CA . ARG G 1 127 ? 176.193 172.257 170.442 1.00 79.60 119 ARG G CA 1
ATOM 10490 C C . ARG G 1 127 ? 175.904 170.761 170.545 1.00 79.60 119 ARG G C 1
ATOM 10491 O O . ARG G 1 127 ? 176.446 170.076 171.418 1.00 79.60 119 ARG G O 1
ATOM 10499 N N . GLU G 1 128 ? 175.106 170.221 169.624 1.00 83.87 120 GLU G N 1
ATOM 10500 C CA . GLU G 1 128 ? 174.915 168.775 169.596 1.00 83.87 120 GLU G CA 1
ATOM 10501 C C . GLU G 1 128 ? 175.666 168.155 168.431 1.00 83.87 120 GLU G C 1
ATOM 10502 O O . GLU G 1 128 ? 176.016 166.970 168.465 1.00 83.87 120 GLU G O 1
ATOM 10508 N N . HIS G 1 129 ? 175.925 168.944 167.393 1.00 78.58 121 HIS G N 1
ATOM 10509 C CA . HIS G 1 129 ? 176.644 168.488 166.217 1.00 78.58 121 HIS G CA 1
ATOM 10510 C C . HIS G 1 129 ? 178.075 168.999 166.178 1.00 78.58 121 HIS G C 1
ATOM 10511 O O . HIS G 1 129 ? 178.711 168.940 165.123 1.00 78.58 121 HIS G O 1
ATOM 10518 N N . VAL G 1 130 ? 178.596 169.500 167.299 1.00 72.69 122 VAL G N 1
ATOM 10519 C CA . VAL G 1 130 ? 179.957 170.027 167.311 1.00 72.69 122 VAL G CA 1
ATOM 10520 C C . VAL G 1 130 ? 180.956 168.936 166.954 1.00 72.69 122 VAL G C 1
ATOM 10521 O O . VAL G 1 130 ? 181.878 169.156 166.162 1.00 72.69 122 VAL G O 1
ATOM 10525 N N . ARG G 1 131 ? 180.779 167.738 167.513 1.00 74.96 123 ARG G N 1
ATOM 10526 C CA . ARG G 1 131 ? 181.721 166.655 167.252 1.00 74.96 123 ARG G CA 1
ATOM 10527 C C . ARG G 1 131 ? 181.575 166.095 165.841 1.00 74.96 123 ARG G C 1
ATOM 10528 O O . ARG G 1 131 ? 182.581 165.830 165.171 1.00 74.96 123 ARG G O 1
ATOM 10536 N N . ALA G 1 132 ? 180.341 165.908 165.368 1.00 72.19 124 ALA G N 1
ATOM 10537 C CA . ALA G 1 132 ? 180.144 165.382 164.021 1.00 72.19 124 ALA G CA 1
ATOM 10538 C C . ALA G 1 132 ? 180.622 166.368 162.963 1.00 72.19 124 ALA G C 1
ATOM 10539 O O . ALA G 1 132 ? 181.313 165.984 162.010 1.00 72.19 124 ALA G O 1
ATOM 10541 N N . VAL G 1 133 ? 180.265 167.645 163.109 1.00 70.10 125 VAL G N 1
ATOM 10542 C CA . VAL G 1 133 ? 180.759 168.648 162.175 1.00 70.10 125 VAL G CA 1
ATOM 10543 C C . VAL G 1 133 ? 182.261 168.825 162.333 1.00 70.10 125 VAL G C 1
ATOM 10544 O O . VAL G 1 133 ? 182.949 169.198 161.380 1.00 70.10 125 VAL G O 1
ATOM 10548 N N . TYR G 1 134 ? 182.804 168.542 163.517 1.00 71.74 126 TYR G N 1
ATOM 10549 C CA . TYR G 1 134 ? 184.253 168.547 163.677 1.00 71.74 126 TYR G CA 1
ATOM 10550 C C . TYR G 1 134 ? 184.899 167.454 162.838 1.00 71.74 126 TYR G C 1
ATOM 10551 O O . TYR G 1 134 ? 185.922 167.686 162.185 1.00 71.74 126 TYR G O 1
ATOM 10560 N N . LYS G 1 135 ? 184.310 166.258 162.838 1.00 74.74 127 LYS G N 1
ATOM 10561 C CA . LYS G 1 135 ? 184.811 165.193 161.972 1.00 74.74 127 LYS G CA 1
ATOM 10562 C C . LYS G 1 135 ? 184.698 165.581 160.502 1.00 74.74 127 LYS G C 1
ATOM 10563 O O . LYS G 1 135 ? 185.618 165.335 159.709 1.00 74.74 127 LYS G O 1
ATOM 10569 N N . GLU G 1 136 ? 183.573 166.191 160.122 1.00 71.73 128 GLU G N 1
ATOM 10570 C CA . GLU G 1 136 ? 183.396 166.612 158.734 1.00 71.73 128 GLU G CA 1
ATOM 10571 C C . GLU G 1 136 ? 184.433 167.656 158.334 1.00 71.73 128 GLU G C 1
ATOM 10572 O O . GLU G 1 136 ? 185.007 167.584 157.242 1.00 71.73 128 GLU G O 1
ATOM 10578 N N . ALA G 1 137 ? 184.690 168.632 159.206 1.00 67.72 129 ALA G N 1
ATOM 10579 C CA . ALA G 1 137 ? 185.675 169.663 158.904 1.00 67.72 129 ALA G CA 1
ATOM 10580 C C . ALA G 1 137 ? 187.081 169.086 158.862 1.00 67.72 129 ALA G C 1
ATOM 10581 O O . ALA G 1 137 ? 187.924 169.542 158.082 1.00 67.72 129 ALA G O 1
ATOM 10583 N N . GLN G 1 138 ? 187.360 168.089 159.706 1.00 73.40 130 GLN G N 1
ATOM 10584 C CA . GLN G 1 138 ? 188.639 167.396 159.622 1.00 73.40 130 GLN G CA 1
ATOM 10585 C C . GLN G 1 138 ? 188.802 166.726 158.268 1.00 73.40 130 GLN G C 1
ATOM 10586 O O . GLN G 1 138 ? 189.873 166.801 157.654 1.00 73.40 130 GLN G O 1
ATOM 10592 N N . TYR G 1 139 ? 187.750 166.064 157.785 1.00 70.54 131 TYR G N 1
ATOM 10593 C CA . TYR G 1 139 ? 187.832 165.443 156.467 1.00 70.54 131 TYR G CA 1
ATOM 10594 C C . TYR G 1 139 ? 188.028 166.484 155.372 1.00 70.54 131 TYR G C 1
ATOM 10595 O O . TYR G 1 139 ? 188.876 166.311 154.491 1.00 70.54 131 TYR G O 1
ATOM 10604 N N . TYR G 1 140 ? 187.266 167.573 155.416 1.00 65.52 132 TYR G N 1
ATOM 10605 C CA . TYR G 1 140 ? 187.309 168.592 154.376 1.00 65.52 132 TYR G CA 1
ATOM 10606 C C . TYR G 1 140 ? 188.435 169.598 154.573 1.00 65.52 132 TYR G C 1
ATOM 10607 O O . TYR G 1 140 ? 188.605 170.483 153.730 1.00 65.52 132 TYR G O 1
ATOM 10616 N N . ALA G 1 141 ? 189.199 169.483 155.660 1.00 70.98 133 ALA G N 1
ATOM 10617 C CA . ALA G 1 141 ? 190.367 170.329 155.911 1.00 70.98 133 ALA G CA 1
ATOM 10618 C C . ALA G 1 141 ? 190.004 171.812 155.923 1.00 70.98 133 ALA G C 1
ATOM 10619 O O . ALA G 1 141 ? 190.711 172.645 155.357 1.00 70.98 133 ALA G O 1
ATOM 10621 N N . ILE G 1 142 ? 188.893 172.145 156.576 1.00 68.06 134 ILE G N 1
ATOM 10622 C CA . ILE G 1 142 ? 188.458 173.530 156.724 1.00 68.06 134 ILE G CA 1
ATOM 10623 C C . ILE G 1 142 ? 189.051 174.043 158.032 1.00 68.06 134 ILE G C 1
ATOM 10624 O O . ILE G 1 142 ? 188.512 173.796 159.110 1.00 68.06 134 ILE G O 1
ATOM 10629 N N . GLY G 1 143 ? 190.175 174.767 157.937 1.00 72.39 135 GLY G N 1
ATOM 10630 C CA . GLY G 1 143 ? 190.887 175.230 159.105 1.00 72.39 135 GLY G CA 1
ATOM 10631 C C . GLY G 1 143 ? 190.126 176.155 160.027 1.00 72.39 135 GLY G C 1
ATOM 10632 O O . GLY G 1 143 ? 190.073 175.902 161.238 1.00 72.39 135 GLY G O 1
ATOM 10633 N N . PRO G 1 144 ? 189.534 177.244 159.523 1.00 70.51 136 PRO G N 1
ATOM 10634 C CA . PRO G 1 144 ? 188.749 178.116 160.413 1.00 70.51 136 PRO G CA 1
ATOM 10635 C C . PRO G 1 144 ? 187.601 177.402 161.099 1.00 70.51 136 PRO G C 1
ATOM 10636 O O . PRO G 1 144 ? 187.320 177.671 162.276 1.00 70.51 136 PRO G O 1
ATOM 10640 N N . LEU G 1 145 ? 186.914 176.506 160.390 1.00 66.99 137 LEU G N 1
ATOM 10641 C CA . LEU G 1 145 ? 185.845 175.749 161.025 1.00 66.99 137 LEU G CA 1
ATOM 10642 C C . LEU G 1 145 ? 186.393 174.898 162.157 1.00 66.99 137 LEU G C 1
ATOM 10643 O O . LEU G 1 145 ? 185.783 174.813 163.227 1.00 66.99 137 LEU G O 1
ATOM 10648 N N . LEU G 1 146 ? 187.559 174.284 161.950 1.00 70.51 138 LEU G N 1
ATOM 10649 C CA . LEU G 1 146 ? 188.184 173.503 163.012 1.00 70.51 138 LEU G CA 1
ATOM 10650 C C . LEU G 1 146 ? 188.526 174.374 164.213 1.00 70.51 138 LEU G C 1
ATOM 10651 O O . LEU G 1 146 ? 188.334 173.958 165.360 1.00 70.51 138 LEU G O 1
ATOM 10656 N N . GLU G 1 147 ? 189.035 175.585 163.975 1.00 73.94 139 GLU G N 1
ATOM 10657 C CA . GLU G 1 147 ? 189.370 176.470 165.089 1.00 73.94 139 GLU G CA 1
ATOM 10658 C C . GLU G 1 147 ? 188.131 176.850 165.894 1.00 73.94 139 GLU G C 1
ATOM 10659 O O . GLU G 1 147 ? 188.099 176.689 167.122 1.00 73.94 139 GLU G O 1
ATOM 10665 N N . GLN G 1 148 ? 187.090 177.349 165.219 1.00 74.18 140 GLN G N 1
ATOM 10666 C CA . GLN G 1 148 ? 185.894 177.754 165.955 1.00 74.18 140 GLN G CA 1
ATOM 10667 C C . GLN G 1 148 ? 185.167 176.562 166.566 1.00 74.18 140 GLN G C 1
ATOM 10668 O O . GLN G 1 148 ? 184.410 176.727 167.528 1.00 74.18 140 GLN G O 1
ATOM 10674 N N . LEU G 1 149 ? 185.371 175.355 166.033 1.00 70.02 141 LEU G N 1
ATOM 10675 C CA . LEU G 1 149 ? 184.778 174.180 166.662 1.00 70.02 141 LEU G CA 1
ATOM 10676 C C . LEU G 1 149 ? 185.561 173.758 167.897 1.00 70.02 141 LEU G C 1
ATOM 10677 O O . LEU G 1 149 ? 184.974 173.322 168.894 1.00 70.02 141 LEU G O 1
ATOM 10682 N N . GLU G 1 150 ? 186.889 173.874 167.852 1.00 72.88 142 GLU G N 1
ATOM 10683 C CA . GLU G 1 150 ? 187.699 173.576 169.024 1.00 72.88 142 GLU G CA 1
ATOM 10684 C C . GLU G 1 150 ? 187.543 174.630 170.106 1.00 72.88 142 GLU G C 1
ATOM 10685 O O . GLU G 1 150 ? 187.884 174.366 171.263 1.00 72.88 142 GLU G O 1
ATOM 10691 N N . ASN G 1 151 ? 187.047 175.815 169.759 1.00 74.53 143 ASN G N 1
ATOM 10692 C CA . ASN G 1 151 ? 186.722 176.809 170.773 1.00 74.53 143 ASN G CA 1
ATOM 10693 C C . ASN G 1 151 ? 185.305 176.667 171.316 1.00 74.53 143 ASN G C 1
ATOM 10694 O O . ASN G 1 151 ? 184.866 177.534 172.076 1.00 74.53 143 ASN G O 1
ATOM 10699 N N . MET G 1 152 ? 184.576 175.621 170.937 1.00 71.39 144 MET G N 1
ATOM 10700 C CA . MET G 1 152 ? 183.259 175.368 171.499 1.00 71.39 144 MET G CA 1
ATOM 10701 C C . MET G 1 152 ? 183.337 174.281 172.567 1.00 71.39 144 MET G C 1
ATOM 10702 O O . MET G 1 152 ? 184.276 173.485 172.611 1.00 71.39 144 MET G O 1
ATOM 10707 N N . GLN G 1 153 ? 182.322 174.257 173.432 1.00 71.72 145 GLN G N 1
ATOM 10708 C CA . GLN G 1 153 ? 182.447 173.565 174.715 1.00 71.72 145 GLN G CA 1
ATOM 10709 C C . GLN G 1 153 ? 182.698 172.067 174.614 1.00 71.72 145 GLN G C 1
ATOM 10710 O O . GLN G 1 153 ? 183.593 171.574 175.323 1.00 71.72 145 GLN G O 1
ATOM 10716 N N . PRO G 1 154 ? 181.965 171.284 173.810 1.00 69.39 146 PRO G N 1
ATOM 10717 C CA . PRO G 1 154 ? 182.186 169.826 173.851 1.00 69.39 146 PRO G CA 1
ATOM 10718 C C . PRO G 1 154 ? 183.625 169.428 173.579 1.00 69.39 146 PRO G C 1
ATOM 10719 O O . PRO G 1 154 ? 184.080 168.391 174.073 1.00 69.39 146 PRO G O 1
ATOM 10723 N N . LEU G 1 155 ? 184.361 170.235 172.814 1.00 71.00 147 LEU G N 1
ATOM 10724 C CA . LEU G 1 155 ? 185.757 169.915 172.538 1.00 71.00 147 LEU G CA 1
ATOM 10725 C C . LEU G 1 155 ? 186.702 170.742 173.401 1.00 71.00 147 LEU G C 1
ATOM 10726 O O . LEU G 1 155 ? 187.852 170.349 173.620 1.00 71.00 147 LEU G O 1
ATOM 10731 N N . LYS G 1 156 ? 186.243 171.891 173.899 1.00 70.66 148 LYS G N 1
ATOM 10732 C CA . LYS G 1 156 ? 187.118 172.741 174.702 1.00 70.66 148 LYS G CA 1
ATOM 10733 C C . LYS G 1 156 ? 187.539 172.041 175.989 1.00 70.66 148 LYS G C 1
ATOM 10734 O O . LYS G 1 156 ? 188.732 171.986 176.317 1.00 70.66 148 LYS G O 1
ATOM 10740 N N . GLY G 1 157 ? 186.577 171.481 176.722 1.00 70.49 149 GLY G N 1
ATOM 10741 C CA . GLY G 1 157 ? 186.917 170.727 177.916 1.00 70.49 149 GLY G CA 1
ATOM 10742 C C . GLY G 1 157 ? 187.752 169.500 177.609 1.00 70.49 149 GLY G C 1
ATOM 10743 O O . GLY G 1 157 ? 188.592 169.091 178.413 1.00 70.49 149 GLY G O 1
ATOM 10744 N N . GLU G 1 158 ? 187.531 168.893 176.442 1.00 73.18 150 GLU G N 1
ATOM 10745 C CA . GLU G 1 158 ? 188.317 167.724 176.065 1.00 73.18 150 GLU G CA 1
ATOM 10746 C C . GLU G 1 158 ? 189.779 168.083 175.839 1.00 73.18 150 GLU G C 1
ATOM 10747 O O . GLU G 1 158 ? 190.672 167.346 176.260 1.00 73.18 150 GLU G O 1
ATOM 10753 N N . LYS G 1 159 ? 190.050 169.209 175.176 1.00 71.38 151 LYS G N 1
ATOM 10754 C CA . LYS G 1 159 ? 191.436 169.667 175.070 1.00 71.38 151 LYS G CA 1
ATOM 10755 C C . LYS G 1 159 ? 192.012 170.048 176.430 1.00 71.38 151 LYS G C 1
ATOM 10756 O O . LYS G 1 159 ? 193.187 169.777 176.711 1.00 71.38 151 LYS G O 1
ATOM 10762 N N . VAL G 1 160 ? 191.204 170.663 177.296 1.00 69.77 152 VAL G N 1
ATOM 10763 C CA . VAL G 1 160 ? 191.712 171.016 178.621 1.00 69.77 152 VAL G CA 1
ATOM 10764 C C . VAL G 1 160 ? 192.121 169.765 179.393 1.00 69.77 152 VAL G C 1
ATOM 10765 O O . VAL G 1 160 ? 193.161 169.747 180.061 1.00 69.77 152 VAL G O 1
ATOM 10769 N N . ARG G 1 161 ? 191.318 168.698 179.313 1.00 71.04 153 ARG G N 1
ATOM 10770 C CA . ARG G 1 161 ? 191.677 167.469 180.019 1.00 71.04 153 ARG G CA 1
ATOM 10771 C C . ARG G 1 161 ? 192.796 166.715 179.313 1.00 71.04 153 ARG G C 1
ATOM 10772 O O . ARG G 1 161 ? 193.585 166.030 179.970 1.00 71.04 153 ARG G O 1
ATOM 10780 N N . GLN G 1 162 ? 192.883 166.819 177.984 1.00 71.53 154 GLN G N 1
ATOM 10781 C CA . GLN G 1 162 ? 193.993 166.212 177.262 1.00 71.53 154 GLN G CA 1
ATOM 10782 C C . GLN G 1 162 ? 195.309 166.898 177.580 1.00 71.53 154 GLN G C 1
ATOM 10783 O O . GLN G 1 162 ? 196.372 166.299 177.387 1.00 71.53 154 GLN G O 1
ATOM 10789 N N . ALA G 1 163 ? 195.259 168.146 178.043 1.00 70.59 155 ALA G N 1
ATOM 10790 C CA . ALA G 1 163 ? 196.465 168.781 178.565 1.00 70.59 155 ALA G CA 1
ATOM 10791 C C . ALA G 1 163 ? 197.021 167.991 179.743 1.00 70.59 155 ALA G C 1
ATOM 10792 O O . ALA G 1 163 ? 198.236 167.794 179.858 1.00 70.59 155 ALA G O 1
ATOM 10794 N N . PHE G 1 164 ? 196.141 167.535 180.637 1.00 70.46 156 PHE G N 1
ATOM 10795 C CA . PHE G 1 164 ? 196.575 166.706 181.758 1.00 70.46 156 PHE G CA 1
ATOM 10796 C C . PHE G 1 164 ? 196.932 165.296 181.305 1.00 70.46 156 PHE G C 1
ATOM 10797 O O . PHE G 1 164 ? 197.982 164.764 181.685 1.00 70.46 156 PHE G O 1
ATOM 10805 N N . LEU G 1 165 ? 196.080 164.677 180.489 1.00 68.58 157 LEU G N 1
ATOM 10806 C CA . LEU G 1 165 ? 196.301 163.305 180.054 1.00 68.58 157 LEU G CA 1
ATOM 10807 C C . LEU G 1 165 ? 197.406 163.182 179.017 1.00 68.58 157 LEU G C 1
ATOM 10808 O O . LEU G 1 165 ? 197.833 162.062 178.724 1.00 68.58 157 LEU G O 1
ATOM 10813 N N . GLY G 1 166 ? 197.872 164.296 178.451 1.00 69.85 158 GLY G N 1
ATOM 10814 C CA . GLY G 1 166 ? 199.029 164.246 177.580 1.00 69.85 158 GLY G CA 1
ATOM 10815 C C . GLY G 1 166 ? 200.313 163.919 178.308 1.00 69.85 158 GLY G C 1
ATOM 10816 O O . GLY G 1 166 ? 201.287 163.503 177.673 1.00 69.85 158 GLY G O 1
ATOM 10817 N N . LEU G 1 167 ? 200.336 164.104 179.629 1.00 71.13 159 LEU G N 1
ATOM 10818 C CA . LEU G 1 167 ? 201.482 163.687 180.426 1.00 71.13 159 LEU G CA 1
ATOM 10819 C C . LEU G 1 167 ? 201.652 162.176 180.430 1.00 71.13 159 LEU G C 1
ATOM 10820 O O . LEU G 1 167 ? 202.754 161.686 180.699 1.00 71.13 159 LEU G O 1
ATOM 10825 N N . MET G 1 168 ? 200.591 161.433 180.144 1.00 69.04 160 MET G N 1
ATOM 10826 C CA . MET G 1 168 ? 200.635 159.973 180.100 1.00 69.04 160 MET G CA 1
ATOM 10827 C C . MET G 1 168 ? 200.203 159.499 178.722 1.00 69.04 160 MET G C 1
ATOM 10828 O O . MET G 1 168 ? 198.992 159.350 178.474 1.00 69.04 160 MET G O 1
ATOM 10833 N N . PRO G 1 169 ? 201.136 159.259 177.796 1.00 70.66 161 PRO G N 1
ATOM 10834 C CA . PRO G 1 169 ? 200.748 158.763 176.466 1.00 70.66 161 PRO G CA 1
ATOM 10835 C C . PRO G 1 169 ? 200.223 157.338 176.472 1.00 70.66 161 PRO G C 1
ATOM 10836 O O . PRO G 1 169 ? 199.680 156.894 175.453 1.00 70.66 161 PRO G O 1
ATOM 10840 N N . TYR G 1 170 ? 200.367 156.613 177.576 1.00 70.48 162 TYR G N 1
ATOM 10841 C CA . TYR G 1 170 ? 199.922 155.232 177.686 1.00 70.48 162 TYR G CA 1
ATOM 10842 C C . TYR G 1 170 ? 198.502 155.101 178.218 1.00 70.48 162 TYR G C 1
ATOM 10843 O O . TYR G 1 170 ? 198.050 153.980 178.465 1.00 70.48 162 TYR G O 1
ATOM 10852 N N . TYR G 1 171 ? 197.790 156.215 178.385 1.00 67.47 163 TYR G N 1
ATOM 10853 C CA . TYR G 1 171 ? 196.507 156.203 179.082 1.00 67.47 163 TYR G CA 1
ATOM 10854 C C . TYR G 1 171 ? 195.479 155.341 178.353 1.00 67.47 163 TYR G C 1
ATOM 10855 O O . TYR G 1 171 ? 194.886 154.427 178.942 1.00 67.47 163 TYR G O 1
ATOM 10864 N N . LYS G 1 172 ? 195.276 155.597 177.058 1.00 74.59 164 LYS G N 1
ATOM 10865 C CA . LYS G 1 172 ? 194.254 154.871 176.309 1.00 74.59 164 LYS G CA 1
ATOM 10866 C C . LYS G 1 172 ? 194.562 153.380 176.250 1.00 74.59 164 LYS G C 1
ATOM 10867 O O . LYS G 1 172 ? 193.653 152.544 176.357 1.00 74.59 164 LYS G O 1
ATOM 10873 N N . ASP G 1 173 ? 195.836 153.027 176.075 1.00 75.72 165 ASP G N 1
ATOM 10874 C CA . ASP G 1 173 ? 196.222 151.621 176.113 1.00 75.72 165 ASP G CA 1
ATOM 10875 C C . ASP G 1 173 ? 195.863 150.991 177.451 1.00 75.72 165 ASP G C 1
ATOM 10876 O O . ASP G 1 173 ? 195.457 149.825 177.506 1.00 75.72 165 ASP G O 1
ATOM 10881 N N . HIS G 1 174 ? 196.005 151.743 178.544 1.00 70.75 166 HIS G N 1
ATOM 10882 C CA . HIS G 1 174 ? 195.689 151.184 179.854 1.00 70.75 166 HIS G CA 1
ATOM 10883 C C . HIS G 1 174 ? 194.188 151.022 180.055 1.00 70.75 166 HIS G C 1
ATOM 10884 O O . HIS G 1 174 ? 193.751 150.054 180.684 1.00 70.75 166 HIS G O 1
ATOM 10891 N N . LEU G 1 175 ? 193.373 151.942 179.532 1.00 70.64 167 LEU G N 1
ATOM 10892 C CA . LEU G 1 175 ? 191.931 151.687 179.554 1.00 70.64 167 LEU G CA 1
ATOM 10893 C C . LEU G 1 175 ? 191.570 150.450 178.746 1.00 70.64 167 LEU G C 1
ATOM 10894 O O . LEU G 1 175 ? 190.719 149.655 179.165 1.00 70.64 167 LEU G O 1
ATOM 10899 N N . GLU G 1 176 ? 192.179 150.283 177.573 1.00 74.90 168 GLU G N 1
ATOM 10900 C CA . GLU G 1 176 ? 191.879 149.100 176.775 1.00 74.90 168 GLU G CA 1
ATOM 10901 C C . GLU G 1 176 ? 192.301 147.831 177.504 1.00 74.90 168 GLU G C 1
ATOM 10902 O O . GLU G 1 176 ? 191.589 146.820 177.470 1.00 74.90 168 GLU G O 1
ATOM 10908 N N . ARG G 1 177 ? 193.443 147.875 178.192 1.00 73.49 169 ARG G N 1
ATOM 10909 C CA . ARG G 1 177 ? 193.864 146.748 179.016 1.00 73.49 169 ARG G CA 1
ATOM 10910 C C . ARG G 1 177 ? 192.868 146.480 180.135 1.00 73.49 169 ARG G C 1
ATOM 10911 O O . ARG G 1 177 ? 192.542 145.324 180.417 1.00 73.49 169 ARG G O 1
ATOM 10919 N N . ILE G 1 178 ? 192.379 147.534 180.790 1.00 68.21 170 ILE G N 1
ATOM 10920 C CA . ILE G 1 178 ? 191.415 147.358 181.874 1.00 68.21 170 ILE G CA 1
ATOM 10921 C C . ILE G 1 178 ? 190.168 146.656 181.358 1.00 68.21 170 ILE G C 1
ATOM 10922 O O . ILE G 1 178 ? 189.711 145.657 181.928 1.00 68.21 170 ILE G O 1
ATOM 10927 N N . VAL G 1 179 ? 189.614 147.161 180.255 1.00 67.57 171 VAL G N 1
ATOM 10928 C CA . VAL G 1 179 ? 188.384 146.592 179.714 1.00 67.57 171 VAL G CA 1
ATOM 10929 C C . VAL G 1 179 ? 188.605 145.151 179.279 1.00 67.57 171 VAL G C 1
ATOM 10930 O O . VAL G 1 179 ? 187.773 144.275 179.543 1.00 67.57 171 VAL G O 1
ATOM 10934 N N . GLU G 1 180 ? 189.727 144.875 178.611 1.00 70.07 172 GLU G N 1
ATOM 10935 C CA . GLU G 1 180 ? 189.965 143.524 178.120 1.00 70.07 172 GLU G CA 1
ATOM 10936 C C . GLU G 1 180 ? 190.203 142.538 179.257 1.00 70.07 172 GLU G C 1
ATOM 10937 O O . GLU G 1 180 ? 189.712 141.409 179.203 1.00 70.07 172 GLU G O 1
ATOM 10943 N N . ILE G 1 181 ? 190.943 142.938 180.293 1.00 67.67 173 ILE G N 1
ATOM 10944 C CA . ILE G 1 181 ? 191.153 142.051 181.433 1.00 67.67 173 ILE G CA 1
ATOM 10945 C C . ILE G 1 181 ? 189.839 141.784 182.152 1.00 67.67 173 ILE G C 1
ATOM 10946 O O . ILE G 1 181 ? 189.552 140.646 182.545 1.00 67.67 173 ILE G O 1
ATOM 10951 N N . ALA G 1 182 ? 189.016 142.820 182.335 1.00 67.57 174 ALA G N 1
ATOM 10952 C CA . ALA G 1 182 ? 187.722 142.620 182.979 1.00 67.57 174 ALA G CA 1
ATOM 10953 C C . ALA G 1 182 ? 186.847 141.674 182.166 1.00 67.57 174 ALA G C 1
ATOM 10954 O O . ALA G 1 182 ? 186.217 140.764 182.718 1.00 67.57 174 ALA G O 1
ATOM 10956 N N . ARG G 1 183 ? 186.803 141.869 180.847 1.00 68.23 175 ARG G N 1
ATOM 10957 C CA . ARG G 1 183 ? 185.990 141.003 180.001 1.00 68.23 175 ARG G CA 1
ATOM 10958 C C . ARG G 1 183 ? 186.495 139.567 180.030 1.00 68.23 175 ARG G C 1
ATOM 10959 O O . ARG G 1 183 ? 185.698 138.627 180.111 1.00 68.23 175 ARG G O 1
ATOM 10967 N N . LEU G 1 184 ? 187.814 139.377 179.965 1.00 68.11 176 LEU G N 1
ATOM 10968 C CA . LEU G 1 184 ? 188.367 138.029 180.006 1.00 68.11 176 LEU G CA 1
ATOM 10969 C C . LEU G 1 184 ? 188.054 137.344 181.326 1.00 68.11 176 LEU G C 1
ATOM 10970 O O . LEU G 1 184 ? 187.688 136.166 181.346 1.00 68.11 176 LEU G O 1
ATOM 10975 N N . ARG G 1 185 ? 188.196 138.062 182.441 1.00 67.67 177 ARG G N 1
ATOM 10976 C CA . ARG G 1 185 ? 187.897 137.459 183.735 1.00 67.67 177 ARG G CA 1
ATOM 10977 C C . ARG G 1 185 ? 186.423 137.095 183.844 1.00 67.67 177 ARG G C 1
ATOM 10978 O O . ARG G 1 185 ? 186.079 136.001 184.306 1.00 67.67 177 ARG G O 1
ATOM 10986 N N . ALA G 1 186 ? 185.536 137.994 183.409 1.00 67.08 178 ALA G N 1
ATOM 10987 C CA . ALA G 1 186 ? 184.108 137.715 183.493 1.00 67.08 178 ALA G CA 1
ATOM 10988 C C . ALA G 1 186 ? 183.717 136.537 182.611 1.00 67.08 178 ALA G C 1
ATOM 10989 O O . ALA G 1 186 ? 182.891 135.708 183.006 1.00 67.08 178 ALA G O 1
ATOM 10991 N N . VAL G 1 187 ? 184.289 136.447 181.409 1.00 67.50 179 VAL G N 1
ATOM 10992 C CA . VAL G 1 187 ? 183.939 135.354 180.505 1.00 67.50 179 VAL G CA 1
ATOM 10993 C C . VAL G 1 187 ? 184.499 134.031 181.010 1.00 67.50 179 VAL G C 1
ATOM 10994 O O . VAL G 1 187 ? 183.801 133.010 181.020 1.00 67.50 179 VAL G O 1
ATOM 10998 N N . GLN G 1 188 ? 185.765 134.020 181.436 1.00 73.01 180 GLN G N 1
ATOM 10999 C CA . GLN G 1 188 ? 186.387 132.775 181.873 1.00 73.01 180 GLN G CA 1
ATOM 11000 C C . GLN G 1 188 ? 185.757 132.258 183.157 1.00 73.01 180 GLN G C 1
ATOM 11001 O O . GLN G 1 188 ? 185.493 131.057 183.286 1.00 73.01 180 GLN G O 1
ATOM 11007 N N . ARG G 1 189 ? 185.516 133.141 184.123 1.00 73.90 181 ARG G N 1
ATOM 11008 C CA . ARG G 1 189 ? 184.890 132.732 185.370 1.00 73.90 181 ARG G CA 1
ATOM 11009 C C . ARG G 1 189 ? 183.378 132.614 185.262 1.00 73.90 181 ARG G C 1
ATOM 11010 O O . ARG G 1 189 ? 182.759 132.011 186.143 1.00 73.90 181 ARG G O 1
ATOM 11018 N N . LYS G 1 190 ? 182.780 133.158 184.202 1.00 71.34 182 LYS G N 1
ATOM 11019 C CA . LYS G 1 190 ? 181.330 133.181 184.016 1.00 71.34 182 LYS G CA 1
ATOM 11020 C C . LYS G 1 190 ? 180.647 133.914 185.173 1.00 71.34 182 LYS G C 1
ATOM 11021 O O . LYS G 1 190 ? 179.840 133.356 185.917 1.00 71.34 182 LYS G O 1
ATOM 11027 N N . ALA G 1 191 ? 180.993 135.193 185.307 1.00 69.80 183 ALA G N 1
ATOM 11028 C CA . ALA G 1 191 ? 180.445 136.063 186.334 1.00 69.80 183 ALA G CA 1
ATOM 11029 C C . ALA G 1 191 ? 179.716 137.225 185.678 1.00 69.80 183 ALA G C 1
ATOM 11030 O O . ALA G 1 191 ? 179.714 137.371 184.453 1.00 69.80 183 ALA G O 1
ATOM 11032 N N . ARG G 1 192 ? 179.080 138.050 186.511 1.00 71.47 184 ARG G N 1
ATOM 11033 C CA . ARG G 1 192 ? 178.487 139.280 185.998 1.00 71.47 184 ARG G CA 1
ATOM 11034 C C . ARG G 1 192 ? 179.458 140.446 186.114 1.00 71.47 184 ARG G C 1
ATOM 11035 O O . ARG G 1 192 ? 179.405 141.386 185.314 1.00 71.47 184 ARG G O 1
ATOM 11043 N N . PHE G 1 193 ? 180.351 140.404 187.099 1.00 69.24 185 PHE G N 1
ATOM 11044 C CA . PHE G 1 193 ? 181.279 141.494 187.355 1.00 69.24 185 PHE G CA 1
ATOM 11045 C C . PHE G 1 193 ? 182.694 140.955 187.475 1.00 69.24 185 PHE G C 1
ATOM 11046 O O . PHE G 1 193 ? 182.904 139.831 187.940 1.00 69.24 185 PHE G O 1
ATOM 11054 N N . ALA G 1 194 ? 183.660 141.763 187.052 1.00 68.61 186 ALA G N 1
ATOM 11055 C CA . ALA G 1 194 ? 185.074 141.444 187.177 1.00 68.61 186 ALA G CA 1
ATOM 11056 C C . ALA G 1 194 ? 185.762 142.550 187.958 1.00 68.61 186 ALA G C 1
ATOM 11057 O O . ALA G 1 194 ? 185.632 143.729 187.615 1.00 68.61 186 ALA G O 1
ATOM 11059 N N . LYS G 1 195 ? 186.494 142.172 188.999 1.00 72.46 187 LYS G N 1
ATOM 11060 C CA . LYS G 1 195 ? 187.203 143.119 189.846 1.00 72.46 187 LYS G CA 1
ATOM 11061 C C . LYS G 1 195 ? 188.690 143.051 189.537 1.00 72.46 187 LYS G C 1
ATOM 11062 O O . LYS G 1 195 ? 189.290 141.973 189.589 1.00 72.46 187 LYS G O 1
ATOM 11068 N N . LEU G 1 196 ? 189.279 144.200 189.219 1.00 71.70 188 LEU G N 1
ATOM 11069 C CA . LEU G 1 196 ? 190.696 144.279 188.909 1.00 71.70 188 LEU G CA 1
ATOM 11070 C C . LEU G 1 196 ? 191.312 145.431 189.686 1.00 71.70 188 LEU G C 1
ATOM 11071 O O . LEU G 1 196 ? 190.639 146.411 190.012 1.00 71.70 188 LEU G O 1
ATOM 11076 N N . LYS G 1 197 ? 192.601 145.301 189.979 1.00 76.12 189 LYS G N 1
ATOM 11077 C CA . LYS G 1 197 ? 193.319 146.257 190.809 1.00 76.12 189 LYS G CA 1
ATOM 11078 C C . LYS G 1 197 ? 194.163 147.167 189.931 1.00 76.12 189 LYS G C 1
ATOM 11079 O O . LYS G 1 197 ? 194.895 146.690 189.059 1.00 76.12 189 LYS G O 1
ATOM 11085 N N . VAL G 1 198 ? 194.060 148.473 190.162 1.00 72.98 190 VAL G N 1
ATOM 11086 C CA . VAL G 1 198 ? 194.881 149.460 189.475 1.00 72.98 190 VAL G CA 1
ATOM 11087 C C . VAL G 1 198 ? 195.661 150.242 190.521 1.00 72.98 190 VAL G C 1
ATOM 11088 O O . VAL G 1 198 ? 195.188 150.437 191.646 1.00 72.98 190 VAL G O 1
ATOM 11092 N N . CYS G 1 199 ? 196.866 150.666 190.157 1.00 75.29 191 CYS G N 1
ATOM 11093 C CA . CYS G 1 199 ? 197.728 151.443 191.034 1.00 75.29 191 CYS G CA 1
ATOM 11094 C C . CYS G 1 199 ? 197.927 152.823 190.433 1.00 75.29 191 CYS G C 1
ATOM 11095 O O . CYS G 1 199 ? 198.495 152.952 189.344 1.00 75.29 191 CYS G O 1
ATOM 11098 N N . VAL G 1 200 ? 197.465 153.849 191.141 1.00 71.87 192 VAL G N 1
ATOM 11099 C CA . VAL G 1 200 ? 197.578 155.232 190.697 1.00 71.87 192 VAL G CA 1
ATOM 11100 C C . VAL G 1 200 ? 198.414 155.976 191.726 1.00 71.87 192 VAL G C 1
ATOM 11101 O O . VAL G 1 200 ? 197.988 156.147 192.875 1.00 71.87 192 VAL G O 1
ATOM 11105 N N . PHE G 1 201 ? 199.601 156.417 191.320 1.00 77.74 193 PHE G N 1
ATOM 11106 C CA . PHE G 1 201 ? 200.479 157.206 192.174 1.00 77.74 193 PHE G CA 1
ATOM 11107 C C . PHE G 1 201 ? 200.922 158.435 191.399 1.00 77.74 193 PHE G C 1
ATOM 11108 O O . PHE G 1 201 ? 201.355 158.323 190.248 1.00 77.74 193 PHE G O 1
ATOM 11116 N N . LYS G 1 202 ? 200.795 159.607 192.022 1.00 79.19 194 LYS G N 1
ATOM 11117 C CA . LYS G 1 202 ? 201.154 160.848 191.346 1.00 79.19 194 LYS G CA 1
ATOM 11118 C C . LYS G 1 202 ? 202.666 161.012 191.260 1.00 79.19 194 LYS G C 1
ATOM 11119 O O . LYS G 1 202 ? 203.197 161.430 190.226 1.00 79.19 194 LYS G O 1
ATOM 11125 N N . GLU G 1 203 ? 203.375 160.693 192.337 1.00 86.28 195 GLU G N 1
ATOM 11126 C CA . GLU G 1 203 ? 204.826 160.831 192.361 1.00 86.28 195 GLU G CA 1
ATOM 11127 C C . GLU G 1 203 ? 205.507 159.469 192.306 1.00 86.28 195 GLU G C 1
ATOM 11128 O O . GLU G 1 203 ? 206.732 159.379 192.225 1.00 86.28 195 GLU G O 1
ATOM 11134 N N . GLU G 1 235 ? 201.553 143.173 191.574 1.00 86.60 227 GLU G N 1
ATOM 11135 C CA . GLU G 1 235 ? 200.316 142.405 191.639 1.00 86.60 227 GLU G CA 1
ATOM 11136 C C . GLU G 1 235 ? 199.147 143.208 191.081 1.00 86.60 227 GLU G C 1
ATOM 11137 O O . GLU G 1 235 ? 197.996 142.777 191.149 1.00 86.60 227 GLU G O 1
ATOM 11143 N N . VAL G 1 236 ? 199.451 144.377 190.528 1.00 80.41 228 VAL G N 1
ATOM 11144 C CA . VAL G 1 236 ? 198.437 145.257 189.961 1.00 80.41 228 VAL G CA 1
ATOM 11145 C C . VAL G 1 236 ? 198.298 144.945 188.476 1.00 80.41 228 VAL G C 1
ATOM 11146 O O . VAL G 1 236 ? 199.293 144.723 187.779 1.00 80.41 228 VAL G O 1
ATOM 11150 N N . ASP G 1 237 ? 197.054 144.885 188.001 1.00 78.11 229 ASP G N 1
ATOM 11151 C CA . ASP G 1 237 ? 196.815 144.587 186.594 1.00 78.11 229 ASP G CA 1
ATOM 11152 C C . ASP G 1 237 ? 197.234 145.752 185.707 1.00 78.11 229 ASP G C 1
ATOM 11153 O O . ASP G 1 237 ? 197.893 145.561 184.678 1.00 78.11 229 ASP G O 1
ATOM 11158 N N . VAL G 1 238 ? 196.860 146.969 186.093 1.00 73.10 230 VAL G N 1
ATOM 11159 C CA . VAL G 1 238 ? 197.128 148.175 185.320 1.00 73.10 230 VAL G CA 1
ATOM 11160 C C . VAL G 1 238 ? 197.686 149.230 186.262 1.00 73.10 230 VAL G C 1
ATOM 11161 O O . VAL G 1 238 ? 197.158 149.425 187.360 1.00 73.10 230 VAL G O 1
ATOM 11165 N N . SER G 1 239 ? 198.753 149.901 185.842 1.00 70.16 231 SER G N 1
ATOM 11166 C CA . SER G 1 239 ? 199.402 150.920 186.653 1.00 70.16 231 SER G CA 1
ATOM 11167 C C . SER G 1 239 ? 199.529 152.212 185.861 1.00 70.16 231 SER G C 1
ATOM 11168 O O . SER G 1 239 ? 199.985 152.204 184.714 1.00 70.16 231 SER G O 1
ATOM 11171 N N . PHE G 1 240 ? 199.124 153.320 186.477 1.00 65.61 232 PHE G N 1
ATOM 11172 C CA . PHE G 1 240 ? 199.263 154.649 185.893 1.00 65.61 232 PHE G CA 1
ATOM 11173 C C . PHE G 1 240 ? 200.404 155.370 186.595 1.00 65.61 232 PHE G C 1
ATOM 11174 O O . PHE G 1 240 ? 200.330 155.632 187.800 1.00 65.61 232 PHE G O 1
ATOM 11182 N N . GLY G 1 241 ? 201.443 155.705 185.836 1.00 76.30 233 GLY G N 1
ATOM 11183 C CA . GLY G 1 241 ? 202.696 156.144 186.400 1.00 76.30 233 GLY G CA 1
ATOM 11184 C C . GLY G 1 241 ? 202.676 157.575 186.887 1.00 76.30 233 GLY G C 1
ATOM 11185 O O . GLY G 1 241 ? 201.627 158.221 186.960 1.00 76.30 233 GLY G O 1
ATOM 11186 N N . PRO G 1 242 ? 203.850 158.095 187.238 1.00 76.72 234 PRO G N 1
ATOM 11187 C CA . PRO G 1 242 ? 203.918 159.448 187.796 1.00 76.72 234 PRO G CA 1
ATOM 11188 C C . PRO G 1 242 ? 203.648 160.506 186.739 1.00 76.72 234 PRO G C 1
ATOM 11189 O O . PRO G 1 242 ? 203.862 160.290 185.545 1.00 76.72 234 PRO G O 1
ATOM 11193 N N . TRP G 1 243 ? 203.169 161.658 187.196 1.00 76.52 235 TRP G N 1
ATOM 11194 C CA . TRP G 1 243 ? 202.952 162.812 186.339 1.00 76.52 235 TRP G CA 1
ATOM 11195 C C . TRP G 1 243 ? 203.229 164.076 187.137 1.00 76.52 235 TRP G C 1
ATOM 11196 O O . TRP G 1 243 ? 203.143 164.082 188.367 1.00 76.52 235 TRP G O 1
ATOM 11207 N N . GLU G 1 244 ? 203.570 165.146 186.426 1.00 82.24 236 GLU G N 1
ATOM 11208 C CA . GLU G 1 244 ? 203.836 166.443 187.037 1.00 82.24 236 GLU G CA 1
ATOM 11209 C C . GLU G 1 244 ? 202.741 167.409 186.606 1.00 82.24 236 GLU G C 1
ATOM 11210 O O . GLU G 1 244 ? 202.760 167.916 185.479 1.00 82.24 236 GLU G O 1
ATOM 11216 N N . ALA G 1 245 ? 201.794 167.658 187.502 1.00 74.56 237 ALA G N 1
ATOM 11217 C CA . ALA G 1 245 ? 200.689 168.575 187.260 1.00 74.56 237 ALA G CA 1
ATOM 11218 C C . ALA G 1 245 ? 200.079 168.915 188.611 1.00 74.56 237 ALA G C 1
ATOM 11219 O O . ALA G 1 245 ? 200.545 168.450 189.654 1.00 74.56 237 ALA G O 1
ATOM 11221 N N . VAL G 1 246 ? 199.032 169.745 188.584 1.00 73.87 238 VAL G N 1
ATOM 11222 C CA . VAL G 1 246 ? 198.309 170.066 189.808 1.00 73.87 238 VAL G CA 1
ATOM 11223 C C . VAL G 1 246 ? 197.061 169.215 189.977 1.00 73.87 238 VAL G C 1
ATOM 11224 O O . VAL G 1 246 ? 196.387 169.318 191.010 1.00 73.87 238 VAL G O 1
ATOM 11228 N N . ALA G 1 247 ? 196.729 168.381 188.996 1.00 73.86 239 ALA G N 1
ATOM 11229 C CA . ALA G 1 247 ? 195.646 167.429 189.156 1.00 73.86 239 ALA G CA 1
ATOM 11230 C C . ALA G 1 247 ? 196.066 166.318 190.113 1.00 73.86 239 ALA G C 1
ATOM 11231 O O . ALA G 1 247 ? 197.212 165.862 190.118 1.00 73.86 239 ALA G O 1
ATOM 11233 N N . ASP G 1 248 ? 195.119 165.873 190.926 1.00 77.23 240 ASP G N 1
ATOM 11234 C CA . ASP G 1 248 ? 195.385 164.944 192.013 1.00 77.23 240 ASP G CA 1
ATOM 11235 C C . ASP G 1 248 ? 195.176 163.512 191.535 1.00 77.23 240 ASP G C 1
ATOM 11236 O O . ASP G 1 248 ? 194.786 163.262 190.393 1.00 77.23 240 ASP G O 1
ATOM 11241 N N . VAL G 1 249 ? 195.453 162.564 192.432 1.00 74.54 241 VAL G N 1
ATOM 11242 C CA . VAL G 1 249 ? 195.201 161.158 192.135 1.00 74.54 241 VAL G CA 1
ATOM 11243 C C . VAL G 1 249 ? 193.716 160.928 191.897 1.00 74.54 241 VAL G C 1
ATOM 11244 O O . VAL G 1 249 ? 193.322 160.204 190.976 1.00 74.54 241 VAL G O 1
ATOM 11248 N N . TYR G 1 250 ? 192.868 161.551 192.717 1.00 74.43 242 TYR G N 1
ATOM 11249 C CA . TYR G 1 250 ? 191.429 161.348 192.590 1.00 74.43 242 TYR G CA 1
ATOM 11250 C C . TYR G 1 250 ? 190.892 161.963 191.305 1.00 74.43 242 TYR G C 1
ATOM 11251 O O . TYR G 1 250 ? 189.776 161.648 190.878 1.00 74.43 242 TYR G O 1
ATOM 11260 N N . ASP G 1 251 ? 191.665 162.852 190.679 1.00 73.14 243 ASP G N 1
ATOM 11261 C CA . ASP G 1 251 ? 191.238 163.415 189.403 1.00 73.14 243 ASP G CA 1
ATOM 11262 C C . ASP G 1 251 ? 191.444 162.423 188.267 1.00 73.14 243 ASP G C 1
ATOM 11263 O O . ASP G 1 251 ? 190.636 162.367 187.334 1.00 73.14 243 ASP G O 1
ATOM 11268 N N . LEU G 1 252 ? 192.522 161.637 188.320 1.00 69.59 244 LEU G N 1
ATOM 11269 C CA . LEU G 1 252 ? 192.724 160.608 187.307 1.00 69.59 244 LEU G CA 1
ATOM 11270 C C . LEU G 1 252 ? 191.677 159.509 187.427 1.00 69.59 244 LEU G C 1
ATOM 11271 O O . LEU G 1 252 ? 191.203 158.980 186.416 1.00 69.59 244 LEU G O 1
ATOM 11276 N N . LEU G 1 253 ? 191.312 159.143 188.658 1.00 67.15 245 LEU G N 1
ATOM 11277 C CA . LEU G 1 253 ? 190.245 158.167 188.845 1.00 67.15 245 LEU G CA 1
ATOM 11278 C C . LEU G 1 253 ? 188.924 158.696 188.306 1.00 67.15 245 LEU G C 1
ATOM 11279 O O . LEU G 1 253 ? 188.070 157.919 187.866 1.00 67.15 245 LEU G O 1
ATOM 11284 N N . HIS G 1 254 ? 188.734 160.015 188.340 1.00 67.37 246 HIS G N 1
ATOM 11285 C CA . HIS G 1 254 ? 187.580 160.605 187.671 1.00 67.37 246 HIS G CA 1
ATOM 11286 C C . HIS G 1 254 ? 187.679 160.429 186.163 1.00 67.37 246 HIS G C 1
ATOM 11287 O O . HIS G 1 254 ? 186.675 160.161 185.494 1.00 67.37 246 HIS G O 1
ATOM 11294 N N . CYS G 1 255 ? 188.884 160.579 185.606 1.00 66.30 247 CYS G N 1
ATOM 11295 C CA . CYS G 1 255 ? 189.074 160.324 184.182 1.00 66.30 247 CYS G CA 1
ATOM 11296 C C . CYS G 1 255 ? 188.809 158.864 183.847 1.00 66.30 247 CYS G C 1
ATOM 11297 O O . CYS G 1 255 ? 188.220 158.557 182.807 1.00 66.30 247 CYS G O 1
ATOM 11300 N N . LEU G 1 256 ? 189.244 157.949 184.715 1.00 63.76 248 LEU G N 1
ATOM 11301 C CA . LEU G 1 256 ? 189.032 156.528 184.460 1.00 63.76 248 LEU G CA 1
ATOM 11302 C C . LEU G 1 256 ? 187.552 156.175 184.485 1.00 63.76 248 LEU G C 1
ATOM 11303 O O . LEU G 1 256 ? 187.042 155.525 183.566 1.00 63.76 248 LEU G O 1
ATOM 11308 N N . VAL G 1 257 ? 186.842 156.599 185.531 1.00 64.45 249 VAL G N 1
ATOM 11309 C CA . VAL G 1 257 ? 185.445 156.209 185.682 1.00 64.45 249 VAL G CA 1
ATOM 11310 C C . VAL G 1 257 ? 184.585 156.839 184.593 1.00 64.45 249 VAL G C 1
ATOM 11311 O O . VAL G 1 257 ? 183.730 156.171 184.001 1.00 64.45 249 VAL G O 1
ATOM 11315 N N . THR G 1 258 ? 184.791 158.127 184.309 1.00 66.18 250 THR G N 1
ATOM 11316 C CA . THR G 1 258 ? 183.993 158.779 183.274 1.00 66.18 250 THR G CA 1
ATOM 11317 C C . THR G 1 258 ? 184.279 158.194 181.898 1.00 66.18 250 THR G C 1
ATOM 11318 O O . THR G 1 258 ? 183.357 157.977 181.106 1.00 66.18 250 THR G O 1
ATOM 11322 N N . ASP G 1 259 ? 185.552 157.938 181.590 1.00 67.61 251 ASP G N 1
ATOM 11323 C CA . ASP G 1 259 ? 185.886 157.338 180.303 1.00 67.61 251 ASP G CA 1
ATOM 11324 C C . ASP G 1 259 ? 185.335 155.924 180.193 1.00 67.61 251 ASP G C 1
ATOM 11325 O O . ASP G 1 259 ? 184.821 155.533 179.140 1.00 67.61 251 ASP G O 1
ATOM 11330 N N . LEU G 1 260 ? 185.440 155.138 181.267 1.00 65.02 252 LEU G N 1
ATOM 11331 C CA . LEU G 1 260 ? 184.873 153.794 181.253 1.00 65.02 252 LEU G CA 1
ATOM 11332 C C . LEU G 1 260 ? 183.354 153.840 181.162 1.00 65.02 252 LEU G C 1
ATOM 11333 O O . LEU G 1 260 ? 182.747 153.045 180.437 1.00 65.02 252 LEU G O 1
ATOM 11338 N N . SER G 1 261 ? 182.722 154.763 181.890 1.00 67.19 253 SER G N 1
ATOM 11339 C CA . SER G 1 261 ? 181.280 154.938 181.767 1.00 67.19 253 SER G CA 1
ATOM 11340 C C . SER G 1 261 ? 180.898 155.473 180.394 1.00 67.19 253 SER G C 1
ATOM 11341 O O . SER G 1 261 ? 179.816 155.160 179.888 1.00 67.19 253 SER G O 1
ATOM 11344 N N . ALA G 1 262 ? 181.763 156.286 179.784 1.00 69.61 254 ALA G N 1
ATOM 11345 C CA . ALA G 1 262 ? 181.509 156.743 178.422 1.00 69.61 254 ALA G CA 1
ATOM 11346 C C . ALA G 1 262 ? 181.556 155.583 177.438 1.00 69.61 254 ALA G C 1
ATOM 11347 O O . ALA G 1 262 ? 181.039 155.687 176.320 1.00 69.61 254 ALA G O 1
ATOM 11349 N N . GLN G 1 263 ? 182.180 154.472 177.831 1.00 69.85 255 GLN G N 1
ATOM 11350 C CA . GLN G 1 263 ? 182.170 153.269 177.010 1.00 69.85 255 GLN G CA 1
ATOM 11351 C C . GLN G 1 263 ? 180.956 152.392 177.274 1.00 69.85 255 GLN G C 1
ATOM 11352 O O . GLN G 1 263 ? 180.812 151.356 176.619 1.00 69.85 255 GLN G O 1
ATOM 11358 N N . GLY G 1 264 ? 180.091 152.774 178.210 1.00 71.50 256 GLY G N 1
ATOM 11359 C CA . GLY G 1 264 ? 178.894 152.023 178.527 1.00 71.50 256 GLY G CA 1
ATOM 11360 C C . GLY G 1 264 ? 179.030 151.104 179.718 1.00 71.50 256 GLY G C 1
ATOM 11361 O O . GLY G 1 264 ? 178.036 150.485 180.117 1.00 71.50 256 GLY G O 1
ATOM 11362 N N . LEU G 1 265 ? 180.218 150.995 180.298 1.00 69.73 257 LEU G N 1
ATOM 11363 C CA . LEU G 1 265 ? 180.440 150.099 181.419 1.00 69.73 257 LEU G CA 1
ATOM 11364 C C . LEU G 1 265 ? 179.908 150.705 182.711 1.00 69.73 257 LEU G C 1
ATOM 11365 O O . LEU G 1 265 ? 179.865 151.926 182.878 1.00 69.73 257 LEU G O 1
ATOM 11370 N N . THR G 1 266 ? 179.497 149.834 183.626 1.00 71.48 258 THR G N 1
ATOM 11371 C CA . THR G 1 266 ? 179.111 150.242 184.971 1.00 71.48 258 THR G CA 1
ATOM 11372 C C . THR G 1 266 ? 180.287 149.985 185.903 1.00 71.48 258 THR G C 1
ATOM 11373 O O . THR G 1 266 ? 180.589 148.832 186.223 1.00 71.48 258 THR G O 1
ATOM 11377 N N . VAL G 1 267 ? 180.946 151.055 186.338 1.00 72.72 259 VAL G N 1
ATOM 11378 C CA . VAL G 1 267 ? 182.231 150.962 187.019 1.00 72.72 259 VAL G CA 1
ATOM 11379 C C . VAL G 1 267 ? 182.111 151.538 188.421 1.00 72.72 259 VAL G C 1
ATOM 11380 O O . VAL G 1 267 ? 181.582 152.639 188.609 1.00 72.72 259 VAL G O 1
ATOM 11384 N N . ASP G 1 268 ? 182.602 150.786 189.402 1.00 78.32 260 ASP G N 1
ATOM 11385 C CA . ASP G 1 268 ? 182.735 151.249 190.775 1.00 78.32 260 ASP G CA 1
ATOM 11386 C C . ASP G 1 268 ? 184.165 151.012 191.230 1.00 78.32 260 ASP G C 1
ATOM 11387 O O . ASP G 1 268 ? 184.717 149.930 191.016 1.00 78.32 260 ASP G O 1
ATOM 11392 N N . HIS G 1 269 ? 184.763 152.018 191.860 1.00 78.99 261 HIS G N 1
ATOM 11393 C CA . HIS G 1 269 ? 186.142 151.930 192.314 1.00 78.99 261 HIS G CA 1
ATOM 11394 C C . HIS G 1 269 ? 186.208 152.107 193.823 1.00 78.99 261 HIS G C 1
ATOM 11395 O O . HIS G 1 269 ? 185.477 152.920 194.397 1.00 78.99 261 HIS G O 1
ATOM 11402 N N . GLN G 1 270 ? 187.080 151.330 194.458 1.00 86.84 262 GLN G N 1
ATOM 11403 C CA . GLN G 1 270 ? 187.275 151.375 195.898 1.00 86.84 262 GLN G CA 1
ATOM 11404 C C . GLN G 1 270 ? 188.765 151.329 196.196 1.00 86.84 262 GLN G C 1
ATOM 11405 O O . GLN G 1 270 ? 189.539 150.711 195.461 1.00 86.84 262 GLN G O 1
ATOM 11411 N N . CYS G 1 271 ? 189.164 151.987 197.280 1.00 86.84 263 CYS G N 1
ATOM 11412 C CA . CYS G 1 271 ? 190.560 152.008 197.703 1.00 86.84 263 CYS G CA 1
ATOM 11413 C C . CYS G 1 271 ? 190.814 150.803 198.600 1.00 86.84 263 CYS G C 1
ATOM 11414 O O . CYS G 1 271 ? 190.515 150.836 199.797 1.00 86.84 263 CYS G O 1
ATOM 11417 N N . ILE G 1 272 ? 191.369 149.737 198.020 1.00 90.19 264 ILE G N 1
ATOM 11418 C CA . ILE G 1 272 ? 191.616 148.521 198.787 1.00 90.19 264 ILE G CA 1
ATOM 11419 C C . ILE G 1 272 ? 192.837 148.689 199.684 1.00 90.19 264 ILE G C 1
ATOM 11420 O O . ILE G 1 272 ? 193.036 147.923 200.633 1.00 90.19 264 ILE G O 1
ATOM 11425 N N . GLY G 1 273 ? 193.669 149.686 199.402 1.00 92.22 265 GLY G N 1
ATOM 11426 C CA . GLY G 1 273 ? 194.858 149.932 200.196 1.00 92.22 265 GLY G CA 1
ATOM 11427 C C . GLY G 1 273 ? 195.960 148.919 199.958 1.00 92.22 265 GLY G C 1
ATOM 11428 O O . GLY G 1 273 ? 197.144 149.252 200.008 1.00 92.22 265 GLY G O 1
ATOM 11429 N N . PRO G 1 288 ? 199.407 152.701 196.912 1.00 85.66 280 PRO G N 1
ATOM 11430 C CA . PRO G 1 288 ? 197.987 152.997 196.691 1.00 85.66 280 PRO G CA 1
ATOM 11431 C C . PRO G 1 288 ? 197.399 152.180 195.548 1.00 85.66 280 PRO G C 1
ATOM 11432 O O . PRO G 1 288 ? 197.644 152.490 194.384 1.00 85.66 280 PRO G O 1
ATOM 11436 N N . ILE G 1 289 ? 196.632 151.146 195.880 1.00 80.82 281 ILE G N 1
ATOM 11437 C CA . ILE G 1 289 ? 196.010 150.268 194.896 1.00 80.82 281 ILE G CA 1
ATOM 11438 C C . ILE G 1 289 ? 194.503 150.448 194.989 1.00 80.82 281 ILE G C 1
ATOM 11439 O O . ILE G 1 289 ? 193.918 150.295 196.068 1.00 80.82 281 ILE G O 1
ATOM 11444 N N . TYR G 1 290 ? 193.877 150.767 193.862 1.00 78.13 282 TYR G N 1
ATOM 11445 C CA . TYR G 1 290 ? 192.443 151.014 193.790 1.00 78.13 282 TYR G CA 1
ATOM 11446 C C . TYR G 1 290 ? 191.783 149.855 193.057 1.00 78.13 282 TYR G C 1
ATOM 11447 O O . TYR G 1 290 ? 192.151 149.547 191.920 1.00 78.13 282 TYR G O 1
ATOM 11456 N N . GLU G 1 291 ? 190.817 149.215 193.706 1.00 79.26 283 GLU G N 1
ATOM 11457 C CA . GLU G 1 291 ? 190.113 148.109 193.078 1.00 79.26 283 GLU G CA 1
ATOM 11458 C C . GLU G 1 291 ? 188.953 148.624 192.236 1.00 79.26 283 GLU G C 1
ATOM 11459 O O . GLU G 1 291 ? 188.119 149.406 192.697 1.00 79.26 283 GLU G O 1
ATOM 11465 N N . PHE G 1 292 ? 188.903 148.171 190.987 1.00 71.28 284 PHE G N 1
ATOM 11466 C CA . PHE G 1 292 ? 187.871 148.567 190.042 1.00 71.28 284 PHE G CA 1
ATOM 11467 C C . PHE G 1 292 ? 186.953 147.387 189.768 1.00 71.28 284 PHE G C 1
ATOM 11468 O O . PHE G 1 292 ? 187.419 146.296 189.430 1.00 71.28 284 PHE G O 1
ATOM 11476 N N . LYS G 1 293 ? 185.648 147.605 189.908 1.00 74.43 285 LYS G N 1
ATOM 11477 C CA . LYS G 1 293 ? 184.651 146.582 189.627 1.00 74.43 285 LYS G CA 1
ATOM 11478 C C . LYS G 1 293 ? 183.779 147.036 188.468 1.00 74.43 285 LYS G C 1
ATOM 11479 O O . LYS G 1 293 ? 183.176 148.112 188.526 1.00 74.43 285 LYS G O 1
ATOM 11485 N N . ILE G 1 294 ? 183.706 146.213 187.427 1.00 67.88 286 ILE G N 1
ATOM 11486 C CA . ILE G 1 294 ? 182.915 146.504 186.237 1.00 67.88 286 ILE G CA 1
ATOM 11487 C C . ILE G 1 294 ? 181.813 145.461 186.150 1.00 67.88 286 ILE G C 1
ATOM 11488 O O . ILE G 1 294 ? 182.096 144.259 186.110 1.00 67.88 286 ILE G O 1
ATOM 11493 N N . THR G 1 295 ? 180.563 145.916 186.114 1.00 69.96 287 THR G N 1
ATOM 11494 C CA . THR G 1 295 ? 179.403 145.031 186.088 1.00 69.96 287 THR G CA 1
ATOM 11495 C C . THR G 1 295 ? 178.904 144.921 184.653 1.00 69.96 287 THR G C 1
ATOM 11496 O O . THR G 1 295 ? 178.403 145.896 184.084 1.00 69.96 287 THR G O 1
ATOM 11500 N N . TRP G 1 296 ? 179.043 143.731 184.071 1.00 68.27 288 TRP G N 1
ATOM 11501 C CA . TRP G 1 296 ? 178.648 143.532 182.681 1.00 68.27 288 TRP G CA 1
ATOM 11502 C C . TRP G 1 296 ? 177.138 143.402 182.547 1.00 68.27 288 TRP G C 1
ATOM 11503 O O . TRP G 1 296 ? 176.549 143.868 181.565 1.00 68.27 288 TRP G O 1
ATOM 11514 N N . TRP G 1 297 ? 176.495 142.769 183.521 1.00 70.81 289 TRP G N 1
ATOM 11515 C CA . TRP G 1 297 ? 175.051 142.592 183.494 1.00 70.81 289 TRP G CA 1
ATOM 11516 C C . TRP G 1 297 ? 174.508 142.394 184.901 1.00 70.81 289 TRP G C 1
ATOM 11517 O O . TRP G 1 297 ? 174.331 143.356 185.647 1.00 70.81 289 TRP G O 1
ATOM 11528 N N . ASP H 2 14 ? 147.543 196.267 158.088 1.00 129.92 26 ASP H N 1
ATOM 11529 C CA . ASP H 2 14 ? 146.353 195.471 158.361 1.00 129.92 26 ASP H CA 1
ATOM 11530 C C . ASP H 2 14 ? 145.224 195.823 157.398 1.00 129.92 26 ASP H C 1
ATOM 11531 O O . ASP H 2 14 ? 144.878 195.033 156.520 1.00 129.92 26 ASP H O 1
ATOM 11536 N N . GLU H 2 15 ? 144.657 197.019 157.566 1.00 127.86 27 GLU H N 1
ATOM 11537 C CA . GLU H 2 15 ? 143.534 197.433 156.730 1.00 127.86 27 GLU H CA 1
ATOM 11538 C C . GLU H 2 15 ? 143.967 197.639 155.283 1.00 127.86 27 GLU H C 1
ATOM 11539 O O . GLU H 2 15 ? 143.191 197.387 154.352 1.00 127.86 27 GLU H O 1
ATOM 11545 N N . LYS H 2 16 ? 145.205 198.095 155.076 1.00 124.76 28 LYS H N 1
ATOM 11546 C CA . LYS H 2 16 ? 145.682 198.364 153.723 1.00 124.76 28 LYS H CA 1
ATOM 11547 C C . LYS H 2 16 ? 145.772 197.085 152.896 1.00 124.76 28 LYS H C 1
ATOM 11548 O O . LYS H 2 16 ? 145.438 197.085 151.705 1.00 124.76 28 LYS H O 1
ATOM 11554 N N . TYR H 2 17 ? 146.222 195.986 153.506 1.00 116.31 29 TYR H N 1
ATOM 11555 C CA . TYR H 2 17 ? 146.250 194.707 152.803 1.00 116.31 29 TYR H CA 1
ATOM 11556 C C . TYR H 2 17 ? 144.849 194.122 152.675 1.00 116.31 29 TYR H C 1
ATOM 11557 O O . TYR H 2 17 ? 144.549 193.405 151.710 1.00 116.31 29 TYR H O 1
ATOM 11566 N N . VAL H 2 18 ? 143.986 194.406 153.654 1.00 121.66 30 VAL H N 1
ATOM 11567 C CA . VAL H 2 18 ? 142.597 193.970 153.575 1.00 121.66 30 VAL H CA 1
ATOM 11568 C C . VAL H 2 18 ? 141.927 194.573 152.349 1.00 121.66 30 VAL H C 1
ATOM 11569 O O . VAL H 2 18 ? 141.180 193.896 151.638 1.00 121.66 30 VAL H O 1
ATOM 11573 N N . ASN H 2 19 ? 142.199 195.849 152.070 1.00 123.69 31 ASN H N 1
ATOM 11574 C CA . ASN H 2 19 ? 141.623 196.480 150.885 1.00 123.69 31 ASN H CA 1
ATOM 11575 C C . ASN H 2 19 ? 142.182 195.878 149.601 1.00 123.69 31 ASN H C 1
ATOM 11576 O O . ASN H 2 19 ? 141.482 195.801 148.583 1.00 123.69 31 ASN H O 1
ATOM 11581 N N . SER H 2 20 ? 143.449 195.460 149.620 1.00 121.36 32 SER H N 1
ATOM 11582 C CA . SER H 2 20 ? 144.034 194.842 148.432 1.00 121.36 32 SER H CA 1
ATOM 11583 C C . SER H 2 20 ? 143.381 193.495 148.135 1.00 121.36 32 SER H C 1
ATOM 11584 O O . SER H 2 20 ? 142.944 193.240 147.003 1.00 121.36 32 SER H O 1
ATOM 11587 N N . ILE H 2 21 ? 143.282 192.625 149.143 1.00 118.85 33 ILE H N 1
ATOM 11588 C CA . ILE H 2 21 ? 142.578 191.366 148.917 1.00 118.85 33 ILE H CA 1
ATOM 11589 C C . ILE H 2 21 ? 141.110 191.635 148.612 1.00 118.85 33 ILE H C 1
ATOM 11590 O O . ILE H 2 21 ? 140.462 190.864 147.896 1.00 118.85 33 ILE H O 1
ATOM 11595 N N . TRP H 2 22 ? 140.573 192.747 149.120 1.00 122.79 34 TRP H N 1
ATOM 11596 C CA . TRP H 2 22 ? 139.207 193.127 148.788 1.00 122.79 34 TRP H CA 1
ATOM 11597 C C . TRP H 2 22 ? 139.001 193.420 147.316 1.00 122.79 34 TRP H C 1
ATOM 11598 O O . TRP H 2 22 ? 138.078 192.875 146.713 1.00 122.79 34 TRP H O 1
ATOM 11609 N N . ASP H 2 23 ? 139.781 194.326 146.730 1.00 123.81 35 ASP H N 1
ATOM 11610 C CA . ASP H 2 23 ? 139.512 194.625 145.326 1.00 123.81 35 ASP H CA 1
ATOM 11611 C C . ASP H 2 23 ? 139.911 193.441 144.454 1.00 123.81 35 ASP H C 1
ATOM 11612 O O . ASP H 2 23 ? 139.324 193.224 143.386 1.00 123.81 35 ASP H O 1
ATOM 11617 N N . LEU H 2 24 ? 140.843 192.608 144.937 1.00 120.06 36 LEU H N 1
ATOM 11618 C CA . LEU H 2 24 ? 141.112 191.347 144.252 1.00 120.06 36 LEU H CA 1
ATOM 11619 C C . LEU H 2 24 ? 139.872 190.453 144.216 1.00 120.06 36 LEU H C 1
ATOM 11620 O O . LEU H 2 24 ? 139.462 189.992 143.143 1.00 120.06 36 LEU H O 1
ATOM 11625 N N . LEU H 2 25 ? 139.241 190.224 145.373 1.00 118.30 37 LEU H N 1
ATOM 11626 C CA . LEU H 2 25 ? 138.047 189.380 145.424 1.00 118.30 37 LEU H CA 1
ATOM 11627 C C . LEU H 2 25 ? 136.872 190.032 144.707 1.00 118.30 37 LEU H C 1
ATOM 11628 O O . LEU H 2 25 ? 136.030 189.341 144.129 1.00 118.30 37 LEU H O 1
ATOM 11633 N N . LYS H 2 26 ? 136.784 191.359 144.770 1.00 124.87 38 LYS H N 1
ATOM 11634 C CA . LYS H 2 26 ? 135.744 192.098 144.065 1.00 124.87 38 LYS H CA 1
ATOM 11635 C C . LYS H 2 26 ? 135.839 191.860 142.568 1.00 124.87 38 LYS H C 1
ATOM 11636 O O . LYS H 2 26 ? 134.842 191.519 141.915 1.00 124.87 38 LYS H O 1
ATOM 11642 N N . ASN H 2 27 ? 137.042 192.020 142.012 1.00 125.13 39 ASN H N 1
ATOM 11643 C CA . ASN H 2 27 ? 137.254 191.730 140.602 1.00 125.13 39 ASN H CA 1
ATOM 11644 C C . ASN H 2 27 ? 136.970 190.267 140.295 1.00 125.13 39 ASN H C 1
ATOM 11645 O O . ASN H 2 27 ? 136.377 189.953 139.260 1.00 125.13 39 ASN H O 1
ATOM 11650 N N . ALA H 2 28 ? 137.378 189.358 141.185 1.00 123.48 40 ALA H N 1
ATOM 11651 C CA . ALA H 2 28 ? 137.144 187.937 140.940 1.00 123.48 40 ALA H CA 1
ATOM 11652 C C . ALA H 2 28 ? 135.655 187.613 140.881 1.00 123.48 40 ALA H C 1
ATOM 11653 O O . ALA H 2 28 ? 135.204 186.913 139.969 1.00 123.48 40 ALA H O 1
ATOM 11655 N N . ILE H 2 29 ? 134.875 188.127 141.833 1.00 121.20 41 ILE H N 1
ATOM 11656 C CA . ILE H 2 29 ? 133.445 187.833 141.870 1.00 121.20 41 ILE H CA 1
ATOM 11657 C C . ILE H 2 29 ? 132.740 188.466 140.677 1.00 121.20 41 ILE H C 1
ATOM 11658 O O . ILE H 2 29 ? 131.906 187.827 140.021 1.00 121.20 41 ILE H O 1
ATOM 11663 N N . GLN H 2 30 ? 133.064 189.726 140.368 1.00 127.73 42 GLN H N 1
ATOM 11664 C CA . GLN H 2 30 ? 132.458 190.367 139.206 1.00 127.73 42 GLN H CA 1
ATOM 11665 C C . GLN H 2 30 ? 132.798 189.613 137.928 1.00 127.73 42 GLN H C 1
ATOM 11666 O O . GLN H 2 30 ? 131.925 189.357 137.093 1.00 127.73 42 GLN H O 1
ATOM 11672 N N . GLU H 2 31 ? 134.064 189.227 137.772 1.00 127.35 43 GLU H N 1
ATOM 11673 C CA . GLU H 2 31 ? 134.504 188.517 136.579 1.00 127.35 43 GLU H CA 1
ATOM 11674 C C . GLU H 2 31 ? 133.848 187.146 136.479 1.00 127.35 43 GLU H C 1
ATOM 11675 O O . GLU H 2 31 ? 133.603 186.648 135.374 1.00 127.35 43 GLU H O 1
ATOM 11681 N N . ILE H 2 32 ? 133.563 186.518 137.621 1.00 124.36 44 ILE H N 1
ATOM 11682 C CA . ILE H 2 32 ? 132.781 185.284 137.619 1.00 124.36 44 ILE H CA 1
ATOM 11683 C C . ILE H 2 32 ? 131.366 185.555 137.127 1.00 124.36 44 ILE H C 1
ATOM 11684 O O . ILE H 2 32 ? 130.816 184.795 136.320 1.00 124.36 44 ILE H O 1
ATOM 11689 N N . GLN H 2 33 ? 130.759 186.648 137.596 1.00 129.29 45 GLN H N 1
ATOM 11690 C CA . GLN H 2 33 ? 129.365 186.921 137.256 1.00 129.29 45 GLN H CA 1
ATOM 11691 C C . GLN H 2 33 ? 129.193 187.236 135.772 1.00 129.29 45 GLN H C 1
ATOM 11692 O O . GLN H 2 33 ? 128.083 187.139 135.238 1.00 129.29 45 GLN H O 1
ATOM 11698 N N . ARG H 2 34 ? 130.274 187.612 135.088 1.00 130.19 46 ARG H N 1
ATOM 11699 C CA . ARG H 2 34 ? 130.219 187.917 133.663 1.00 130.19 46 ARG H CA 1
ATOM 11700 C C . ARG H 2 34 ? 130.653 186.744 132.790 1.00 130.19 46 ARG H C 1
ATOM 11701 O O . ARG H 2 34 ? 130.896 186.930 131.593 1.00 130.19 46 ARG H O 1
ATOM 11709 N N . LYS H 2 35 ? 130.761 185.546 133.369 1.00 130.95 47 LYS H N 1
ATOM 11710 C CA . LYS H 2 35 ? 130.944 184.307 132.608 1.00 130.95 47 LYS H CA 1
ATOM 11711 C C . LYS H 2 35 ? 132.223 184.328 131.773 1.00 130.95 47 LYS H C 1
ATOM 11712 O O . LYS H 2 35 ? 132.184 184.241 130.544 1.00 130.95 47 LYS H O 1
ATOM 11718 N N . ASN H 2 36 ? 133.365 184.444 132.441 1.00 131.17 48 ASN H N 1
ATOM 11719 C CA . ASN H 2 36 ? 134.663 184.346 131.793 1.00 131.17 48 ASN H CA 1
ATOM 11720 C C . ASN H 2 36 ? 135.617 183.564 132.686 1.00 131.17 48 ASN H C 1
ATOM 11721 O O . ASN H 2 36 ? 135.359 183.358 133.875 1.00 131.17 48 ASN H O 1
ATOM 11726 N N . ASN H 2 37 ? 136.726 183.120 132.097 1.00 127.16 49 ASN H N 1
ATOM 11727 C CA . ASN H 2 37 ? 137.711 182.360 132.855 1.00 127.16 49 ASN H CA 1
ATOM 11728 C C . ASN H 2 37 ? 138.379 183.243 133.901 1.00 127.16 49 ASN H C 1
ATOM 11729 O O . ASN H 2 37 ? 138.883 184.327 133.593 1.00 127.16 49 ASN H O 1
ATOM 11734 N N . SER H 2 38 ? 138.389 182.765 135.143 1.00 122.26 50 SER H N 1
ATOM 11735 C CA . SER H 2 38 ? 138.941 183.542 136.245 1.00 122.26 50 SER H CA 1
ATOM 11736 C C . SER H 2 38 ? 140.434 183.770 136.044 1.00 122.26 50 SER H C 1
ATOM 11737 O O . SER H 2 38 ? 141.180 182.838 135.729 1.00 122.26 50 SER H O 1
ATOM 11740 N N . GLY H 2 39 ? 140.867 185.019 136.225 1.00 116.77 51 GLY H N 1
ATOM 11741 C CA . GLY H 2 39 ? 142.281 185.325 136.094 1.00 116.77 51 GLY H CA 1
ATOM 11742 C C . GLY H 2 39 ? 143.123 184.653 137.161 1.00 116.77 51 GLY H C 1
ATOM 11743 O O . GLY H 2 39 ? 144.232 184.185 136.887 1.00 116.77 51 GLY H O 1
ATOM 11744 N N . LEU H 2 40 ? 142.613 184.595 138.386 1.00 105.26 52 LEU H N 1
ATOM 11745 C CA . LEU H 2 40 ? 143.321 183.975 139.493 1.00 105.26 52 LEU H CA 1
ATOM 11746 C C . LEU H 2 40 ? 142.968 182.492 139.572 1.00 105.26 52 LEU H C 1
ATOM 11747 O O . LEU H 2 40 ? 142.337 181.926 138.676 1.00 105.26 52 LEU H O 1
ATOM 11752 N N . SER H 2 41 ? 143.379 181.849 140.659 1.00 90.50 53 SER H N 1
ATOM 11753 C CA . SER H 2 41 ? 143.056 180.459 140.930 1.00 90.50 53 SER H CA 1
ATOM 11754 C C . SER H 2 41 ? 142.052 180.373 142.072 1.00 90.50 53 SER H C 1
ATOM 11755 O O . SER H 2 41 ? 141.830 181.337 142.809 1.00 90.50 53 SER H O 1
ATOM 11758 N N . PHE H 2 42 ? 141.437 179.198 142.201 1.00 83.82 54 PHE H N 1
ATOM 11759 C CA . PHE H 2 42 ? 140.482 178.978 143.281 1.00 83.82 54 PHE H CA 1
ATOM 11760 C C . PHE H 2 42 ? 141.153 179.077 144.645 1.00 83.82 54 PHE H C 1
ATOM 11761 O O . PHE H 2 42 ? 140.597 179.669 145.578 1.00 83.82 54 PHE H O 1
ATOM 11769 N N . GLU H 2 43 ? 142.350 178.501 144.779 1.00 83.82 55 GLU H N 1
ATOM 11770 C CA . GLU H 2 43 ? 142.988 178.406 146.087 1.00 83.82 55 GLU H CA 1
ATOM 11771 C C . GLU H 2 43 ? 143.365 179.779 146.627 1.00 83.82 55 GLU H C 1
ATOM 11772 O O . GLU H 2 43 ? 143.245 180.033 147.829 1.00 83.82 55 GLU H O 1
ATOM 11778 N N . GLU H 2 44 ? 143.819 180.682 145.755 1.00 87.13 56 GLU H N 1
ATOM 11779 C CA . GLU H 2 44 ? 144.193 182.018 146.207 1.00 87.13 56 GLU H CA 1
ATOM 11780 C C . GLU H 2 44 ? 142.988 182.783 146.743 1.00 87.13 56 GLU H C 1
ATOM 11781 O O . GLU H 2 44 ? 143.057 183.395 147.817 1.00 87.13 56 GLU H O 1
ATOM 11787 N N . LEU H 2 45 ? 141.873 182.758 146.011 1.00 88.63 57 LEU H N 1
ATOM 11788 C CA . LEU H 2 45 ? 140.670 183.446 146.467 1.00 88.63 57 LEU H CA 1
ATOM 11789 C C . LEU H 2 45 ? 140.121 182.814 147.738 1.00 88.63 57 LEU H C 1
ATOM 11790 O O . LEU H 2 45 ? 139.650 183.521 148.640 1.00 88.63 57 LEU H O 1
ATOM 11795 N N . TYR H 2 46 ? 140.166 181.482 147.828 1.00 83.82 58 TYR H N 1
ATOM 11796 C CA . TYR H 2 46 ? 139.728 180.823 149.051 1.00 83.82 58 TYR H CA 1
ATOM 11797 C C . TYR H 2 46 ? 140.587 181.243 150.234 1.00 83.82 58 TYR H C 1
ATOM 11798 O O . TYR H 2 46 ? 140.067 181.489 151.327 1.00 83.82 58 TYR H O 1
ATOM 11807 N N . ARG H 2 47 ? 141.906 181.313 150.043 1.00 84.22 59 ARG H N 1
ATOM 11808 C CA . ARG H 2 47 ? 142.785 181.743 151.123 1.00 84.22 59 ARG H CA 1
ATOM 11809 C C . ARG H 2 47 ? 142.481 183.175 151.531 1.00 84.22 59 ARG H C 1
ATOM 11810 O O . ARG H 2 47 ? 142.486 183.503 152.723 1.00 84.22 59 ARG H O 1
ATOM 11818 N N . ASN H 2 48 ? 142.221 184.044 150.552 1.00 92.59 60 ASN H N 1
ATOM 11819 C CA . ASN H 2 48 ? 141.872 185.425 150.866 1.00 92.59 60 ASN H CA 1
ATOM 11820 C C . ASN H 2 48 ? 140.611 185.495 151.716 1.00 92.59 60 ASN H C 1
ATOM 11821 O O . ASN H 2 48 ? 140.583 186.185 152.741 1.00 92.59 60 ASN H O 1
ATOM 11826 N N . ALA H 2 49 ? 139.560 184.774 151.316 1.00 91.66 61 ALA H N 1
ATOM 11827 C CA . ALA H 2 49 ? 138.319 184.789 152.089 1.00 91.66 61 ALA H CA 1
ATOM 11828 C C . ALA H 2 49 ? 138.515 184.192 153.479 1.00 91.66 61 ALA H C 1
ATOM 11829 O O . ALA H 2 49 ? 137.964 184.698 154.464 1.00 91.66 61 ALA H O 1
ATOM 11831 N N . TYR H 2 50 ? 139.286 183.107 153.576 1.00 90.46 62 TYR H N 1
ATOM 11832 C CA . TYR H 2 50 ? 139.516 182.459 154.863 1.00 90.46 62 TYR H CA 1
ATOM 11833 C C . TYR H 2 50 ? 140.280 183.373 155.815 1.00 90.46 62 TYR H C 1
ATOM 11834 O O . TYR H 2 50 ? 139.938 183.476 156.999 1.00 90.46 62 TYR H O 1
ATOM 11843 N N . THR H 2 51 ? 141.311 184.058 155.312 1.00 97.97 63 THR H N 1
ATOM 11844 C CA . THR H 2 51 ? 142.024 185.032 156.133 1.00 97.97 63 THR H CA 1
ATOM 11845 C C . THR H 2 51 ? 141.123 186.203 156.505 1.00 97.97 63 THR H C 1
ATOM 11846 O O . THR H 2 51 ? 141.213 186.734 157.617 1.00 97.97 63 THR H O 1
ATOM 11850 N N . MET H 2 52 ? 140.253 186.623 155.583 1.00 107.03 64 MET H N 1
ATOM 11851 C CA . MET H 2 52 ? 139.318 187.702 155.880 1.00 107.03 64 MET H CA 1
ATOM 11852 C C . MET H 2 52 ? 138.411 187.327 157.042 1.00 107.03 64 MET H C 1
ATOM 11853 O O . MET H 2 52 ? 138.150 188.141 157.934 1.00 107.03 64 MET H O 1
ATOM 11858 N N . VAL H 2 53 ? 137.917 186.090 157.043 1.00 104.61 65 VAL H N 1
ATOM 11859 C CA . VAL H 2 53 ? 137.025 185.654 158.112 1.00 104.61 65 VAL H CA 1
ATOM 11860 C C . VAL H 2 53 ? 137.794 185.469 159.416 1.00 104.61 65 VAL H C 1
ATOM 11861 O O . VAL H 2 53 ? 137.278 185.766 160.500 1.00 104.61 65 VAL H O 1
ATOM 11865 N N . LEU H 2 54 ? 139.036 184.977 159.339 1.00 105.27 66 LEU H N 1
ATOM 11866 C CA . LEU H 2 54 ? 139.814 184.757 160.558 1.00 105.27 66 LEU H CA 1
ATOM 11867 C C . LEU H 2 54 ? 140.031 186.052 161.329 1.00 105.27 66 LEU H C 1
ATOM 11868 O O . LEU H 2 54 ? 139.898 186.082 162.558 1.00 105.27 66 LEU H O 1
ATOM 11873 N N . HIS H 2 55 ? 140.369 187.132 160.630 1.00 112.44 67 HIS H N 1
ATOM 11874 C CA . HIS H 2 55 ? 140.626 188.415 161.266 1.00 112.44 67 HIS H CA 1
ATOM 11875 C C . HIS H 2 55 ? 139.349 189.182 161.580 1.00 112.44 67 HIS H C 1
ATOM 11876 O O . HIS H 2 55 ? 139.413 190.388 161.838 1.00 112.44 67 HIS H O 1
ATOM 11883 N N . LYS H 2 56 ? 138.198 188.506 161.570 1.00 115.36 68 LYS H N 1
ATOM 11884 C CA . LYS H 2 56 ? 136.904 189.118 161.871 1.00 115.36 68 LYS H CA 1
ATOM 11885 C C . LYS H 2 56 ? 136.601 190.277 160.924 1.00 115.36 68 LYS H C 1
ATOM 11886 O O . LYS H 2 56 ? 136.030 191.295 161.319 1.00 115.36 68 LYS H O 1
ATOM 11892 N N . HIS H 2 57 ? 136.992 190.120 159.660 1.00 118.39 69 HIS H N 1
ATOM 11893 C CA . HIS H 2 57 ? 136.617 191.043 158.598 1.00 118.39 69 HIS H CA 1
ATOM 11894 C C . HIS H 2 57 ? 135.497 190.479 157.733 1.00 118.39 69 HIS H C 1
ATOM 11895 O O . HIS H 2 57 ? 135.307 190.926 156.598 1.00 118.39 69 HIS H O 1
ATOM 11902 N N . GLY H 2 58 ? 134.754 189.500 158.252 1.00 122.64 70 GLY H N 1
ATOM 11903 C CA . GLY H 2 58 ? 133.705 188.882 157.464 1.00 122.64 70 GLY H CA 1
ATOM 11904 C C . GLY H 2 58 ? 132.529 189.799 157.209 1.00 122.64 70 GLY H C 1
ATOM 11905 O O . GLY H 2 58 ? 131.751 189.570 156.281 1.00 122.64 70 GLY H O 1
ATOM 11906 N N . GLU H 2 59 ? 132.370 190.837 158.032 1.00 125.23 71 GLU H N 1
ATOM 11907 C CA . GLU H 2 59 ? 131.263 191.767 157.839 1.00 125.23 71 GLU H CA 1
ATOM 11908 C C . GLU H 2 59 ? 131.382 192.497 156.508 1.00 125.23 71 GLU H C 1
ATOM 11909 O O . GLU H 2 59 ? 130.413 192.577 155.743 1.00 125.23 71 GLU H O 1
ATOM 11915 N N . LYS H 2 60 ? 132.569 193.028 156.209 1.00 125.22 72 LYS H N 1
ATOM 11916 C CA . LYS H 2 60 ? 132.749 193.781 154.972 1.00 125.22 72 LYS H CA 1
ATOM 11917 C C . LYS H 2 60 ? 132.743 192.859 153.758 1.00 125.22 72 LYS H C 1
ATOM 11918 O O . LYS H 2 60 ? 132.221 193.224 152.700 1.00 125.22 72 LYS H O 1
ATOM 11924 N N . LEU H 2 61 ? 133.304 191.656 153.893 1.00 125.02 73 LEU H N 1
ATOM 11925 C CA . LEU H 2 61 ? 133.233 190.675 152.813 1.00 125.02 73 LEU H CA 1
ATOM 11926 C C . LEU H 2 61 ? 131.785 190.306 152.508 1.00 125.02 73 LEU H C 1
ATOM 11927 O O . LEU H 2 61 ? 131.366 190.269 151.343 1.00 125.02 73 LEU H O 1
ATOM 11932 N N . TYR H 2 62 ? 131.002 190.056 153.560 1.00 128.85 74 TYR H N 1
ATOM 11933 C CA . TYR H 2 62 ? 129.580 189.757 153.428 1.00 128.85 74 TYR H CA 1
ATOM 11934 C C . TYR H 2 62 ? 128.836 190.884 152.726 1.00 128.85 74 TYR H C 1
ATOM 11935 O O . TYR H 2 62 ? 128.144 190.663 151.722 1.00 128.85 74 TYR H O 1
ATOM 11944 N N . THR H 2 63 ? 128.979 192.110 153.232 1.00 130.40 75 THR H N 1
ATOM 11945 C CA . THR H 2 63 ? 128.225 193.211 152.648 1.00 130.40 75 THR H CA 1
ATOM 11946 C C . THR H 2 63 ? 128.672 193.484 151.217 1.00 130.40 75 THR H C 1
ATOM 11947 O O . THR H 2 63 ? 127.838 193.789 150.361 1.00 130.40 75 THR H O 1
ATOM 11951 N N . GLY H 2 64 ? 129.971 193.352 150.927 1.00 129.93 76 GLY H N 1
ATOM 11952 C CA . GLY H 2 64 ? 130.441 193.573 149.570 1.00 129.93 76 GLY H CA 1
ATOM 11953 C C . GLY H 2 64 ? 129.914 192.537 148.599 1.00 129.93 76 GLY H C 1
ATOM 11954 O O . GLY H 2 64 ? 129.557 192.863 147.464 1.00 129.93 76 GLY H O 1
ATOM 11955 N N . LEU H 2 65 ? 129.860 191.274 149.029 1.00 129.84 77 LEU H N 1
ATOM 11956 C CA . LEU H 2 65 ? 129.148 190.274 148.244 1.00 129.84 77 LEU H CA 1
ATOM 11957 C C . LEU H 2 65 ? 127.709 190.706 148.010 1.00 129.84 77 LEU H C 1
ATOM 11958 O O . LEU H 2 65 ? 127.155 190.499 146.923 1.00 129.84 77 LEU H O 1
ATOM 11963 N N . ARG H 2 66 ? 127.089 191.315 149.025 1.00 132.08 78 ARG H N 1
ATOM 11964 C CA . ARG H 2 66 ? 125.719 191.792 148.861 1.00 132.08 78 ARG H CA 1
ATOM 11965 C C . ARG H 2 66 ? 125.622 192.863 147.776 1.00 132.08 78 ARG H C 1
ATOM 11966 O O . ARG H 2 66 ? 124.734 192.796 146.918 1.00 132.08 78 ARG H O 1
ATOM 11974 N N . GLU H 2 67 ? 126.516 193.861 147.790 1.00 135.11 79 GLU H N 1
ATOM 11975 C CA . GLU H 2 67 ? 126.439 194.877 146.736 1.00 135.11 79 GLU H CA 1
ATOM 11976 C C . GLU H 2 67 ? 126.725 194.271 145.369 1.00 135.11 79 GLU H C 1
ATOM 11977 O O . GLU H 2 67 ? 126.124 194.673 144.370 1.00 135.11 79 GLU H O 1
ATOM 11983 N N . VAL H 2 68 ? 127.646 193.308 145.295 1.00 134.16 80 VAL H N 1
ATOM 11984 C CA . VAL H 2 68 ? 127.959 192.724 143.993 1.00 134.16 80 VAL H CA 1
ATOM 11985 C C . VAL H 2 68 ? 126.757 191.969 143.439 1.00 134.16 80 VAL H C 1
ATOM 11986 O O . VAL H 2 68 ? 126.391 192.130 142.266 1.00 134.16 80 VAL H O 1
ATOM 11990 N N . VAL H 2 69 ? 126.113 191.144 144.270 1.00 135.93 81 VAL H N 1
ATOM 11991 C CA . VAL H 2 69 ? 124.965 190.381 143.787 1.00 135.93 81 VAL H CA 1
ATOM 11992 C C . VAL H 2 69 ? 123.795 191.309 143.479 1.00 135.93 81 VAL H C 1
ATOM 11993 O O . VAL H 2 69 ? 123.050 191.083 142.520 1.00 135.93 81 VAL H O 1
ATOM 11997 N N . THR H 2 70 ? 123.623 192.379 144.263 1.00 138.49 82 THR H N 1
ATOM 11998 C CA . THR H 2 70 ? 122.550 193.320 143.959 1.00 138.49 82 THR H CA 1
ATOM 11999 C C . THR H 2 70 ? 122.821 194.058 142.656 1.00 138.49 82 THR H C 1
ATOM 12000 O O . THR H 2 70 ? 121.908 194.255 141.854 1.00 138.49 82 THR H O 1
ATOM 12004 N N . GLU H 2 71 ? 124.070 194.458 142.417 1.00 141.69 83 GLU H N 1
ATOM 12005 C CA . GLU H 2 71 ? 124.397 195.127 141.163 1.00 141.69 83 GLU H CA 1
ATOM 12006 C C . GLU H 2 71 ? 124.175 194.198 139.978 1.00 141.69 83 GLU H C 1
ATOM 12007 O O . GLU H 2 71 ? 123.696 194.630 138.924 1.00 141.69 83 GLU H O 1
ATOM 12013 N N . HIS H 2 72 ? 124.518 192.920 140.127 1.00 140.53 84 HIS H N 1
ATOM 12014 C CA . HIS H 2 72 ? 124.318 191.988 139.026 1.00 140.53 84 HIS H CA 1
ATOM 12015 C C . HIS H 2 72 ? 122.877 191.506 138.904 1.00 140.53 84 HIS H C 1
ATOM 12016 O O . HIS H 2 72 ? 122.523 190.929 137.870 1.00 140.53 84 HIS H O 1
ATOM 12023 N N . LEU H 2 73 ? 122.034 191.730 139.914 1.00 144.48 85 LEU H N 1
ATOM 12024 C CA . LEU H 2 73 ? 120.671 191.224 139.833 1.00 144.48 85 LEU H CA 1
ATOM 12025 C C . LEU H 2 73 ? 119.667 192.357 139.651 1.00 144.48 85 LEU H C 1
ATOM 12026 O O . LEU H 2 73 ? 119.082 192.481 138.573 1.00 144.48 85 LEU H O 1
ATOM 12031 N N . ILE H 2 74 ? 119.584 193.253 140.637 1.00 146.54 86 ILE H N 1
ATOM 12032 C CA . ILE H 2 74 ? 118.627 194.356 140.608 1.00 146.54 86 ILE H CA 1
ATOM 12033 C C . ILE H 2 74 ? 118.984 195.345 139.507 1.00 146.54 86 ILE H C 1
ATOM 12034 O O . ILE H 2 74 ? 118.105 195.943 138.876 1.00 146.54 86 ILE H O 1
ATOM 12039 N N . ASN H 2 75 ? 120.277 195.551 139.271 1.00 145.47 87 ASN H N 1
ATOM 12040 C CA . ASN H 2 75 ? 120.686 196.530 138.278 1.00 145.47 87 ASN H CA 1
ATOM 12041 C C . ASN H 2 75 ? 120.900 195.923 136.898 1.00 145.47 87 ASN H C 1
ATOM 12042 O O . ASN H 2 75 ? 120.903 196.666 135.911 1.00 145.47 87 ASN H O 1
ATOM 12047 N N . LYS H 2 76 ? 121.060 194.602 136.795 1.00 149.45 88 LYS H N 1
ATOM 12048 C CA . LYS H 2 76 ? 121.302 193.968 135.502 1.00 149.45 88 LYS H CA 1
ATOM 12049 C C . LYS H 2 76 ? 120.146 193.084 135.053 1.00 149.45 88 LYS H C 1
ATOM 12050 O O . LYS H 2 76 ? 119.519 193.379 134.032 1.00 149.45 88 LYS H O 1
ATOM 12056 N N . VAL H 2 77 ? 119.801 192.034 135.800 1.00 152.06 89 VAL H N 1
ATOM 12057 C CA . VAL H 2 77 ? 118.830 191.080 135.273 1.00 152.06 89 VAL H CA 1
ATOM 12058 C C . VAL H 2 77 ? 117.418 191.565 135.555 1.00 152.06 89 VAL H C 1
ATOM 12059 O O . VAL H 2 77 ? 116.470 191.215 134.845 1.00 152.06 89 VAL H O 1
ATOM 12063 N N . ARG H 2 78 ? 117.259 192.399 136.583 1.00 153.80 90 ARG H N 1
ATOM 12064 C CA . ARG H 2 78 ? 115.980 193.057 136.814 1.00 153.80 90 ARG H CA 1
ATOM 12065 C C . ARG H 2 78 ? 115.617 193.953 135.637 1.00 153.80 90 ARG H C 1
ATOM 12066 O O . ARG H 2 78 ? 114.483 193.929 135.148 1.00 153.80 90 ARG H O 1
ATOM 12074 N N . GLU H 2 79 ? 116.578 194.733 135.142 1.00 155.11 91 GLU H N 1
ATOM 12075 C CA . GLU H 2 79 ? 116.287 195.571 133.986 1.00 155.11 91 GLU H CA 1
ATOM 12076 C C . GLU H 2 79 ? 116.231 194.743 132.706 1.00 155.11 91 GLU H C 1
ATOM 12077 O O . GLU H 2 79 ? 115.518 195.102 131.761 1.00 155.11 91 GLU H O 1
ATOM 12083 N N . ASP H 2 80 ? 116.968 193.627 132.654 1.00 155.96 92 ASP H N 1
ATOM 12084 C CA . ASP H 2 80 ? 116.865 192.731 131.503 1.00 155.96 92 ASP H CA 1
ATOM 12085 C C . ASP H 2 80 ? 115.470 192.126 131.390 1.00 155.96 92 ASP H C 1
ATOM 12086 O O . ASP H 2 80 ? 114.917 192.023 130.290 1.00 155.96 92 ASP H O 1
ATOM 12091 N N . VAL H 2 81 ? 114.891 191.694 132.510 1.00 158.06 93 VAL H N 1
ATOM 12092 C CA . VAL H 2 81 ? 113.531 191.175 132.461 1.00 158.06 93 VAL H CA 1
ATOM 12093 C C . VAL H 2 81 ? 112.535 192.312 132.242 1.00 158.06 93 VAL H C 1
ATOM 12094 O O . VAL H 2 81 ? 111.501 192.129 131.588 1.00 158.06 93 VAL H O 1
ATOM 12098 N N . LEU H 2 82 ? 112.835 193.507 132.767 1.00 157.97 94 LEU H N 1
ATOM 12099 C CA . LEU H 2 82 ? 111.940 194.646 132.569 1.00 157.97 94 LEU H CA 1
ATOM 12100 C C . LEU H 2 82 ? 111.862 195.063 131.105 1.00 157.97 94 LEU H C 1
ATOM 12101 O O . LEU H 2 82 ? 110.771 195.328 130.588 1.00 157.97 94 LEU H O 1
ATOM 12106 N N . ASN H 2 83 ? 113.001 195.141 130.419 1.00 159.06 95 ASN H N 1
ATOM 12107 C CA . ASN H 2 83 ? 112.974 195.528 129.013 1.00 159.06 95 ASN H CA 1
ATOM 12108 C C . ASN H 2 83 ? 112.748 194.351 128.073 1.00 159.06 95 ASN H C 1
ATOM 12109 O O . ASN H 2 83 ? 112.726 194.552 126.853 1.00 159.06 95 ASN H O 1
ATOM 12114 N N . SER H 2 84 ? 112.581 193.138 128.601 1.00 159.06 96 SER H N 1
ATOM 12115 C CA . SER H 2 84 ? 112.199 191.983 127.797 1.00 159.06 96 SER H CA 1
ATOM 12116 C C . SER H 2 84 ? 110.933 191.325 128.338 1.00 159.06 96 SER H C 1
ATOM 12117 O O . SER H 2 84 ? 110.844 190.098 128.408 1.00 159.06 96 SER H O 1
ATOM 12120 N N . LEU H 2 85 ? 109.945 192.136 128.725 1.00 159.48 97 LEU H N 1
ATOM 12121 C CA . LEU H 2 85 ? 108.665 191.587 129.166 1.00 159.48 97 LEU H CA 1
ATOM 12122 C C . LEU H 2 85 ? 107.943 190.884 128.024 1.00 159.48 97 LEU H C 1
ATOM 12123 O O . LEU H 2 85 ? 107.262 189.874 128.237 1.00 159.48 97 LEU H O 1
ATOM 12128 N N . ASN H 2 86 ? 108.063 191.414 126.808 1.00 159.58 98 ASN H N 1
ATOM 12129 C CA . ASN H 2 86 ? 107.414 190.844 125.637 1.00 159.58 98 ASN H CA 1
ATOM 12130 C C . ASN H 2 86 ? 108.387 190.173 124.678 1.00 159.58 98 ASN H C 1
ATOM 12131 O O . ASN H 2 86 ? 107.970 189.746 123.597 1.00 159.58 98 ASN H O 1
ATOM 12136 N N . ASN H 2 87 ? 109.663 190.067 125.037 1.00 158.63 99 ASN H N 1
ATOM 12137 C CA . ASN H 2 87 ? 110.679 189.456 124.183 1.00 158.63 99 ASN H CA 1
ATOM 12138 C C . ASN H 2 87 ? 111.272 188.257 124.914 1.00 158.63 99 ASN H C 1
ATOM 12139 O O . ASN H 2 87 ? 112.274 188.386 125.623 1.00 158.63 99 ASN H O 1
ATOM 12144 N N . ASN H 2 88 ? 110.649 187.092 124.729 1.00 155.50 100 ASN H N 1
ATOM 12145 C CA . ASN H 2 88 ? 111.112 185.838 125.321 1.00 155.50 100 ASN H CA 1
ATOM 12146 C C . ASN H 2 88 ? 111.258 185.965 126.836 1.00 155.50 100 ASN H C 1
ATOM 12147 O O . ASN H 2 88 ? 112.253 185.542 127.427 1.00 155.50 100 ASN H O 1
ATOM 12152 N N . PHE H 2 89 ? 110.237 186.560 127.463 1.00 155.89 101 PHE H N 1
ATOM 12153 C CA . PHE H 2 89 ? 110.278 186.821 128.900 1.00 155.89 101 PHE H CA 1
ATOM 12154 C C . PHE H 2 89 ? 110.625 185.566 129.690 1.00 155.89 101 PHE H C 1
ATOM 12155 O O . PHE H 2 89 ? 111.525 185.587 130.540 1.00 155.89 101 PHE H O 1
ATOM 12163 N N . LEU H 2 90 ? 109.933 184.459 129.415 1.00 151.73 102 LEU H N 1
ATOM 12164 C CA . LEU H 2 90 ? 110.245 183.206 130.093 1.00 151.73 102 LEU H CA 1
ATOM 12165 C C . LEU H 2 90 ? 111.645 182.716 129.737 1.00 151.73 102 LEU H C 1
ATOM 12166 O O . LEU H 2 90 ? 112.365 182.195 130.596 1.00 151.73 102 LEU H O 1
ATOM 12171 N N . GLN H 2 91 ? 112.055 182.891 128.479 1.00 149.71 103 GLN H N 1
ATOM 12172 C CA . GLN H 2 91 ? 113.371 182.422 128.054 1.00 149.71 103 GLN H CA 1
ATOM 12173 C C . GLN H 2 91 ? 114.486 183.215 128.728 1.00 149.71 103 GLN H C 1
ATOM 12174 O O . GLN H 2 91 ? 115.451 182.633 129.243 1.00 149.71 103 GLN H O 1
ATOM 12180 N N . THR H 2 92 ? 114.369 184.546 128.745 1.00 148.84 104 THR H N 1
ATOM 12181 C CA . THR H 2 92 ? 115.366 185.361 129.430 1.00 148.84 104 THR H CA 1
ATOM 12182 C C . THR H 2 92 ? 115.360 185.097 130.929 1.00 148.84 104 THR H C 1
ATOM 12183 O O . THR H 2 92 ? 116.418 185.094 131.568 1.00 148.84 104 THR H O 1
ATOM 12187 N N . LEU H 2 93 ? 114.178 184.877 131.511 1.00 144.83 105 LEU H N 1
ATOM 12188 C CA . LEU H 2 93 ? 114.113 184.555 132.933 1.00 144.83 105 LEU H CA 1
ATOM 12189 C C . LEU H 2 93 ? 114.824 183.242 133.233 1.00 144.83 105 LEU H C 1
ATOM 12190 O O . LEU H 2 93 ? 115.545 183.132 134.230 1.00 144.83 105 LEU H O 1
ATOM 12195 N N . ASN H 2 94 ? 114.637 182.233 132.378 1.00 143.71 106 ASN H N 1
ATOM 12196 C CA . ASN H 2 94 ? 115.321 180.958 132.572 1.00 143.71 106 ASN H CA 1
ATOM 12197 C C . ASN H 2 94 ? 116.830 181.109 132.422 1.00 143.71 106 ASN H C 1
ATOM 12198 O O . ASN H 2 94 ? 117.601 180.509 133.182 1.00 143.71 106 ASN H O 1
ATOM 12203 N N . GLN H 2 95 ? 117.273 181.897 131.437 1.00 141.47 107 GLN H N 1
ATOM 12204 C CA . GLN H 2 95 ? 118.706 182.136 131.284 1.00 141.47 107 GLN H CA 1
ATOM 12205 C C . GLN H 2 95 ? 119.282 182.834 132.509 1.00 141.47 107 GLN H C 1
ATOM 12206 O O . GLN H 2 95 ? 120.363 182.470 132.989 1.00 141.47 107 GLN H O 1
ATOM 12212 N N . ALA H 2 96 ? 118.569 183.835 133.030 1.00 138.94 108 ALA H N 1
ATOM 12213 C CA . ALA H 2 96 ? 119.020 184.520 134.235 1.00 138.94 108 ALA H CA 1
ATOM 12214 C C . ALA H 2 96 ? 119.061 183.571 135.423 1.00 138.94 108 ALA H C 1
ATOM 12215 O O . ALA H 2 96 ? 119.976 183.640 136.248 1.00 138.94 108 ALA H O 1
ATOM 12217 N N . TRP H 2 97 ? 118.075 182.678 135.526 1.00 135.71 109 TRP H N 1
ATOM 12218 C CA . TRP H 2 97 ? 118.054 181.714 136.621 1.00 135.71 109 TRP H CA 1
ATOM 12219 C C . TRP H 2 97 ? 119.251 180.774 136.550 1.00 135.71 109 TRP H C 1
ATOM 12220 O O . TRP H 2 97 ? 119.910 180.508 137.563 1.00 135.71 109 TRP H O 1
ATOM 12231 N N . ASN H 2 98 ? 119.547 180.258 135.355 1.00 133.35 110 ASN H N 1
ATOM 12232 C CA . ASN H 2 98 ? 120.694 179.368 135.204 1.00 133.35 110 ASN H CA 1
ATOM 12233 C C . ASN H 2 98 ? 121.997 180.092 135.518 1.00 133.35 110 ASN H C 1
ATOM 12234 O O . ASN H 2 98 ? 122.876 179.546 136.203 1.00 133.35 110 ASN H O 1
ATOM 12239 N N . ASP H 2 99 ? 122.138 181.328 135.029 1.00 130.36 111 ASP H N 1
ATOM 12240 C CA . ASP H 2 99 ? 123.340 182.104 135.309 1.00 130.36 111 ASP H CA 1
ATOM 12241 C C . ASP H 2 99 ? 123.493 182.358 136.801 1.00 130.36 111 ASP H C 1
ATOM 12242 O O . ASP H 2 99 ? 124.593 182.234 137.351 1.00 130.36 111 ASP H O 1
ATOM 12247 N N . HIS H 2 100 ? 122.394 182.708 137.473 1.00 123.75 112 HIS H N 1
ATOM 12248 C CA . HIS H 2 100 ? 122.442 182.948 138.909 1.00 123.75 112 HIS H CA 1
ATOM 12249 C C . HIS H 2 100 ? 122.834 181.689 139.665 1.00 123.75 112 HIS H C 1
ATOM 12250 O O . HIS H 2 100 ? 123.655 181.743 140.586 1.00 123.75 112 HIS H O 1
ATOM 12257 N N . GLN H 2 101 ? 122.263 180.543 139.290 1.00 124.78 113 GLN H N 1
ATOM 12258 C CA . GLN H 2 101 ? 122.604 179.305 139.983 1.00 124.78 113 GLN H CA 1
ATOM 12259 C C . GLN H 2 101 ? 124.077 178.961 139.811 1.00 124.78 113 GLN H C 1
ATOM 12260 O O . GLN H 2 101 ? 124.759 178.639 140.791 1.00 124.78 113 GLN H O 1
ATOM 12266 N N . THR H 2 102 ? 124.593 179.040 138.581 1.00 116.57 114 THR H N 1
ATOM 12267 C CA . THR H 2 102 ? 126.001 178.714 138.362 1.00 116.57 114 THR H CA 1
ATOM 12268 C C . THR H 2 102 ? 126.919 179.677 139.109 1.00 116.57 114 THR H C 1
ATOM 12269 O O . THR H 2 102 ? 127.891 179.254 139.757 1.00 116.57 114 THR H O 1
ATOM 12273 N N . ALA H 2 103 ? 126.625 180.978 139.034 1.00 111.84 115 ALA H N 1
ATOM 12274 C CA . ALA H 2 103 ? 127.461 181.962 139.705 1.00 111.84 115 ALA H CA 1
ATOM 12275 C C . ALA H 2 103 ? 127.443 181.768 141.213 1.00 111.84 115 ALA H C 1
ATOM 12276 O O . ALA H 2 103 ? 128.493 181.835 141.861 1.00 111.84 115 ALA H O 1
ATOM 12278 N N . MET H 2 104 ? 126.267 181.516 141.794 1.00 110.76 116 MET H N 1
ATOM 12279 C CA . MET H 2 104 ? 126.197 181.312 143.235 1.00 110.76 116 MET H CA 1
ATOM 12280 C C . MET H 2 104 ? 126.897 180.026 143.646 1.00 110.76 116 MET H C 1
ATOM 12281 O O . MET H 2 104 ? 127.491 179.961 144.725 1.00 110.76 116 MET H O 1
ATOM 12286 N N . VAL H 2 105 ? 126.852 178.994 142.800 1.00 104.45 117 VAL H N 1
ATOM 12287 C CA . VAL H 2 105 ? 127.573 177.765 143.119 1.00 104.45 117 VAL H CA 1
ATOM 12288 C C . VAL H 2 105 ? 129.072 178.030 143.183 1.00 104.45 117 VAL H C 1
ATOM 12289 O O . VAL H 2 105 ? 129.746 177.640 144.146 1.00 104.45 117 VAL H O 1
ATOM 12293 N N . MET H 2 106 ? 129.615 178.721 142.176 1.00 99.79 118 MET H N 1
ATOM 12294 C CA . MET H 2 106 ? 131.050 179.003 142.195 1.00 99.79 118 MET H CA 1
ATOM 12295 C C . MET H 2 106 ? 131.426 179.913 143.361 1.00 99.79 118 MET H C 1
ATOM 12296 O O . MET H 2 106 ? 132.450 179.698 144.026 1.00 99.79 118 MET H O 1
ATOM 12301 N N . ILE H 2 107 ? 130.602 180.924 143.642 1.00 98.82 119 ILE H N 1
ATOM 12302 C CA . ILE H 2 107 ? 130.912 181.853 144.724 1.00 98.82 119 ILE H CA 1
ATOM 12303 C C . ILE H 2 107 ? 130.858 181.147 146.074 1.00 98.82 119 ILE H C 1
ATOM 12304 O O . ILE H 2 107 ? 131.705 181.382 146.943 1.00 98.82 119 ILE H O 1
ATOM 12309 N N . ARG H 2 108 ? 129.877 180.264 146.271 1.00 100.10 120 ARG H N 1
ATOM 12310 C CA . ARG H 2 108 ? 129.831 179.481 147.501 1.00 100.10 120 ARG H CA 1
ATOM 12311 C C . ARG H 2 108 ? 131.041 178.567 147.606 1.00 100.10 120 ARG H C 1
ATOM 12312 O O . ARG H 2 108 ? 131.553 178.325 148.705 1.00 100.10 120 ARG H O 1
ATOM 12320 N N . ASP H 2 109 ? 131.508 178.043 146.470 1.00 91.20 121 ASP H N 1
ATOM 12321 C CA . ASP H 2 109 ? 132.738 177.261 146.475 1.00 91.20 121 ASP H CA 1
ATOM 12322 C C . ASP H 2 109 ? 133.907 178.095 146.977 1.00 91.20 121 ASP H C 1
ATOM 12323 O O . ASP H 2 109 ? 134.746 177.606 147.742 1.00 91.20 121 ASP H O 1
ATOM 12328 N N . ILE H 2 110 ? 133.983 179.356 146.551 1.00 89.58 122 ILE H N 1
ATOM 12329 C CA . ILE H 2 110 ? 135.057 180.229 147.019 1.00 89.58 122 ILE H CA 1
ATOM 12330 C C . ILE H 2 110 ? 134.877 180.568 148.497 1.00 89.58 122 ILE H C 1
ATOM 12331 O O . ILE H 2 110 ? 135.853 180.658 149.252 1.00 89.58 122 ILE H O 1
ATOM 12336 N N . LEU H 2 111 ? 133.630 180.737 148.941 1.00 98.85 123 LEU H N 1
ATOM 12337 C CA . LEU H 2 111 ? 133.319 181.257 150.270 1.00 98.85 123 LEU H CA 1
ATOM 12338 C C . LEU H 2 111 ? 132.866 180.174 151.248 1.00 98.85 123 LEU H C 1
ATOM 12339 O O . LEU H 2 111 ? 131.911 180.387 152.000 1.00 98.85 123 LEU H O 1
ATOM 12344 N N . MET H 2 112 ? 133.521 179.010 151.245 1.00 99.01 124 MET H N 1
ATOM 12345 C CA . MET H 2 112 ? 133.137 177.936 152.159 1.00 99.01 124 MET H CA 1
ATOM 12346 C C . MET H 2 112 ? 133.247 178.367 153.620 1.00 99.01 124 MET H C 1
ATOM 12347 O O . MET H 2 112 ? 132.412 177.990 154.456 1.00 99.01 124 MET H O 1
ATOM 12352 N N . TYR H 2 113 ? 134.274 179.152 153.953 1.00 98.14 125 TYR H N 1
ATOM 12353 C CA . TYR H 2 113 ? 134.542 179.433 155.358 1.00 98.14 125 TYR H CA 1
ATOM 12354 C C . TYR H 2 113 ? 133.484 180.331 155.988 1.00 98.14 125 TYR H C 1
ATOM 12355 O O . TYR H 2 113 ? 133.244 180.219 157.199 1.00 98.14 125 TYR H O 1
ATOM 12364 N N . MET H 2 114 ? 132.850 181.219 155.211 1.00 108.71 126 MET H N 1
ATOM 12365 C CA . MET H 2 114 ? 131.621 181.838 155.699 1.00 108.71 126 MET H CA 1
ATOM 12366 C C . MET H 2 114 ? 130.649 180.785 156.202 1.00 108.71 126 MET H C 1
ATOM 12367 O O . MET H 2 114 ? 130.270 180.806 157.375 1.00 108.71 126 MET H O 1
ATOM 12372 N N . ASP H 2 115 ? 130.279 179.838 155.337 1.00 109.35 127 ASP H N 1
ATOM 12373 C CA . ASP H 2 115 ? 129.323 178.799 155.704 1.00 109.35 127 ASP H CA 1
ATOM 12374 C C . ASP H 2 115 ? 129.777 178.041 156.942 1.00 109.35 127 ASP H C 1
ATOM 12375 O O . ASP H 2 115 ? 128.948 177.583 157.737 1.00 109.35 127 ASP H O 1
ATOM 12380 N N . ARG H 2 116 ? 131.089 177.885 157.116 1.00 101.74 128 ARG H N 1
ATOM 12381 C CA . ARG H 2 116 ? 131.575 177.136 158.271 1.00 101.74 128 ARG H CA 1
ATOM 12382 C C . ARG H 2 116 ? 131.422 177.919 159.570 1.00 101.74 128 ARG H C 1
ATOM 12383 O O . ARG H 2 116 ? 130.982 177.363 160.583 1.00 101.74 128 ARG H O 1
ATOM 12391 N N . VAL H 2 117 ? 131.780 179.204 159.575 1.00 111.39 129 VAL H N 1
ATOM 12392 C CA . VAL H 2 117 ? 131.789 179.927 160.847 1.00 111.39 129 VAL H CA 1
ATOM 12393 C C . VAL H 2 117 ? 130.962 181.210 160.813 1.00 111.39 129 VAL H C 1
ATOM 12394 O O . VAL H 2 117 ? 130.122 181.438 161.693 1.00 111.39 129 VAL H O 1
ATOM 12398 N N . TYR H 2 118 ? 131.171 182.042 159.792 1.00 119.71 130 TYR H N 1
ATOM 12399 C CA . TYR H 2 118 ? 130.700 183.424 159.853 1.00 119.71 130 TYR H CA 1
ATOM 12400 C C . TYR H 2 118 ? 129.183 183.506 159.766 1.00 119.71 130 TYR H C 1
ATOM 12401 O O . TYR H 2 118 ? 128.530 184.070 160.651 1.00 119.71 130 TYR H O 1
ATOM 12410 N N . VAL H 2 119 ? 128.601 182.961 158.696 1.00 122.23 131 VAL H N 1
ATOM 12411 C CA . VAL H 2 119 ? 127.153 183.040 158.531 1.00 122.23 131 VAL H CA 1
ATOM 12412 C C . VAL H 2 119 ? 126.423 182.154 159.525 1.00 122.23 131 VAL H C 1
ATOM 12413 O O . VAL H 2 119 ? 125.249 182.405 159.824 1.00 122.23 131 VAL H O 1
ATOM 12417 N N . GLN H 2 120 ? 127.093 181.133 160.061 1.00 124.02 132 GLN H N 1
ATOM 12418 C CA . GLN H 2 120 ? 126.505 180.278 161.082 1.00 124.02 132 GLN H CA 1
ATOM 12419 C C . GLN H 2 120 ? 126.402 180.979 162.431 1.00 124.02 132 GLN H C 1
ATOM 12420 O O . GLN H 2 120 ? 125.376 180.859 163.110 1.00 124.02 132 GLN H O 1
ATOM 12426 N N . GLN H 2 121 ? 127.443 181.710 162.843 1.00 125.10 133 GLN H N 1
ATOM 12427 C CA . GLN H 2 121 ? 127.388 182.378 164.141 1.00 125.10 133 GLN H CA 1
ATOM 12428 C C . GLN H 2 121 ? 126.401 183.539 164.123 1.00 125.10 133 GLN H C 1
ATOM 12429 O O . GLN H 2 121 ? 125.904 183.957 165.175 1.00 125.10 133 GLN H O 1
ATOM 12435 N N . ASN H 2 122 ? 126.105 184.075 162.937 1.00 126.75 134 ASN H N 1
ATOM 12436 C CA . ASN H 2 122 ? 125.018 185.038 162.802 1.00 126.75 134 ASN H CA 1
ATOM 12437 C C . ASN H 2 122 ? 123.667 184.370 162.586 1.00 126.75 134 ASN H C 1
ATOM 12438 O O . ASN H 2 122 ? 122.659 185.077 162.479 1.00 126.75 134 ASN H O 1
ATOM 12443 N N . ASN H 2 123 ? 123.629 183.038 162.503 1.00 129.34 135 ASN H N 1
ATOM 12444 C CA . ASN H 2 123 ? 122.413 182.254 162.295 1.00 129.34 135 ASN H CA 1
ATOM 12445 C C . ASN H 2 123 ? 121.722 182.569 160.973 1.00 129.34 135 ASN H C 1
ATOM 12446 O O . ASN H 2 123 ? 120.582 182.147 160.754 1.00 129.34 135 ASN H O 1
ATOM 12451 N N . VAL H 2 124 ? 122.389 183.303 160.080 1.00 127.75 136 VAL H N 1
ATOM 12452 C CA . VAL H 2 124 ? 121.802 183.604 158.782 1.00 127.75 136 VAL H CA 1
ATOM 12453 C C . VAL H 2 124 ? 121.942 182.395 157.858 1.00 127.75 136 VAL H C 1
ATOM 12454 O O . VAL H 2 124 ? 122.804 181.527 158.041 1.00 127.75 136 VAL H O 1
ATOM 12458 N N . GLU H 2 125 ? 121.064 182.332 156.861 1.00 129.75 137 GLU H N 1
ATOM 12459 C CA . GLU H 2 125 ? 121.111 181.260 155.881 1.00 129.75 137 GLU H CA 1
ATOM 12460 C C . GLU H 2 125 ? 122.379 181.361 155.036 1.00 129.75 137 GLU H C 1
ATOM 12461 O O . GLU H 2 125 ? 122.958 182.436 154.861 1.00 129.75 137 GLU H O 1
ATOM 12463 N N . ASN H 2 126 ? 122.800 180.218 154.497 1.00 127.24 138 ASN H N 1
ATOM 12464 C CA . ASN H 2 126 ? 124.090 180.113 153.829 1.00 127.24 138 ASN H CA 1
ATOM 12465 C C . ASN H 2 126 ? 124.138 180.968 152.563 1.00 127.24 138 ASN H C 1
ATOM 12466 O O . ASN H 2 126 ? 123.159 181.605 152.166 1.00 127.24 138 ASN H O 1
ATOM 12471 N N . VAL H 2 127 ? 125.314 180.969 151.927 1.00 122.15 139 VAL H N 1
ATOM 12472 C CA . VAL H 2 127 ? 125.551 181.837 150.775 1.00 122.15 139 VAL H CA 1
ATOM 12473 C C . VAL H 2 127 ? 124.614 181.489 149.628 1.00 122.15 139 VAL H C 1
ATOM 12474 O O . VAL H 2 127 ? 124.043 182.377 148.984 1.00 122.15 139 VAL H O 1
ATOM 12478 N N . TYR H 2 128 ? 124.448 180.196 149.342 1.00 126.00 140 TYR H N 1
ATOM 12479 C CA . TYR H 2 128 ? 123.504 179.806 148.299 1.00 126.00 140 TYR H CA 1
ATOM 12480 C C . TYR H 2 128 ? 122.076 180.152 148.696 1.00 126.00 140 TYR H C 1
ATOM 12481 O O . TYR H 2 128 ? 121.292 180.631 147.869 1.00 126.00 140 TYR H O 1
ATOM 12490 N N . ASN H 2 129 ? 121.718 179.919 149.961 1.00 130.69 141 ASN H N 1
ATOM 12491 C CA . ASN H 2 129 ? 120.400 180.325 150.435 1.00 130.69 141 ASN H CA 1
ATOM 12492 C C . ASN H 2 129 ? 120.255 181.840 150.417 1.00 130.69 141 ASN H C 1
ATOM 12493 O O . ASN H 2 129 ? 119.168 182.362 150.149 1.00 130.69 141 ASN H O 1
ATOM 12498 N N . LEU H 2 130 ? 121.338 182.565 150.706 1.00 130.57 142 LEU H N 1
ATOM 12499 C CA . LEU H 2 130 ? 121.300 184.019 150.598 1.00 130.57 142 LEU H CA 1
ATOM 12500 C C . LEU H 2 130 ? 121.010 184.450 149.167 1.00 130.57 142 LEU H C 1
ATOM 12501 O O . LEU H 2 130 ? 120.201 185.353 148.930 1.00 130.57 142 LEU H O 1
ATOM 12506 N N . GLY H 2 131 ? 121.673 183.818 148.197 1.00 133.56 143 GLY H N 1
ATOM 12507 C CA . GLY H 2 131 ? 121.405 184.135 146.805 1.00 133.56 143 GLY H CA 1
ATOM 12508 C C . GLY H 2 131 ? 119.985 183.793 146.401 1.00 133.56 143 GLY H C 1
ATOM 12509 O O . GLY H 2 131 ? 119.347 184.538 145.655 1.00 133.56 143 GLY H O 1
ATOM 12510 N N . LEU H 2 132 ? 119.470 182.666 146.897 1.00 136.77 144 LEU H N 1
ATOM 12511 C CA . LEU H 2 132 ? 118.083 182.298 146.626 1.00 136.77 144 LEU H CA 1
ATOM 12512 C C . LEU H 2 132 ? 117.116 183.332 147.189 1.00 136.77 144 LEU H C 1
ATOM 12513 O O . LEU H 2 132 ? 116.159 183.729 146.515 1.00 136.77 144 LEU H O 1
ATOM 12518 N N . ILE H 2 133 ? 117.353 183.777 148.424 1.00 137.97 145 ILE H N 1
ATOM 12519 C CA . ILE H 2 133 ? 116.471 184.750 149.058 1.00 137.97 145 ILE H CA 1
ATOM 12520 C C . ILE H 2 133 ? 116.540 186.089 148.336 1.00 137.97 145 ILE H C 1
ATOM 12521 O O . ILE H 2 133 ? 115.518 186.756 148.141 1.00 137.97 145 ILE H O 1
ATOM 12526 N N . ILE H 2 134 ? 117.742 186.512 147.938 1.00 138.17 146 ILE H N 1
ATOM 12527 C CA . ILE H 2 134 ? 117.872 187.760 147.192 1.00 138.17 146 ILE H CA 1
ATOM 12528 C C . ILE H 2 134 ? 117.151 187.659 145.856 1.00 138.17 146 ILE H C 1
ATOM 12529 O O . ILE H 2 134 ? 116.418 188.574 145.462 1.00 138.17 146 ILE H O 1
ATOM 12534 N N . PHE H 2 135 ? 117.336 186.544 145.141 1.00 140.32 147 PHE H N 1
ATOM 12535 C CA . PHE H 2 135 ? 116.616 186.347 143.887 1.00 140.32 147 PHE H CA 1
ATOM 12536 C C . PHE H 2 135 ? 115.115 186.452 144.101 1.00 140.32 147 PHE H C 1
ATOM 12537 O O . PHE H 2 135 ? 114.442 187.252 143.441 1.00 140.32 147 PHE H O 1
ATOM 12545 N N . ARG H 2 136 ? 114.585 185.692 145.061 1.00 145.43 148 ARG H N 1
ATOM 12546 C CA . ARG H 2 136 ? 113.160 185.747 145.362 1.00 145.43 148 ARG H CA 1
ATOM 12547 C C . ARG H 2 136 ? 112.710 187.177 145.634 1.00 145.43 148 ARG H C 1
ATOM 12548 O O . ARG H 2 136 ? 111.929 187.745 144.861 1.00 145.43 148 ARG H O 1
ATOM 12556 N N . ASP H 2 137 ? 113.263 187.800 146.679 1.00 145.24 149 ASP H N 1
ATOM 12557 C CA . ASP H 2 137 ? 112.796 189.110 147.122 1.00 145.24 149 ASP H CA 1
ATOM 12558 C C . ASP H 2 137 ? 112.880 190.149 146.011 1.00 145.24 149 ASP H C 1
ATOM 12559 O O . ASP H 2 137 ? 111.917 190.885 145.766 1.00 145.24 149 ASP H O 1
ATOM 12564 N N . GLN H 2 138 ? 114.019 190.227 145.319 1.00 145.28 150 GLN H N 1
ATOM 12565 C CA . GLN H 2 138 ? 114.203 191.313 144.366 1.00 145.28 150 GLN H CA 1
ATOM 12566 C C . GLN H 2 138 ? 113.580 190.990 143.014 1.00 145.28 150 GLN H C 1
ATOM 12567 O O . GLN H 2 138 ? 112.691 191.713 142.551 1.00 145.28 150 GLN H O 1
ATOM 12573 N N . VAL H 2 139 ? 114.023 189.915 142.364 1.00 147.19 151 VAL H N 1
ATOM 12574 C CA . VAL H 2 139 ? 113.619 189.637 140.991 1.00 147.19 151 VAL H CA 1
ATOM 12575 C C . VAL H 2 139 ? 112.542 188.557 140.902 1.00 147.19 151 VAL H C 1
ATOM 12576 O O . VAL H 2 139 ? 112.366 187.961 139.826 1.00 147.19 151 VAL H O 1
ATOM 12580 N N . VAL H 2 140 ? 111.806 188.294 141.979 1.00 150.00 152 VAL H N 1
ATOM 12581 C CA . VAL H 2 140 ? 110.611 187.464 141.913 1.00 150.00 152 VAL H CA 1
ATOM 12582 C C . VAL H 2 140 ? 109.394 188.187 142.479 1.00 150.00 152 VAL H C 1
ATOM 12583 O O . VAL H 2 140 ? 108.321 188.165 141.877 1.00 150.00 152 VAL H O 1
ATOM 12587 N N . ARG H 2 141 ? 109.551 188.842 143.629 1.00 154.07 153 ARG H N 1
ATOM 12588 C CA . ARG H 2 141 ? 108.452 189.498 144.327 1.00 154.07 153 ARG H CA 1
ATOM 12589 C C . ARG H 2 141 ? 108.151 190.899 143.806 1.00 154.07 153 ARG H C 1
ATOM 12590 O O . ARG H 2 141 ? 107.243 191.554 144.328 1.00 154.07 153 ARG H O 1
ATOM 12598 N N . TYR H 2 142 ? 108.883 191.378 142.804 1.00 159.84 154 TYR H N 1
ATOM 12599 C CA . TYR H 2 142 ? 108.559 192.669 142.213 1.00 159.84 154 TYR H CA 1
ATOM 12600 C C . TYR H 2 142 ? 107.222 192.600 141.484 1.00 159.84 154 TYR H C 1
ATOM 12601 O O . TYR H 2 142 ? 106.941 191.644 140.758 1.00 159.84 154 TYR H O 1
ATOM 12610 N N . GLY H 2 143 ? 106.401 193.636 141.674 1.00 162.26 155 GLY H N 1
ATOM 12611 C CA . GLY H 2 143 ? 105.027 193.582 141.198 1.00 162.26 155 GLY H CA 1
ATOM 12612 C C . GLY H 2 143 ? 104.912 193.495 139.688 1.00 162.26 155 GLY H C 1
ATOM 12613 O O . GLY H 2 143 ? 104.115 192.713 139.164 1.00 162.26 155 GLY H O 1
ATOM 12614 N N . CYS H 2 144 ? 105.698 194.298 138.967 1.00 163.20 156 CYS H N 1
ATOM 12615 C CA . CYS H 2 144 ? 105.595 194.321 137.511 1.00 163.20 156 CYS H CA 1
ATOM 12616 C C . CYS H 2 144 ? 105.972 192.972 136.908 1.00 163.20 156 CYS H C 1
ATOM 12617 O O . CYS H 2 144 ? 105.223 192.403 136.104 1.00 163.20 156 CYS H O 1
ATOM 12620 N N . ILE H 2 145 ? 107.134 192.443 137.293 1.00 162.57 157 ILE H N 1
ATOM 12621 C CA . ILE H 2 145 ? 107.593 191.176 136.734 1.00 162.57 157 ILE H CA 1
ATOM 12622 C C . ILE H 2 145 ? 106.728 190.022 137.227 1.00 162.57 157 ILE H C 1
ATOM 12623 O O . ILE H 2 145 ? 106.502 189.050 136.501 1.00 162.57 157 ILE H O 1
ATOM 12628 N N . ARG H 2 146 ? 106.236 190.102 138.468 1.00 164.33 158 ARG H N 1
ATOM 12629 C CA . ARG H 2 146 ? 105.331 189.065 138.957 1.00 164.33 158 ARG H CA 1
ATOM 12630 C C . ARG H 2 146 ? 104.038 189.042 138.153 1.00 164.33 158 ARG H C 1
ATOM 12631 O O . ARG H 2 146 ? 103.537 187.969 137.797 1.00 164.33 158 ARG H O 1
ATOM 12633 N N . ASP H 2 147 ? 103.483 190.219 137.856 1.00 166.38 159 ASP H N 1
ATOM 12634 C CA . ASP H 2 147 ? 102.279 190.289 137.036 1.00 166.38 159 ASP H CA 1
ATOM 12635 C C . ASP H 2 147 ? 102.547 189.775 135.628 1.00 166.38 159 ASP H C 1
ATOM 12636 O O . ASP H 2 147 ? 101.719 189.064 135.047 1.00 166.38 159 ASP H O 1
ATOM 12638 N N . HIS H 2 148 ? 103.704 190.127 135.062 1.00 165.74 160 HIS H N 1
ATOM 12639 C CA . HIS H 2 148 ? 104.055 189.630 133.734 1.00 165.74 160 HIS H CA 1
ATOM 12640 C C . HIS H 2 148 ? 104.184 188.111 133.730 1.00 165.74 160 HIS H C 1
ATOM 12641 O O . HIS H 2 148 ? 103.722 187.446 132.795 1.00 165.74 160 HIS H O 1
ATOM 12643 N N . LEU H 2 149 ? 104.804 187.546 134.768 1.00 167.15 161 LEU H N 1
ATOM 12644 C CA . LEU H 2 149 ? 104.949 186.097 134.856 1.00 167.15 161 LEU H CA 1
ATOM 12645 C C . LEU H 2 149 ? 103.599 185.416 135.019 1.00 167.15 161 LEU H C 1
ATOM 12646 O O . LEU H 2 149 ? 103.345 184.372 134.406 1.00 167.15 161 LEU H O 1
ATOM 12648 N N . ARG H 2 150 ? 102.721 185.985 135.848 1.00 170.00 162 ARG H N 1
ATOM 12649 C CA . ARG H 2 150 ? 101.387 185.420 136.007 1.00 170.00 162 ARG H CA 1
ATOM 12650 C C . ARG H 2 150 ? 100.619 185.453 134.693 1.00 170.00 162 ARG H C 1
ATOM 12651 O O . ARG H 2 150 ? 99.961 184.472 134.324 1.00 170.00 162 ARG H O 1
ATOM 12653 N N . GLN H 2 151 ? 100.700 186.571 133.967 1.00 171.20 163 GLN H N 1
ATOM 12654 C CA . GLN H 2 151 ? 100.021 186.673 132.680 1.00 171.20 163 GLN H CA 1
ATOM 12655 C C . GLN H 2 151 ? 100.578 185.669 131.679 1.00 171.20 163 GLN H C 1
ATOM 12656 O O . GLN H 2 151 ? 99.815 185.027 130.950 1.00 171.20 163 GLN H O 1
ATOM 12658 N N . THR H 2 152 ? 101.905 185.519 131.629 1.00 172.24 164 THR H N 1
ATOM 12659 C CA . THR H 2 152 ? 102.508 184.570 130.699 1.00 172.24 164 THR H CA 1
ATOM 12660 C C . THR H 2 152 ? 102.113 183.138 131.035 1.00 172.24 164 THR H C 1
ATOM 12661 O O . THR H 2 152 ? 101.800 182.345 130.138 1.00 172.24 164 THR H O 1
ATOM 12663 N N . LEU H 2 153 ? 102.121 182.786 132.324 1.00 173.06 165 LEU H N 1
ATOM 12664 C CA . LEU H 2 153 ? 101.728 181.441 132.727 1.00 173.06 165 LEU H CA 1
ATOM 12665 C C . LEU H 2 153 ? 100.263 181.176 132.408 1.00 173.06 165 LEU H C 1
ATOM 12666 O O . LEU H 2 153 ? 99.912 180.093 131.922 1.00 173.06 165 LEU H O 1
ATOM 12668 N N . LEU H 2 154 ? 99.391 182.153 132.671 1.00 174.60 166 LEU H N 1
ATOM 12669 C CA . LEU H 2 154 ? 97.978 181.987 132.353 1.00 174.60 166 LEU H CA 1
ATOM 12670 C C . LEU H 2 154 ? 97.766 181.838 130.852 1.00 174.60 166 LEU H C 1
ATOM 12671 O O . LEU H 2 154 ? 96.960 181.010 130.412 1.00 174.60 166 LEU H O 1
ATOM 12673 N N . ASP H 2 155 ? 98.480 182.631 130.050 1.00 175.37 167 ASP H N 1
ATOM 12674 C CA . ASP H 2 155 ? 98.354 182.528 128.601 1.00 175.37 167 ASP H CA 1
ATOM 12675 C C . ASP H 2 155 ? 98.835 181.173 128.101 1.00 175.37 167 ASP H C 1
ATOM 12676 O O . ASP H 2 155 ? 98.208 180.571 127.222 1.00 175.37 167 ASP H O 1
ATOM 12678 N N . MET H 2 156 ? 99.948 180.677 128.648 1.00 177.28 168 MET H N 1
ATOM 12679 C CA . MET H 2 156 ? 100.440 179.360 128.256 1.00 177.28 168 MET H CA 1
ATOM 12680 C C . MET H 2 156 ? 99.449 178.266 128.635 1.00 177.28 168 MET H C 1
ATOM 12681 O O . MET H 2 156 ? 99.200 177.342 127.850 1.00 177.28 168 MET H O 1
ATOM 12683 N N . ILE H 2 157 ? 98.872 178.354 129.836 1.00 177.81 169 ILE H N 1
ATOM 12684 C CA . ILE H 2 157 ? 97.896 177.359 130.271 1.00 177.81 169 ILE H CA 1
ATOM 12685 C C . ILE H 2 157 ? 96.666 177.389 129.373 1.00 177.81 169 ILE H C 1
ATOM 12686 O O . ILE H 2 157 ? 96.137 176.340 128.985 1.00 177.81 169 ILE H O 1
ATOM 12688 N N . ALA H 2 158 ? 96.189 178.589 129.033 1.00 178.04 170 ALA H N 1
ATOM 12689 C CA . ALA H 2 158 ? 95.029 178.706 128.155 1.00 178.04 170 ALA H CA 1
ATOM 12690 C C . ALA H 2 158 ? 95.329 178.163 126.764 1.00 178.04 170 ALA H C 1
ATOM 12691 O O . ALA H 2 158 ? 94.489 177.482 126.164 1.00 178.04 170 ALA H O 1
ATOM 12693 N N . ARG H 2 159 ? 96.519 178.455 126.233 1.00 179.11 171 ARG H N 1
ATOM 12694 C CA . ARG H 2 159 ? 96.893 177.942 124.919 1.00 179.11 171 ARG H CA 1
ATOM 12695 C C . ARG H 2 159 ? 96.970 176.421 124.924 1.00 179.11 171 ARG H C 1
ATOM 12696 O O . ARG H 2 159 ? 96.538 175.767 123.968 1.00 179.11 171 ARG H O 1
ATOM 12698 N N . GLU H 2 160 ? 97.526 175.840 125.990 1.00 179.15 172 GLU H N 1
ATOM 12699 C CA . GLU H 2 160 ? 97.549 174.386 126.105 1.00 179.15 172 GLU H CA 1
ATOM 12700 C C . GLU H 2 160 ? 96.137 173.820 126.182 1.00 179.15 172 GLU H C 1
ATOM 12701 O O . GLU H 2 160 ? 95.831 172.801 125.551 1.00 179.15 172 GLU H O 1
ATOM 12703 N N . ARG H 2 161 ? 95.261 174.467 126.955 1.00 179.28 173 ARG H N 1
ATOM 12704 C CA . ARG H 2 161 ? 93.874 174.023 127.038 1.00 179.28 173 ARG H CA 1
ATOM 12705 C C . ARG H 2 161 ? 93.148 174.227 125.713 1.00 179.28 173 ARG H C 1
ATOM 12706 O O . ARG H 2 161 ? 92.344 173.383 125.301 1.00 179.28 173 ARG H O 1
ATOM 12708 N N . LYS H 2 162 ? 93.417 175.344 125.033 1.00 179.66 174 LYS H N 1
ATOM 12709 C CA . LYS H 2 162 ? 92.765 175.635 123.762 1.00 179.66 174 LYS H CA 1
ATOM 12710 C C . LYS H 2 162 ? 93.284 174.776 122.617 1.00 179.66 174 LYS H C 1
ATOM 12711 O O . LYS H 2 162 ? 92.702 174.813 121.528 1.00 179.66 174 LYS H O 1
ATOM 12713 N N . GLY H 2 163 ? 94.353 174.012 122.830 1.00 180.31 175 GLY H N 1
ATOM 12714 C CA . GLY H 2 163 ? 94.926 173.175 121.799 1.00 180.31 175 GLY H CA 1
ATOM 12715 C C . GLY H 2 163 ? 96.195 173.713 121.174 1.00 180.31 175 GLY H C 1
ATOM 12716 O O . GLY H 2 163 ? 96.870 172.971 120.450 1.00 180.31 175 GLY H O 1
ATOM 12717 N N . GLU H 2 164 ? 96.537 174.974 121.425 1.00 180.00 176 GLU H N 1
ATOM 12718 C CA . GLU H 2 164 ? 97.774 175.531 120.900 1.00 180.00 176 GLU H CA 1
ATOM 12719 C C . GLU H 2 164 ? 98.978 174.847 121.537 1.00 180.00 176 GLU H C 1
ATOM 12720 O O . GLU H 2 164 ? 98.962 174.476 122.714 1.00 180.00 176 GLU H O 1
ATOM 12722 N N . VAL H 2 165 ? 100.032 174.682 120.743 1.00 179.24 177 VAL H N 1
ATOM 12723 C CA . VAL H 2 165 ? 101.241 173.984 121.165 1.00 179.24 177 VAL H CA 1
ATOM 12724 C C . VAL H 2 165 ? 102.275 175.027 121.563 1.00 179.24 177 VAL H C 1
ATOM 12725 O O . VAL H 2 165 ? 102.708 175.834 120.731 1.00 179.24 177 VAL H O 1
ATOM 12727 N N . VAL H 2 166 ? 102.669 175.009 122.835 1.00 178.05 178 VAL H N 1
ATOM 12728 C CA . VAL H 2 166 ? 103.691 175.916 123.344 1.00 178.05 178 VAL H CA 1
ATOM 12729 C C . VAL H 2 166 ? 104.849 175.093 123.890 1.00 178.05 178 VAL H C 1
ATOM 12730 O O . VAL H 2 166 ? 104.793 173.858 123.908 1.00 178.05 178 VAL H O 1
ATOM 12732 N N . ASP H 2 167 ? 105.905 175.768 124.336 1.00 177.49 179 ASP H N 1
ATOM 12733 C CA . ASP H 2 167 ? 107.075 175.091 124.882 1.00 177.49 179 ASP H CA 1
ATOM 12734 C C . ASP H 2 167 ? 106.747 174.587 126.283 1.00 177.49 179 ASP H C 1
ATOM 12735 O O . ASP H 2 167 ? 106.877 175.328 127.263 1.00 177.49 179 ASP H O 1
ATOM 12737 N N . ARG H 2 168 ? 106.316 173.327 126.378 1.00 177.36 180 ARG H N 1
ATOM 12738 C CA . ARG H 2 168 ? 106.011 172.745 127.680 1.00 177.36 180 ARG H CA 1
ATOM 12739 C C . ARG H 2 168 ? 107.257 172.625 128.547 1.00 177.36 180 ARG H C 1
ATOM 12740 O O . ARG H 2 168 ? 107.182 172.811 129.767 1.00 177.36 180 ARG H O 1
ATOM 12742 N N . GLY H 2 169 ? 108.404 172.312 127.940 1.00 175.23 181 GLY H N 1
ATOM 12743 C CA . GLY H 2 169 ? 109.638 172.246 128.705 1.00 175.23 181 GLY H CA 1
ATOM 12744 C C . GLY H 2 169 ? 110.019 173.583 129.310 1.00 175.23 181 GLY H C 1
ATOM 12745 O O . GLY H 2 169 ? 110.553 173.645 130.419 1.00 175.23 181 GLY H O 1
ATOM 12746 N N . ALA H 2 170 ? 109.746 174.674 128.590 1.00 172.44 182 ALA H N 1
ATOM 12747 C CA . ALA H 2 170 ? 110.015 176.001 129.132 1.00 172.44 182 ALA H CA 1
ATOM 12748 C C . ALA H 2 170 ? 109.147 176.287 130.351 1.00 172.44 182 ALA H C 1
ATOM 12749 O O . ALA H 2 170 ? 109.621 176.851 131.344 1.00 172.44 182 ALA H O 1
ATOM 12751 N N . ILE H 2 171 ? 107.871 175.901 130.296 1.00 172.08 183 ILE H N 1
ATOM 12752 C CA . ILE H 2 171 ? 106.991 176.099 131.443 1.00 172.08 183 ILE H CA 1
ATOM 12753 C C . ILE H 2 171 ? 107.429 175.222 132.609 1.00 172.08 183 ILE H C 1
ATOM 12754 O O . ILE H 2 171 ? 107.345 175.628 133.774 1.00 172.08 183 ILE H O 1
ATOM 12756 N N . ARG H 2 172 ? 107.900 174.007 132.319 1.00 172.06 184 ARG H N 1
ATOM 12757 C CA . ARG H 2 172 ? 108.427 173.149 133.376 1.00 172.06 184 ARG H CA 1
ATOM 12758 C C . ARG H 2 172 ? 109.660 173.768 134.024 1.00 172.06 184 ARG H C 1
ATOM 12759 O O . ARG H 2 172 ? 109.820 173.718 135.250 1.00 172.06 184 ARG H O 1
ATOM 12761 N N . ASN H 2 173 ? 110.545 174.353 133.215 1.00 166.26 185 ASN H N 1
ATOM 12762 C CA . ASN H 2 173 ? 111.716 175.033 133.759 1.00 166.26 185 ASN H CA 1
ATOM 12763 C C . ASN H 2 173 ? 111.310 176.227 134.613 1.00 166.26 185 ASN H C 1
ATOM 12764 O O . ASN H 2 173 ? 111.904 176.477 135.668 1.00 166.26 185 ASN H O 1
ATOM 12766 N N . ALA H 2 174 ? 110.304 176.983 134.166 1.00 165.06 186 ALA H N 1
ATOM 12767 C CA . ALA H 2 174 ? 109.813 178.107 134.957 1.00 165.06 186 ALA H CA 1
ATOM 12768 C C . ALA H 2 174 ? 109.234 177.636 136.285 1.00 165.06 186 ALA H C 1
ATOM 12769 O O . ALA H 2 174 ? 109.450 178.268 137.326 1.00 165.06 186 ALA H O 1
ATOM 12771 N N . CYS H 2 175 ? 108.492 176.527 136.267 1.00 164.59 187 CYS H N 1
ATOM 12772 C CA . CYS H 2 175 ? 107.949 175.977 137.506 1.00 164.59 187 CYS H CA 1
ATOM 12773 C C . CYS H 2 175 ? 109.062 175.516 138.438 1.00 164.59 187 CYS H C 1
ATOM 12774 O O . CYS H 2 175 ? 108.985 175.713 139.656 1.00 164.59 187 CYS H O 1
ATOM 12776 N N . GLN H 2 176 ? 110.103 174.890 137.883 1.00 161.41 188 GLN H N 1
ATOM 12777 C CA . GLN H 2 176 ? 111.238 174.472 138.700 1.00 161.41 188 GLN H CA 1
ATOM 12778 C C . GLN H 2 176 ? 111.942 175.674 139.316 1.00 161.41 188 GLN H C 1
ATOM 12779 O O . GLN H 2 176 ? 112.348 175.635 140.484 1.00 161.41 188 GLN H O 1
ATOM 12781 N N . MET H 2 177 ? 112.102 176.751 138.543 1.00 155.09 189 MET H N 1
ATOM 12782 C CA . MET H 2 177 ? 112.702 177.969 139.077 1.00 155.09 189 MET H CA 1
ATOM 12783 C C . MET H 2 177 ? 111.847 178.561 140.189 1.00 155.09 189 MET H C 1
ATOM 12784 O O . MET H 2 177 ? 112.371 179.010 141.214 1.00 155.09 189 MET H O 1
ATOM 12786 N N . LEU H 2 178 ? 110.526 178.576 140.000 1.00 159.21 190 LEU H N 1
ATOM 12787 C CA . LEU H 2 178 ? 109.637 179.115 141.024 1.00 159.21 190 LEU H CA 1
ATOM 12788 C C . LEU H 2 178 ? 109.690 178.281 142.298 1.00 159.21 190 LEU H C 1
ATOM 12789 O O . LEU H 2 178 ? 109.673 178.828 143.408 1.00 159.21 190 LEU H O 1
ATOM 12791 N N . MET H 2 179 ? 109.747 176.955 142.160 1.00 156.76 191 MET H N 1
ATOM 12792 C CA . MET H 2 179 ? 109.785 176.085 143.331 1.00 156.76 191 MET H CA 1
ATOM 12793 C C . MET H 2 179 ? 111.051 176.312 144.149 1.00 156.76 191 MET H C 1
ATOM 12794 O O . MET H 2 179 ? 111.011 176.338 145.384 1.00 156.76 191 MET H O 1
ATOM 12796 N N . ILE H 2 180 ? 112.193 176.482 143.473 1.00 154.03 192 ILE H N 1
ATOM 12797 C CA . ILE H 2 180 ? 113.465 176.666 144.163 1.00 154.03 192 ILE H CA 1
ATOM 12798 C C . ILE H 2 180 ? 113.724 178.116 144.540 1.00 154.03 192 ILE H C 1
ATOM 12799 O O . ILE H 2 180 ? 114.681 178.390 145.277 1.00 154.03 192 ILE H O 1
ATOM 12801 N N . LEU H 2 181 ? 112.910 179.056 144.052 1.00 154.28 193 LEU H N 1
ATOM 12802 C CA . LEU H 2 181 ? 113.098 180.456 144.419 1.00 154.28 193 LEU H CA 1
ATOM 12803 C C . LEU H 2 181 ? 112.886 180.665 145.913 1.00 154.28 193 LEU H C 1
ATOM 12804 O O . LEU H 2 181 ? 113.629 181.418 146.554 1.00 154.28 193 LEU H O 1
ATOM 12806 N N . GLY H 2 182 ? 111.877 180.012 146.484 1.00 157.52 194 GLY H N 1
ATOM 12807 C CA . GLY H 2 182 ? 111.679 180.071 147.917 1.00 157.52 194 GLY H CA 1
ATOM 12808 C C . GLY H 2 182 ? 112.680 179.208 148.662 1.00 157.52 194 GLY H C 1
ATOM 12809 O O . GLY H 2 182 ? 113.272 178.280 148.113 1.00 157.52 194 GLY H O 1
ATOM 12810 N N . LEU H 2 183 ? 112.868 179.525 149.940 1.00 159.54 195 LEU H N 1
ATOM 12811 C CA . LEU H 2 183 ? 113.830 178.812 150.777 1.00 159.54 195 LEU H CA 1
ATOM 12812 C C . LEU H 2 183 ? 113.240 177.459 151.150 1.00 159.54 195 LEU H C 1
ATOM 12813 O O . LEU H 2 183 ? 112.735 177.273 152.260 1.00 159.54 195 LEU H O 1
ATOM 12815 N N . GLU H 2 184 ? 113.314 176.507 150.217 1.00 162.62 196 GLU H N 1
ATOM 12816 C CA . GLU H 2 184 ? 112.802 175.151 150.421 1.00 162.62 196 GLU H CA 1
ATOM 12817 C C . GLU H 2 184 ? 111.338 175.169 150.854 1.00 162.62 196 GLU H C 1
ATOM 12818 O O . GLU H 2 184 ? 110.924 174.440 151.758 1.00 162.62 196 GLU H O 1
ATOM 12820 N N . GLY H 2 185 ? 110.549 176.012 150.205 1.00 166.42 197 GLY H N 1
ATOM 12821 C CA . GLY H 2 185 ? 109.143 176.139 150.537 1.00 166.42 197 GLY H CA 1
ATOM 12822 C C . GLY H 2 185 ? 108.311 176.382 149.298 1.00 166.42 197 GLY H C 1
ATOM 12823 O O . GLY H 2 185 ? 108.809 176.844 148.268 1.00 166.42 197 GLY H O 1
ATOM 12824 N N . ARG H 2 186 ? 107.023 176.066 149.411 1.00 170.85 198 ARG H N 1
ATOM 12825 C CA . ARG H 2 186 ? 106.069 176.242 148.326 1.00 170.85 198 ARG H CA 1
ATOM 12826 C C . ARG H 2 186 ? 105.452 177.634 148.313 1.00 170.85 198 ARG H C 1
ATOM 12827 O O . ARG H 2 186 ? 104.575 177.903 147.487 1.00 170.85 198 ARG H O 1
ATOM 12829 N N . SER H 2 187 ? 105.887 178.518 149.213 1.00 171.52 199 SER H N 1
ATOM 12830 C CA . SER H 2 187 ? 105.325 179.864 149.271 1.00 171.52 199 SER H CA 1
ATOM 12831 C C . SER H 2 187 ? 105.610 180.636 147.989 1.00 171.52 199 SER H C 1
ATOM 12832 O O . SER H 2 187 ? 104.779 181.428 147.530 1.00 171.52 199 SER H O 1
ATOM 12834 N N . VAL H 2 188 ? 106.789 180.424 147.399 1.00 170.21 200 VAL H N 1
ATOM 12835 C CA . VAL H 2 188 ? 107.136 181.120 146.164 1.00 170.21 200 VAL H CA 1
ATOM 12836 C C . VAL H 2 188 ? 106.182 180.730 145.042 1.00 170.21 200 VAL H C 1
ATOM 12837 O O . VAL H 2 188 ? 105.718 181.585 144.279 1.00 170.21 200 VAL H O 1
ATOM 12839 N N . TYR H 2 189 ? 105.877 179.437 144.921 1.00 176.01 201 TYR H N 1
ATOM 12840 C CA . TYR H 2 189 ? 104.950 178.990 143.886 1.00 176.01 201 TYR H CA 1
ATOM 12841 C C . TYR H 2 189 ? 103.517 179.378 144.228 1.00 176.01 201 TYR H C 1
ATOM 12842 O O . TYR H 2 189 ? 102.744 179.780 143.351 1.00 176.01 201 TYR H O 1
ATOM 12844 N N . GLU H 2 190 ? 103.143 179.264 145.504 1.00 177.92 202 GLU H N 1
ATOM 12845 C CA . GLU H 2 190 ? 101.760 179.520 145.894 1.00 177.92 202 GLU H CA 1
ATOM 12846 C C . GLU H 2 190 ? 101.412 181.001 145.798 1.00 177.92 202 GLU H C 1
ATOM 12847 O O . GLU H 2 190 ? 100.360 181.361 145.257 1.00 177.92 202 GLU H O 1
ATOM 12849 N N . GLU H 2 191 ? 102.278 181.873 146.318 1.00 178.68 203 GLU H N 1
ATOM 12850 C CA . GLU H 2 191 ? 101.945 183.292 146.400 1.00 178.68 203 GLU H CA 1
ATOM 12851 C C . GLU H 2 191 ? 101.819 183.921 145.017 1.00 178.68 203 GLU H C 1
ATOM 12852 O O . GLU H 2 191 ? 100.904 184.714 144.766 1.00 178.68 203 GLU H O 1
ATOM 12854 N N . ASP H 2 192 ? 102.729 183.581 144.105 1.00 180.61 204 ASP H N 1
ATOM 12855 C CA . ASP H 2 192 ? 102.815 184.271 142.825 1.00 180.61 204 ASP H CA 1
ATOM 12856 C C . ASP H 2 192 ? 102.377 183.427 141.634 1.00 180.61 204 ASP H C 1
ATOM 12857 O O . ASP H 2 192 ? 101.960 183.996 140.620 1.00 180.61 204 ASP H O 1
ATOM 12859 N N . PHE H 2 193 ? 102.458 182.100 141.721 1.00 183.15 205 PHE H N 1
ATOM 12860 C CA . PHE H 2 193 ? 102.184 181.272 140.552 1.00 183.15 205 PHE H CA 1
ATOM 12861 C C . PHE H 2 193 ? 100.973 180.367 140.748 1.00 183.15 205 PHE H C 1
ATOM 12862 O O . PHE H 2 193 ? 100.055 180.369 139.921 1.00 183.15 205 PHE H O 1
ATOM 12864 N N . GLU H 2 194 ? 100.964 179.584 141.830 1.00 185.88 206 GLU H N 1
ATOM 12865 C CA . GLU H 2 194 ? 99.898 178.605 142.023 1.00 185.88 206 GLU H CA 1
ATOM 12866 C C . GLU H 2 194 ? 98.545 179.280 142.213 1.00 185.88 206 GLU H C 1
ATOM 12867 O O . GLU H 2 194 ? 97.532 178.811 141.681 1.00 185.88 206 GLU H O 1
ATOM 12869 N N . ALA H 2 195 ? 98.506 180.372 142.97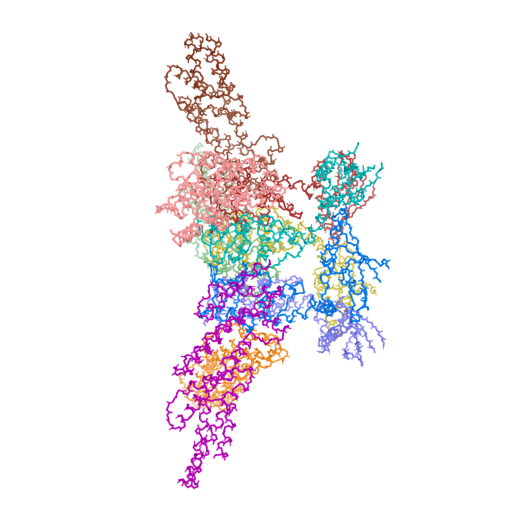5 1.00 189.07 207 ALA H N 1
ATOM 12870 C CA . ALA H 2 195 ? 97.246 181.081 143.175 1.00 189.07 207 ALA H CA 1
ATOM 12871 C C . ALA H 2 195 ? 96.655 181.607 141.875 1.00 189.07 207 ALA H C 1
ATOM 12872 O O . ALA H 2 195 ? 95.450 181.400 141.649 1.00 189.07 207 ALA H O 1
ATOM 12874 N N . PRO H 2 196 ? 97.409 182.283 141.004 1.00 191.04 208 PRO H N 1
ATOM 12875 C CA . PRO H 2 196 ? 96.825 182.696 139.717 1.00 191.04 208 PRO H CA 1
ATOM 12876 C C . PRO H 2 196 ? 96.361 181.526 138.867 1.00 191.04 208 PRO H C 1
ATOM 12877 O O . PRO H 2 196 ? 95.361 181.643 138.149 1.00 191.04 208 PRO H O 1
ATOM 12879 N N . PHE H 2 197 ? 97.067 180.394 138.928 1.00 194.28 209 PHE H N 1
ATOM 12880 C CA . PHE H 2 197 ? 96.660 179.227 138.152 1.00 194.28 209 PHE H CA 1
ATOM 12881 C C . PHE H 2 197 ? 95.389 178.605 138.716 1.00 194.28 209 PHE H C 1
ATOM 12882 O O . PHE H 2 197 ? 94.495 178.208 137.959 1.00 194.28 209 PHE H O 1
ATOM 12884 N N . LEU H 2 198 ? 95.294 178.503 140.044 1.00 196.07 210 LEU H N 1
ATOM 12885 C CA . LEU H 2 198 ? 94.101 177.927 140.658 1.00 196.07 210 LEU H CA 1
ATOM 12886 C C . LEU H 2 198 ? 92.871 178.785 140.388 1.00 196.07 210 LEU H C 1
ATOM 12887 O O . LEU H 2 198 ? 91.793 178.259 140.083 1.00 196.07 210 LEU H O 1
ATOM 12889 N N . GLU H 2 199 ? 93.009 180.108 140.502 1.00 198.74 211 GLU H N 1
ATOM 12890 C CA . GLU H 2 199 ? 91.888 180.998 140.216 1.00 198.74 211 GLU H CA 1
ATOM 12891 C C . GLU H 2 199 ? 91.494 180.938 138.746 1.00 198.74 211 GLU H C 1
ATOM 12892 O O . GLU H 2 199 ? 90.302 180.934 138.417 1.00 198.74 211 GLU H O 1
ATOM 12894 N N . MET H 2 200 ? 92.480 180.896 137.847 1.00 201.33 212 MET H N 1
ATOM 12895 C CA . MET H 2 200 ? 92.179 180.813 136.421 1.00 201.33 212 MET H CA 1
ATOM 12896 C C . MET H 2 200 ? 91.543 179.474 136.069 1.00 201.33 212 MET H C 1
ATOM 12897 O O . MET H 2 200 ? 90.690 179.399 135.177 1.00 201.33 212 MET H O 1
ATOM 12899 N N . SER H 2 201 ? 91.954 178.404 136.753 1.00 203.38 213 SER H N 1
ATOM 12900 C CA . SER H 2 201 ? 91.378 177.089 136.489 1.00 203.38 213 SER H CA 1
ATOM 12901 C C . SER H 2 201 ? 89.890 177.063 136.816 1.00 203.38 213 SER H C 1
ATOM 12902 O O . SER H 2 201 ? 89.096 176.463 136.082 1.00 203.38 213 SER H O 1
ATOM 12904 N N . ALA H 2 202 ? 89.495 177.702 137.921 1.00 206.70 214 ALA H N 1
ATOM 12905 C CA . ALA H 2 202 ? 88.081 177.754 138.279 1.00 206.70 214 ALA H CA 1
ATOM 12906 C C . ALA H 2 202 ? 87.272 178.506 137.230 1.00 206.70 214 ALA H C 1
ATOM 12907 O O . ALA H 2 202 ? 86.169 178.081 136.865 1.00 206.70 214 ALA H O 1
ATOM 12909 N N . GLU H 2 203 ? 87.800 179.629 136.738 1.00 208.25 215 GLU H N 1
ATOM 12910 C CA . GLU H 2 203 ? 87.104 180.381 135.698 1.00 208.25 215 GLU H CA 1
ATOM 12911 C C . GLU H 2 203 ? 86.982 179.566 134.416 1.00 208.25 215 GLU H C 1
ATOM 12912 O O . GLU H 2 203 ? 85.927 179.563 133.771 1.00 208.25 215 GLU H O 1
ATOM 12914 N N . PHE H 2 204 ? 88.056 178.874 134.027 1.00 209.68 216 PHE H N 1
ATOM 12915 C CA . PHE H 2 204 ? 87.998 178.023 132.843 1.00 209.68 216 PHE H CA 1
ATOM 12916 C C . PHE H 2 204 ? 87.032 176.862 133.043 1.00 209.68 216 PHE H C 1
ATOM 12917 O O . PHE H 2 204 ? 86.283 176.505 132.126 1.00 209.68 216 PHE H O 1
ATOM 12919 N N . PHE H 2 205 ? 87.040 176.257 134.232 1.00 212.13 217 PHE H N 1
ATOM 12920 C CA . PHE H 2 205 ? 86.134 175.146 134.504 1.00 212.13 217 PHE H CA 1
ATOM 12921 C C . PHE H 2 205 ? 84.685 175.614 134.579 1.00 212.13 217 PHE H C 1
ATOM 12922 O O . PHE H 2 205 ? 83.777 174.909 134.124 1.00 212.13 217 PHE H O 1
ATOM 12924 N N . GLN H 2 206 ? 84.449 176.796 135.157 1.00 212.18 218 GLN H N 1
ATOM 12925 C CA . GLN H 2 206 ? 83.085 177.304 135.273 1.00 212.18 218 GLN H CA 1
ATOM 12926 C C . GLN H 2 206 ? 82.463 177.538 133.902 1.00 212.18 218 GLN H C 1
ATOM 12927 O O . GLN H 2 206 ? 81.293 177.206 133.678 1.00 212.18 218 GLN H O 1
ATOM 12929 N N . MET H 2 207 ? 83.227 178.118 132.974 1.00 213.88 219 MET H N 1
ATOM 12930 C CA . MET H 2 207 ? 82.728 178.297 131.615 1.00 213.88 219 MET H CA 1
ATOM 12931 C C . MET H 2 207 ? 82.504 176.954 130.931 1.00 213.88 219 MET H C 1
ATOM 12932 O O . MET H 2 207 ? 81.509 176.768 130.220 1.00 213.88 219 MET H O 1
ATOM 12934 N N . GLU H 2 208 ? 83.422 176.006 131.131 1.00 215.07 220 GLU H N 1
ATOM 12935 C CA . GLU H 2 208 ? 83.272 174.687 130.525 1.00 215.07 220 GLU H CA 1
ATOM 12936 C C . GLU H 2 208 ? 82.092 173.932 131.126 1.00 215.07 220 GLU H C 1
ATOM 12937 O O . GLU H 2 208 ? 81.391 173.199 130.418 1.00 215.07 220 GLU H O 1
ATOM 12939 N N . SER H 2 209 ? 81.864 174.089 132.433 1.00 216.97 221 SER H N 1
ATOM 12940 C CA . SER H 2 209 ? 80.760 173.388 133.082 1.00 216.97 221 SER H CA 1
ATOM 12941 C C . SER H 2 209 ? 79.415 173.828 132.519 1.00 216.97 221 SER H C 1
ATOM 12942 O O . SER H 2 209 ? 78.532 172.996 132.279 1.00 216.97 221 SER H O 1
ATOM 12944 N N . GLN H 2 210 ? 79.237 175.134 132.308 1.00 217.24 222 GLN H N 1
ATOM 12945 C CA . GLN H 2 210 ? 77.994 175.624 131.720 1.00 217.24 222 GLN H CA 1
ATOM 12946 C C . GLN H 2 210 ? 77.826 175.125 130.291 1.00 217.24 222 GLN H C 1
ATOM 12947 O O . GLN H 2 210 ? 76.722 174.746 129.882 1.00 217.24 222 GLN H O 1
ATOM 12949 N N . LYS H 2 211 ? 78.912 175.121 129.513 1.00 217.38 223 LYS H N 1
ATOM 12950 C CA . LYS H 2 211 ? 78.837 174.635 128.139 1.00 217.38 223 LYS H CA 1
ATOM 12951 C C . LYS H 2 211 ? 78.507 173.148 128.094 1.00 217.38 223 LYS H C 1
ATOM 12952 O O . LYS H 2 211 ? 77.710 172.706 127.258 1.00 217.38 223 LYS H O 1
ATOM 12954 N N . PHE H 2 212 ? 79.108 172.363 128.982 1.00 216.70 224 PHE H N 1
ATOM 12955 C CA . PHE H 2 212 ? 78.862 170.926 129.024 1.00 216.70 224 PHE H CA 1
ATOM 12956 C C . PHE H 2 212 ? 77.516 170.619 129.671 1.00 216.70 224 PHE H C 1
ATOM 12957 O O . PHE H 2 212 ? 76.948 169.546 129.467 1.00 216.70 224 PHE H O 1
ATOM 12959 N N . SER H 2 217 ? 74.405 165.435 126.844 1.00 221.27 229 SER H N 1
ATOM 12960 C CA . SER H 2 217 ? 73.992 164.208 127.516 1.00 221.27 229 SER H CA 1
ATOM 12961 C C . SER H 2 217 ? 74.771 164.007 128.812 1.00 221.27 229 SER H C 1
ATOM 12962 O O . SER H 2 217 ? 75.888 164.504 128.957 1.00 221.27 229 SER H O 1
ATOM 12964 N N . ALA H 2 218 ? 74.168 163.278 129.755 1.00 221.83 230 ALA H N 1
ATOM 12965 C CA . ALA H 2 218 ? 74.838 163.009 131.023 1.00 221.83 230 ALA H CA 1
ATOM 12966 C C . ALA H 2 218 ? 76.107 162.192 130.813 1.00 221.83 230 ALA H C 1
ATOM 12967 O O . ALA H 2 218 ? 77.151 162.489 131.405 1.00 221.83 230 ALA H O 1
ATOM 12969 N N . SER H 2 219 ? 76.036 161.157 129.973 1.00 221.73 231 SER H N 1
ATOM 12970 C CA . SER H 2 219 ? 77.230 160.381 129.654 1.00 221.73 231 SER H CA 1
ATOM 12971 C C . SER H 2 219 ? 78.254 161.232 128.914 1.00 221.73 231 SER H C 1
ATOM 12972 O O . SER H 2 219 ? 79.459 161.132 129.171 1.00 221.73 231 SER H O 1
ATOM 12974 N N . VAL H 2 220 ? 77.791 162.077 127.989 1.00 221.43 232 VAL H N 1
ATOM 12975 C CA . VAL H 2 220 ? 78.699 162.963 127.266 1.00 221.43 232 VAL H CA 1
ATOM 12976 C C . VAL H 2 220 ? 79.351 163.954 128.221 1.00 221.43 232 VAL H C 1
ATOM 12977 O O . VAL H 2 220 ? 80.549 164.243 128.118 1.00 221.43 232 VAL H O 1
ATOM 12979 N N . TYR H 2 221 ? 78.572 164.499 129.160 1.00 221.26 233 TYR H N 1
ATOM 12980 C CA . TYR H 2 221 ? 79.132 165.419 130.145 1.00 221.26 233 TYR H CA 1
ATOM 12981 C C . TYR H 2 221 ? 80.160 164.723 131.029 1.00 221.26 233 TYR H C 1
ATOM 12982 O O . TYR H 2 221 ? 81.207 165.299 131.349 1.00 221.26 233 TYR H O 1
ATOM 12984 N N . ILE H 2 222 ? 79.877 163.484 131.438 1.00 221.52 234 ILE H N 1
ATOM 12985 C CA . ILE H 2 222 ? 80.827 162.731 132.254 1.00 221.52 234 ILE H CA 1
ATOM 12986 C C . ILE H 2 222 ? 82.111 162.474 131.476 1.00 221.52 234 ILE H C 1
ATOM 12987 O O . ILE H 2 222 ? 83.218 162.595 132.018 1.00 221.52 234 ILE H O 1
ATOM 12989 N N . LYS H 2 223 ? 81.986 162.108 130.199 1.00 221.09 235 LYS H N 1
ATOM 12990 C CA . LYS H 2 223 ? 83.167 161.884 129.371 1.00 221.09 235 LYS H CA 1
ATOM 12991 C C . LYS H 2 223 ? 83.976 163.165 129.206 1.00 221.09 235 LYS H C 1
ATOM 12992 O O . LYS H 2 223 ? 85.211 163.137 129.247 1.00 221.09 235 LYS H O 1
ATOM 12994 N N . LYS H 2 224 ? 83.296 164.298 129.014 1.00 220.54 236 LYS H N 1
ATOM 12995 C CA . LYS H 2 224 ? 83.997 165.573 128.891 1.00 220.54 236 LYS H CA 1
ATOM 12996 C C . LYS H 2 224 ? 84.721 165.932 130.183 1.00 220.54 236 LYS H C 1
ATOM 12997 O O . LYS H 2 224 ? 85.854 166.427 130.152 1.00 220.54 236 LYS H O 1
ATOM 12999 N N . VAL H 2 225 ? 84.081 165.693 131.330 1.00 219.62 237 VAL H N 1
ATOM 13000 C CA . VAL H 2 225 ? 84.719 165.975 132.613 1.00 219.62 237 VAL H CA 1
ATOM 13001 C C . VAL H 2 225 ? 85.940 165.084 132.809 1.00 219.62 237 VAL H C 1
ATOM 13002 O O . VAL H 2 225 ? 86.987 165.536 133.289 1.00 219.62 237 VAL H O 1
ATOM 13004 N N . GLU H 2 226 ? 85.823 163.803 132.449 1.00 218.26 238 GLU H N 1
ATOM 13005 C CA . GLU H 2 226 ? 86.960 162.895 132.559 1.00 218.26 238 GLU H CA 1
ATOM 13006 C C . GLU H 2 226 ? 88.100 163.325 131.644 1.00 218.26 238 GLU H C 1
ATOM 13007 O O . GLU H 2 226 ? 89.273 163.269 132.032 1.00 218.26 238 GLU H O 1
ATOM 13009 N N . ALA H 2 227 ? 87.774 163.753 130.422 1.00 216.79 239 ALA H N 1
ATOM 13010 C CA . ALA H 2 227 ? 88.802 164.232 129.504 1.00 216.79 239 ALA H CA 1
ATOM 13011 C C . ALA H 2 227 ? 89.484 165.482 130.044 1.00 216.79 239 ALA H C 1
ATOM 13012 O O . ALA H 2 227 ? 90.705 165.629 129.931 1.00 216.79 239 ALA H O 1
ATOM 13014 N N . ARG H 2 228 ? 88.708 166.398 130.630 1.00 215.47 240 ARG H N 1
ATOM 13015 C CA . ARG H 2 228 ? 89.294 167.598 131.218 1.00 215.47 240 ARG H CA 1
ATOM 13016 C C . ARG H 2 228 ? 90.207 167.251 132.387 1.00 215.47 240 ARG H C 1
ATOM 13017 O O . ARG H 2 228 ? 91.283 167.839 132.540 1.00 215.47 240 ARG H O 1
ATOM 13019 N N . ILE H 2 229 ? 89.792 166.296 133.223 1.00 213.75 241 ILE H N 1
ATOM 13020 C CA . ILE H 2 229 ? 90.627 165.876 134.346 1.00 213.75 241 ILE H CA 1
ATOM 13021 C C . ILE H 2 229 ? 91.920 165.245 133.845 1.00 213.75 241 ILE H C 1
ATOM 13022 O O . ILE H 2 229 ? 93.005 165.507 134.379 1.00 213.75 241 ILE H O 1
ATOM 13024 N N . ASN H 2 230 ? 91.825 164.399 132.816 1.00 212.29 242 ASN H N 1
ATOM 13025 C CA . ASN H 2 230 ? 93.020 163.779 132.251 1.00 212.29 242 ASN H CA 1
ATOM 13026 C C . ASN H 2 230 ? 93.952 164.823 131.650 1.00 212.29 242 ASN H C 1
ATOM 13027 O O . ASN H 2 230 ? 95.176 164.735 131.803 1.00 212.29 242 ASN H O 1
ATOM 13029 N N . GLU H 2 231 ? 93.391 165.818 130.957 1.00 211.43 243 GLU H N 1
ATOM 13030 C CA . GLU H 2 231 ? 94.213 166.881 130.389 1.00 211.43 243 GLU H CA 1
ATOM 13031 C C . GLU H 2 231 ? 94.892 167.696 131.481 1.00 211.43 243 GLU H C 1
ATOM 13032 O O . GLU H 2 231 ? 96.061 168.076 131.346 1.00 211.43 243 GLU H O 1
ATOM 13034 N N . GLU H 2 232 ? 94.174 167.980 132.571 1.00 208.72 244 GLU H N 1
ATOM 13035 C CA . GLU H 2 232 ? 94.778 168.700 133.687 1.00 208.72 244 GLU H CA 1
ATOM 13036 C C . GLU H 2 232 ? 95.907 167.893 134.315 1.00 208.72 244 GLU H C 1
ATOM 13037 O O . GLU H 2 232 ? 96.960 168.446 134.656 1.00 208.72 244 GLU H O 1
ATOM 13039 N N . ILE H 2 233 ? 95.708 166.583 134.472 1.00 207.10 245 ILE H N 1
ATOM 13040 C CA . ILE H 2 233 ? 96.755 165.730 135.031 1.00 207.10 245 ILE H CA 1
ATOM 13041 C C . ILE H 2 233 ? 97.973 165.712 134.116 1.00 207.10 245 ILE H C 1
ATOM 13042 O O . ILE H 2 233 ? 99.119 165.783 134.580 1.00 207.10 245 ILE H O 1
ATOM 13044 N N . GLU H 2 234 ? 97.747 165.607 132.804 1.00 205.33 246 GLU H N 1
ATOM 13045 C CA . GLU H 2 234 ? 98.856 165.611 131.855 1.00 205.33 246 GLU H CA 1
ATOM 13046 C C . GLU H 2 234 ? 99.606 166.937 131.886 1.00 205.33 246 GLU H C 1
ATOM 13047 O O . GLU H 2 234 ? 100.841 166.962 131.832 1.00 205.33 246 GLU H O 1
ATOM 13049 N N . ARG H 2 235 ? 98.875 168.052 131.970 1.00 203.74 247 ARG H N 1
ATOM 13050 C CA . ARG H 2 235 ? 99.521 169.358 132.047 1.00 203.74 247 ARG H CA 1
ATOM 13051 C C . ARG H 2 235 ? 100.329 169.497 133.330 1.00 203.74 247 ARG H C 1
ATOM 13052 O O . ARG H 2 235 ? 101.428 170.063 133.323 1.00 203.74 247 ARG H O 1
ATOM 13054 N N . VAL H 2 236 ? 99.798 168.990 134.444 1.00 202.24 248 VAL H N 1
ATOM 13055 C CA . VAL H 2 236 ? 100.529 169.036 135.708 1.00 202.24 248 VAL H CA 1
ATOM 13056 C C . VAL H 2 236 ? 101.805 168.210 135.612 1.00 202.24 248 VAL H C 1
ATOM 13057 O O . VAL H 2 236 ? 102.872 168.623 136.082 1.00 202.24 248 VAL H O 1
ATOM 13059 N N . MET H 2 237 ? 101.712 167.025 135.006 1.00 200.27 249 MET H N 1
ATOM 13060 C CA . MET H 2 237 ? 102.883 166.165 134.868 1.00 200.27 249 MET H CA 1
ATOM 13061 C C . MET H 2 237 ? 103.933 166.797 133.962 1.00 200.27 249 MET H C 1
ATOM 13062 O O . MET H 2 237 ? 105.136 166.708 134.233 1.00 200.27 249 MET H O 1
ATOM 13064 N N . HIS H 2 238 ? 103.497 167.440 132.877 1.00 197.51 250 HIS H N 1
ATOM 13065 C CA . HIS H 2 238 ? 104.447 167.935 131.886 1.00 197.51 250 HIS H CA 1
ATOM 13066 C C . HIS H 2 238 ? 105.071 169.259 132.309 1.00 197.51 250 HIS H C 1
ATOM 13067 O O . HIS H 2 238 ? 106.299 169.408 132.281 1.00 197.51 250 HIS H O 1
ATOM 13069 N N . CYS H 2 239 ? 104.248 170.237 132.704 1.00 193.45 251 CYS H N 1
ATOM 13070 C CA . CYS H 2 239 ? 104.761 171.580 132.948 1.00 193.45 251 CYS H CA 1
ATOM 13071 C C . CYS H 2 239 ? 104.189 172.221 134.210 1.00 193.45 251 CYS H C 1
ATOM 13072 O O . CYS H 2 239 ? 103.797 173.394 134.171 1.00 193.45 251 CYS H O 1
ATOM 13074 N N . LEU H 2 240 ? 104.124 171.493 135.321 1.00 201.22 252 LEU H N 1
ATOM 13075 C CA . LEU H 2 240 ? 103.654 172.061 136.576 1.00 201.22 252 LEU H CA 1
ATOM 13076 C C . LEU H 2 240 ? 104.211 171.243 137.732 1.00 201.22 252 LEU H C 1
ATOM 13077 O O . LEU H 2 240 ? 104.741 170.145 137.547 1.00 201.22 252 LEU H O 1
ATOM 13079 N N . ASP H 2 241 ? 104.093 171.801 138.935 1.00 207.92 253 ASP H N 1
ATOM 13080 C CA . ASP H 2 241 ? 104.566 171.114 140.128 1.00 207.92 253 ASP H CA 1
ATOM 13081 C C . ASP H 2 241 ? 103.684 169.910 140.433 1.00 207.92 253 ASP H C 1
ATOM 13082 O O . ASP H 2 241 ? 102.457 169.975 140.316 1.00 207.92 253 ASP H O 1
ATOM 13084 N N . LYS H 2 242 ? 104.318 168.803 140.826 1.00 211.60 254 LYS H N 1
ATOM 13085 C CA . LYS H 2 242 ? 103.567 167.592 141.143 1.00 211.60 254 LYS H CA 1
ATOM 13086 C C . LYS H 2 242 ? 102.835 167.724 142.473 1.00 211.60 254 LYS H C 1
ATOM 13087 O O . LYS H 2 242 ? 101.759 167.143 142.656 1.00 211.60 254 LYS H O 1
ATOM 13089 N N . SER H 2 243 ? 103.408 168.476 143.417 1.00 213.45 255 SER H N 1
ATOM 13090 C CA . SER H 2 243 ? 102.787 168.620 144.730 1.00 213.45 255 SER H CA 1
ATOM 13091 C C . SER H 2 243 ? 101.446 169.340 144.638 1.00 213.45 255 SER H C 1
ATOM 13092 O O . SER H 2 243 ? 100.482 168.960 145.312 1.00 213.45 255 SER H O 1
ATOM 13094 N N . THR H 2 244 ? 101.366 170.378 143.810 1.00 214.84 256 THR H N 1
ATOM 13095 C CA . THR H 2 244 ? 100.152 171.172 143.671 1.00 214.84 256 THR H CA 1
ATOM 13096 C C . THR H 2 244 ? 99.162 170.578 142.678 1.00 214.84 256 THR H C 1
ATOM 13097 O O . THR H 2 244 ? 98.088 171.156 142.476 1.00 214.84 256 THR H O 1
ATOM 13099 N N . GLU H 2 245 ? 99.497 169.449 142.049 1.00 216.94 257 GLU H N 1
ATOM 13100 C CA . GLU H 2 245 ? 98.594 168.843 141.076 1.00 216.94 257 GLU H CA 1
ATOM 13101 C C . GLU H 2 245 ? 97.294 168.388 141.727 1.00 216.94 257 GLU H C 1
ATOM 13102 O O . GLU H 2 245 ? 96.213 168.543 141.146 1.00 216.94 257 GLU H O 1
ATOM 13104 N N . GLU H 2 246 ? 97.380 167.808 142.924 1.00 219.16 258 GLU H N 1
ATOM 13105 C CA . GLU H 2 246 ? 96.182 167.295 143.584 1.00 219.16 258 GLU H CA 1
ATOM 13106 C C . GLU H 2 246 ? 95.161 168.380 143.898 1.00 219.16 258 GLU H C 1
ATOM 13107 O O . GLU H 2 246 ? 93.969 168.165 143.616 1.00 219.16 258 GLU H O 1
ATOM 13109 N N . PRO H 2 247 ? 95.528 169.517 144.497 1.00 220.24 259 PRO H N 1
ATOM 13110 C CA . PRO H 2 247 ? 94.515 170.562 144.735 1.00 220.24 259 PRO H CA 1
ATOM 13111 C C . PRO H 2 247 ? 93.892 171.093 143.456 1.00 220.24 259 PRO H C 1
ATOM 13112 O O . PRO H 2 247 ? 92.684 171.366 143.420 1.00 220.24 259 PRO H O 1
ATOM 13114 N N . ILE H 2 248 ? 94.686 171.235 142.393 1.00 221.18 260 ILE H N 1
ATOM 13115 C CA . ILE H 2 248 ? 94.148 171.710 141.122 1.00 221.18 260 ILE H CA 1
ATOM 13116 C C . ILE H 2 248 ? 93.156 170.704 140.554 1.00 221.18 260 ILE H C 1
ATOM 13117 O O . ILE H 2 248 ? 92.086 171.078 140.058 1.00 221.18 260 ILE H O 1
ATOM 13119 N N . VAL H 2 249 ? 93.495 169.414 140.615 1.00 222.28 261 VAL H N 1
ATOM 13120 C CA . VAL H 2 249 ? 92.590 168.380 140.121 1.00 222.28 261 VAL H CA 1
ATOM 13121 C C . VAL H 2 249 ? 91.304 168.363 140.936 1.00 222.28 261 VAL H C 1
ATOM 13122 O O . VAL H 2 249 ? 90.206 168.216 140.387 1.00 222.28 261 VAL H O 1
ATOM 13124 N N . LYS H 2 250 ? 91.420 168.505 142.259 1.00 222.88 262 LYS H N 1
ATOM 13125 C CA . LYS H 2 250 ? 90.232 168.524 143.107 1.00 222.88 262 LYS H CA 1
ATOM 13126 C C . LYS H 2 250 ? 89.341 169.717 142.785 1.00 222.88 262 LYS H C 1
ATOM 13127 O O . LYS H 2 250 ? 88.114 169.583 142.711 1.00 222.88 262 LYS H O 1
ATOM 13129 N N . VAL H 2 251 ? 89.942 170.893 142.586 1.00 223.11 263 VAL H N 1
ATOM 13130 C CA . VAL H 2 251 ? 89.161 172.082 142.254 1.00 223.11 263 VAL H CA 1
ATOM 13131 C C . VAL H 2 251 ? 88.480 171.914 140.902 1.00 223.11 263 VAL H C 1
ATOM 13132 O O . VAL H 2 251 ? 87.314 172.291 140.726 1.00 223.11 263 VAL H O 1
ATOM 13134 N N . VAL H 2 252 ? 89.196 171.352 139.925 1.00 224.15 264 VAL H N 1
ATOM 13135 C CA . VAL H 2 252 ? 88.615 171.137 138.602 1.00 224.15 264 VAL H CA 1
ATOM 13136 C C . VAL H 2 252 ? 87.446 170.163 138.684 1.00 224.15 264 VAL H C 1
ATOM 13137 O O . VAL H 2 252 ? 86.399 170.373 138.059 1.00 224.15 264 VAL H O 1
ATOM 13139 N N . GLU H 2 253 ? 87.608 169.079 139.448 1.00 224.78 265 GLU H N 1
ATOM 13140 C CA . GLU H 2 253 ? 86.525 168.113 139.603 1.00 224.78 265 GLU H CA 1
ATOM 13141 C C . GLU H 2 253 ? 85.321 168.738 140.296 1.00 224.78 265 GLU H C 1
ATOM 13142 O O . GLU H 2 253 ? 84.174 168.488 139.909 1.00 224.78 265 GLU H O 1
ATOM 13144 N N . ARG H 2 254 ? 85.561 169.550 141.328 1.00 225.04 266 ARG H N 1
ATOM 13145 C CA . ARG H 2 254 ? 84.460 170.195 142.036 1.00 225.04 266 ARG H CA 1
ATOM 13146 C C . ARG H 2 254 ? 83.715 171.168 141.130 1.00 225.04 266 ARG H C 1
ATOM 13147 O O . ARG H 2 254 ? 82.480 171.219 141.138 1.00 225.04 266 ARG H O 1
ATOM 13149 N N . GLU H 2 255 ? 84.451 171.951 140.339 1.00 225.13 267 GLU H N 1
ATOM 13150 C CA . GLU H 2 255 ? 83.805 172.937 139.478 1.00 225.13 267 GLU H CA 1
ATOM 13151 C C . GLU H 2 255 ? 83.063 172.272 138.324 1.00 225.13 267 GLU H C 1
ATOM 13152 O O . GLU H 2 255 ? 81.956 172.692 137.968 1.00 225.13 267 GLU H O 1
ATOM 13154 N N . LEU H 2 256 ? 83.656 171.238 137.723 1.00 225.98 268 LEU H N 1
ATOM 13155 C CA . LEU H 2 256 ? 83.054 170.627 136.542 1.00 225.98 268 LEU H CA 1
ATOM 13156 C C . LEU H 2 256 ? 81.879 169.726 136.906 1.00 225.98 268 LEU H C 1
ATOM 13157 O O . LEU H 2 256 ? 80.875 169.690 136.185 1.00 225.98 268 LEU H O 1
ATOM 13159 N N . ILE H 2 257 ? 81.980 168.994 138.013 1.00 226.45 269 ILE H N 1
ATOM 13160 C CA . ILE H 2 257 ? 80.999 167.968 138.342 1.00 226.45 269 ILE H CA 1
ATOM 13161 C C . ILE H 2 257 ? 79.967 168.425 139.367 1.00 226.45 269 ILE H C 1
ATOM 13162 O O . ILE H 2 257 ? 78.784 168.077 139.222 1.00 226.45 269 ILE H O 1
ATOM 13164 N N . SER H 2 258 ? 80.360 169.183 140.389 1.00 226.46 270 SER H N 1
ATOM 13165 C CA . SER H 2 258 ? 79.433 169.578 141.440 1.00 226.46 270 SER H CA 1
ATOM 13166 C C . SER H 2 258 ? 78.651 170.842 141.108 1.00 226.46 270 SER H C 1
ATOM 13167 O O . SER H 2 258 ? 77.832 171.276 141.925 1.00 226.46 270 SER H O 1
ATOM 13169 N N . LYS H 2 259 ? 78.877 171.439 139.942 1.00 226.01 271 LYS H N 1
ATOM 13170 C CA . LYS H 2 259 ? 78.134 172.627 139.537 1.00 226.01 271 LYS H CA 1
ATOM 13171 C C . LYS H 2 259 ? 76.716 172.262 139.111 1.00 226.01 271 LYS H C 1
ATOM 13172 O O . LYS H 2 259 ? 75.751 172.557 139.815 1.00 226.01 271 LYS H O 1
ATOM 13174 N N . LEU I 1 53 ? 176.896 136.956 133.010 1.00 97.74 45 LEU I N 1
ATOM 13175 C CA . LEU I 1 53 ? 177.726 137.850 132.211 1.00 97.74 45 LEU I CA 1
ATOM 13176 C C . LEU I 1 53 ? 178.650 138.677 133.096 1.00 97.74 45 LEU I C 1
ATOM 13177 O O . LEU I 1 53 ? 178.272 139.067 134.199 1.00 97.74 45 LEU I O 1
ATOM 13182 N N . PRO I 1 54 ? 179.864 138.943 132.614 1.00 95.12 46 PRO I N 1
ATOM 13183 C CA . PRO I 1 54 ? 180.790 139.788 133.379 1.00 95.12 46 PRO I CA 1
ATOM 13184 C C . PRO I 1 54 ? 180.412 141.258 133.292 1.00 95.12 46 PRO I C 1
ATOM 13185 O O . PRO I 1 54 ? 180.950 141.989 132.455 1.00 95.12 46 PRO I O 1
ATOM 13189 N N . GLN I 1 55 ? 179.484 141.695 134.141 1.00 88.28 47 GLN I N 1
ATOM 13190 C CA . GLN I 1 55 ? 179.020 143.074 134.095 1.00 88.28 47 GLN I CA 1
ATOM 13191 C C . GLN I 1 55 ? 180.146 144.053 134.387 1.00 88.28 47 GLN I C 1
ATOM 13192 O O . GLN I 1 55 ? 181.053 143.773 135.175 1.00 88.28 47 GLN I O 1
ATOM 13198 N N . GLU I 1 56 ? 180.081 145.209 133.737 1.00 85.16 48 GLU I N 1
ATOM 13199 C CA . GLU I 1 56 ? 180.942 146.339 134.046 1.00 85.16 48 GLU I CA 1
ATOM 13200 C C . GLU I 1 56 ? 180.128 147.341 134.853 1.00 85.16 48 GLU I C 1
ATOM 13201 O O . GLU I 1 56 ? 179.101 147.836 134.379 1.00 85.16 48 GLU I O 1
ATOM 13207 N N . PHE I 1 57 ? 180.580 147.630 136.065 1.00 71.48 49 PHE I N 1
ATOM 13208 C CA . PHE I 1 57 ? 179.855 148.551 136.917 1.00 71.48 49 PHE I CA 1
ATOM 13209 C C . PHE I 1 57 ? 180.453 149.946 136.815 1.00 71.48 49 PHE I C 1
ATOM 13210 O O . PHE I 1 57 ? 181.670 150.087 136.658 1.00 71.48 49 PHE I O 1
ATOM 13218 N N . PRO I 1 58 ? 179.632 150.989 136.889 1.00 67.93 50 PRO I N 1
ATOM 13219 C CA . PRO I 1 58 ? 180.176 152.348 136.888 1.00 67.93 50 PRO I CA 1
ATOM 13220 C C . PRO I 1 58 ? 181.016 152.593 138.128 1.00 67.93 50 PRO I C 1
ATOM 13221 O O . PRO I 1 58 ? 180.794 151.994 139.183 1.00 67.93 50 PRO I O 1
ATOM 13225 N N . GLU I 1 59 ? 182.004 153.477 137.988 1.00 68.63 51 GLU I N 1
ATOM 13226 C CA . GLU I 1 59 ? 182.850 153.806 139.130 1.00 68.63 51 GLU I CA 1
ATOM 13227 C C . GLU I 1 59 ? 182.028 154.414 140.257 1.00 68.63 51 GLU I C 1
ATOM 13228 O O . GLU I 1 59 ? 182.297 154.163 141.437 1.00 68.63 51 GLU I O 1
ATOM 13234 N N . VAL I 1 60 ? 181.024 155.211 139.914 1.00 63.69 52 VAL I N 1
ATOM 13235 C CA . VAL I 1 60 ? 180.044 155.713 140.868 1.00 63.69 52 VAL I CA 1
ATOM 13236 C C . VAL I 1 60 ? 178.796 154.853 140.721 1.00 63.69 52 VAL I C 1
ATOM 13237 O O . VAL I 1 60 ? 178.150 154.856 139.669 1.00 63.69 52 VAL I O 1
ATOM 13241 N N . VAL I 1 61 ? 178.453 154.114 141.769 1.00 60.63 53 VAL I N 1
ATOM 13242 C CA . VAL I 1 61 ? 177.382 153.123 141.724 1.00 60.63 53 VAL I CA 1
ATOM 13243 C C . VAL I 1 61 ? 176.134 153.735 142.350 1.00 60.63 53 VAL I C 1
ATOM 13244 O O . VAL I 1 61 ? 176.139 154.021 143.555 1.00 60.63 53 VAL I O 1
ATOM 13248 N N . PRO I 1 62 ? 175.063 153.954 141.588 1.00 64.37 54 PRO I N 1
ATOM 13249 C CA . PRO I 1 62 ? 173.792 154.355 142.201 1.00 64.37 54 PRO I CA 1
ATOM 13250 C C . PRO I 1 62 ? 173.130 153.157 142.864 1.00 64.37 54 PRO I C 1
ATOM 13251 O O . PRO I 1 62 ? 172.967 152.103 142.248 1.00 64.37 54 PRO I O 1
ATOM 13255 N N . LEU I 1 63 ? 172.743 153.325 144.123 1.00 62.85 55 LEU I N 1
ATOM 13256 C CA . LEU I 1 63 ? 172.207 152.230 144.916 1.00 62.85 55 LEU I CA 1
ATOM 13257 C C . LEU I 1 63 ? 170.787 152.549 145.353 1.00 62.85 55 LEU I C 1
ATOM 13258 O O . LEU I 1 63 ? 170.482 153.684 145.727 1.00 62.85 55 LEU I O 1
ATOM 13263 N N . ASN I 1 64 ? 169.925 151.542 145.299 1.00 64.12 56 ASN I N 1
ATOM 13264 C CA . ASN I 1 64 ? 168.564 151.635 145.806 1.00 64.12 56 ASN I CA 1
ATOM 13265 C C . ASN I 1 64 ? 168.354 150.494 146.789 1.00 64.12 56 ASN I C 1
ATOM 13266 O O . ASN I 1 64 ? 168.213 149.338 146.379 1.00 64.12 56 ASN I O 1
ATOM 13271 N N . ILE I 1 65 ? 168.335 150.815 148.077 1.00 61.52 57 ILE I N 1
ATOM 13272 C CA . ILE I 1 65 ? 168.255 149.817 149.136 1.00 61.52 57 ILE I CA 1
ATOM 13273 C C . ILE I 1 65 ? 166.832 149.852 149.675 1.00 61.52 57 ILE I C 1
ATOM 13274 O O . ILE I 1 65 ? 166.529 150.604 150.607 1.00 61.52 57 ILE I O 1
ATOM 13279 N N . GLY I 1 66 ? 165.961 149.028 149.103 1.00 61.18 58 GLY I N 1
ATOM 13280 C CA . GLY I 1 66 ? 164.585 148.954 149.569 1.00 61.18 58 GLY I CA 1
ATOM 13281 C C . GLY I 1 66 ? 163.835 150.264 149.486 1.00 61.18 58 GLY I C 1
ATOM 13282 O O . GLY I 1 66 ? 163.096 150.614 150.415 1.00 61.18 58 GLY I O 1
ATOM 13283 N N . GLY I 1 67 ? 164.006 151.000 148.393 1.00 62.03 59 GLY I N 1
ATOM 13284 C CA . GLY I 1 67 ? 163.350 152.276 148.220 1.00 62.03 59 GLY I CA 1
ATOM 13285 C C . GLY I 1 67 ? 164.129 153.475 148.708 1.00 62.03 59 GLY I C 1
ATOM 13286 O O . GLY I 1 67 ? 163.698 154.610 148.468 1.00 62.03 59 GLY I O 1
ATOM 13287 N N . ALA I 1 68 ? 165.258 153.269 149.379 1.00 63.28 60 ALA I N 1
ATOM 13288 C CA . ALA I 1 68 ? 166.108 154.351 149.850 1.00 63.28 60 ALA I CA 1
ATOM 13289 C C . ALA I 1 68 ? 167.299 154.497 148.917 1.00 63.28 60 ALA I C 1
ATOM 13290 O O . ALA I 1 68 ? 167.965 153.512 148.587 1.00 63.28 60 ALA I O 1
ATOM 13292 N N . HIS I 1 69 ? 167.565 155.728 148.495 1.00 66.81 61 HIS I N 1
ATOM 13293 C CA . HIS I 1 69 ? 168.563 156.008 147.472 1.00 66.81 61 HIS I CA 1
ATOM 13294 C C . HIS I 1 69 ? 169.898 156.345 148.124 1.00 66.81 61 HIS I C 1
ATOM 13295 O O . HIS I 1 69 ? 170.000 157.322 148.873 1.00 66.81 61 HIS I O 1
ATOM 13302 N N . PHE I 1 70 ? 170.912 155.536 147.832 1.00 62.13 62 PHE I N 1
ATOM 13303 C CA . PHE I 1 70 ? 172.284 155.785 148.243 1.00 62.13 62 PHE I CA 1
ATOM 13304 C C . PHE I 1 70 ? 173.160 155.819 147.003 1.00 62.13 62 PHE I C 1
ATOM 13305 O O . PHE I 1 70 ? 172.812 155.237 145.973 1.00 62.13 62 PHE I O 1
ATOM 13313 N N . THR I 1 71 ? 174.286 156.513 147.098 1.00 63.51 63 THR I N 1
ATOM 13314 C CA . THR I 1 71 ? 175.268 156.555 146.026 1.00 63.51 63 THR I CA 1
ATOM 13315 C C . THR I 1 71 ? 176.650 156.380 146.631 1.00 63.51 63 THR I C 1
ATOM 13316 O O . THR I 1 71 ? 177.001 157.066 147.596 1.00 63.51 63 THR I O 1
ATOM 13320 N N . THR I 1 72 ? 177.426 155.459 146.072 1.00 62.01 64 THR I N 1
ATOM 13321 C CA . THR I 1 72 ? 178.753 155.166 146.583 1.00 62.01 64 THR I CA 1
ATOM 13322 C C . THR I 1 72 ? 179.646 154.738 145.431 1.00 62.01 64 THR I C 1
ATOM 13323 O O . THR I 1 72 ? 179.173 154.351 144.361 1.00 62.01 64 THR I O 1
ATOM 13327 N N . ARG I 1 73 ? 180.950 154.829 145.657 1.00 65.60 65 ARG I N 1
ATOM 13328 C CA . ARG I 1 73 ? 181.916 154.427 144.652 1.00 65.60 65 ARG I CA 1
ATOM 13329 C C . ARG I 1 73 ? 182.032 152.908 144.608 1.00 65.60 65 ARG I C 1
ATOM 13330 O O . ARG I 1 73 ? 181.754 152.209 145.584 1.00 65.60 65 ARG I O 1
ATOM 13338 N N . LEU I 1 74 ? 182.442 152.396 143.447 1.00 62.91 66 LEU I N 1
ATOM 13339 C CA . LEU I 1 74 ? 182.606 150.954 143.301 1.00 62.91 66 LEU I CA 1
ATOM 13340 C C . LEU I 1 74 ? 183.713 150.421 144.198 1.00 62.91 66 LEU I C 1
ATOM 13341 O O . LEU I 1 74 ? 183.626 149.287 144.678 1.00 62.91 66 LEU I O 1
ATOM 13346 N N . SER I 1 75 ? 184.755 151.218 144.433 1.00 66.31 67 SER I N 1
ATOM 13347 C CA . SER I 1 75 ? 185.843 150.781 145.299 1.00 66.31 67 SER I CA 1
ATOM 13348 C C . SER I 1 75 ? 185.365 150.593 146.732 1.00 66.31 67 SER I C 1
ATOM 13349 O O . SER I 1 75 ? 185.897 149.755 147.467 1.00 66.31 67 SER I O 1
ATOM 13352 N N . THR I 1 76 ? 184.370 151.377 147.151 1.00 63.61 68 THR I N 1
ATOM 13353 C CA . THR I 1 76 ? 183.833 151.242 148.500 1.00 63.61 68 THR I CA 1
ATOM 13354 C C . THR I 1 76 ? 183.160 149.890 148.698 1.00 63.61 68 THR I C 1
ATOM 13355 O O . THR I 1 76 ? 183.340 149.245 149.737 1.00 63.61 68 THR I O 1
ATOM 13359 N N . LEU I 1 77 ? 182.387 149.441 147.708 1.00 62.01 69 LEU I N 1
ATOM 13360 C CA . LEU I 1 77 ? 181.669 148.177 147.844 1.00 62.01 69 LEU I CA 1
ATOM 13361 C C . LEU I 1 77 ? 182.621 146.987 147.832 1.00 62.01 69 LEU I C 1
ATOM 13362 O O . LEU I 1 77 ? 182.447 146.040 148.606 1.00 62.01 69 LEU I O 1
ATOM 13367 N N . ARG I 1 78 ? 183.634 147.017 146.970 1.00 63.97 70 ARG I N 1
ATOM 13368 C CA . ARG I 1 78 ? 184.602 145.934 146.867 1.00 63.97 70 ARG I CA 1
ATOM 13369 C C . ARG I 1 78 ? 185.763 146.081 147.841 1.00 63.97 70 ARG I C 1
ATOM 13370 O O . ARG I 1 78 ? 186.831 145.512 147.597 1.00 63.97 70 ARG I O 1
ATOM 13378 N N . ARG I 1 79 ? 185.588 146.833 148.930 1.00 77.68 71 ARG I N 1
ATOM 13379 C CA . ARG I 1 79 ? 186.708 147.088 149.830 1.00 77.68 71 ARG I CA 1
ATOM 13380 C C . ARG I 1 79 ? 187.117 145.821 150.573 1.00 77.68 71 ARG I C 1
ATOM 13381 O O . ARG I 1 79 ? 188.311 145.525 150.699 1.00 77.68 71 ARG I O 1
ATOM 13389 N N . TYR I 1 80 ? 186.145 145.059 151.068 1.00 75.85 72 TYR I N 1
ATOM 13390 C CA . TYR I 1 80 ? 186.390 143.755 151.673 1.00 75.85 72 TYR I CA 1
ATOM 13391 C C . TYR I 1 80 ? 185.954 142.689 150.680 1.00 75.85 72 TYR I C 1
ATOM 13392 O O . TYR I 1 80 ? 184.783 142.643 150.297 1.00 75.85 72 TYR I O 1
ATOM 13401 N N . GLU I 1 81 ? 186.891 141.827 150.278 1.00 83.97 73 GLU I N 1
ATOM 13402 C CA . GLU I 1 81 ? 186.613 140.891 149.193 1.00 83.97 73 GLU I CA 1
ATOM 13403 C C . GLU I 1 81 ? 185.594 139.835 149.603 1.00 83.97 73 GLU I C 1
ATOM 13404 O O . GLU I 1 81 ? 184.801 139.376 148.772 1.00 83.97 73 GLU I O 1
ATOM 13410 N N . ASP I 1 82 ? 185.601 139.427 150.871 1.00 84.60 74 ASP I N 1
ATOM 13411 C CA . ASP I 1 82 ? 184.659 138.421 151.360 1.00 84.60 74 ASP I CA 1
ATOM 13412 C C . ASP I 1 82 ? 183.493 139.136 152.037 1.00 84.60 74 ASP I C 1
ATOM 13413 O O . ASP I 1 82 ? 183.444 139.310 153.256 1.00 84.60 74 ASP I O 1
ATOM 13418 N N . THR I 1 83 ? 182.533 139.555 151.217 1.00 73.16 75 THR I N 1
ATOM 13419 C CA . THR I 1 83 ? 181.381 140.312 151.686 1.00 73.16 75 THR I CA 1
ATOM 13420 C C . THR I 1 83 ? 180.257 140.138 150.673 1.00 73.16 75 THR I C 1
ATOM 13421 O O . THR I 1 83 ? 180.510 139.864 149.498 1.00 73.16 75 THR I O 1
ATOM 13425 N N . MET I 1 84 ? 179.012 140.270 151.142 1.00 71.20 76 MET I N 1
ATOM 13426 C CA . MET I 1 84 ? 177.880 140.282 150.220 1.00 71.20 76 MET I CA 1
ATOM 13427 C C . MET I 1 84 ? 178.047 141.340 149.143 1.00 71.20 76 MET I C 1
ATOM 13428 O O . MET I 1 84 ? 177.821 141.070 147.961 1.00 71.20 76 MET I O 1
ATOM 13433 N N . LEU I 1 85 ? 178.415 142.558 149.535 1.00 63.28 77 LEU I N 1
ATOM 13434 C CA . LEU I 1 85 ? 178.474 143.651 148.574 1.00 63.28 77 LEU I CA 1
ATOM 13435 C C . LEU I 1 85 ? 179.593 143.442 147.563 1.00 63.28 77 LEU I C 1
ATOM 13436 O O . LEU I 1 85 ? 179.464 143.827 146.397 1.00 63.28 77 LEU I O 1
ATOM 13441 N N . ALA I 1 86 ? 180.701 142.834 147.988 1.00 66.71 78 ALA I N 1
ATOM 13442 C CA . ALA I 1 86 ? 181.793 142.573 147.058 1.00 66.71 78 ALA I CA 1
ATOM 13443 C C . ALA I 1 86 ? 181.426 141.490 146.054 1.00 66.71 78 ALA I C 1
ATOM 13444 O O . ALA I 1 86 ? 181.667 141.647 144.853 1.00 66.71 78 ALA I O 1
ATOM 13446 N N . ALA I 1 87 ? 180.849 140.382 146.525 1.00 70.06 79 ALA I N 1
ATOM 13447 C CA . ALA I 1 87 ? 180.459 139.305 145.620 1.00 70.06 79 ALA I CA 1
ATOM 13448 C C . ALA I 1 87 ? 179.332 139.739 144.696 1.00 70.06 79 ALA I C 1
ATOM 13449 O O . ALA I 1 87 ? 179.291 139.344 143.526 1.00 70.06 79 ALA I O 1
ATOM 13451 N N . MET I 1 88 ? 178.400 140.541 145.212 1.00 66.57 80 MET I N 1
ATOM 13452 C CA . MET I 1 88 ? 177.302 141.053 144.403 1.00 66.57 80 MET I CA 1
ATOM 13453 C C . MET I 1 88 ? 177.809 141.956 143.289 1.00 66.57 80 MET I C 1
ATOM 13454 O O . MET I 1 88 ? 177.322 141.886 142.155 1.00 66.57 80 MET I O 1
ATOM 13459 N N . PHE I 1 89 ? 178.787 142.806 143.591 1.00 62.95 81 PHE I N 1
ATOM 13460 C CA . PHE I 1 89 ? 179.355 143.733 142.625 1.00 62.95 81 PHE I CA 1
ATOM 13461 C C . PHE I 1 89 ? 180.709 143.278 142.102 1.00 62.95 81 PHE I C 1
ATOM 13462 O O . PHE I 1 89 ? 181.472 144.101 141.590 1.00 62.95 81 PHE I O 1
ATOM 13470 N N . SER I 1 90 ? 181.026 141.988 142.227 1.00 71.19 82 SER I N 1
ATOM 13471 C CA . SER I 1 90 ? 182.264 141.470 141.657 1.00 71.19 82 SER I CA 1
ATOM 13472 C C . SER I 1 90 ? 182.172 141.366 140.141 1.00 71.19 82 SER I C 1
ATOM 13473 O O . SER I 1 90 ? 183.197 141.310 139.453 1.00 71.19 82 SER I O 1
ATOM 13476 N N . GLY I 1 91 ? 180.957 141.339 139.603 1.00 78.64 83 GLY I N 1
ATOM 13477 C CA . GLY I 1 91 ? 180.729 141.233 138.180 1.00 78.64 83 GLY I CA 1
ATOM 13478 C C . GLY I 1 91 ? 180.369 139.842 137.712 1.00 78.64 83 GLY I C 1
ATOM 13479 O O . GLY I 1 91 ? 180.026 139.669 136.536 1.00 78.64 83 GLY I O 1
ATOM 13480 N N . ARG I 1 92 ? 180.436 138.845 138.594 1.00 81.49 84 ARG I N 1
ATOM 13481 C CA . ARG I 1 92 ? 180.101 137.484 138.193 1.00 81.49 84 ARG I CA 1
ATOM 13482 C C . ARG I 1 92 ? 178.595 137.263 138.140 1.00 81.49 84 ARG I C 1
ATOM 13483 O O . ARG I 1 92 ? 178.136 136.299 137.517 1.00 81.49 84 ARG I O 1
ATOM 13491 N N . HIS I 1 93 ? 177.816 138.133 138.774 1.00 82.79 85 HIS I N 1
ATOM 13492 C CA . HIS I 1 93 ? 176.377 137.960 138.893 1.00 82.79 85 HIS I CA 1
ATOM 13493 C C . HIS I 1 93 ? 175.649 139.102 138.201 1.00 82.79 85 HIS I C 1
ATOM 13494 O O . HIS I 1 93 ? 176.152 140.227 138.142 1.00 82.79 85 HIS I O 1
ATOM 13501 N N . TYR I 1 94 ? 174.463 138.803 137.678 1.00 88.02 86 TYR I N 1
ATOM 13502 C CA . TYR I 1 94 ? 173.624 139.818 137.059 1.00 88.02 86 TYR I CA 1
ATOM 13503 C C . TYR I 1 94 ? 172.837 140.548 138.140 1.00 88.02 86 TYR I C 1
ATOM 13504 O O . TYR I 1 94 ? 172.222 139.916 139.005 1.00 88.02 86 TYR I O 1
ATOM 13513 N N . ILE I 1 95 ? 172.852 141.871 138.088 1.00 82.22 87 ILE I N 1
ATOM 13514 C CA . ILE I 1 95 ? 172.237 142.720 139.105 1.00 82.22 87 ILE I CA 1
ATOM 13515 C C . ILE I 1 95 ? 171.088 143.484 138.461 1.00 82.22 87 ILE I C 1
ATOM 13516 O O . ILE I 1 95 ? 171.292 144.128 137.426 1.00 82.22 87 ILE I O 1
ATOM 13521 N N . PRO I 1 96 ? 169.882 143.439 139.026 1.00 82.81 88 PRO I N 1
ATOM 13522 C CA . PRO I 1 96 ? 168.744 144.123 138.398 1.00 82.81 88 PRO I CA 1
ATOM 13523 C C . PRO I 1 96 ? 168.737 145.608 138.726 1.00 82.81 88 PRO I C 1
ATOM 13524 O O . PRO I 1 96 ? 168.974 146.009 139.867 1.00 82.81 88 PRO I O 1
ATOM 13528 N N . THR I 1 97 ? 168.455 146.421 137.715 1.00 83.18 89 THR I N 1
ATOM 13529 C CA . THR I 1 97 ? 168.169 147.835 137.899 1.00 83.18 89 THR I CA 1
ATOM 13530 C C . THR I 1 97 ? 166.659 148.040 137.987 1.00 83.18 89 THR I C 1
ATOM 13531 O O . THR I 1 97 ? 165.867 147.185 137.587 1.00 83.18 89 THR I O 1
ATOM 13535 N N . ASP I 1 98 ? 166.261 149.196 138.519 1.00 81.77 90 ASP I N 1
ATOM 13536 C CA . ASP I 1 98 ? 164.857 149.476 138.817 1.00 81.77 90 ASP I CA 1
ATOM 13537 C C . ASP I 1 98 ? 164.430 150.796 138.163 1.00 81.77 90 ASP I C 1
ATOM 13538 O O . ASP I 1 98 ? 164.461 151.864 138.777 1.00 81.77 90 ASP I O 1
ATOM 13543 N N . SER I 1 99 ? 164.011 150.713 136.900 1.00 86.91 91 SER I N 1
ATOM 13544 C CA . SER I 1 99 ? 163.449 151.819 136.127 1.00 86.91 91 SER I CA 1
ATOM 13545 C C . SER I 1 99 ? 164.374 153.026 136.050 1.00 86.91 91 SER I C 1
ATOM 13546 O O . SER I 1 99 ? 163.973 154.073 135.527 1.00 86.91 91 SER I O 1
ATOM 13549 N N . GLU I 1 100 ? 165.601 152.907 136.546 1.00 85.84 92 GLU I N 1
ATOM 13550 C CA . GLU I 1 100 ? 166.578 153.987 136.545 1.00 85.84 92 GLU I CA 1
ATOM 13551 C C . GLU I 1 100 ? 167.958 153.354 136.458 1.00 85.84 92 GLU I C 1
ATOM 13552 O O . GLU I 1 100 ? 168.103 152.175 136.125 1.00 85.84 92 GLU I O 1
ATOM 13558 N N . GLY I 1 101 ? 168.976 154.148 136.759 1.00 79.40 93 GLY I N 1
ATOM 13559 C CA . GLY I 1 101 ? 170.303 153.595 136.904 1.00 79.40 93 GLY I CA 1
ATOM 13560 C C . GLY I 1 101 ? 170.573 152.960 138.245 1.00 79.40 93 GLY I C 1
ATOM 13561 O O . GLY I 1 101 ? 171.647 152.388 138.447 1.00 79.40 93 GLY I O 1
ATOM 13562 N N . ARG I 1 102 ? 169.620 153.046 139.170 1.00 70.62 94 ARG I N 1
ATOM 13563 C CA . ARG I 1 102 ? 169.815 152.512 140.509 1.00 70.62 94 ARG I CA 1
ATOM 13564 C C . ARG I 1 102 ? 169.943 150.995 140.473 1.00 70.62 94 ARG I C 1
ATOM 13565 O O . ARG I 1 102 ? 169.346 150.325 139.628 1.00 70.62 94 ARG I O 1
ATOM 13573 N N . TYR I 1 103 ? 170.740 150.458 141.390 1.00 66.10 95 TYR I N 1
ATOM 13574 C CA . TYR I 1 103 ? 170.872 149.020 141.579 1.00 66.10 95 TYR I CA 1
ATOM 13575 C C . TYR I 1 103 ? 170.099 148.620 142.827 1.00 66.10 95 TYR I C 1
ATOM 13576 O O . TYR I 1 103 ? 170.250 149.245 143.882 1.00 66.10 95 TYR I O 1
ATOM 13585 N N . PHE I 1 104 ? 169.281 147.581 142.709 1.00 64.38 96 PHE I N 1
ATOM 13586 C CA . PHE I 1 104 ? 168.278 147.261 143.715 1.00 64.38 96 PHE I CA 1
ATOM 13587 C C . PHE I 1 104 ? 168.786 146.208 144.690 1.00 64.38 96 PHE I C 1
ATOM 13588 O O . PHE I 1 104 ? 169.303 145.165 144.277 1.00 64.38 96 PHE I O 1
ATOM 13596 N N . ILE I 1 105 ? 168.639 146.492 145.983 1.00 64.38 97 ILE I N 1
ATOM 13597 C CA . ILE I 1 105 ? 168.812 145.514 147.052 1.00 64.38 97 ILE I CA 1
ATOM 13598 C C . ILE I 1 105 ? 167.557 145.560 147.908 1.00 64.38 97 ILE I C 1
ATOM 13599 O O . ILE I 1 105 ? 167.192 146.622 148.425 1.00 64.38 97 ILE I O 1
ATOM 13604 N N . ASP I 1 106 ? 166.900 144.411 148.063 1.00 66.87 98 ASP I N 1
ATOM 13605 C CA . ASP I 1 106 ? 165.607 144.345 148.743 1.00 66.87 98 ASP I CA 1
ATOM 13606 C C . ASP I 1 106 ? 165.835 144.178 150.242 1.00 66.87 98 ASP I C 1
ATOM 13607 O O . ASP I 1 106 ? 165.679 143.098 150.814 1.00 66.87 98 ASP I O 1
ATOM 13612 N N . ARG I 1 107 ? 166.212 145.279 150.886 1.00 67.81 99 ARG I N 1
ATOM 13613 C CA . ARG I 1 107 ? 166.303 145.305 152.339 1.00 67.81 99 ARG I CA 1
ATOM 13614 C C . ARG I 1 107 ? 166.138 146.742 152.808 1.00 67.81 99 ARG I C 1
ATOM 13615 O O . ARG I 1 107 ? 166.311 147.687 152.036 1.00 67.81 99 ARG I O 1
ATOM 13623 N N . ASP I 1 108 ? 165.789 146.890 154.083 1.00 71.01 100 ASP I N 1
ATOM 13624 C CA . ASP I 1 108 ? 165.606 148.209 154.671 1.00 71.01 100 ASP I CA 1
ATOM 13625 C C . ASP I 1 108 ? 166.895 149.016 154.597 1.00 71.01 100 ASP I C 1
ATOM 13626 O O . ASP I 1 108 ? 167.973 148.534 154.955 1.00 71.01 100 ASP I O 1
ATOM 13631 N N . GLY I 1 109 ? 166.777 150.256 154.134 1.00 69.57 101 GLY I N 1
ATOM 13632 C CA . GLY I 1 109 ? 167.910 151.140 153.979 1.00 69.57 101 GLY I CA 1
ATOM 13633 C C . GLY I 1 109 ? 168.077 152.181 155.063 1.00 69.57 101 GLY I C 1
ATOM 13634 O O . GLY I 1 109 ? 168.853 153.124 154.873 1.00 69.57 101 GLY I O 1
ATOM 13635 N N . THR I 1 110 ? 167.373 152.053 156.189 1.00 70.49 102 THR I N 1
ATOM 13636 C CA . THR I 1 110 ? 167.495 153.050 157.247 1.00 70.49 102 THR I CA 1
ATOM 13637 C C . THR I 1 110 ? 168.899 153.064 157.837 1.00 70.49 102 THR I C 1
ATOM 13638 O O . THR I 1 110 ? 169.471 154.134 158.071 1.00 70.49 102 THR I O 1
ATOM 13642 N N . HIS I 1 111 ? 169.473 151.887 158.078 1.00 71.15 103 HIS I N 1
ATOM 13643 C CA . HIS I 1 111 ? 170.792 151.772 158.685 1.00 71.15 103 HIS I CA 1
ATOM 13644 C C . HIS I 1 111 ? 171.860 151.319 157.700 1.00 71.15 103 HIS I C 1
ATOM 13645 O O . HIS I 1 111 ? 172.924 150.862 158.124 1.00 71.15 103 HIS I O 1
ATOM 13652 N N . PHE I 1 112 ? 171.602 151.428 156.396 1.00 63.11 104 PHE I N 1
ATOM 13653 C CA . PHE I 1 112 ? 172.646 151.143 155.419 1.00 63.11 104 PHE I CA 1
ATOM 13654 C C . PHE I 1 112 ? 173.673 152.264 155.362 1.00 63.11 104 PHE I C 1
ATOM 13655 O O . PHE I 1 112 ? 174.786 152.061 154.863 1.00 63.11 104 PHE I O 1
ATOM 13663 N N . GLY I 1 113 ? 173.317 153.448 155.862 1.00 65.85 105 GLY I N 1
ATOM 13664 C CA . GLY I 1 113 ? 174.271 154.542 155.890 1.00 65.85 105 GLY I CA 1
ATOM 13665 C C . GLY I 1 113 ? 175.484 154.234 156.743 1.00 65.85 105 GLY I C 1
ATOM 13666 O O . GLY I 1 113 ? 176.613 154.546 156.365 1.00 65.85 105 GLY I O 1
ATOM 13667 N N . ASP I 1 114 ? 175.271 153.607 157.901 1.00 67.65 106 ASP I N 1
ATOM 13668 C CA . ASP I 1 114 ? 176.395 153.255 158.763 1.00 67.65 106 ASP I CA 1
ATOM 13669 C C . ASP I 1 114 ? 177.243 152.149 158.148 1.00 67.65 106 ASP I C 1
ATOM 13670 O O . ASP I 1 114 ? 178.469 152.131 158.316 1.00 67.65 106 ASP I O 1
ATOM 13675 N N . VAL I 1 115 ? 176.613 151.215 157.434 1.00 63.24 107 VAL I N 1
ATOM 13676 C CA . VAL I 1 115 ? 177.369 150.188 156.724 1.00 63.24 107 VAL I CA 1
ATOM 13677 C C . VAL I 1 115 ? 178.254 150.825 155.661 1.00 63.24 107 VAL I C 1
ATOM 13678 O O . VAL I 1 115 ? 179.442 150.495 155.534 1.00 63.24 107 VAL I O 1
ATOM 13682 N N . LEU I 1 116 ? 177.697 151.763 154.895 1.00 61.41 108 LEU I N 1
ATOM 13683 C CA . LEU I 1 116 ? 178.495 152.456 153.890 1.00 61.41 108 LEU I CA 1
ATOM 13684 C C . LEU I 1 116 ? 179.597 153.285 154.537 1.00 61.41 108 LEU I C 1
ATOM 13685 O O . LEU I 1 116 ? 180.691 153.411 153.980 1.00 61.41 108 LEU I O 1
ATOM 13690 N N . ASN I 1 117 ? 179.324 153.864 155.709 1.00 62.95 109 ASN I N 1
ATOM 13691 C CA . ASN I 1 117 ? 180.349 154.623 156.417 1.00 62.95 109 ASN I CA 1
ATOM 13692 C C . ASN I 1 117 ? 181.500 153.727 156.847 1.00 62.95 109 ASN I C 1
ATOM 13693 O O . ASN I 1 117 ? 182.669 154.111 156.738 1.00 62.95 109 ASN I O 1
ATOM 13698 N N . PHE I 1 118 ? 181.191 152.529 157.346 1.00 64.54 110 PHE I N 1
ATOM 13699 C CA . PHE I 1 118 ? 182.258 151.608 157.723 1.00 64.54 110 PHE I CA 1
ATOM 13700 C C . PHE I 1 118 ? 183.006 151.099 156.499 1.00 64.54 110 PHE I C 1
ATOM 13701 O O . PHE I 1 118 ? 184.181 150.730 156.590 1.00 64.54 110 PHE I O 1
ATOM 13709 N N . LEU I 1 119 ? 182.339 151.044 155.349 1.00 61.68 111 LEU I N 1
ATOM 13710 C CA . LEU I 1 119 ? 183.052 150.649 154.139 1.00 61.68 111 LEU I CA 1
ATOM 13711 C C . LEU I 1 119 ? 183.977 151.760 153.653 1.00 61.68 111 LEU I C 1
ATOM 13712 O O . LEU I 1 119 ? 185.085 151.487 153.180 1.00 61.68 111 LEU I O 1
ATOM 13717 N N . ARG I 1 120 ? 183.540 153.018 153.760 1.00 62.52 112 ARG I N 1
ATOM 13718 C CA . ARG I 1 120 ? 184.378 154.135 153.329 1.00 62.52 112 ARG I CA 1
ATOM 13719 C C . ARG I 1 120 ? 185.584 154.314 154.242 1.00 62.52 112 ARG I C 1
ATOM 13720 O O . ARG I 1 120 ? 186.720 154.418 153.766 1.00 62.52 112 ARG I O 1
ATOM 13728 N N . SER I 1 121 ? 185.358 154.350 155.554 1.00 68.93 113 SER I N 1
ATOM 13729 C CA . SER I 1 121 ? 186.418 154.520 156.536 1.00 68.93 113 SER I CA 1
ATOM 13730 C C . SER I 1 121 ? 186.091 153.670 157.757 1.00 68.93 113 SER I C 1
ATOM 13731 O O . SER I 1 121 ? 185.190 152.833 157.730 1.00 68.93 113 SER I O 1
ATOM 13734 N N . GLY I 1 122 ? 186.814 153.899 158.845 1.00 73.26 114 GLY I N 1
ATOM 13735 C CA . GLY I 1 122 ? 186.649 153.067 160.021 1.00 73.26 114 GLY I CA 1
ATOM 13736 C C . GLY I 1 122 ? 185.561 153.530 160.968 1.00 73.26 114 GLY I C 1
ATOM 13737 O O . GLY I 1 122 ? 185.543 153.128 162.135 1.00 73.26 114 GLY I O 1
ATOM 13738 N N . ASP I 1 123 ? 184.656 154.379 160.487 1.00 75.95 115 ASP I N 1
ATOM 13739 C CA . ASP I 1 123 ? 183.624 154.944 161.347 1.00 75.95 115 ASP I CA 1
ATOM 13740 C C . ASP I 1 123 ? 182.704 153.856 161.884 1.00 75.95 115 ASP I C 1
ATOM 13741 O O . ASP I 1 123 ? 182.373 152.899 161.180 1.00 75.95 115 ASP I O 1
ATOM 13746 N N . LEU I 1 124 ? 182.295 154.008 163.139 1.00 74.56 116 LEU I N 1
ATOM 13747 C CA . LEU I 1 124 ? 181.421 153.071 163.823 1.00 74.56 116 LEU I CA 1
ATOM 13748 C C . LEU I 1 124 ? 180.149 153.764 164.288 1.00 74.56 116 LEU I C 1
ATOM 13749 O O . LEU I 1 124 ? 180.144 154.969 164.556 1.00 74.56 116 LEU I O 1
ATOM 13754 N N . PRO I 1 125 ? 179.045 153.030 164.394 1.00 74.94 117 PRO I N 1
ATOM 13755 C CA . PRO I 1 125 ? 177.763 153.650 164.741 1.00 74.94 117 PRO I CA 1
ATOM 13756 C C . PRO I 1 125 ? 177.744 154.103 166.189 1.00 74.94 117 PRO I C 1
ATOM 13757 O O . PRO I 1 125 ? 178.595 153.689 166.990 1.00 74.94 117 PRO I O 1
ATOM 13761 N N . PRO I 1 126 ? 176.798 154.955 166.564 1.00 78.76 118 PRO I N 1
ATOM 13762 C CA . PRO I 1 126 ? 176.594 155.283 167.977 1.00 78.76 118 PRO I CA 1
ATOM 13763 C C . PRO I 1 126 ? 175.936 154.112 168.703 1.00 78.76 118 PRO I C 1
ATOM 13764 O O . PRO I 1 126 ? 175.727 153.041 168.141 1.00 78.76 118 PRO I O 1
ATOM 13768 N N . ARG I 1 127 ? 175.607 154.340 169.977 1.00 81.58 119 ARG I N 1
ATOM 13769 C CA . ARG I 1 127 ? 175.118 153.256 170.826 1.00 81.58 119 ARG I CA 1
ATOM 13770 C C . ARG I 1 127 ? 173.811 152.677 170.306 1.00 81.58 119 ARG I C 1
ATOM 13771 O O . ARG I 1 127 ? 173.682 151.460 170.130 1.00 81.58 119 ARG I O 1
ATOM 13779 N N . GLU I 1 128 ? 172.821 153.536 170.064 1.00 84.65 120 GLU I N 1
ATOM 13780 C CA . GLU I 1 128 ? 171.497 153.047 169.697 1.00 84.65 120 GLU I CA 1
ATOM 13781 C C . GLU I 1 128 ? 171.505 152.389 168.324 1.00 84.65 120 GLU I C 1
ATOM 13782 O O . GLU I 1 128 ? 170.578 151.646 167.981 1.00 84.65 120 GLU I O 1
ATOM 13788 N N . HIS I 1 129 ? 172.541 152.644 167.523 1.00 79.17 121 HIS I N 1
ATOM 13789 C CA . HIS I 1 129 ? 172.609 152.029 166.204 1.00 79.17 121 HIS I CA 1
ATOM 13790 C C . HIS I 1 129 ? 173.511 150.802 166.188 1.00 79.17 121 HIS I C 1
ATOM 13791 O O . HIS I 1 129 ? 173.674 150.180 165.135 1.00 79.17 121 HIS I O 1
ATOM 13798 N N . VAL I 1 130 ? 174.102 150.434 167.326 1.00 73.19 122 VAL I N 1
ATOM 13799 C CA . VAL I 1 130 ? 175.001 149.282 167.347 1.00 73.19 122 VAL I CA 1
ATOM 13800 C C . VAL I 1 130 ? 174.250 148.013 166.966 1.00 73.19 122 VAL I C 1
ATOM 13801 O O . VAL I 1 130 ? 174.721 147.211 166.152 1.00 73.19 122 VAL I O 1
ATOM 13805 N N . ARG I 1 131 ? 173.057 147.823 167.532 1.00 75.04 123 ARG I N 1
ATOM 13806 C CA . ARG I 1 131 ? 172.324 146.581 167.310 1.00 75.04 123 ARG I CA 1
ATOM 13807 C C . ARG I 1 131 ? 171.746 146.513 165.900 1.00 75.04 123 ARG I C 1
ATOM 13808 O O . ARG I 1 131 ? 171.807 145.465 165.245 1.00 75.04 123 ARG I O 1
ATOM 13816 N N . ALA I 1 132 ? 171.177 147.618 165.414 1.00 71.30 124 ALA I N 1
ATOM 13817 C CA . ALA I 1 132 ? 170.612 147.623 164.068 1.00 71.30 124 ALA I CA 1
ATOM 13818 C C . ALA I 1 132 ? 171.692 147.444 163.008 1.00 71.30 124 ALA I C 1
ATOM 13819 O O . ALA I 1 132 ? 171.515 146.681 162.049 1.00 71.30 124 ALA I O 1
ATOM 13821 N N . VAL I 1 133 ? 172.818 148.142 163.159 1.00 69.33 125 VAL I N 1
ATOM 13822 C CA . VAL I 1 133 ? 173.908 147.974 162.206 1.00 69.33 125 VAL I CA 1
ATOM 13823 C C . VAL I 1 133 ? 174.527 146.592 162.341 1.00 69.33 125 VAL I C 1
ATOM 13824 O O . VAL I 1 133 ? 175.027 146.034 161.360 1.00 69.33 125 VAL I O 1
ATOM 13828 N N . TYR I 1 134 ? 174.495 146.003 163.537 1.00 71.74 126 TYR I N 1
ATOM 13829 C CA . TYR I 1 134 ? 174.916 144.614 163.677 1.00 71.74 126 TYR I CA 1
ATOM 13830 C C . TYR I 1 134 ? 174.017 143.689 162.869 1.00 71.74 126 TYR I C 1
ATOM 13831 O O . TYR I 1 134 ? 174.501 142.783 162.180 1.00 71.74 126 TYR I O 1
ATOM 13840 N N . LYS I 1 135 ? 172.704 143.913 162.931 1.00 74.12 127 LYS I N 1
ATOM 13841 C CA . LYS I 1 135 ? 171.777 143.115 162.134 1.00 74.12 127 LYS I CA 1
ATOM 13842 C C . LYS I 1 135 ? 172.046 143.285 160.644 1.00 74.12 127 LYS I C 1
ATOM 13843 O O . LYS I 1 135 ? 172.014 142.311 159.885 1.00 74.12 127 LYS I O 1
ATOM 13849 N N . GLU I 1 136 ? 172.302 144.520 160.207 1.00 71.73 128 GLU I N 1
ATOM 13850 C CA . GLU I 1 136 ? 172.607 144.757 158.797 1.00 71.73 128 GLU I CA 1
ATOM 13851 C C . GLU I 1 136 ? 173.906 144.074 158.382 1.00 71.73 128 GLU I C 1
ATOM 13852 O O . GLU I 1 136 ? 173.980 143.468 157.305 1.00 71.73 128 GLU I O 1
ATOM 13858 N N . ALA I 1 137 ? 174.939 144.161 159.221 1.00 67.51 129 ALA I N 1
ATOM 13859 C CA . ALA I 1 137 ? 176.224 143.557 158.890 1.00 67.51 129 ALA I CA 1
ATOM 13860 C C . ALA I 1 137 ? 176.128 142.040 158.855 1.00 67.51 129 ALA I C 1
ATOM 13861 O O . ALA I 1 137 ? 176.860 141.383 158.107 1.00 67.51 129 ALA I O 1
ATOM 13863 N N . GLN I 1 138 ? 175.243 141.462 159.670 1.00 73.01 130 GLN I N 1
ATOM 13864 C CA . GLN I 1 138 ? 175.000 140.027 159.570 1.00 73.01 130 GLN I CA 1
ATOM 13865 C C . GLN I 1 138 ? 174.466 139.660 158.193 1.00 73.01 130 GLN I C 1
ATOM 13866 O O . GLN I 1 138 ? 174.911 138.679 157.588 1.00 73.01 130 GLN I O 1
ATOM 13872 N N . TYR I 1 139 ? 173.510 140.438 157.680 1.00 69.36 131 TYR I N 1
ATOM 13873 C CA . TYR I 1 139 ? 172.990 140.176 156.343 1.00 69.36 131 TYR I CA 1
ATOM 13874 C C . TYR I 1 139 ? 174.068 140.351 155.285 1.00 69.36 131 TYR I C 1
ATOM 13875 O O . TYR I 1 139 ? 174.217 139.506 154.398 1.00 69.36 131 TYR I O 1
ATOM 13884 N N . TYR I 1 140 ? 174.836 141.432 155.367 1.00 64.96 132 TYR I N 1
ATOM 13885 C CA . TYR I 1 140 ? 175.840 141.732 154.356 1.00 64.96 132 TYR I CA 1
ATOM 13886 C C . TYR I 1 140 ? 177.142 140.976 154.571 1.00 64.96 132 TYR I C 1
ATOM 13887 O O . TYR I 1 140 ? 178.058 141.110 153.755 1.00 64.96 132 TYR I O 1
ATOM 13896 N N . ALA I 1 141 ? 177.240 140.189 155.643 1.00 69.85 133 ALA I N 1
ATOM 13897 C CA . ALA I 1 141 ? 178.390 139.322 155.898 1.00 69.85 133 ALA I CA 1
ATOM 13898 C C . ALA I 1 141 ? 179.695 140.111 155.939 1.00 69.85 133 ALA I C 1
ATOM 13899 O O . ALA I 1 141 ? 180.714 139.688 155.392 1.00 69.85 133 ALA I O 1
ATOM 13901 N N . ILE I 1 142 ? 179.667 141.268 156.595 1.00 67.63 134 ILE I N 1
ATOM 13902 C CA . ILE I 1 142 ? 180.854 142.099 156.758 1.00 67.63 134 ILE I CA 1
ATOM 13903 C C . ILE I 1 142 ? 181.508 141.684 158.071 1.00 67.63 134 ILE I C 1
ATOM 13904 O O . ILE I 1 142 ? 181.113 142.137 159.144 1.00 67.63 134 ILE I O 1
ATOM 13909 N N . GLY I 1 143 ? 182.522 140.813 157.983 1.00 70.15 135 GLY I N 1
ATOM 13910 C CA . GLY I 1 143 ? 183.191 140.298 159.155 1.00 70.15 135 GLY I CA 1
ATOM 13911 C C . GLY I 1 143 ? 183.869 141.323 160.034 1.00 70.15 135 GLY I C 1
ATOM 13912 O O . GLY I 1 143 ? 183.675 141.303 161.257 1.00 70.15 135 GLY I O 1
ATOM 13913 N N . PRO I 1 144 ? 184.691 142.224 159.480 1.00 69.70 136 PRO I N 1
ATOM 13914 C CA . PRO I 1 144 ? 185.305 143.256 160.331 1.00 69.70 136 PRO I CA 1
ATOM 13915 C C . PRO I 1 144 ? 184.293 144.131 161.046 1.00 69.70 136 PRO I C 1
ATOM 13916 O O . PRO I 1 144 ? 184.482 144.459 162.225 1.00 69.70 136 PRO I O 1
ATOM 13920 N N . LEU I 1 145 ? 183.211 144.511 160.364 1.00 66.75 137 LEU I N 1
ATOM 13921 C CA . LEU I 1 145 ? 182.170 145.292 161.020 1.00 66.75 137 LEU I CA 1
ATOM 13922 C C . LEU I 1 145 ? 181.528 144.498 162.144 1.00 66.75 137 LEU I C 1
ATOM 13923 O O . LEU I 1 145 ? 181.245 145.045 163.214 1.00 66.75 137 LEU I O 1
ATOM 13928 N N . LEU I 1 146 ? 181.301 143.201 161.925 1.00 70.30 138 LEU I N 1
ATOM 13929 C CA . LEU I 1 146 ? 180.732 142.367 162.976 1.00 70.30 138 LEU I CA 1
ATOM 13930 C C . LEU I 1 146 ? 181.647 142.315 164.190 1.00 70.30 138 LEU I C 1
ATOM 13931 O O . LEU I 1 146 ? 181.179 142.393 165.330 1.00 70.30 138 LEU I O 1
ATOM 13936 N N . GLU I 1 147 ? 182.957 142.187 163.968 1.00 73.59 139 GLU I N 1
ATOM 13937 C CA . GLU I 1 147 ? 183.888 142.147 165.093 1.00 73.59 139 GLU I CA 1
ATOM 13938 C C . GLU I 1 147 ? 183.889 143.464 165.862 1.00 73.59 139 GLU I C 1
ATOM 13939 O O . GLU I 1 147 ? 183.781 143.473 167.096 1.00 73.59 139 GLU I O 1
ATOM 13945 N N . GLN I 1 148 ? 183.999 144.592 165.153 1.00 73.98 140 GLN I N 1
ATOM 13946 C CA . GLN I 1 148 ? 184.022 145.875 165.851 1.00 73.98 140 GLN I CA 1
ATOM 13947 C C . GLN I 1 148 ? 182.703 146.152 166.560 1.00 73.98 140 GLN I C 1
ATOM 13948 O O . GLN I 1 148 ? 182.683 146.825 167.596 1.00 73.98 140 GLN I O 1
ATOM 13954 N N . LEU I 1 149 ? 181.590 145.650 166.024 1.00 70.33 141 LEU I N 1
ATOM 13955 C CA . LEU I 1 149 ? 180.305 145.874 166.675 1.00 70.33 141 LEU I CA 1
ATOM 13956 C C . LEU I 1 149 ? 180.136 144.972 167.890 1.00 70.33 141 LEU I C 1
ATOM 13957 O O . LEU I 1 149 ? 179.527 145.373 168.887 1.00 70.33 141 LEU I O 1
ATOM 13962 N N . GLU I 1 150 ? 180.661 143.747 167.825 1.00 73.88 142 GLU I N 1
ATOM 13963 C CA . GLU I 1 150 ? 180.653 142.878 168.994 1.00 73.88 142 GLU I CA 1
ATOM 13964 C C . GLU I 1 150 ? 181.619 143.355 170.066 1.00 73.88 142 GLU I C 1
ATOM 13965 O O . GLU I 1 150 ? 181.488 142.952 171.225 1.00 73.88 142 GLU I O 1
ATOM 13971 N N . ASN I 1 151 ? 182.590 144.193 169.708 1.00 74.83 143 ASN I N 1
ATOM 13972 C CA . ASN I 1 151 ? 183.444 144.814 170.714 1.00 74.83 143 ASN I CA 1
ATOM 13973 C C . ASN I 1 151 ? 182.850 146.092 171.293 1.00 74.83 143 ASN I C 1
ATOM 13974 O O . ASN I 1 151 ? 183.526 146.764 172.077 1.00 74.83 143 ASN I O 1
ATOM 13979 N N . MET I 1 152 ? 181.629 146.456 170.918 1.00 72.16 144 MET I N 1
ATOM 13980 C CA . MET I 1 152 ? 180.978 147.628 171.481 1.00 72.16 144 MET I CA 1
ATOM 13981 C C . MET I 1 152 ? 179.990 147.220 172.569 1.00 72.16 144 MET I C 1
ATOM 13982 O O . MET I 1 152 ? 179.555 146.070 172.649 1.00 72.16 144 MET I O 1
ATOM 13987 N N . GLN I 1 153 ? 179.635 148.192 173.408 1.00 72.35 145 GLN I N 1
ATOM 13988 C CA . GLN I 1 153 ? 179.015 147.872 174.692 1.00 72.35 145 GLN I CA 1
ATOM 13989 C C . GLN I 1 153 ? 177.675 147.151 174.607 1.00 72.35 145 GLN I C 1
ATOM 13990 O O . GLN I 1 153 ? 177.508 146.155 175.332 1.00 72.35 145 GLN I O 1
ATOM 13996 N N . PRO I 1 154 ? 176.692 147.578 173.803 1.00 70.44 146 PRO I N 1
ATOM 13997 C CA . PRO I 1 154 ? 175.394 146.882 173.845 1.00 70.44 146 PRO I CA 1
ATOM 13998 C C . PRO I 1 154 ? 175.501 145.395 173.564 1.00 70.44 146 PRO I C 1
ATOM 13999 O O . PRO I 1 154 ? 174.685 144.614 174.066 1.00 70.44 146 PRO I O 1
ATOM 14003 N N . LEU I 1 155 ? 176.500 144.978 172.785 1.00 72.06 147 LEU I N 1
ATOM 14004 C CA . LEU I 1 155 ? 176.651 143.562 172.474 1.00 72.06 147 LEU I CA 1
ATOM 14005 C C . LEU I 1 155 ? 177.710 142.904 173.352 1.00 72.06 147 LEU I C 1
ATOM 14006 O O . LEU I 1 155 ? 177.687 141.684 173.546 1.00 72.06 147 LEU I O 1
ATOM 14011 N N . LYS I 1 156 ? 178.641 143.689 173.895 1.00 70.70 148 LYS I N 1
ATOM 14012 C CA . LYS I 1 156 ? 179.708 143.111 174.709 1.00 70.70 148 LYS I CA 1
ATOM 14013 C C . LYS I 1 156 ? 179.164 142.519 176.004 1.00 70.70 148 LYS I C 1
ATOM 14014 O O . LYS I 1 156 ? 179.497 141.383 176.368 1.00 70.70 148 LYS I O 1
ATOM 14020 N N . GLY I 1 157 ? 178.323 143.272 176.715 1.00 71.76 149 GLY I N 1
ATOM 14021 C CA . GLY I 1 157 ? 177.708 142.736 177.917 1.00 71.76 149 GLY I CA 1
ATOM 14022 C C . GLY I 1 157 ? 176.812 141.550 177.625 1.00 71.76 149 GLY I C 1
ATOM 14023 O O . GLY I 1 157 ? 176.714 140.619 178.427 1.00 71.76 149 GLY I O 1
ATOM 14024 N N . GLU I 1 158 ? 176.143 141.567 176.470 1.00 74.36 150 GLU I N 1
ATOM 14025 C CA . GLU I 1 158 ? 175.314 140.433 176.083 1.00 74.36 150 GLU I CA 1
ATOM 14026 C C . GLU I 1 158 ? 176.157 139.186 175.850 1.00 74.36 150 GLU I C 1
ATOM 14027 O O . GLU I 1 158 ? 175.760 138.086 176.239 1.00 74.36 150 GLU I O 1
ATOM 14033 N N . LYS I 1 159 ? 177.321 139.334 175.214 1.00 71.90 151 LYS I N 1
ATOM 14034 C CA . LYS I 1 159 ? 178.220 138.191 175.065 1.00 71.90 151 LYS I CA 1
ATOM 14035 C C . LYS I 1 159 ? 178.703 137.694 176.421 1.00 71.90 151 LYS I C 1
ATOM 14036 O O . LYS I 1 159 ? 178.780 136.481 176.660 1.00 71.90 151 LYS I O 1
ATOM 14042 N N . VAL I 1 160 ? 179.026 138.618 177.327 1.00 70.44 152 VAL I N 1
ATOM 14043 C CA . VAL I 1 160 ? 179.501 138.211 178.647 1.00 70.44 152 VAL I CA 1
ATOM 14044 C C . VAL I 1 160 ? 178.420 137.439 179.395 1.00 70.44 152 VAL I C 1
ATOM 14045 O O . VAL I 1 160 ? 178.707 136.443 180.069 1.00 70.44 152 VAL I O 1
ATOM 14049 N N . ARG I 1 161 ? 177.161 137.877 179.292 1.00 70.67 153 ARG I N 1
ATOM 14050 C CA . ARG I 1 161 ? 176.093 137.165 179.991 1.00 70.67 153 ARG I CA 1
ATOM 14051 C C . ARG I 1 161 ? 175.718 135.870 179.281 1.00 70.67 153 ARG I C 1
ATOM 14052 O O . ARG I 1 161 ? 175.264 134.923 179.930 1.00 70.67 153 ARG I O 1
ATOM 14060 N N . GLN I 1 162 ? 175.884 135.807 177.958 1.00 70.67 154 GLN I N 1
ATOM 14061 C CA . GLN I 1 162 ? 175.686 134.552 177.245 1.00 70.67 154 GLN I CA 1
ATOM 14062 C C . GLN I 1 162 ? 176.758 133.536 177.594 1.00 70.67 154 GLN I C 1
ATOM 14063 O O . GLN I 1 162 ? 176.528 132.332 177.450 1.00 70.67 154 GLN I O 1
ATOM 14069 N N . ALA I 1 163 ? 177.930 133.999 178.029 1.00 70.99 155 ALA I N 1
ATOM 14070 C CA . ALA I 1 163 ? 178.928 133.080 178.565 1.00 70.99 155 ALA I CA 1
ATOM 14071 C C . ALA I 1 163 ? 178.374 132.318 179.763 1.00 70.99 155 ALA I C 1
ATOM 14072 O O . ALA I 1 163 ? 178.736 131.161 180.001 1.00 70.99 155 ALA I O 1
ATOM 14074 N N . PHE I 1 164 ? 177.491 132.958 180.533 1.00 70.18 156 PHE I N 1
ATOM 14075 C CA . PHE I 1 164 ? 176.865 132.289 181.670 1.00 70.18 156 PHE I CA 1
ATOM 14076 C C . PHE I 1 164 ? 175.635 131.502 181.237 1.00 70.18 156 PHE I C 1
ATOM 14077 O O . PHE I 1 164 ? 175.513 130.308 181.532 1.00 70.18 156 PHE I O 1
ATOM 14085 N N . LEU I 1 165 ? 174.711 132.155 180.533 1.00 67.11 157 LEU I N 1
ATOM 14086 C CA . LEU I 1 165 ? 173.476 131.515 180.104 1.00 67.11 157 LEU I CA 1
ATOM 14087 C C . LEU I 1 165 ? 173.699 130.436 179.055 1.00 67.11 157 LEU I C 1
ATOM 14088 O O . LEU I 1 165 ? 172.771 129.671 178.775 1.00 67.11 157 LEU I O 1
ATOM 14093 N N . GLY I 1 166 ? 174.893 130.360 178.465 1.00 69.75 158 GLY I N 1
ATOM 14094 C CA . GLY I 1 166 ? 175.195 129.280 177.545 1.00 69.75 158 GLY I CA 1
ATOM 14095 C C . GLY I 1 166 ? 175.359 127.935 178.211 1.00 69.75 158 GLY I C 1
ATOM 14096 O O . GLY I 1 166 ? 175.299 126.906 177.530 1.00 69.75 158 GLY I O 1
ATOM 14097 N N . LEU I 1 167 ? 175.569 127.921 179.529 1.00 71.48 159 LEU I N 1
ATOM 14098 C CA . LEU I 1 167 ? 175.582 126.662 180.265 1.00 71.48 159 LEU I CA 1
ATOM 14099 C C . LEU I 1 167 ? 174.217 125.993 180.214 1.00 71.48 159 LEU I C 1
ATOM 14100 O O . LEU I 1 167 ? 174.099 124.779 180.417 1.00 71.48 159 LEU I O 1
ATOM 14105 N N . MET I 1 168 ? 173.174 126.774 179.956 1.00 68.62 160 MET I N 1
ATOM 14106 C CA . MET I 1 168 ? 171.801 126.292 179.949 1.00 68.62 160 MET I CA 1
ATOM 14107 C C . MET I 1 168 ? 171.167 126.573 178.597 1.00 68.62 160 MET I C 1
ATOM 14108 O O . MET I 1 168 ? 170.661 127.685 178.377 1.00 68.62 160 MET I O 1
ATOM 14113 N N . PRO I 1 169 ? 171.164 125.618 177.663 1.00 71.17 161 PRO I N 1
ATOM 14114 C CA . PRO I 1 169 ? 170.551 125.874 176.351 1.00 71.17 161 PRO I CA 1
ATOM 14115 C C . PRO I 1 169 ? 169.035 125.938 176.389 1.00 71.17 161 PRO I C 1
ATOM 14116 O O . PRO I 1 169 ? 168.420 126.240 175.359 1.00 71.17 161 PRO I O 1
ATOM 14120 N N . TYR I 1 170 ? 168.416 125.661 177.533 1.00 69.48 162 TYR I N 1
ATOM 14121 C CA . TYR I 1 170 ? 166.969 125.688 177.675 1.00 69.48 162 TYR I CA 1
ATOM 14122 C C . TYR I 1 170 ? 166.460 126.987 178.282 1.00 69.48 162 TYR I C 1
ATOM 14123 O O . TYR I 1 170 ? 165.299 127.049 178.693 1.00 69.48 162 TYR I O 1
ATOM 14132 N N . TYR I 1 171 ? 167.304 128.015 178.361 1.00 66.32 163 TYR I N 1
ATOM 14133 C CA . TYR I 1 171 ? 166.919 129.241 179.052 1.00 66.32 163 TYR I CA 1
ATOM 14134 C C . TYR I 1 171 ? 165.782 129.954 178.330 1.00 66.32 163 TYR I C 1
ATOM 14135 O O . TYR I 1 171 ? 164.767 130.306 178.943 1.00 66.32 163 TYR I O 1
ATOM 14144 N N . LYS I 1 172 ? 165.929 130.174 177.022 1.00 73.47 164 LYS I N 1
ATOM 14145 C CA . LYS I 1 172 ? 164.908 130.909 176.281 1.00 73.47 164 LYS I CA 1
ATOM 14146 C C . LYS I 1 172 ? 163.605 130.124 176.203 1.00 73.47 164 LYS I C 1
ATOM 14147 O O . LYS I 1 172 ? 162.515 130.707 176.269 1.00 73.47 164 LYS I O 1
ATOM 14153 N N . ASP I 1 173 ? 163.697 128.801 176.063 1.00 75.96 165 ASP I N 1
ATOM 14154 C CA . ASP I 1 173 ? 162.495 127.975 176.066 1.00 75.96 165 ASP I CA 1
ATOM 14155 C C . ASP I 1 173 ? 161.760 128.083 177.393 1.00 75.96 165 ASP I C 1
ATOM 14156 O O . ASP I 1 173 ? 160.530 128.196 177.421 1.00 75.96 165 ASP I O 1
ATOM 14161 N N . HIS I 1 174 ? 162.497 128.062 178.504 1.00 69.97 166 HIS I N 1
ATOM 14162 C CA . HIS I 1 174 ? 161.863 128.182 179.811 1.00 69.97 166 HIS I CA 1
ATOM 14163 C C . HIS I 1 174 ? 161.270 129.571 180.014 1.00 69.97 166 HIS I C 1
ATOM 14164 O O . HIS I 1 174 ? 160.220 129.717 180.649 1.00 69.97 166 HIS I O 1
ATOM 14171 N N . LEU I 1 175 ? 161.923 130.605 179.480 1.00 69.50 167 LEU I N 1
ATOM 14172 C CA . LEU I 1 175 ? 161.348 131.946 179.550 1.00 69.50 167 LEU I CA 1
ATOM 14173 C C . LEU I 1 175 ? 160.030 132.024 178.790 1.00 69.50 167 LEU I C 1
ATOM 14174 O O . LEU I 1 175 ? 159.043 132.585 179.288 1.00 69.50 167 LEU I O 1
ATOM 14179 N N . GLU I 1 176 ? 159.996 131.468 177.577 1.00 75.39 168 GLU I N 1
ATOM 14180 C CA . GLU I 1 176 ? 158.757 131.465 176.810 1.00 75.39 168 GLU I CA 1
ATOM 14181 C C . GLU I 1 176 ? 157.685 130.638 177.506 1.00 75.39 168 GLU I C 1
ATOM 14182 O O . GLU I 1 176 ? 156.500 130.986 177.461 1.00 75.39 168 GLU I O 1
ATOM 14188 N N . ARG I 1 177 ? 158.081 129.544 178.160 1.00 73.87 169 ARG I N 1
ATOM 14189 C CA . ARG I 1 177 ? 157.127 128.772 178.949 1.00 73.87 169 ARG I CA 1
ATOM 14190 C C . ARG I 1 177 ? 156.556 129.603 180.088 1.00 73.87 169 ARG I C 1
ATOM 14191 O O . ARG I 1 177 ? 155.353 129.549 180.359 1.00 73.87 169 ARG I O 1
ATOM 14199 N N . ILE I 1 178 ? 157.405 130.372 180.771 1.00 68.33 170 ILE I N 1
ATOM 14200 C CA . ILE I 1 178 ? 156.929 131.232 181.852 1.00 68.33 170 ILE I CA 1
ATOM 14201 C C . ILE I 1 178 ? 155.896 132.217 181.323 1.00 68.33 170 ILE I C 1
ATOM 14202 O O . ILE I 1 178 ? 154.806 132.372 181.890 1.00 68.33 170 ILE I O 1
ATOM 14207 N N . VAL I 1 179 ? 156.222 132.886 180.215 1.00 68.31 171 VAL I N 1
ATOM 14208 C CA . VAL I 1 179 ? 155.310 133.887 179.666 1.00 68.31 171 VAL I CA 1
ATOM 14209 C C . VAL I 1 179 ? 153.994 133.246 179.244 1.00 68.31 171 VAL I C 1
ATOM 14210 O O . VAL I 1 179 ? 152.912 133.773 179.529 1.00 68.31 171 VAL I O 1
ATOM 14214 N N . GLU I 1 180 ? 154.061 132.100 178.562 1.00 70.79 172 GLU I N 1
ATOM 14215 C CA . GLU I 1 180 ? 152.844 131.456 178.077 1.00 70.79 172 GLU I CA 1
ATOM 14216 C C . GLU I 1 180 ? 151.982 130.949 179.224 1.00 70.79 172 GLU I C 1
ATOM 14217 O O . GLU I 1 180 ? 150.754 131.067 179.177 1.00 70.79 172 GLU I O 1
ATOM 14223 N N . ILE I 1 181 ? 152.597 130.373 180.259 1.00 67.46 173 ILE I N 1
ATOM 14224 C CA . ILE I 1 181 ? 151.827 129.891 181.402 1.00 67.46 173 ILE I CA 1
ATOM 14225 C C . ILE I 1 181 ? 151.156 131.053 182.118 1.00 67.46 173 ILE I C 1
ATOM 14226 O O . ILE I 1 181 ? 149.983 130.969 182.503 1.00 67.46 173 ILE I O 1
ATOM 14231 N N . ALA I 1 182 ? 151.883 132.158 182.309 1.00 66.98 174 ALA I N 1
ATOM 14232 C CA . ALA I 1 182 ? 151.280 133.325 182.943 1.00 66.98 174 ALA I CA 1
ATOM 14233 C C . ALA I 1 182 ? 150.114 133.859 182.122 1.00 66.98 174 ALA I C 1
ATOM 14234 O O . ALA I 1 182 ? 149.050 134.171 182.671 1.00 66.98 174 ALA I O 1
ATOM 14236 N N . ARG I 1 183 ? 150.290 133.963 180.803 1.00 68.08 175 ARG I N 1
ATOM 14237 C CA . ARG I 1 183 ? 149.213 134.461 179.954 1.00 68.08 175 ARG I CA 1
ATOM 14238 C C . ARG I 1 183 ? 148.001 133.543 179.999 1.00 68.08 175 ARG I C 1
ATOM 14239 O O . ARG I 1 183 ? 146.863 134.015 180.098 1.00 68.08 175 ARG I O 1
ATOM 14247 N N . LEU I 1 184 ? 148.221 132.229 179.925 1.00 67.37 176 LEU I N 1
ATOM 14248 C CA . LEU I 1 184 ? 147.107 131.290 179.964 1.00 67.37 176 LEU I CA 1
ATOM 14249 C C . LEU I 1 184 ? 146.370 131.363 181.291 1.00 67.37 176 LEU I C 1
ATOM 14250 O O . LEU I 1 184 ? 145.136 131.344 181.318 1.00 67.37 176 LEU I O 1
ATOM 14255 N N . ARG I 1 185 ? 147.102 131.440 182.403 1.00 66.68 177 ARG I N 1
ATOM 14256 C CA . ARG I 1 185 ? 146.447 131.528 183.704 1.00 66.68 177 ARG I CA 1
ATOM 14257 C C . ARG I 1 185 ? 145.638 132.812 183.823 1.00 66.68 177 ARG I C 1
ATOM 14258 O O . ARG I 1 185 ? 144.492 132.795 184.288 1.00 66.68 177 ARG I O 1
ATOM 14266 N N . ALA I 1 186 ? 146.213 133.937 183.395 1.00 66.45 178 ALA I N 1
ATOM 14267 C CA . ALA I 1 186 ? 145.504 135.207 183.488 1.00 66.45 178 ALA I CA 1
ATOM 14268 C C . ALA I 1 186 ? 144.254 135.208 182.619 1.00 66.45 178 ALA I C 1
ATOM 14269 O O . ALA I 1 186 ? 143.204 135.715 183.027 1.00 66.45 178 ALA I O 1
ATOM 14271 N N . VAL I 1 187 ? 144.346 134.653 181.409 1.00 67.04 179 VAL I N 1
ATOM 14272 C CA . VAL I 1 187 ? 143.198 134.655 180.508 1.00 67.04 179 VAL I CA 1
ATOM 14273 C C . VAL I 1 187 ? 142.114 133.706 181.006 1.00 67.04 179 VAL I C 1
ATOM 14274 O O . VAL I 1 187 ? 140.929 134.057 181.027 1.00 67.04 179 VAL I O 1
ATOM 14278 N N . GLN I 1 188 ? 142.494 132.492 181.412 1.00 72.51 180 GLN I N 1
ATOM 14279 C CA . GLN I 1 188 ? 141.505 131.512 181.847 1.00 72.51 180 GLN I CA 1
ATOM 14280 C C . GLN I 1 188 ? 140.830 131.939 183.141 1.00 72.51 180 GLN I C 1
ATOM 14281 O O . GLN I 1 188 ? 139.606 131.831 183.275 1.00 72.51 180 GLN I O 1
ATOM 14287 N N . ARG I 1 189 ? 141.606 132.419 184.110 1.00 72.86 181 ARG I N 1
ATOM 14288 C CA . ARG I 1 189 ? 141.043 132.869 185.372 1.00 72.86 181 ARG I CA 1
ATOM 14289 C C . ARG I 1 189 ? 140.451 134.267 185.289 1.00 72.86 181 ARG I C 1
ATOM 14290 O O . ARG I 1 189 ? 139.708 134.658 186.194 1.00 72.86 181 ARG I O 1
ATOM 14298 N N . LYS I 1 190 ? 140.759 135.016 184.230 1.00 70.70 182 LYS I N 1
ATOM 14299 C CA . LYS I 1 190 ? 140.282 136.385 184.039 1.00 70.70 182 LYS I CA 1
ATOM 14300 C C . LYS I 1 190 ? 140.760 137.293 185.174 1.00 70.70 182 LYS I C 1
ATOM 14301 O O . LYS I 1 190 ? 139.975 137.901 185.902 1.00 70.70 182 LYS I O 1
ATOM 14307 N N . ALA I 1 191 ? 142.083 137.370 185.308 1.00 68.53 183 ALA I N 1
ATOM 14308 C CA . ALA I 1 191 ? 142.737 138.206 186.300 1.00 68.53 183 ALA I CA 1
ATOM 14309 C C . ALA I 1 191 ? 143.629 139.221 185.603 1.00 68.53 183 ALA I C 1
ATOM 14310 O O . ALA I 1 191 ? 143.692 139.283 184.373 1.00 68.53 183 ALA I O 1
ATOM 14312 N N . ARG I 1 192 ? 144.319 140.027 186.413 1.00 70.71 184 ARG I N 1
ATOM 14313 C CA . ARG I 1 192 ? 145.347 140.908 185.874 1.00 70.71 184 ARG I CA 1
ATOM 14314 C C . ARG I 1 192 ? 146.739 140.329 186.059 1.00 70.71 184 ARG I C 1
ATOM 14315 O O . ARG I 1 192 ? 147.615 140.553 185.216 1.00 70.71 184 ARG I O 1
ATOM 14323 N N . PHE I 1 193 ? 146.964 139.587 187.139 1.00 68.34 185 PHE I N 1
ATOM 14324 C CA . PHE I 1 193 ? 148.275 139.044 187.445 1.00 68.34 185 PHE I CA 1
ATOM 14325 C C . PHE I 1 193 ? 148.197 137.530 187.538 1.00 68.34 185 PHE I C 1
ATOM 14326 O O . PHE I 1 193 ? 147.212 136.978 188.034 1.00 68.34 185 PHE I O 1
ATOM 14334 N N . ALA I 1 194 ? 149.241 136.867 187.053 1.00 67.19 186 ALA I N 1
ATOM 14335 C CA . ALA I 1 194 ? 149.373 135.422 187.145 1.00 67.19 186 ALA I CA 1
ATOM 14336 C C . ALA I 1 194 ? 150.614 135.095 187.957 1.00 67.19 186 ALA I C 1
ATOM 14337 O O . ALA I 1 194 ? 151.702 135.599 187.663 1.00 67.19 186 ALA I O 1
ATOM 14339 N N . LYS I 1 195 ? 150.451 134.255 188.971 1.00 71.64 187 LYS I N 1
ATOM 14340 C CA . LYS I 1 195 ? 151.540 133.870 189.855 1.00 71.64 187 LYS I CA 1
ATOM 14341 C C . LYS I 1 195 ? 151.957 132.442 189.544 1.00 71.64 187 LYS I C 1
ATOM 14342 O O . LYS I 1 195 ? 151.135 131.522 189.611 1.00 71.64 187 LYS I O 1
ATOM 14348 N N . LEU I 1 196 ? 153.230 132.260 189.207 1.00 70.35 188 LEU I N 1
ATOM 14349 C CA . LEU I 1 196 ? 153.763 130.946 188.888 1.00 70.35 188 LEU I CA 1
ATOM 14350 C C . LEU I 1 196 ? 155.049 130.730 189.668 1.00 70.35 188 LEU I C 1
ATOM 14351 O O . LEU I 1 196 ? 155.773 131.678 189.977 1.00 70.35 188 LEU I O 1
ATOM 14356 N N . LYS I 1 197 ? 155.323 129.470 189.983 1.00 76.40 189 LYS I N 1
ATOM 14357 C CA . LYS I 1 197 ? 156.452 129.097 190.823 1.00 76.40 189 LYS I CA 1
ATOM 14358 C C . LYS I 1 197 ? 157.584 128.567 189.957 1.00 76.40 189 LYS I C 1
ATOM 14359 O O . LYS I 1 197 ? 157.362 127.715 189.092 1.00 76.40 189 LYS I O 1
ATOM 14365 N N . VAL I 1 198 ? 158.792 129.071 190.190 1.00 72.98 190 VAL I N 1
ATOM 14366 C CA . VAL I 1 198 ? 159.988 128.594 189.509 1.00 72.98 190 VAL I CA 1
ATOM 14367 C C . VAL I 1 198 ? 160.964 128.086 190.558 1.00 72.98 190 VAL I C 1
ATOM 14368 O O . VAL I 1 198 ? 160.996 128.588 191.687 1.00 72.98 190 VAL I O 1
ATOM 14372 N N . CYS I 1 199 ? 161.739 127.070 190.193 1.00 75.80 191 CYS I N 1
ATOM 14373 C CA . CYS I 1 199 ? 162.743 126.486 191.069 1.00 75.80 191 CYS I CA 1
ATOM 14374 C C . CYS I 1 199 ? 164.119 126.712 190.465 1.00 75.80 191 CYS I C 1
ATOM 14375 O O . CYS I 1 199 ? 164.432 126.160 189.406 1.00 75.80 191 CYS I O 1
ATOM 14378 N N . VAL I 1 200 ? 164.934 127.518 191.137 1.00 71.55 192 VAL I N 1
ATOM 14379 C CA . VAL I 1 200 ? 166.281 127.835 190.684 1.00 71.55 192 VAL I CA 1
ATOM 14380 C C . VAL I 1 200 ? 167.258 127.292 191.714 1.00 71.55 192 VAL I C 1
ATOM 14381 O O . VAL I 1 200 ? 167.301 127.777 192.851 1.00 71.55 192 VAL I O 1
ATOM 14385 N N . PHE I 1 201 ? 168.038 126.289 191.320 1.00 77.31 193 PHE I N 1
ATOM 14386 C CA . PHE I 1 201 ? 169.061 125.709 192.181 1.00 77.31 193 PHE I CA 1
ATOM 14387 C C . PHE I 1 201 ? 170.366 125.656 191.404 1.00 77.31 193 PHE I C 1
ATOM 14388 O O . PHE I 1 201 ? 170.390 125.200 190.257 1.00 77.31 193 PHE I O 1
ATOM 14396 N N . LYS I 1 202 ? 171.445 126.136 192.024 1.00 79.83 194 LYS I N 1
ATOM 14397 C CA . LYS I 1 202 ? 172.734 126.166 191.342 1.00 79.83 194 LYS I CA 1
ATOM 14398 C C . LYS I 1 202 ? 173.352 124.777 191.260 1.00 79.83 194 LYS I C 1
ATOM 14399 O O . LYS I 1 202 ? 173.922 124.406 190.229 1.00 79.83 194 LYS I O 1
ATOM 14405 N N . GLU I 1 203 ? 173.254 123.997 192.331 1.00 87.00 195 GLU I N 1
ATOM 14406 C CA . GLU I 1 203 ? 173.834 122.661 192.355 1.00 87.00 195 GLU I CA 1
ATOM 14407 C C . GLU I 1 203 ? 172.752 121.591 192.264 1.00 87.00 195 GLU I C 1
ATOM 14408 O O . GLU I 1 203 ? 173.049 120.399 192.187 1.00 87.00 195 GLU I O 1
ATOM 14414 N N . GLU I 1 235 ? 155.747 120.354 191.585 1.00 88.30 227 GLU I N 1
ATOM 14415 C CA . GLU I 1 235 ? 154.749 121.413 191.668 1.00 88.30 227 GLU I CA 1
ATOM 14416 C C . GLU I 1 235 ? 155.277 122.700 191.047 1.00 88.30 227 GLU I C 1
ATOM 14417 O O . GLU I 1 235 ? 154.582 123.714 191.010 1.00 88.30 227 GLU I O 1
ATOM 14423 N N . VAL I 1 236 ? 156.513 122.648 190.563 1.00 81.01 228 VAL I N 1
ATOM 14424 C CA . VAL I 1 236 ? 157.171 123.809 189.976 1.00 81.01 228 VAL I CA 1
ATOM 14425 C C . VAL I 1 236 ? 156.861 123.843 188.487 1.00 81.01 228 VAL I C 1
ATOM 14426 O O . VAL I 1 236 ? 157.068 122.853 187.777 1.00 81.01 228 VAL I O 1
ATOM 14430 N N . ASP I 1 237 ? 156.360 124.984 188.013 1.00 77.92 229 ASP I N 1
ATOM 14431 C CA . ASP I 1 237 ? 156.004 125.111 186.605 1.00 77.92 229 ASP I CA 1
ATOM 14432 C C . ASP I 1 237 ? 157.243 125.104 185.719 1.00 77.92 229 ASP I C 1
ATOM 14433 O O . ASP I 1 237 ? 157.303 124.379 184.719 1.00 77.92 229 ASP I O 1
ATOM 14438 N N . VAL I 1 238 ? 158.242 125.909 186.071 1.00 73.34 230 VAL I N 1
ATOM 14439 C CA . VAL I 1 238 ? 159.450 126.085 185.274 1.00 73.34 230 VAL I CA 1
ATOM 14440 C C . VAL I 1 238 ? 160.656 125.969 186.192 1.00 73.34 230 VAL I C 1
ATOM 14441 O O . VAL I 1 238 ? 160.767 126.716 187.168 1.00 73.34 230 VAL I O 1
ATOM 14445 N N . SER I 1 239 ? 161.560 125.049 185.877 1.00 70.54 231 SER I N 1
ATOM 14446 C CA . SER I 1 239 ? 162.734 124.793 186.699 1.00 70.54 231 SER I CA 1
ATOM 14447 C C . SER I 1 239 ? 163.999 125.062 185.897 1.00 70.54 231 SER I C 1
ATOM 14448 O O . SER I 1 239 ? 164.113 124.627 184.746 1.00 70.54 231 SER I O 1
ATOM 14451 N N . PHE I 1 240 ? 164.941 125.777 186.505 1.00 65.81 232 PHE I N 1
ATOM 14452 C CA . PHE I 1 240 ? 166.240 126.047 185.903 1.00 65.81 232 PHE I CA 1
ATOM 14453 C C . PHE I 1 240 ? 167.293 125.204 186.608 1.00 65.81 232 PHE I C 1
ATOM 14454 O O . PHE I 1 240 ? 167.568 125.410 187.794 1.00 65.81 232 PHE I O 1
ATOM 14462 N N . GLY I 1 241 ? 167.886 124.269 185.871 1.00 76.77 233 GLY I N 1
ATOM 14463 C CA . GLY I 1 241 ? 168.690 123.225 186.457 1.00 76.77 233 GLY I CA 1
ATOM 14464 C C . GLY I 1 241 ? 170.055 123.690 186.913 1.00 76.77 233 GLY I C 1
ATOM 14465 O O . GLY I 1 241 ? 170.350 124.888 186.958 1.00 76.77 233 GLY I O 1
ATOM 14466 N N . PRO I 1 242 ? 170.914 122.738 187.270 1.00 77.37 234 PRO I N 1
ATOM 14467 C CA . PRO I 1 242 ? 172.225 123.097 187.817 1.00 77.37 234 PRO I CA 1
ATOM 14468 C C . PRO I 1 242 ? 173.144 123.667 186.750 1.00 77.37 234 PRO I C 1
ATOM 14469 O O . PRO I 1 242 ? 172.989 123.399 185.557 1.00 77.37 234 PRO I O 1
ATOM 14473 N N . TRP I 1 243 ? 174.109 124.466 187.197 1.00 76.86 235 TRP I N 1
ATOM 14474 C CA . TRP I 1 243 ? 175.134 125.021 186.330 1.00 76.86 235 TRP I CA 1
ATOM 14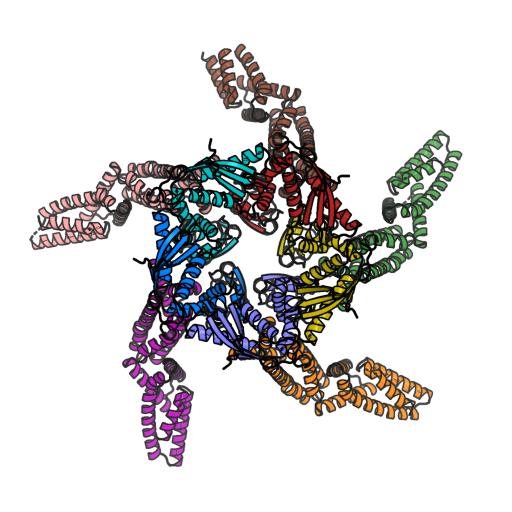475 C C . TRP I 1 243 ? 176.424 125.156 187.122 1.00 76.86 235 TRP I C 1
ATOM 14476 O O . TRP I 1 243 ? 176.405 125.279 188.349 1.00 76.86 235 TRP I O 1
ATOM 14487 N N . GLU I 1 244 ? 177.547 125.125 186.412 1.00 82.97 236 GLU I N 1
ATOM 14488 C CA . GLU I 1 244 ? 178.864 125.261 187.021 1.00 82.97 236 GLU I CA 1
ATOM 14489 C C . GLU I 1 244 ? 179.452 126.603 186.606 1.00 82.97 236 GLU I C 1
ATOM 14490 O O . GLU I 1 244 ? 179.957 126.749 185.488 1.00 82.97 236 GLU I O 1
ATOM 14496 N N . ALA I 1 245 ? 179.382 127.576 187.508 1.00 74.62 237 ALA I N 1
ATOM 14497 C CA . ALA I 1 245 ? 179.929 128.905 187.277 1.00 74.62 237 ALA I CA 1
ATOM 14498 C C . ALA I 1 245 ? 180.072 129.589 188.626 1.00 74.62 237 ALA I C 1
ATOM 14499 O O . ALA I 1 245 ? 179.841 128.985 189.676 1.00 74.62 237 ALA I O 1
ATOM 14501 N N . VAL I 1 246 ? 180.468 130.865 188.591 1.00 73.43 238 VAL I N 1
ATOM 14502 C CA . VAL I 1 246 ? 180.545 131.654 189.815 1.00 73.43 238 VAL I CA 1
ATOM 14503 C C . VAL I 1 246 ? 179.347 132.572 189.986 1.00 73.43 238 VAL I C 1
ATOM 14504 O O . VAL I 1 246 ? 179.223 133.226 191.030 1.00 73.43 238 VAL I O 1
ATOM 14508 N N . ALA I 1 247 ? 178.463 132.649 188.996 1.00 73.72 239 ALA I N 1
ATOM 14509 C CA . ALA I 1 247 ? 177.232 133.398 189.166 1.00 73.72 239 ALA I CA 1
ATOM 14510 C C . ALA I 1 247 ? 176.292 132.647 190.103 1.00 73.72 239 ALA I C 1
ATOM 14511 O O . ALA I 1 247 ? 176.080 131.438 189.979 1.00 73.72 239 ALA I O 1
ATOM 14513 N N . ASP I 1 248 ? 175.722 133.384 191.049 1.00 77.62 240 ASP I N 1
ATOM 14514 C CA . ASP I 1 248 ? 174.928 132.803 192.116 1.00 77.62 240 ASP I CA 1
ATOM 14515 C C . ASP I 1 248 ? 173.488 132.637 191.630 1.00 77.62 240 ASP I C 1
ATOM 14516 O O . ASP I 1 248 ? 173.137 133.006 190.507 1.00 77.62 240 ASP I O 1
ATOM 14521 N N . VAL I 1 249 ? 172.645 132.060 192.488 1.00 74.95 241 VAL I N 1
ATOM 14522 C CA . VAL I 1 249 ? 171.236 131.886 192.151 1.00 74.95 241 VAL I CA 1
ATOM 14523 C C . VAL I 1 249 ? 170.573 133.237 191.924 1.00 74.95 241 VAL I C 1
ATOM 14524 O O . VAL I 1 249 ? 169.774 133.406 190.995 1.00 74.95 241 VAL I O 1
ATOM 14528 N N . TYR I 1 250 ? 170.903 134.223 192.759 1.00 75.54 242 TYR I N 1
ATOM 14529 C CA . TYR I 1 250 ? 170.274 135.534 192.646 1.00 75.54 242 TYR I CA 1
ATOM 14530 C C . TYR I 1 250 ? 170.659 136.229 191.348 1.00 75.54 242 TYR I C 1
ATOM 14531 O O . TYR I 1 250 ? 169.993 137.181 190.925 1.00 75.54 242 TYR I O 1
ATOM 14540 N N . ASP I 1 251 ? 171.736 135.777 190.704 1.00 73.36 243 ASP I N 1
ATOM 14541 C CA . ASP I 1 251 ? 172.113 136.352 189.419 1.00 73.36 243 ASP I CA 1
ATOM 14542 C C . ASP I 1 251 ? 171.223 135.831 188.301 1.00 73.36 243 ASP I C 1
ATOM 14543 O O . ASP I 1 251 ? 170.929 136.557 187.344 1.00 73.36 243 ASP I O 1
ATOM 14548 N N . LEU I 1 252 ? 170.791 134.572 188.395 1.00 69.88 244 LEU I N 1
ATOM 14549 C CA . LEU I 1 252 ? 169.846 134.050 187.413 1.00 69.88 244 LEU I CA 1
ATOM 14550 C C . LEU I 1 252 ? 168.509 134.769 187.504 1.00 69.88 244 LEU I C 1
ATOM 14551 O O . LEU I 1 252 ? 167.897 135.087 186.478 1.00 69.88 244 LEU I O 1
ATOM 14556 N N . LEU I 1 253 ? 168.029 135.019 188.723 1.00 67.10 245 LEU I N 1
ATOM 14557 C CA . LEU I 1 253 ? 166.762 135.723 188.879 1.00 67.10 245 LEU I CA 1
ATOM 14558 C C . LEU I 1 253 ? 166.855 137.140 188.334 1.00 67.10 245 LEU I C 1
ATOM 14559 O O . LEU I 1 253 ? 165.855 137.707 187.885 1.00 67.10 245 LEU I O 1
ATOM 14564 N N . HIS I 1 254 ? 168.050 137.731 188.369 1.00 67.27 246 HIS I N 1
ATOM 14565 C CA . HIS I 1 254 ? 168.251 139.007 187.695 1.00 67.27 246 HIS I CA 1
ATOM 14566 C C . HIS I 1 254 ? 168.108 138.852 186.187 1.00 67.27 246 HIS I C 1
ATOM 14567 O O . HIS I 1 254 ? 167.543 139.723 185.517 1.00 67.27 246 HIS I O 1
ATOM 14574 N N . CYS I 1 255 ? 168.619 137.749 185.635 1.00 65.46 247 CYS I N 1
ATOM 14575 C CA . CYS I 1 255 ? 168.463 137.493 184.207 1.00 65.46 247 CYS I CA 1
ATOM 14576 C C . CYS I 1 255 ? 166.998 137.312 183.834 1.00 65.46 247 CYS I C 1
ATOM 14577 O O . CYS I 1 255 ? 166.553 137.800 182.791 1.00 65.46 247 CYS I O 1
ATOM 14580 N N . LEU I 1 256 ? 166.234 136.604 184.669 1.00 63.45 248 LEU I N 1
ATOM 14581 C CA . LEU I 1 256 ? 164.825 136.380 184.366 1.00 63.45 248 LEU I CA 1
ATOM 14582 C C . LEU I 1 256 ? 164.039 137.682 184.404 1.00 63.45 248 LEU I C 1
ATOM 14583 O O . LEU I 1 256 ? 163.305 138.004 183.465 1.00 63.45 248 LEU I O 1
ATOM 14588 N N . VAL I 1 257 ? 164.183 138.448 185.486 1.00 63.28 249 VAL I N 1
ATOM 14589 C CA . VAL I 1 257 ? 163.411 139.677 185.628 1.00 63.28 249 VAL I CA 1
ATOM 14590 C C . VAL I 1 257 ? 163.801 140.690 184.559 1.00 63.28 249 VAL I C 1
ATOM 14591 O O . VAL I 1 257 ? 162.937 141.342 183.965 1.00 63.28 249 VAL I O 1
ATOM 14595 N N . THR I 1 258 ? 165.101 140.842 184.295 1.00 66.46 250 THR I N 1
ATOM 14596 C CA . THR I 1 258 ? 165.531 141.790 183.271 1.00 66.46 250 THR I CA 1
ATOM 14597 C C . THR I 1 258 ? 165.053 141.369 181.887 1.00 66.46 250 THR I C 1
ATOM 14598 O O . THR I 1 258 ? 164.597 142.206 181.101 1.00 66.46 250 THR I O 1
ATOM 14602 N N . ASP I 1 259 ? 165.157 140.078 181.566 1.00 67.41 251 ASP I N 1
ATOM 14603 C CA . ASP I 1 259 ? 164.687 139.609 180.267 1.00 67.41 251 ASP I CA 1
ATOM 14604 C C . ASP I 1 259 ? 163.174 139.726 180.152 1.00 67.41 251 ASP I C 1
ATOM 14605 O O . ASP I 1 259 ? 162.656 140.114 179.099 1.00 67.41 251 ASP I O 1
ATOM 14610 N N . LEU I 1 260 ? 162.448 139.387 181.219 1.00 64.26 252 LEU I N 1
ATOM 14611 C CA . LEU I 1 260 ? 160.996 139.520 181.192 1.00 64.26 252 LEU I CA 1
ATOM 14612 C C . LEU I 1 260 ? 160.577 140.983 181.123 1.00 64.26 252 LEU I C 1
ATOM 14613 O O . LEU I 1 260 ? 159.643 141.334 180.395 1.00 64.26 252 LEU I O 1
ATOM 14618 N N . SER I 1 261 ? 161.255 141.852 181.876 1.00 66.29 253 SER I N 1
ATOM 14619 C CA . SER I 1 261 ? 160.939 143.276 181.824 1.00 66.29 253 SER I CA 1
ATOM 14620 C C . SER I 1 261 ? 161.297 143.871 180.469 1.00 66.29 253 SER I C 1
ATOM 14621 O O . SER I 1 261 ? 160.624 144.791 179.993 1.00 66.29 253 SER I O 1
ATOM 14624 N N . ALA I 1 262 ? 162.362 143.369 179.840 1.00 67.85 254 ALA I N 1
ATOM 14625 C CA . ALA I 1 262 ? 162.699 143.817 178.493 1.00 67.85 254 ALA I CA 1
ATOM 14626 C C . ALA I 1 262 ? 161.612 143.445 177.497 1.00 67.85 254 ALA I C 1
ATOM 14627 O O . ALA I 1 262 ? 161.482 144.088 176.450 1.00 67.85 254 ALA I O 1
ATOM 14629 N N . GLN I 1 263 ? 160.828 142.410 177.800 1.00 68.41 255 GLN I N 1
ATOM 14630 C CA . GLN I 1 263 ? 159.699 142.046 176.957 1.00 68.41 255 GLN I CA 1
ATOM 14631 C C . GLN I 1 263 ? 158.484 142.929 177.196 1.00 68.41 255 GLN I C 1
ATOM 14632 O O . GLN I 1 263 ? 157.500 142.802 176.463 1.00 68.41 255 GLN I O 1
ATOM 14638 N N . GLY I 1 264 ? 158.525 143.808 178.195 1.00 70.82 256 GLY I N 1
ATOM 14639 C CA . GLY I 1 264 ? 157.413 144.672 178.523 1.00 70.82 256 GLY I CA 1
ATOM 14640 C C . GLY I 1 264 ? 156.581 144.214 179.700 1.00 70.82 256 GLY I C 1
ATOM 14641 O O . GLY I 1 264 ? 155.692 144.955 180.134 1.00 70.82 256 GLY I O 1
ATOM 14642 N N . LEU I 1 265 ? 156.842 143.023 180.226 1.00 68.01 257 LEU I N 1
ATOM 14643 C CA . LEU I 1 265 ? 156.065 142.496 181.335 1.00 68.01 257 LEU I CA 1
ATOM 14644 C C . LEU I 1 265 ? 156.486 143.148 182.647 1.00 68.01 257 LEU I C 1
ATOM 14645 O O . LEU I 1 265 ? 157.638 143.550 182.826 1.00 68.01 257 LEU I O 1
ATOM 14650 N N . THR I 1 266 ? 155.535 143.254 183.570 1.00 69.80 258 THR I N 1
ATOM 14651 C CA . THR I 1 266 ? 155.788 143.767 184.911 1.00 69.80 258 THR I CA 1
ATOM 14652 C C . THR I 1 266 ? 155.919 142.586 185.863 1.00 69.80 258 THR I C 1
ATOM 14653 O O . THR I 1 266 ? 154.923 141.931 186.184 1.00 69.80 258 THR I O 1
ATOM 14657 N N . VAL I 1 267 ? 157.140 142.326 186.322 1.00 70.54 259 VAL I N 1
ATOM 14658 C CA . VAL I 1 267 ? 157.460 141.087 187.018 1.00 70.54 259 VAL I CA 1
ATOM 14659 C C . VAL I 1 267 ? 157.931 141.385 188.433 1.00 70.54 259 VAL I C 1
ATOM 14660 O O . VAL I 1 267 ? 158.743 142.285 188.667 1.00 70.54 259 VAL I O 1
ATOM 14664 N N . ASP I 1 268 ? 157.409 140.610 189.380 1.00 76.75 260 ASP I N 1
ATOM 14665 C CA . ASP I 1 268 ? 157.862 140.620 190.761 1.00 76.75 260 ASP I CA 1
ATOM 14666 C C . ASP I 1 268 ? 158.109 139.187 191.204 1.00 76.75 260 ASP I C 1
ATOM 14667 O O . ASP I 1 268 ? 157.293 138.298 190.953 1.00 76.75 260 ASP I O 1
ATOM 14672 N N . HIS I 1 269 ? 159.239 138.964 191.869 1.00 77.36 261 HIS I N 1
ATOM 14673 C CA . HIS I 1 269 ? 159.606 137.631 192.321 1.00 77.36 261 HIS I CA 1
ATOM 14674 C C . HIS I 1 269 ? 159.791 137.629 193.830 1.00 77.36 261 HIS I C 1
ATOM 14675 O O . HIS I 1 269 ? 160.261 138.611 194.411 1.00 77.36 261 HIS I O 1
ATOM 14682 N N . GLN I 1 270 ? 159.407 136.520 194.456 1.00 86.09 262 GLN I N 1
ATOM 14683 C CA . GLN I 1 270 ? 159.502 136.356 195.898 1.00 86.09 262 GLN I CA 1
ATOM 14684 C C . GLN I 1 270 ? 159.878 134.914 196.202 1.00 86.09 262 GLN I C 1
ATOM 14685 O O . GLN I 1 270 ? 159.517 133.991 195.468 1.00 86.09 262 GLN I O 1
ATOM 14691 N N . CYS I 1 271 ? 160.609 134.724 197.297 1.00 84.97 263 CYS I N 1
ATOM 14692 C CA . CYS I 1 271 ? 161.043 133.400 197.729 1.00 84.97 263 CYS I CA 1
ATOM 14693 C C . CYS I 1 271 ? 159.961 132.803 198.621 1.00 84.97 263 CYS I C 1
ATOM 14694 O O . CYS I 1 271 ? 159.911 133.085 199.822 1.00 84.97 263 CYS I O 1
ATOM 14697 N N . ILE I 1 272 ? 159.095 131.977 198.030 1.00 88.15 264 ILE I N 1
ATOM 14698 C CA . ILE I 1 272 ? 158.016 131.364 198.798 1.00 88.15 264 ILE I CA 1
ATOM 14699 C C . ILE I 1 272 ? 158.566 130.306 199.749 1.00 88.15 264 ILE I C 1
ATOM 14700 O O . ILE I 1 272 ? 157.952 129.997 200.776 1.00 88.15 264 ILE I O 1
ATOM 14705 N N . GLY I 1 273 ? 159.725 129.739 199.429 1.00 88.97 265 GLY I N 1
ATOM 14706 C CA . GLY I 1 273 ? 160.328 128.718 200.264 1.00 88.97 265 GLY I CA 1
ATOM 14707 C C . GLY I 1 273 ? 159.816 127.322 199.967 1.00 88.97 265 GLY I C 1
ATOM 14708 O O . GLY I 1 273 ? 160.573 126.352 200.008 1.00 88.97 265 GLY I O 1
ATOM 14709 N N . PRO I 1 288 ? 164.365 125.269 196.973 1.00 83.78 280 PRO I N 1
ATOM 14710 C CA . PRO I 1 288 ? 164.289 126.715 196.738 1.00 83.78 280 PRO I CA 1
ATOM 14711 C C . PRO I 1 288 ? 163.352 127.067 195.589 1.00 83.78 280 PRO I C 1
ATOM 14712 O O . PRO I 1 288 ? 163.762 127.036 194.431 1.00 83.78 280 PRO I O 1
ATOM 14716 N N . ILE I 1 289 ? 162.105 127.400 195.912 1.00 79.61 281 ILE I N 1
ATOM 14717 C CA . ILE I 1 289 ? 161.090 127.742 194.923 1.00 79.61 281 ILE I CA 1
ATOM 14718 C C . ILE I 1 289 ? 160.815 129.234 195.012 1.00 79.61 281 ILE I C 1
ATOM 14719 O O . ILE I 1 289 ? 160.527 129.755 196.096 1.00 79.61 281 ILE I O 1
ATOM 14724 N N . TYR I 1 290 ? 160.904 129.918 193.876 1.00 77.05 282 TYR I N 1
ATOM 14725 C CA . TYR I 1 290 ? 160.688 131.357 193.794 1.00 77.05 282 TYR I CA 1
ATOM 14726 C C . TYR I 1 290 ? 159.382 131.612 193.057 1.00 77.05 282 TYR I C 1
ATOM 14727 O O . TYR I 1 290 ? 159.192 131.126 191.939 1.00 77.05 282 TYR I O 1
ATOM 14736 N N . GLU I 1 291 ? 158.486 132.366 193.683 1.00 77.56 283 GLU I N 1
ATOM 14737 C CA . GLU I 1 291 ? 157.211 132.682 193.062 1.00 77.56 283 GLU I CA 1
ATOM 14738 C C . GLU I 1 291 ? 157.324 133.951 192.228 1.00 77.56 283 GLU I C 1
ATOM 14739 O O . GLU I 1 291 ? 157.781 134.994 192.703 1.00 77.56 283 GLU I O 1
ATOM 14745 N N . PHE I 1 292 ? 156.893 133.856 190.974 1.00 69.39 284 PHE I N 1
ATOM 14746 C CA . PHE I 1 292 ? 156.947 134.967 190.037 1.00 69.39 284 PHE I CA 1
ATOM 14747 C C . PHE I 1 292 ? 155.539 135.470 189.769 1.00 69.39 284 PHE I C 1
ATOM 14748 O O . PHE I 1 292 ? 154.654 134.691 189.408 1.00 69.39 284 PHE I O 1
ATOM 14756 N N . LYS I 1 293 ? 155.333 136.772 189.943 1.00 72.83 285 LYS I N 1
ATOM 14757 C CA . LYS I 1 293 ? 154.050 137.407 189.672 1.00 72.83 285 LYS I CA 1
ATOM 14758 C C . LYS I 1 293 ? 154.206 138.375 188.511 1.00 72.83 285 LYS I C 1
ATOM 14759 O O . LYS I 1 293 ? 155.046 139.278 188.562 1.00 72.83 285 LYS I O 1
ATOM 14765 N N . ILE I 1 294 ? 153.391 138.194 187.477 1.00 65.86 286 ILE I N 1
ATOM 14766 C CA . ILE I 1 294 ? 153.422 139.033 186.285 1.00 65.86 286 ILE I CA 1
ATOM 14767 C C . ILE I 1 294 ? 152.094 139.766 186.193 1.00 65.86 286 ILE I C 1
ATOM 14768 O O . ILE I 1 294 ? 151.035 139.133 186.135 1.00 65.86 286 ILE I O 1
ATOM 14773 N N . THR I 1 295 ? 152.147 141.094 186.155 1.00 68.44 287 THR I N 1
ATOM 14774 C CA . THR I 1 295 ? 150.954 141.934 186.114 1.00 68.44 287 THR I CA 1
ATOM 14775 C C . THR I 1 295 ? 150.726 142.387 184.677 1.00 68.44 287 THR I C 1
ATOM 14776 O O . THR I 1 295 ? 151.520 143.158 184.130 1.00 68.44 287 THR I O 1
ATOM 14780 N N . TRP I 1 296 ? 149.643 141.902 184.070 1.00 67.15 288 TRP I N 1
ATOM 14781 C CA . TRP I 1 296 ? 149.350 142.250 182.684 1.00 67.15 288 TRP I CA 1
ATOM 14782 C C . TRP I 1 296 ? 148.755 143.647 182.575 1.00 67.15 288 TRP I C 1
ATOM 14783 O O . TRP I 1 296 ? 149.013 144.369 181.606 1.00 67.15 288 TRP I O 1
ATOM 14794 N N . TRP I 1 297 ? 147.953 144.043 183.556 1.00 69.93 289 TRP I N 1
ATOM 14795 C CA . TRP I 1 297 ? 147.311 145.348 183.538 1.00 69.93 289 TRP I CA 1
ATOM 14796 C C . TRP I 1 297 ? 146.907 145.769 184.941 1.00 69.93 289 TRP I C 1
ATOM 14797 O O . TRP I 1 297 ? 147.759 146.056 185.780 1.00 69.93 289 TRP I O 1
ATOM 14808 N N . ASP J 2 14 ? 190.114 188.153 157.740 1.00 120.79 26 ASP J N 1
ATOM 14809 C CA . ASP J 2 14 ? 188.844 188.839 157.939 1.00 120.79 26 ASP J CA 1
ATOM 14810 C C . ASP J 2 14 ? 188.774 190.116 157.108 1.00 120.79 26 ASP J C 1
ATOM 14811 O O . ASP J 2 14 ? 187.883 190.277 156.275 1.00 120.79 26 ASP J O 1
ATOM 14813 N N . GLU J 2 15 ? 189.724 191.025 157.343 1.00 122.44 27 GLU J N 1
ATOM 14814 C CA . GLU J 2 15 ? 189.729 192.292 156.620 1.00 122.44 27 GLU J CA 1
ATOM 14815 C C . GLU J 2 15 ? 190.059 192.092 155.146 1.00 122.44 27 GLU J C 1
ATOM 14816 O O . GLU J 2 15 ? 189.583 192.846 154.291 1.00 122.44 27 GLU J O 1
ATOM 14822 N N . LYS J 2 16 ? 190.883 191.091 154.828 1.00 116.95 28 LYS J N 1
ATOM 14823 C CA . LYS J 2 16 ? 191.177 190.801 153.427 1.00 116.95 28 LYS J CA 1
ATOM 14824 C C . LYS J 2 16 ? 189.926 190.339 152.688 1.00 116.95 28 LYS J C 1
ATOM 14825 O O . LYS J 2 16 ? 189.649 190.795 151.571 1.00 116.95 28 LYS J O 1
ATOM 14827 N N . TYR J 2 17 ? 189.152 189.442 153.302 1.00 109.94 29 TYR J N 1
ATOM 14828 C CA . TYR J 2 17 ? 187.901 189.004 152.692 1.00 109.94 29 TYR J CA 1
ATOM 14829 C C . TYR J 2 17 ? 186.906 190.153 152.596 1.00 109.94 29 TYR J C 1
ATOM 14830 O O . TYR J 2 17 ? 186.148 190.246 151.623 1.00 109.94 29 TYR J O 1
ATOM 14839 N N . VAL J 2 18 ? 186.885 191.028 153.604 1.00 114.49 30 VAL J N 1
ATOM 14840 C CA . VAL J 2 18 ? 186.003 192.191 153.564 1.00 114.49 30 VAL J CA 1
ATOM 14841 C C . VAL J 2 18 ? 186.372 193.095 152.396 1.00 114.49 30 VAL J C 1
ATOM 14842 O O . VAL J 2 18 ? 185.499 193.587 151.673 1.00 114.49 30 VAL J O 1
ATOM 14846 N N . ASN J 2 19 ? 187.669 193.320 152.187 1.00 115.82 31 ASN J N 1
ATOM 14847 C CA . ASN J 2 19 ? 188.105 194.117 151.047 1.00 115.82 31 ASN J CA 1
ATOM 14848 C C . ASN J 2 19 ? 187.737 193.442 149.732 1.00 115.82 31 ASN J C 1
ATOM 14849 O O . ASN J 2 19 ? 187.344 194.113 148.771 1.00 115.82 31 ASN J O 1
ATOM 14854 N N . SER J 2 20 ? 187.861 192.114 149.668 1.00 114.73 32 SER J N 1
ATOM 14855 C CA . SER J 2 20 ? 187.508 191.400 148.443 1.00 114.73 32 SER J CA 1
ATOM 14856 C C . SER J 2 20 ? 186.024 191.544 148.119 1.00 114.73 32 SER J C 1
ATOM 14857 O O . SER J 2 20 ? 185.653 191.836 146.973 1.00 114.73 32 SER J O 1
ATOM 14860 N N . ILE J 2 21 ? 185.157 191.350 149.116 1.00 111.82 33 ILE J N 1
ATOM 14861 C CA . ILE J 2 21 ? 183.724 191.459 148.857 1.00 111.82 33 ILE J CA 1
ATOM 14862 C C . ILE J 2 21 ? 183.339 192.907 148.587 1.00 111.82 33 ILE J C 1
ATOM 14863 O O . ILE J 2 21 ? 182.405 193.177 147.826 1.00 111.82 33 ILE J O 1
ATOM 14868 N N . TRP J 2 22 ? 184.046 193.865 149.194 1.00 114.90 34 TRP J N 1
ATOM 14869 C CA . TRP J 2 22 ? 183.799 195.261 148.853 1.00 114.90 34 TRP J CA 1
ATOM 14870 C C . TRP J 2 22 ? 184.177 195.545 147.408 1.00 114.90 34 TRP J C 1
ATOM 14871 O O . TRP J 2 22 ? 183.465 196.267 146.707 1.00 114.90 34 TRP J O 1
ATOM 14882 N N . ASP J 2 23 ? 185.301 195.000 146.945 1.00 116.53 35 ASP J N 1
ATOM 14883 C CA . ASP J 2 23 ? 185.679 195.180 145.548 1.00 116.53 35 ASP J CA 1
ATOM 14884 C C . ASP J 2 23 ? 184.617 194.579 144.637 1.00 116.53 35 ASP J C 1
ATOM 14885 O O . ASP J 2 23 ? 184.237 195.181 143.624 1.00 116.53 35 ASP J O 1
ATOM 14890 N N . LEU J 2 24 ? 184.106 193.403 145.004 1.00 111.54 36 LEU J N 1
ATOM 14891 C CA . LEU J 2 24 ? 183.053 192.768 144.216 1.00 111.54 36 LEU J CA 1
ATOM 14892 C C . LEU J 2 24 ? 181.791 193.627 144.177 1.00 111.54 36 LEU J C 1
ATOM 14893 O O . LEU J 2 24 ? 181.200 193.834 143.108 1.00 111.54 36 LEU J O 1
ATOM 14898 N N . LEU J 2 25 ? 181.374 194.150 145.333 1.00 108.96 37 LEU J N 1
ATOM 14899 C CA . LEU J 2 25 ? 180.178 194.984 145.393 1.00 108.96 37 LEU J CA 1
ATOM 14900 C C . LEU J 2 25 ? 180.369 196.287 144.632 1.00 108.96 37 LEU J C 1
ATOM 14901 O O . LEU J 2 25 ? 179.436 196.774 143.989 1.00 108.96 37 LEU J O 1
ATOM 14906 N N . LYS J 2 26 ? 181.559 196.882 144.715 1.00 111.36 38 LYS J N 1
ATOM 14907 C CA . LYS J 2 26 ? 181.830 198.110 143.980 1.00 111.36 38 LYS J CA 1
ATOM 14908 C C . LYS J 2 26 ? 181.798 197.866 142.480 1.00 111.36 38 LYS J C 1
ATOM 14909 O O . LYS J 2 26 ? 181.283 198.695 141.725 1.00 111.36 38 LYS J O 1
ATOM 14911 N N . ASN J 2 27 ? 182.341 196.733 142.029 1.00 113.93 39 ASN J N 1
ATOM 14912 C CA . ASN J 2 27 ? 182.237 196.386 140.616 1.00 113.93 39 ASN J CA 1
ATOM 14913 C C . ASN J 2 27 ? 180.779 196.222 140.203 1.00 113.93 39 ASN J C 1
ATOM 14914 O O . ASN J 2 27 ? 180.367 196.704 139.140 1.00 113.93 39 ASN J O 1
ATOM 14919 N N . ALA J 2 28 ? 179.980 195.553 141.039 1.00 111.99 40 ALA J N 1
ATOM 14920 C CA . ALA J 2 28 ? 178.564 195.378 140.724 1.00 111.99 40 ALA J CA 1
ATOM 14921 C C . ALA J 2 28 ? 177.833 196.716 140.667 1.00 111.99 40 ALA J C 1
ATOM 14922 O O . ALA J 2 28 ? 177.013 196.944 139.771 1.00 111.99 40 ALA J O 1
ATOM 14924 N N . ILE J 2 29 ? 178.118 197.611 141.614 1.00 108.34 41 ILE J N 1
ATOM 14925 C CA . ILE J 2 29 ? 177.459 198.914 141.641 1.00 108.34 41 ILE J CA 1
ATOM 14926 C C . ILE J 2 29 ? 177.883 199.751 140.442 1.00 108.34 41 ILE J C 1
ATOM 14927 O O . ILE J 2 29 ? 177.074 200.479 139.857 1.00 108.34 41 ILE J O 1
ATOM 14932 N N . GLN J 2 30 ? 179.158 199.664 140.056 1.00 111.44 42 GLN J N 1
ATOM 14933 C CA . GLN J 2 30 ? 179.623 200.368 138.867 1.00 111.44 42 GLN J CA 1
ATOM 14934 C C . GLN J 2 30 ? 178.928 199.844 137.618 1.00 111.44 42 GLN J C 1
ATOM 14935 O O . GLN J 2 30 ? 178.553 200.618 136.731 1.00 111.44 42 GLN J O 1
ATOM 14937 N N . GLU J 2 31 ? 178.752 198.523 137.529 1.00 112.19 43 GLU J N 1
ATOM 14938 C CA . GLU J 2 31 ? 178.036 197.951 136.393 1.00 112.19 43 GLU J CA 1
ATOM 14939 C C . GLU J 2 31 ? 176.580 198.401 136.375 1.00 112.19 43 GLU J C 1
ATOM 14940 O O . GLU J 2 31 ? 176.020 198.666 135.305 1.00 112.19 43 GLU J O 1
ATOM 14942 N N . ILE J 2 32 ? 175.950 198.479 137.549 1.00 110.35 44 ILE J N 1
ATOM 14943 C CA . ILE J 2 32 ? 174.564 198.936 137.625 1.00 110.35 44 ILE J CA 1
ATOM 14944 C C . ILE J 2 32 ? 174.453 200.392 137.193 1.00 110.35 44 ILE J C 1
ATOM 14945 O O . ILE J 2 32 ? 173.580 200.755 136.396 1.00 110.35 44 ILE J O 1
ATOM 14950 N N . GLN J 2 33 ? 175.342 201.248 137.702 1.00 114.45 45 GLN J N 1
ATOM 14951 C CA . GLN J 2 33 ? 175.286 202.667 137.367 1.00 114.45 45 GLN J CA 1
ATOM 14952 C C . GLN J 2 33 ? 175.656 202.904 135.908 1.00 114.45 45 GLN J C 1
ATOM 14953 O O . GLN J 2 33 ? 175.321 203.947 135.336 1.00 114.45 45 GLN J O 1
ATOM 14955 N N . ARG J 2 34 ? 176.347 201.947 135.290 1.00 114.64 46 ARG J N 1
ATOM 14956 C CA . ARG J 2 34 ? 176.710 202.024 133.882 1.00 114.64 46 ARG J CA 1
ATOM 14957 C C . ARG J 2 34 ? 175.687 201.336 132.986 1.00 114.64 46 ARG J C 1
ATOM 14958 O O . ARG J 2 34 ? 175.952 201.139 131.795 1.00 114.64 46 ARG J O 1
ATOM 14960 N N . LYS J 2 35 ? 174.530 200.966 133.540 1.00 115.58 47 LYS J N 1
ATOM 14961 C CA . LYS J 2 35 ? 173.460 200.306 132.789 1.00 115.58 47 LYS J CA 1
ATOM 14962 C C . LYS J 2 35 ? 173.951 199.020 132.129 1.00 115.58 47 LYS J C 1
ATOM 14963 O O . LYS J 2 35 ? 173.633 198.732 130.973 1.00 115.58 47 LYS J O 1
ATOM 14965 N N . ASN J 2 36 ? 174.733 198.241 132.869 1.00 118.49 48 ASN J N 1
ATOM 14966 C CA . ASN J 2 36 ? 175.251 196.967 132.398 1.00 118.49 48 ASN J CA 1
ATOM 14967 C C . ASN J 2 36 ? 174.801 195.852 133.332 1.00 118.49 48 ASN J C 1
ATOM 14968 O O . ASN J 2 36 ? 174.542 196.072 134.519 1.00 118.49 48 ASN J O 1
ATOM 14970 N N . ASN J 2 37 ? 174.705 194.647 132.779 1.00 119.95 49 ASN J N 1
ATOM 14971 C CA . ASN J 2 37 ? 174.269 193.484 133.544 1.00 119.95 49 ASN J CA 1
ATOM 14972 C C . ASN J 2 37 ? 175.292 193.101 134.609 1.00 119.95 49 ASN J C 1
ATOM 14973 O O . ASN J 2 37 ? 176.441 193.542 134.571 1.00 119.95 49 ASN J O 1
ATOM 14975 N N . LEU J 2 40 ? 177.155 189.348 138.147 1.00 92.28 52 LEU J N 1
ATOM 14976 C CA . LEU J 2 40 ? 176.855 188.412 139.225 1.00 92.28 52 LEU J CA 1
ATOM 14977 C C . LEU J 2 40 ? 175.361 188.166 139.364 1.00 92.28 52 LEU J C 1
ATOM 14978 O O . LEU J 2 40 ? 174.606 188.277 138.399 1.00 92.28 52 LEU J O 1
ATOM 14983 N N . SER J 2 41 ? 174.948 187.832 140.582 1.00 85.84 53 SER J N 1
ATOM 14984 C CA . SER J 2 41 ? 173.555 187.581 140.908 1.00 85.84 53 SER J CA 1
ATOM 14985 C C . SER J 2 41 ? 173.132 188.466 142.072 1.00 85.84 53 SER J C 1
ATOM 14986 O O . SER J 2 41 ? 173.961 188.973 142.831 1.00 85.84 53 SER J O 1
ATOM 14989 N N . PHE J 2 42 ? 171.817 188.652 142.196 1.00 83.82 54 PHE J N 1
ATOM 14990 C CA . PHE J 2 42 ? 171.282 189.470 143.278 1.00 83.82 54 PHE J CA 1
ATOM 14991 C C . PHE J 2 42 ? 171.597 188.869 144.642 1.00 83.82 54 PHE J C 1
ATOM 14992 O O . PHE J 2 42 ? 171.965 189.590 145.577 1.00 83.82 54 PHE J O 1
ATOM 15000 N N . GLU J 2 43 ? 171.459 187.548 144.773 1.00 83.82 55 GLU J N 1
ATOM 15001 C CA . GLU J 2 43 ? 171.545 186.921 146.087 1.00 83.82 55 GLU J CA 1
ATOM 15002 C C . GLU J 2 43 ? 172.962 186.982 146.643 1.00 83.82 55 GLU J C 1
ATOM 15003 O O . GLU J 2 43 ? 173.153 187.166 147.849 1.00 83.82 55 GLU J O 1
ATOM 15009 N N . GLU J 2 44 ? 173.970 186.846 145.780 1.00 84.46 56 GLU J N 1
ATOM 15010 C CA . GLU J 2 44 ? 175.351 186.909 146.248 1.00 84.46 56 GLU J CA 1
ATOM 15011 C C . GLU J 2 44 ? 175.702 188.300 146.764 1.00 84.46 56 GLU J C 1
ATOM 15012 O O . GLU J 2 44 ? 176.312 188.441 147.831 1.00 84.46 56 GLU J O 1
ATOM 15018 N N . LEU J 2 45 ? 175.322 189.341 146.020 1.00 86.69 57 LEU J N 1
ATOM 15019 C CA . LEU J 2 45 ? 175.584 190.705 146.464 1.00 86.69 57 LEU J CA 1
ATOM 15020 C C . LEU J 2 45 ? 174.810 191.029 147.735 1.00 86.69 57 LEU J C 1
ATOM 15021 O O . LEU J 2 45 ? 175.332 191.699 148.638 1.00 86.69 57 LEU J O 1
ATOM 15026 N N . TYR J 2 46 ? 173.563 190.560 147.824 1.00 83.82 58 TYR J N 1
ATOM 15027 C CA . TYR J 2 46 ? 172.798 190.760 149.047 1.00 83.82 58 TYR J CA 1
ATOM 15028 C C . TYR J 2 46 ? 173.472 190.082 150.230 1.00 83.82 58 TYR J C 1
ATOM 15029 O O . TYR J 2 46 ? 173.531 190.651 151.325 1.00 83.82 58 TYR J O 1
ATOM 15038 N N . ARG J 2 47 ? 173.969 188.858 150.037 1.00 83.82 59 ARG J N 1
ATOM 15039 C CA . ARG J 2 47 ? 174.654 188.162 151.120 1.00 83.82 59 ARG J CA 1
ATOM 15040 C C . ARG J 2 47 ? 175.911 188.906 151.538 1.00 83.82 59 ARG J C 1
ATOM 15041 O O . ARG J 2 47 ? 176.222 188.992 152.730 1.00 83.82 59 ARG J O 1
ATOM 15049 N N . ASN J 2 48 ? 176.653 189.447 150.569 1.00 92.21 60 ASN J N 1
ATOM 15050 C CA . ASN J 2 48 ? 177.848 190.216 150.903 1.00 92.21 60 ASN J CA 1
ATOM 15051 C C . ASN J 2 48 ? 177.501 191.438 151.746 1.00 92.21 60 ASN J C 1
ATOM 15052 O O . ASN J 2 48 ? 178.138 191.693 152.777 1.00 92.21 60 ASN J O 1
ATOM 15057 N N . ALA J 2 49 ? 176.482 192.195 151.332 1.00 90.19 61 ALA J N 1
ATOM 15058 C CA . ALA J 2 49 ? 176.082 193.372 152.101 1.00 90.19 61 ALA J CA 1
ATOM 15059 C C . ALA J 2 49 ? 175.582 192.985 153.488 1.00 90.19 61 ALA J C 1
ATOM 15060 O O . ALA J 2 49 ? 175.887 193.659 154.480 1.00 90.19 61 ALA J O 1
ATOM 15062 N N . TYR J 2 50 ? 174.806 191.904 153.575 1.00 89.11 62 TYR J N 1
ATOM 15063 C CA . TYR J 2 50 ? 174.276 191.450 154.855 1.00 89.11 62 TYR J CA 1
ATOM 15064 C C . TYR J 2 50 ? 175.394 191.023 155.799 1.00 89.11 62 TYR J C 1
ATOM 15065 O O . TYR J 2 50 ? 175.362 191.338 156.995 1.00 89.11 62 TYR J O 1
ATOM 15074 N N . THR J 2 51 ? 176.398 190.314 155.278 1.00 96.09 63 THR J N 1
ATOM 15075 C CA . THR J 2 51 ? 177.540 189.930 156.100 1.00 96.09 63 THR J CA 1
ATOM 15076 C C . THR J 2 51 ? 178.327 191.150 156.556 1.00 96.09 63 THR J C 1
ATOM 15077 O O . THR J 2 51 ? 178.789 191.205 157.701 1.00 96.09 63 THR J O 1
ATOM 15081 N N . MET J 2 52 ? 178.499 192.138 155.673 1.00 103.94 64 MET J N 1
ATOM 15082 C CA . MET J 2 52 ? 179.186 193.362 156.073 1.00 103.94 64 MET J CA 1
ATOM 15083 C C . MET J 2 52 ? 178.445 194.065 157.202 1.00 103.94 64 MET J C 1
ATOM 15084 O O . MET J 2 52 ? 179.058 194.531 158.168 1.00 103.94 64 MET J O 1
ATOM 15089 N N . VAL J 2 53 ? 177.120 194.154 157.095 1.00 102.38 65 VAL J N 1
ATOM 15090 C CA . VAL J 2 53 ? 176.350 194.845 158.124 1.00 102.38 65 VAL J CA 1
ATOM 15091 C C . VAL J 2 53 ? 176.370 194.062 159.434 1.00 102.38 65 VAL J C 1
ATOM 15092 O O . VAL J 2 53 ? 176.394 194.652 160.521 1.00 102.38 65 VAL J O 1
ATOM 15096 N N . LEU J 2 54 ? 176.360 192.727 159.360 1.00 102.55 66 LEU J N 1
ATOM 15097 C CA . LEU J 2 54 ? 176.405 191.929 160.584 1.00 102.55 66 LEU J CA 1
ATOM 15098 C C . LEU J 2 54 ? 177.692 192.169 161.363 1.00 102.55 66 LEU J C 1
ATOM 15099 O O . LEU J 2 54 ? 177.665 192.314 162.591 1.00 102.55 66 LEU J O 1
ATOM 15104 N N . HIS J 2 55 ? 178.826 192.212 160.671 1.00 108.54 67 HIS J N 1
ATOM 15105 C CA . HIS J 2 55 ? 180.122 192.376 161.312 1.00 108.54 67 HIS J CA 1
ATOM 15106 C C . HIS J 2 55 ? 180.438 193.830 161.634 1.00 108.54 67 HIS J C 1
ATOM 15107 O O . HIS J 2 55 ? 181.551 194.125 162.079 1.00 108.54 67 HIS J O 1
ATOM 15114 N N . LYS J 2 56 ? 179.476 194.734 161.434 1.00 111.87 68 LYS J N 1
ATOM 15115 C CA . LYS J 2 56 ? 179.649 196.164 161.691 1.00 111.87 68 LYS J CA 1
ATOM 15116 C C . LYS J 2 56 ? 180.743 196.761 160.808 1.00 111.87 68 LYS J C 1
ATOM 15117 O O . LYS J 2 56 ? 181.496 197.641 161.228 1.00 111.87 68 LYS J O 1
ATOM 15123 N N . HIS J 2 57 ? 180.832 196.272 159.571 1.00 114.64 69 HIS J N 1
ATOM 15124 C CA . HIS J 2 57 ? 181.621 196.913 158.527 1.00 114.64 69 HIS J CA 1
ATOM 15125 C C . HIS J 2 57 ? 180.750 197.740 157.592 1.00 114.64 69 HIS J C 1
ATOM 15126 O O . HIS J 2 57 ? 181.121 197.961 156.435 1.00 114.64 69 HIS J O 1
ATOM 15133 N N . GLY J 2 58 ? 179.592 198.196 158.070 1.00 119.10 70 GLY J N 1
ATOM 15134 C CA . GLY J 2 58 ? 178.723 199.001 157.232 1.00 119.10 70 GLY J CA 1
ATOM 15135 C C . GLY J 2 58 ? 179.314 200.354 156.897 1.00 119.10 70 GLY J C 1
ATOM 15136 O O . GLY J 2 58 ? 178.896 200.994 155.930 1.00 119.10 70 GLY J O 1
ATOM 15137 N N . GLU J 2 59 ? 180.289 200.809 157.687 1.00 122.06 71 GLU J N 1
ATOM 15138 C CA . GLU J 2 59 ? 180.926 202.093 157.414 1.00 122.06 71 GLU J CA 1
ATOM 15139 C C . GLU J 2 59 ? 181.676 202.070 156.088 1.00 122.06 71 GLU J C 1
ATOM 15140 O O . GLU J 2 59 ? 181.566 203.006 155.289 1.00 122.06 71 GLU J O 1
ATOM 15146 N N . LYS J 2 60 ? 182.442 201.006 155.836 1.00 122.96 72 LYS J N 1
ATOM 15147 C CA . LYS J 2 60 ? 183.223 200.926 154.605 1.00 122.96 72 LYS J CA 1
ATOM 15148 C C . LYS J 2 60 ? 182.317 200.866 153.382 1.00 122.96 72 LYS J C 1
ATOM 15149 O O . LYS J 2 60 ? 182.519 201.600 152.409 1.00 122.96 72 LYS J O 1
ATOM 15151 N N . LEU J 2 61 ? 181.302 200.000 153.421 1.00 121.34 73 LEU J N 1
ATOM 15152 C CA . LEU J 2 61 ? 180.372 199.893 152.301 1.00 121.34 73 LEU J CA 1
ATOM 15153 C C . LEU J 2 61 ? 179.589 201.185 152.107 1.00 121.34 73 LEU J C 1
ATOM 15154 O O . LEU J 2 61 ? 179.321 201.592 150.974 1.00 121.34 73 LEU J O 1
ATOM 15159 N N . TYR J 2 62 ? 179.216 201.842 153.205 1.00 125.07 74 TYR J N 1
ATOM 15160 C CA . TYR J 2 62 ? 178.446 203.079 153.127 1.00 125.07 74 TYR J CA 1
ATOM 15161 C C . TYR J 2 62 ? 179.270 204.200 152.500 1.00 125.07 74 TYR J C 1
ATOM 15162 O O . TYR J 2 62 ? 178.797 204.915 151.604 1.00 125.07 74 TYR J O 1
ATOM 15171 N N . THR J 2 63 ? 180.517 204.356 152.953 1.00 126.51 75 THR J N 1
ATOM 15172 C CA . THR J 2 63 ? 181.407 205.352 152.371 1.00 126.51 75 THR J CA 1
ATOM 15173 C C . THR J 2 63 ? 181.711 205.033 150.914 1.00 126.51 75 THR J C 1
ATOM 15174 O O . THR J 2 63 ? 181.807 205.941 150.082 1.00 126.51 75 THR J O 1
ATOM 15178 N N . GLY J 2 64 ? 181.864 203.750 150.582 1.00 125.43 76 GLY J N 1
ATOM 15179 C CA . GLY J 2 64 ? 182.083 203.381 149.194 1.00 125.43 76 GLY J CA 1
ATOM 15180 C C . GLY J 2 64 ? 180.877 203.657 148.319 1.00 125.43 76 GLY J C 1
ATOM 15181 O O . GLY J 2 64 ? 181.019 204.020 147.149 1.00 125.43 76 GLY J O 1
ATOM 15182 N N . LEU J 2 65 ? 179.675 203.465 148.862 1.00 124.11 77 LEU J N 1
ATOM 15183 C CA . LEU J 2 65 ? 178.464 203.855 148.149 1.00 124.11 77 LEU J CA 1
ATOM 15184 C C . LEU J 2 65 ? 178.464 205.349 147.870 1.00 124.11 77 LEU J C 1
ATOM 15185 O O . LEU J 2 65 ? 178.198 205.783 146.743 1.00 124.11 77 LEU J O 1
ATOM 15190 N N . ARG J 2 66 ? 178.766 206.154 148.894 1.00 127.03 78 ARG J N 1
ATOM 15191 C CA . ARG J 2 66 ? 178.928 207.590 148.673 1.00 127.03 78 ARG J CA 1
ATOM 15192 C C . ARG J 2 66 ? 179.934 207.869 147.565 1.00 127.03 78 ARG J C 1
ATOM 15193 O O . ARG J 2 66 ? 179.665 208.657 146.655 1.00 127.03 78 ARG J O 1
ATOM 15201 N N . GLU J 2 67 ? 181.095 207.216 147.620 1.00 129.04 79 GLU J N 1
ATOM 15202 C CA . GLU J 2 67 ? 182.158 207.507 146.662 1.00 129.04 79 GLU J CA 1
ATOM 15203 C C . GLU J 2 67 ? 181.741 207.154 145.240 1.00 129.04 79 GLU J C 1
ATOM 15204 O O . GLU J 2 67 ? 181.933 207.951 144.315 1.00 129.04 79 GLU J O 1
ATOM 15206 N N . VAL J 2 68 ? 181.156 205.971 145.046 1.00 128.35 80 VAL J N 1
ATOM 15207 C CA . VAL J 2 68 ? 180.788 205.536 143.703 1.00 128.35 80 VAL J CA 1
ATOM 15208 C C . VAL J 2 68 ? 179.645 206.383 143.158 1.00 128.35 80 VAL J C 1
ATOM 15209 O O . VAL J 2 68 ? 179.661 206.787 141.988 1.00 128.35 80 VAL J O 1
ATOM 15213 N N . VAL J 2 69 ? 178.638 206.670 143.989 1.00 130.70 81 VAL J N 1
ATOM 15214 C CA . VAL J 2 69 ? 177.527 207.507 143.543 1.00 130.70 81 VAL J CA 1
ATOM 15215 C C . VAL J 2 69 ? 178.025 208.897 143.172 1.00 130.70 81 VAL J C 1
ATOM 15216 O O . VAL J 2 69 ? 177.651 209.451 142.133 1.00 130.70 81 VAL J O 1
ATOM 15220 N N . THR J 2 70 ? 178.886 209.480 144.012 1.00 131.77 82 THR J N 1
ATOM 15221 C CA . THR J 2 70 ? 179.400 210.815 143.731 1.00 131.77 82 THR J CA 1
ATOM 15222 C C . THR J 2 70 ? 180.263 210.825 142.478 1.00 131.77 82 THR J C 1
ATOM 15223 O O . THR J 2 70 ? 180.207 211.775 141.697 1.00 131.77 82 THR J O 1
ATOM 15227 N N . GLU J 2 71 ? 181.072 209.784 142.267 1.00 135.10 83 GLU J N 1
ATOM 15228 C CA . GLU J 2 71 ? 181.908 209.747 141.071 1.00 135.10 83 GLU J CA 1
ATOM 15229 C C . GLU J 2 71 ? 181.069 209.602 139.809 1.00 135.10 83 GLU J C 1
ATOM 15230 O O . GLU J 2 71 ? 181.329 210.277 138.804 1.00 135.10 83 GLU J O 1
ATOM 15236 N N . HIS J 2 72 ? 180.063 208.723 139.834 1.00 132.73 84 HIS J N 1
ATOM 15237 C CA . HIS J 2 72 ? 179.189 208.587 138.675 1.00 132.73 84 HIS J CA 1
ATOM 15238 C C . HIS J 2 72 ? 178.433 209.881 138.411 1.00 132.73 84 HIS J C 1
ATOM 15239 O O . HIS J 2 72 ? 178.319 210.319 137.258 1.00 132.73 84 HIS J O 1
ATOM 15246 N N . LEU J 2 73 ? 177.921 210.515 139.470 1.00 136.78 85 LEU J N 1
ATOM 15247 C CA . LEU J 2 73 ? 177.249 211.799 139.314 1.00 136.78 85 LEU J CA 1
ATOM 15248 C C . LEU J 2 73 ? 178.190 212.830 138.711 1.00 136.78 85 LEU J C 1
ATOM 15249 O O . LEU J 2 73 ? 177.874 213.439 137.688 1.00 136.78 85 LEU J O 1
ATOM 15254 N N . ILE J 2 74 ? 179.381 212.988 139.294 1.00 138.42 86 ILE J N 1
ATOM 15255 C CA . ILE J 2 74 ? 180.351 213.941 138.767 1.00 138.42 86 ILE J CA 1
ATOM 15256 C C . ILE J 2 74 ? 180.568 213.695 137.283 1.00 138.42 86 ILE J C 1
ATOM 15257 O O . ILE J 2 74 ? 180.185 214.518 136.449 1.00 138.42 86 ILE J O 1
ATOM 15262 N N . ASN J 2 75 ? 181.070 212.511 136.927 1.00 140.95 87 ASN J N 1
ATOM 15263 C CA . ASN J 2 75 ? 181.397 212.246 135.530 1.00 140.95 87 ASN J CA 1
ATOM 15264 C C . ASN J 2 75 ? 180.184 212.454 134.628 1.00 140.95 87 ASN J C 1
ATOM 15265 O O . ASN J 2 75 ? 180.129 213.418 133.851 1.00 140.95 87 ASN J O 1
ATOM 15267 N N . LYS J 2 76 ? 179.166 211.597 134.767 1.00 143.39 88 LYS J N 1
ATOM 15268 C CA . LYS J 2 76 ? 178.065 211.611 133.809 1.00 143.39 88 LYS J CA 1
ATOM 15269 C C . LYS J 2 76 ? 177.271 212.910 133.878 1.00 143.39 88 LYS J C 1
ATOM 15270 O O . LYS J 2 76 ? 177.060 213.568 132.852 1.00 143.39 88 LYS J O 1
ATOM 15272 N N . VAL J 2 77 ? 176.813 213.294 135.071 1.00 146.38 89 VAL J N 1
ATOM 15273 C CA . VAL J 2 77 ? 175.972 214.465 135.253 1.00 146.38 89 VAL J CA 1
ATOM 15274 C C . VAL J 2 77 ? 176.691 215.759 134.926 1.00 146.38 89 VAL J C 1
ATOM 15275 O O . VAL J 2 77 ? 176.097 216.619 134.271 1.00 146.38 89 VAL J O 1
ATOM 15277 N N . ARG J 2 78 ? 177.938 215.950 135.370 1.00 147.54 90 ARG J N 1
ATOM 15278 C CA . ARG J 2 78 ? 178.649 217.166 135.006 1.00 147.54 90 ARG J CA 1
ATOM 15279 C C . ARG J 2 78 ? 178.903 217.224 133.507 1.00 147.54 90 ARG J C 1
ATOM 15280 O O . ARG J 2 78 ? 178.688 218.271 132.885 1.00 147.54 90 ARG J O 1
ATOM 15282 N N . GLU J 2 79 ? 179.323 216.109 132.896 1.00 150.15 91 GLU J N 1
ATOM 15283 C CA . GLU J 2 79 ? 179.589 216.124 131.462 1.00 150.15 91 GLU J CA 1
ATOM 15284 C C . GLU J 2 79 ? 178.327 216.449 130.673 1.00 150.15 91 GLU J C 1
ATOM 15285 O O . GLU J 2 79 ? 178.361 217.245 129.728 1.00 150.15 91 GLU J O 1
ATOM 15287 N N . ASP J 2 80 ? 177.202 215.837 131.042 1.00 151.93 92 ASP J N 1
ATOM 15288 C CA . ASP J 2 80 ? 175.942 216.137 130.372 1.00 151.93 92 ASP J CA 1
ATOM 15289 C C . ASP J 2 80 ? 175.493 217.569 130.648 1.00 151.93 92 ASP J C 1
ATOM 15290 O O . ASP J 2 80 ? 175.468 218.412 129.746 1.00 151.93 92 ASP J O 1
ATOM 15292 N N . VAL J 2 81 ? 175.168 217.868 131.908 1.00 154.37 93 VAL J N 1
ATOM 15293 C CA . VAL J 2 81 ? 174.481 219.109 132.250 1.00 154.37 93 VAL J CA 1
ATOM 15294 C C . VAL J 2 81 ? 175.366 220.322 131.991 1.00 154.37 93 VAL J C 1
ATOM 15295 O O . VAL J 2 81 ? 174.911 221.324 131.427 1.00 154.37 93 VAL J O 1
ATOM 15297 N N . LEU J 2 82 ? 176.635 220.264 132.407 1.00 154.84 94 LEU J N 1
ATOM 15298 C CA . LEU J 2 82 ? 177.517 221.411 132.223 1.00 154.84 94 LEU J CA 1
ATOM 15299 C C . LEU J 2 82 ? 177.728 221.728 130.749 1.00 154.84 94 LEU J C 1
ATOM 15300 O O . LEU J 2 82 ? 177.976 222.886 130.395 1.00 154.84 94 LEU J O 1
ATOM 15302 N N . ASN J 2 83 ? 177.627 220.725 129.879 1.00 156.64 95 ASN J N 1
ATOM 15303 C CA . ASN J 2 83 ? 177.815 220.915 128.448 1.00 156.64 95 ASN J CA 1
ATOM 15304 C C . ASN J 2 83 ? 176.506 220.964 127.671 1.00 156.64 95 ASN J C 1
ATOM 15305 O O . ASN J 2 83 ? 176.522 221.303 126.484 1.00 156.64 95 ASN J O 1
ATOM 15307 N N . SER J 2 84 ? 175.378 220.637 128.301 1.00 157.22 96 SER J N 1
ATOM 15308 C CA . SER J 2 84 ? 174.079 220.698 127.645 1.00 157.22 96 SER J CA 1
ATOM 15309 C C . SER J 2 84 ? 173.232 221.866 128.132 1.00 157.22 96 SER J C 1
ATOM 15310 O O . SER J 2 84 ? 172.027 221.898 127.862 1.00 157.22 96 SER J O 1
ATOM 15312 N N . LEU J 2 85 ? 173.826 222.819 128.851 1.00 158.08 97 LEU J N 1
ATOM 15313 C CA . LEU J 2 85 ? 173.083 224.014 129.234 1.00 158.08 97 LEU J CA 1
ATOM 15314 C C . LEU J 2 85 ? 172.633 224.793 128.005 1.00 158.08 97 LEU J C 1
ATOM 15315 O O . LEU J 2 85 ? 171.570 225.424 128.013 1.00 158.08 97 LEU J O 1
ATOM 15317 N N . ASN J 2 86 ? 173.435 224.765 126.938 1.00 159.22 98 ASN J N 1
ATOM 15318 C CA . ASN J 2 86 ? 173.056 225.453 125.709 1.00 159.22 98 ASN J CA 1
ATOM 15319 C C . ASN J 2 86 ? 171.969 224.697 124.953 1.00 159.22 98 ASN J C 1
ATOM 15320 O O . ASN J 2 86 ? 171.012 225.306 124.462 1.00 159.22 98 ASN J O 1
ATOM 15322 N N . ASN J 2 87 ? 172.090 223.373 124.853 1.00 158.33 99 ASN J N 1
ATOM 15323 C CA . ASN J 2 87 ? 171.189 222.569 124.036 1.00 158.33 99 ASN J CA 1
ATOM 15324 C C . ASN J 2 87 ? 170.792 221.298 124.772 1.00 158.33 99 ASN J C 1
ATOM 15325 O O . ASN J 2 87 ? 171.638 220.645 125.393 1.00 158.33 99 ASN J O 1
ATOM 15327 N N . ASN J 2 88 ? 169.505 220.947 124.687 1.00 156.79 100 ASN J N 1
ATOM 15328 C CA . ASN J 2 88 ? 168.971 219.717 125.280 1.00 156.79 100 ASN J CA 1
ATOM 15329 C C . ASN J 2 88 ? 169.216 219.667 126.787 1.00 156.79 100 ASN J C 1
ATOM 15330 O O . ASN J 2 88 ? 169.580 218.630 127.342 1.00 156.79 100 ASN J O 1
ATOM 15335 N N . PHE J 2 89 ? 169.018 220.807 127.450 1.00 156.78 101 PHE J N 1
ATOM 15336 C CA . PHE J 2 89 ? 169.163 220.870 128.901 1.00 156.78 101 PHE J CA 1
ATOM 15337 C C . PHE J 2 89 ? 168.133 219.992 129.601 1.00 156.78 101 PHE J C 1
ATOM 15338 O O . PHE J 2 89 ? 168.483 219.121 130.411 1.00 156.78 101 PHE J O 1
ATOM 15346 N N . LEU J 2 90 ? 166.857 220.187 129.271 1.00 152.67 102 LEU J N 1
ATOM 15347 C CA . LEU J 2 90 ? 165.788 219.477 129.961 1.00 152.67 102 LEU J CA 1
ATOM 15348 C C . LEU J 2 90 ? 165.800 217.993 129.620 1.00 152.67 102 LEU J C 1
ATOM 15349 O O . LEU J 2 90 ? 165.547 217.149 130.486 1.00 152.67 102 LEU J O 1
ATOM 15354 N N . GLN J 2 91 ? 166.114 217.654 128.369 1.00 150.85 103 GLN J N 1
ATOM 15355 C CA . GLN J 2 91 ? 166.162 216.250 127.975 1.00 150.85 103 GLN J CA 1
ATOM 15356 C C . GLN J 2 91 ? 167.258 215.494 128.718 1.00 150.85 103 GLN J C 1
ATOM 15357 O O . GLN J 2 91 ? 167.020 214.390 129.224 1.00 150.85 103 GLN J O 1
ATOM 15363 N N . THR J 2 92 ? 168.459 216.071 128.805 1.00 148.63 104 THR J N 1
ATOM 15364 C CA . THR J 2 92 ? 169.540 215.381 129.498 1.00 148.63 104 THR J CA 1
ATOM 15365 C C . THR J 2 92 ? 169.288 215.338 131.000 1.00 148.63 104 THR J C 1
ATOM 15366 O O . THR J 2 92 ? 169.640 214.356 131.664 1.00 148.63 104 THR J O 1
ATOM 15370 N N . LEU J 2 93 ? 168.653 216.377 131.553 1.00 144.66 105 LEU J N 1
ATOM 15371 C CA . LEU J 2 93 ? 168.294 216.327 132.967 1.00 144.66 105 LEU J CA 1
ATOM 15372 C C . LEU J 2 93 ? 167.288 215.214 133.235 1.00 144.66 105 LEU J C 1
ATOM 15373 O O . LEU J 2 93 ? 167.405 214.486 134.228 1.00 144.66 105 LEU J O 1
ATOM 15378 N N . ASN J 2 94 ? 166.301 215.057 132.349 1.00 143.04 106 ASN J N 1
ATOM 15379 C CA . ASN J 2 94 ? 165.319 213.988 132.505 1.00 143.04 106 ASN J CA 1
ATOM 15380 C C . ASN J 2 94 ? 165.975 212.617 132.388 1.00 143.04 106 ASN J C 1
ATOM 15381 O O . ASN J 2 94 ? 165.662 211.701 133.160 1.00 143.04 106 ASN J O 1
ATOM 15386 N N . GLN J 2 95 ? 166.885 212.453 131.422 1.00 140.63 107 GLN J N 1
ATOM 15387 C CA . GLN J 2 95 ? 167.580 211.176 131.277 1.00 140.63 107 GLN J CA 1
ATOM 15388 C C . GLN J 2 95 ? 168.405 210.855 132.516 1.00 140.63 107 GLN J C 1
ATOM 15389 O O . GLN J 2 95 ? 168.395 209.714 133.000 1.00 140.63 107 GLN J O 1
ATOM 15395 N N . ALA J 2 96 ? 169.119 211.851 133.048 1.00 137.27 108 ALA J N 1
ATOM 15396 C CA . ALA J 2 96 ? 169.898 211.637 134.260 1.00 137.27 108 ALA J CA 1
ATOM 15397 C C . ALA J 2 96 ? 169.000 211.277 135.433 1.00 137.27 108 ALA J C 1
ATOM 15398 O O . ALA J 2 96 ? 169.338 210.401 136.235 1.00 137.27 108 ALA J O 1
ATOM 15400 N N . TRP J 2 97 ? 167.848 211.942 135.549 1.00 133.65 109 TRP J N 1
ATOM 15401 C CA . TRP J 2 97 ? 166.923 211.641 136.637 1.00 133.65 109 TRP J CA 1
ATOM 15402 C C . TRP J 2 97 ? 166.404 210.212 136.543 1.00 133.65 109 TRP J C 1
ATOM 15403 O O . TRP J 2 97 ? 166.352 209.491 137.548 1.00 133.65 109 TRP J O 1
ATOM 15414 N N . ASN J 2 98 ? 166.012 209.783 135.342 1.00 131.67 110 ASN J N 1
ATOM 15415 C CA . ASN J 2 98 ? 165.508 208.424 135.176 1.00 131.67 110 ASN J CA 1
ATOM 15416 C C . ASN J 2 98 ? 166.584 207.392 135.494 1.00 131.67 110 ASN J C 1
ATOM 15417 O O . ASN J 2 98 ? 166.322 206.403 136.196 1.00 131.67 110 ASN J O 1
ATOM 15422 N N . ASP J 2 99 ? 167.803 207.609 134.990 1.00 128.06 111 ASP J N 1
ATOM 15423 C CA . ASP J 2 99 ? 168.887 206.672 135.263 1.00 128.06 111 ASP J CA 1
ATOM 15424 C C . ASP J 2 99 ? 169.207 206.622 136.750 1.00 128.06 111 ASP J C 1
ATOM 15425 O O . ASP J 2 99 ? 169.440 205.541 137.306 1.00 128.06 111 ASP J O 1
ATOM 15430 N N . HIS J 2 100 ? 169.216 207.779 137.414 1.00 121.42 112 HIS J N 1
ATOM 15431 C CA . HIS J 2 100 ? 169.484 207.813 138.846 1.00 121.42 112 HIS J CA 1
ATOM 15432 C C . HIS J 2 100 ? 168.412 207.063 139.621 1.00 121.42 112 HIS J C 1
ATOM 15433 O O . HIS J 2 100 ? 168.718 206.309 140.549 1.00 121.42 112 HIS J O 1
ATOM 15440 N N . GLN J 2 101 ? 167.143 207.258 139.256 1.00 122.94 113 GLN J N 1
ATOM 15441 C CA . GLN J 2 101 ? 166.067 206.568 139.961 1.00 122.94 113 GLN J CA 1
ATOM 15442 C C . GLN J 2 101 ? 166.183 205.058 139.798 1.00 122.94 113 GLN J C 1
ATOM 15443 O O . GLN J 2 101 ? 166.072 204.307 140.775 1.00 122.94 113 GLN J O 1
ATOM 15449 N N . THR J 2 102 ? 166.419 204.593 138.568 1.00 114.46 114 THR J N 1
ATOM 15450 C CA . THR J 2 102 ? 166.544 203.153 138.349 1.00 114.46 114 THR J CA 1
ATOM 15451 C C . THR J 2 102 ? 167.739 202.578 139.104 1.00 114.46 114 THR J C 1
ATOM 15452 O O . THR J 2 102 ? 167.635 201.522 139.749 1.00 114.46 114 THR J O 1
ATOM 15456 N N . ALA J 2 103 ? 168.883 203.266 139.045 1.00 109.51 115 ALA J N 1
ATOM 15457 C CA . ALA J 2 103 ? 170.071 202.780 139.733 1.00 109.51 115 ALA J CA 1
ATOM 15458 C C . ALA J 2 103 ? 169.861 202.739 141.239 1.00 109.51 115 ALA J C 1
ATOM 15459 O O . ALA J 2 103 ? 170.276 201.781 141.898 1.00 109.51 115 ALA J O 1
ATOM 15461 N N . MET J 2 104 ? 169.222 203.765 141.805 1.00 109.45 116 MET J N 1
ATOM 15462 C CA . MET J 2 104 ? 168.979 203.769 143.243 1.00 109.45 116 MET J CA 1
ATOM 15463 C C . MET J 2 104 ? 167.997 202.680 143.643 1.00 109.45 116 MET J C 1
ATOM 15464 O O . MET J 2 104 ? 168.129 202.091 144.719 1.00 109.45 116 MET J O 1
ATOM 15469 N N . VAL J 2 105 ? 167.009 202.390 142.794 1.00 102.14 117 VAL J N 1
ATOM 15470 C CA . VAL J 2 105 ? 166.102 201.285 143.097 1.00 102.14 117 VAL J CA 1
ATOM 15471 C C . VAL J 2 105 ? 166.870 199.971 143.154 1.00 102.14 117 VAL J C 1
ATOM 15472 O O . VAL J 2 105 ? 166.719 199.185 144.100 1.00 102.14 117 VAL J O 1
ATOM 15476 N N . MET J 2 106 ? 167.728 199.724 142.159 1.00 96.51 118 MET J N 1
ATOM 15477 C CA . MET J 2 106 ? 168.500 198.482 142.157 1.00 96.51 118 MET J CA 1
ATOM 15478 C C . MET J 2 106 ? 169.437 198.402 143.361 1.00 96.51 118 MET J C 1
ATOM 15479 O O . MET J 2 106 ? 169.538 197.354 144.016 1.00 96.51 118 MET J O 1
ATOM 15481 N N . ILE J 2 107 ? 170.118 199.503 143.679 1.00 96.11 119 ILE J N 1
ATOM 15482 C CA . ILE J 2 107 ? 171.081 199.496 144.777 1.00 96.11 119 ILE J CA 1
ATOM 15483 C C . ILE J 2 107 ? 170.372 199.331 146.116 1.00 96.11 119 ILE J C 1
ATOM 15484 O O . ILE J 2 107 ? 170.870 198.643 147.015 1.00 96.11 119 ILE J O 1
ATOM 15489 N N . ARG J 2 108 ? 169.200 199.950 146.274 1.00 98.27 120 ARG J N 1
ATOM 15490 C CA . ARG J 2 108 ? 168.408 199.728 147.477 1.00 98.27 120 ARG J CA 1
ATOM 15491 C C . ARG J 2 108 ? 167.984 198.273 147.585 1.00 98.27 120 ARG J C 1
ATOM 15492 O O . ARG J 2 108 ? 167.958 197.706 148.684 1.00 98.27 120 ARG J O 1
ATOM 15500 N N . ASP J 2 109 ? 167.636 197.653 146.454 1.00 88.35 121 ASP J N 1
ATOM 15501 C CA . ASP J 2 109 ? 167.323 196.230 146.469 1.00 88.35 121 ASP J CA 1
ATOM 15502 C C . ASP J 2 109 ? 168.508 195.416 146.969 1.00 88.35 121 ASP J C 1
ATOM 15503 O O . ASP J 2 109 ? 168.341 194.485 147.764 1.00 88.35 121 ASP J O 1
ATOM 15508 N N . ILE J 2 110 ? 169.716 195.756 146.516 1.00 87.89 122 ILE J N 1
ATOM 15509 C CA . ILE J 2 110 ? 170.898 195.007 146.937 1.00 87.89 122 ILE J CA 1
ATOM 15510 C C . ILE J 2 110 ? 171.238 195.288 148.400 1.00 87.89 122 ILE J C 1
ATOM 15511 O O . ILE J 2 110 ? 171.600 194.376 149.152 1.00 87.89 122 ILE J O 1
ATOM 15516 N N . LEU J 2 111 ? 171.122 196.545 148.832 1.00 96.86 123 LEU J N 1
ATOM 15517 C CA . LEU J 2 111 ? 171.574 196.973 150.152 1.00 96.86 123 LEU J CA 1
ATOM 15518 C C . LEU J 2 111 ? 170.423 197.159 151.137 1.00 96.86 123 LEU J C 1
ATOM 15519 O O . LEU J 2 111 ? 170.416 198.124 151.907 1.00 96.86 123 LEU J O 1
ATOM 15524 N N . MET J 2 112 ? 169.443 196.253 151.123 1.00 96.42 124 MET J N 1
ATOM 15525 C CA . MET J 2 112 ? 168.236 196.448 151.920 1.00 96.42 124 MET J CA 1
ATOM 15526 C C . MET J 2 112 ? 168.499 196.265 153.413 1.00 96.42 124 MET J C 1
ATOM 15527 O O . MET J 2 112 ? 167.843 196.901 154.248 1.00 96.42 124 MET J O 1
ATOM 15532 N N . TYR J 2 113 ? 169.450 195.400 153.775 1.00 97.00 125 TYR J N 1
ATOM 15533 C CA . TYR J 2 113 ? 169.727 195.183 155.192 1.00 97.00 125 TYR J CA 1
ATOM 15534 C C . TYR J 2 113 ? 170.291 196.437 155.849 1.00 97.00 125 TYR J C 1
ATOM 15535 O O . TYR J 2 113 ? 170.074 196.667 157.049 1.00 97.00 125 TYR J O 1
ATOM 15544 N N . MET J 2 114 ? 171.024 197.250 155.084 1.00 106.18 126 MET J N 1
ATOM 15545 C CA . MET J 2 114 ? 171.394 198.569 155.577 1.00 106.18 126 MET J CA 1
ATOM 15546 C C . MET J 2 114 ? 170.156 199.351 155.984 1.00 106.18 126 MET J C 1
ATOM 15547 O O . MET J 2 114 ? 170.064 199.811 157.126 1.00 106.18 126 MET J O 1
ATOM 15552 N N . ASP J 2 115 ? 169.169 199.438 155.087 1.00 106.89 127 ASP J N 1
ATOM 15553 C CA . ASP J 2 115 ? 167.914 200.115 155.398 1.00 106.89 127 ASP J CA 1
ATOM 15554 C C . ASP J 2 115 ? 167.248 199.526 156.634 1.00 106.89 127 ASP J C 1
ATOM 15555 O O . ASP J 2 115 ? 166.608 200.250 157.405 1.00 106.89 127 ASP J O 1
ATOM 15560 N N . ARG J 2 116 ? 167.383 198.216 156.840 1.00 101.22 128 ARG J N 1
ATOM 15561 C CA . ARG J 2 116 ? 166.744 197.598 157.999 1.00 101.22 128 ARG J CA 1
ATOM 15562 C C . ARG J 2 116 ? 167.400 198.016 159.307 1.00 101.22 128 ARG J C 1
ATOM 15563 O O . ARG J 2 116 ? 166.708 198.412 160.253 1.00 101.22 128 ARG J O 1
ATOM 15571 N N . VAL J 2 117 ? 168.725 197.935 159.393 1.00 110.29 129 VAL J N 1
ATOM 15572 C CA . VAL J 2 117 ? 169.353 198.133 160.699 1.00 110.29 129 VAL J CA 1
ATOM 15573 C C . VAL J 2 117 ? 170.397 199.247 160.700 1.00 110.29 129 VAL J C 1
ATOM 15574 O O . VAL J 2 117 ? 170.407 200.097 161.600 1.00 110.29 129 VAL J O 1
ATOM 15578 N N . TYR J 2 118 ? 171.268 199.266 159.691 1.00 117.42 130 TYR J N 1
ATOM 15579 C CA . TYR J 2 118 ? 172.473 200.086 159.773 1.00 117.42 130 TYR J CA 1
ATOM 15580 C C . TYR J 2 118 ? 172.144 201.568 159.672 1.00 117.42 130 TYR J C 1
ATOM 15581 O O . TYR J 2 118 ? 172.632 202.380 160.465 1.00 117.42 130 TYR J O 1
ATOM 15590 N N . VAL J 2 119 ? 171.325 201.943 158.690 1.00 120.43 131 VAL J N 1
ATOM 15591 C CA . VAL J 2 119 ? 170.998 203.354 158.528 1.00 120.43 131 VAL J CA 1
ATOM 15592 C C . VAL J 2 119 ? 169.925 203.763 159.527 1.00 120.43 131 VAL J C 1
ATOM 15593 O O . VAL J 2 119 ? 169.749 204.955 159.810 1.00 120.43 131 VAL J O 1
ATOM 15597 N N . GLN J 2 120 ? 169.194 202.792 160.080 1.00 122.05 132 GLN J N 1
ATOM 15598 C CA . GLN J 2 120 ? 168.194 203.101 161.096 1.00 122.05 132 GLN J CA 1
ATOM 15599 C C . GLN J 2 120 ? 168.855 203.469 162.419 1.00 122.05 132 GLN J C 1
ATOM 15600 O O . GLN J 2 120 ? 168.455 204.434 163.079 1.00 122.05 132 GLN J O 1
ATOM 15606 N N . GLN J 2 121 ? 169.871 202.702 162.828 1.00 123.43 133 GLN J N 1
ATOM 15607 C CA . GLN J 2 121 ? 170.532 202.985 164.099 1.00 123.43 133 GLN J CA 1
ATOM 15608 C C . GLN J 2 121 ? 171.286 204.309 164.046 1.00 123.43 133 GLN J C 1
ATOM 15609 O O . GLN J 2 121 ? 171.476 204.965 165.077 1.00 123.43 133 GLN J O 1
ATOM 15615 N N . ASN J 2 122 ? 171.724 204.718 162.854 1.00 125.48 134 ASN J N 1
ATOM 15616 C CA . ASN J 2 122 ? 172.363 206.018 162.692 1.00 125.48 134 ASN J CA 1
ATOM 15617 C C . ASN J 2 122 ? 171.360 207.137 162.450 1.00 125.48 134 ASN J C 1
ATOM 15618 O O . ASN J 2 122 ? 171.776 208.290 162.287 1.00 125.48 134 ASN J O 1
ATOM 15623 N N . ASN J 2 123 ? 170.064 206.823 162.401 1.00 127.87 135 ASN J N 1
ATOM 15624 C CA . ASN J 2 123 ? 168.966 207.766 162.196 1.00 127.87 135 ASN J CA 1
ATOM 15625 C C . ASN J 2 123 ? 169.010 208.450 160.836 1.00 127.87 135 ASN J C 1
ATOM 15626 O O . ASN J 2 123 ? 168.181 209.328 160.566 1.00 127.87 135 ASN J O 1
ATOM 15631 N N . VAL J 2 124 ? 169.951 208.075 159.968 1.00 126.82 136 VAL J N 1
ATOM 15632 C CA . VAL J 2 124 ? 170.006 208.660 158.635 1.00 126.82 136 VAL J CA 1
ATOM 15633 C C . VAL J 2 124 ? 168.874 208.097 157.779 1.00 126.82 136 VAL J C 1
ATOM 15634 O O . VAL J 2 124 ? 168.371 206.990 158.003 1.00 126.82 136 VAL J O 1
ATOM 15638 N N . GLU J 2 125 ? 168.453 208.887 156.793 1.00 128.39 137 GLU J N 1
ATOM 15639 C CA . GLU J 2 125 ? 167.393 208.467 155.891 1.00 128.39 137 GLU J CA 1
ATOM 15640 C C . GLU J 2 125 ? 167.858 207.288 155.035 1.00 128.39 137 GLU J C 1
ATOM 15641 O O . GLU J 2 125 ? 169.055 207.035 154.869 1.00 128.39 137 GLU J O 1
ATOM 15643 N N . ASN J 2 126 ? 166.887 206.568 154.474 1.00 125.51 138 ASN J N 1
ATOM 15644 C CA . ASN J 2 126 ? 167.169 205.316 153.787 1.00 125.51 138 ASN J CA 1
ATOM 15645 C C . ASN J 2 126 ? 167.979 205.556 152.511 1.00 125.51 138 ASN J C 1
ATOM 15646 O O . ASN J 2 126 ? 168.304 206.688 152.143 1.00 125.51 138 ASN J O 1
ATOM 15651 N N . VAL J 2 127 ? 168.302 204.453 151.830 1.00 122.71 139 VAL J N 1
ATOM 15652 C CA . VAL J 2 127 ? 169.200 204.512 150.679 1.00 122.71 139 VAL J CA 1
ATOM 15653 C C . VAL J 2 127 ? 168.597 205.351 149.560 1.00 122.71 139 VAL J C 1
ATOM 15654 O O . VAL J 2 127 ? 169.288 206.166 148.937 1.00 122.71 139 VAL J O 1
ATOM 15658 N N . TYR J 2 128 ? 167.309 205.158 149.271 1.00 125.41 140 TYR J N 1
ATOM 15659 C CA . TYR J 2 128 ? 166.674 205.964 148.233 1.00 125.41 140 TYR J CA 1
ATOM 15660 C C . TYR J 2 128 ? 166.591 207.428 148.647 1.00 125.41 140 TYR J C 1
ATOM 15661 O O . TYR J 2 128 ? 166.846 208.325 147.836 1.00 125.41 140 TYR J O 1
ATOM 15670 N N . ASN J 2 129 ? 166.239 207.691 149.908 1.00 129.83 141 ASN J N 1
ATOM 15671 C CA . ASN J 2 129 ? 166.239 209.067 150.393 1.00 129.83 141 ASN J CA 1
ATOM 15672 C C . ASN J 2 129 ? 167.649 209.641 150.409 1.00 129.83 141 ASN J C 1
ATOM 15673 O O . ASN J 2 129 ? 167.844 210.834 150.153 1.00 129.83 141 ASN J O 1
ATOM 15678 N N . LEU J 2 130 ? 168.647 208.807 150.711 1.00 129.58 142 LEU J N 1
ATOM 15679 C CA . LEU J 2 130 ? 170.034 209.252 150.624 1.00 129.58 142 LEU J CA 1
ATOM 15680 C C . LEU J 2 130 ? 170.381 209.682 149.206 1.00 129.58 142 LEU J C 1
ATOM 15681 O O . LEU J 2 130 ? 170.999 210.734 148.999 1.00 129.58 142 LEU J O 1
ATOM 15686 N N . GLY J 2 131 ? 169.994 208.877 148.216 1.00 132.23 143 GLY J N 1
ATOM 15687 C CA . GLY J 2 131 ? 170.244 209.245 146.834 1.00 132.23 143 GLY J CA 1
ATOM 15688 C C . GLY J 2 131 ? 169.508 210.505 146.431 1.00 132.23 143 GLY J C 1
ATOM 15689 O O . GLY J 2 131 ? 170.036 211.331 145.685 1.00 132.23 143 GLY J O 1
ATOM 15690 N N . LEU J 2 132 ? 168.278 210.673 146.923 1.00 134.68 144 LEU J N 1
ATOM 15691 C CA . LEU J 2 132 ? 167.522 211.888 146.631 1.00 134.68 144 LEU J CA 1
ATOM 15692 C C . LEU J 2 132 ? 168.202 213.120 147.217 1.00 134.68 144 LEU J C 1
ATOM 15693 O O . LEU J 2 132 ? 168.292 214.162 146.555 1.00 134.68 144 LEU J O 1
ATOM 15698 N N . ILE J 2 133 ? 168.682 213.019 148.458 1.00 136.18 145 ILE J N 1
ATOM 15699 C CA . ILE J 2 133 ? 169.365 214.143 149.091 1.00 136.18 145 ILE J CA 1
ATOM 15700 C C . ILE J 2 133 ? 170.653 214.472 148.350 1.00 136.18 145 ILE J C 1
ATOM 15701 O O . ILE J 2 133 ? 170.955 215.645 148.097 1.00 136.18 145 ILE J O 1
ATOM 15706 N N . ILE J 2 134 ? 171.434 213.452 147.990 1.00 136.02 146 ILE J N 1
ATOM 15707 C CA . ILE J 2 134 ? 172.651 213.702 147.225 1.00 136.02 146 ILE J CA 1
ATOM 15708 C C . ILE J 2 134 ? 172.317 214.366 145.897 1.00 136.02 146 ILE J C 1
ATOM 15709 O O . ILE J 2 134 ? 172.970 215.336 145.491 1.00 136.02 146 ILE J O 1
ATOM 15714 N N . PHE J 2 135 ? 171.288 213.869 145.208 1.00 137.97 147 PHE J N 1
ATOM 15715 C CA . PHE J 2 135 ? 170.936 214.432 143.911 1.00 137.97 147 PHE J CA 1
ATOM 15716 C C . PHE J 2 135 ? 170.541 215.895 144.038 1.00 137.97 147 PHE J C 1
ATOM 15717 O O . PHE J 2 135 ? 171.062 216.747 143.309 1.00 137.97 147 PHE J O 1
ATOM 15725 N N . ARG J 2 136 ? 169.649 216.218 144.978 1.00 141.25 148 ARG J N 1
ATOM 15726 C CA . ARG J 2 136 ? 169.250 217.613 145.128 1.00 141.25 148 ARG J CA 1
ATOM 15727 C C . ARG J 2 136 ? 170.451 218.484 145.484 1.00 141.25 148 ARG J C 1
ATOM 15728 O O . ARG J 2 136 ? 170.729 219.473 144.796 1.00 141.25 148 ARG J O 1
ATOM 15736 N N . ASP J 2 137 ? 171.232 218.075 146.491 1.00 142.07 149 ASP J N 1
ATOM 15737 C CA . ASP J 2 137 ? 172.317 218.915 146.986 1.00 142.07 149 ASP J CA 1
ATOM 15738 C C . ASP J 2 137 ? 173.364 219.174 145.910 1.00 142.07 149 ASP J C 1
ATOM 15739 O O . ASP J 2 137 ? 173.866 220.296 145.781 1.00 142.07 149 ASP J O 1
ATOM 15744 N N . GLN J 2 138 ? 173.707 218.155 145.120 1.00 142.87 150 GLN J N 1
ATOM 15745 C CA . GLN J 2 138 ? 174.796 218.339 144.169 1.00 142.87 150 GLN J CA 1
ATOM 15746 C C . GLN J 2 138 ? 174.329 218.832 142.804 1.00 142.87 150 GLN J C 1
ATOM 15747 O O . GLN J 2 138 ? 174.924 219.768 142.260 1.00 142.87 150 GLN J O 1
ATOM 15753 N N . VAL J 2 139 ? 173.284 218.242 142.227 1.00 145.86 151 VAL J N 1
ATOM 15754 C CA . VAL J 2 139 ? 172.890 218.549 140.858 1.00 145.86 151 VAL J CA 1
ATOM 15755 C C . VAL J 2 139 ? 171.727 219.533 140.786 1.00 145.86 151 VAL J C 1
ATOM 15756 O O . VAL J 2 139 ? 171.470 220.088 139.706 1.00 145.86 151 VAL J O 1
ATOM 15760 N N . VAL J 2 140 ? 171.069 219.852 141.901 1.00 148.27 152 VAL J N 1
ATOM 15761 C CA . VAL J 2 140 ? 169.906 220.728 141.846 1.00 148.27 152 VAL J CA 1
ATOM 15762 C C . VAL J 2 140 ? 170.242 222.033 142.551 1.00 148.27 152 VAL J C 1
ATOM 15763 O O . VAL J 2 140 ? 169.860 223.117 142.096 1.00 148.27 152 VAL J O 1
ATOM 15767 N N . ARG J 2 141 ? 170.968 221.937 143.662 1.00 152.97 153 ARG J N 1
ATOM 15768 C CA . ARG J 2 141 ? 171.352 223.099 144.448 1.00 152.97 153 ARG J CA 1
ATOM 15769 C C . ARG J 2 141 ? 172.639 223.753 143.956 1.00 152.97 153 ARG J C 1
ATOM 15770 O O . ARG J 2 141 ? 173.055 224.770 144.518 1.00 152.97 153 ARG J O 1
ATOM 15778 N N . TYR J 2 142 ? 173.277 223.201 142.927 1.00 159.23 154 TYR J N 1
ATOM 15779 C CA . TYR J 2 142 ? 174.442 223.854 142.347 1.00 159.23 154 TYR J CA 1
ATOM 15780 C C . TYR J 2 142 ? 174.003 225.137 141.646 1.00 159.23 154 TYR J C 1
ATOM 15781 O O . TYR J 2 142 ? 173.004 225.154 140.923 1.00 159.23 154 TYR J O 1
ATOM 15790 N N . GLY J 2 143 ? 174.745 226.223 141.878 1.00 162.89 155 GLY J N 1
ATOM 15791 C CA . GLY J 2 143 ? 174.269 227.534 141.458 1.00 162.89 155 GLY J CA 1
ATOM 15792 C C . GLY J 2 143 ? 174.101 227.671 139.956 1.00 162.89 155 GLY J C 1
ATOM 15793 O O . GLY J 2 143 ? 173.070 228.156 139.479 1.00 162.89 155 GLY J O 1
ATOM 15794 N N . CYS J 2 144 ? 175.110 227.251 139.189 1.00 163.70 156 CYS J N 1
ATOM 15795 C CA . CYS J 2 144 ? 175.064 227.429 137.741 1.00 163.70 156 CYS J CA 1
ATOM 15796 C C . CYS J 2 144 ? 173.971 226.570 137.115 1.00 163.70 156 CYS J C 1
ATOM 15797 O O . CYS J 2 144 ? 173.214 227.035 136.253 1.00 163.70 156 CYS J O 1
ATOM 15800 N N . ILE J 2 145 ? 173.875 225.306 137.536 1.00 162.68 157 ILE J N 1
ATOM 15801 C CA . ILE J 2 145 ? 172.869 224.417 136.960 1.00 162.68 157 ILE J CA 1
ATOM 15802 C C . ILE J 2 145 ? 171.469 224.871 137.355 1.00 162.68 157 ILE J C 1
ATOM 15803 O O . ILE J 2 145 ? 170.530 224.802 136.552 1.00 162.68 157 ILE J O 1
ATOM 15808 N N . ARG J 2 146 ? 171.312 225.373 138.584 1.00 164.50 158 ARG J N 1
ATOM 15809 C CA . ARG J 2 146 ? 170.020 225.899 139.012 1.00 164.50 158 ARG J CA 1
ATOM 15810 C C . ARG J 2 146 ? 169.637 227.129 138.200 1.00 164.50 158 ARG J C 1
ATOM 15811 O O . ARG J 2 146 ? 168.477 227.290 137.805 1.00 164.50 158 ARG J O 1
ATOM 15813 N N . ASP J 2 147 ? 170.602 228.018 137.954 1.00 166.30 159 ASP J N 1
ATOM 15814 C CA . ASP J 2 147 ? 170.328 229.206 137.154 1.00 166.30 159 ASP J CA 1
ATOM 15815 C C . ASP J 2 147 ? 169.932 228.830 135.731 1.00 166.30 159 ASP J C 1
ATOM 15816 O O . ASP J 2 147 ? 168.985 229.395 135.171 1.00 166.30 159 ASP J O 1
ATOM 15818 N N . HIS J 2 148 ? 170.640 227.866 135.135 1.00 165.26 160 HIS J N 1
ATOM 15819 C CA . HIS J 2 148 ? 170.288 227.418 133.791 1.00 165.26 160 HIS J CA 1
ATOM 15820 C C . HIS J 2 148 ? 168.896 226.795 133.759 1.00 165.26 160 HIS J C 1
ATOM 15821 O O . HIS J 2 148 ? 168.120 227.042 132.826 1.00 165.26 160 HIS J O 1
ATOM 15823 N N . LEU J 2 149 ? 168.563 225.983 134.767 1.00 167.36 161 LEU J N 1
ATOM 15824 C CA . LEU J 2 149 ? 167.239 225.370 134.818 1.00 167.36 161 LEU J CA 1
ATOM 15825 C C . LEU J 2 149 ? 166.147 226.418 134.973 1.00 167.36 161 LEU J C 1
ATOM 15826 O O . LEU J 2 149 ? 165.101 226.336 134.319 1.00 167.36 161 LEU J O 1
ATOM 15828 N N . ARG J 2 150 ? 166.368 227.408 135.841 1.00 169.23 162 ARG J N 1
ATOM 15829 C CA . ARG J 2 150 ? 165.384 228.470 136.015 1.00 169.23 162 ARG J CA 1
ATOM 15830 C C . ARG J 2 150 ? 165.205 229.264 134.729 1.00 169.23 162 ARG J C 1
ATOM 15831 O O . ARG J 2 150 ? 164.076 229.603 134.353 1.00 169.23 162 ARG J O 1
ATOM 15833 N N . GLN J 2 151 ? 166.308 229.566 134.038 1.00 171.56 163 GLN J N 1
ATOM 15834 C CA . GLN J 2 151 ? 166.213 230.294 132.777 1.00 171.56 163 GLN J CA 1
ATOM 15835 C C . GLN J 2 151 ? 165.440 229.497 131.735 1.00 171.56 163 GLN J C 1
ATOM 15836 O O . GLN J 2 151 ? 164.579 230.046 131.035 1.00 171.56 163 GLN J O 1
ATOM 15838 N N . THR J 2 152 ? 165.724 228.196 131.624 1.00 171.32 164 THR J N 1
ATOM 15839 C CA . THR J 2 152 ? 165.015 227.365 130.656 1.00 171.32 164 THR J CA 1
ATOM 15840 C C . THR J 2 152 ? 163.530 227.277 130.985 1.00 171.32 164 THR J C 1
ATOM 15841 O O . THR J 2 152 ? 162.682 227.358 130.088 1.00 171.32 164 THR J O 1
ATOM 15843 N N . LEU J 2 153 ? 163.197 227.112 132.268 1.00 172.06 165 LEU J N 1
ATOM 15844 C CA . LEU J 2 153 ? 161.795 227.028 132.664 1.00 172.06 165 LEU J CA 1
ATOM 15845 C C . LEU J 2 153 ? 161.060 228.333 132.381 1.00 172.06 165 LEU J C 1
ATOM 15846 O O . LEU J 2 153 ? 159.928 228.321 131.881 1.00 172.06 165 LEU J O 1
ATOM 15848 N N . LEU J 2 154 ? 161.687 229.470 132.694 1.00 173.83 166 LEU J N 1
ATOM 15849 C CA . LEU J 2 154 ? 161.059 230.757 132.418 1.00 173.83 166 LEU J CA 1
ATOM 15850 C C . LEU J 2 154 ? 160.865 230.964 130.922 1.00 173.83 166 LEU J C 1
ATOM 15851 O O . LEU J 2 154 ? 159.819 231.463 130.487 1.00 173.83 166 LEU J O 1
ATOM 15853 N N . ASP J 2 155 ? 161.861 230.584 130.115 1.00 174.47 167 ASP J N 1
ATOM 15854 C CA . ASP J 2 155 ? 161.728 230.719 128.669 1.00 174.47 167 ASP J CA 1
ATOM 15855 C C . ASP J 2 155 ? 160.599 229.846 128.136 1.00 174.47 167 ASP J C 1
ATOM 15856 O O . ASP J 2 155 ? 159.825 230.278 127.274 1.00 174.47 167 ASP J O 1
ATOM 15858 N N . MET J 2 156 ? 160.488 228.614 128.640 1.00 176.28 168 MET J N 1
ATOM 15859 C CA . MET J 2 156 ? 159.409 227.732 128.205 1.00 176.28 168 MET J CA 1
ATOM 15860 C C . MET J 2 156 ? 158.046 228.292 128.593 1.00 176.28 168 MET J C 1
ATOM 15861 O O . MET J 2 156 ? 157.099 228.252 127.797 1.00 176.28 168 MET J O 1
ATOM 15863 N N . ILE J 2 157 ? 157.929 228.820 129.814 1.00 176.96 169 ILE J N 1
ATOM 15864 C CA . ILE J 2 157 ? 156.661 229.395 130.257 1.00 176.96 169 ILE J CA 1
ATOM 15865 C C . ILE J 2 157 ? 156.288 230.594 129.395 1.00 176.96 169 ILE J C 1
ATOM 15866 O O . ILE J 2 157 ? 155.128 230.753 128.994 1.00 176.96 169 ILE J O 1
ATOM 15868 N N . ALA J 2 158 ? 157.264 231.456 129.097 1.00 177.10 170 ALA J N 1
ATOM 15869 C CA . ALA J 2 158 ? 156.994 232.619 128.258 1.00 177.10 170 ALA J CA 1
ATOM 15870 C C . ALA J 2 158 ? 156.588 232.206 126.848 1.00 177.10 170 ALA J C 1
ATOM 15871 O O . ALA J 2 158 ? 155.673 232.796 126.263 1.00 177.10 170 ALA J O 1
ATOM 15873 N N . ARG J 2 159 ? 157.260 231.197 126.286 1.00 178.21 171 ARG J N 1
ATOM 15874 C CA . ARG J 2 159 ? 156.903 230.722 124.953 1.00 178.21 171 ARG J CA 1
ATOM 15875 C C . ARG J 2 159 ? 155.493 230.148 124.933 1.00 178.21 171 ARG J C 1
ATOM 15876 O O . ARG J 2 159 ? 154.736 230.377 123.981 1.00 178.21 171 ARG J O 1
ATOM 15878 N N . GLU J 2 160 ? 155.123 229.394 125.971 1.00 177.94 172 GLU J N 1
ATOM 15879 C CA . GLU J 2 160 ? 153.760 228.878 126.056 1.00 177.94 172 GLU J CA 1
ATOM 15880 C C . GLU J 2 160 ? 152.750 230.014 126.161 1.00 177.94 172 GLU J C 1
ATOM 15881 O O . GLU J 2 160 ? 151.694 229.979 125.518 1.00 177.94 172 GLU J O 1
ATOM 15883 N N . ARG J 2 161 ? 153.056 231.030 126.972 1.00 178.26 173 ARG J N 1
ATOM 15884 C CA . ARG J 2 161 ? 152.173 232.188 127.074 1.00 178.26 173 ARG J CA 1
ATOM 15885 C C . ARG J 2 161 ? 152.121 232.961 125.762 1.00 178.26 173 ARG J C 1
ATOM 15886 O O . ARG J 2 161 ? 151.058 233.446 125.358 1.00 178.26 173 ARG J O 1
ATOM 15888 N N . LYS J 2 162 ? 153.263 233.088 125.081 1.00 178.71 174 LYS J N 1
ATOM 15889 C CA . LYS J 2 162 ? 153.311 233.827 123.824 1.00 178.71 174 LYS J CA 1
ATOM 15890 C C . LYS J 2 162 ? 152.657 233.070 122.676 1.00 178.71 174 LYS J C 1
ATOM 15891 O O . LYS J 2 162 ? 152.481 233.642 121.595 1.00 178.71 174 LYS J O 1
ATOM 15893 N N . GLY J 2 163 ? 152.297 231.804 122.880 1.00 178.88 175 GLY J N 1
ATOM 15894 C CA . GLY J 2 163 ? 151.681 230.997 121.850 1.00 178.88 175 GLY J CA 1
ATOM 15895 C C . GLY J 2 163 ? 152.591 229.966 121.218 1.00 178.88 175 GLY J C 1
ATOM 15896 O O . GLY J 2 163 ? 152.096 229.091 120.496 1.00 178.88 175 GLY J O 1
ATOM 15897 N N . GLU J 2 164 ? 153.897 230.045 121.458 1.00 178.33 176 GLU J N 1
ATOM 15898 C CA . GLU J 2 164 ? 154.814 229.047 120.925 1.00 178.33 176 GLU J CA 1
ATOM 15899 C C . GLU J 2 164 ? 154.538 227.687 121.552 1.00 178.33 176 GLU J C 1
ATOM 15900 O O . GLU J 2 164 ? 154.208 227.585 122.737 1.00 178.33 176 GLU J O 1
ATOM 15902 N N . VAL J 2 165 ? 154.674 226.637 120.748 1.00 177.23 177 VAL J N 1
ATOM 15903 C CA . VAL J 2 165 ? 154.385 225.271 121.169 1.00 177.23 177 VAL J CA 1
ATOM 15904 C C . VAL J 2 165 ? 155.690 224.624 121.609 1.00 177.23 177 VAL J C 1
ATOM 15905 O O . VAL J 2 165 ? 156.628 224.493 120.813 1.00 177.23 177 VAL J O 1
ATOM 15907 N N . VAL J 2 166 ? 155.750 224.221 122.877 1.00 175.88 178 VAL J N 1
ATOM 15908 C CA . VAL J 2 166 ? 156.922 223.548 123.425 1.00 175.88 178 VAL J CA 1
ATOM 15909 C C . VAL J 2 166 ? 156.503 222.187 123.961 1.00 175.88 178 VAL J C 1
ATOM 15910 O O . VAL J 2 166 ? 155.318 221.836 123.939 1.00 175.88 178 VAL J O 1
ATOM 15912 N N . ASP J 2 167 ? 157.470 221.412 124.447 1.00 175.68 179 ASP J N 1
ATOM 15913 C CA . ASP J 2 167 ? 157.200 220.078 124.979 1.00 175.68 179 ASP J CA 1
ATOM 15914 C C . ASP J 2 167 ? 156.602 220.223 126.373 1.00 175.68 179 ASP J C 1
ATOM 15915 O O . ASP J 2 167 ? 157.325 220.336 127.365 1.00 175.68 179 ASP J O 1
ATOM 15917 N N . ARG J 2 168 ? 155.269 220.223 126.448 1.00 174.75 180 ARG J N 1
ATOM 15918 C CA . ARG J 2 168 ? 154.600 220.322 127.742 1.00 174.75 180 ARG J CA 1
ATOM 15919 C C . ARG J 2 168 ? 154.869 219.099 128.608 1.00 174.75 180 ARG J C 1
ATOM 15920 O O . ARG J 2 168 ? 155.030 219.225 129.827 1.00 174.75 180 ARG J O 1
ATOM 15922 N N . GLY J 2 169 ? 154.912 217.911 128.001 1.00 171.95 181 GLY J N 1
ATOM 15923 C CA . GLY J 2 169 ? 155.207 216.711 128.768 1.00 171.95 181 GLY J CA 1
ATOM 15924 C C . GLY J 2 169 ? 156.594 216.739 129.381 1.00 171.95 181 GLY J C 1
ATOM 15925 O O . GLY J 2 169 ? 156.801 216.257 130.496 1.00 171.95 181 GLY J O 1
ATOM 15926 N N . ALA J 2 170 ? 157.564 217.302 128.659 1.00 169.14 182 ALA J N 1
ATOM 15927 C CA . ALA J 2 170 ? 158.910 217.429 129.206 1.00 169.14 182 ALA J CA 1
ATOM 15928 C C . ALA J 2 170 ? 158.933 218.373 130.403 1.00 169.14 182 ALA J C 1
ATOM 15929 O O . ALA J 2 170 ? 159.627 218.115 131.394 1.00 169.14 182 ALA J O 1
ATOM 15931 N N . ILE J 2 171 ? 158.179 219.472 130.332 1.00 168.36 183 ILE J N 1
ATOM 15932 C CA . ILE J 2 171 ? 158.099 220.385 131.468 1.00 168.36 183 ILE J CA 1
ATOM 15933 C C . ILE J 2 171 ? 157.406 219.711 132.646 1.00 168.36 183 ILE J C 1
ATOM 15934 O O . ILE J 2 171 ? 157.773 219.929 133.807 1.00 168.36 183 ILE J O 1
ATOM 15936 N N . ARG J 2 172 ? 156.393 218.886 132.370 1.00 167.62 184 ARG J N 1
ATOM 15937 C CA . ARG J 2 172 ? 155.747 218.128 133.438 1.00 167.62 184 ARG J CA 1
ATOM 15938 C C . ARG J 2 172 ? 156.722 217.151 134.085 1.00 167.62 184 ARG J C 1
ATOM 15939 O O . ARG J 2 172 ? 156.726 216.982 135.310 1.00 167.62 184 ARG J O 1
ATOM 15941 N N . ASN J 2 173 ? 157.551 216.492 133.273 1.00 162.55 185 ASN J N 1
ATOM 15942 C CA . ASN J 2 173 ? 158.568 215.595 133.815 1.00 162.55 185 ASN J CA 1
ATOM 15943 C C . ASN J 2 173 ? 159.574 216.358 134.667 1.00 162.55 185 ASN J C 1
ATOM 15944 O O . ASN J 2 173 ? 160.001 215.874 135.721 1.00 162.55 185 ASN J O 1
ATOM 15946 N N . ALA J 2 174 ? 159.970 217.552 134.219 1.00 160.42 186 ALA J N 1
ATOM 15947 C CA . ALA J 2 174 ? 160.880 218.376 135.009 1.00 160.42 186 ALA J CA 1
ATOM 15948 C C . ALA J 2 174 ? 160.248 218.777 136.336 1.00 160.42 186 ALA J C 1
ATOM 15949 O O . ALA J 2 174 ? 160.917 218.780 137.376 1.00 160.42 186 ALA J O 1
ATOM 15951 N N . CYS J 2 175 ? 158.960 219.125 136.319 1.00 160.28 187 CYS J N 1
ATOM 15952 C CA . CYS J 2 175 ? 158.265 219.462 137.557 1.00 160.28 187 CYS J CA 1
ATOM 15953 C C . CYS J 2 175 ? 158.190 218.261 138.492 1.00 160.28 187 CYS J C 1
ATOM 15954 O O . CYS J 2 175 ? 158.355 218.399 139.710 1.00 160.28 187 CYS J O 1
ATOM 15956 N N . GLN J 2 176 ? 157.933 217.073 137.939 1.00 157.45 188 GLN J N 1
ATOM 15957 C CA . GLN J 2 176 ? 157.907 215.864 138.757 1.00 157.45 188 GLN J CA 1
ATOM 15958 C C . GLN J 2 176 ? 159.273 215.587 139.371 1.00 157.45 188 GLN J C 1
ATOM 15959 O O . GLN J 2 176 ? 159.370 215.193 140.539 1.00 157.45 188 GLN J O 1
ATOM 15961 N N . MET J 2 177 ? 160.341 215.781 138.594 1.00 152.05 189 MET J N 1
ATOM 15962 C CA . MET J 2 177 ? 161.689 215.602 139.124 1.00 152.05 189 MET J CA 1
ATOM 15963 C C . MET J 2 177 ? 161.983 216.606 140.231 1.00 152.05 189 MET J C 1
ATOM 15964 O O . MET J 2 177 ? 162.593 216.260 141.248 1.00 152.05 189 MET J O 1
ATOM 15966 N N . LEU J 2 178 ? 161.562 217.859 140.046 1.00 155.99 190 LEU J N 1
ATOM 15967 C CA . LEU J 2 178 ? 161.783 218.874 141.071 1.00 155.99 190 LEU J CA 1
ATOM 15968 C C . LEU J 2 178 ? 161.017 218.547 142.347 1.00 155.99 190 LEU J C 1
ATOM 15969 O O . LEU J 2 178 ? 161.531 218.738 143.455 1.00 155.99 190 LEU J O 1
ATOM 15971 N N . MET J 2 179 ? 159.781 218.062 142.211 1.00 153.88 191 MET J N 1
ATOM 15972 C CA . MET J 2 179 ? 158.986 217.717 143.386 1.00 153.88 191 MET J CA 1
ATOM 15973 C C . MET J 2 179 ? 159.615 216.568 144.164 1.00 153.88 19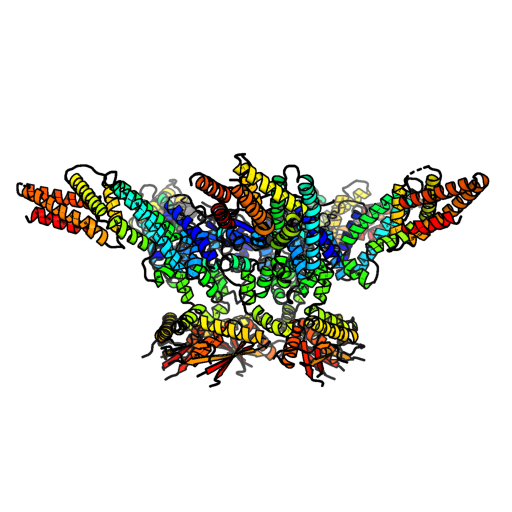1 MET J C 1
ATOM 15974 O O . MET J 2 179 ? 159.636 216.584 145.400 1.00 153.88 191 MET J O 1
ATOM 15976 N N . ILE J 2 180 ? 160.135 215.560 143.457 1.00 151.21 192 ILE J N 1
ATOM 15977 C CA . ILE J 2 180 ? 160.733 214.402 144.117 1.00 151.21 192 ILE J CA 1
ATOM 15978 C C . ILE J 2 180 ? 162.165 214.650 144.567 1.00 151.21 192 ILE J C 1
ATOM 15979 O O . ILE J 2 180 ? 162.693 213.863 145.367 1.00 151.21 192 ILE J O 1
ATOM 15981 N N . LEU J 2 181 ? 162.814 215.708 144.075 1.00 151.94 193 LEU J N 1
ATOM 15982 C CA . LEU J 2 181 ? 164.179 215.999 144.500 1.00 151.94 193 LEU J CA 1
ATOM 15983 C C . LEU J 2 181 ? 164.235 216.313 145.989 1.00 151.94 193 LEU J C 1
ATOM 15984 O O . LEU J 2 181 ? 165.151 215.871 146.691 1.00 151.94 193 LEU J O 1
ATOM 15986 N N . GLY J 2 182 ? 163.265 217.076 146.488 1.00 156.86 194 GLY J N 1
ATOM 15987 C CA . GLY J 2 182 ? 163.178 217.315 147.914 1.00 156.86 194 GLY J CA 1
ATOM 15988 C C . GLY J 2 182 ? 162.679 216.092 148.660 1.00 156.86 194 GLY J C 1
ATOM 15989 O O . GLY J 2 182 ? 161.959 215.252 148.122 1.00 156.86 194 GLY J O 1
ATOM 15990 N N . LEU J 2 183 ? 163.072 215.996 149.927 1.00 160.45 195 LEU J N 1
ATOM 15991 C CA . LEU J 2 183 ? 162.711 214.850 150.755 1.00 160.45 195 LEU J CA 1
ATOM 15992 C C . LEU J 2 183 ? 161.249 214.974 151.165 1.00 160.45 195 LEU J C 1
ATOM 15993 O O . LEU J 2 183 ? 160.945 215.440 152.268 1.00 160.45 195 LEU J O 1
ATOM 15995 N N . GLU J 2 184 ? 160.348 214.551 150.277 1.00 163.09 196 GLU J N 1
ATOM 15996 C CA . GLU J 2 184 ? 158.906 214.586 150.527 1.00 163.09 196 GLU J CA 1
ATOM 15997 C C . GLU J 2 184 ? 158.443 215.989 150.909 1.00 163.09 196 GLU J C 1
ATOM 15998 O O . GLU J 2 184 ? 157.624 216.175 151.812 1.00 163.09 196 GLU J O 1
ATOM 16000 N N . GLY J 2 185 ? 158.971 216.986 150.214 1.00 165.52 197 GLY J N 1
ATOM 16001 C CA . GLY J 2 185 ? 158.630 218.368 150.502 1.00 165.52 197 GLY J CA 1
ATOM 16002 C C . GLY J 2 185 ? 158.668 219.208 149.248 1.00 165.52 197 GLY J C 1
ATOM 16003 O O . GLY J 2 185 ? 159.296 218.842 148.250 1.00 165.52 197 GLY J O 1
ATOM 16004 N N . ARG J 2 186 ? 157.988 220.352 149.305 1.00 167.78 198 ARG J N 1
ATOM 16005 C CA . ARG J 2 186 ? 157.929 221.291 148.195 1.00 167.78 198 ARG J CA 1
ATOM 16006 C C . ARG J 2 186 ? 159.050 222.320 148.241 1.00 167.78 198 ARG J C 1
ATOM 16007 O O . ARG J 2 186 ? 159.043 223.265 147.446 1.00 167.78 198 ARG J O 1
ATOM 16009 N N . SER J 2 187 ? 160.008 222.159 149.157 1.00 168.11 199 SER J N 1
ATOM 16010 C CA . SER J 2 187 ? 161.089 223.130 149.289 1.00 168.11 199 SER J CA 1
ATOM 16011 C C . SER J 2 187 ? 161.927 223.200 148.018 1.00 168.11 199 SER J C 1
ATOM 16012 O O . SER J 2 187 ? 162.335 224.285 147.589 1.00 168.11 199 SER J O 1
ATOM 16014 N N . VAL J 2 188 ? 162.201 222.046 147.405 1.00 167.75 200 VAL J N 1
ATOM 16015 C CA . VAL J 2 188 ? 162.993 222.030 146.179 1.00 167.75 200 VAL J CA 1
ATOM 16016 C C . VAL J 2 188 ? 162.276 222.786 145.067 1.00 167.75 200 VAL J C 1
ATOM 16017 O O . VAL J 2 188 ? 162.888 223.582 144.345 1.00 167.75 200 VAL J O 1
ATOM 16019 N N . TYR J 2 189 ? 160.973 222.549 144.908 1.00 171.63 201 TYR J N 1
ATOM 16020 C CA . TYR J 2 189 ? 160.209 223.258 143.887 1.00 171.63 201 TYR J CA 1
ATOM 16021 C C . TYR J 2 189 ? 160.082 224.739 144.223 1.00 171.63 201 TYR J C 1
ATOM 16022 O O . TYR J 2 189 ? 160.184 225.600 143.342 1.00 171.63 201 TYR J O 1
ATOM 16024 N N . GLU J 2 190 ? 159.858 225.056 145.500 1.00 173.55 202 GLU J N 1
ATOM 16025 C CA . GLU J 2 190 ? 159.624 226.444 145.884 1.00 173.55 202 GLU J CA 1
ATOM 16026 C C . GLU J 2 190 ? 160.902 227.272 145.812 1.00 173.55 202 GLU J C 1
ATOM 16027 O O . GLU J 2 190 ? 160.887 228.400 145.308 1.00 173.55 202 GLU J O 1
ATOM 16029 N N . GLU J 2 191 ? 162.014 226.732 146.314 1.00 173.95 203 GLU J N 1
ATOM 16030 C CA . GLU J 2 191 ? 163.238 227.521 146.423 1.00 173.95 203 GLU J CA 1
ATOM 16031 C C . GLU J 2 191 ? 163.803 227.875 145.052 1.00 173.95 203 GLU J C 1
ATOM 16032 O O . GLU J 2 191 ? 164.250 229.006 144.827 1.00 173.95 203 GLU J O 1
ATOM 16034 N N . ASP J 2 192 ? 163.792 226.923 144.121 1.00 175.22 204 ASP J N 1
ATOM 16035 C CA . ASP J 2 192 ? 164.489 227.086 142.853 1.00 175.22 204 ASP J CA 1
ATOM 16036 C C . ASP J 2 192 ? 163.562 227.171 141.647 1.00 175.22 204 ASP J C 1
ATOM 16037 O O . ASP J 2 192 ? 163.973 227.701 140.610 1.00 175.22 204 ASP J O 1
ATOM 16039 N N . PHE J 2 193 ? 162.333 226.667 141.744 1.00 177.12 205 PHE J N 1
ATOM 16040 C CA . PHE J 2 193 ? 161.466 226.626 140.573 1.00 177.12 205 PHE J CA 1
ATOM 16041 C C . PHE J 2 193 ? 160.218 227.484 140.743 1.00 177.12 205 PHE J C 1
ATOM 16042 O O . PHE J 2 193 ? 159.930 228.337 139.896 1.00 177.12 205 PHE J O 1
ATOM 16044 N N . GLU J 2 194 ? 159.469 227.264 141.826 1.00 180.42 206 GLU J N 1
ATOM 16045 C CA . GLU J 2 194 ? 158.206 227.975 142.005 1.00 180.42 206 GLU J CA 1
ATOM 16046 C C . GLU J 2 194 ? 158.428 229.472 142.187 1.00 180.42 206 GLU J C 1
ATOM 16047 O O . GLU J 2 194 ? 157.679 230.288 141.638 1.00 180.42 206 GLU J O 1
ATOM 16049 N N . ALA J 2 195 ? 159.444 229.851 142.962 1.00 182.64 207 ALA J N 1
ATOM 16050 C CA . ALA J 2 195 ? 159.724 231.269 143.163 1.00 182.64 207 ALA J CA 1
ATOM 16051 C C . ALA J 2 195 ? 160.065 231.991 141.868 1.00 182.64 207 ALA J C 1
ATOM 16052 O O . ALA J 2 195 ? 159.508 233.077 141.633 1.00 182.64 207 ALA J O 1
ATOM 16054 N N . PRO J 2 196 ? 160.951 231.477 141.010 1.00 184.33 208 PRO J N 1
ATOM 16055 C CA . PRO J 2 196 ? 161.194 232.163 139.730 1.00 184.33 208 PRO J CA 1
ATOM 16056 C C . PRO J 2 196 ? 159.955 232.260 138.858 1.00 184.33 208 PRO J C 1
ATOM 16057 O O . PRO J 2 196 ? 159.781 233.254 138.143 1.00 184.33 208 PRO J O 1
ATOM 16059 N N . PHE J 2 197 ? 159.086 231.247 138.896 1.00 187.06 209 PHE J N 1
ATOM 16060 C CA . PHE J 2 197 ? 157.863 231.293 138.100 1.00 187.06 209 PHE J CA 1
ATOM 16061 C C . PHE J 2 197 ? 156.878 232.312 138.659 1.00 187.06 209 PHE J C 1
ATOM 16062 O O . PHE J 2 197 ? 156.241 233.052 137.900 1.00 187.06 209 PHE J O 1
ATOM 16064 N N . LEU J 2 198 ? 156.733 232.359 139.986 1.00 188.06 210 LEU J N 1
ATOM 16065 C CA . LEU J 2 198 ? 155.816 233.317 140.596 1.00 188.06 210 LEU J CA 1
ATOM 16066 C C . LEU J 2 198 ? 156.268 234.751 140.347 1.00 188.06 210 LEU J C 1
ATOM 16067 O O . LEU J 2 198 ? 155.448 235.624 140.041 1.00 188.06 210 LEU J O 1
ATOM 16069 N N . GLU J 2 199 ? 157.571 235.014 140.479 1.00 190.20 211 GLU J N 1
ATOM 16070 C CA . GLU J 2 199 ? 158.085 236.355 140.219 1.00 190.20 211 GLU J CA 1
ATOM 16071 C C . GLU J 2 199 ? 157.942 236.728 138.748 1.00 190.20 211 GLU J C 1
ATOM 16072 O O . GLU J 2 199 ? 157.592 237.869 138.423 1.00 190.20 211 GLU J O 1
ATOM 16074 N N . MET J 2 200 ? 158.214 235.783 137.845 1.00 192.08 212 MET J N 1
ATOM 16075 C CA . MET J 2 200 ? 158.077 236.061 136.419 1.00 192.08 212 MET J CA 1
ATOM 16076 C C . MET J 2 200 ? 156.617 236.268 136.036 1.00 192.08 212 MET J C 1
ATOM 16077 O O . MET J 2 200 ? 156.312 237.045 135.123 1.00 192.08 212 MET J O 1
ATOM 16079 N N . SER J 2 201 ? 155.702 235.574 136.716 1.00 193.21 213 SER J N 1
ATOM 16080 C CA . SER J 2 201 ? 154.281 235.734 136.423 1.00 193.21 213 SER J CA 1
ATOM 16081 C C . SER J 2 201 ? 153.813 237.153 136.720 1.00 193.21 213 SER J C 1
ATOM 16082 O O . SER J 2 201 ? 153.018 237.724 135.964 1.00 193.21 213 SER J O 1
ATOM 16084 N N . ALA J 2 202 ? 154.289 237.736 137.824 1.00 196.17 214 ALA J N 1
ATOM 16085 C CA . ALA J 2 202 ? 153.910 239.105 138.161 1.00 196.17 214 ALA J CA 1
ATOM 16086 C C . ALA J 2 202 ? 154.400 240.090 137.107 1.00 196.17 214 ALA J C 1
ATOM 16087 O O . ALA J 2 202 ? 153.678 241.024 136.737 1.00 196.17 214 ALA J O 1
ATOM 16089 N N . GLU J 2 203 ? 155.628 239.903 136.617 1.00 197.07 215 GLU J N 1
ATOM 16090 C CA . GLU J 2 203 ? 156.154 240.781 135.576 1.00 197.07 215 GLU J CA 1
ATOM 16091 C C . GLU J 2 203 ? 155.334 240.665 134.296 1.00 197.07 215 GLU J C 1
ATOM 16092 O O . GLU J 2 203 ? 155.028 241.671 133.646 1.00 197.07 215 GLU J O 1
ATOM 16094 N N . PHE J 2 204 ? 154.973 239.437 133.915 1.00 197.17 216 PHE J N 1
ATOM 16095 C CA . PHE J 2 204 ? 154.131 239.246 132.740 1.00 197.17 216 PHE J CA 1
ATOM 16096 C C . PHE J 2 204 ? 152.737 239.819 132.960 1.00 197.17 216 PHE J C 1
ATOM 16097 O O . PHE J 2 204 ? 152.160 240.432 132.053 1.00 197.17 216 PHE J O 1
ATOM 16099 N N . PHE J 2 205 ? 152.177 239.625 134.156 1.00 198.69 217 PHE J N 1
ATOM 16100 C CA . PHE J 2 205 ? 150.851 240.160 134.449 1.00 198.69 217 PHE J CA 1
ATOM 16101 C C . PHE J 2 205 ? 150.866 241.682 134.501 1.00 198.69 217 PHE J C 1
ATOM 16102 O O . PHE J 2 205 ? 149.903 242.334 134.080 1.00 198.69 217 PHE J O 1
ATOM 16104 N N . GLN J 2 206 ? 151.946 242.268 135.026 1.00 197.89 218 GLN J N 1
ATOM 16105 C CA . GLN J 2 206 ? 152.043 243.723 135.086 1.00 197.89 218 GLN J CA 1
ATOM 16106 C C . GLN J 2 206 ? 152.050 244.333 133.690 1.00 197.89 218 GLN J C 1
ATOM 16107 O O . GLN J 2 206 ? 151.392 245.351 133.445 1.00 197.89 218 GLN J O 1
ATOM 16109 N N . MET J 2 207 ? 152.795 243.728 132.761 1.00 198.67 219 MET J N 1
ATOM 16110 C CA . MET J 2 207 ? 152.783 244.203 131.381 1.00 198.67 219 MET J CA 1
ATOM 16111 C C . MET J 2 207 ? 151.413 244.009 130.744 1.00 198.67 219 MET J C 1
ATOM 16112 O O . MET J 2 207 ? 150.928 244.882 130.016 1.00 198.67 219 MET J O 1
ATOM 16114 N N . GLU J 2 208 ? 150.775 242.873 131.007 1.00 197.67 220 GLU J N 1
ATOM 16115 C CA . GLU J 2 208 ? 149.456 242.588 130.456 1.00 197.67 220 GLU J CA 1
ATOM 16116 C C . GLU J 2 208 ? 148.355 243.020 131.419 1.00 197.67 220 GLU J C 1
ATOM 16117 O O . GLU J 2 208 ? 147.699 244.040 131.210 1.00 197.67 220 GLU J O 1
ATOM 16119 N N . ILE J 2 222 ? 137.382 242.414 131.402 1.00 208.00 234 ILE J N 1
ATOM 16120 C CA . ILE J 2 222 ? 137.096 241.232 132.205 1.00 208.00 234 ILE J CA 1
ATOM 16121 C C . ILE J 2 222 ? 137.398 239.968 131.407 1.00 208.00 234 ILE J C 1
ATOM 16122 O O . ILE J 2 222 ? 137.886 238.980 131.955 1.00 208.00 234 ILE J O 1
ATOM 16124 N N . LYS J 2 223 ? 137.096 240.008 130.107 1.00 208.59 235 LYS J N 1
ATOM 16125 C CA . LYS J 2 223 ? 137.356 238.855 129.251 1.00 208.59 235 LYS J CA 1
ATOM 16126 C C . LYS J 2 223 ? 138.850 238.579 129.132 1.00 208.59 235 LYS J C 1
ATOM 16127 O O . LYS J 2 223 ? 139.274 237.417 129.102 1.00 208.59 235 LYS J O 1
ATOM 16129 N N . LYS J 2 224 ? 139.664 239.636 129.054 1.00 208.06 236 LYS J N 1
ATOM 16130 C CA . LYS J 2 224 ? 141.108 239.454 128.945 1.00 208.06 236 LYS J CA 1
ATOM 16131 C C . LYS J 2 224 ? 141.678 238.776 130.185 1.00 208.06 236 LYS J C 1
ATOM 16132 O O . LYS J 2 224 ? 142.536 237.892 130.080 1.00 208.06 236 LYS J O 1
ATOM 16134 N N . VAL J 2 225 ? 141.215 239.181 131.370 1.00 207.09 237 VAL J N 1
ATOM 16135 C CA . VAL J 2 225 ? 141.694 238.566 132.606 1.00 207.09 237 VAL J CA 1
ATOM 16136 C C . VAL J 2 225 ? 141.236 237.116 132.692 1.00 207.09 237 VAL J C 1
ATOM 16137 O O . VAL J 2 225 ? 141.962 236.248 133.192 1.00 207.09 237 VAL J O 1
ATOM 16139 N N . GLU J 2 226 ? 140.020 236.832 132.216 1.00 206.37 238 GLU J N 1
ATOM 16140 C CA . GLU J 2 226 ? 139.506 235.466 132.258 1.00 206.37 238 GLU J CA 1
ATOM 16141 C C . GLU J 2 226 ? 140.348 234.530 131.400 1.00 206.37 238 GLU J C 1
ATOM 16142 O O . GLU J 2 226 ? 140.617 233.388 131.795 1.00 206.37 238 GLU J O 1
ATOM 16144 N N . ALA J 2 227 ? 140.766 234.990 130.219 1.00 205.66 239 ALA J N 1
ATOM 16145 C CA . ALA J 2 227 ? 141.598 234.160 129.354 1.00 205.66 239 ALA J CA 1
ATOM 16146 C C . ALA J 2 227 ? 142.939 233.849 130.007 1.00 205.66 239 ALA J C 1
ATOM 16147 O O . ALA J 2 227 ? 143.421 232.712 129.944 1.00 205.66 239 ALA J O 1
ATOM 16149 N N . ARG J 2 228 ? 143.560 234.851 130.636 1.00 204.47 240 ARG J N 1
ATOM 16150 C CA . ARG J 2 228 ? 144.828 234.621 131.321 1.00 204.47 240 ARG J CA 1
ATOM 16151 C C . ARG J 2 228 ? 144.655 233.674 132.502 1.00 204.47 240 ARG J C 1
ATOM 16152 O O . ARG J 2 228 ? 145.500 232.802 132.738 1.00 204.47 240 ARG J O 1
ATOM 16154 N N . ILE J 2 229 ? 143.569 233.836 133.262 1.00 203.67 241 ILE J N 1
ATOM 16155 C CA . ILE J 2 229 ? 143.313 232.950 134.394 1.00 203.67 241 ILE J CA 1
ATOM 16156 C C . ILE J 2 229 ? 143.074 231.525 133.914 1.00 203.67 241 ILE J C 1
ATOM 16157 O O . ILE J 2 229 ? 143.600 230.563 134.488 1.00 203.67 241 ILE J O 1
ATOM 16159 N N . ASN J 2 230 ? 142.272 231.365 132.858 1.00 203.10 242 ASN J N 1
ATOM 16160 C CA . ASN J 2 230 ? 142.026 230.035 132.309 1.00 203.10 242 ASN J CA 1
ATOM 16161 C C . ASN J 2 230 ? 143.307 229.420 131.759 1.00 203.10 242 ASN J C 1
ATOM 16162 O O . ASN J 2 230 ? 143.568 228.228 131.958 1.00 203.10 242 ASN J O 1
ATOM 16164 N N . GLU J 2 231 ? 144.116 230.219 131.058 1.00 202.40 243 GLU J N 1
ATOM 16165 C CA . GLU J 2 231 ? 145.382 229.715 130.533 1.00 202.40 243 GLU J CA 1
ATOM 16166 C C . GLU J 2 231 ? 146.325 229.312 131.659 1.00 202.40 243 GLU J C 1
ATOM 16167 O O . GLU J 2 231 ? 147.014 228.289 131.565 1.00 202.40 243 GLU J O 1
ATOM 16169 N N . GLU J 2 232 ? 146.376 230.109 132.730 1.00 200.77 244 GLU J N 1
ATOM 16170 C CA . GLU J 2 232 ? 147.223 229.766 133.867 1.00 200.77 244 GLU J CA 1
ATOM 16171 C C . GLU J 2 232 ? 146.777 228.461 134.513 1.00 200.77 244 GLU J C 1
ATOM 16172 O O . GLU J 2 232 ? 147.610 227.624 134.881 1.00 200.77 244 GLU J O 1
ATOM 16174 N N . ILE J 2 233 ? 145.464 228.271 134.665 1.00 199.50 245 ILE J N 1
ATOM 16175 C CA . ILE J 2 233 ? 144.951 227.013 135.201 1.00 199.50 245 ILE J CA 1
ATOM 16176 C C . ILE J 2 233 ? 145.262 225.865 134.250 1.00 199.50 245 ILE J C 1
ATOM 16177 O O . ILE J 2 233 ? 145.658 224.774 134.678 1.00 199.50 245 ILE J O 1
ATOM 16179 N N . GLU J 2 234 ? 145.080 226.089 132.946 1.00 198.48 246 GLU J N 1
ATOM 16180 C CA . GLU J 2 234 ? 145.406 225.060 131.964 1.00 198.48 246 GLU J CA 1
ATOM 16181 C C . GLU J 2 234 ? 146.896 224.746 131.967 1.00 198.48 246 GLU J C 1
ATOM 16182 O O . GLU J 2 234 ? 147.292 223.578 131.871 1.00 198.48 246 GLU J O 1
ATOM 16184 N N . ARG J 2 235 ? 147.739 225.776 132.073 1.00 197.20 247 ARG J N 1
ATOM 16185 C CA . ARG J 2 235 ? 149.180 225.550 132.130 1.00 197.20 247 ARG J CA 1
ATOM 16186 C C . ARG J 2 235 ? 149.571 224.810 133.402 1.00 197.20 247 ARG J C 1
ATOM 16187 O O . ARG J 2 235 ? 150.528 224.027 133.406 1.00 197.20 247 ARG J O 1
ATOM 16189 N N . VAL J 2 236 ? 148.847 225.053 134.497 1.00 196.33 248 VAL J N 1
ATOM 16190 C CA . VAL J 2 236 ? 149.140 224.369 135.754 1.00 196.33 248 VAL J CA 1
ATOM 16191 C C . VAL J 2 236 ? 148.894 222.872 135.614 1.00 196.33 248 VAL J C 1
ATOM 16192 O O . VAL J 2 236 ? 149.706 222.047 136.047 1.00 196.33 248 VAL J O 1
ATOM 16194 N N . MET J 2 237 ? 147.765 222.501 135.008 1.00 194.48 249 MET J N 1
ATOM 16195 C CA . MET J 2 237 ? 147.454 221.087 134.826 1.00 194.48 249 MET J CA 1
ATOM 16196 C C . MET J 2 237 ? 148.373 220.449 133.792 1.00 194.48 249 MET J C 1
ATOM 16197 O O . MET J 2 237 ? 148.730 219.271 133.904 1.00 194.48 249 MET J O 1
ATOM 16199 N N . HIS J 2 238 ? 148.767 221.215 132.772 1.00 192.05 250 HIS J N 1
ATOM 16200 C CA . HIS J 2 238 ? 149.558 220.646 131.687 1.00 192.05 250 HIS J CA 1
ATOM 16201 C C . HIS J 2 238 ? 151.019 220.471 132.087 1.00 192.05 250 HIS J C 1
ATOM 16202 O O . HIS J 2 238 ? 151.567 219.367 131.983 1.00 192.05 250 HIS J O 1
ATOM 16204 N N . CYS J 2 239 ? 151.669 221.545 132.544 1.00 190.01 251 CYS J N 1
ATOM 16205 C CA . CYS J 2 239 ? 153.109 221.523 132.777 1.00 190.01 251 CYS J CA 1
ATOM 16206 C C . CYS J 2 239 ? 153.509 222.223 134.073 1.00 190.01 251 CYS J C 1
ATOM 16207 O O . CYS J 2 239 ? 154.471 222.998 134.076 1.00 190.01 251 CYS J O 1
ATOM 16209 N N . LEU J 2 240 ? 152.799 221.975 135.170 1.00 196.84 252 LEU J N 1
ATOM 16210 C CA . LEU J 2 240 ? 153.159 222.565 136.451 1.00 196.84 252 LEU J CA 1
ATOM 16211 C C . LEU J 2 240 ? 152.622 221.691 137.576 1.00 196.84 252 LEU J C 1
ATOM 16212 O O . LEU J 2 240 ? 151.827 220.774 137.356 1.00 196.84 252 LEU J O 1
ATOM 16214 N N . ASP J 2 241 ? 153.080 221.983 138.791 1.00 202.62 253 ASP J N 1
ATOM 16215 C CA . ASP J 2 241 ? 152.610 221.257 139.963 1.00 202.62 253 ASP J CA 1
ATOM 16216 C C . ASP J 2 241 ? 151.204 221.707 140.337 1.00 202.62 253 ASP J C 1
ATOM 16217 O O . ASP J 2 241 ? 150.872 222.893 140.247 1.00 202.62 253 ASP J O 1
ATOM 16219 N N . LYS J 2 242 ? 150.374 220.750 140.758 1.00 205.92 254 LYS J N 1
ATOM 16220 C CA . LYS J 2 242 ? 149.001 221.075 141.131 1.00 205.92 254 LYS J CA 1
ATOM 16221 C C . LYS J 2 242 ? 148.942 221.777 142.483 1.00 205.92 254 LYS J C 1
ATOM 16222 O O . LYS J 2 242 ? 148.033 222.576 142.734 1.00 205.92 254 LYS J O 1
ATOM 16224 N N . SER J 2 243 ? 149.897 221.483 143.369 1.00 207.37 255 SER J N 1
ATOM 16225 C CA . SER J 2 243 ? 149.882 222.078 144.702 1.00 207.37 255 SER J CA 1
ATOM 16226 C C . SER J 2 243 ? 150.077 223.589 144.644 1.00 207.37 255 SER J C 1
ATOM 16227 O O . SER J 2 243 ? 149.417 224.336 145.376 1.00 207.37 255 SER J O 1
ATOM 16229 N N . THR J 2 244 ? 150.974 224.058 143.781 1.00 208.70 256 THR J N 1
ATOM 16230 C CA . THR J 2 244 ? 151.291 225.476 143.679 1.00 208.70 256 THR J CA 1
ATOM 16231 C C . THR J 2 244 ? 150.402 226.218 142.689 1.00 208.70 256 THR J C 1
ATOM 16232 O O . THR J 2 244 ? 150.616 227.414 142.465 1.00 208.70 256 THR J O 1
ATOM 16234 N N . GLU J 2 245 ? 149.421 225.540 142.089 1.00 210.46 257 GLU J N 1
ATOM 16235 C CA . GLU J 2 245 ? 148.550 226.196 141.118 1.00 210.46 257 GLU J CA 1
ATOM 16236 C C . GLU J 2 245 ? 147.729 227.306 141.764 1.00 210.46 257 GLU J C 1
ATOM 16237 O O . GLU J 2 245 ? 147.557 228.382 141.177 1.00 210.46 257 GLU J O 1
ATOM 16239 N N . GLU J 2 246 ? 147.202 227.058 142.963 1.00 212.12 258 GLU J N 1
ATOM 16240 C CA . GLU J 2 246 ? 146.362 228.054 143.620 1.00 212.12 258 GLU J CA 1
ATOM 16241 C C . GLU J 2 246 ? 147.100 229.350 143.928 1.00 212.12 258 GLU J C 1
ATOM 16242 O O . GLU J 2 246 ? 146.539 230.426 143.655 1.00 212.12 258 GLU J O 1
ATOM 16244 N N . PRO J 2 247 ? 148.304 229.333 144.509 1.00 213.03 259 PRO J N 1
ATOM 16245 C CA . PRO J 2 247 ? 149.012 230.606 144.730 1.00 213.03 259 PRO J CA 1
ATOM 16246 C C . PRO J 2 247 ? 149.316 231.353 143.444 1.00 213.03 259 PRO J C 1
ATOM 16247 O O . PRO J 2 247 ? 149.224 232.586 143.411 1.00 213.03 259 PRO J O 1
ATOM 16249 N N . ILE J 2 248 ? 149.663 230.634 142.375 1.00 213.56 260 ILE J N 1
ATOM 16250 C CA . ILE J 2 248 ? 149.938 231.286 141.098 1.00 213.56 260 ILE J CA 1
ATOM 16251 C C . ILE J 2 248 ? 148.677 231.940 140.553 1.00 213.56 260 ILE J C 1
ATOM 16252 O O . ILE J 2 248 ? 148.710 233.073 140.055 1.00 213.56 260 ILE J O 1
ATOM 16254 N N . VAL J 2 249 ? 147.544 231.238 140.637 1.00 214.48 261 VAL J N 1
ATOM 16255 C CA . VAL J 2 249 ? 146.281 231.800 140.165 1.00 214.48 261 VAL J CA 1
ATOM 16256 C C . VAL J 2 249 ? 145.907 233.030 140.980 1.00 214.48 261 VAL J C 1
ATOM 16257 O O . VAL J 2 249 ? 145.449 234.041 140.432 1.00 214.48 261 VAL J O 1
ATOM 16259 N N . LYS J 2 250 ? 146.086 232.962 142.302 1.00 214.61 262 LYS J N 1
ATOM 16260 C CA . LYS J 2 250 ? 145.770 234.107 143.151 1.00 214.61 262 LYS J CA 1
ATOM 16261 C C . LYS J 2 250 ? 146.653 235.303 142.820 1.00 214.61 262 LYS J C 1
ATOM 16262 O O . LYS J 2 250 ? 146.172 236.440 142.755 1.00 214.61 262 LYS J O 1
ATOM 16264 N N . VAL J 2 251 ? 147.950 235.065 142.604 1.00 214.42 263 VAL J N 1
ATOM 16265 C CA . VAL J 2 251 ? 148.861 236.154 142.264 1.00 214.42 263 VAL J CA 1
ATOM 16266 C C . VAL J 2 251 ? 148.487 236.764 140.920 1.00 214.42 263 VAL J C 1
ATOM 16267 O O . VAL J 2 251 ? 148.511 237.989 140.749 1.00 214.42 263 VAL J O 1
ATOM 16269 N N . VAL J 2 252 ? 148.141 235.921 139.943 1.00 215.10 264 VAL J N 1
ATOM 16270 C CA . VAL J 2 252 ? 147.749 236.423 138.629 1.00 215.10 264 VAL J CA 1
ATOM 16271 C C . VAL J 2 252 ? 146.482 237.262 138.733 1.00 215.10 264 VAL J C 1
ATOM 16272 O O . VAL J 2 252 ? 146.376 238.331 138.120 1.00 215.10 264 VAL J O 1
ATOM 16274 N N . GLU J 2 253 ? 145.502 236.791 139.508 1.00 215.21 265 GLU J N 1
ATOM 16275 C CA . GLU J 2 253 ? 144.263 237.545 139.675 1.00 215.21 265 GLU J CA 1
ATOM 16276 C C . GLU J 2 253 ? 144.516 238.877 140.371 1.00 215.21 265 GLU J C 1
ATOM 16277 O O . GLU J 2 253 ? 143.938 239.903 139.992 1.00 215.21 265 GLU J O 1
ATOM 16279 N N . ARG J 2 254 ? 145.371 238.880 141.396 1.00 215.24 266 ARG J N 1
ATOM 16280 C CA . ARG J 2 254 ? 145.675 240.119 142.104 1.00 215.24 266 ARG J CA 1
ATOM 16281 C C . ARG J 2 254 ? 146.393 241.112 141.198 1.00 215.24 266 ARG J C 1
ATOM 16282 O O . ARG J 2 254 ? 146.084 242.309 141.203 1.00 215.24 266 ARG J O 1
ATOM 16284 N N . GLU J 2 255 ? 147.359 240.632 140.410 1.00 214.45 267 GLU J N 1
ATOM 16285 C CA . GLU J 2 255 ? 148.116 241.528 139.542 1.00 214.45 267 GLU J CA 1
ATOM 16286 C C . GLU J 2 255 ? 147.255 242.062 138.403 1.00 214.45 267 GLU J C 1
ATOM 16287 O O . GLU J 2 255 ? 147.361 243.238 138.037 1.00 214.45 267 GLU J O 1
ATOM 16289 N N . LEU J 2 256 ? 146.400 241.218 137.832 1.00 215.20 268 LEU J N 1
ATOM 16290 C CA . LEU J 2 256 ? 145.547 241.632 136.724 1.00 215.20 268 LEU J CA 1
ATOM 16291 C C . LEU J 2 256 ? 144.351 242.435 137.222 1.00 215.20 268 LEU J C 1
ATOM 16292 O O . LEU J 2 256 ? 143.971 243.439 136.618 1.00 215.20 268 LEU J O 1
#

Radius of gyration: 49.95 Å; Cα contacts (8 Å, |Δi|>4): 2915; chains: 10; bounding box: 167×165×80 Å

Secondary structure (DSSP, 8-state):
--PPPPSEEEEEETTEEEEEEHHHHTSSSSSHHHHHTSSSS---B-SSSPEEE-S--TTHHHHHHHHHSS----GGGHHHHHHHHHHHT-HHHHHHHHTSHHHHHHHHHHHHHTT-TTHHHHHHHHHHHHHHHHHHHT-SEEEEEEEE-----SEEE----SS--HHHHHHHHHHHHHHTT-EEEEEE---EEEEEEE--/-HHHHHHHHHHHHHHHHHHHTT---SS-HHHHHHHHHHHHHTT-HHHHHHHHHHHHHHHIIIIIHHHHHHTSSSSHHHHHHHHHHHHHHHHHHHHHHTHHIIIIIHHHTT---HHHHHHHHHHHHHTS-HHHHHHHHHHHHHHHHHHHHT----HHHHHHHHHHHHHHSSSSSHHHIIIIIHHHHHHHHHHHHHHHHHHHHHS-HHHHHHHHHHHHHHHHHHHHHHS-STTHHHHHHHHHHHHH--/-HHHHHHHHHHHHHHHHHHHTT---SS-HHHHHHHHHHHHHTT-HHHHHHHHHHHHHHHIIIIIHHHHHHTSSSSHHHHHHHHHHHHHHHHHHHHHHTHHIIIIIHHHTT---HHHHHHHHHIIIIIT-HHHHHHHHHHHHHHHHHHHHT--HHHHHHHHHHHHHSSSSSSHHHIIIIIHHHHHHHHHHHHHHHHHHHHHS-HHHHHHHHHHHHHHHHHHHHHHS-STTHHHHHHHHHH-/------SEEEEEETTEEEEEEHHHHTSSSSSHHHHHTTSSS---B-SSSPEEE-S--SSHHHHHHHHHSS----STTHHHHHHHHHHHT-HHHHHHHHTSHHHHHHHHHHHHHTT-TTHHHHHHHHHHHHHHHHHHHT-SEEEEEEEE-----SEEE----SS--HHHHHHHHHHHHHHTT-EEEEEE---EEEEEEE--/-HHHHHHHHHHHHHHHHHHHTT---SS-HHHHHHHHHHHHHTT-HHHHHHHHHHHHHHHIIIIIHHHHHHTSSSSHHHHHHHHHHHHHHHHHHHHHHTHHIIIIIHHHT-PPPHHHHHHHHHHHHHTS-HHHHHHHHHHHHHHHHHHHHT----HHHHHHHHHHHHHHSSSSSHHHIIIIIHHHHHHHHHHHHHHHHHHHHHS-HHHHHHHHHHHHHHHHHHHHHHS-STTHHHHHHHHHH-/------SEEEEEETTEEEEEEHHHHTSSSSSHHHHHTSSSS---B-SSS-EEE-S--TTHHHHHHHHHSS----SSSHHHHHHHHHHHT-HHHHHHHHTSHHHHHHHHHHHHHTT-TTHHHHHHHHHHHHHHHHHHHT-SEEEEEEEE-----SEEE----SS--HHHHHHHHHHHHHHTT-EEEEEE---EEEEEEE--/------SEEEEEETTEEEEEEHHHHTSSSSSHHHHHTSSSS---B-SSS-EEE-S--SSHHHHHHHHHSS----SSSHHHHHHHHHHHT-HHHHHHHHTSHHHHHHHHHHHHHTT-TTHHHHHHHHHHHHHHHHHHHT-SEEEEEEEE-----SEEE----SS--HHHHHHHHHHHHHHTT-EEEEEE---EEEEEEE--/-HHHHHHHHHHHHHHHHHHHTT---SS-HHHHHHHHHHHHHTT-HHHHHHHHHHHHHHHIIIIIHHHHHTTSSSSHHHHHHHHHHHHHHHHHHHHHHTHHIIIIIHHHTT---HHHHHHHHHHHHHTS-HHHHHHHHHHHHHHHHHHHHT----HHHHHHHHHHHHHHSSSSTHHHIIIIIHHHHHHHHHHHHHHHHH--HHHHHHHHHHHHHHHHHHHHHHS-STTHHHHHHHHHHHHH--/--PPPPSEEEEEETTEEEEEEHHHHTSSSSSHHHHHTSSSS---B-SSS-EEE-S--SSHHHHHHHHHSS----STTHHHHHHHHHHHT-HHHHHHHHTSHHHHHHHHHHHHHTT-TTHHHHHHHHHHHHHHHHHHHT-SEEEEEEEE-----SEEE----SS--HHHHHHHHHHHHHHTT-EEEEEE---EEEEEEE--/-HHHHHHHHHHHHHHHHHHHTT----HHHHHHHHHHHHHTT-HHHHHHHHHHHHHHHIIIIIIHHHHHHSSSSHHHHHHHHHHHHHHHHHHHHHHTHHIIIIIHHHTT---HHHHHHHHHIIIIIS-HHHHHHHHHHHHHHHHHHHHT----HHHHHHHHHHHHHHSSSSSHHHIIIIIHHHHHHHHHHHHH--HHHHHHHHHHHHHHHHHS-STTHHHHHHHHHHH-